Protein AF-0000000067439889 (afdb_homodimer)

InterPro domains:
  IPR006091 Acyl-CoA dehydrogenase/oxidase, middle domain [PF02770] (173-290)
  IPR009100 Acyl-CoA dehydrogenase/oxidase, N-terminal and middle domain superfamily [SSF56645] (88-305)
  IPR012258 Acyl-CoA oxidase [PTHR10909] (56-332)
  IPR036250 Acyl-CoA dehydrogenase-like, C-terminal [SSF47203] (427-525)
  IPR036250 Acyl-CoA dehydrogenase-like, C-terminal [SSF47203] (608-685)
  IPR036250 Acyl-CoA dehydrogenase-like, C-terminal [SSF47203] (894-993)
  IPR046373 Acyl-CoA oxidase/dehydrogenase, middle domain superfamily [G3DSA:2.40.110.10] (172-312)
  IPR055060 Acyl-CoA oxidase, C-alpha1 domain [PF22924] (435-533)
  IPR055060 Acyl-CoA oxidase, C-alpha1 domain [PF22924] (616-680)

pLDDT: mean 71.29, std 28.52, range [13.85, 98.81]

Nearest PDB structures (foldseek):
  5ys9-assembly1_A  TM=8.017E-01  e=6.129E-25  Yarrowia lipolytica CLIB122
  5y9d-assembly1_B  TM=8.291E-01  e=2.433E-23  Yarrowia lipolytica CLIB122
  1is2-assembly1_A  TM=8.284E-01  e=4.353E-21  Rattus norvegicus
  2ddh-assembly1_A  TM=8.090E-01  e=1.349E-21  Rattus norvegicus
  1w07-assembly1_B  TM=7.420E-01  e=1.192E-22  Arabidopsis thaliana

Structure (mmCIF, N/CA/C/O backbone):
data_AF-0000000067439889-model_v1
#
loop_
_entity.id
_entity.type
_entity.pdbx_description
1 polymer 'Acyl-CoA dehydrogenase, middle domain-containing protein'
#
loop_
_atom_site.group_PDB
_atom_site.id
_atom_site.type_symbol
_atom_site.label_atom_id
_atom_site.label_alt_id
_atom_site.label_comp_id
_atom_site.label_asym_id
_atom_site.label_entity_id
_atom_site.label_seq_id
_atom_site.pdbx_PDB_ins_code
_atom_site.Cartn_x
_atom_site.Cartn_y
_atom_site.Cartn_z
_atom_site.occupancy
_atom_site.B_iso_or_equiv
_atom_site.auth_seq_id
_atom_site.auth_comp_id
_atom_site.auth_asym_id
_atom_site.auth_atom_id
_atom_site.pdbx_PDB_model_num
ATOM 1 N N . MET A 1 1 ? 26.469 35.188 0.69 1 20.28 1 MET A N 1
ATOM 2 C CA . MET A 1 1 ? 25.656 34 0.944 1 20.28 1 MET A CA 1
ATOM 3 C C . MET A 1 1 ? 25.609 33.094 -0.277 1 20.28 1 MET A C 1
ATOM 5 O O . MET A 1 1 ? 25.094 33.469 -1.325 1 20.28 1 MET A O 1
ATOM 9 N N . ASP A 1 2 ? 26.609 32.281 -0.479 1 20.97 2 ASP A N 1
ATOM 10 C CA . ASP A 1 2 ? 26.984 31.562 -1.695 1 20.97 2 ASP A CA 1
ATOM 11 C C . ASP A 1 2 ? 25.938 30.516 -2.053 1 20.97 2 ASP A C 1
ATOM 13 O O . ASP A 1 2 ? 25.594 29.672 -1.221 1 20.97 2 ASP A O 1
ATOM 17 N N . ILE A 1 3 ? 25 30.938 -2.855 1 23.72 3 ILE A N 1
ATOM 18 C CA . ILE A 1 3 ? 23.953 30.125 -3.457 1 23.72 3 ILE A CA 1
ATOM 19 C C . ILE A 1 3 ? 24.547 28.859 -4.051 1 23.72 3 ILE A C 1
ATOM 21 O O . ILE A 1 3 ? 25.391 28.906 -4.938 1 23.72 3 ILE A O 1
ATOM 25 N N . ILE A 1 4 ? 24.594 27.844 -3.236 1 28.67 4 ILE A N 1
ATOM 26 C CA . ILE A 1 4 ? 25.078 26.578 -3.771 1 28.67 4 ILE A CA 1
ATOM 27 C C . ILE A 1 4 ? 24.281 26.203 -5.023 1 28.67 4 ILE A C 1
ATOM 29 O O . ILE A 1 4 ? 23.047 26.094 -4.973 1 28.67 4 ILE A O 1
ATOM 33 N N . PRO A 1 5 ? 24.781 26.281 -6.133 1 27.89 5 PRO A N 1
ATOM 34 C CA . PRO A 1 5 ? 24.094 26.031 -7.398 1 27.89 5 PRO A CA 1
ATOM 35 C C . PRO A 1 5 ? 23.5 24.625 -7.461 1 27.89 5 PRO A C 1
ATOM 37 O O . PRO A 1 5 ? 24.016 23.688 -6.84 1 27.89 5 PRO A O 1
ATOM 40 N N . ARG A 1 6 ? 22.266 24.562 -7.625 1 32.34 6 ARG A N 1
ATOM 41 C CA . ARG A 1 6 ? 21.562 23.281 -7.797 1 32.34 6 ARG A CA 1
ATOM 42 C C . ARG A 1 6 ? 22.25 22.422 -8.836 1 32.34 6 ARG A C 1
ATOM 44 O O . ARG A 1 6 ? 22.672 22.906 -9.891 1 32.34 6 ARG A O 1
ATOM 51 N N . PRO A 1 7 ? 22.609 21.312 -8.523 1 28.73 7 PRO A N 1
ATOM 52 C CA . PRO A 1 7 ? 23.266 20.484 -9.539 1 28.73 7 PRO A CA 1
ATOM 53 C C . PRO A 1 7 ? 22.422 20.328 -10.805 1 28.73 7 PRO A C 1
ATOM 55 O O . PRO A 1 7 ? 21.203 20.172 -10.727 1 28.73 7 PRO A O 1
ATOM 58 N N . THR A 1 8 ? 22.672 21.047 -11.844 1 27.02 8 THR A N 1
ATOM 59 C CA . THR A 1 8 ? 22.016 20.906 -13.133 1 27.02 8 THR A CA 1
ATOM 60 C C . THR A 1 8 ? 22.422 19.594 -13.805 1 27.02 8 THR A C 1
ATOM 62 O O . THR A 1 8 ? 23.594 19.234 -13.812 1 27.02 8 THR A O 1
ATOM 65 N N . PHE A 1 9 ? 21.516 18.688 -13.812 1 26.86 9 PHE A N 1
ATOM 66 C CA . PHE A 1 9 ? 21.781 17.516 -14.625 1 26.86 9 PHE A CA 1
ATOM 67 C C . PHE A 1 9 ? 21.922 17.875 -16.094 1 26.86 9 PHE A C 1
ATOM 69 O O . PHE A 1 9 ? 21 18.438 -16.688 1 26.86 9 PHE A O 1
ATOM 76 N N . SER A 1 10 ? 23.047 18.438 -16.547 1 25.06 10 SER A N 1
ATOM 77 C CA . SER A 1 10 ? 23.25 18.734 -17.953 1 25.06 10 SER A CA 1
ATOM 78 C C . SER A 1 10 ? 23.031 17.484 -18.812 1 25.06 10 SER A C 1
ATOM 80 O O . SER A 1 10 ? 23.547 16.406 -18.484 1 25.06 10 SER A O 1
ATOM 82 N N . PRO A 1 11 ? 22.156 17.672 -19.734 1 25.23 11 PRO A N 1
ATOM 83 C CA . PRO A 1 11 ? 22 16.594 -20.719 1 25.23 11 PRO A CA 1
ATOM 84 C C . PRO A 1 11 ? 23.297 16.25 -21.438 1 25.23 11 PRO A C 1
ATOM 86 O O . PRO A 1 11 ? 24.062 17.156 -21.812 1 25.23 11 PRO A O 1
ATOM 89 N N . GLN A 1 12 ? 23.922 15.195 -21.203 1 25.05 12 GLN A N 1
ATOM 90 C CA . GLN A 1 12 ? 25.109 14.82 -21.969 1 25.05 12 GLN A CA 1
ATOM 91 C C . GLN A 1 12 ? 24.844 14.906 -23.469 1 25.05 12 GLN A C 1
ATOM 93 O O . GLN A 1 12 ? 23.719 14.664 -23.922 1 25.05 12 GLN A O 1
ATOM 98 N N . SER A 1 13 ? 25.656 15.648 -24.266 1 24.3 13 SER A N 1
ATOM 99 C CA . SER A 1 13 ? 25.719 15.836 -25.703 1 24.3 13 SER A CA 1
ATOM 100 C C . SER A 1 13 ? 25.484 14.523 -26.438 1 24.3 13 SER A C 1
ATOM 102 O O . SER A 1 13 ? 25.766 13.445 -25.906 1 24.3 13 SER A O 1
ATOM 104 N N . GLU A 1 14 ? 24.922 14.539 -27.688 1 25.38 14 GLU A N 1
ATOM 105 C CA . GLU A 1 14 ? 24.422 13.648 -28.734 1 25.38 14 GLU A CA 1
ATOM 106 C C . GLU A 1 14 ? 25.484 12.648 -29.172 1 25.38 14 GLU A C 1
ATOM 108 O O . GLU A 1 14 ? 25.281 11.891 -30.125 1 25.38 14 GLU A O 1
ATOM 113 N N . GLY A 1 15 ? 26.844 12.992 -29.047 1 24.33 15 GLY A N 1
ATOM 114 C CA . GLY A 1 15 ? 27.641 12.234 -29.984 1 24.33 15 GLY A CA 1
ATOM 115 C C . GLY A 1 15 ? 27.391 10.734 -29.906 1 24.33 15 GLY A C 1
ATOM 116 O O . GLY A 1 15 ? 26.547 10.281 -29.141 1 24.33 15 GLY A O 1
ATOM 117 N N . ASN A 1 16 ? 28.547 9.914 -30.297 1 24.44 16 ASN A N 1
ATOM 118 C CA . ASN A 1 16 ? 28.625 8.516 -30.703 1 24.44 16 ASN A CA 1
ATOM 119 C C . ASN A 1 16 ? 28.016 7.586 -29.672 1 24.44 16 ASN A C 1
ATOM 121 O O . ASN A 1 16 ? 28.281 7.723 -28.469 1 24.44 16 ASN A O 1
ATOM 125 N N . GLU A 1 17 ? 26.891 6.934 -29.969 1 27.16 17 GLU A N 1
ATOM 126 C CA . GLU A 1 17 ? 26.016 5.855 -29.516 1 27.16 17 GLU A CA 1
ATOM 127 C C . GLU A 1 17 ? 26.812 4.734 -28.859 1 27.16 17 GLU A C 1
ATOM 129 O O . GLU A 1 17 ? 26.531 3.555 -29.062 1 27.16 17 GLU A O 1
ATOM 134 N N . GLU A 1 18 ? 28.188 4.988 -28.672 1 24.38 18 GLU A N 1
ATOM 135 C CA . GLU A 1 18 ? 28.828 3.781 -28.156 1 24.38 18 GLU A CA 1
ATOM 136 C C . GLU A 1 18 ? 28.016 3.133 -27.062 1 24.38 18 GLU A C 1
ATOM 138 O O . GLU A 1 18 ? 27.188 3.795 -26.406 1 24.38 18 GLU A O 1
ATOM 143 N N . MET A 1 19 ? 28.375 1.801 -26.859 1 24.59 19 MET A N 1
ATOM 144 C CA . MET A 1 19 ? 27.875 0.663 -26.094 1 24.59 19 MET A CA 1
ATOM 145 C C . MET A 1 19 ? 27.453 1.095 -24.688 1 24.59 19 MET A C 1
ATOM 147 O O . MET A 1 19 ? 27.891 2.131 -24.188 1 24.59 19 MET A O 1
ATOM 151 N N . LEU A 1 20 ? 26.531 0.323 -24.188 1 28.53 20 LEU A N 1
ATOM 152 C CA . LEU A 1 20 ? 26.062 0.118 -22.812 1 28.53 20 LEU A CA 1
ATOM 153 C C . LEU A 1 20 ? 27.188 0.334 -21.812 1 28.53 20 LEU A C 1
ATOM 155 O O . LEU A 1 20 ? 27.891 -0.61 -21.453 1 28.53 20 LEU A O 1
ATOM 159 N N . GLY A 1 21 ? 28.109 1.396 -22.062 1 28.14 21 GLY A N 1
ATOM 160 C CA . GLY A 1 21 ? 29.203 1.613 -21.125 1 28.14 21 GLY A CA 1
ATOM 161 C C . GLY A 1 21 ? 28.719 1.947 -19.719 1 28.14 21 GLY A C 1
ATOM 162 O O . GLY A 1 21 ? 27.547 2.221 -19.516 1 28.14 21 GLY A O 1
ATOM 163 N N . PRO A 1 22 ? 29.719 1.711 -18.75 1 28.25 22 PRO A N 1
ATOM 164 C CA . PRO A 1 22 ? 29.438 1.991 -17.344 1 28.25 22 PRO A CA 1
ATOM 165 C C . PRO A 1 22 ? 28.859 3.387 -17.125 1 28.25 22 PRO A C 1
ATOM 167 O O . PRO A 1 22 ? 29.094 4.293 -17.922 1 28.25 22 PRO A O 1
ATOM 170 N N . PRO A 1 23 ? 27.797 3.49 -16.469 1 29.36 23 PRO A N 1
ATOM 171 C CA . PRO A 1 23 ? 27.297 4.824 -16.141 1 29.36 23 PRO A CA 1
ATOM 172 C C . PRO A 1 23 ? 28.406 5.801 -15.75 1 29.36 23 PRO A C 1
ATOM 174 O O . PRO A 1 23 ? 29.453 5.383 -15.25 1 29.36 23 PRO A O 1
ATOM 177 N N . ALA A 1 24 ? 28.656 6.914 -16.531 1 28.77 24 ALA A N 1
ATOM 178 C CA . ALA A 1 24 ? 29.547 7.973 -16.078 1 28.77 24 ALA A CA 1
ATOM 179 C C . ALA A 1 24 ? 29.406 8.234 -14.586 1 28.77 24 ALA A C 1
ATOM 181 O O . ALA A 1 24 ? 28.312 8.102 -14.031 1 28.77 24 ALA A O 1
ATOM 182 N N . ALA A 1 25 ? 30.578 8.164 -13.766 1 26.95 25 ALA A N 1
ATOM 183 C CA . ALA A 1 25 ? 30.625 8.5 -12.344 1 26.95 25 ALA A CA 1
ATOM 184 C C . ALA A 1 25 ? 29.797 9.758 -12.055 1 26.95 25 ALA A C 1
ATOM 186 O O . ALA A 1 25 ? 30.047 10.812 -12.641 1 26.95 25 ALA A O 1
ATOM 187 N N . SER A 1 26 ? 28.594 9.594 -11.82 1 29.06 26 SER A N 1
ATOM 188 C CA . SER A 1 26 ? 27.859 10.781 -11.414 1 29.06 26 SER A CA 1
ATOM 189 C C . SER A 1 26 ? 28.641 11.602 -10.391 1 29.06 26 SER A C 1
ATOM 191 O O . SER A 1 26 ? 29.406 11.055 -9.602 1 29.06 26 SER A O 1
ATOM 193 N N . ALA A 1 27 ? 28.844 12.883 -10.648 1 27.39 27 ALA A N 1
ATOM 194 C CA . ALA A 1 27 ? 29.453 13.852 -9.742 1 27.39 27 ALA A CA 1
ATOM 195 C C . ALA A 1 27 ? 28.969 13.648 -8.312 1 27.39 27 ALA A C 1
ATOM 197 O O . ALA A 1 27 ? 27.812 13.273 -8.078 1 27.39 27 ALA A O 1
ATOM 198 N N . PRO A 1 28 ? 29.938 13.492 -7.367 1 28.47 28 PRO A N 1
ATOM 199 C CA . PRO A 1 28 ? 29.562 13.367 -5.953 1 28.47 28 PRO A CA 1
ATOM 200 C C . PRO A 1 28 ? 28.531 14.406 -5.527 1 28.47 28 PRO A C 1
ATOM 202 O O . PRO A 1 28 ? 28.469 15.5 -6.086 1 28.47 28 PRO A O 1
ATOM 205 N N . LEU A 1 29 ? 27.469 13.938 -5.066 1 27.17 29 LEU A N 1
ATOM 206 C CA . LEU A 1 29 ? 26.562 14.906 -4.461 1 27.17 29 LEU A CA 1
ATOM 207 C C . LEU A 1 29 ? 27.328 15.898 -3.592 1 27.17 29 LEU A C 1
ATOM 209 O O . LEU A 1 29 ? 28.328 15.539 -2.959 1 27.17 29 LEU A O 1
ATOM 213 N N . PRO A 1 30 ? 27.281 17.188 -3.773 1 26.2 30 PRO A N 1
ATOM 214 C CA . PRO A 1 30 ? 28.125 18.188 -3.09 1 26.2 30 PRO A CA 1
ATOM 215 C C . PRO A 1 30 ? 28.25 17.922 -1.591 1 26.2 30 PRO A C 1
ATOM 217 O O . PRO A 1 30 ? 29.078 18.531 -0.917 1 26.2 30 PRO A O 1
ATOM 220 N N . GLY A 1 31 ? 27.109 17.766 -0.914 1 25.89 31 GLY A N 1
ATOM 221 C CA . GLY A 1 31 ? 27.156 18.172 0.479 1 25.89 31 GLY A CA 1
ATOM 222 C C . GLY A 1 31 ? 28.188 17.422 1.289 1 25.89 31 GLY A C 1
ATOM 223 O O . GLY A 1 31 ? 29.109 18.031 1.842 1 25.89 31 GLY A O 1
ATOM 224 N N . GLU A 1 32 ? 27.719 16.375 2.133 1 26.17 32 GLU A N 1
ATOM 225 C CA . GLU A 1 32 ? 28.312 16.062 3.426 1 26.17 32 GLU A CA 1
ATOM 226 C C . GLU A 1 32 ? 29.656 15.359 3.254 1 26.17 32 GLU A C 1
ATOM 228 O O . GLU A 1 32 ? 29.875 14.656 2.268 1 26.17 32 GLU A O 1
ATOM 233 N N . GLY A 1 33 ? 30.656 15.867 3.998 1 27.02 33 GLY A N 1
ATOM 234 C CA . GLY A 1 33 ? 31.781 15.305 4.727 1 27.02 33 GLY A CA 1
ATOM 235 C C . GLY A 1 33 ? 31.5 13.938 5.32 1 27.02 33 GLY A C 1
ATOM 236 O O . GLY A 1 33 ? 31.891 13.648 6.453 1 27.02 33 GLY A O 1
ATOM 237 N N . THR A 1 34 ? 30.344 13.375 5.035 1 27.59 34 THR A N 1
ATOM 238 C CA . THR A 1 34 ? 30.078 12.125 5.734 1 27.59 34 THR A CA 1
ATOM 239 C C . THR A 1 34 ? 31.234 11.148 5.562 1 27.59 34 THR A C 1
ATOM 241 O O . THR A 1 34 ? 31.906 11.148 4.527 1 27.59 34 THR A O 1
ATOM 244 N N . HIS A 1 35 ? 31.766 10.742 6.703 1 27.17 35 HIS A N 1
ATOM 245 C CA . HIS A 1 35 ? 32.781 9.727 6.977 1 27.17 35 HIS A CA 1
ATOM 246 C C . HIS A 1 35 ? 32.531 8.469 6.152 1 27.17 35 HIS A C 1
ATOM 248 O O . HIS A 1 35 ? 33.031 7.387 6.504 1 27.17 35 HIS A O 1
ATOM 254 N N . LEU A 1 36 ? 31.531 8.469 5.41 1 30.11 36 LEU A N 1
ATOM 255 C CA . LEU A 1 36 ? 31.531 7.227 4.645 1 30.11 36 LEU A CA 1
ATOM 256 C C . LEU A 1 36 ? 32.938 6.93 4.094 1 30.11 36 LEU A C 1
ATOM 258 O O . LEU A 1 36 ? 33.656 7.852 3.727 1 30.11 36 LEU A O 1
ATOM 262 N N . HIS A 1 37 ? 33.469 5.848 4.457 1 31.59 37 HIS A N 1
ATOM 263 C CA . HIS A 1 37 ? 34.719 5.496 3.783 1 31.59 37 HIS A CA 1
ATOM 264 C C . HIS A 1 37 ? 34.688 5.914 2.318 1 31.59 37 HIS A C 1
ATOM 266 O O . HIS A 1 37 ? 34.031 5.277 1.501 1 31.59 37 HIS A O 1
ATOM 272 N N . GLN A 1 38 ? 34.344 7.043 1.857 1 36.47 38 GLN A N 1
ATOM 273 C CA . GLN A 1 38 ? 34.531 7.746 0.594 1 36.47 38 GLN A CA 1
ATOM 274 C C . GLN A 1 38 ? 35.438 6.961 -0.333 1 36.47 38 GLN A C 1
ATOM 276 O O . GLN A 1 38 ? 35.469 7.188 -1.545 1 36.47 38 GLN A O 1
ATOM 281 N N . SER A 1 39 ? 36.281 6.262 0.312 1 37.28 39 SER A N 1
ATOM 282 C CA . SER A 1 39 ? 37.344 5.531 -0.363 1 37.28 39 SER A CA 1
ATOM 283 C C . SER A 1 39 ? 36.812 4.383 -1.198 1 37.28 39 SER A C 1
ATOM 285 O O . SER A 1 39 ? 37.406 3.98 -2.189 1 37.28 39 SER A O 1
ATOM 287 N N . LEU A 1 40 ? 35.719 3.762 -0.623 1 44.5 40 LEU A N 1
ATOM 288 C CA . LEU A 1 40 ? 35.406 2.564 -1.39 1 44.5 40 LEU A CA 1
ATOM 289 C C . LEU A 1 40 ? 34.688 2.926 -2.691 1 44.5 40 LEU A C 1
ATOM 291 O O . LEU A 1 40 ? 34.969 2.328 -3.734 1 44.5 40 LEU A O 1
ATOM 295 N N . ALA A 1 41 ? 33.656 3.896 -2.65 1 50.88 41 ALA A N 1
ATOM 296 C CA . ALA A 1 41 ? 32.969 4.18 -3.914 1 50.88 41 ALA A CA 1
ATOM 297 C C . ALA A 1 41 ? 33.906 4.879 -4.895 1 50.88 41 ALA A C 1
ATOM 299 O O . ALA A 1 41 ? 33.906 4.566 -6.086 1 50.88 41 ALA A O 1
ATOM 300 N N . ALA A 1 42 ? 34.594 5.883 -4.285 1 52.91 42 ALA A N 1
ATOM 301 C CA . ALA A 1 42 ? 35.469 6.684 -5.156 1 52.91 42 ALA A CA 1
ATOM 302 C C . ALA A 1 42 ? 36.625 5.844 -5.715 1 52.91 42 ALA A C 1
ATOM 304 O O . ALA A 1 42 ? 37.125 6.137 -6.789 1 52.91 42 ALA A O 1
ATOM 305 N N . GLY A 1 43 ? 36.688 4.746 -5.117 1 66.31 43 GLY A N 1
ATOM 306 C CA . GLY A 1 43 ? 37.844 3.971 -5.543 1 66.31 43 GLY A CA 1
ATOM 307 C C . GLY A 1 43 ? 37.469 2.793 -6.426 1 66.31 43 GLY A C 1
ATOM 308 O O . GLY A 1 43 ? 38.344 2.148 -7.008 1 66.31 43 GLY A O 1
ATOM 309 N N . VAL A 1 44 ? 36.125 2.666 -6.637 1 82.31 44 VAL A N 1
ATOM 310 C CA . VAL A 1 44 ? 35.719 1.523 -7.453 1 82.31 44 VAL A CA 1
ATOM 311 C C . VAL A 1 44 ? 35.812 1.894 -8.938 1 82.31 44 VAL A C 1
ATOM 313 O O . VAL A 1 44 ? 35.219 2.887 -9.359 1 82.31 44 VAL A O 1
ATOM 316 N N . PRO A 1 45 ? 36.5 1.219 -9.656 1 84.19 45 PRO A N 1
ATOM 317 C CA . PRO A 1 45 ? 36.625 1.513 -11.086 1 84.19 45 PRO A CA 1
ATOM 318 C C . PRO A 1 45 ? 35.312 1.412 -11.828 1 84.19 45 PRO A C 1
ATOM 320 O O . PRO A 1 45 ? 34.469 0.57 -11.5 1 84.19 45 PRO A O 1
ATOM 323 N N . VAL A 1 46 ? 35.219 2.115 -12.812 1 87.06 46 VAL A N 1
ATOM 324 C CA . VAL A 1 46 ? 34.031 2.135 -13.648 1 87.06 46 VAL A CA 1
ATOM 325 C C . VAL A 1 46 ? 33.812 0.758 -14.281 1 87.06 46 VAL A C 1
ATOM 327 O O . VAL A 1 46 ? 32.688 0.312 -14.445 1 87.06 46 VAL A O 1
ATOM 330 N N . SER A 1 47 ? 34.844 0.086 -14.648 1 86.81 47 SER A N 1
ATOM 331 C CA . SER A 1 47 ? 34.781 -1.238 -15.25 1 86.81 47 SER A CA 1
ATOM 332 C C . SER A 1 47 ? 34.094 -2.24 -14.32 1 86.81 47 SER A C 1
ATOM 334 O O . SER A 1 47 ? 33.406 -3.154 -14.766 1 86.81 47 SER A O 1
ATOM 336 N N . SER A 1 48 ? 34.312 -2.074 -13.055 1 88 48 SER A N 1
ATOM 337 C CA . SER A 1 48 ? 33.688 -2.967 -12.078 1 88 48 SER A CA 1
ATOM 338 C C . SER A 1 48 ? 32.188 -2.725 -11.969 1 88 48 SER A C 1
ATOM 340 O O . SER A 1 48 ? 31.422 -3.668 -11.82 1 88 48 SER A O 1
ATOM 342 N N . TRP A 1 49 ? 31.797 -1.445 -12.062 1 90.62 49 TRP A N 1
ATOM 343 C CA . TRP A 1 49 ? 30.375 -1.122 -12.07 1 90.62 49 TRP A CA 1
ATOM 344 C C . TRP A 1 49 ? 29.703 -1.664 -13.328 1 90.62 49 TRP A C 1
ATOM 346 O O . TRP A 1 49 ? 28.562 -2.137 -13.273 1 90.62 49 TRP A O 1
ATOM 356 N N . ASN A 1 50 ? 30.406 -1.643 -14.43 1 88.81 50 ASN A N 1
ATOM 357 C CA . ASN A 1 50 ? 29.891 -2.199 -15.68 1 88.81 50 ASN A CA 1
ATOM 358 C C . ASN A 1 50 ? 29.703 -3.711 -15.586 1 88.81 50 ASN A C 1
ATOM 360 O O . ASN A 1 50 ? 28.734 -4.258 -16.109 1 88.81 50 ASN A O 1
ATOM 364 N N . PHE A 1 51 ? 30.703 -4.312 -14.969 1 89.12 51 PHE A N 1
ATOM 365 C CA . PHE A 1 51 ? 30.594 -5.754 -14.766 1 89.12 51 PHE A CA 1
ATOM 366 C C . PHE A 1 51 ? 29.391 -6.094 -13.891 1 89.12 51 PHE A C 1
ATOM 368 O O . PHE A 1 51 ? 28.656 -7.039 -14.18 1 89.12 51 PHE A O 1
ATOM 375 N N . PHE A 1 52 ? 29.172 -5.328 -12.789 1 92.25 52 PHE A N 1
ATOM 376 C CA . PHE A 1 52 ? 28.016 -5.527 -11.922 1 92.25 52 PHE A CA 1
ATOM 377 C C . PHE A 1 52 ? 26.719 -5.332 -12.695 1 92.25 52 PHE A C 1
ATOM 379 O O . PHE A 1 52 ? 25.766 -6.082 -12.508 1 92.25 52 PHE A O 1
ATOM 386 N N . HIS A 1 53 ? 26.672 -4.332 -13.594 1 92.56 53 HIS A N 1
ATOM 387 C CA . HIS A 1 53 ? 25.531 -4.07 -14.445 1 92.56 53 HIS A CA 1
ATOM 388 C C . HIS A 1 53 ? 25.156 -5.305 -15.266 1 92.56 53 HIS A C 1
ATOM 390 O O . HIS A 1 53 ? 23.984 -5.684 -15.328 1 92.56 53 HIS A O 1
ATOM 396 N N . LEU A 1 54 ? 26.078 -5.926 -15.836 1 89.38 54 LEU A N 1
ATOM 397 C CA . LEU A 1 54 ? 25.844 -7.109 -16.656 1 89.38 54 LEU A CA 1
ATOM 398 C C . LEU A 1 54 ? 25.375 -8.281 -15.805 1 89.38 54 LEU A C 1
ATOM 400 O O . LEU A 1 54 ? 24.453 -9.008 -16.188 1 89.38 54 LEU A O 1
ATOM 404 N N . LEU A 1 55 ? 25.984 -8.383 -14.633 1 87.62 55 LEU A N 1
ATOM 405 C CA . LEU A 1 55 ? 25.656 -9.508 -13.766 1 87.62 55 LEU A CA 1
ATOM 406 C C . LEU A 1 55 ? 24.234 -9.375 -13.227 1 87.62 55 LEU A C 1
ATOM 408 O O . LEU A 1 55 ? 23.5 -10.359 -13.172 1 87.62 55 LEU A O 1
ATOM 412 N N . ILE A 1 56 ? 23.906 -8.164 -12.836 1 93 56 ILE A N 1
ATOM 413 C CA . ILE A 1 56 ? 22.609 -7.98 -12.203 1 93 56 ILE A CA 1
ATOM 414 C C . ILE A 1 56 ? 21.5 -8.039 -13.258 1 93 56 ILE A C 1
ATOM 416 O O . ILE A 1 56 ? 20.375 -8.438 -12.961 1 93 56 ILE A O 1
ATOM 420 N N . ALA A 1 57 ? 21.828 -7.699 -14.492 1 91.5 57 ALA A N 1
ATOM 421 C CA . ALA A 1 57 ? 20.891 -7.895 -15.594 1 91.5 57 ALA A CA 1
ATOM 422 C C . ALA A 1 57 ? 20.672 -9.383 -15.875 1 91.5 57 ALA A C 1
ATOM 424 O O . ALA A 1 57 ? 19.578 -9.789 -16.281 1 91.5 57 ALA A O 1
ATOM 425 N N . GLY A 1 58 ? 21.719 -10.156 -15.742 1 88.31 58 GLY A N 1
ATOM 426 C CA . GLY A 1 58 ? 21.625 -11.609 -15.695 1 88.31 58 GLY A CA 1
ATOM 427 C C . GLY A 1 58 ? 21.875 -12.266 -17.031 1 88.31 58 GLY A C 1
ATOM 428 O O . GLY A 1 58 ? 22.719 -13.172 -17.125 1 88.31 58 GLY A O 1
ATOM 429 N N . ASP A 1 59 ? 21.094 -11.859 -18.156 1 87 59 ASP A N 1
ATOM 430 C CA . ASP A 1 59 ? 21.172 -12.594 -19.422 1 87 59 ASP A CA 1
ATOM 431 C C . ASP A 1 59 ? 20.562 -11.789 -20.562 1 87 59 ASP A C 1
ATOM 433 O O . ASP A 1 59 ? 20.141 -10.648 -20.359 1 87 59 ASP A O 1
ATOM 437 N N . SER A 1 60 ? 20.703 -12.336 -21.797 1 89.44 60 SER A N 1
ATOM 438 C CA . SER A 1 60 ? 20.047 -11.836 -22.984 1 89.44 60 SER A CA 1
ATOM 439 C C . SER A 1 60 ? 20.344 -10.359 -23.219 1 89.44 60 SER A C 1
ATOM 441 O O . SER A 1 60 ? 19.438 -9.555 -23.438 1 89.44 60 SER A O 1
ATOM 443 N N . HIS A 1 61 ? 21.609 -9.961 -23.109 1 90.31 61 HIS A N 1
ATOM 444 C CA . HIS A 1 61 ? 22.016 -8.562 -23.156 1 90.31 61 HIS A CA 1
ATOM 445 C C . HIS A 1 61 ? 21.703 -7.949 -24.516 1 90.31 61 HIS A C 1
ATOM 447 O O . HIS A 1 61 ? 21.297 -6.789 -24.609 1 90.31 61 HIS A O 1
ATOM 453 N N . SER A 1 62 ? 21.875 -8.742 -25.562 1 86.88 62 SER A N 1
ATOM 454 C CA . SER A 1 62 ? 21.594 -8.242 -26.906 1 86.88 62 SER A CA 1
ATOM 455 C C . SER A 1 62 ? 20.094 -7.957 -27.078 1 86.88 62 SER A C 1
ATOM 457 O O . SER A 1 62 ? 19.719 -6.945 -27.672 1 86.88 62 SER A O 1
ATOM 459 N N . THR A 1 63 ? 19.281 -8.852 -26.562 1 90.44 63 THR A N 1
ATOM 460 C CA . THR A 1 63 ? 17.828 -8.664 -26.625 1 90.44 63 THR A CA 1
ATOM 461 C C . THR A 1 63 ? 17.406 -7.422 -25.844 1 90.44 63 THR A C 1
ATOM 463 O O . THR A 1 63 ? 16.578 -6.648 -26.297 1 90.44 63 THR A O 1
ATOM 466 N N . ARG A 1 64 ? 17.984 -7.219 -24.672 1 94.25 64 ARG A N 1
ATOM 467 C CA . ARG A 1 64 ? 17.703 -6.047 -23.844 1 94.25 64 ARG A CA 1
ATOM 468 C C . ARG A 1 64 ? 18.016 -4.758 -24.594 1 94.25 64 ARG A C 1
ATOM 470 O O . ARG A 1 64 ? 17.219 -3.818 -24.578 1 94.25 64 ARG A O 1
ATOM 477 N N . ARG A 1 65 ? 19.109 -4.719 -25.266 1 93.25 65 ARG A N 1
ATOM 478 C CA . ARG A 1 65 ? 19.516 -3.541 -26.016 1 93.25 65 ARG A CA 1
ATOM 479 C C . ARG A 1 65 ? 18.578 -3.287 -27.203 1 93.25 65 ARG A C 1
ATOM 481 O O . ARG A 1 65 ? 18.281 -2.137 -27.516 1 93.25 65 ARG A O 1
ATOM 488 N N . SER A 1 66 ? 18.234 -4.344 -27.812 1 94.88 66 SER A N 1
ATOM 489 C CA . SER A 1 66 ? 17.344 -4.219 -28.969 1 94.88 66 SER A CA 1
ATOM 490 C C . SER A 1 66 ? 15.992 -3.645 -28.562 1 94.88 66 SER A C 1
ATOM 492 O O . SER A 1 66 ? 15.438 -2.789 -29.25 1 94.88 66 SER A O 1
ATOM 494 N N . VAL A 1 67 ? 15.43 -4.098 -27.453 1 97.25 67 VAL A N 1
ATOM 495 C CA . VAL A 1 67 ? 14.141 -3.598 -26.969 1 97.25 67 VAL A CA 1
ATOM 496 C C . VAL A 1 67 ? 14.25 -2.107 -26.641 1 97.25 67 VAL A C 1
ATOM 498 O O . VAL A 1 67 ? 13.352 -1.329 -26.969 1 97.25 67 VAL A O 1
ATOM 501 N N . GLN A 1 68 ? 15.344 -1.688 -26 1 96.19 68 GLN A N 1
ATOM 502 C CA . GLN A 1 68 ? 15.562 -0.281 -25.672 1 96.19 68 GLN A CA 1
ATOM 503 C C . GLN A 1 68 ? 15.656 0.565 -26.938 1 96.19 68 GLN A C 1
ATOM 505 O O . GLN A 1 68 ? 15.109 1.664 -27 1 96.19 68 GLN A O 1
ATOM 510 N N . THR A 1 69 ? 16.328 0.022 -27.922 1 96.75 69 THR A N 1
ATOM 511 C CA . THR A 1 69 ? 16.484 0.726 -29.188 1 96.75 69 THR A CA 1
ATOM 512 C C . THR A 1 69 ? 15.125 0.913 -29.859 1 96.75 69 THR A C 1
ATOM 514 O O . THR A 1 69 ? 14.812 2.002 -30.344 1 96.75 69 THR A O 1
ATOM 517 N N . ILE A 1 70 ? 14.352 -0.099 -29.859 1 97.56 70 ILE A N 1
ATOM 518 C CA . ILE A 1 70 ? 13.023 -0.04 -30.469 1 97.56 70 ILE A CA 1
ATOM 519 C C . ILE A 1 70 ? 12.164 0.986 -29.75 1 97.56 70 ILE A C 1
ATOM 521 O O . ILE A 1 70 ? 11.445 1.764 -30.375 1 97.56 70 ILE A O 1
ATOM 525 N N . ALA A 1 71 ? 12.219 0.984 -28.406 1 97.44 71 ALA A N 1
ATOM 526 C CA . ALA A 1 71 ? 11.438 1.937 -27.625 1 97.44 71 ALA A CA 1
ATOM 527 C C . ALA A 1 71 ? 11.867 3.371 -27.906 1 97.44 71 ALA A C 1
ATOM 529 O O . ALA A 1 71 ? 11.031 4.27 -28.016 1 97.44 71 ALA A O 1
ATOM 530 N N . LEU A 1 72 ? 13.172 3.596 -28.062 1 96.06 72 LEU A N 1
ATOM 531 C CA . LEU A 1 72 ? 13.719 4.926 -28.328 1 96.06 72 LEU A CA 1
ATOM 532 C C . LEU A 1 72 ? 13.328 5.398 -29.719 1 96.06 72 LEU A C 1
ATOM 534 O O . LEU A 1 72 ? 13.023 6.578 -29.906 1 96.06 72 LEU A O 1
ATOM 538 N N . GLU A 1 73 ? 13.297 4.48 -30.672 1 96.44 73 GLU A N 1
ATOM 539 C CA . GLU A 1 73 ? 12.93 4.812 -32.062 1 96.44 73 GLU A CA 1
ATOM 540 C C . GLU A 1 73 ? 11.43 5.074 -32.188 1 96.44 73 GLU A C 1
ATOM 542 O O . GLU A 1 73 ? 10.984 5.723 -33.125 1 96.44 73 GLU A O 1
ATOM 547 N N . ASN A 1 74 ? 10.656 4.523 -31.266 1 96.62 74 ASN A N 1
ATOM 548 C CA . ASN A 1 74 ? 9.211 4.715 -31.219 1 96.62 74 ASN A CA 1
ATOM 549 C C . ASN A 1 74 ? 8.773 5.406 -29.938 1 96.62 74 ASN A C 1
ATOM 551 O O . ASN A 1 74 ? 7.781 5.008 -29.312 1 96.62 74 ASN A O 1
ATOM 555 N N . LEU A 1 75 ? 9.406 6.371 -29.5 1 95 75 LEU A N 1
ATOM 556 C CA . LEU A 1 75 ? 9.266 6.977 -28.188 1 95 75 LEU A CA 1
ATOM 557 C C . LEU A 1 75 ? 7.824 7.434 -27.953 1 95 75 LEU A C 1
ATOM 559 O O . LEU A 1 75 ? 7.281 7.254 -26.859 1 95 75 LEU A O 1
ATOM 563 N N . GLU A 1 76 ? 7.141 8.055 -28.922 1 94.5 76 GLU A N 1
ATOM 564 C CA . GLU A 1 76 ? 5.785 8.578 -28.781 1 94.5 76 GLU A CA 1
ATOM 565 C C . GLU A 1 76 ? 4.805 7.473 -28.391 1 94.5 76 GLU A C 1
ATOM 567 O O . GLU A 1 76 ? 3.832 7.719 -27.672 1 94.5 76 GLU A O 1
ATOM 572 N N . LEU A 1 77 ? 5.07 6.328 -28.891 1 96.69 77 LEU A N 1
ATOM 573 C CA . LEU A 1 77 ? 4.207 5.184 -28.625 1 96.69 77 LEU A CA 1
ATOM 574 C C . LEU A 1 77 ? 4.305 4.766 -27.156 1 96.69 77 LEU A C 1
ATOM 576 O O . LEU A 1 77 ? 3.324 4.301 -26.578 1 96.69 77 LEU A O 1
ATOM 580 N N . PHE A 1 78 ? 5.445 4.988 -26.562 1 96.88 78 PHE A N 1
ATOM 581 C CA . PHE A 1 78 ? 5.699 4.418 -25.25 1 96.88 78 PHE A CA 1
ATOM 582 C C . PHE A 1 78 ? 5.523 5.473 -24.156 1 96.88 78 PHE A C 1
ATOM 584 O O . PHE A 1 78 ? 5.488 5.145 -22.969 1 96.88 78 PHE A O 1
ATOM 591 N N . ILE A 1 79 ? 5.328 6.746 -24.5 1 95.88 79 ILE A N 1
ATOM 592 C CA . ILE A 1 79 ? 5.066 7.789 -23.516 1 95.88 79 ILE A CA 1
ATOM 593 C C . ILE A 1 79 ? 3.719 7.535 -22.844 1 95.88 79 ILE A C 1
ATOM 595 O O . ILE A 1 79 ? 2.697 7.387 -23.516 1 95.88 79 ILE A O 1
ATOM 599 N N . PRO A 1 80 ? 3.703 7.48 -21.516 1 95.19 80 PRO A N 1
ATOM 600 C CA . PRO A 1 80 ? 2.434 7.273 -20.812 1 95.19 80 PRO A CA 1
ATOM 601 C C . PRO A 1 80 ? 1.433 8.398 -21.047 1 95.19 80 PRO A C 1
ATOM 603 O O . PRO A 1 80 ? 1.82 9.57 -21.125 1 95.19 80 PRO A O 1
ATOM 606 N N . ARG A 1 81 ? 0.191 8.055 -21.172 1 93.88 81 ARG A N 1
ATOM 607 C CA . ARG A 1 81 ? -0.895 9 -21.375 1 93.88 81 ARG A CA 1
ATOM 608 C C . ARG A 1 81 ? -1.955 8.867 -20.297 1 93.88 81 ARG A C 1
ATOM 610 O O . ARG A 1 81 ? -2.275 7.754 -19.859 1 93.88 81 ARG A O 1
ATOM 617 N N . PHE A 1 82 ? -2.377 10.031 -19.906 1 92.75 82 PHE A N 1
ATOM 618 C CA . PHE A 1 82 ? -3.395 10.062 -18.859 1 92.75 82 PHE A CA 1
ATOM 619 C C . PHE A 1 82 ? -4.625 10.828 -19.312 1 92.75 82 PHE A C 1
ATOM 621 O O . PHE A 1 82 ? -4.609 11.461 -20.375 1 92.75 82 PHE A O 1
ATOM 628 N N . ASP A 1 83 ? -5.699 10.742 -18.656 1 92.5 83 ASP A N 1
ATOM 629 C CA . ASP A 1 83 ? -6.961 11.383 -19 1 92.5 83 ASP A CA 1
ATOM 630 C C . ASP A 1 83 ? -7.383 11.016 -20.422 1 92.5 83 ASP A C 1
ATOM 632 O O . ASP A 1 83 ? -7.652 11.898 -21.25 1 92.5 83 ASP A O 1
ATOM 636 N N . VAL A 1 84 ? -7.219 9.812 -20.828 1 94.69 84 VAL A N 1
ATOM 637 C CA . VAL A 1 84 ? -7.668 9.258 -22.094 1 94.69 84 VAL A CA 1
ATOM 638 C C . VAL A 1 84 ? -8.688 8.148 -21.844 1 94.69 84 VAL A C 1
ATOM 640 O O . VAL A 1 84 ? -8.703 7.547 -20.766 1 94.69 84 VAL A O 1
ATOM 643 N N . PRO A 1 85 ? -9.5 7.918 -22.781 1 94.88 85 PRO A N 1
ATOM 644 C CA . PRO A 1 85 ? -10.484 6.852 -22.609 1 94.88 85 PRO A CA 1
ATOM 645 C C . PRO A 1 85 ? -9.844 5.469 -22.5 1 94.88 85 PRO A C 1
ATOM 647 O O . PRO A 1 85 ? -8.734 5.254 -22.984 1 94.88 85 PRO A O 1
ATOM 650 N N . LEU A 1 86 ? -10.555 4.582 -21.906 1 94.81 86 LEU A N 1
ATOM 651 C CA . LEU A 1 86 ? -10.133 3.193 -21.766 1 94.81 86 LEU A CA 1
ATOM 652 C C . LEU A 1 86 ? -9.789 2.59 -23.125 1 94.81 86 LEU A C 1
ATOM 654 O O . LEU A 1 86 ? -8.82 1.832 -23.25 1 94.81 86 LEU A O 1
ATOM 658 N N . SER A 1 87 ? -10.531 2.9 -24.156 1 95.44 87 SER A N 1
ATOM 659 C CA . SER A 1 87 ? -10.312 2.381 -25.5 1 95.44 87 SER A CA 1
ATOM 660 C C . SER A 1 87 ? -8.945 2.785 -26.047 1 95.44 87 SER A C 1
ATOM 662 O O . SER A 1 87 ? -8.266 1.985 -26.688 1 95.44 87 SER A O 1
ATOM 664 N N . THR A 1 88 ? -8.523 4 -25.688 1 96.5 88 THR A N 1
ATOM 665 C CA . THR A 1 88 ? -7.215 4.48 -26.141 1 96.5 88 THR A CA 1
ATOM 666 C C . THR A 1 88 ? -6.098 3.711 -25.438 1 96.5 88 THR A C 1
ATOM 668 O O . THR A 1 88 ? -5.098 3.357 -26.062 1 96.5 88 THR A O 1
ATOM 671 N N . GLN A 1 89 ? -6.27 3.455 -24.203 1 96.19 89 GLN A N 1
ATOM 672 C CA . GLN A 1 89 ? -5.266 2.701 -23.453 1 96.19 89 GLN A CA 1
ATOM 673 C C . GLN A 1 89 ? -5.121 1.285 -24 1 96.19 89 GLN A C 1
ATOM 675 O O . GLN A 1 89 ? -4.008 0.767 -24.109 1 96.19 89 GLN A O 1
ATOM 680 N N . ARG A 1 90 ? -6.215 0.641 -24.359 1 97.06 90 ARG A N 1
ATOM 681 C CA . ARG A 1 90 ? -6.207 -0.709 -24.922 1 97.06 90 ARG A CA 1
ATOM 682 C C . ARG A 1 90 ? -5.492 -0.742 -26.266 1 97.06 90 ARG A C 1
ATOM 684 O O . ARG A 1 90 ? -4.719 -1.66 -26.547 1 97.06 90 ARG A O 1
ATOM 691 N N . GLU A 1 91 ? -5.773 0.245 -27.031 1 96.81 91 GLU A N 1
ATOM 692 C CA . GLU A 1 91 ? -5.152 0.343 -28.344 1 96.81 91 GLU A CA 1
ATOM 693 C C . GLU A 1 91 ? -3.643 0.54 -28.234 1 96.81 91 GLU A C 1
ATOM 695 O O . GLU A 1 91 ? -2.873 -0.042 -29 1 96.81 91 GLU A O 1
ATOM 700 N N . LEU A 1 92 ? -3.25 1.401 -27.328 1 97.12 92 LEU A N 1
ATOM 701 C CA . LEU A 1 92 ? -1.832 1.675 -27.125 1 97.12 92 LEU A CA 1
ATOM 702 C C . LEU A 1 92 ? -1.089 0.412 -26.703 1 97.12 92 LEU A C 1
ATOM 704 O O . LEU A 1 92 ? 0.005 0.134 -27.203 1 97.12 92 LEU A O 1
ATOM 708 N N . ALA A 1 93 ? -1.646 -0.315 -25.781 1 97.94 93 ALA A N 1
ATOM 709 C CA . ALA A 1 93 ? -1.002 -1.531 -25.281 1 97.94 93 ALA A CA 1
ATOM 710 C C . ALA A 1 93 ? -0.82 -2.545 -26.406 1 97.94 93 ALA A C 1
ATOM 712 O O . ALA A 1 93 ? 0.227 -3.189 -26.516 1 97.94 93 ALA A O 1
ATOM 713 N N . LEU A 1 94 ? -1.81 -2.717 -27.266 1 97.75 94 LEU A N 1
ATOM 714 C CA . LEU A 1 94 ? -1.72 -3.645 -28.391 1 97.75 94 LEU A CA 1
ATOM 715 C C . LEU A 1 94 ? -0.681 -3.174 -29.391 1 97.75 94 LEU A C 1
ATOM 717 O O . LEU A 1 94 ? 0.091 -3.98 -29.922 1 97.75 94 LEU A O 1
ATOM 721 N N . ARG A 1 95 ? -0.682 -1.875 -29.672 1 98.06 95 ARG A N 1
ATOM 722 C CA . ARG A 1 95 ? 0.278 -1.328 -30.625 1 98.06 95 ARG A CA 1
ATOM 723 C C . ARG A 1 95 ? 1.709 -1.522 -30.141 1 98.06 95 ARG A C 1
ATOM 725 O O . ARG A 1 95 ? 2.607 -1.814 -30.938 1 98.06 95 ARG A O 1
ATOM 732 N N . ARG A 1 96 ? 1.93 -1.314 -28.875 1 98.31 96 ARG A N 1
ATOM 733 C CA . ARG A 1 96 ? 3.244 -1.552 -28.281 1 98.31 96 ARG A CA 1
ATOM 734 C C . ARG A 1 96 ? 3.664 -3.008 -28.453 1 98.31 96 ARG A C 1
ATOM 736 O O . ARG A 1 96 ? 4.801 -3.291 -28.828 1 98.31 96 ARG A O 1
ATOM 743 N N . LEU A 1 97 ? 2.758 -3.945 -28.156 1 98.31 97 LEU A N 1
ATOM 744 C CA . LEU A 1 97 ? 3.037 -5.367 -28.312 1 98.31 97 LEU A CA 1
ATOM 745 C C . LEU A 1 97 ? 3.348 -5.715 -29.766 1 98.31 97 LEU A C 1
ATOM 747 O O . LEU A 1 97 ? 4.297 -6.449 -30.047 1 98.31 97 LEU A O 1
ATOM 751 N N . ARG A 1 98 ? 2.574 -5.18 -30.703 1 97.94 98 ARG A N 1
ATOM 752 C CA . ARG A 1 98 ? 2.777 -5.422 -32.125 1 97.94 98 ARG A CA 1
ATOM 753 C C . ARG A 1 98 ? 4.148 -4.93 -32.594 1 97.94 98 ARG A C 1
ATOM 755 O O . ARG A 1 98 ? 4.824 -5.594 -33.375 1 97.94 98 ARG A O 1
ATOM 762 N N . THR A 1 99 ? 4.508 -3.771 -32.094 1 98.06 99 THR A N 1
ATOM 763 C CA . THR A 1 99 ? 5.789 -3.18 -32.438 1 98.06 99 THR A CA 1
ATOM 764 C C . THR A 1 99 ? 6.941 -4.086 -32 1 98.06 99 THR A C 1
ATOM 766 O O . THR A 1 99 ? 7.891 -4.293 -32.75 1 98.06 99 THR A O 1
ATOM 769 N N . LEU A 1 100 ? 6.867 -4.66 -30.859 1 97.62 100 LEU A N 1
ATOM 770 C CA . LEU A 1 100 ? 7.914 -5.559 -30.375 1 97.62 100 LEU A CA 1
ATOM 771 C C . LEU A 1 100 ? 7.891 -6.879 -31.141 1 97.62 100 LEU A C 1
ATOM 773 O O . LEU A 1 100 ? 8.945 -7.434 -31.453 1 97.62 100 LEU A O 1
ATOM 777 N N . CYS A 1 101 ? 6.699 -7.406 -31.438 1 97.38 101 CYS A N 1
ATOM 778 C CA . CYS A 1 101 ? 6.574 -8.656 -32.188 1 97.38 101 CYS A CA 1
ATOM 779 C C . CYS A 1 101 ? 7.164 -8.531 -33.594 1 97.38 101 CYS A C 1
ATOM 781 O O . CYS A 1 101 ? 7.801 -9.461 -34.094 1 97.38 101 CYS A O 1
ATOM 783 N N . GLN A 1 102 ? 7.008 -7.434 -34.188 1 95.88 102 GLN A N 1
ATOM 784 C CA . GLN A 1 102 ? 7.484 -7.191 -35.531 1 95.88 102 GLN A CA 1
ATOM 785 C C . GLN A 1 102 ? 9.008 -7.184 -35.594 1 95.88 102 GLN A C 1
ATOM 787 O O . GLN A 1 102 ? 9.602 -7.449 -36.656 1 95.88 102 GLN A O 1
ATOM 792 N N . ALA A 1 103 ? 9.609 -6.949 -34.438 1 94.56 103 ALA A N 1
ATOM 793 C CA . ALA A 1 103 ? 11.07 -6.871 -34.406 1 94.56 103 ALA A CA 1
ATOM 794 C C . ALA A 1 103 ? 11.695 -8.258 -34.469 1 94.56 103 ALA A C 1
ATOM 796 O O . ALA A 1 103 ? 12.891 -8.391 -34.75 1 94.56 103 ALA A O 1
ATOM 797 N N . GLY A 1 104 ? 10.969 -9.375 -34.156 1 92.94 104 GLY A N 1
ATOM 798 C CA . GLY A 1 104 ? 11.445 -10.742 -34.312 1 92.94 104 GLY A CA 1
ATOM 799 C C . GLY A 1 104 ? 12.508 -11.125 -33.312 1 92.94 104 GLY A C 1
ATOM 800 O O . GLY A 1 104 ? 13.414 -11.906 -33.625 1 92.94 104 GLY A O 1
ATOM 801 N N . LEU A 1 105 ? 12.438 -10.602 -32.125 1 93.38 105 LEU A N 1
ATOM 802 C CA . LEU A 1 105 ? 13.477 -10.805 -31.125 1 93.38 105 LEU A CA 1
ATOM 803 C C . LEU A 1 105 ? 13.234 -12.094 -30.344 1 93.38 105 LEU A C 1
ATOM 805 O O . LEU A 1 105 ? 14.133 -12.586 -29.656 1 93.38 105 LEU A O 1
ATOM 809 N N . PHE A 1 106 ? 12.055 -12.609 -30.406 1 94.5 106 PHE A N 1
ATOM 810 C CA . PHE A 1 106 ? 11.617 -13.742 -29.594 1 94.5 106 PHE A CA 1
ATOM 811 C C . PHE A 1 106 ? 10.609 -14.602 -30.344 1 94.5 106 PHE A C 1
ATOM 813 O O . PHE A 1 106 ? 10.133 -14.203 -31.422 1 94.5 106 PHE A O 1
ATOM 820 N N . SER A 1 107 ? 10.391 -15.758 -29.75 1 95.19 107 SER A N 1
ATOM 821 C CA . SER A 1 107 ? 9.406 -16.688 -30.281 1 95.19 107 SER A CA 1
ATOM 822 C C . SER A 1 107 ? 8.734 -17.484 -29.172 1 95.19 107 SER A C 1
ATOM 824 O O . SER A 1 107 ? 9.344 -17.75 -28.141 1 95.19 107 SER A O 1
ATOM 826 N N . VAL A 1 108 ? 7.477 -17.859 -29.422 1 94.69 108 VAL A N 1
ATOM 827 C CA . VAL A 1 108 ? 6.77 -18.719 -28.469 1 94.69 108 VAL A CA 1
ATOM 828 C C . VAL A 1 108 ? 7.547 -20.016 -28.25 1 94.69 108 VAL A C 1
ATOM 830 O O . VAL A 1 108 ? 7.531 -20.578 -27.172 1 94.69 108 VAL A O 1
ATOM 833 N N . PHE A 1 109 ? 8.375 -20.453 -29.156 1 91.75 109 PHE A N 1
ATOM 834 C CA . PHE A 1 109 ? 9.148 -21.688 -29.109 1 91.75 109 PHE A CA 1
ATOM 835 C C . PHE A 1 109 ? 10.344 -21.531 -28.172 1 91.75 109 PHE A C 1
ATOM 837 O O . PHE A 1 109 ? 10.969 -22.531 -27.797 1 91.75 109 PHE A O 1
ATOM 844 N N . ASP A 1 110 ? 10.578 -20.266 -27.781 1 90 110 ASP A N 1
ATOM 845 C CA . ASP A 1 110 ? 11.703 -20.016 -26.891 1 90 110 ASP A CA 1
ATOM 846 C C . ASP A 1 110 ? 11.43 -20.594 -25.5 1 90 110 ASP A C 1
ATOM 848 O O . ASP A 1 110 ? 12.352 -20.797 -24.703 1 90 110 ASP A O 1
ATOM 852 N N . PHE A 1 111 ? 10.234 -20.906 -25.172 1 86.88 111 PHE A N 1
ATOM 853 C CA . PHE A 1 111 ? 9.977 -21.578 -23.906 1 86.88 111 PHE A CA 1
ATOM 854 C C . PHE A 1 111 ? 10.68 -22.938 -23.859 1 86.88 111 PHE A C 1
ATOM 856 O O . PHE A 1 111 ? 11.039 -23.422 -22.781 1 86.88 111 PHE A O 1
ATOM 863 N N . ASP A 1 112 ? 10.922 -23.531 -25.031 1 82.94 112 ASP A N 1
ATOM 864 C CA . ASP A 1 112 ? 11.656 -24.781 -25.125 1 82.94 112 ASP A CA 1
ATOM 865 C C . ASP A 1 112 ? 13.125 -24.531 -25.469 1 82.94 112 ASP A C 1
ATOM 867 O O . ASP A 1 112 ? 14.008 -25.203 -24.938 1 82.94 112 ASP A O 1
ATOM 871 N N . ARG A 1 113 ? 13.344 -23.562 -26.328 1 84.88 113 ARG A N 1
ATOM 872 C CA . ARG A 1 113 ? 14.672 -23.391 -26.906 1 84.88 113 ARG A CA 1
ATOM 873 C C . ARG A 1 113 ? 15.516 -22.438 -26.062 1 84.88 113 ARG A C 1
ATOM 875 O O . ARG A 1 113 ? 16.719 -22.656 -25.875 1 84.88 113 ARG A O 1
ATOM 882 N N . ALA A 1 114 ? 14.906 -21.344 -25.656 1 88.44 114 ALA A N 1
ATOM 883 C CA . ALA A 1 114 ? 15.625 -20.297 -24.938 1 88.44 114 ALA A CA 1
ATOM 884 C C . ALA A 1 114 ? 14.711 -19.578 -23.953 1 88.44 114 ALA A C 1
ATOM 886 O O . ALA A 1 114 ? 14.469 -18.375 -24.078 1 88.44 114 ALA A O 1
ATOM 887 N N . PRO A 1 115 ? 14.273 -20.234 -22.891 1 89.75 115 PRO A N 1
ATOM 888 C CA . PRO A 1 115 ? 13.281 -19.656 -22 1 89.75 115 PRO A CA 1
ATOM 889 C C . PRO A 1 115 ? 13.766 -18.375 -21.328 1 89.75 115 PRO A C 1
ATOM 891 O O . PRO A 1 115 ? 12.969 -17.484 -21.047 1 89.75 115 PRO A O 1
ATOM 894 N N . ARG A 1 116 ? 15.07 -18.188 -21.062 1 90.81 116 ARG A N 1
ATOM 895 C CA . ARG A 1 116 ? 15.594 -16.984 -20.406 1 90.81 116 ARG A CA 1
ATOM 896 C C . ARG A 1 116 ? 15.344 -15.75 -21.281 1 90.81 116 ARG A C 1
ATOM 898 O O . ARG A 1 116 ? 15.133 -14.656 -20.75 1 90.81 116 ARG A O 1
ATOM 905 N N . ARG A 1 117 ? 15.398 -15.938 -22.609 1 91.81 117 ARG A N 1
ATOM 906 C CA . ARG A 1 117 ? 15.133 -14.828 -23.516 1 91.81 117 ARG A CA 1
ATOM 907 C C . ARG A 1 117 ? 13.703 -14.32 -23.344 1 91.81 117 ARG A C 1
ATOM 909 O O . ARG A 1 117 ? 13.477 -13.109 -23.281 1 91.81 117 ARG A O 1
ATOM 916 N N . LEU A 1 118 ? 12.773 -15.266 -23.281 1 94.19 118 LEU A N 1
ATOM 917 C CA . LEU A 1 118 ? 11.375 -14.883 -23.109 1 94.19 118 LEU A CA 1
ATOM 918 C C . LEU A 1 118 ? 11.148 -14.242 -21.75 1 94.19 118 LEU A C 1
ATOM 920 O O . LEU A 1 118 ? 10.359 -13.305 -21.609 1 94.19 118 LEU A O 1
ATOM 924 N N . LEU A 1 119 ? 11.797 -14.781 -20.75 1 95.62 119 LEU A N 1
ATOM 925 C CA . LEU A 1 119 ? 11.672 -14.227 -19.406 1 95.62 119 LEU A CA 1
ATOM 926 C C . LEU A 1 119 ? 12.273 -12.82 -19.328 1 95.62 119 LEU A C 1
ATOM 928 O O . LEU A 1 119 ? 11.727 -11.945 -18.656 1 95.62 119 LEU A O 1
ATOM 932 N N . THR A 1 120 ? 13.367 -12.57 -20.047 1 95.25 120 THR A N 1
ATOM 933 C CA . THR A 1 120 ? 13.969 -11.242 -20.156 1 95.25 120 THR A CA 1
ATOM 934 C C . THR A 1 120 ? 13.023 -10.273 -20.844 1 95.25 120 THR A C 1
ATOM 936 O O . THR A 1 120 ? 12.938 -9.102 -20.453 1 95.25 120 THR A O 1
ATOM 939 N N . MET A 1 121 ? 12.352 -10.758 -21.844 1 96.94 121 MET A N 1
ATOM 940 C CA . MET A 1 121 ? 11.375 -9.922 -22.531 1 96.94 121 MET A CA 1
ATOM 941 C C . MET A 1 121 ? 10.297 -9.438 -21.562 1 96.94 121 MET A C 1
ATOM 943 O O . MET A 1 121 ? 9.852 -8.297 -21.656 1 96.94 121 MET A O 1
ATOM 947 N N . HIS A 1 122 ? 9.883 -10.289 -20.688 1 98.06 122 HIS A N 1
ATOM 948 C CA . HIS A 1 122 ? 8.898 -9.883 -19.688 1 98.06 122 HIS A CA 1
ATOM 949 C C . HIS A 1 122 ? 9.438 -8.75 -18.828 1 98.06 122 HIS A C 1
ATOM 951 O O . HIS A 1 122 ? 8.711 -7.805 -18.516 1 98.06 122 HIS A O 1
ATOM 957 N N . GLU A 1 123 ? 10.664 -8.789 -18.375 1 97.94 123 GLU A N 1
ATOM 958 C CA . GLU A 1 123 ? 11.297 -7.734 -17.594 1 97.94 123 GLU A CA 1
ATOM 959 C C . GLU A 1 123 ? 11.344 -6.422 -18.375 1 97.94 123 GLU A C 1
ATOM 961 O O . GLU A 1 123 ? 11.016 -5.363 -17.844 1 97.94 123 GLU A O 1
ATOM 966 N N . CYS A 1 124 ? 11.734 -6.527 -19.656 1 97.81 124 CYS A N 1
ATOM 967 C CA . CYS A 1 124 ? 11.852 -5.348 -20.516 1 97.81 124 CYS A CA 1
ATOM 968 C C . CYS A 1 124 ? 10.484 -4.703 -20.734 1 97.81 124 CYS A C 1
ATOM 970 O O . CYS A 1 124 ? 10.352 -3.48 -20.656 1 97.81 124 CYS A O 1
ATOM 972 N N . CYS A 1 125 ? 9.484 -5.527 -21 1 98.19 125 CYS A N 1
ATOM 973 C CA . CYS A 1 125 ? 8.133 -5.012 -21.188 1 98.19 125 CYS A CA 1
ATOM 974 C C . CYS A 1 125 ? 7.637 -4.336 -19.906 1 98.19 125 CYS A C 1
ATOM 976 O O . CYS A 1 125 ? 6.988 -3.287 -19.969 1 98.19 125 CYS A O 1
ATOM 978 N N . GLY A 1 126 ? 7.973 -4.973 -18.734 1 97.69 126 GLY A N 1
ATOM 979 C CA . GLY A 1 126 ? 7.555 -4.41 -17.469 1 97.69 126 GLY A CA 1
ATOM 980 C C . GLY A 1 126 ? 8.164 -3.051 -17.188 1 97.69 126 GLY A C 1
ATOM 981 O O . GLY A 1 126 ? 7.562 -2.225 -16.5 1 97.69 126 GLY A O 1
ATOM 982 N N . MET A 1 127 ? 9.328 -2.775 -17.703 1 96.88 127 MET A N 1
ATOM 983 C CA . MET A 1 127 ? 10 -1.488 -17.547 1 96.88 127 MET A CA 1
ATOM 984 C C . MET A 1 127 ? 9.297 -0.41 -18.375 1 96.88 127 MET A C 1
ATOM 986 O O . MET A 1 127 ? 9.297 0.762 -17.984 1 96.88 127 MET A O 1
ATOM 990 N N . LEU A 1 128 ? 8.672 -0.829 -19.469 1 97.56 128 LEU A N 1
ATOM 991 C CA . LEU A 1 128 ? 8.078 0.117 -20.406 1 97.56 128 LEU A CA 1
ATOM 992 C C . LEU A 1 128 ? 6.625 0.403 -20.047 1 97.56 128 LEU A C 1
ATOM 994 O O . LEU A 1 128 ? 6.219 1.563 -19.969 1 97.56 128 LEU A O 1
ATOM 998 N N . ASP A 1 129 ? 5.875 -0.699 -19.859 1 97.62 129 ASP A N 1
ATOM 999 C CA . ASP A 1 129 ? 4.453 -0.565 -19.562 1 97.62 129 ASP A CA 1
ATOM 1000 C C . ASP A 1 129 ? 3.877 -1.87 -19.016 1 97.62 129 ASP A C 1
ATOM 1002 O O . ASP A 1 129 ? 4.086 -2.938 -19.609 1 97.62 129 ASP A O 1
ATOM 1006 N N . ALA A 1 130 ? 3.148 -1.755 -17.984 1 97.69 130 ALA A N 1
ATOM 1007 C CA . ALA A 1 130 ? 2.639 -2.947 -17.312 1 97.69 130 ALA A CA 1
ATOM 1008 C C . ALA A 1 130 ? 1.569 -3.637 -18.156 1 97.69 130 ALA A C 1
ATOM 1010 O O . ALA A 1 130 ? 1.457 -4.863 -18.141 1 97.69 130 ALA A O 1
ATOM 1011 N N . SER A 1 131 ? 0.699 -2.898 -18.844 1 98.25 131 SER A N 1
ATOM 1012 C CA . SER A 1 131 ? -0.322 -3.498 -19.703 1 98.25 131 SER A CA 1
ATOM 1013 C C . SER A 1 131 ? 0.307 -4.266 -20.859 1 98.25 131 SER A C 1
ATOM 1015 O O . SER A 1 131 ? -0.129 -5.371 -21.188 1 98.25 131 SER A O 1
ATOM 1017 N N . LEU A 1 132 ? 1.315 -3.617 -21.453 1 98.44 132 LEU A N 1
ATOM 1018 C CA . LEU A 1 132 ? 2.086 -4.305 -22.484 1 98.44 132 LEU A CA 1
ATOM 1019 C C . LEU A 1 132 ? 2.645 -5.621 -21.969 1 98.44 132 LEU A C 1
ATOM 1021 O O . LEU A 1 132 ? 2.504 -6.66 -22.609 1 98.44 132 LEU A O 1
ATOM 1025 N N . ALA A 1 133 ? 3.26 -5.562 -20.812 1 98.44 133 ALA A N 1
ATOM 1026 C CA . ALA A 1 133 ? 3.881 -6.746 -20.219 1 98.44 133 ALA A CA 1
ATOM 1027 C C . ALA A 1 133 ? 2.844 -7.836 -19.953 1 98.44 133 ALA A C 1
ATOM 1029 O O . ALA A 1 133 ? 3.111 -9.023 -20.172 1 98.44 133 ALA A O 1
ATOM 1030 N N . THR A 1 134 ? 1.69 -7.457 -19.453 1 98.19 134 THR A N 1
ATOM 1031 C CA . THR A 1 134 ? 0.629 -8.414 -19.156 1 98.19 134 THR A CA 1
ATOM 1032 C C . THR A 1 134 ? 0.111 -9.07 -20.438 1 98.19 134 THR A C 1
ATOM 1034 O O . THR A 1 134 ? -0.074 -10.281 -20.484 1 98.19 134 THR A O 1
ATOM 1037 N N . LYS A 1 135 ? -0.132 -8.266 -21.453 1 98.31 135 LYS A N 1
ATOM 1038 C CA . LYS A 1 135 ? -0.577 -8.82 -22.734 1 98.31 135 LYS A CA 1
ATOM 1039 C C . LYS A 1 135 ? 0.476 -9.758 -23.328 1 98.31 135 LYS A C 1
ATOM 1041 O O . LYS A 1 135 ? 0.14 -10.773 -23.922 1 98.31 135 LYS A O 1
ATOM 1046 N N . PHE A 1 136 ? 1.751 -9.367 -23.172 1 98.25 136 PHE A N 1
ATOM 1047 C CA . PHE A 1 136 ? 2.848 -10.227 -23.609 1 98.25 136 PHE A CA 1
ATOM 1048 C C . PHE A 1 136 ? 2.814 -11.555 -22.875 1 98.25 136 PHE A C 1
ATOM 1050 O O . PHE A 1 136 ? 2.965 -12.617 -23.484 1 98.25 136 PHE A O 1
ATOM 1057 N N . THR A 1 137 ? 2.584 -11.523 -21.578 1 97.31 137 THR A N 1
ATOM 1058 C CA . THR A 1 137 ? 2.559 -12.719 -20.75 1 97.31 137 THR A CA 1
ATOM 1059 C C . THR A 1 137 ? 1.426 -13.648 -21.156 1 97.31 137 THR A C 1
ATOM 1061 O O . THR A 1 137 ? 1.62 -14.867 -21.266 1 97.31 137 THR A O 1
ATOM 1064 N N . VAL A 1 138 ? 0.298 -13.086 -21.406 1 97.44 138 VAL A N 1
ATOM 1065 C CA . VAL A 1 138 ? -0.85 -13.93 -21.734 1 97.44 138 VAL A CA 1
ATOM 1066 C C . VAL A 1 138 ? -0.698 -14.492 -23.141 1 97.44 138 VAL A C 1
ATOM 1068 O O . VAL A 1 138 ? -0.931 -15.68 -23.375 1 97.44 138 VAL A O 1
ATOM 1071 N N . GLN A 1 139 ? -0.257 -13.727 -24.094 1 98 139 GLN A N 1
ATOM 1072 C CA . GLN A 1 139 ? -0.099 -14.164 -25.484 1 98 139 GLN A CA 1
ATOM 1073 C C . GLN A 1 139 ? 0.95 -15.266 -25.594 1 98 139 GLN A C 1
ATOM 1075 O O . GLN A 1 139 ? 0.703 -16.297 -26.219 1 98 139 GLN A O 1
ATOM 1080 N N . PHE A 1 140 ? 2.025 -15.094 -24.953 1 97.12 140 PHE A N 1
ATOM 1081 C CA . PHE A 1 140 ? 3.154 -15.984 -25.219 1 97.12 140 PHE A CA 1
ATOM 1082 C C . PHE A 1 140 ? 3.236 -17.078 -24.172 1 97.12 140 PHE A C 1
ATOM 1084 O O . PHE A 1 140 ? 3.58 -18.219 -24.5 1 97.12 140 PHE A O 1
ATOM 1091 N N . ASN A 1 141 ? 2.945 -16.766 -22.938 1 96.12 141 ASN A N 1
ATOM 1092 C CA . ASN A 1 141 ? 3.064 -17.781 -21.906 1 96.12 141 ASN A CA 1
ATOM 1093 C C . ASN A 1 141 ? 1.754 -18.547 -21.703 1 96.12 141 ASN A C 1
ATOM 1095 O O . ASN A 1 141 ? 1.694 -19.75 -21.922 1 96.12 141 ASN A O 1
ATOM 1099 N N . LEU A 1 142 ? 0.722 -17.844 -21.375 1 95.88 142 LEU A N 1
ATOM 1100 C CA . LEU A 1 142 ? -0.497 -18.547 -20.984 1 95.88 142 LEU A CA 1
ATOM 1101 C C . LEU A 1 142 ? -1.188 -19.156 -22.188 1 95.88 142 LEU A C 1
ATOM 1103 O O . LEU A 1 142 ? -1.684 -20.297 -22.109 1 95.88 142 LEU A O 1
ATOM 1107 N N . PHE A 1 143 ? -1.259 -18.422 -23.328 1 96.75 143 PHE A N 1
ATOM 1108 C CA . PHE A 1 143 ? -1.878 -19 -24.516 1 96.75 143 PHE A CA 1
ATOM 1109 C C . PHE A 1 143 ? -0.879 -19.844 -25.281 1 96.75 143 PHE A C 1
ATOM 1111 O O . PHE A 1 143 ? -1.011 -21.062 -25.344 1 96.75 143 PHE A O 1
ATOM 1118 N N . GLY A 1 144 ? 0.186 -19.234 -25.781 1 95.56 144 GLY A N 1
ATOM 1119 C CA . GLY A 1 144 ? 1.169 -19.922 -26.609 1 95.56 144 GLY A CA 1
ATOM 1120 C C . GLY A 1 144 ? 1.91 -21.016 -25.859 1 95.56 144 GLY A C 1
ATOM 1121 O O . GLY A 1 144 ? 2.078 -22.109 -26.375 1 95.56 144 GLY A O 1
ATOM 1122 N N . GLY A 1 145 ? 2.391 -20.703 -24.641 1 93.31 145 GLY A N 1
ATOM 1123 C CA . GLY A 1 145 ? 3.109 -21.688 -23.844 1 93.31 145 GLY A CA 1
ATOM 1124 C C . GLY A 1 145 ? 2.271 -22.906 -23.5 1 93.31 145 GLY A C 1
ATOM 1125 O O . GLY A 1 145 ? 2.775 -24.031 -23.5 1 93.31 145 GLY A O 1
ATOM 1126 N N . THR A 1 146 ? 1.009 -22.719 -23.203 1 93.69 146 THR A N 1
ATOM 1127 C CA . THR A 1 146 ? 0.119 -23.828 -22.906 1 93.69 146 THR A CA 1
ATOM 1128 C C . THR A 1 146 ? -0.123 -24.688 -24.141 1 93.69 146 THR A C 1
ATOM 1130 O O . THR A 1 146 ? -0.118 -25.922 -24.062 1 93.69 146 THR A O 1
ATOM 1133 N N . LEU A 1 147 ? -0.343 -23.984 -25.25 1 93.44 147 LEU A N 1
ATOM 1134 C CA . LEU A 1 147 ? -0.528 -24.719 -26.5 1 93.44 147 LEU A CA 1
ATOM 1135 C C . LEU A 1 147 ? 0.713 -25.531 -26.844 1 93.44 147 LEU A C 1
ATOM 1137 O O . LEU A 1 147 ? 0.604 -26.672 -27.281 1 93.44 147 LEU A O 1
ATOM 1141 N N . LEU A 1 148 ? 1.825 -24.953 -26.625 1 90.38 148 LEU A N 1
ATOM 1142 C CA . LEU A 1 148 ? 3.098 -25.609 -26.906 1 90.38 148 LEU A CA 1
ATOM 1143 C C . LEU A 1 148 ? 3.277 -26.844 -26.016 1 90.38 148 LEU A C 1
ATOM 1145 O O . LEU A 1 148 ? 3.764 -27.875 -26.469 1 90.38 148 LEU A O 1
ATOM 1149 N N . ARG A 1 149 ? 2.844 -26.797 -24.781 1 87.38 149 ARG A N 1
ATOM 1150 C CA . ARG A 1 149 ? 3.117 -27.828 -23.781 1 87.38 149 ARG A CA 1
ATOM 1151 C C . ARG A 1 149 ? 2.049 -28.906 -23.812 1 87.38 149 ARG A C 1
ATOM 1153 O O . ARG A 1 149 ? 2.342 -30.078 -23.562 1 87.38 149 ARG A O 1
ATOM 1160 N N . LEU A 1 150 ? 0.844 -28.516 -23.969 1 89.69 150 LEU A N 1
ATOM 1161 C CA . LEU A 1 150 ? -0.251 -29.469 -23.812 1 89.69 150 LEU A CA 1
ATOM 1162 C C . LEU A 1 150 ? -0.732 -29.969 -25.172 1 89.69 150 LEU A C 1
ATOM 1164 O O . LEU A 1 150 ? -1.452 -30.969 -25.266 1 89.69 150 LEU A O 1
ATOM 1168 N N . GLY A 1 151 ? -0.326 -29.281 -26.203 1 87.75 151 GLY A N 1
ATOM 1169 C CA . GLY A 1 151 ? -0.707 -29.734 -27.531 1 87.75 151 GLY A CA 1
ATOM 1170 C C . GLY A 1 151 ? 0.142 -30.875 -28.031 1 87.75 151 GLY A C 1
ATOM 1171 O O . GLY A 1 151 ? 1.201 -31.172 -27.469 1 87.75 151 GLY A O 1
ATOM 1172 N N . SER A 1 152 ? -0.407 -31.547 -29.016 1 82.88 152 SER A N 1
ATOM 1173 C CA . SER A 1 152 ? 0.352 -32.625 -29.656 1 82.88 152 SER A CA 1
ATOM 1174 C C . SER A 1 152 ? 0.972 -32.156 -30.969 1 82.88 152 SER A C 1
ATOM 1176 O O . SER A 1 152 ? 0.367 -31.391 -31.703 1 82.88 152 SER A O 1
ATOM 1178 N N . LYS A 1 153 ? 2.137 -32.688 -31.203 1 78.38 153 LYS A N 1
ATOM 1179 C CA . LYS A 1 153 ? 2.869 -32.281 -32.406 1 78.38 153 LYS A CA 1
ATOM 1180 C C . LYS A 1 153 ? 2.166 -32.781 -33.656 1 78.38 153 LYS A C 1
ATOM 1182 O O . LYS A 1 153 ? 2.34 -32.219 -34.75 1 78.38 153 LYS A O 1
ATOM 1187 N N . GLU A 1 154 ? 1.364 -33.719 -33.438 1 79.5 154 GLU A N 1
ATOM 1188 C CA . GLU A 1 154 ? 0.712 -34.344 -34.594 1 79.5 154 GLU A CA 1
ATOM 1189 C C . GLU A 1 154 ? -0.578 -33.594 -34.938 1 79.5 154 GLU A C 1
ATOM 1191 O O . GLU A 1 154 ? -1.104 -33.781 -36.062 1 79.5 154 GLU A O 1
ATOM 1196 N N . ASN A 1 155 ? -1.011 -32.812 -34.031 1 86.19 155 ASN A N 1
ATOM 1197 C CA . ASN A 1 155 ? -2.25 -32.094 -34.281 1 86.19 155 ASN A CA 1
ATOM 1198 C C . ASN A 1 155 ? -2.014 -30.844 -35.156 1 86.19 155 ASN A C 1
ATOM 1200 O O . ASN A 1 155 ? -1.468 -29.844 -34.688 1 86.19 155 ASN A O 1
ATOM 1204 N N . HIS A 1 156 ? -2.539 -30.766 -36.312 1 83.12 156 HIS A N 1
ATOM 1205 C CA . HIS A 1 156 ? -2.256 -29.75 -37.312 1 83.12 156 HIS A CA 1
ATOM 1206 C C . HIS A 1 156 ? -2.857 -28.406 -36.938 1 83.12 156 HIS A C 1
ATOM 1208 O O . HIS A 1 156 ? -2.252 -27.359 -37.156 1 83.12 156 HIS A O 1
ATOM 1214 N N . VAL A 1 157 ? -4.008 -28.328 -36.406 1 86.31 157 VAL A N 1
ATOM 1215 C CA . VAL A 1 157 ? -4.66 -27.078 -36.031 1 86.31 157 VAL A CA 1
ATOM 1216 C C . VAL A 1 157 ? -3.861 -26.406 -34.938 1 86.31 157 VAL A C 1
ATOM 1218 O O . VAL A 1 157 ? -3.619 -25.188 -34.969 1 86.31 157 VAL A O 1
ATOM 1221 N N . GLN A 1 158 ? -3.475 -27.172 -34.031 1 88.06 158 GLN A N 1
ATOM 1222 C CA . GLN A 1 158 ? -2.697 -26.641 -32.906 1 88.06 158 GLN A CA 1
ATOM 1223 C C . GLN A 1 158 ? -1.353 -26.094 -33.375 1 88.06 158 GLN A C 1
ATOM 1225 O O . GLN A 1 158 ? -0.921 -25.031 -32.938 1 88.06 158 GLN A O 1
ATOM 1230 N N . ARG A 1 159 ? -0.77 -26.734 -34.281 1 89.5 159 ARG A N 1
ATOM 1231 C CA . ARG A 1 159 ? 0.517 -26.312 -34.844 1 89.5 159 ARG A CA 1
ATOM 1232 C C . ARG A 1 159 ? 0.368 -25.047 -35.656 1 89.5 159 ARG A C 1
ATOM 1234 O O . ARG A 1 159 ? 1.241 -24.172 -35.656 1 89.5 159 ARG A O 1
ATOM 1241 N N . GLU A 1 160 ? -0.672 -25.031 -36.406 1 91.88 160 GLU A N 1
ATOM 1242 C CA . GLU A 1 160 ? -0.915 -23.844 -37.219 1 91.88 160 GLU A CA 1
ATOM 1243 C C . GLU A 1 160 ? -1.076 -22.594 -36.344 1 91.88 160 GLU A C 1
ATOM 1245 O O . GLU A 1 160 ? -0.518 -21.547 -36.656 1 91.88 160 GLU A O 1
ATOM 1250 N N . ILE A 1 161 ? -1.837 -22.688 -35.344 1 93.56 161 ILE A N 1
ATOM 1251 C CA . ILE A 1 161 ? -2.064 -21.562 -34.438 1 93.56 161 ILE A CA 1
ATOM 1252 C C . ILE A 1 161 ? -0.753 -21.156 -33.781 1 93.56 161 ILE A C 1
ATOM 1254 O O . ILE A 1 161 ? -0.459 -19.969 -33.625 1 93.56 161 ILE A O 1
ATOM 1258 N N . LEU A 1 162 ? 0 -22.156 -33.344 1 93.38 162 LEU A N 1
ATOM 1259 C CA . LEU A 1 162 ? 1.28 -21.906 -32.688 1 93.38 162 LEU A CA 1
ATOM 1260 C C . LEU A 1 162 ? 2.189 -21.062 -33.562 1 93.38 162 LEU A C 1
ATOM 1262 O O . LEU A 1 162 ? 2.879 -20.172 -33.094 1 93.38 162 LEU A O 1
ATOM 1266 N N . ASN A 1 163 ? 2.191 -21.312 -34.875 1 93 163 ASN A N 1
ATOM 1267 C CA . ASN A 1 163 ? 3.053 -20.609 -35.812 1 93 163 ASN A CA 1
ATOM 1268 C C . ASN A 1 163 ? 2.594 -19.172 -36.062 1 93 163 ASN A C 1
ATOM 1270 O O . ASN A 1 163 ? 3.344 -18.359 -36.594 1 93 163 ASN A O 1
ATOM 1274 N N . LYS A 1 164 ? 1.411 -18.859 -35.625 1 95.94 164 LYS A N 1
ATOM 1275 C CA . LYS A 1 164 ? 0.832 -17.531 -35.875 1 95.94 164 LYS A CA 1
ATOM 1276 C C . LYS A 1 164 ? 0.861 -16.672 -34.625 1 95.94 164 LYS A C 1
ATOM 1278 O O . LYS A 1 164 ? 0.426 -15.523 -34.625 1 95.94 164 LYS A O 1
ATOM 1283 N N . ILE A 1 165 ? 1.36 -17.203 -33.5 1 96.75 165 ILE A N 1
ATOM 1284 C CA . ILE A 1 165 ? 1.353 -16.516 -32.219 1 96.75 165 ILE A CA 1
ATOM 1285 C C . ILE A 1 165 ? 2.355 -15.367 -32.219 1 96.75 165 ILE A C 1
ATOM 1287 O O . ILE A 1 165 ? 2.049 -14.258 -31.781 1 96.75 165 ILE A O 1
ATOM 1291 N N . ASP A 1 166 ? 3.58 -15.531 -32.812 1 96.75 166 ASP A N 1
ATOM 1292 C CA . ASP A 1 166 ? 4.668 -14.555 -32.781 1 96.75 166 ASP A CA 1
ATOM 1293 C C . ASP A 1 166 ? 4.281 -13.281 -33.531 1 96.75 166 ASP A C 1
ATOM 1295 O O . ASP A 1 166 ? 4.664 -12.18 -33.125 1 96.75 166 ASP A O 1
ATOM 1299 N N . THR A 1 167 ? 3.479 -13.43 -34.625 1 95.44 167 THR A N 1
ATOM 1300 C CA . THR A 1 167 ? 3.127 -12.312 -35.5 1 95.44 167 THR A CA 1
ATOM 1301 C C . THR A 1 167 ? 1.828 -11.656 -35.031 1 95.44 167 THR A C 1
ATOM 1303 O O . THR A 1 167 ? 1.431 -10.617 -35.562 1 95.44 167 THR A O 1
ATOM 1306 N N . LEU A 1 168 ? 1.124 -12.227 -34.094 1 96.06 168 LEU A N 1
ATOM 1307 C CA . LEU A 1 168 ? -0.162 -11.781 -33.562 1 96.06 168 LEU A CA 1
ATOM 1308 C C . LEU A 1 168 ? -1.261 -11.938 -34.594 1 96.06 168 LEU A C 1
ATOM 1310 O O . LEU A 1 168 ? -2.311 -11.297 -34.5 1 96.06 168 LEU A O 1
ATOM 1314 N N . GLU A 1 169 ? -0.938 -12.719 -35.625 1 93.81 169 GLU A N 1
ATOM 1315 C CA . GLU A 1 169 ? -2.043 -13.086 -36.5 1 93.81 169 GLU A CA 1
ATOM 1316 C C . GLU A 1 169 ? -3.16 -13.781 -35.75 1 93.81 169 GLU A C 1
ATOM 1318 O O . GLU A 1 169 ? -4.34 -13.617 -36.062 1 93.81 169 GLU A O 1
ATOM 1323 N N . GLU A 1 170 ? -2.742 -14.578 -34.781 1 94.75 170 GLU A N 1
ATOM 1324 C CA . GLU A 1 170 ? -3.676 -15.141 -33.812 1 94.75 170 GLU A CA 1
ATOM 1325 C C . GLU A 1 170 ? -3.344 -14.688 -32.406 1 94.75 170 GLU A C 1
ATOM 1327 O O . GLU A 1 170 ? -2.258 -14.977 -31.875 1 94.75 170 GLU A O 1
ATOM 1332 N N . ILE A 1 171 ? -4.266 -13.984 -31.906 1 97.12 171 ILE A N 1
ATOM 1333 C CA . ILE A 1 171 ? -4.18 -13.594 -30.516 1 97.12 171 ILE A CA 1
ATOM 1334 C C . ILE A 1 171 ? -5.059 -14.508 -29.656 1 97.12 171 ILE A C 1
ATOM 1336 O O . ILE A 1 171 ? -6.188 -14.828 -30.047 1 97.12 171 ILE A O 1
ATOM 1340 N N . GLY A 1 172 ? -4.496 -14.969 -28.609 1 98 172 GLY A N 1
ATOM 1341 C CA . GLY A 1 172 ? -5.254 -15.891 -27.766 1 98 172 GLY A CA 1
ATOM 1342 C C . GLY A 1 172 ? -5.367 -15.43 -26.328 1 98 172 GLY A C 1
ATOM 1343 O O . GLY A 1 172 ? -4.789 -14.406 -25.953 1 98 172 GLY A O 1
ATOM 1344 N N . CYS A 1 173 ? -6.207 -16.094 -25.594 1 97.94 173 CYS A N 1
ATOM 1345 C CA . CYS A 1 173 ? -6.379 -15.875 -24.156 1 97.94 173 CYS A CA 1
ATOM 1346 C C . CYS A 1 173 ? -6.512 -17.188 -23.406 1 97.94 173 CYS A C 1
ATOM 1348 O O . CYS A 1 173 ? -6.543 -18.266 -24.031 1 97.94 173 CYS A O 1
ATOM 1350 N N . PHE A 1 174 ? -6.371 -17.156 -22.141 1 97.12 174 PHE A N 1
ATOM 1351 C CA . PHE A 1 174 ? -6.359 -18.281 -21.219 1 97.12 174 PHE A CA 1
ATOM 1352 C C . PHE A 1 174 ? -7.566 -18.234 -20.297 1 97.12 174 PHE A C 1
ATOM 1354 O O . PHE A 1 174 ? -7.621 -17.406 -19.375 1 97.12 174 PHE A O 1
ATOM 1361 N N . ALA A 1 175 ? -8.539 -19.141 -20.484 1 98.06 175 ALA A N 1
ATOM 1362 C CA . ALA A 1 175 ? -9.812 -19.078 -19.766 1 98.06 175 ALA A CA 1
ATOM 1363 C C . ALA A 1 175 ? -9.922 -20.219 -18.75 1 98.06 175 ALA A C 1
ATOM 1365 O O . ALA A 1 175 ? -10.594 -21.219 -19.016 1 98.06 175 ALA A O 1
ATOM 1366 N N . LEU A 1 176 ? -9.336 -20.031 -17.625 1 96.25 176 LEU A N 1
ATOM 1367 C CA . LEU A 1 176 ? -9.383 -21 -16.531 1 96.25 176 LEU A CA 1
ATOM 1368 C C . LEU A 1 176 ? -10.297 -20.531 -15.414 1 96.25 176 LEU A C 1
ATOM 1370 O O . LEU A 1 176 ? -11.289 -21.188 -15.094 1 96.25 176 LEU A O 1
ATOM 1374 N N . THR A 1 177 ? -10.047 -19.359 -14.922 1 96.19 177 THR A N 1
ATOM 1375 C CA . THR A 1 177 ? -10.719 -18.812 -13.75 1 96.19 177 THR A CA 1
ATOM 1376 C C . THR A 1 177 ? -12.195 -18.547 -14.047 1 96.19 177 THR A C 1
ATOM 1378 O O . THR A 1 177 ? -12.531 -18.078 -15.125 1 96.19 177 THR A O 1
ATOM 1381 N N . GLU A 1 178 ? -13.039 -18.922 -13.18 1 97.44 178 GLU A N 1
ATOM 1382 C CA . GLU A 1 178 ? -14.461 -18.594 -13.234 1 97.44 178 GLU A CA 1
ATOM 1383 C C . GLU A 1 178 ? -14.844 -17.625 -12.109 1 97.44 178 GLU A C 1
ATOM 1385 O O . GLU A 1 178 ? -14.086 -17.469 -11.141 1 97.44 178 GLU A O 1
ATOM 1390 N N . LEU A 1 179 ? -15.961 -16.969 -12.234 1 96.5 179 LEU A N 1
ATOM 1391 C CA . LEU A 1 179 ? -16.438 -16.031 -11.211 1 96.5 179 LEU A CA 1
ATOM 1392 C C . LEU A 1 179 ? -16.5 -16.719 -9.844 1 96.5 179 LEU A C 1
ATOM 1394 O O . LEU A 1 179 ? -16.078 -16.141 -8.844 1 96.5 179 LEU A O 1
ATOM 1398 N N . GLY A 1 180 ? -16.938 -17.922 -9.852 1 94.94 180 GLY A N 1
ATOM 1399 C CA . GLY A 1 180 ? -17.125 -18.641 -8.594 1 94.94 180 GLY A CA 1
ATOM 1400 C C . GLY A 1 180 ? -15.914 -19.469 -8.203 1 94.94 180 GLY A C 1
ATOM 1401 O O . GLY A 1 180 ? -15.789 -19.906 -7.055 1 94.94 180 GLY A O 1
ATOM 1402 N N . TYR A 1 181 ? -14.977 -19.719 -9.141 1 94.19 181 TYR A N 1
ATOM 1403 C CA . TYR A 1 181 ? -13.922 -20.703 -8.906 1 94.19 181 TYR A CA 1
ATOM 1404 C C . TYR A 1 181 ? -12.578 -20.188 -9.391 1 94.19 181 TYR A C 1
ATOM 1406 O O . TYR A 1 181 ? -12.25 -20.297 -10.578 1 94.19 181 TYR A O 1
ATOM 1414 N N . GLY A 1 182 ? -11.812 -19.609 -8.539 1 87.94 182 GLY A N 1
ATOM 1415 C CA . GLY A 1 182 ? -10.438 -19.203 -8.797 1 87.94 182 GLY A CA 1
ATOM 1416 C C . GLY A 1 182 ? -9.422 -20.016 -8.016 1 87.94 182 GLY A C 1
ATOM 1417 O O . GLY A 1 182 ? -8.594 -20.719 -8.594 1 87.94 182 GLY A O 1
ATOM 1418 N N . ASN A 1 183 ? -9.594 -20.094 -6.762 1 82.31 183 ASN A N 1
ATOM 1419 C CA . ASN A 1 183 ? -8.68 -20.797 -5.875 1 82.31 183 ASN A CA 1
ATOM 1420 C C . ASN A 1 183 ? -8.984 -22.297 -5.84 1 82.31 183 ASN A C 1
ATOM 1422 O O . ASN A 1 183 ? -8.148 -23.094 -5.402 1 82.31 183 ASN A O 1
ATOM 1426 N N . ASN A 1 184 ? -10.094 -22.672 -6.258 1 88.12 184 ASN A N 1
ATOM 1427 C CA . ASN A 1 184 ? -10.516 -24.062 -6.352 1 88.12 184 ASN A CA 1
ATOM 1428 C C . ASN A 1 184 ? -10.953 -24.438 -7.766 1 88.12 184 ASN A C 1
ATOM 1430 O O . ASN A 1 184 ? -12.094 -24.859 -7.98 1 88.12 184 ASN A O 1
ATOM 1434 N N . ALA A 1 185 ? -10.016 -24.375 -8.609 1 88.81 185 ALA A N 1
ATOM 1435 C CA . ALA A 1 185 ? -10.297 -24.531 -10.031 1 88.81 185 ALA A CA 1
ATOM 1436 C C . ALA A 1 185 ? -10.727 -25.953 -10.359 1 88.81 185 ALA A C 1
ATOM 1438 O O . ALA A 1 185 ? -11.359 -26.188 -11.391 1 88.81 185 ALA A O 1
ATOM 1439 N N . VAL A 1 186 ? -10.43 -26.875 -9.461 1 88.62 186 VAL A N 1
ATOM 1440 C CA . VAL A 1 186 ? -10.828 -28.266 -9.719 1 88.62 186 VAL A CA 1
ATOM 1441 C C . VAL A 1 186 ? -12.352 -28.375 -9.703 1 88.62 186 VAL A C 1
ATOM 1443 O O . VAL A 1 186 ? -12.914 -29.281 -10.32 1 88.62 186 VAL A O 1
ATOM 1446 N N . CYS A 1 187 ? -13 -27.359 -9.078 1 91.5 187 CYS A N 1
ATOM 1447 C CA . CYS A 1 187 ? -14.445 -27.406 -8.922 1 91.5 187 CYS A CA 1
ATOM 1448 C C . CYS A 1 187 ? -15.125 -26.516 -9.969 1 91.5 187 CYS A C 1
ATOM 1450 O O . CYS A 1 187 ? -16.328 -26.297 -9.898 1 91.5 187 CYS A O 1
ATOM 1452 N N . LEU A 1 188 ? -14.383 -26.078 -10.984 1 95.94 188 LEU A N 1
ATOM 1453 C CA . LEU A 1 188 ? -15.008 -25.219 -11.992 1 95.94 188 LEU A CA 1
ATOM 1454 C C . LEU A 1 188 ? -16.203 -25.906 -12.625 1 95.94 188 LEU A C 1
ATOM 1456 O O . LEU A 1 188 ? -16.297 -27.141 -12.602 1 95.94 188 LEU A O 1
ATOM 1460 N N . GLU A 1 189 ? -17.125 -25.109 -13.258 1 97.12 189 GLU A N 1
ATOM 1461 C CA . GLU A 1 189 ? -18.422 -25.672 -13.633 1 97.12 189 GLU A CA 1
ATOM 1462 C C . GLU A 1 189 ? -18.562 -25.75 -15.148 1 97.12 189 GLU A C 1
ATOM 1464 O O . GLU A 1 189 ? -19.438 -26.469 -15.656 1 97.12 189 GLU A O 1
ATOM 1469 N N . THR A 1 190 ? -17.75 -25.031 -15.898 1 98.38 190 THR A N 1
ATOM 1470 C CA . THR A 1 190 ? -17.812 -25.172 -17.359 1 98.38 190 THR A CA 1
ATOM 1471 C C . THR A 1 190 ? -17.625 -26.625 -17.75 1 98.38 190 THR A C 1
ATOM 1473 O O . THR A 1 190 ? -16.766 -27.328 -17.203 1 98.38 190 THR A O 1
ATOM 1476 N N . THR A 1 191 ? -18.453 -27.094 -18.781 1 98.31 191 THR A N 1
ATOM 1477 C CA . THR A 1 191 ? -18.375 -28.5 -19.188 1 98.31 191 THR A CA 1
ATOM 1478 C C . THR A 1 191 ? -17.984 -28.609 -20.672 1 98.31 191 THR A C 1
ATOM 1480 O O . THR A 1 191 ? -18.234 -27.688 -21.453 1 98.31 191 THR A O 1
ATOM 1483 N N . ALA A 1 192 ? -17.266 -29.625 -20.969 1 98.62 192 ALA A N 1
ATOM 1484 C CA . ALA A 1 192 ? -17.062 -30.125 -22.328 1 98.62 192 ALA A CA 1
ATOM 1485 C C . ALA A 1 192 ? -17.594 -31.547 -22.484 1 98.62 192 ALA A C 1
ATOM 1487 O O . ALA A 1 192 ? -16.906 -32.5 -22.125 1 98.62 192 ALA A O 1
ATOM 1488 N N . THR A 1 193 ? -18.734 -31.641 -23.016 1 98.25 193 THR A N 1
ATOM 1489 C CA . THR A 1 193 ? -19.391 -32.938 -23.141 1 98.25 193 THR A CA 1
ATOM 1490 C C . THR A 1 193 ? -19.125 -33.531 -24.531 1 98.25 193 THR A C 1
ATOM 1492 O O . THR A 1 193 ? -19.422 -32.938 -25.547 1 98.25 193 THR A O 1
ATOM 1495 N N . TYR A 1 194 ? -18.562 -34.781 -24.547 1 98.06 194 TYR A N 1
ATOM 1496 C CA . TYR A 1 194 ? -18.219 -35.438 -25.797 1 98.06 194 TYR A CA 1
ATOM 1497 C C . TYR A 1 194 ? -19.453 -36.125 -26.406 1 98.06 194 TYR A C 1
ATOM 1499 O O . TYR A 1 194 ? -20.188 -36.812 -25.719 1 98.06 194 TYR A O 1
ATOM 1507 N N . GLU A 1 195 ? -19.656 -35.844 -27.672 1 96.69 195 GLU A N 1
ATOM 1508 C CA . GLU A 1 195 ? -20.688 -36.531 -28.469 1 96.69 195 GLU A CA 1
ATOM 1509 C C . GLU A 1 195 ? -20.062 -37.375 -29.562 1 96.69 195 GLU A C 1
ATOM 1511 O O . GLU A 1 195 ? -19.812 -36.906 -30.672 1 96.69 195 GLU A O 1
ATOM 1516 N N . PRO A 1 196 ? -19.953 -38.688 -29.312 1 94.19 196 PRO A N 1
ATOM 1517 C CA . PRO A 1 196 ? -19.266 -39.594 -30.25 1 94.19 196 PRO A CA 1
ATOM 1518 C C . PRO A 1 196 ? -19.891 -39.594 -31.641 1 94.19 196 PRO A C 1
ATOM 1520 O O . PRO A 1 196 ? -19.188 -39.688 -32.656 1 94.19 196 PRO A O 1
ATOM 1523 N N . ALA A 1 197 ? -21.203 -39.406 -31.719 1 94.88 197 ALA A N 1
ATOM 1524 C CA . ALA A 1 197 ? -21.906 -39.469 -33 1 94.88 197 ALA A CA 1
ATOM 1525 C C . ALA A 1 197 ? -21.438 -38.344 -33.938 1 94.88 197 ALA A C 1
ATOM 1527 O O . ALA A 1 197 ? -21.406 -38.531 -35.156 1 94.88 197 ALA A O 1
ATOM 1528 N N . ARG A 1 198 ? -20.953 -37.281 -33.375 1 95.81 198 ARG A N 1
ATOM 1529 C CA . ARG A 1 198 ? -20.547 -36.125 -34.188 1 95.81 198 ARG A CA 1
ATOM 1530 C C . ARG A 1 198 ? -19.031 -35.906 -34.094 1 95.81 198 ARG A C 1
ATOM 1532 O O . ARG A 1 198 ? -18.484 -35.062 -34.781 1 95.81 198 ARG A O 1
ATOM 1539 N N . ASP A 1 199 ? -18.328 -36.656 -33.344 1 97 199 ASP A N 1
ATOM 1540 C CA . ASP A 1 199 ? -16.906 -36.5 -33.094 1 97 199 ASP A CA 1
ATOM 1541 C C . ASP A 1 199 ? -16.578 -35.062 -32.625 1 97 199 ASP A C 1
ATOM 1543 O O . ASP A 1 199 ? -15.648 -34.438 -33.156 1 97 199 ASP A O 1
ATOM 1547 N N . GLU A 1 200 ? -17.516 -34.562 -31.703 1 97.94 200 GLU A N 1
ATOM 1548 C CA . GLU A 1 200 ? -17.359 -33.188 -31.234 1 97.94 200 GLU A CA 1
ATOM 1549 C C . GLU A 1 200 ? -17.547 -33.094 -29.719 1 97.94 200 GLU A C 1
ATOM 1551 O O . GLU A 1 200 ? -18.172 -34 -29.109 1 97.94 200 GLU A O 1
ATOM 1556 N N . PHE A 1 201 ? -16.938 -32.094 -29.109 1 98.25 201 PHE A N 1
ATOM 1557 C CA . PHE A 1 201 ? -17.25 -31.672 -27.75 1 98.25 201 PHE A CA 1
ATOM 1558 C C . PHE A 1 201 ? -18.219 -30.484 -27.75 1 98.25 201 PHE A C 1
ATOM 1560 O O . PHE A 1 201 ? -18.141 -29.625 -28.625 1 98.25 201 PHE A O 1
ATOM 1567 N N . VAL A 1 202 ? -19.094 -30.453 -26.797 1 98.62 202 VAL A N 1
ATOM 1568 C CA . VAL A 1 202 ? -19.984 -29.328 -26.594 1 98.62 202 VAL A CA 1
ATOM 1569 C C . VAL A 1 202 ? -19.609 -28.594 -25.297 1 98.62 202 VAL A C 1
ATOM 1571 O O . VAL A 1 202 ? -19.688 -29.156 -24.203 1 98.62 202 VAL A O 1
ATOM 1574 N N . ILE A 1 203 ? -19.156 -27.312 -25.406 1 98.75 203 ILE A N 1
ATOM 1575 C CA . ILE A 1 203 ? -18.719 -26.5 -24.281 1 98.75 203 ILE A CA 1
ATOM 1576 C C . ILE A 1 203 ? -19.891 -25.656 -23.766 1 98.75 203 ILE A C 1
ATOM 1578 O O . ILE A 1 203 ? -20.547 -24.969 -24.547 1 98.75 203 ILE A O 1
ATOM 1582 N N . SER A 1 204 ? -20.172 -25.672 -22.406 1 98.5 204 SER A N 1
ATOM 1583 C CA . SER A 1 204 ? -21.281 -24.922 -21.812 1 98.5 204 SER A CA 1
ATOM 1584 C C . SER A 1 204 ? -20.906 -24.359 -20.453 1 98.5 204 SER A C 1
ATOM 1586 O O . SER A 1 204 ? -20.203 -25.016 -19.672 1 98.5 204 SER A O 1
ATOM 1588 N N . SER A 1 205 ? -21.328 -23.156 -20.203 1 97.81 205 SER A N 1
ATOM 1589 C CA . SER A 1 205 ? -21.297 -22.531 -18.891 1 97.81 205 SER A CA 1
ATOM 1590 C C . SER A 1 205 ? -22.672 -22.562 -18.234 1 97.81 205 SER A C 1
ATOM 1592 O O . SER A 1 205 ? -23.516 -21.703 -18.484 1 97.81 205 SER A O 1
ATOM 1594 N N . PRO A 1 206 ? -22.891 -23.422 -17.281 1 95.81 206 PRO A N 1
ATOM 1595 C CA . PRO A 1 206 ? -24.266 -23.719 -16.844 1 95.81 206 PRO A CA 1
ATOM 1596 C C . PRO A 1 206 ? -24.828 -22.672 -15.891 1 95.81 206 PRO A C 1
ATOM 1598 O O . PRO A 1 206 ? -26.047 -22.531 -15.773 1 95.81 206 PRO A O 1
ATOM 1601 N N . THR A 1 207 ? -23.984 -21.938 -15.164 1 95.19 207 THR A N 1
ATOM 1602 C CA . THR A 1 207 ? -24.453 -20.969 -14.18 1 95.19 207 THR A CA 1
ATOM 1603 C C . THR A 1 207 ? -23.734 -19.641 -14.336 1 95.19 207 THR A C 1
ATOM 1605 O O . THR A 1 207 ? -22.75 -19.531 -15.062 1 95.19 207 THR A O 1
ATOM 1608 N N . THR A 1 208 ? -24.188 -18.562 -13.625 1 94.81 208 THR A N 1
ATOM 1609 C CA . THR A 1 208 ? -23.5 -17.281 -13.586 1 94.81 208 THR A CA 1
ATOM 1610 C C . THR A 1 208 ? -22.094 -17.438 -13 1 94.81 208 THR A C 1
ATOM 1612 O O . THR A 1 208 ? -21.156 -16.75 -13.43 1 94.81 208 THR A O 1
ATOM 1615 N N . LEU A 1 209 ? -21.984 -18.344 -12.117 1 96.06 209 LEU A N 1
ATOM 1616 C CA . LEU A 1 209 ? -20.719 -18.547 -11.422 1 96.06 209 LEU A CA 1
ATOM 1617 C C . LEU A 1 209 ? -19.703 -19.234 -12.336 1 96.06 209 LEU A C 1
ATOM 1619 O O . LEU A 1 209 ? -18.5 -19.188 -12.086 1 96.06 209 LEU A O 1
ATOM 1623 N N . SER A 1 210 ? -20.219 -19.859 -13.438 1 97.31 210 SER A N 1
ATOM 1624 C CA . SER A 1 210 ? -19.344 -20.625 -14.312 1 97.31 210 SER A CA 1
ATOM 1625 C C . SER A 1 210 ? -18.781 -19.766 -15.438 1 97.31 210 SER A C 1
ATOM 1627 O O . SER A 1 210 ? -17.984 -20.234 -16.25 1 97.31 210 SER A O 1
ATOM 1629 N N . GLN A 1 211 ? -19.203 -18.5 -15.477 1 97.38 211 GLN A N 1
ATOM 1630 C CA . GLN A 1 211 ? -18.625 -17.656 -16.516 1 97.38 211 GLN A CA 1
ATOM 1631 C C . GLN A 1 211 ? -17.125 -17.5 -16.312 1 97.38 211 GLN A C 1
ATOM 1633 O O . GLN A 1 211 ? -16.656 -17.328 -15.18 1 97.38 211 GLN A O 1
ATOM 1638 N N . LYS A 1 212 ? -16.359 -17.688 -17.406 1 98.12 212 LYS A N 1
ATOM 1639 C CA . LYS A 1 212 ? -14.93 -17.406 -17.328 1 98.12 212 LYS A CA 1
ATOM 1640 C C . LYS A 1 212 ? -14.68 -15.93 -17 1 98.12 212 LYS A C 1
ATOM 1642 O O . LYS A 1 212 ? -15.352 -15.047 -17.531 1 98.12 212 LYS A O 1
ATOM 1647 N N . TYR A 1 213 ? -13.734 -15.68 -16.094 1 97.25 213 TYR A N 1
ATOM 1648 C CA . TYR A 1 213 ? -13.586 -14.375 -15.461 1 97.25 213 TYR A CA 1
ATOM 1649 C C . TYR A 1 213 ? -12.125 -13.953 -15.398 1 97.25 213 TYR A C 1
ATOM 1651 O O . TYR A 1 213 ? -11.25 -14.773 -15.094 1 97.25 213 TYR A O 1
ATOM 1659 N N . TRP A 1 214 ? -11.82 -12.648 -15.727 1 97.25 214 TRP A N 1
ATOM 1660 C CA . TRP A 1 214 ? -10.484 -12.07 -15.758 1 97.25 214 TRP A CA 1
ATOM 1661 C C . TRP A 1 214 ? -9.68 -12.602 -16.938 1 97.25 214 TRP A C 1
ATOM 1663 O O . TRP A 1 214 ? -8.5 -12.93 -16.797 1 97.25 214 TRP A O 1
ATOM 1673 N N . ILE A 1 215 ? -10.344 -12.742 -18.031 1 98.19 215 ILE A N 1
ATOM 1674 C CA . ILE A 1 215 ? -9.688 -13.336 -19.188 1 98.19 215 ILE A CA 1
ATOM 1675 C C . ILE A 1 215 ? -9 -12.242 -20.016 1 98.19 215 ILE A C 1
ATOM 1677 O O . ILE A 1 215 ? -9.641 -11.578 -20.828 1 98.19 215 ILE A O 1
ATOM 1681 N N . THR A 1 216 ? -7.727 -12.141 -19.844 1 97.19 216 THR A N 1
ATOM 1682 C CA . THR A 1 216 ? -6.922 -11.141 -20.531 1 97.19 216 THR A CA 1
ATOM 1683 C C . THR A 1 216 ? -6.961 -11.367 -22.047 1 97.19 216 THR A C 1
ATOM 1685 O O . THR A 1 216 ? -6.922 -12.516 -22.516 1 97.19 216 THR A O 1
ATOM 1688 N N . ASN A 1 217 ? -7.027 -10.32 -22.844 1 97.38 217 ASN A N 1
ATOM 1689 C CA . ASN A 1 217 ? -7.121 -10.281 -24.297 1 97.38 217 ASN A CA 1
ATOM 1690 C C . ASN A 1 217 ? -8.516 -10.68 -24.781 1 97.38 217 ASN A C 1
ATOM 1692 O O . ASN A 1 217 ? -8.836 -10.516 -25.953 1 97.38 217 ASN A O 1
ATOM 1696 N N . GLY A 1 218 ? -9.367 -11.109 -23.922 1 97.62 218 GLY A N 1
ATOM 1697 C CA . GLY A 1 218 ? -10.625 -11.727 -24.312 1 97.62 218 GLY A CA 1
ATOM 1698 C C . GLY A 1 218 ? -11.688 -10.719 -24.703 1 97.62 218 GLY A C 1
ATOM 1699 O O . GLY A 1 218 ? -12.57 -11.031 -25.516 1 97.62 218 GLY A O 1
ATOM 1700 N N . ALA A 1 219 ? -11.625 -9.531 -24.203 1 96.62 219 ALA A N 1
ATOM 1701 C CA . ALA A 1 219 ? -12.719 -8.578 -24.391 1 96.62 219 ALA A CA 1
ATOM 1702 C C . ALA A 1 219 ? -12.703 -8.023 -25.812 1 96.62 219 ALA A C 1
ATOM 1704 O O . ALA A 1 219 ? -13.766 -7.789 -26.406 1 96.62 219 ALA A O 1
ATOM 1705 N N . LEU A 1 220 ? -11.492 -7.863 -26.375 1 94.44 220 LEU A N 1
ATOM 1706 C CA . LEU A 1 220 ? -11.445 -7.141 -27.641 1 94.44 220 LEU A CA 1
ATOM 1707 C C . LEU A 1 220 ? -10.633 -7.91 -28.672 1 94.44 220 LEU A C 1
ATOM 1709 O O . LEU A 1 220 ? -10.953 -7.898 -29.859 1 94.44 220 LEU A O 1
ATOM 1713 N N . HIS A 1 221 ? -9.586 -8.625 -28.234 1 93.5 221 HIS A N 1
ATOM 1714 C CA . HIS A 1 221 ? -8.531 -8.867 -29.203 1 93.5 221 HIS A CA 1
ATOM 1715 C C . HIS A 1 221 ? -8.375 -10.352 -29.5 1 93.5 221 HIS A C 1
ATOM 1717 O O . HIS A 1 221 ? -7.953 -10.734 -30.594 1 93.5 221 HIS A O 1
ATOM 1723 N N . ALA A 1 222 ? -8.688 -11.227 -28.594 1 97.31 222 ALA A N 1
ATOM 1724 C CA . ALA A 1 222 ? -8.398 -12.648 -28.75 1 97.31 222 ALA A CA 1
ATOM 1725 C C . ALA A 1 222 ? -9.383 -13.312 -29.719 1 97.31 222 ALA A C 1
ATOM 1727 O O . ALA A 1 222 ? -10.578 -13.008 -29.688 1 97.31 222 ALA A O 1
ATOM 1728 N N . SER A 1 223 ? -8.844 -14.195 -30.594 1 96.44 223 SER A N 1
ATOM 1729 C CA . SER A 1 223 ? -9.664 -15.016 -31.469 1 96.44 223 SER A CA 1
ATOM 1730 C C . SER A 1 223 ? -9.867 -16.422 -30.891 1 96.44 223 SER A C 1
ATOM 1732 O O . SER A 1 223 ? -10.844 -17.094 -31.219 1 96.44 223 SER A O 1
ATOM 1734 N N . TRP A 1 224 ? -8.914 -16.828 -30.125 1 97.31 224 TRP A N 1
ATOM 1735 C CA . TRP A 1 224 ? -8.93 -18.172 -29.562 1 97.31 224 TRP A CA 1
ATOM 1736 C C . TRP A 1 224 ? -8.805 -18.109 -28.047 1 97.31 224 TRP A C 1
ATOM 1738 O O . TRP A 1 224 ? -8.156 -17.219 -27.5 1 97.31 224 TRP A O 1
ATOM 1748 N N . ALA A 1 225 ? -9.414 -19.047 -27.422 1 98.38 225 ALA A N 1
ATOM 1749 C CA . ALA A 1 225 ? -9.266 -19.234 -25.984 1 98.38 225 ALA A CA 1
ATOM 1750 C C . ALA A 1 225 ? -8.898 -20.672 -25.641 1 98.38 225 ALA A C 1
ATOM 1752 O O . ALA A 1 225 ? -9.414 -21.609 -26.25 1 98.38 225 ALA A O 1
ATOM 1753 N N . ILE A 1 226 ? -7.941 -20.844 -24.828 1 97.69 226 ILE A N 1
ATOM 1754 C CA . ILE A 1 226 ? -7.797 -22.141 -24.156 1 97.69 226 ILE A CA 1
ATOM 1755 C C . ILE A 1 226 ? -8.766 -22.203 -22.969 1 97.69 226 ILE A C 1
ATOM 1757 O O . ILE A 1 226 ? -8.555 -21.547 -21.953 1 97.69 226 ILE A O 1
ATOM 1761 N N . VAL A 1 227 ? -9.742 -23.031 -23.109 1 98.44 227 VAL A N 1
ATOM 1762 C CA . VAL A 1 227 ? -10.82 -23.094 -22.125 1 98.44 227 VAL A CA 1
ATOM 1763 C C . VAL A 1 227 ? -10.648 -24.344 -21.266 1 98.44 227 VAL A C 1
ATOM 1765 O O . VAL A 1 227 ? -10.562 -25.469 -21.781 1 98.44 227 VAL A O 1
ATOM 1768 N N . PHE A 1 228 ? -10.57 -24.172 -19.984 1 97.31 228 PHE A N 1
ATOM 1769 C CA . PHE A 1 228 ? -10.578 -25.297 -19.047 1 97.31 228 PHE A CA 1
ATOM 1770 C C . PHE A 1 228 ? -12 -25.672 -18.656 1 97.31 228 PHE A C 1
ATOM 1772 O O . PHE A 1 228 ? -12.797 -24.797 -18.297 1 97.31 228 PHE A O 1
ATOM 1779 N N . ALA A 1 229 ? -12.312 -26.938 -18.781 1 98 229 ALA A N 1
ATOM 1780 C CA . ALA A 1 229 ? -13.672 -27.422 -18.531 1 98 229 ALA A CA 1
ATOM 1781 C C . ALA A 1 229 ? -13.656 -28.828 -17.969 1 98 229 ALA A C 1
ATOM 1783 O O . ALA A 1 229 ? -12.688 -29.578 -18.156 1 98 229 ALA A O 1
ATOM 1784 N N . GLN A 1 230 ? -14.758 -29.156 -17.281 1 96.81 230 GLN A N 1
ATOM 1785 C CA . GLN A 1 230 ? -15 -30.547 -16.906 1 96.81 230 GLN A CA 1
ATOM 1786 C C . GLN A 1 230 ? -15.281 -31.391 -18.141 1 96.81 230 GLN A C 1
ATOM 1788 O O . GLN A 1 230 ? -16.297 -31.219 -18.812 1 96.81 230 GLN A O 1
ATOM 1793 N N . MET A 1 231 ? -14.367 -32.375 -18.406 1 96.88 231 MET A N 1
ATOM 1794 C CA . MET A 1 231 ? -14.586 -33.25 -19.562 1 96.88 231 MET A CA 1
ATOM 1795 C C . MET A 1 231 ? -15.586 -34.344 -19.219 1 96.88 231 MET A C 1
ATOM 1797 O O . MET A 1 231 ? -15.32 -35.188 -18.375 1 96.88 231 MET A O 1
ATOM 1801 N N . ILE A 1 232 ? -16.719 -34.344 -19.891 1 96.94 232 ILE A N 1
ATOM 1802 C CA . ILE A 1 232 ? -17.781 -35.312 -19.625 1 96.94 232 ILE A CA 1
ATOM 1803 C C . ILE A 1 232 ? -17.812 -36.344 -20.75 1 96.94 232 ILE A C 1
ATOM 1805 O O . ILE A 1 232 ? -18.047 -35.969 -21.922 1 96.94 232 ILE A O 1
ATOM 1809 N N . ILE A 1 233 ? -17.531 -37.531 -20.422 1 95.06 233 ILE A N 1
ATOM 1810 C CA . ILE A 1 233 ? -17.594 -38.656 -21.359 1 95.06 233 ILE A CA 1
ATOM 1811 C C . ILE A 1 233 ? -18.672 -39.656 -20.906 1 95.06 233 ILE A C 1
ATOM 1813 O O . ILE A 1 233 ? -18.594 -40.188 -19.797 1 95.06 233 ILE A O 1
ATOM 1817 N N . ARG A 1 234 ? -19.656 -39.906 -21.672 1 92.19 234 ARG A N 1
ATOM 1818 C CA . ARG A 1 234 ? -20.75 -40.844 -21.375 1 92.19 234 ARG A CA 1
ATOM 1819 C C . ARG A 1 234 ? -21.359 -40.531 -20 1 92.19 234 ARG A C 1
ATOM 1821 O O . ARG A 1 234 ? -21.516 -41.438 -19.188 1 92.19 234 ARG A O 1
ATOM 1828 N N . GLY A 1 235 ? -21.422 -39.25 -19.688 1 90.56 235 GLY A N 1
ATOM 1829 C CA . GLY A 1 235 ? -22.125 -38.781 -18.5 1 90.56 235 GLY A CA 1
ATOM 1830 C C . GLY A 1 235 ? -21.234 -38.688 -17.281 1 90.56 235 GLY A C 1
ATOM 1831 O O . GLY A 1 235 ? -21.641 -38.188 -16.234 1 90.56 235 GLY A O 1
ATOM 1832 N N . ALA A 1 236 ? -19.984 -39.125 -17.422 1 91.62 236 ALA A N 1
ATOM 1833 C CA . ALA A 1 236 ? -19.062 -39.062 -16.281 1 91.62 236 ALA A CA 1
ATOM 1834 C C . ALA A 1 236 ? -17.953 -38.062 -16.5 1 91.62 236 ALA A C 1
ATOM 1836 O O . ALA A 1 236 ? -17.391 -37.969 -17.594 1 91.62 236 ALA A O 1
ATOM 1837 N N . SER A 1 237 ? -17.75 -37.281 -15.445 1 93.31 237 SER A N 1
ATOM 1838 C CA . SER A 1 237 ? -16.656 -36.312 -15.531 1 93.31 237 SER A CA 1
ATOM 1839 C C . SER A 1 237 ? -15.305 -37.031 -15.438 1 93.31 237 SER A C 1
ATOM 1841 O O . SER A 1 237 ? -15.094 -37.875 -14.57 1 93.31 237 SER A O 1
ATOM 1843 N N . GLN A 1 238 ? -14.422 -36.719 -16.312 1 91.88 238 GLN A N 1
ATOM 1844 C CA . GLN A 1 238 ? -13.055 -37.25 -16.312 1 91.88 238 GLN A CA 1
ATOM 1845 C C . GLN A 1 238 ? -12.078 -36.25 -15.727 1 91.88 238 GLN A C 1
ATOM 1847 O O . GLN A 1 238 ? -10.859 -36.406 -15.867 1 91.88 238 GLN A O 1
ATOM 1852 N N . GLY A 1 239 ? -12.625 -35.188 -15.047 1 92.5 239 GLY A N 1
ATOM 1853 C CA . GLY A 1 239 ? -11.805 -34.125 -14.5 1 92.5 239 GLY A CA 1
ATOM 1854 C C . GLY A 1 239 ? -11.641 -32.938 -15.438 1 92.5 239 GLY A C 1
ATOM 1855 O O . GLY A 1 239 ? -12.203 -32.938 -16.531 1 92.5 239 GLY A O 1
ATOM 1856 N N . VAL A 1 240 ? -10.898 -31.938 -15.039 1 94.94 240 VAL A N 1
ATOM 1857 C CA . VAL A 1 240 ? -10.719 -30.688 -15.781 1 94.94 240 VAL A CA 1
ATOM 1858 C C . VAL A 1 240 ? -9.656 -30.891 -16.859 1 94.94 240 VAL A C 1
ATOM 1860 O O . VAL A 1 240 ? -8.578 -31.422 -16.594 1 94.94 240 VAL A O 1
ATOM 1863 N N . HIS A 1 241 ? -9.93 -30.516 -18.062 1 95.25 241 HIS A N 1
ATOM 1864 C CA . HIS A 1 241 ? -9.008 -30.562 -19.203 1 95.25 241 HIS A CA 1
ATOM 1865 C C . HIS A 1 241 ? -9.055 -29.25 -19.984 1 95.25 241 HIS A C 1
ATOM 1867 O O . HIS A 1 241 ? -9.969 -28.453 -19.812 1 95.25 241 HIS A O 1
ATOM 1873 N N . ALA A 1 242 ? -8.055 -29.078 -20.859 1 96.56 242 ALA A N 1
ATOM 1874 C CA . ALA A 1 242 ? -7.934 -27.844 -21.641 1 96.56 242 ALA A CA 1
ATOM 1875 C C . ALA A 1 242 ? -8.391 -28.078 -23.078 1 96.56 242 ALA A C 1
ATOM 1877 O O . ALA A 1 242 ? -8.062 -29.109 -23.688 1 96.56 242 ALA A O 1
ATOM 1878 N N . PHE A 1 243 ? -9.172 -27.141 -23.625 1 97.62 243 PHE A N 1
ATOM 1879 C CA . PHE A 1 243 ? -9.711 -27.219 -24.984 1 97.62 243 PHE A CA 1
ATOM 1880 C C . PHE A 1 243 ? -9.414 -25.922 -25.75 1 97.62 243 PHE A C 1
ATOM 1882 O O . PHE A 1 243 ? -9.484 -24.828 -25.188 1 97.62 243 PHE A O 1
ATOM 1889 N N . LEU A 1 244 ? -8.992 -26.031 -26.969 1 97.38 244 LEU A N 1
ATOM 1890 C CA . LEU A 1 244 ? -8.859 -24.891 -27.859 1 97.38 244 LEU A CA 1
ATOM 1891 C C . LEU A 1 244 ? -10.203 -24.516 -28.453 1 97.38 244 LEU A C 1
ATOM 1893 O O . LEU A 1 244 ? -10.812 -25.312 -29.172 1 97.38 244 LEU A O 1
ATOM 1897 N N . VAL A 1 245 ? -10.711 -23.281 -28.156 1 98.12 245 VAL A N 1
ATOM 1898 C CA . VAL A 1 245 ? -12.031 -22.859 -28.594 1 98.12 245 VAL A CA 1
ATOM 1899 C C . VAL A 1 245 ? -11.922 -21.531 -29.344 1 98.12 245 VAL A C 1
ATOM 1901 O O . VAL A 1 245 ? -11.352 -20.562 -28.812 1 98.12 245 VAL A O 1
ATOM 1904 N N . ARG A 1 246 ? -12.398 -21.453 -30.531 1 97.12 246 ARG A N 1
ATOM 1905 C CA . ARG A 1 246 ? -12.453 -20.188 -31.234 1 97.12 246 ARG A CA 1
ATOM 1906 C C . ARG A 1 246 ? -13.578 -19.312 -30.688 1 97.12 246 ARG A C 1
ATOM 1908 O O . ARG A 1 246 ? -14.734 -19.734 -30.625 1 97.12 246 ARG A O 1
ATOM 1915 N N . ILE A 1 247 ? -13.258 -18.062 -30.312 1 97.88 247 ILE A N 1
ATOM 1916 C CA . ILE A 1 247 ? -14.281 -17.234 -29.688 1 97.88 247 ILE A CA 1
ATOM 1917 C C . ILE A 1 247 ? -14.641 -16.062 -30.609 1 97.88 247 ILE A C 1
ATOM 1919 O O . ILE A 1 247 ? -15.656 -15.391 -30.406 1 97.88 247 ILE A O 1
ATOM 1923 N N . ARG A 1 248 ? -13.789 -15.781 -31.578 1 96.62 248 ARG A N 1
ATOM 1924 C CA . ARG A 1 248 ? -14.094 -14.82 -32.656 1 96.62 248 ARG A CA 1
ATOM 1925 C C . ARG A 1 248 ? -13.672 -15.359 -34 1 96.62 248 ARG A C 1
ATOM 1927 O O . ARG A 1 248 ? -12.742 -16.156 -34.094 1 96.62 248 ARG A O 1
ATOM 1934 N N . GLN A 1 249 ? -14.383 -14.914 -35.031 1 92.25 249 GLN A N 1
ATOM 1935 C CA . GLN A 1 249 ? -14.078 -15.297 -36.406 1 92.25 249 GLN A CA 1
ATOM 1936 C C . GLN A 1 249 ? -14.258 -14.117 -37.344 1 92.25 249 GLN A C 1
ATOM 1938 O O . GLN A 1 249 ? -14.938 -13.141 -37 1 92.25 249 GLN A O 1
ATOM 1943 N N . PRO A 1 250 ? -13.438 -14.148 -38.438 1 87.06 250 PRO A N 1
ATOM 1944 C CA . PRO A 1 250 ? -13.602 -13.055 -39.406 1 87.06 250 PRO A CA 1
ATOM 1945 C C . PRO A 1 250 ? -15.039 -12.938 -39.906 1 87.06 250 PRO A C 1
ATOM 1947 O O . PRO A 1 250 ? -15.711 -13.945 -40.125 1 87.06 250 PRO A O 1
ATOM 1950 N N . SER A 1 251 ? -15.492 -11.672 -39.938 1 75.69 251 SER A N 1
ATOM 1951 C CA . SER A 1 251 ? -16.844 -11.406 -40.375 1 75.69 251 SER A CA 1
ATOM 1952 C C . SER A 1 251 ? -16.984 -11.672 -41.875 1 75.69 251 SER A C 1
ATOM 1954 O O . SER A 1 251 ? -16.109 -11.297 -42.656 1 75.69 251 SER A O 1
ATOM 1956 N N . SER A 1 252 ? -17.312 -12.781 -42.469 1 59.34 252 SER A N 1
ATOM 1957 C CA . SER A 1 252 ? -17.484 -13.031 -43.906 1 59.34 252 SER A CA 1
ATOM 1958 C C . SER A 1 252 ? -18.156 -11.859 -44.594 1 59.34 252 SER A C 1
ATOM 1960 O O . SER A 1 252 ? -17.906 -11.586 -45.781 1 59.34 252 SER A O 1
ATOM 1962 N N . ASN A 1 253 ? -19.312 -11.359 -44.031 1 46.22 253 ASN A N 1
ATOM 1963 C CA . ASN A 1 253 ? -20.141 -10.445 -44.781 1 46.22 253 ASN A CA 1
ATOM 1964 C C . ASN A 1 253 ? -19.453 -9.109 -45.031 1 46.22 253 ASN A C 1
ATOM 1966 O O . ASN A 1 253 ? -19.953 -8.258 -45.75 1 46.22 253 ASN A O 1
ATOM 1970 N N . LEU A 1 254 ? -18.906 -8.57 -44 1 41.72 254 LEU A N 1
ATOM 1971 C CA . LEU A 1 254 ? -18.641 -7.152 -44.188 1 41.72 254 LEU A CA 1
ATOM 1972 C C . LEU A 1 254 ? -17.328 -6.934 -44.938 1 41.72 254 LEU A C 1
ATOM 1974 O O . LEU A 1 254 ? -16.812 -5.816 -44.969 1 41.72 254 LEU A O 1
ATOM 1978 N N . GLY A 1 255 ? -16.984 -7.75 -45.844 1 38.38 255 GLY A N 1
ATOM 1979 C CA . GLY A 1 255 ? -15.906 -7.52 -46.812 1 38.38 255 GLY A CA 1
ATOM 1980 C C . GLY A 1 255 ? -14.562 -7.297 -46.125 1 38.38 255 GLY A C 1
ATOM 1981 O O . GLY A 1 255 ? -13.539 -7.18 -46.812 1 38.38 255 GLY A O 1
ATOM 1982 N N . SER A 1 256 ? -14.57 -6.418 -45.062 1 40.47 256 SER A N 1
ATOM 1983 C CA . SER A 1 256 ? -13.234 -6.098 -44.562 1 40.47 256 SER A CA 1
ATOM 1984 C C . SER A 1 256 ? -12.719 -7.18 -43.625 1 40.47 256 SER A C 1
ATOM 1986 O O . SER A 1 256 ? -13.414 -7.562 -42.688 1 40.47 256 SER A O 1
ATOM 1988 N N . SER A 1 257 ? -11.797 -8.078 -44 1 47.69 257 SER A N 1
ATOM 1989 C CA . SER A 1 257 ? -11.07 -9.188 -43.406 1 47.69 257 SER A CA 1
ATOM 1990 C C . SER A 1 257 ? -10.586 -8.844 -42 1 47.69 257 SER A C 1
ATOM 1992 O O . SER A 1 257 ? -10.117 -9.719 -41.281 1 47.69 257 SER A O 1
ATOM 1994 N N . SER A 1 258 ? -10.648 -7.605 -41.531 1 58.59 258 SER A N 1
ATOM 1995 C CA . SER A 1 258 ? -9.914 -7.191 -40.344 1 58.59 258 SER A CA 1
ATOM 1996 C C . SER A 1 258 ? -10.836 -7.109 -39.125 1 58.59 258 SER A C 1
ATOM 1998 O O . SER A 1 258 ? -10.367 -7.074 -38 1 58.59 258 SER A O 1
ATOM 2000 N N . GLU A 1 259 ? -12.094 -7.301 -39.344 1 73.94 259 GLU A N 1
ATOM 2001 C CA . GLU A 1 259 ? -12.992 -7.16 -38.188 1 73.94 259 GLU A CA 1
ATOM 2002 C C . GLU A 1 259 ? -13.438 -8.523 -37.688 1 73.94 259 GLU A C 1
ATOM 2004 O O . GLU A 1 259 ? -13.836 -9.391 -38.438 1 73.94 259 GLU A O 1
ATOM 2009 N N . LEU A 1 260 ? -13.266 -8.812 -36.469 1 86.62 260 LEU A N 1
ATOM 2010 C CA . LEU A 1 260 ? -13.625 -10.07 -35.844 1 86.62 260 LEU A CA 1
ATOM 2011 C C . LEU A 1 260 ? -15 -9.977 -35.188 1 86.62 260 LEU A C 1
ATOM 2013 O O . LEU A 1 260 ? -15.359 -8.93 -34.625 1 86.62 260 LEU A O 1
ATOM 2017 N N . ARG A 1 261 ? -15.781 -10.977 -35.438 1 92.81 261 ARG A N 1
ATOM 2018 C CA . ARG A 1 261 ? -17.062 -11.094 -34.781 1 92.81 261 ARG A CA 1
ATOM 2019 C C . ARG A 1 261 ? -17.062 -12.25 -33.781 1 92.81 261 ARG A C 1
ATOM 2021 O O . ARG A 1 261 ? -16.438 -13.289 -34.031 1 92.81 261 ARG A O 1
ATOM 2028 N N . VAL A 1 262 ? -17.781 -12.156 -32.688 1 96.06 262 VAL A N 1
ATOM 2029 C CA . VAL A 1 262 ? -17.875 -13.195 -31.672 1 96.06 262 VAL A CA 1
ATOM 2030 C C . VAL A 1 262 ? -18.578 -14.422 -32.25 1 96.06 262 VAL A C 1
ATOM 2032 O O . VAL A 1 262 ? -19.562 -14.297 -33 1 96.06 262 VAL A O 1
ATOM 2035 N N . CYS A 1 263 ? -18.047 -15.578 -32 1 96.56 263 CYS A N 1
ATOM 2036 C CA . CYS A 1 263 ? -18.609 -16.828 -32.531 1 96.56 263 CYS A CA 1
ATOM 2037 C C . CYS A 1 263 ? -19.969 -17.109 -31.906 1 96.56 263 CYS A C 1
ATOM 2039 O O . CYS A 1 263 ? -20.25 -16.688 -30.781 1 96.56 263 CYS A O 1
ATOM 2041 N N . PRO A 1 264 ? -20.875 -17.828 -32.656 1 95.62 264 PRO A N 1
ATOM 2042 C CA . PRO A 1 264 ? -22.172 -18.188 -32.094 1 95.62 264 PRO A CA 1
ATOM 2043 C C . PRO A 1 264 ? -22.047 -19.016 -30.812 1 95.62 264 PRO A C 1
ATOM 2045 O O . PRO A 1 264 ? -21.188 -19.891 -30.719 1 95.62 264 PRO A O 1
ATOM 2048 N N . GLY A 1 265 ? -22.891 -18.641 -29.875 1 97.19 265 GLY A N 1
ATOM 2049 C CA . GLY A 1 265 ? -22.906 -19.359 -28.609 1 97.19 265 GLY A CA 1
ATOM 2050 C C . GLY A 1 265 ? -21.922 -18.797 -27.594 1 97.19 265 GLY A C 1
ATOM 2051 O O . GLY A 1 265 ? -21.953 -19.172 -26.422 1 97.19 265 GLY A O 1
ATOM 2052 N N . VAL A 1 266 ? -21.047 -17.969 -28.094 1 97.75 266 VAL A N 1
ATOM 2053 C CA . VAL A 1 266 ? -20.094 -17.328 -27.188 1 97.75 266 VAL A CA 1
ATOM 2054 C C . VAL A 1 266 ? -20.578 -15.938 -26.828 1 97.75 266 VAL A C 1
ATOM 2056 O O . VAL A 1 266 ? -21.031 -15.18 -27.688 1 97.75 266 VAL A O 1
ATOM 2059 N N . THR A 1 267 ? -20.641 -15.609 -25.531 1 96.75 267 THR A N 1
ATOM 2060 C CA . THR A 1 267 ? -20.906 -14.258 -25.047 1 96.75 267 THR A CA 1
ATOM 2061 C C . THR A 1 267 ? -19.688 -13.664 -24.359 1 96.75 267 THR A C 1
ATOM 2063 O O . THR A 1 267 ? -19.094 -14.289 -23.484 1 96.75 267 THR A O 1
ATOM 2066 N N . ILE A 1 268 ? -19.297 -12.492 -24.812 1 96.94 268 ILE A N 1
ATOM 2067 C CA . ILE A 1 268 ? -18.125 -11.812 -24.266 1 96.94 268 ILE A CA 1
ATOM 2068 C C . ILE A 1 268 ? -18.531 -10.445 -23.719 1 96.94 268 ILE A C 1
ATOM 2070 O O . ILE A 1 268 ? -19.219 -9.672 -24.391 1 96.94 268 ILE A O 1
ATOM 2074 N N . GLU A 1 269 ? -18.172 -10.156 -22.484 1 96.31 269 GLU A N 1
ATOM 2075 C CA . GLU A 1 269 ? -18.344 -8.844 -21.891 1 96.31 269 GLU A CA 1
ATOM 2076 C C . GLU A 1 269 ? -17.016 -8.273 -21.406 1 96.31 269 GLU A C 1
ATOM 2078 O O . GLU A 1 269 ? -16.203 -8.984 -20.812 1 96.31 269 GLU A O 1
ATOM 2083 N N . ASP A 1 270 ? -16.797 -6.988 -21.719 1 95.5 270 ASP A N 1
ATOM 2084 C CA . ASP A 1 270 ? -15.641 -6.281 -21.172 1 95.5 270 ASP A CA 1
ATOM 2085 C C . ASP A 1 270 ? -15.828 -5.977 -19.688 1 95.5 270 ASP A C 1
ATOM 2087 O O . ASP A 1 270 ? -16.859 -5.449 -19.281 1 95.5 270 ASP A O 1
ATOM 2091 N N . MET A 1 271 ? -14.836 -6.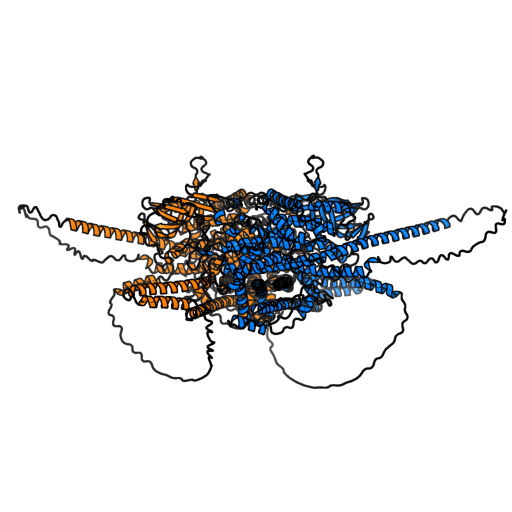262 -18.859 1 95.75 271 MET A N 1
ATOM 2092 C CA . MET A 1 271 ? -14.961 -6.098 -17.422 1 95.75 271 MET A CA 1
ATOM 2093 C C . MET A 1 271 ? -14.812 -4.633 -17.016 1 95.75 271 MET A C 1
ATOM 2095 O O . MET A 1 271 ? -15.109 -4.262 -15.883 1 95.75 271 MET A O 1
ATOM 2099 N N . GLY A 1 272 ? -14.32 -3.82 -17.953 1 94.81 272 GLY A N 1
ATOM 2100 C CA . GLY A 1 272 ? -14.281 -2.385 -17.734 1 94.81 272 GLY A CA 1
ATOM 2101 C C . GLY A 1 272 ? -13.023 -1.926 -17 1 94.81 272 GLY A C 1
ATOM 2102 O O . GLY A 1 272 ? -11.953 -2.5 -17.203 1 94.81 272 GLY A O 1
ATOM 2103 N N . HIS A 1 273 ? -13.148 -0.828 -16.219 1 95.94 273 HIS A N 1
ATOM 2104 C CA . HIS A 1 273 ? -12.031 -0.115 -15.609 1 95.94 273 HIS A CA 1
ATOM 2105 C C . HIS A 1 273 ? -11.523 -0.847 -14.375 1 95.94 273 HIS A C 1
ATOM 2107 O O . HIS A 1 273 ? -12.32 -1.367 -13.586 1 95.94 273 HIS A O 1
ATOM 2113 N N . ARG A 1 274 ? -10.234 -0.887 -14.172 1 96.38 274 ARG A N 1
ATOM 2114 C CA . ARG A 1 274 ? -9.57 -1.495 -13.023 1 96.38 274 ARG A CA 1
ATOM 2115 C C . ARG A 1 274 ? -8.672 -0.489 -12.312 1 96.38 274 ARG A C 1
ATOM 2117 O O . ARG A 1 274 ? -8.555 0.661 -12.742 1 96.38 274 ARG A O 1
ATOM 2124 N N . ILE A 1 275 ? -7.996 -0.914 -11.195 1 95.06 275 ILE A N 1
ATOM 2125 C CA . ILE A 1 275 ? -7.129 -0.066 -10.391 1 95.06 275 ILE A CA 1
ATOM 2126 C C . ILE A 1 275 ? -5.887 0.312 -11.195 1 95.06 275 ILE A C 1
ATOM 2128 O O . ILE A 1 275 ? -5.297 1.375 -10.977 1 95.06 275 ILE A O 1
ATOM 2132 N N . GLY A 1 276 ? -5.539 -0.518 -12.125 1 94.19 276 GLY A N 1
ATOM 2133 C CA . GLY A 1 276 ? -4.379 -0.342 -12.984 1 94.19 276 GLY A CA 1
ATOM 2134 C C . GLY A 1 276 ? -4.344 -1.317 -14.148 1 94.19 276 GLY A C 1
ATOM 2135 O O . GLY A 1 276 ? -5.234 -2.16 -14.281 1 94.19 276 GLY A O 1
ATOM 2136 N N . CYS A 1 277 ? -3.365 -1.135 -15.039 1 96.69 277 CYS A N 1
ATOM 2137 C CA . CYS A 1 277 ? -3.191 -1.986 -16.219 1 96.69 277 CYS A CA 1
ATOM 2138 C C . CYS A 1 277 ? -4.418 -1.927 -17.109 1 96.69 277 CYS A C 1
ATOM 2140 O O . CYS A 1 277 ? -4.875 -2.957 -17.609 1 96.69 277 CYS A O 1
ATOM 2142 N N . ASN A 1 278 ? -4.93 -0.788 -17.297 1 96.75 278 ASN A N 1
ATOM 2143 C CA . ASN A 1 278 ? -6.191 -0.634 -18 1 96.75 278 ASN A CA 1
ATOM 2144 C C . ASN A 1 278 ? -6.012 -0.809 -19.516 1 96.75 278 ASN A C 1
ATOM 2146 O O . ASN A 1 278 ? -6.992 -0.921 -20.25 1 96.75 278 ASN A O 1
ATOM 2150 N N . GLY A 1 279 ? -4.758 -0.9 -19.969 1 97.75 279 GLY A N 1
ATOM 2151 C CA . GLY A 1 279 ? -4.531 -1.281 -21.359 1 97.75 279 GLY A CA 1
ATOM 2152 C C . GLY A 1 279 ? -4.891 -2.727 -21.641 1 97.75 279 GLY A C 1
ATOM 2153 O O . GLY A 1 279 ? -5.047 -3.115 -22.797 1 97.75 279 GLY A O 1
ATOM 2154 N N . VAL A 1 280 ? -5.008 -3.523 -20.641 1 97.81 280 VAL A N 1
ATOM 2155 C CA . VAL A 1 280 ? -5.383 -4.93 -20.766 1 97.81 280 VAL A CA 1
ATOM 2156 C C . VAL A 1 280 ? -6.898 -5.047 -20.906 1 97.81 280 VAL A C 1
ATOM 2158 O O . VAL A 1 280 ? -7.652 -4.426 -20.156 1 97.81 280 VAL A O 1
ATOM 2161 N N . ASP A 1 281 ? -7.375 -5.758 -21.875 1 97 281 ASP A N 1
ATOM 2162 C CA . ASP A 1 281 ? -8.805 -5.988 -22.062 1 97 281 ASP A CA 1
ATOM 2163 C C . ASP A 1 281 ? -9.242 -7.305 -21.422 1 97 281 ASP A C 1
ATOM 2165 O O . ASP A 1 281 ? -9.305 -8.336 -22.094 1 97 281 ASP A O 1
ATOM 2169 N N . ASN A 1 282 ? -9.641 -7.285 -20.156 1 97.44 282 ASN A N 1
ATOM 2170 C CA . ASN A 1 282 ? -10.156 -8.453 -19.453 1 97.44 282 ASN A CA 1
ATOM 2171 C C . ASN A 1 282 ? -11.625 -8.703 -19.781 1 97.44 282 ASN A C 1
ATOM 2173 O O . ASN A 1 282 ? -12.414 -7.762 -19.875 1 97.44 282 ASN A O 1
ATOM 2177 N N . ALA A 1 283 ? -11.969 -9.977 -19.906 1 97.56 283 ALA A N 1
ATOM 2178 C CA . ALA A 1 283 ? -13.32 -10.328 -20.328 1 97.56 283 ALA A CA 1
ATOM 2179 C C . ALA A 1 283 ? -13.977 -11.266 -19.312 1 97.56 283 ALA A C 1
ATOM 2181 O O . ALA A 1 283 ? -13.289 -11.953 -18.547 1 97.56 283 ALA A O 1
ATOM 2182 N N . LYS A 1 284 ? -15.258 -11.211 -19.344 1 97.5 284 LYS A N 1
ATOM 2183 C CA . LYS A 1 284 ? -16.125 -12.32 -18.953 1 97.5 284 LYS A CA 1
ATOM 2184 C C . LYS A 1 284 ? -16.609 -13.094 -20.172 1 97.5 284 LYS A C 1
ATOM 2186 O O . LYS A 1 284 ? -17.078 -12.5 -21.156 1 97.5 284 LYS A O 1
ATOM 2191 N N . ILE A 1 285 ? -16.438 -14.383 -20.141 1 98.19 285 ILE A N 1
ATOM 2192 C CA . ILE A 1 285 ? -16.844 -15.18 -21.297 1 98.19 285 ILE A CA 1
ATOM 2193 C C . ILE A 1 285 ? -17.781 -16.297 -20.844 1 98.19 285 ILE A C 1
ATOM 2195 O O . ILE A 1 285 ? -17.469 -17.016 -19.875 1 98.19 285 ILE A O 1
ATOM 2199 N N . THR A 1 286 ? -18.891 -16.422 -21.469 1 97.75 286 THR A N 1
ATOM 2200 C CA . THR A 1 286 ? -19.828 -17.516 -21.234 1 97.75 286 THR A CA 1
ATOM 2201 C C . THR A 1 286 ? -20.062 -18.312 -22.516 1 97.75 286 THR A C 1
ATOM 2203 O O . THR A 1 286 ? -20.094 -17.734 -23.609 1 97.75 286 THR A O 1
ATOM 2206 N N . PHE A 1 287 ? -20.219 -19.594 -22.359 1 98.38 287 PHE A N 1
ATOM 2207 C CA . PHE A 1 287 ? -20.453 -20.5 -23.469 1 98.38 287 PHE A CA 1
ATOM 2208 C C . PHE A 1 287 ? -21.828 -21.141 -23.375 1 98.38 287 PHE A C 1
ATOM 2210 O O . PHE A 1 287 ? -22.203 -21.641 -22.312 1 98.38 287 PHE A O 1
ATOM 2217 N N . HIS A 1 288 ? -22.5 -21.094 -24.469 1 97.81 288 HIS A N 1
ATOM 2218 C CA . HIS A 1 288 ? -23.797 -21.75 -24.578 1 97.81 288 HIS A CA 1
ATOM 2219 C C . HIS A 1 288 ? -23.797 -22.797 -25.703 1 97.81 288 HIS A C 1
ATOM 2221 O O . HIS A 1 288 ? -24.172 -22.484 -26.828 1 97.81 288 HIS A O 1
ATOM 2227 N N . ASN A 1 289 ? -23.484 -23.984 -25.438 1 97.88 289 ASN A N 1
ATOM 2228 C CA . ASN A 1 289 ? -23.484 -25.141 -26.328 1 97.88 289 ASN A CA 1
ATOM 2229 C C . ASN A 1 289 ? -22.594 -24.891 -27.547 1 97.88 289 ASN A C 1
ATOM 2231 O O . ASN A 1 289 ? -23.031 -25.047 -28.688 1 97.88 289 ASN A O 1
ATOM 2235 N N . VAL A 1 290 ? -21.422 -24.5 -27.328 1 98.44 290 VAL A N 1
ATOM 2236 C CA . VAL A 1 290 ? -20.453 -24.266 -28.391 1 98.44 290 VAL A CA 1
ATOM 2237 C C . VAL A 1 290 ? -19.828 -25.594 -28.812 1 98.44 290 VAL A C 1
ATOM 2239 O O . VAL A 1 290 ? -19.281 -26.328 -27.984 1 98.44 290 VAL A O 1
ATOM 2242 N N . ARG A 1 291 ? -19.906 -25.891 -30.109 1 97.81 291 ARG A N 1
ATOM 2243 C CA . ARG A 1 291 ? -19.422 -27.172 -30.625 1 97.81 291 ARG A CA 1
ATOM 2244 C C . ARG A 1 291 ? -18.016 -27.031 -31.203 1 97.81 291 ARG A C 1
ATOM 2246 O O . ARG A 1 291 ? -17.734 -26.078 -31.938 1 97.81 291 ARG A O 1
ATOM 2253 N N . ILE A 1 292 ? -17.125 -27.891 -30.797 1 97.56 292 ILE A N 1
ATOM 2254 C CA . ILE A 1 292 ? -15.766 -27.922 -31.312 1 97.56 292 ILE A CA 1
ATOM 2255 C C . ILE A 1 292 ? -15.383 -29.344 -31.688 1 97.56 292 ILE A C 1
ATOM 2257 O O . ILE A 1 292 ? -15.883 -30.312 -31.094 1 97.56 292 ILE A O 1
ATOM 2261 N N . PRO A 1 293 ? -14.492 -29.5 -32.625 1 96.44 293 PRO A N 1
ATOM 2262 C CA . PRO A 1 293 ? -14.039 -30.844 -32.969 1 96.44 293 PRO A CA 1
ATOM 2263 C C . PRO A 1 293 ? -13.297 -31.531 -31.828 1 96.44 293 PRO A C 1
ATOM 2265 O O . PRO A 1 293 ? -12.703 -30.859 -30.984 1 96.44 293 PRO A O 1
ATOM 2268 N N . ARG A 1 294 ? -13.234 -32.875 -31.812 1 95.56 294 ARG A N 1
ATOM 2269 C CA . ARG A 1 294 ? -12.508 -33.656 -30.828 1 95.56 294 ARG A CA 1
ATOM 2270 C C . ARG A 1 294 ? -11.031 -33.281 -30.812 1 95.56 294 ARG A C 1
ATOM 2272 O O . ARG A 1 294 ? -10.398 -33.281 -29.75 1 95.56 294 ARG A O 1
ATOM 2279 N N . SER A 1 295 ? -10.477 -32.844 -31.969 1 93.06 295 SER A N 1
ATOM 2280 C CA . SER A 1 295 ? -9.062 -32.531 -32.125 1 93.06 295 SER A CA 1
ATOM 2281 C C . SER A 1 295 ? -8.688 -31.25 -31.391 1 93.06 295 SER A C 1
ATOM 2283 O O . SER A 1 295 ? -7.5 -30.922 -31.25 1 93.06 295 SER A O 1
ATOM 2285 N N . HIS A 1 296 ? -9.695 -30.578 -30.844 1 96.25 296 HIS A N 1
ATOM 2286 C CA . HIS A 1 296 ? -9.422 -29.328 -30.125 1 96.25 296 HIS A CA 1
ATOM 2287 C C . HIS A 1 296 ? -9.109 -29.594 -28.656 1 96.25 296 HIS A C 1
ATOM 2289 O O . HIS A 1 296 ? -8.719 -28.672 -27.938 1 96.25 296 HIS A O 1
ATOM 2295 N N . LEU A 1 297 ? -9.258 -30.828 -28.234 1 96.25 297 LEU A N 1
ATOM 2296 C CA . LEU A 1 297 ? -8.711 -31.219 -26.938 1 96.25 297 LEU A CA 1
ATOM 2297 C C . LEU A 1 297 ? -7.188 -31.141 -26.953 1 96.25 297 LEU A C 1
ATOM 2299 O O . LEU A 1 297 ? -6.543 -31.656 -27.859 1 96.25 297 LEU A O 1
ATOM 2303 N N . LEU A 1 298 ? -6.625 -30.391 -26.062 1 94.75 298 LEU A N 1
ATOM 2304 C CA . LEU A 1 298 ? -5.172 -30.438 -25.922 1 94.75 298 LEU A CA 1
ATOM 2305 C C . LEU A 1 298 ? -4.738 -31.766 -25.312 1 94.75 298 LEU A C 1
ATOM 2307 O O . LEU A 1 298 ? -4.715 -31.922 -24.078 1 94.75 298 LEU A O 1
ATOM 2311 N N . ASP A 1 299 ? -4.328 -32.688 -26.109 1 91.06 299 ASP A N 1
ATOM 2312 C CA . ASP A 1 299 ? -4.301 -34.125 -25.766 1 91.06 299 ASP A CA 1
ATOM 2313 C C . ASP A 1 299 ? -2.889 -34.562 -25.391 1 91.06 299 ASP A C 1
ATOM 2315 O O . ASP A 1 299 ? -2.545 -35.75 -25.547 1 91.06 299 ASP A O 1
ATOM 2319 N N . GLY A 1 300 ? -2.088 -33.688 -24.969 1 84.25 300 GLY A N 1
ATOM 2320 C CA . GLY A 1 300 ? -0.747 -34.062 -24.562 1 84.25 300 GLY A CA 1
ATOM 2321 C C . GLY A 1 300 ? -0.73 -35 -23.359 1 84.25 300 GLY A C 1
ATOM 2322 O O . GLY A 1 300 ? 0.192 -35.781 -23.188 1 84.25 300 GLY A O 1
ATOM 2323 N N . ILE A 1 301 ? -1.787 -34.875 -22.5 1 84.94 301 ILE A N 1
ATOM 2324 C CA . ILE A 1 301 ? -1.832 -35.656 -21.266 1 84.94 301 ILE A CA 1
ATOM 2325 C C . ILE A 1 301 ? -2.924 -36.719 -21.359 1 84.94 301 ILE A C 1
ATOM 2327 O O . ILE A 1 301 ? -2.766 -37.812 -20.844 1 84.94 301 ILE A O 1
ATOM 2331 N N . THR A 1 302 ? -3.986 -36.375 -21.922 1 89.88 302 THR A N 1
ATOM 2332 C CA . THR A 1 302 ? -5.148 -37.25 -22.078 1 89.88 302 THR A CA 1
ATOM 2333 C C . THR A 1 302 ? -5.656 -37.25 -23.516 1 89.88 302 THR A C 1
ATOM 2335 O O . THR A 1 302 ? -5.77 -36.188 -24.125 1 89.88 302 THR A O 1
ATOM 2338 N N . LYS A 1 303 ? -5.902 -38.406 -23.984 1 90.75 303 LYS A N 1
ATOM 2339 C CA . LYS A 1 303 ? -6.461 -38.562 -25.328 1 90.75 303 LYS A CA 1
ATOM 2340 C C . LYS A 1 303 ? -7.832 -39.219 -25.281 1 90.75 303 LYS A C 1
ATOM 2342 O O . LYS A 1 303 ? -8.07 -40.125 -24.469 1 90.75 303 LYS A O 1
ATOM 2347 N N . VAL A 1 304 ? -8.695 -38.719 -26.141 1 93.38 304 VAL A N 1
ATOM 2348 C CA . VAL A 1 304 ? -10.016 -39.312 -26.297 1 93.38 304 VAL A CA 1
ATOM 2349 C C . VAL A 1 304 ? -10.172 -39.875 -27.719 1 93.38 304 VAL A C 1
ATOM 2351 O O . VAL A 1 304 ? -9.945 -39.156 -28.703 1 93.38 304 VAL A O 1
ATOM 2354 N N . GLU A 1 305 ? -10.492 -41.125 -27.75 1 91.5 305 GLU A N 1
ATOM 2355 C CA . GLU A 1 305 ? -10.703 -41.75 -29.047 1 91.5 305 GLU A CA 1
ATOM 2356 C C . GLU A 1 305 ? -12.102 -41.438 -29.578 1 91.5 305 GLU A C 1
ATOM 2358 O O . GLU A 1 305 ? -12.977 -41 -28.844 1 91.5 305 GLU A O 1
ATOM 2363 N N . ALA A 1 306 ? -12.289 -41.719 -30.859 1 92.69 306 ALA A N 1
ATOM 2364 C CA . ALA A 1 306 ? -13.539 -41.406 -31.531 1 92.69 306 ALA A CA 1
ATOM 2365 C C . ALA A 1 306 ? -14.727 -42.094 -30.859 1 92.69 306 ALA A C 1
ATOM 2367 O O . ALA A 1 306 ? -15.828 -41.562 -30.828 1 92.69 306 ALA A O 1
ATOM 2368 N N . ASP A 1 307 ? -14.469 -43.312 -30.281 1 89.94 307 ASP A N 1
ATOM 2369 C CA . ASP A 1 307 ? -15.555 -44.062 -29.656 1 89.94 307 ASP A CA 1
ATOM 2370 C C . ASP A 1 307 ? -15.758 -43.625 -28.203 1 89.94 307 ASP A C 1
ATOM 2372 O O . ASP A 1 307 ? -16.594 -44.188 -27.5 1 89.94 307 ASP A O 1
ATOM 2376 N N . GLY A 1 308 ? -14.953 -42.594 -27.734 1 91.25 308 GLY A N 1
ATOM 2377 C CA . GLY A 1 308 ? -15.148 -42.062 -26.406 1 91.25 308 GLY A CA 1
ATOM 2378 C C . GLY A 1 308 ? -14.219 -42.656 -25.375 1 91.25 308 GLY A C 1
ATOM 2379 O O . GLY A 1 308 ? -14.203 -42.219 -24.219 1 91.25 308 GLY A O 1
ATOM 2380 N N . ARG A 1 309 ? -13.445 -43.688 -25.719 1 89.88 309 ARG A N 1
ATOM 2381 C CA . ARG A 1 309 ? -12.484 -44.25 -24.781 1 89.88 309 ARG A CA 1
ATOM 2382 C C . ARG A 1 309 ? -11.43 -43.219 -24.391 1 89.88 309 ARG A C 1
ATOM 2384 O O . ARG A 1 309 ? -10.938 -42.469 -25.25 1 89.88 309 ARG A O 1
ATOM 2391 N N . VAL A 1 310 ? -11.086 -43.125 -23.094 1 91.31 310 VAL A N 1
ATOM 2392 C CA . VAL A 1 310 ? -10.148 -42.156 -22.578 1 91.31 310 VAL A CA 1
ATOM 2393 C C . VAL A 1 310 ? -8.844 -42.844 -22.188 1 91.31 310 VAL A C 1
ATOM 2395 O O . VAL A 1 310 ? -8.844 -43.875 -21.516 1 91.31 310 VAL A O 1
ATOM 2398 N N . PHE A 1 311 ? -7.719 -42.375 -22.703 1 88.44 311 PHE A N 1
ATOM 2399 C CA . PHE A 1 311 ? -6.371 -42.781 -22.344 1 88.44 311 PHE A CA 1
ATOM 2400 C C . PHE A 1 311 ? -5.59 -41.656 -21.719 1 88.44 311 PHE A C 1
ATOM 2402 O O . PHE A 1 311 ? -5.578 -40.531 -22.25 1 88.44 311 PHE A O 1
ATOM 2409 N N . SER A 1 312 ? -5.086 -41.812 -20.578 1 88.25 312 SER A N 1
ATOM 2410 C CA . SER A 1 312 ? -4.34 -40.781 -19.891 1 88.25 312 SER A CA 1
ATOM 2411 C C . SER A 1 312 ? -3.021 -41.312 -19.344 1 88.25 312 SER A C 1
ATOM 2413 O O . SER A 1 312 ? -2.904 -42.5 -19.031 1 88.25 312 SER A O 1
ATOM 2415 N N . ILE A 1 313 ? -2.066 -40.469 -19.281 1 80.62 313 ILE A N 1
ATOM 2416 C CA . ILE A 1 313 ? -0.791 -40.844 -18.672 1 80.62 313 ILE A CA 1
ATOM 2417 C C . ILE A 1 313 ? -0.964 -41 -17.172 1 80.62 313 ILE A C 1
ATOM 2419 O O . ILE A 1 313 ? -0.141 -41.625 -16.5 1 80.62 313 ILE A O 1
ATOM 2423 N N . VAL A 1 314 ? -1.98 -40.281 -16.594 1 77 314 VAL A N 1
ATOM 2424 C CA . VAL A 1 314 ? -2.293 -40.375 -15.172 1 77 314 VAL A CA 1
ATOM 2425 C C . VAL A 1 314 ? -3.451 -41.344 -14.953 1 77 314 VAL A C 1
ATOM 2427 O O . VAL A 1 314 ? -4.613 -41 -15.164 1 77 314 VAL A O 1
ATOM 2430 N N . ASP A 1 315 ? -3.336 -42.594 -14.812 1 61.47 315 ASP A N 1
ATOM 2431 C CA . ASP A 1 315 ? -4.418 -43.562 -14.727 1 61.47 315 ASP A CA 1
ATOM 2432 C C . ASP A 1 315 ? -4.465 -44.219 -13.352 1 61.47 315 ASP A C 1
ATOM 2434 O O . ASP A 1 315 ? -5.246 -45.156 -13.125 1 61.47 315 ASP A O 1
ATOM 2438 N N . GLY A 1 316 ? -3.639 -43.812 -12.414 1 49.03 316 GLY A N 1
ATOM 2439 C CA . GLY A 1 316 ? -3.682 -44.375 -11.078 1 49.03 316 GLY A CA 1
ATOM 2440 C C . GLY A 1 316 ? -3.367 -43.344 -9.992 1 49.03 316 GLY A C 1
ATOM 2441 O O . GLY A 1 316 ? -2.848 -42.25 -10.289 1 49.03 316 GLY A O 1
ATOM 2442 N N . PRO A 1 317 ? -4.074 -43.562 -8.758 1 38.75 317 PRO A N 1
ATOM 2443 C CA . PRO A 1 317 ? -3.896 -42.594 -7.68 1 38.75 317 PRO A CA 1
ATOM 2444 C C . PRO A 1 317 ? -2.443 -42.156 -7.523 1 38.75 317 PRO A C 1
ATOM 2446 O O . PRO A 1 317 ? -2.182 -41 -7.125 1 38.75 317 PRO A O 1
ATOM 2449 N N . ASP A 1 318 ? -1.557 -43.094 -7.555 1 36.28 318 ASP A N 1
ATOM 2450 C CA . ASP A 1 318 ? -0.156 -42.844 -7.23 1 36.28 318 ASP A CA 1
ATOM 2451 C C . ASP A 1 318 ? 0.592 -42.281 -8.438 1 36.28 318 ASP A C 1
ATOM 2453 O O . ASP A 1 318 ? 1.825 -42.25 -8.461 1 36.28 318 ASP A O 1
ATOM 2457 N N . SER A 1 319 ? -0.038 -41.969 -9.398 1 38.12 319 SER A N 1
ATOM 2458 C CA . SER A 1 319 ? 0.607 -41.656 -10.664 1 38.12 319 SER A CA 1
ATOM 2459 C C . SER A 1 319 ? 1.422 -40.375 -10.57 1 38.12 319 SER A C 1
ATOM 2461 O O . SER A 1 319 ? 2.248 -40.094 -11.438 1 38.12 319 SER A O 1
ATOM 2463 N N . LEU A 1 320 ? 0.906 -39.438 -9.945 1 39.09 320 LEU A N 1
ATOM 2464 C CA . LEU A 1 320 ? 1.757 -38.25 -9.867 1 39.09 320 LEU A CA 1
ATOM 2465 C C . LEU A 1 320 ? 2.908 -38.469 -8.891 1 39.09 320 LEU A C 1
ATOM 2467 O O . LEU A 1 320 ? 3.76 -37.594 -8.727 1 39.09 320 LEU A O 1
ATOM 2471 N N . SER A 1 321 ? 2.635 -39.25 -7.707 1 32.94 321 SER A N 1
ATOM 2472 C CA . SER A 1 321 ? 3.76 -39.562 -6.824 1 32.94 321 SER A CA 1
ATOM 2473 C C . SER A 1 321 ? 4.871 -40.281 -7.566 1 32.94 321 SER A C 1
ATOM 2475 O O . SER A 1 321 ? 4.598 -41.156 -8.391 1 32.94 321 SER A O 1
ATOM 2477 N N . VAL A 1 322 ? 5.844 -39.812 -7.699 1 32.56 322 VAL A N 1
ATOM 2478 C CA . VAL A 1 322 ? 7.094 -40.438 -8.133 1 32.56 322 VAL A CA 1
ATOM 2479 C C . VAL A 1 322 ? 7.191 -41.844 -7.598 1 32.56 322 VAL A C 1
ATOM 2481 O O . VAL A 1 322 ? 8.227 -42.5 -7.738 1 32.56 322 VAL A O 1
ATOM 2484 N N . ASP A 1 323 ? 6.336 -42.219 -6.66 1 30.08 323 ASP A N 1
ATOM 2485 C CA . ASP A 1 323 ? 6.684 -43.562 -6.23 1 30.08 323 ASP A CA 1
ATOM 2486 C C . ASP A 1 323 ? 6.316 -44.594 -7.305 1 30.08 323 ASP A C 1
ATOM 2488 O O . ASP A 1 323 ? 5.18 -45.062 -7.352 1 30.08 323 ASP A O 1
ATOM 2492 N N . LEU A 1 324 ? 6.688 -44.469 -8.461 1 32.91 324 LEU A N 1
ATOM 2493 C CA . LEU A 1 324 ? 6.922 -45.531 -9.445 1 32.91 324 LEU A CA 1
ATOM 2494 C C . LEU A 1 324 ? 7.219 -46.875 -8.766 1 32.91 324 LEU A C 1
ATOM 2496 O O . LEU A 1 324 ? 6.988 -47.938 -9.352 1 32.91 324 LEU A O 1
ATOM 2500 N N . GLU A 1 325 ? 7.605 -46.781 -7.539 1 33.25 325 GLU A N 1
ATOM 2501 C CA . GLU A 1 325 ? 7.926 -47.969 -6.762 1 33.25 325 GLU A CA 1
ATOM 2502 C C . GLU A 1 325 ? 6.68 -48.812 -6.508 1 33.25 325 GLU A C 1
ATOM 2504 O O . GLU A 1 325 ? 6.715 -50.062 -6.641 1 33.25 325 GLU A O 1
ATOM 2509 N N . THR A 1 326 ? 5.645 -48.125 -6.203 1 36.28 326 THR A N 1
ATOM 2510 C CA . THR A 1 326 ? 4.492 -49 -5.922 1 36.28 326 THR A CA 1
ATOM 2511 C C . THR A 1 326 ? 3.955 -49.625 -7.211 1 36.28 326 THR A C 1
ATOM 2513 O O . THR A 1 326 ? 3.566 -50.781 -7.23 1 36.28 326 THR A O 1
ATOM 2516 N N . LEU A 1 327 ? 4.039 -48.875 -8.312 1 36.09 327 LEU A N 1
ATOM 2517 C CA . LEU A 1 327 ? 3.68 -49.5 -9.578 1 36.09 327 LEU A CA 1
ATOM 2518 C C . LEU A 1 327 ? 4.68 -50.594 -9.953 1 36.09 327 LEU A C 1
ATOM 2520 O O . LEU A 1 327 ? 4.289 -51.656 -10.414 1 36.09 327 LEU A O 1
ATOM 2524 N N . LEU A 1 328 ? 5.953 -50.344 -9.617 1 36.78 328 LEU A N 1
ATOM 2525 C CA . LEU A 1 328 ? 7.02 -51.312 -9.852 1 36.78 328 LEU A CA 1
ATOM 2526 C C . LEU A 1 328 ? 6.961 -52.438 -8.828 1 36.78 328 LEU A C 1
ATOM 2528 O O . LEU A 1 328 ? 7.191 -53.594 -9.172 1 36.78 328 LEU A O 1
ATOM 2532 N N . LYS A 1 329 ? 6.566 -52.125 -7.598 1 38.12 329 LYS A N 1
ATOM 2533 C CA . LYS A 1 329 ? 6.441 -53.156 -6.594 1 38.12 329 LYS A CA 1
ATOM 2534 C C . LYS A 1 329 ? 5.25 -54.062 -6.887 1 38.12 329 LYS A C 1
ATOM 2536 O O . LYS A 1 329 ? 5.332 -55.281 -6.707 1 38.12 329 LYS A O 1
ATOM 2541 N N . LYS A 1 330 ? 4.152 -53.5 -7.363 1 38.38 330 LYS A N 1
ATOM 2542 C CA . LYS A 1 330 ? 3.037 -54.375 -7.684 1 38.38 330 LYS A CA 1
ATOM 2543 C C . LYS A 1 330 ? 3.361 -55.25 -8.891 1 38.38 330 LYS A C 1
ATOM 2545 O O . LYS A 1 330 ? 2.932 -56.406 -8.953 1 38.38 330 LYS A O 1
ATOM 2550 N N . ARG A 1 331 ? 4.164 -54.812 -9.773 1 34.88 331 ARG A N 1
ATOM 2551 C CA . ARG A 1 331 ? 4.578 -55.656 -10.898 1 34.88 331 ARG A CA 1
ATOM 2552 C C . ARG A 1 331 ? 5.613 -56.688 -10.461 1 34.88 331 ARG A C 1
ATOM 2554 O O . ARG A 1 331 ? 5.637 -57.812 -10.969 1 34.88 331 ARG A O 1
ATOM 2561 N N . GLU A 1 332 ? 6.535 -56.25 -9.586 1 36.09 332 GLU A N 1
ATOM 2562 C CA . GLU A 1 332 ? 7.457 -57.25 -9.062 1 36.09 332 GLU A CA 1
ATOM 2563 C C . GLU A 1 332 ? 6.719 -58.344 -8.266 1 36.09 332 GLU A C 1
ATOM 2565 O O . GLU A 1 332 ? 7.074 -59.5 -8.328 1 36.09 332 GLU A O 1
ATOM 2570 N N . GLU A 1 333 ? 5.684 -57.875 -7.551 1 38.5 333 GLU A N 1
ATOM 2571 C CA . GLU A 1 333 ? 4.977 -58.906 -6.809 1 38.5 333 GLU A CA 1
ATOM 2572 C C . GLU A 1 333 ? 4.211 -59.844 -7.75 1 38.5 333 GLU A C 1
ATOM 2574 O O . GLU A 1 333 ? 4.109 -61.031 -7.5 1 38.5 333 GLU A O 1
ATOM 2579 N N . LYS A 1 334 ? 3.695 -59.25 -8.898 1 36.41 334 LYS A N 1
ATOM 2580 C CA . LYS A 1 334 ? 2.977 -60.188 -9.758 1 36.41 334 LYS A CA 1
ATOM 2581 C C . LYS A 1 334 ? 3.945 -61.125 -10.508 1 36.41 334 LYS A C 1
ATOM 2583 O O . LYS A 1 334 ? 3.594 -62.25 -10.859 1 36.41 334 LYS A O 1
ATOM 2588 N N . THR A 1 335 ? 5.152 -60.531 -10.875 1 33.16 335 THR A N 1
ATOM 2589 C CA . THR A 1 335 ? 6.074 -61.406 -11.57 1 33.16 335 THR A CA 1
ATOM 2590 C C . THR A 1 335 ? 6.723 -62.406 -10.602 1 33.16 335 THR A C 1
ATOM 2592 O O . THR A 1 335 ? 7.18 -63.469 -11 1 33.16 335 THR A O 1
ATOM 2595 N N . SER A 1 336 ? 6.883 -61.812 -9.328 1 31.77 336 SER A N 1
ATOM 2596 C CA . SER A 1 336 ? 7.555 -62.75 -8.43 1 31.77 336 SER A CA 1
ATOM 2597 C C . SER A 1 336 ? 6.645 -63.906 -8.055 1 31.77 336 SER A C 1
ATOM 2599 O O . SER A 1 336 ? 7.062 -64.812 -7.34 1 31.77 336 SER A O 1
ATOM 2601 N N . ASP A 1 337 ? 5.316 -63.75 -8.336 1 31.36 337 ASP A N 1
ATOM 2602 C CA . ASP A 1 337 ? 4.609 -64.938 -7.867 1 31.36 337 ASP A CA 1
ATOM 2603 C C . ASP A 1 337 ? 5.016 -66.188 -8.664 1 31.36 337 ASP A C 1
ATOM 2605 O O . ASP A 1 337 ? 4.539 -67.25 -8.391 1 31.36 337 ASP A O 1
ATOM 2609 N N . ARG A 1 338 ? 5.387 -65.875 -9.984 1 29.09 338 ARG A N 1
ATOM 2610 C CA . ARG A 1 338 ? 5.461 -67.188 -10.68 1 29.09 338 ARG A CA 1
ATOM 2611 C C . ARG A 1 338 ? 6.664 -68 -10.203 1 29.09 338 ARG A C 1
ATOM 2613 O O . ARG A 1 338 ? 6.781 -69.188 -10.508 1 29.09 338 ARG A O 1
ATOM 2620 N N . SER A 1 339 ? 7.883 -67.312 -9.953 1 26.02 339 SER A N 1
ATOM 2621 C CA . SER A 1 339 ? 8.984 -68.25 -9.836 1 26.02 339 SER A CA 1
ATOM 2622 C C . SER A 1 339 ? 8.992 -68.938 -8.461 1 26.02 339 SER A C 1
ATOM 2624 O O . SER A 1 339 ? 9.055 -68.25 -7.434 1 26.02 339 SER A O 1
ATOM 2626 N N . GLY A 1 340 ? 8.289 -70 -8.266 1 24.47 340 GLY A N 1
ATOM 2627 C CA . GLY A 1 340 ? 8.25 -71 -7.211 1 24.47 340 GLY A CA 1
ATOM 2628 C C . GLY A 1 340 ? 9.625 -71.438 -6.699 1 24.47 340 GLY A C 1
ATOM 2629 O O . GLY A 1 340 ? 9.781 -72.438 -6.059 1 24.47 340 GLY A O 1
ATOM 2630 N N . ASN A 1 341 ? 10.703 -70.625 -6.961 1 21.84 341 ASN A N 1
ATOM 2631 C CA . ASN A 1 341 ? 11.867 -71.375 -6.555 1 21.84 341 ASN A CA 1
ATOM 2632 C C . ASN A 1 341 ? 11.789 -71.812 -5.078 1 21.84 341 ASN A C 1
ATOM 2634 O O . ASN A 1 341 ? 11.273 -71 -4.258 1 21.84 341 ASN A O 1
ATOM 2638 N N . GLY A 1 342 ? 11.906 -73.062 -4.641 1 21.78 342 GLY A N 1
ATOM 2639 C CA . GLY A 1 342 ? 12.008 -73.938 -3.482 1 21.78 342 GLY A CA 1
ATOM 2640 C C . GLY A 1 342 ? 13.086 -73.5 -2.502 1 21.78 342 GLY A C 1
ATOM 2641 O O . GLY A 1 342 ? 13.453 -74.25 -1.601 1 21.78 342 GLY A O 1
ATOM 2642 N N . GLY A 1 343 ? 13.82 -72.375 -2.678 1 20.64 343 GLY A N 1
ATOM 2643 C CA . GLY A 1 343 ? 15.039 -72.5 -1.896 1 20.64 343 GLY A CA 1
ATOM 2644 C C . GLY A 1 343 ? 14.789 -72.688 -0.408 1 20.64 343 GLY A C 1
ATOM 2645 O O . GLY A 1 343 ? 13.758 -72.188 0.095 1 20.64 343 GLY A O 1
ATOM 2646 N N . GLY A 1 344 ? 15.469 -73.688 0.289 1 18.92 344 GLY A N 1
ATOM 2647 C CA . GLY A 1 344 ? 15.633 -74.188 1.636 1 18.92 344 GLY A CA 1
ATOM 2648 C C . GLY A 1 344 ? 15.914 -73.125 2.662 1 18.92 344 GLY A C 1
ATOM 2649 O O . GLY A 1 344 ? 16.312 -72 2.307 1 18.92 344 GLY A O 1
ATOM 2650 N N . LYS A 1 345 ? 15.477 -73.25 3.996 1 18.86 345 LYS A N 1
ATOM 2651 C CA . LYS A 1 345 ? 15.25 -72.625 5.301 1 18.86 345 LYS A CA 1
ATOM 2652 C C . LYS A 1 345 ? 16.562 -72.125 5.914 1 18.86 345 LYS A C 1
ATOM 2654 O O . LYS A 1 345 ? 16.562 -71.5 6.941 1 18.86 345 LYS A O 1
ATOM 2659 N N . SER A 1 346 ? 17.781 -72 5.438 1 17.61 346 SER A N 1
ATOM 2660 C CA . SER A 1 346 ? 18.797 -72.25 6.453 1 17.61 346 SER A CA 1
ATOM 2661 C C . SER A 1 346 ? 18.719 -71.25 7.59 1 17.61 346 SER A C 1
ATOM 2663 O O . SER A 1 346 ? 18.578 -70.062 7.344 1 17.61 346 SER A O 1
ATOM 2665 N N . ALA A 1 347 ? 18.344 -71.75 8.945 1 18.19 347 ALA A N 1
ATOM 2666 C CA . ALA A 1 347 ? 18.188 -71.375 10.352 1 18.19 347 ALA A CA 1
ATOM 2667 C C . ALA A 1 347 ? 19.453 -70.688 10.891 1 18.19 347 ALA A C 1
ATOM 2669 O O . ALA A 1 347 ? 19.516 -70.375 12.07 1 18.19 347 ALA A O 1
ATOM 2670 N N . VAL A 1 348 ? 20.266 -70 10.266 1 16.48 348 VAL A N 1
ATOM 2671 C CA . VAL A 1 348 ? 21.531 -69.938 10.992 1 16.48 348 VAL A CA 1
ATOM 2672 C C . VAL A 1 348 ? 21.344 -69.125 12.281 1 16.48 348 VAL A C 1
ATOM 2674 O O . VAL A 1 348 ? 20.797 -68.062 12.266 1 16.48 348 VAL A O 1
ATOM 2677 N N . SER A 1 349 ? 21.578 -69.812 13.531 1 16.77 349 SER A N 1
ATOM 2678 C CA . SER A 1 349 ? 21.594 -69.75 14.992 1 16.77 349 SER A CA 1
ATOM 2679 C C . SER A 1 349 ? 22.625 -68.75 15.477 1 16.77 349 SER A C 1
ATOM 2681 O O . SER A 1 349 ? 22.781 -68.5 16.688 1 16.77 349 SER A O 1
ATOM 2683 N N . ASN A 1 350 ? 23.125 -67.75 14.828 1 16.39 350 ASN A N 1
ATOM 2684 C CA . ASN A 1 350 ? 24.406 -67.5 15.492 1 16.39 350 ASN A CA 1
ATOM 2685 C C . ASN A 1 350 ? 24.188 -67 16.906 1 16.39 350 ASN A C 1
ATOM 2687 O O . ASN A 1 350 ? 23.219 -66.25 17.172 1 16.39 350 ASN A O 1
ATOM 2691 N N . VAL A 1 351 ? 25.141 -67.312 17.906 1 15.17 351 VAL A N 1
ATOM 2692 C CA . VAL A 1 351 ? 25.453 -67.5 19.328 1 15.17 351 VAL A CA 1
ATOM 2693 C C . VAL A 1 351 ? 25.578 -66.125 20 1 15.17 351 VAL A C 1
ATOM 2695 O O . VAL A 1 351 ? 25.078 -65.938 21.109 1 15.17 351 VAL A O 1
ATOM 2698 N N . ALA A 1 352 ? 26.219 -65.062 19.594 1 16.22 352 ALA A N 1
ATOM 2699 C CA . ALA A 1 352 ? 27.297 -64.75 20.531 1 16.22 352 ALA A CA 1
ATOM 2700 C C . ALA A 1 352 ? 26.734 -64.25 21.844 1 16.22 352 ALA A C 1
ATOM 2702 O O . ALA A 1 352 ? 25.625 -63.688 21.891 1 16.22 352 ALA A O 1
ATOM 2703 N N . GLU A 1 353 ? 27.703 -63.781 22.797 1 15.12 353 GLU A N 1
ATOM 2704 C CA . GLU A 1 353 ? 28.141 -63.844 24.188 1 15.12 353 GLU A CA 1
ATOM 2705 C C . GLU A 1 353 ? 27.453 -62.75 25.016 1 15.12 353 GLU A C 1
ATOM 2707 O O . GLU A 1 353 ? 26.906 -61.812 24.469 1 15.12 353 GLU A O 1
ATOM 2712 N N . GLU A 1 354 ? 28.172 -62.281 26.125 1 14.33 354 GLU A N 1
ATOM 2713 C CA . GLU A 1 354 ? 28.141 -62.312 27.578 1 14.33 354 GLU A CA 1
ATOM 2714 C C . GLU A 1 354 ? 27.656 -61 28.156 1 14.33 354 GLU A C 1
ATOM 2716 O O . GLU A 1 354 ? 26.766 -60.969 29.016 1 14.33 354 GLU A O 1
ATOM 2721 N N . LYS A 1 355 ? 28.672 -60 28.484 1 15.22 355 LYS A N 1
ATOM 2722 C CA . LYS A 1 355 ? 28.984 -59.719 29.891 1 15.22 355 LYS A CA 1
ATOM 2723 C C . LYS A 1 355 ? 27.938 -58.812 30.516 1 15.22 355 LYS A C 1
ATOM 2725 O O . LYS A 1 355 ? 27.172 -58.125 29.812 1 15.22 355 LYS A O 1
ATOM 2730 N N . GLY A 1 356 ? 28.359 -57.844 31.641 1 14.59 356 GLY A N 1
ATOM 2731 C CA . GLY A 1 356 ? 28.25 -57.75 33.094 1 14.59 356 GLY A CA 1
ATOM 2732 C C . GLY A 1 356 ? 27.375 -56.594 33.531 1 14.59 356 GLY A C 1
ATOM 2733 O O . GLY A 1 356 ? 26.469 -56.781 34.344 1 14.59 356 GLY A O 1
ATOM 2734 N N . VAL A 1 357 ? 27.828 -55.25 33.5 1 15.23 357 VAL A N 1
ATOM 2735 C CA . VAL A 1 357 ? 28.141 -54.562 34.75 1 15.23 357 VAL A CA 1
ATOM 2736 C C . VAL A 1 357 ? 26.891 -53.938 35.344 1 15.23 357 VAL A C 1
ATOM 2738 O O . VAL A 1 357 ? 25.922 -53.656 34.594 1 15.23 357 VAL A O 1
ATOM 2741 N N . ASN A 1 358 ? 26.969 -53.25 36.688 1 14.62 358 ASN A N 1
ATOM 2742 C CA . ASN A 1 358 ? 26.5 -53.219 38.062 1 14.62 358 ASN A CA 1
ATOM 2743 C C . ASN A 1 358 ? 25.516 -52.062 38.281 1 14.62 358 ASN A C 1
ATOM 2745 O O . ASN A 1 358 ? 24.422 -52.281 38.812 1 14.62 358 ASN A O 1
ATOM 2749 N N . SER A 1 359 ? 25.969 -50.75 38.594 1 14.72 359 SER A N 1
ATOM 2750 C CA . SER A 1 359 ? 25.922 -50.188 39.938 1 14.72 359 SER A CA 1
ATOM 2751 C C . SER A 1 359 ? 24.578 -49.531 40.188 1 14.72 359 SER A C 1
ATOM 2753 O O . SER A 1 359 ? 23.828 -49.219 39.281 1 14.72 359 SER A O 1
ATOM 2755 N N . GLN A 1 360 ? 24.453 -48.594 41.375 1 14.31 360 GLN A N 1
ATOM 2756 C CA . GLN A 1 360 ? 23.797 -48.438 42.656 1 14.31 360 GLN A CA 1
ATOM 2757 C C . GLN A 1 360 ? 22.641 -47.438 42.594 1 14.31 360 GLN A C 1
ATOM 2759 O O . GLN A 1 360 ? 21.516 -47.75 43 1 14.31 360 GLN A O 1
ATOM 2764 N N . ARG A 1 361 ? 22.828 -46.062 42.969 1 14.48 361 ARG A N 1
ATOM 2765 C CA . ARG A 1 361 ? 22.453 -45.5 44.25 1 14.48 361 ARG A CA 1
ATOM 2766 C C . ARG A 1 361 ? 20.984 -45.094 44.281 1 14.48 361 ARG A C 1
ATOM 2768 O O . ARG A 1 361 ? 20.391 -44.844 43.219 1 14.48 361 ARG A O 1
ATOM 2775 N N . PRO A 1 362 ? 20.531 -44.094 45.344 1 14.54 362 PRO A N 1
ATOM 2776 C CA . PRO A 1 362 ? 19.594 -44.094 46.469 1 14.54 362 PRO A CA 1
ATOM 2777 C C . PRO A 1 362 ? 18.312 -43.312 46.188 1 14.54 362 PRO A C 1
ATOM 2779 O O . PRO A 1 362 ? 17.219 -43.844 46.344 1 14.54 362 PRO A O 1
ATOM 2782 N N . SER A 1 363 ? 18.25 -41.875 46.5 1 14.17 363 SER A N 1
ATOM 2783 C CA . SER A 1 363 ? 17.656 -41.344 47.719 1 14.17 363 SER A CA 1
ATOM 2784 C C . SER A 1 363 ? 16.203 -40.938 47.5 1 14.17 363 SER A C 1
ATOM 2786 O O . SER A 1 363 ? 15.742 -40.844 46.344 1 14.17 363 SER A O 1
ATOM 2788 N N . GLN A 1 364 ? 15.625 -39.688 48.188 1 13.85 364 GLN A N 1
ATOM 2789 C CA . GLN A 1 364 ? 14.773 -39.406 49.344 1 13.85 364 GLN A CA 1
ATOM 2790 C C . GLN A 1 364 ? 13.406 -38.875 48.906 1 13.85 364 GLN A C 1
ATOM 2792 O O . GLN A 1 364 ? 13.195 -38.625 47.719 1 13.85 364 GLN A O 1
ATOM 2797 N N . LYS A 1 365 ? 12.922 -37.531 49.594 1 14.52 365 LYS A N 1
ATOM 2798 C CA . LYS A 1 365 ? 11.945 -37.25 50.656 1 14.52 365 LYS A CA 1
ATOM 2799 C C . LYS A 1 365 ? 10.594 -36.875 50.031 1 14.52 365 LYS A C 1
ATOM 2801 O O . LYS A 1 365 ? 10.469 -36.75 48.812 1 14.52 365 LYS A O 1
ATOM 2806 N N . ARG A 1 366 ? 10.07 -35.5 50.281 1 14.01 366 ARG A N 1
ATOM 2807 C CA . ARG A 1 366 ? 9.086 -35.062 51.25 1 14.01 366 ARG A CA 1
ATOM 2808 C C . ARG A 1 366 ? 7.719 -34.844 50.625 1 14.01 366 ARG A C 1
ATOM 2810 O O . ARG A 1 366 ? 7.613 -34.719 49.406 1 14.01 366 ARG A O 1
ATOM 2817 N N . ARG A 1 367 ? 6.613 -34.062 51.438 1 14.18 367 ARG A N 1
ATOM 2818 C CA . ARG A 1 367 ? 5.324 -34.156 52.125 1 14.18 367 ARG A CA 1
ATOM 2819 C C . ARG A 1 367 ? 4.258 -33.375 51.375 1 14.18 367 ARG A C 1
ATOM 2821 O O . ARG A 1 367 ? 3.15 -33.844 51.156 1 14.18 367 ARG A O 1
ATOM 2828 N N . THR A 1 368 ? 4.281 -31.938 51.281 1 14.05 368 THR A N 1
ATOM 2829 C CA . THR A 1 368 ? 3.373 -31.172 52.156 1 14.05 368 THR A CA 1
ATOM 2830 C C . THR A 1 368 ? 1.963 -31.172 51.562 1 14.05 368 THR A C 1
ATOM 2832 O O . THR A 1 368 ? 1.773 -31.453 50.375 1 14.05 368 THR A O 1
ATOM 2835 N N . THR A 1 369 ? 0.973 -30.109 52.031 1 14.04 369 THR A N 1
ATOM 2836 C CA . THR A 1 369 ? -0.225 -29.906 52.844 1 14.04 369 THR A CA 1
ATOM 2837 C C . THR A 1 369 ? -1.441 -29.672 51.969 1 14.04 369 THR A C 1
ATOM 2839 O O . THR A 1 369 ? -1.301 -29.422 50.75 1 14.04 369 THR A O 1
ATOM 2842 N N . LEU A 1 370 ? -2.395 -28.516 52.344 1 14.08 370 LEU A N 1
ATOM 2843 C CA . LEU A 1 370 ? -3.674 -28.469 53.062 1 14.08 370 LEU A CA 1
ATOM 2844 C C . LEU A 1 370 ? -4.816 -28.188 52.062 1 14.08 370 LEU A C 1
ATOM 2846 O O . LEU A 1 370 ? -5.812 -28.922 52.062 1 14.08 370 LEU A O 1
ATOM 2850 N N . ALA A 1 371 ? -5.406 -26.766 51.844 1 14.14 371 ALA A N 1
ATOM 2851 C CA . ALA A 1 371 ? -6.598 -26.219 52.469 1 14.14 371 ALA A CA 1
ATOM 2852 C C . ALA A 1 371 ? -7.82 -26.359 51.562 1 14.14 371 ALA A C 1
ATOM 2854 O O . ALA A 1 371 ? -7.691 -26.406 50.344 1 14.14 371 ALA A O 1
ATOM 2855 N N . ASN A 1 372 ? -9.336 -26.25 52.125 1 14.31 372 ASN A N 1
ATOM 2856 C CA . ASN A 1 372 ? -10.711 -26.719 52.25 1 14.31 372 ASN A CA 1
ATOM 2857 C C . ASN A 1 372 ? -11.664 -25.938 51.375 1 14.31 372 ASN A C 1
ATOM 2859 O O . ASN A 1 372 ? -12.523 -26.516 50.719 1 14.31 372 ASN A O 1
ATOM 2863 N N . SER A 1 373 ? -12 -24.484 51.438 1 14.01 373 SER A N 1
ATOM 2864 C CA . SER A 1 373 ? -13.227 -24 52.062 1 14.01 373 SER A CA 1
ATOM 2865 C C . SER A 1 373 ? -14.406 -24.109 51.094 1 14.01 373 SER A C 1
ATOM 2867 O O . SER A 1 373 ? -14.219 -24.297 49.875 1 14.01 373 SER A O 1
ATOM 2869 N N . ALA A 1 374 ? -15.586 -22.953 51.188 1 14.12 374 ALA A N 1
ATOM 2870 C CA . ALA A 1 374 ? -16.953 -22.812 51.656 1 14.12 374 ALA A CA 1
ATOM 2871 C C . ALA A 1 374 ? -17.953 -22.891 50.5 1 14.12 374 ALA A C 1
ATOM 2873 O O . ALA A 1 374 ? -17.562 -22.75 49.344 1 14.12 374 ALA A O 1
ATOM 2874 N N . GLN A 1 375 ? -19.344 -22.047 50.562 1 14.39 375 GLN A N 1
ATOM 2875 C CA . GLN A 1 375 ? -20.734 -22.297 50.875 1 14.39 375 GLN A CA 1
ATOM 2876 C C . GLN A 1 375 ? -21.625 -22.156 49.656 1 14.39 375 GLN A C 1
ATOM 2878 O O . GLN A 1 375 ? -22.375 -23.062 49.312 1 14.39 375 GLN A O 1
ATOM 2883 N N . TRP A 1 376 ? -22.672 -20.969 49.531 1 14.17 376 TRP A N 1
ATOM 2884 C CA . TRP A 1 376 ? -24.094 -20.922 49.812 1 14.17 376 TRP A CA 1
ATOM 2885 C C . TRP A 1 376 ? -24.922 -21.031 48.531 1 14.17 376 TRP A C 1
ATOM 2887 O O . TRP A 1 376 ? -24.391 -20.812 47.438 1 14.17 376 TRP A O 1
ATOM 2897 N N . THR A 1 377 ? -26.516 -20.672 48.5 1 14.81 377 THR A N 1
ATOM 2898 C CA . THR A 1 377 ? -27.859 -21.25 48.406 1 14.81 377 THR A CA 1
ATOM 2899 C C . THR A 1 377 ? -28.609 -20.656 47.219 1 14.81 377 THR A C 1
ATOM 2901 O O . THR A 1 377 ? -29.312 -21.375 46.5 1 14.81 377 THR A O 1
ATOM 2904 N N . ARG A 1 378 ? -28.891 -19.312 46.781 1 13.91 378 ARG A N 1
ATOM 2905 C CA . ARG A 1 378 ? -30.234 -18.766 46.906 1 13.91 378 ARG A CA 1
ATOM 2906 C C . ARG A 1 378 ? -31.125 -19.234 45.75 1 13.91 378 ARG A C 1
ATOM 2908 O O . ARG A 1 378 ? -30.609 -19.672 44.719 1 13.91 378 ARG A O 1
ATOM 2915 N N . ALA A 1 379 ? -32.312 -18.172 45.188 1 14.72 379 ALA A N 1
ATOM 2916 C CA . ALA A 1 379 ? -33.781 -18.047 45.281 1 14.72 379 ALA A CA 1
ATOM 2917 C C . ALA A 1 379 ? -34.438 -18.453 43.969 1 14.72 379 ALA A C 1
ATOM 2919 O O . ALA A 1 379 ? -33.812 -18.438 42.906 1 14.72 379 ALA A O 1
ATOM 2920 N N . GLU A 1 380 ? -36.031 -18.5 43.844 1 15.05 380 GLU A N 1
ATOM 2921 C CA . GLU A 1 380 ? -37.25 -19.219 43.438 1 15.05 380 GLU A CA 1
ATOM 2922 C C . GLU A 1 380 ? -37.875 -18.562 42.219 1 15.05 380 GLU A C 1
ATOM 2924 O O . GLU A 1 380 ? -38.594 -19.234 41.469 1 15.05 380 GLU A O 1
ATOM 2929 N N . VAL A 1 381 ? -37.688 -17.406 41.625 1 14.66 381 VAL A N 1
ATOM 2930 C CA . VAL A 1 381 ? -38.906 -16.656 41.406 1 14.66 381 VAL A CA 1
ATOM 2931 C C . VAL A 1 381 ? -39.781 -17.375 40.375 1 14.66 381 VAL A C 1
ATOM 2933 O O . VAL A 1 381 ? -39.25 -18.156 39.562 1 14.66 381 VAL A O 1
ATOM 2936 N N . ASN A 1 382 ? -41.125 -16.672 39.938 1 14.92 382 ASN A N 1
ATOM 2937 C CA . ASN A 1 382 ? -42.562 -16.766 39.844 1 14.92 382 ASN A CA 1
ATOM 2938 C C . ASN A 1 382 ? -43 -17.078 38.406 1 14.92 382 ASN A C 1
ATOM 2940 O O . ASN A 1 382 ? -42.312 -16.766 37.469 1 14.92 382 ASN A O 1
ATOM 2944 N N . ARG A 1 383 ? -44.406 -17.531 38.125 1 14.85 383 ARG A N 1
ATOM 2945 C CA . ARG A 1 383 ? -45.281 -18.484 37.438 1 14.85 383 ARG A CA 1
ATOM 2946 C C . ARG A 1 383 ? -45.938 -17.844 36.219 1 14.85 383 ARG A C 1
ATOM 2948 O O . ARG A 1 383 ? -46.156 -18.516 35.188 1 14.85 383 ARG A O 1
ATOM 2955 N N . GLY A 1 384 ? -46.375 -16.547 36.031 1 14.57 384 GLY A N 1
ATOM 2956 C CA . GLY A 1 384 ? -47.781 -16.406 35.75 1 14.57 384 GLY A CA 1
ATOM 2957 C C . GLY A 1 384 ? -48.156 -16.781 34.312 1 14.57 384 GLY A C 1
ATOM 2958 O O . GLY A 1 384 ? -47.281 -16.844 33.469 1 14.57 384 GLY A O 1
ATOM 2959 N N . GLY A 1 385 ? -49.594 -16.906 33.844 1 15.16 385 GLY A N 1
ATOM 2960 C CA . GLY A 1 385 ? -50.625 -17.719 33.219 1 15.16 385 GLY A CA 1
ATOM 2961 C C . GLY A 1 385 ? -51 -17.266 31.812 1 15.16 385 GLY A C 1
ATOM 2962 O O . GLY A 1 385 ? -51.031 -18.078 30.891 1 15.16 385 GLY A O 1
ATOM 2963 N N . GLN A 1 386 ? -51.562 -16.016 31.391 1 14.94 386 GLN A N 1
ATOM 2964 C CA . GLN A 1 386 ? -52.906 -15.961 30.891 1 14.94 386 GLN A CA 1
ATOM 2965 C C . GLN A 1 386 ? -52.969 -16.188 29.375 1 14.94 386 GLN A C 1
ATOM 2967 O O . GLN A 1 386 ? -51.969 -16 28.688 1 14.94 386 GLN A O 1
ATOM 2972 N N . SER A 1 387 ? -54.344 -16.109 28.594 1 15.3 387 SER A N 1
ATOM 2973 C CA . SER A 1 387 ? -55.344 -16.844 27.812 1 15.3 387 SER A CA 1
ATOM 2974 C C . SER A 1 387 ? -55.469 -16.297 26.406 1 15.3 387 SER A C 1
ATOM 2976 O O . SER A 1 387 ? -55.688 -17.047 25.453 1 15.3 387 SER A O 1
ATOM 2978 N N . TRP A 1 388 ? -55.219 -15.047 25.906 1 15.06 388 TRP A N 1
ATOM 2979 C CA . TRP A 1 388 ? -56.344 -14.5 25.172 1 15.06 388 TRP A CA 1
ATOM 2980 C C . TRP A 1 388 ? -56.406 -15.07 23.75 1 15.06 388 TRP A C 1
ATOM 2982 O O . TRP A 1 388 ? -55.375 -15.453 23.203 1 15.06 388 TRP A O 1
ATOM 2992 N N . THR A 1 389 ? -57.625 -15.016 22.906 1 15.45 389 THR A N 1
ATOM 2993 C CA . THR A 1 389 ? -58.656 -15.695 22.094 1 15.45 389 THR A CA 1
ATOM 2994 C C . THR A 1 389 ? -58.5 -15.336 20.625 1 15.45 389 THR A C 1
ATOM 2996 O O . THR A 1 389 ? -58.719 -16.172 19.75 1 15.45 389 THR A O 1
ATOM 2999 N N . GLY A 1 390 ? -58.25 -14.141 20.109 1 15.02 390 GLY A N 1
ATOM 3000 C CA . GLY A 1 390 ? -59.25 -13.688 19.156 1 15.02 390 GLY A CA 1
ATOM 3001 C C . GLY A 1 390 ? -59.156 -14.383 17.812 1 15.02 390 GLY A C 1
ATOM 3002 O O . GLY A 1 390 ? -58.188 -15.086 17.547 1 15.02 390 GLY A O 1
ATOM 3003 N N . ASP A 1 391 ? -59.594 -13.664 16.672 1 16.05 391 ASP A N 1
ATOM 3004 C CA . ASP A 1 391 ? -60.625 -13.781 15.664 1 16.05 391 ASP A CA 1
ATOM 3005 C C . ASP A 1 391 ? -60.062 -14.328 14.352 1 16.05 391 ASP A C 1
ATOM 3007 O O . ASP A 1 391 ? -58.875 -14.227 14.102 1 16.05 391 ASP A O 1
ATOM 3011 N N . ALA A 1 392 ? -61.031 -14.711 13.305 1 15.97 392 ALA A N 1
ATOM 3012 C CA . ALA A 1 392 ? -61.406 -15.742 12.344 1 15.97 392 ALA A CA 1
ATOM 3013 C C . ALA A 1 392 ? -60.906 -15.406 10.945 1 15.97 392 ALA A C 1
ATOM 3015 O O . ALA A 1 392 ? -60.938 -16.25 10.047 1 15.97 392 ALA A O 1
ATOM 3016 N N . LEU A 1 393 ? -60.406 -14.211 10.555 1 16.45 393 LEU A N 1
ATOM 3017 C CA . LEU A 1 393 ? -61 -13.875 9.258 1 16.45 393 LEU A CA 1
ATOM 3018 C C . LEU A 1 393 ? -60.531 -14.836 8.18 1 16.45 393 LEU A C 1
ATOM 3020 O O . LEU A 1 393 ? -59.438 -15.422 8.297 1 16.45 393 LEU A O 1
ATOM 3024 N N . SER A 1 394 ? -61.188 -14.953 7.004 1 15.39 394 SER A N 1
ATOM 3025 C CA . SER A 1 394 ? -61.781 -15.867 6.035 1 15.39 394 SER A CA 1
ATOM 3026 C C . SER A 1 394 ? -60.812 -16.188 4.902 1 15.39 394 SER A C 1
ATOM 3028 O O . SER A 1 394 ? -60.656 -17.344 4.523 1 15.39 394 SER A O 1
ATOM 3030 N N . SER A 1 395 ? -60.375 -15.172 4.109 1 17.09 395 SER A N 1
ATOM 3031 C CA . SER A 1 395 ? -60.781 -15.305 2.713 1 17.09 395 SER A CA 1
ATOM 3032 C C . SER A 1 395 ? -59.938 -16.375 1.999 1 17.09 395 SER A C 1
ATOM 3034 O O . SER A 1 395 ? -58.875 -16.75 2.477 1 17.09 395 SER A O 1
ATOM 3036 N N . SER A 1 396 ? -60.094 -16.406 0.594 1 17.45 396 SER A N 1
ATOM 3037 C CA . SER A 1 396 ? -60.312 -17.391 -0.464 1 17.45 396 SER A CA 1
ATOM 3038 C C . SER A 1 396 ? -59 -17.938 -1 1 17.45 396 SER A C 1
ATOM 3040 O O . SER A 1 396 ? -58.031 -17.188 -1.17 1 17.45 396 SER A O 1
ATOM 3042 N N . GLN A 1 397 ? -58.812 -19.203 -1.043 1 16.36 397 GLN A N 1
ATOM 3043 C CA . GLN A 1 397 ? -57.812 -20.25 -1.06 1 16.36 397 GLN A CA 1
ATOM 3044 C C . GLN A 1 397 ? -57.25 -20.484 -2.471 1 16.36 397 GLN A C 1
ATOM 3046 O O . GLN A 1 397 ? -56.438 -21.375 -2.695 1 16.36 397 GLN A O 1
ATOM 3051 N N . ASN A 1 398 ? -57.625 -19.547 -3.443 1 18.17 398 ASN A N 1
ATOM 3052 C CA . ASN A 1 398 ? -57.656 -20.391 -4.625 1 18.17 398 ASN A CA 1
ATOM 3053 C C . ASN A 1 398 ? -56.25 -20.984 -4.906 1 18.17 398 ASN A C 1
ATOM 3055 O O . ASN A 1 398 ? -55.25 -20.297 -4.766 1 18.17 398 ASN A O 1
ATOM 3059 N N . GLU A 1 399 ? -56.156 -22.312 -5.078 1 17.3 399 GLU A N 1
ATOM 3060 C CA . GLU A 1 399 ? -55.219 -23.438 -5 1 17.3 399 GLU A CA 1
ATOM 3061 C C . GLU A 1 399 ? -54.344 -23.516 -6.242 1 17.3 399 GLU A C 1
ATOM 3063 O O . GLU A 1 399 ? -53.469 -24.391 -6.344 1 17.3 399 GLU A O 1
ATOM 3068 N N . GLY A 1 400 ? -54.438 -22.547 -7.223 1 19.22 400 GLY A N 1
ATOM 3069 C CA . GLY A 1 400 ? -54.094 -23.266 -8.445 1 19.22 400 GLY A CA 1
ATOM 3070 C C . GLY A 1 400 ? -52.719 -23.875 -8.422 1 19.22 400 GLY A C 1
ATOM 3071 O O . GLY A 1 400 ? -51.781 -23.328 -7.789 1 19.22 400 GLY A O 1
ATOM 3072 N N . GLN A 1 401 ? -52.594 -25.172 -8.539 1 18.2 401 GLN A N 1
ATOM 3073 C CA . GLN A 1 401 ? -51.562 -26.188 -8.391 1 18.2 401 GLN A CA 1
ATOM 3074 C C . GLN A 1 401 ? -50.406 -25.953 -9.352 1 18.2 401 GLN A C 1
ATOM 3076 O O . GLN A 1 401 ? -50.625 -25.938 -10.57 1 18.2 401 GLN A O 1
ATOM 3081 N N . PRO A 1 402 ? -49.594 -24.953 -9.086 1 19.73 402 PRO A N 1
ATOM 3082 C CA . PRO A 1 402 ? -48.625 -24.75 -10.148 1 19.73 402 PRO A CA 1
ATOM 3083 C C . PRO A 1 402 ? -47.969 -26.047 -10.602 1 19.73 402 PRO A C 1
ATOM 3085 O O . PRO A 1 402 ? -47.75 -26.969 -9.789 1 19.73 402 PRO A O 1
ATOM 3088 N N . ASN A 1 403 ? -48.188 -26.516 -11.836 1 20.09 403 ASN A N 1
ATOM 3089 C CA . ASN A 1 403 ? -47.719 -27.734 -12.5 1 20.09 403 ASN A CA 1
ATOM 3090 C C . ASN A 1 403 ? -46.219 -27.969 -12.266 1 20.09 403 ASN A C 1
ATOM 3092 O O . ASN A 1 403 ? -45.438 -27.016 -12.305 1 20.09 403 ASN A O 1
ATOM 3096 N N . ALA A 1 404 ? -45.844 -29.047 -11.602 1 21.34 404 ALA A N 1
ATOM 3097 C CA . ALA A 1 404 ? -44.625 -29.703 -11.188 1 21.34 404 ALA A CA 1
ATOM 3098 C C . ALA A 1 404 ? -43.656 -29.875 -12.367 1 21.34 404 ALA A C 1
ATOM 3100 O O . ALA A 1 404 ? -44 -30.531 -13.359 1 21.34 404 ALA A O 1
ATOM 3101 N N . VAL A 1 405 ? -43.031 -28.844 -12.734 1 21.75 405 VAL A N 1
ATOM 3102 C CA . VAL A 1 405 ? -42.062 -29 -13.805 1 21.75 405 VAL A CA 1
ATOM 3103 C C . VAL A 1 405 ? -41.281 -30.312 -13.617 1 21.75 405 VAL A C 1
ATOM 3105 O O . VAL A 1 405 ? -40.781 -30.578 -12.523 1 21.75 405 VAL A O 1
ATOM 3108 N N . GLN A 1 406 ? -41.656 -31.328 -14.305 1 20.5 406 GLN A N 1
ATOM 3109 C CA . GLN A 1 406 ? -41.125 -32.688 -14.359 1 20.5 406 GLN A CA 1
ATOM 3110 C C . GLN A 1 406 ? -39.594 -32.688 -14.289 1 20.5 406 GLN A C 1
ATOM 3112 O O . GLN A 1 406 ? -38.938 -32 -15.094 1 20.5 406 GLN A O 1
ATOM 3117 N N . VAL A 1 407 ? -39.062 -32.906 -13.141 1 23.38 407 VAL A N 1
ATOM 3118 C CA . VAL A 1 407 ? -37.688 -33.219 -12.797 1 23.38 407 VAL A CA 1
ATOM 3119 C C . VAL A 1 407 ? -37.125 -34.219 -13.773 1 23.38 407 VAL A C 1
ATOM 3121 O O . VAL A 1 407 ? -37.719 -35.312 -13.969 1 23.38 407 VAL A O 1
ATOM 3124 N N . VAL A 1 408 ? -36.469 -33.781 -14.828 1 24.72 408 VAL A N 1
ATOM 3125 C CA . VAL A 1 408 ? -35.906 -34.656 -15.859 1 24.72 408 VAL A CA 1
ATOM 3126 C C . VAL A 1 408 ? -35.344 -35.906 -15.219 1 24.72 408 VAL A C 1
ATOM 3128 O O . VAL A 1 408 ? -34.969 -35.906 -14.039 1 24.72 408 VAL A O 1
ATOM 3131 N N . SER A 1 409 ? -35.625 -37.062 -15.758 1 25 409 SER A N 1
ATOM 3132 C CA . SER A 1 409 ? -35.344 -38.438 -15.383 1 25 409 SER A CA 1
ATOM 3133 C C . SER A 1 409 ? -33.906 -38.562 -14.836 1 25 409 SER A C 1
ATOM 3135 O O . SER A 1 409 ? -33.062 -37.75 -15.156 1 25 409 SER A O 1
ATOM 3137 N N . PRO A 1 410 ? -33.781 -39.344 -13.773 1 27.84 410 PRO A N 1
ATOM 3138 C CA . PRO A 1 410 ? -32.469 -39.688 -13.148 1 27.84 410 PRO A CA 1
ATOM 3139 C C . PRO A 1 410 ? -31.375 -39.906 -14.18 1 27.84 410 PRO A C 1
ATOM 3141 O O . PRO A 1 410 ? -31.609 -40.531 -15.219 1 27.84 410 PRO A O 1
ATOM 3144 N N . VAL A 1 411 ? -30.516 -38.969 -14.367 1 30.73 411 VAL A N 1
ATOM 3145 C CA . VAL A 1 411 ? -29.344 -39.156 -15.227 1 30.73 411 VAL A CA 1
ATOM 3146 C C . VAL A 1 411 ? -28.891 -40.625 -15.164 1 30.73 411 VAL A C 1
ATOM 3148 O O . VAL A 1 411 ? -28.75 -41.188 -14.086 1 30.73 411 VAL A O 1
ATOM 3151 N N . GLU A 1 412 ? -29.234 -41.375 -16.172 1 32.22 412 GLU A N 1
ATOM 3152 C CA . GLU A 1 412 ? -28.781 -42.75 -16.344 1 32.22 412 GLU A CA 1
ATOM 3153 C C . GLU A 1 412 ? -27.375 -42.938 -15.797 1 32.22 412 GLU A C 1
ATOM 3155 O O . GLU A 1 412 ? -26.562 -42 -15.773 1 32.22 412 GLU A O 1
ATOM 3160 N N . LYS A 1 413 ? -27.031 -43.969 -15.031 1 40.28 413 LYS A N 1
ATOM 3161 C CA . LYS A 1 413 ? -25.766 -44.406 -14.477 1 40.28 413 LYS A CA 1
ATOM 3162 C C . LYS A 1 413 ? -24.625 -44.188 -15.477 1 40.28 413 LYS A C 1
ATOM 3164 O O . LYS A 1 413 ? -24.703 -44.656 -16.625 1 40.28 413 LYS A O 1
ATOM 3169 N N . PRO A 1 414 ? -23.797 -43.188 -15.258 1 43.44 414 PRO A N 1
ATOM 3170 C CA . PRO A 1 414 ? -22.734 -43.031 -16.25 1 43.44 414 PRO A CA 1
ATOM 3171 C C . PRO A 1 414 ? -22.125 -44.375 -16.688 1 43.44 414 PRO A C 1
ATOM 3173 O O . PRO A 1 414 ? -22 -45.281 -15.867 1 43.44 414 PRO A O 1
ATOM 3176 N N . GLU A 1 415 ? -22.312 -44.719 -17.922 1 49.41 415 GLU A N 1
ATOM 3177 C CA . GLU A 1 415 ? -21.734 -45.938 -18.453 1 49.41 415 GLU A CA 1
ATOM 3178 C C . GLU A 1 415 ? -20.234 -46 -18.203 1 49.41 415 GLU A C 1
ATOM 3180 O O . GLU A 1 415 ? -19.641 -47.062 -18.141 1 49.41 415 GLU A O 1
ATOM 3185 N N . ALA A 1 416 ? -19.578 -44.75 -18.062 1 54.22 416 ALA A N 1
ATOM 3186 C CA . ALA A 1 416 ? -18.141 -44.75 -17.797 1 54.22 416 ALA A CA 1
ATOM 3187 C C . ALA A 1 416 ? -17.859 -44.406 -16.344 1 54.22 416 ALA A C 1
ATOM 3189 O O . ALA A 1 416 ? -18.609 -43.656 -15.695 1 54.22 416 ALA A O 1
ATOM 3190 N N . GLU A 1 417 ? -16.969 -45.031 -15.688 1 64.5 417 GLU A N 1
ATOM 3191 C CA . GLU A 1 417 ? -16.578 -44.844 -14.289 1 64.5 417 GLU A CA 1
ATOM 3192 C C . GLU A 1 417 ? -15.742 -43.562 -14.133 1 64.5 417 GLU A C 1
ATOM 3194 O O . GLU A 1 417 ? -14.766 -43.375 -14.852 1 64.5 417 GLU A O 1
ATOM 3199 N N . PRO A 1 418 ? -16.266 -42.531 -13.406 1 74.56 418 PRO A N 1
ATOM 3200 C CA . PRO A 1 418 ? -15.422 -41.375 -13.109 1 74.56 418 PRO A CA 1
ATOM 3201 C C . PRO A 1 418 ? -14.133 -41.75 -12.383 1 74.56 418 PRO A C 1
ATOM 3203 O O . PRO A 1 418 ? -14.109 -42.719 -11.625 1 74.56 418 PRO A O 1
ATOM 3206 N N . PRO A 1 419 ? -13.102 -41.031 -12.773 1 73.5 419 PRO A N 1
ATOM 3207 C CA . PRO A 1 419 ? -11.875 -41.281 -12.008 1 73.5 419 PRO A CA 1
ATOM 3208 C C . PRO A 1 419 ? -12 -40.875 -10.539 1 73.5 419 PRO A C 1
ATOM 3210 O O . PRO A 1 419 ? -12.953 -40.156 -10.172 1 73.5 419 PRO A O 1
ATOM 3213 N N . SER A 1 420 ? -11.109 -41.438 -9.797 1 73.88 420 SER A N 1
ATOM 3214 C CA . SER A 1 420 ? -11.047 -41 -8.406 1 73.88 420 SER A CA 1
ATOM 3215 C C . SER A 1 420 ? -10.688 -39.531 -8.297 1 73.88 420 SER A C 1
ATOM 3217 O O . SER A 1 420 ? -10.141 -38.938 -9.234 1 73.88 420 SER A O 1
ATOM 3219 N N . ALA A 1 421 ? -10.984 -38.938 -7.211 1 76.69 421 ALA A N 1
ATOM 3220 C CA . ALA A 1 421 ? -10.695 -37.531 -6.953 1 76.69 421 ALA A CA 1
ATOM 3221 C C . ALA A 1 421 ? -9.195 -37.25 -7.055 1 76.69 421 ALA A C 1
ATOM 3223 O O . ALA A 1 421 ? -8.789 -36.188 -7.52 1 76.69 421 ALA A O 1
ATOM 3224 N N . SER A 1 422 ? -8.453 -38.156 -6.629 1 76.5 422 SER A N 1
ATOM 3225 C CA . SER A 1 422 ? -7.004 -38 -6.664 1 76.5 422 SER A CA 1
ATOM 3226 C C . SER A 1 422 ? -6.48 -38 -8.094 1 76.5 422 SER A C 1
ATOM 3228 O O . SER A 1 422 ? -5.582 -37.219 -8.43 1 76.5 422 SER A O 1
ATOM 3230 N N . ILE A 1 423 ? -7.02 -38.844 -8.914 1 79.62 423 ILE A N 1
ATOM 3231 C CA . ILE A 1 423 ? -6.617 -38.906 -10.32 1 79.62 423 ILE A CA 1
ATOM 3232 C C . ILE A 1 423 ? -7.027 -37.625 -11.039 1 79.62 423 ILE A C 1
ATOM 3234 O O . ILE A 1 423 ? -6.238 -37.062 -11.789 1 79.62 423 ILE A O 1
ATOM 3238 N N . ALA A 1 424 ? -8.227 -37.25 -10.75 1 81.81 424 ALA A N 1
ATOM 3239 C CA . ALA A 1 424 ? -8.727 -36.031 -11.367 1 81.81 424 ALA A CA 1
ATOM 3240 C C . ALA A 1 424 ? -7.863 -34.812 -10.984 1 81.81 424 ALA A C 1
ATOM 3242 O O . ALA A 1 424 ? -7.551 -33.969 -11.828 1 81.81 424 ALA A O 1
ATOM 3243 N N . ARG A 1 425 ? -7.504 -34.781 -9.789 1 82.19 425 ARG A N 1
ATOM 3244 C CA . ARG A 1 425 ? -6.668 -33.688 -9.289 1 82.19 425 ARG A CA 1
ATOM 3245 C C . ARG A 1 425 ? -5.285 -33.719 -9.93 1 82.19 425 ARG A C 1
ATOM 3247 O O . ARG A 1 425 ? -4.746 -32.688 -10.32 1 82.19 425 ARG A O 1
ATOM 3254 N N . ASN A 1 426 ? -4.719 -34.906 -10.016 1 79.94 426 ASN A N 1
ATOM 3255 C CA . ASN A 1 426 ? -3.389 -35.031 -10.602 1 79.94 426 ASN A CA 1
ATOM 3256 C C . ASN A 1 426 ? -3.383 -34.656 -12.078 1 79.94 426 ASN A C 1
ATOM 3258 O O . ASN A 1 426 ? -2.416 -34.094 -12.57 1 79.94 426 ASN A O 1
ATOM 3262 N N . ARG A 1 427 ? -4.414 -35.094 -12.766 1 82.38 427 ARG A N 1
ATOM 3263 C CA . ARG A 1 427 ? -4.547 -34.688 -14.164 1 82.38 427 ARG A CA 1
ATOM 3264 C C . ARG A 1 427 ? -4.57 -33.156 -14.297 1 82.38 427 ARG A C 1
ATOM 3266 O O . ARG A 1 427 ? -3.9 -32.594 -15.164 1 82.38 427 ARG A O 1
ATOM 3273 N N . PHE A 1 428 ? -5.27 -32.562 -13.406 1 85.75 428 PHE A N 1
ATOM 3274 C CA . PHE A 1 428 ? -5.387 -31.109 -13.422 1 85.75 428 PHE A CA 1
ATOM 3275 C C . PHE A 1 428 ? -4.039 -30.453 -13.148 1 85.75 428 PHE A C 1
ATOM 3277 O O . PHE A 1 428 ? -3.654 -29.5 -13.828 1 85.75 428 PHE A O 1
ATOM 3284 N N . LEU A 1 429 ? -3.354 -30.906 -12.148 1 78.69 429 LEU A N 1
ATOM 3285 C CA . LEU A 1 429 ? -2.08 -30.328 -11.75 1 78.69 429 LEU A CA 1
ATOM 3286 C C . LEU A 1 429 ? -1.063 -30.406 -12.883 1 78.69 429 LEU A C 1
ATOM 3288 O O . LEU A 1 429 ? -0.288 -29.469 -13.102 1 78.69 429 LEU A O 1
ATOM 3292 N N . LEU A 1 430 ? -1.074 -31.453 -13.578 1 79.12 430 LEU A N 1
ATOM 3293 C CA . LEU A 1 430 ? -0.141 -31.609 -14.688 1 79.12 430 LEU A CA 1
ATOM 3294 C C . LEU A 1 430 ? -0.465 -30.641 -15.812 1 79.12 430 LEU A C 1
ATOM 3296 O O . LEU A 1 430 ? 0.437 -30.172 -16.5 1 79.12 430 LEU A O 1
ATOM 3300 N N . GLN A 1 431 ? -1.675 -30.344 -15.961 1 80.56 431 GLN A N 1
ATOM 3301 C CA . GLN A 1 431 ? -2.102 -29.438 -17.016 1 80.56 431 GLN A CA 1
ATOM 3302 C C . GLN A 1 431 ? -1.76 -28 -16.672 1 80.56 431 GLN A C 1
ATOM 3304 O O . GLN A 1 431 ? -1.627 -27.156 -17.562 1 80.56 431 GLN A O 1
ATOM 3309 N N . THR A 1 432 ? -1.587 -27.766 -15.375 1 77.88 432 THR A N 1
ATOM 3310 C CA . THR A 1 432 ? -1.398 -26.391 -14.961 1 77.88 432 THR A CA 1
ATOM 3311 C C . THR A 1 432 ? 0.065 -26.109 -14.625 1 77.88 432 THR A C 1
ATOM 3313 O O . THR A 1 432 ? 0.385 -25.109 -13.984 1 77.88 432 THR A O 1
ATOM 3316 N N . GLU A 1 433 ? 0.886 -27 -14.992 1 76.06 433 GLU A N 1
ATOM 3317 C CA . GLU A 1 433 ? 2.312 -26.828 -14.734 1 76.06 433 GLU A CA 1
ATOM 3318 C C . GLU A 1 433 ? 2.844 -25.562 -15.383 1 76.06 433 GLU A C 1
ATOM 3320 O O . GLU A 1 433 ? 3.795 -24.953 -14.883 1 76.06 433 GLU A O 1
ATOM 3325 N N . GLN A 1 434 ? 2.188 -25.203 -16.5 1 73.12 434 GLN A N 1
ATOM 3326 C CA . GLN A 1 434 ? 2.564 -23.969 -17.188 1 73.12 434 GLN A CA 1
ATOM 3327 C C . GLN A 1 434 ? 2.404 -22.766 -16.266 1 73.12 434 GLN A C 1
ATOM 3329 O O . GLN A 1 434 ? 3.02 -21.719 -16.484 1 73.12 434 GLN A O 1
ATOM 3334 N N . LEU A 1 435 ? 1.66 -22.875 -15.281 1 77.81 435 LEU A N 1
ATOM 3335 C CA . LEU A 1 435 ? 1.436 -21.766 -14.359 1 77.81 435 LEU A CA 1
ATOM 3336 C C . LEU A 1 435 ? 2.703 -21.453 -13.578 1 77.81 435 LEU A C 1
ATOM 3338 O O . LEU A 1 435 ? 2.852 -20.344 -13.055 1 77.81 435 LEU A O 1
ATOM 3342 N N . LEU A 1 436 ? 3.65 -22.312 -13.484 1 86.81 436 LEU A N 1
ATOM 3343 C CA . LEU A 1 436 ? 4.918 -22.016 -12.836 1 86.81 436 LEU A CA 1
ATOM 3344 C C . LEU A 1 436 ? 5.699 -20.969 -13.625 1 86.81 436 LEU A C 1
ATOM 3346 O O . LEU A 1 436 ? 6.238 -20.016 -13.039 1 86.81 436 LEU A O 1
ATOM 3350 N N . SER A 1 437 ? 5.723 -21.203 -14.953 1 92 437 SER A N 1
ATOM 3351 C CA . SER A 1 437 ? 6.371 -20.188 -15.781 1 92 437 SER A CA 1
ATOM 3352 C C . SER A 1 437 ? 5.645 -18.844 -15.688 1 92 437 SER A C 1
ATOM 3354 O O . SER A 1 437 ? 6.273 -17.797 -15.734 1 92 437 SER A O 1
ATOM 3356 N N . GLY A 1 438 ? 4.332 -18.953 -15.602 1 95.38 438 GLY A N 1
ATOM 3357 C CA . GLY A 1 438 ? 3.562 -17.719 -15.438 1 95.38 438 GLY A CA 1
ATOM 3358 C C . GLY A 1 438 ? 3.967 -16.922 -14.219 1 95.38 438 GLY A C 1
ATOM 3359 O O . GLY A 1 438 ? 4.055 -15.695 -14.281 1 95.38 438 GLY A O 1
ATOM 3360 N N . ARG A 1 439 ? 4.199 -17.578 -13.148 1 96.94 439 ARG A N 1
ATOM 3361 C CA . ARG A 1 439 ? 4.629 -16.938 -11.914 1 96.94 439 ARG A CA 1
ATOM 3362 C C . ARG A 1 439 ? 6.004 -16.281 -12.086 1 96.94 439 ARG A C 1
ATOM 3364 O O . ARG A 1 439 ? 6.234 -15.18 -11.602 1 96.94 439 ARG A O 1
ATOM 3371 N N . LEU A 1 440 ? 6.883 -16.969 -12.742 1 97.06 440 LEU A N 1
ATOM 3372 C CA . LEU A 1 440 ? 8.211 -16.422 -13.016 1 97.06 440 LEU A CA 1
ATOM 3373 C C . LEU A 1 440 ? 8.125 -15.219 -13.953 1 97.06 440 LEU A C 1
ATOM 3375 O O . LEU A 1 440 ? 8.859 -14.242 -13.781 1 97.06 440 LEU A O 1
ATOM 3379 N N . CYS A 1 441 ? 7.23 -15.273 -14.961 1 97.81 441 CYS A N 1
ATOM 3380 C CA . CYS A 1 441 ? 7.004 -14.156 -15.875 1 97.81 441 CYS A CA 1
ATOM 3381 C C . CYS A 1 441 ? 6.566 -12.914 -15.109 1 97.81 441 CYS A C 1
ATOM 3383 O O . CYS A 1 441 ? 7.07 -11.812 -15.352 1 97.81 441 CYS A O 1
ATOM 3385 N N . ILE A 1 442 ? 5.672 -13.078 -14.188 1 98.12 442 ILE A N 1
ATOM 3386 C CA . ILE A 1 442 ? 5.16 -11.969 -13.398 1 98.12 442 ILE A CA 1
ATOM 3387 C C . ILE A 1 442 ? 6.281 -11.375 -12.547 1 98.12 442 ILE A C 1
ATOM 3389 O O . ILE A 1 442 ? 6.414 -10.148 -12.453 1 98.12 442 ILE A O 1
ATOM 3393 N N . ALA A 1 443 ? 7.082 -12.234 -11.938 1 98.5 443 ALA A N 1
ATOM 3394 C CA . ALA A 1 443 ? 8.219 -11.75 -11.164 1 98.5 443 ALA A CA 1
ATOM 3395 C C . ALA A 1 443 ? 9.156 -10.914 -12.031 1 98.5 443 ALA A C 1
ATOM 3397 O O . ALA A 1 443 ? 9.602 -9.844 -11.617 1 98.5 443 ALA A O 1
ATOM 3398 N N . CYS A 1 444 ? 9.414 -11.367 -13.219 1 98.31 444 CYS A N 1
ATOM 3399 C CA . CYS A 1 444 ? 10.32 -10.672 -14.125 1 98.31 444 CYS A CA 1
ATOM 3400 C C . CYS A 1 444 ? 9.758 -9.32 -14.531 1 98.31 444 CYS A C 1
ATOM 3402 O O . CYS A 1 444 ? 10.477 -8.312 -14.516 1 98.31 444 CYS A O 1
ATOM 3404 N N . MET A 1 445 ? 8.516 -9.32 -14.93 1 98.19 445 MET A N 1
ATOM 3405 C CA . MET A 1 445 ? 7.941 -8.047 -15.344 1 98.19 445 MET A CA 1
ATOM 3406 C C . MET A 1 445 ? 7.957 -7.043 -14.195 1 98.19 445 MET A C 1
ATOM 3408 O O . MET A 1 445 ? 8.211 -5.855 -14.406 1 98.19 445 MET A O 1
ATOM 3412 N N . MET A 1 446 ? 7.719 -7.512 -12.969 1 98.5 446 MET A N 1
ATOM 3413 C CA . MET A 1 446 ? 7.707 -6.625 -11.805 1 98.5 446 MET A CA 1
ATOM 3414 C C . MET A 1 446 ? 9.109 -6.117 -11.492 1 98.5 446 MET A C 1
ATOM 3416 O O . MET A 1 446 ? 9.273 -4.992 -11.023 1 98.5 446 MET A O 1
ATOM 3420 N N . ILE A 1 447 ? 10.148 -6.938 -11.742 1 98.56 447 ILE A N 1
ATOM 3421 C CA . ILE A 1 447 ? 11.523 -6.484 -11.594 1 98.56 447 ILE A CA 1
ATOM 3422 C C . ILE A 1 447 ? 11.766 -5.273 -12.492 1 98.56 447 ILE A C 1
ATOM 3424 O O . ILE A 1 447 ? 12.438 -4.32 -12.086 1 98.56 447 ILE A O 1
ATOM 3428 N N . GLY A 1 448 ? 11.242 -5.324 -13.711 1 98.31 448 GLY A N 1
ATOM 3429 C CA . GLY A 1 448 ? 11.336 -4.168 -14.594 1 98.31 448 GLY A CA 1
ATOM 3430 C C . GLY A 1 448 ? 10.742 -2.91 -13.992 1 98.31 448 GLY A C 1
ATOM 3431 O O . GLY A 1 448 ? 11.367 -1.848 -14.016 1 98.31 448 GLY A O 1
ATOM 3432 N N . GLY A 1 449 ? 9.523 -3.062 -13.438 1 98.25 449 GLY A N 1
ATOM 3433 C CA . GLY A 1 449 ? 8.875 -1.94 -12.773 1 98.25 449 GLY A CA 1
ATOM 3434 C C . GLY A 1 449 ? 9.648 -1.432 -11.57 1 98.25 449 GLY A C 1
ATOM 3435 O O . GLY A 1 449 ? 9.734 -0.222 -11.352 1 98.25 449 GLY A O 1
ATOM 3436 N N . ILE A 1 450 ? 10.211 -2.318 -10.781 1 98.69 450 ILE A N 1
ATOM 3437 C CA . ILE A 1 450 ? 10.984 -1.998 -9.586 1 98.69 450 ILE A CA 1
ATOM 3438 C C . ILE A 1 450 ? 12.156 -1.088 -9.953 1 98.69 450 ILE A C 1
ATOM 3440 O O . ILE A 1 450 ? 12.43 -0.106 -9.258 1 98.69 450 ILE A O 1
ATOM 3444 N N . LYS A 1 451 ? 12.805 -1.378 -11.031 1 98.56 451 LYS A N 1
ATOM 3445 C CA . LYS A 1 451 ? 13.953 -0.587 -11.469 1 98.56 451 LYS A CA 1
ATOM 3446 C C . LYS A 1 451 ? 13.539 0.848 -11.781 1 98.56 451 LYS A C 1
ATOM 3448 O O . LYS A 1 451 ? 14.242 1.794 -11.422 1 98.56 451 LYS A O 1
ATOM 3453 N N . VAL A 1 452 ? 12.43 1.033 -12.398 1 98.56 452 VAL A N 1
ATOM 3454 C CA . VAL A 1 452 ? 11.953 2.359 -12.773 1 98.56 452 VAL A CA 1
ATOM 3455 C C . VAL A 1 452 ? 11.57 3.145 -11.523 1 98.56 452 VAL A C 1
ATOM 3457 O O . VAL A 1 452 ? 11.93 4.312 -11.383 1 98.56 452 VAL A O 1
ATOM 3460 N N . VAL A 1 453 ? 10.836 2.521 -10.609 1 98.69 453 VAL A N 1
ATOM 3461 C CA . VAL A 1 453 ? 10.359 3.182 -9.398 1 98.69 453 VAL A CA 1
ATOM 3462 C C . VAL A 1 453 ? 11.555 3.627 -8.555 1 98.69 453 VAL A C 1
ATOM 3464 O O . VAL A 1 453 ? 11.547 4.715 -7.977 1 98.69 453 VAL A O 1
ATOM 3467 N N . LEU A 1 454 ? 12.562 2.771 -8.469 1 98.81 454 LEU A N 1
ATOM 3468 C CA . LEU A 1 454 ? 13.758 3.117 -7.715 1 98.81 454 LEU A CA 1
ATOM 3469 C C . LEU A 1 454 ? 14.461 4.324 -8.336 1 98.81 454 LEU A C 1
ATOM 3471 O O . LEU A 1 454 ? 14.914 5.219 -7.617 1 98.81 454 LEU A O 1
ATOM 3475 N N . ASN A 1 455 ? 14.523 4.371 -9.648 1 98.5 455 ASN A N 1
ATOM 3476 C CA . ASN A 1 455 ? 15.117 5.523 -10.312 1 98.5 455 ASN A CA 1
ATOM 3477 C C . ASN A 1 455 ? 14.32 6.797 -10.047 1 98.5 455 ASN A C 1
ATOM 3479 O O . ASN A 1 455 ? 14.891 7.832 -9.695 1 98.5 455 ASN A O 1
ATOM 3483 N N . ASN A 1 456 ? 13 6.734 -10.195 1 98.5 456 ASN A N 1
ATOM 3484 C CA . ASN A 1 456 ? 12.156 7.895 -9.945 1 98.5 456 ASN A CA 1
ATOM 3485 C C . ASN A 1 456 ? 12.352 8.438 -8.531 1 98.5 456 ASN A C 1
ATOM 3487 O O . ASN A 1 456 ? 12.516 9.641 -8.344 1 98.5 456 ASN A O 1
ATOM 3491 N N . THR A 1 457 ? 12.406 7.559 -7.582 1 98.75 457 THR A N 1
ATOM 3492 C CA . THR A 1 457 ? 12.43 7.934 -6.172 1 98.75 457 THR A CA 1
ATOM 3493 C C . THR A 1 457 ? 13.789 8.5 -5.781 1 98.75 457 THR A C 1
ATOM 3495 O O . THR A 1 457 ? 13.867 9.555 -5.148 1 98.75 457 THR A O 1
ATOM 3498 N N . LEU A 1 458 ? 14.844 7.809 -6.152 1 98.56 458 LEU A N 1
ATOM 3499 C CA . LEU A 1 458 ? 16.172 8.188 -5.676 1 98.56 458 LEU A CA 1
ATOM 3500 C C . LEU A 1 458 ? 16.688 9.406 -6.43 1 98.56 458 LEU A C 1
ATOM 3502 O O . LEU A 1 458 ? 17.375 10.25 -5.848 1 98.56 458 LEU A O 1
ATOM 3506 N N . ARG A 1 459 ? 16.391 9.516 -7.719 1 97.69 459 ARG A N 1
ATOM 3507 C CA . ARG A 1 459 ? 16.812 10.703 -8.453 1 97.69 459 ARG A CA 1
ATOM 3508 C C . ARG A 1 459 ? 16.094 11.945 -7.93 1 97.69 459 ARG A C 1
ATOM 3510 O O . ARG A 1 459 ? 16.719 13 -7.766 1 97.69 459 ARG A O 1
ATOM 3517 N N . TYR A 1 460 ? 14.82 11.852 -7.637 1 97.88 460 TYR A N 1
ATOM 3518 C CA . TYR A 1 460 ? 14.109 12.977 -7.027 1 97.88 460 TYR A CA 1
ATOM 3519 C C . TYR A 1 460 ? 14.703 13.312 -5.664 1 97.88 460 TYR A C 1
ATOM 3521 O O . TYR A 1 460 ? 14.938 14.484 -5.355 1 97.88 460 TYR A O 1
ATOM 3529 N N . SER A 1 461 ? 14.945 12.289 -4.852 1 97.38 461 SER A N 1
ATOM 3530 C CA . SER A 1 461 ? 15.477 12.492 -3.506 1 97.38 461 SER A CA 1
ATOM 3531 C C . SER A 1 461 ? 16.844 13.172 -3.551 1 97.38 461 SER A C 1
ATOM 3533 O O . SER A 1 461 ? 17.219 13.883 -2.615 1 97.38 461 SER A O 1
ATOM 3535 N N . SER A 1 462 ? 17.562 12.977 -4.629 1 96.69 462 SER A N 1
ATOM 3536 C CA . SER A 1 462 ? 18.906 13.531 -4.746 1 96.69 462 SER A CA 1
ATOM 3537 C C . SER A 1 462 ? 18.859 14.969 -5.242 1 96.69 462 SER A C 1
ATOM 3539 O O . SER A 1 462 ? 19.844 15.703 -5.121 1 96.69 462 SER A O 1
ATOM 3541 N N . THR A 1 463 ? 17.719 15.406 -5.738 1 95.5 463 THR A N 1
ATOM 3542 C CA . THR A 1 463 ? 17.703 16.719 -6.371 1 95.5 463 THR A CA 1
ATOM 3543 C C . THR A 1 463 ? 16.75 17.656 -5.625 1 95.5 463 THR A C 1
ATOM 3545 O O . THR A 1 463 ? 16.906 18.875 -5.684 1 95.5 463 THR A O 1
ATOM 3548 N N . ARG A 1 464 ? 15.789 17.156 -4.957 1 96 464 ARG A N 1
ATOM 3549 C CA . ARG A 1 464 ? 14.844 17.984 -4.203 1 96 464 ARG A CA 1
ATOM 3550 C C . ARG A 1 464 ? 15.492 18.531 -2.934 1 96 464 ARG A C 1
ATOM 3552 O O . ARG A 1 464 ? 15.867 17.766 -2.043 1 96 464 ARG A O 1
ATOM 3559 N N . LEU A 1 465 ? 15.594 19.844 -2.865 1 94.56 465 LEU A N 1
ATOM 3560 C CA . LEU A 1 465 ? 16.234 20.484 -1.726 1 94.56 465 LEU A CA 1
ATOM 3561 C C . LEU A 1 465 ? 15.219 20.844 -0.654 1 94.56 465 LEU A C 1
ATOM 3563 O O . LEU A 1 465 ? 14.086 21.219 -0.971 1 94.56 465 LEU A O 1
ATOM 3567 N N . SER A 1 466 ? 15.562 20.656 0.553 1 93.19 466 SER A N 1
ATOM 3568 C CA . SER A 1 466 ? 14.758 21.031 1.715 1 93.19 466 SER A CA 1
ATOM 3569 C C . SER A 1 466 ? 15.641 21.531 2.857 1 93.19 466 SER A C 1
ATOM 3571 O O . SER A 1 466 ? 16.828 21.797 2.66 1 93.19 466 SER A O 1
ATOM 3573 N N . THR A 1 467 ? 15.125 21.641 4.027 1 90.19 467 THR A N 1
ATOM 3574 C CA . THR A 1 467 ? 15.742 22.359 5.133 1 90.19 467 THR A CA 1
ATOM 3575 C C . THR A 1 467 ? 17.078 21.734 5.508 1 90.19 467 THR A C 1
ATOM 3577 O O . THR A 1 467 ? 17.141 20.562 5.883 1 90.19 467 THR A O 1
ATOM 3580 N N . GLY A 1 468 ? 18.109 22.531 5.41 1 88.56 468 GLY A N 1
ATOM 3581 C CA . GLY A 1 468 ? 19.438 22.141 5.859 1 88.56 468 GLY A CA 1
ATOM 3582 C C . GLY A 1 468 ? 19.828 22.734 7.199 1 88.56 468 GLY A C 1
ATOM 3583 O O . GLY A 1 468 ? 19 23.375 7.855 1 88.56 468 GLY A O 1
ATOM 3584 N N . PRO A 1 469 ? 21.031 22.547 7.633 1 85.56 469 PRO A N 1
ATOM 3585 C CA . PRO A 1 469 ? 21.484 23.078 8.922 1 85.56 469 PRO A CA 1
ATOM 3586 C C . PRO A 1 469 ? 21.406 24.594 8.992 1 85.56 469 PRO A C 1
ATOM 3588 O O . PRO A 1 469 ? 21.281 25.156 10.078 1 85.56 469 PRO A O 1
ATOM 3591 N N . SER A 1 470 ? 21.438 25.234 7.887 1 83.06 470 SER A N 1
ATOM 3592 C CA . SER A 1 470 ? 21.344 26.703 7.828 1 83.06 470 SER A CA 1
ATOM 3593 C C . SER A 1 470 ? 19.906 27.172 8.008 1 83.06 470 SER A C 1
ATOM 3595 O O . SER A 1 470 ? 19.672 28.359 8.25 1 83.06 470 SER A O 1
ATOM 3597 N N . GLY A 1 471 ? 19.031 26.25 7.895 1 84.25 471 GLY A N 1
ATOM 3598 C CA . GLY A 1 471 ? 17.625 26.609 7.906 1 84.25 471 GLY A CA 1
ATOM 3599 C C . GLY A 1 471 ? 17.062 26.906 6.523 1 84.25 471 GLY A C 1
ATOM 3600 O O . GLY A 1 471 ? 15.852 26.969 6.336 1 84.25 471 GLY A O 1
ATOM 3601 N N . LEU A 1 472 ? 17.953 27.016 5.555 1 88.62 472 LEU A N 1
ATOM 3602 C CA . LEU A 1 472 ? 17.547 27.234 4.176 1 88.62 472 LEU A CA 1
ATOM 3603 C C . LEU A 1 472 ? 17.281 25.922 3.457 1 88.62 472 LEU A C 1
ATOM 3605 O O . LEU A 1 472 ? 17.625 24.859 3.973 1 88.62 472 LEU A O 1
ATOM 3609 N N . SER A 1 473 ? 16.672 26 2.326 1 91.88 473 SER A N 1
ATOM 3610 C CA . SER A 1 473 ? 16.422 24.812 1.517 1 91.88 473 SER A CA 1
ATOM 3611 C C . SER A 1 473 ? 17.609 24.5 0.62 1 91.88 473 SER A C 1
ATOM 3613 O O . SER A 1 473 ? 17.531 24.641 -0.602 1 91.88 473 SER A O 1
ATOM 3615 N N . ASP A 1 474 ? 18.641 24 1.205 1 90.88 474 ASP A N 1
ATOM 3616 C CA . ASP A 1 474 ? 19.891 23.828 0.457 1 90.88 474 ASP A CA 1
ATOM 3617 C C . ASP A 1 474 ? 20.422 22.391 0.591 1 90.88 474 ASP A C 1
ATOM 3619 O O . ASP A 1 474 ? 21.562 22.125 0.255 1 90.88 474 ASP A O 1
ATOM 3623 N N . THR A 1 475 ? 19.562 21.547 1.129 1 93.31 475 THR A N 1
ATOM 3624 C CA . THR A 1 475 ? 19.984 20.172 1.364 1 93.31 475 THR A CA 1
ATOM 3625 C C . THR A 1 475 ? 19.078 19.188 0.642 1 93.31 475 THR A C 1
ATOM 3627 O O . THR A 1 475 ? 17.859 19.219 0.815 1 93.31 475 THR A O 1
ATOM 3630 N N . PRO A 1 476 ? 19.656 18.25 -0.174 1 95.12 476 PRO A N 1
ATOM 3631 C CA . PRO A 1 476 ? 18.812 17.234 -0.809 1 95.12 476 PRO A CA 1
ATOM 3632 C C . PRO A 1 476 ? 18.125 16.328 0.204 1 95.12 476 PRO A C 1
ATOM 3634 O O . PRO A 1 476 ? 18.719 15.945 1.212 1 95.12 476 PRO A O 1
ATOM 3637 N N . ILE A 1 477 ? 16.922 15.953 -0.084 1 95.12 477 ILE A N 1
ATOM 3638 C CA . ILE A 1 477 ? 16.156 15.195 0.897 1 95.12 477 ILE A CA 1
ATOM 3639 C C . ILE A 1 477 ? 16.719 13.781 1.027 1 95.12 477 ILE A C 1
ATOM 3641 O O . ILE A 1 477 ? 16.438 13.078 1.996 1 95.12 477 ILE A O 1
ATOM 3645 N N . LEU A 1 478 ? 17.531 13.289 0.103 1 95.69 478 LEU A N 1
ATOM 3646 C CA . LEU A 1 478 ? 18.203 11.992 0.218 1 95.69 478 LEU A CA 1
ATOM 3647 C C . LEU A 1 478 ? 19.125 11.961 1.434 1 95.69 478 LEU A C 1
ATOM 3649 O O . LEU A 1 478 ? 19.453 10.891 1.942 1 95.69 478 LEU A O 1
ATOM 3653 N N . SER A 1 479 ? 19.516 13.148 1.924 1 92.88 479 SER A N 1
ATOM 3654 C CA . SER A 1 479 ? 20.422 13.234 3.059 1 92.88 479 SER A CA 1
ATOM 3655 C C . SER A 1 479 ? 19.688 12.992 4.375 1 92.88 479 SER A C 1
ATOM 3657 O O . SER A 1 479 ? 20.328 12.773 5.41 1 92.88 479 SER A O 1
ATOM 3659 N N . PHE A 1 480 ? 18.422 13.039 4.34 1 92.88 480 PHE A N 1
ATOM 3660 C CA . PHE A 1 480 ? 17.641 12.891 5.562 1 92.88 480 PHE A CA 1
ATOM 3661 C C . PHE A 1 480 ? 17.594 11.43 5.996 1 92.88 480 PHE A C 1
ATOM 3663 O O . PHE A 1 480 ? 17.5 10.523 5.16 1 92.88 480 PHE A O 1
ATOM 3670 N N . ALA A 1 481 ? 17.672 11.242 7.301 1 91.94 481 ALA A N 1
ATOM 3671 C CA . ALA A 1 481 ? 17.625 9.891 7.859 1 91.94 481 ALA A CA 1
ATOM 3672 C C . ALA A 1 481 ? 16.312 9.195 7.5 1 91.94 481 ALA A C 1
ATOM 3674 O O . ALA A 1 481 ? 16.297 7.98 7.27 1 91.94 481 ALA A O 1
ATOM 3675 N N . VAL A 1 482 ? 15.281 9.914 7.457 1 91.31 482 VAL A N 1
ATOM 3676 C CA . VAL A 1 482 ? 13.984 9.328 7.164 1 91.31 482 VAL A CA 1
ATOM 3677 C C . VAL A 1 482 ? 13.984 8.727 5.758 1 91.31 482 VAL A C 1
ATOM 3679 O O . VAL A 1 482 ? 13.398 7.668 5.527 1 91.31 482 VAL A O 1
ATOM 3682 N N . GLN A 1 483 ? 14.562 9.43 4.746 1 94.19 483 GLN A N 1
ATOM 3683 C CA . GLN A 1 483 ? 14.695 8.914 3.385 1 94.19 483 GLN A CA 1
ATOM 3684 C C . GLN A 1 483 ? 15.555 7.656 3.352 1 94.19 483 GLN A C 1
ATOM 3686 O O . GLN A 1 483 ? 15.164 6.648 2.756 1 94.19 483 GLN A O 1
ATOM 3691 N N . LYS A 1 484 ? 16.641 7.734 4.027 1 94.69 484 LYS A N 1
ATOM 3692 C CA . LYS A 1 484 ? 17.594 6.629 3.986 1 94.69 484 LYS A CA 1
ATOM 3693 C C . LYS A 1 484 ? 17.016 5.387 4.664 1 94.69 484 LYS A C 1
ATOM 3695 O O . LYS A 1 484 ? 17.109 4.281 4.125 1 94.69 484 LYS A O 1
ATOM 3700 N N . GLN A 1 485 ? 16.453 5.57 5.797 1 92.81 485 GLN A N 1
ATOM 3701 C CA . GLN A 1 485 ? 15.945 4.445 6.574 1 92.81 485 GLN A CA 1
ATOM 3702 C C . GLN A 1 485 ? 14.82 3.725 5.836 1 92.81 485 GLN A C 1
ATOM 3704 O O . GLN A 1 485 ? 14.617 2.521 6.023 1 92.81 485 GLN A O 1
ATOM 3709 N N . THR A 1 486 ? 14.156 4.426 5.012 1 94.25 486 THR A N 1
ATOM 3710 C CA . THR A 1 486 ? 13.047 3.822 4.285 1 94.25 486 THR A CA 1
ATOM 3711 C C . THR A 1 486 ? 13.523 3.23 2.963 1 94.25 486 THR A C 1
ATOM 3713 O O . THR A 1 486 ? 13.18 2.098 2.621 1 94.25 486 THR A O 1
ATOM 3716 N N . LEU A 1 487 ? 14.344 3.902 2.213 1 97.19 487 LEU A N 1
ATOM 3717 C CA . LEU A 1 487 ? 14.617 3.574 0.818 1 97.19 487 LEU A CA 1
ATOM 3718 C C . LEU A 1 487 ? 15.773 2.586 0.711 1 97.19 487 LEU A C 1
ATOM 3720 O O . LEU A 1 487 ? 15.797 1.749 -0.195 1 97.19 487 LEU A O 1
ATOM 3724 N N . MET A 1 488 ? 16.734 2.645 1.621 1 97.94 488 MET A N 1
ATOM 3725 C CA . MET A 1 488 ? 17.938 1.838 1.448 1 97.94 488 MET A CA 1
ATOM 3726 C C . MET A 1 488 ? 17.641 0.362 1.695 1 97.94 488 MET A C 1
ATOM 3728 O O . MET A 1 488 ? 18.109 -0.502 0.958 1 97.94 488 MET A O 1
ATOM 3732 N N . PRO A 1 489 ? 16.906 0.034 2.736 1 97.31 489 PRO A N 1
ATOM 3733 C CA . PRO A 1 489 ? 16.547 -1.38 2.865 1 97.31 489 PRO A CA 1
ATOM 3734 C C . PRO A 1 489 ? 15.766 -1.901 1.664 1 97.31 489 PRO A C 1
ATOM 3736 O O . PRO A 1 489 ? 15.945 -3.051 1.255 1 97.31 489 PRO A O 1
ATOM 3739 N N . LEU A 1 490 ? 14.898 -1.097 1.086 1 98.25 490 LEU A N 1
ATOM 3740 C CA . LEU A 1 490 ? 14.117 -1.505 -0.077 1 98.25 490 LEU A CA 1
ATOM 3741 C C . LEU A 1 490 ? 15.008 -1.663 -1.303 1 98.25 490 LEU A C 1
ATOM 3743 O O . LEU A 1 490 ? 14.812 -2.578 -2.105 1 98.25 490 LEU A O 1
ATOM 3747 N N . LEU A 1 491 ? 15.945 -0.735 -1.439 1 98.69 491 LEU A N 1
ATOM 3748 C CA . LEU A 1 491 ? 16.922 -0.86 -2.52 1 98.69 491 LEU A CA 1
ATOM 3749 C C . LEU A 1 491 ? 17.734 -2.145 -2.377 1 98.69 491 LEU A C 1
ATOM 3751 O O . LEU A 1 491 ? 17.938 -2.867 -3.355 1 98.69 491 LEU A O 1
ATOM 3755 N N . ALA A 1 492 ? 18.172 -2.41 -1.162 1 98.75 492 ALA A N 1
ATOM 3756 C CA . ALA A 1 492 ? 18.906 -3.639 -0.897 1 98.75 492 ALA A CA 1
ATOM 3757 C C . ALA A 1 492 ? 18.078 -4.871 -1.247 1 98.75 492 ALA A C 1
ATOM 3759 O O . ALA A 1 492 ? 18.578 -5.789 -1.906 1 98.75 492 ALA A O 1
ATOM 3760 N N . GLN A 1 493 ? 16.875 -4.879 -0.824 1 98.69 493 GLN A N 1
ATOM 3761 C CA . GLN A 1 493 ? 15.984 -6 -1.116 1 98.69 493 GLN A CA 1
ATOM 3762 C C . GLN A 1 493 ? 15.797 -6.176 -2.619 1 98.69 493 GLN A C 1
ATOM 3764 O O . GLN A 1 493 ? 15.789 -7.301 -3.123 1 98.69 493 GLN A O 1
ATOM 3769 N N . ALA A 1 494 ? 15.609 -5.102 -3.338 1 98.75 494 ALA A N 1
ATOM 3770 C CA . ALA A 1 494 ? 15.43 -5.164 -4.785 1 98.75 494 ALA A CA 1
ATOM 3771 C C . ALA A 1 494 ? 16.625 -5.82 -5.465 1 98.75 494 ALA A C 1
ATOM 3773 O O . ALA A 1 494 ? 16.469 -6.656 -6.355 1 98.75 494 ALA A O 1
ATOM 3774 N N . LEU A 1 495 ? 17.812 -5.453 -5.02 1 98.56 495 LEU A N 1
ATOM 3775 C CA . LEU A 1 495 ? 19.031 -6.023 -5.594 1 98.56 495 LEU A CA 1
ATOM 3776 C C . LEU A 1 495 ? 19.109 -7.52 -5.328 1 98.56 495 LEU A C 1
ATOM 3778 O O . LEU A 1 495 ? 19.453 -8.297 -6.219 1 98.56 495 LEU A O 1
ATOM 3782 N N . ILE A 1 496 ? 18.797 -7.91 -4.145 1 98.25 496 ILE A N 1
ATOM 3783 C CA . ILE A 1 496 ? 18.812 -9.312 -3.758 1 98.25 496 ILE A CA 1
ATOM 3784 C C . ILE A 1 496 ? 17.797 -10.094 -4.605 1 98.25 496 ILE A C 1
ATOM 3786 O O . ILE A 1 496 ? 18.094 -11.188 -5.082 1 98.25 496 ILE A O 1
ATOM 3790 N N . LEU A 1 497 ? 16.672 -9.539 -4.82 1 98.5 497 LEU A N 1
ATOM 3791 C CA . LEU A 1 497 ? 15.625 -10.211 -5.586 1 98.5 497 LEU A CA 1
ATOM 3792 C C . LEU A 1 497 ? 16 -10.297 -7.062 1 98.5 497 LEU A C 1
ATOM 3794 O O . LEU A 1 497 ? 15.648 -11.273 -7.734 1 98.5 497 LEU A O 1
ATOM 3798 N N . MET A 1 498 ? 16.719 -9.297 -7.562 1 97.69 498 MET A N 1
ATOM 3799 C CA . MET A 1 498 ? 17.203 -9.367 -8.938 1 97.69 498 MET A CA 1
ATOM 3800 C C . MET A 1 498 ? 18.156 -10.539 -9.117 1 97.69 498 MET A C 1
ATOM 3802 O O . MET A 1 498 ? 18.062 -11.281 -10.094 1 97.69 498 MET A O 1
ATOM 3806 N N . ALA A 1 499 ? 19.031 -10.711 -8.156 1 95.19 499 ALA A N 1
ATOM 3807 C CA . ALA A 1 499 ? 19.969 -11.828 -8.203 1 95.19 499 ALA A CA 1
ATOM 3808 C C . ALA A 1 499 ? 19.234 -13.164 -8.133 1 95.19 499 ALA A C 1
ATOM 3810 O O . ALA A 1 499 ? 19.531 -14.086 -8.891 1 95.19 499 ALA A O 1
ATOM 3811 N N . TRP A 1 500 ? 18.312 -13.266 -7.215 1 95.44 500 TRP A N 1
ATOM 3812 C CA . TRP A 1 500 ? 17.547 -14.508 -7.055 1 95.44 500 TRP A CA 1
ATOM 3813 C C . TRP A 1 500 ? 16.719 -14.797 -8.289 1 95.44 500 TRP A C 1
ATOM 3815 O O . TRP A 1 500 ? 16.609 -15.953 -8.719 1 95.44 500 TRP A O 1
ATOM 3825 N N . THR A 1 501 ? 16.078 -13.789 -8.891 1 96.56 501 THR A N 1
ATOM 3826 C CA . THR A 1 501 ? 15.297 -13.969 -10.109 1 96.56 501 THR A CA 1
ATOM 3827 C C . THR A 1 501 ? 16.156 -14.547 -11.227 1 96.56 501 THR A C 1
ATOM 3829 O O . THR A 1 501 ? 15.719 -15.438 -11.953 1 96.56 501 THR A O 1
ATOM 3832 N N . ASN A 1 502 ? 17.359 -14.016 -11.352 1 93.5 502 ASN A N 1
ATOM 3833 C CA . ASN A 1 502 ? 18.266 -14.523 -12.375 1 93.5 502 ASN A CA 1
ATOM 3834 C C . ASN A 1 502 ? 18.609 -15.984 -12.133 1 93.5 502 ASN A C 1
ATOM 3836 O O . ASN A 1 502 ? 18.734 -16.766 -13.078 1 93.5 502 ASN A O 1
ATOM 3840 N N . GLU A 1 503 ? 18.734 -16.344 -10.93 1 89.88 503 GLU A N 1
ATOM 3841 C CA . GLU A 1 503 ? 19.016 -17.734 -10.602 1 89.88 503 GLU A CA 1
ATOM 3842 C C . GLU A 1 503 ? 17.812 -18.625 -10.906 1 89.88 503 GLU A C 1
ATOM 3844 O O . GLU A 1 503 ? 17.969 -19.766 -11.367 1 89.88 503 GLU A O 1
ATOM 3849 N N . VAL A 1 504 ? 16.672 -18.188 -10.578 1 92.69 504 VAL A N 1
ATOM 3850 C CA . VAL A 1 504 ? 15.469 -18.969 -10.812 1 92.69 504 VAL A CA 1
ATOM 3851 C C . VAL A 1 504 ? 15.219 -19.109 -12.312 1 92.69 504 VAL A C 1
ATOM 3853 O O . VAL A 1 504 ? 14.742 -20.156 -12.781 1 92.69 504 VAL A O 1
ATOM 3856 N N . LYS A 1 505 ? 15.57 -18.078 -13.094 1 91.94 505 LYS A N 1
ATOM 3857 C CA . LYS A 1 505 ? 15.5 -18.188 -14.547 1 91.94 505 LYS A CA 1
ATOM 3858 C C . LYS A 1 505 ? 16.391 -19.312 -15.062 1 91.94 505 LYS A C 1
ATOM 3860 O O . LYS A 1 505 ? 15.984 -20.094 -15.922 1 91.94 505 LYS A O 1
ATOM 3865 N N . ALA A 1 506 ? 17.562 -19.359 -14.516 1 87.25 506 ALA A N 1
ATOM 3866 C CA . ALA A 1 506 ? 18.5 -20.406 -14.906 1 87.25 506 ALA A CA 1
ATOM 3867 C C . ALA A 1 506 ? 17.984 -21.781 -14.5 1 87.25 506 ALA A C 1
ATOM 3869 O O . ALA A 1 506 ? 18.125 -22.75 -15.25 1 87.25 506 ALA A O 1
ATOM 3870 N N . LEU A 1 507 ? 17.438 -21.859 -13.328 1 85.31 507 LEU A N 1
ATOM 3871 C CA . LEU A 1 507 ? 16.844 -23.109 -12.852 1 85.31 507 LEU A CA 1
ATOM 3872 C C . LEU A 1 507 ? 15.688 -23.547 -13.75 1 85.31 507 LEU A C 1
ATOM 3874 O O . LEU A 1 507 ? 15.57 -24.719 -14.086 1 85.31 507 LEU A O 1
ATOM 3878 N N . TYR A 1 508 ? 14.898 -22.656 -14.102 1 89.44 508 TYR A N 1
ATOM 3879 C CA . TYR A 1 508 ? 13.75 -22.953 -14.945 1 89.44 508 TYR A CA 1
ATOM 3880 C C . TYR A 1 508 ? 14.195 -23.422 -16.328 1 89.44 508 TYR A C 1
ATOM 3882 O O . TYR A 1 508 ? 13.57 -24.312 -16.922 1 89.44 508 TYR A O 1
ATOM 3890 N N . GLU A 1 509 ? 15.211 -22.766 -16.875 1 87.06 509 GLU A N 1
ATOM 3891 C CA . GLU A 1 509 ? 15.742 -23.203 -18.156 1 87.06 509 GLU A CA 1
ATOM 3892 C C . GLU A 1 509 ? 16.188 -24.672 -18.094 1 87.06 509 GLU A C 1
ATOM 3894 O O . GLU A 1 509 ? 15.938 -25.438 -19.016 1 87.06 509 GLU A O 1
ATOM 3899 N N . ARG A 1 510 ? 16.75 -25.047 -17.062 1 80.75 510 ARG A N 1
ATOM 3900 C CA . ARG A 1 510 ? 17.172 -26.438 -16.891 1 80.75 510 ARG A CA 1
ATOM 3901 C C . ARG A 1 510 ? 15.969 -27.359 -16.766 1 80.75 510 ARG A C 1
ATOM 3903 O O . ARG A 1 510 ? 15.977 -28.469 -17.312 1 80.75 510 ARG A O 1
ATOM 3910 N N . PHE A 1 511 ? 15.102 -27 -16.031 1 83.94 511 PHE A N 1
ATOM 3911 C CA . PHE A 1 511 ? 13.875 -27.766 -15.852 1 83.94 511 PHE A CA 1
ATOM 3912 C C . PHE A 1 511 ? 13.172 -27.984 -17.188 1 83.94 511 PHE A C 1
ATOM 3914 O O . PHE A 1 511 ? 12.633 -29.062 -17.438 1 83.94 511 PHE A O 1
ATOM 3921 N N . THR A 1 512 ? 13.18 -26.969 -18.094 1 83.94 512 THR A N 1
ATOM 3922 C CA . THR A 1 512 ? 12.477 -27.062 -19.359 1 83.94 512 THR A CA 1
ATOM 3923 C C . THR A 1 512 ? 13.094 -28.141 -20.25 1 83.94 512 THR A C 1
ATOM 3925 O O . THR A 1 512 ? 12.391 -28.781 -21.031 1 83.94 512 THR A O 1
ATOM 3928 N N . ARG A 1 513 ? 14.273 -28.391 -20.094 1 78.75 513 ARG A N 1
ATOM 3929 C CA . ARG A 1 513 ? 14.93 -29.438 -20.875 1 78.75 513 ARG A CA 1
ATOM 3930 C C . ARG A 1 513 ? 14.445 -30.812 -20.438 1 78.75 513 ARG A C 1
ATOM 3932 O O . ARG A 1 513 ? 14.242 -31.703 -21.281 1 78.75 513 ARG A O 1
ATOM 3939 N N . VAL A 1 514 ? 14.273 -30.938 -19.172 1 76.88 514 VAL A N 1
ATOM 3940 C CA . VAL A 1 514 ? 13.742 -32.188 -18.641 1 76.88 514 VAL A CA 1
ATOM 3941 C C . VAL A 1 514 ? 12.273 -32.312 -19.031 1 76.88 514 VAL A C 1
ATOM 3943 O O . VAL A 1 514 ? 11.82 -33.406 -19.391 1 76.88 514 VAL A O 1
ATOM 3946 N N . LEU A 1 515 ? 11.641 -31.281 -19 1 81.44 515 LEU A N 1
ATOM 3947 C CA . LEU A 1 515 ? 10.211 -31.266 -19.281 1 81.44 515 LEU A CA 1
ATOM 3948 C C . LEU A 1 515 ? 9.938 -31.656 -20.734 1 81.44 515 LEU A C 1
ATOM 3950 O O . LEU A 1 515 ? 8.992 -32.406 -21.016 1 81.44 515 LEU A O 1
ATOM 3954 N N . SER A 1 516 ? 10.734 -31.141 -21.656 1 76.69 516 SER A N 1
ATOM 3955 C CA . SER A 1 516 ? 10.555 -31.453 -23.078 1 76.69 516 SER A CA 1
ATOM 3956 C C . SER A 1 516 ? 10.789 -32.938 -23.359 1 76.69 516 SER A C 1
ATOM 3958 O O . SER A 1 516 ? 10.055 -33.531 -24.141 1 76.69 516 SER A O 1
ATOM 3960 N N . ARG A 1 517 ? 11.719 -33.5 -22.703 1 76.62 517 ARG A N 1
ATOM 3961 C CA . ARG A 1 517 ? 12 -34.938 -22.891 1 76.62 517 ARG A CA 1
ATOM 3962 C C . ARG A 1 517 ? 10.891 -35.781 -22.281 1 76.62 517 ARG A C 1
ATOM 3964 O O . ARG A 1 517 ? 10.484 -36.781 -22.875 1 76.62 517 ARG A O 1
ATOM 3971 N N . THR A 1 518 ? 10.516 -35.344 -21.172 1 77.69 518 THR A N 1
ATOM 3972 C CA . THR A 1 518 ? 9.445 -36.062 -20.5 1 77.69 518 THR A CA 1
ATOM 3973 C C . THR A 1 518 ? 8.156 -36 -21.312 1 77.69 518 THR A C 1
ATOM 3975 O O . THR A 1 518 ? 7.43 -37 -21.406 1 77.69 518 THR A O 1
ATOM 3978 N N . ALA A 1 519 ? 7.855 -34.875 -21.875 1 77.12 519 ALA A N 1
ATOM 3979 C CA . ALA A 1 519 ? 6.66 -34.719 -22.688 1 77.12 519 ALA A CA 1
ATOM 3980 C C . ALA A 1 519 ? 6.688 -35.656 -23.891 1 77.12 519 ALA A C 1
ATOM 3982 O O . ALA A 1 519 ? 5.664 -36.219 -24.25 1 77.12 519 ALA A O 1
ATOM 3983 N N . SER A 1 520 ? 7.805 -35.812 -24.484 1 75.81 520 SER A N 1
ATOM 3984 C CA . SER A 1 520 ? 7.957 -36.719 -25.641 1 75.81 520 SER A CA 1
ATOM 3985 C C . SER A 1 520 ? 7.742 -38.156 -25.25 1 75.81 520 SER A C 1
ATOM 3987 O O . SER A 1 520 ? 7.113 -38.938 -25.984 1 75.81 520 SER A O 1
ATOM 3989 N N . VAL A 1 521 ? 8.258 -38.469 -24.109 1 75.62 521 VAL A N 1
ATOM 3990 C CA . VAL A 1 521 ? 8.133 -39.844 -23.625 1 75.62 521 VAL A CA 1
ATOM 3991 C C . VAL A 1 521 ? 6.676 -40.125 -23.266 1 75.62 521 VAL A C 1
ATOM 3993 O O . VAL A 1 521 ? 6.164 -41.219 -23.531 1 75.62 521 VAL A O 1
ATOM 3996 N N . ARG A 1 522 ? 6.066 -39.219 -22.703 1 76.19 522 ARG A N 1
ATOM 3997 C CA . ARG A 1 522 ? 4.664 -39.375 -22.312 1 76.19 522 ARG A CA 1
ATOM 3998 C C . ARG A 1 522 ? 3.783 -39.562 -23.547 1 76.19 522 ARG A C 1
ATOM 4000 O O . ARG A 1 522 ? 2.877 -40.406 -23.531 1 76.19 522 ARG A O 1
ATOM 4007 N N . GLN A 1 523 ? 4.031 -38.875 -24.594 1 79.56 523 GLN A N 1
ATOM 4008 C CA . GLN A 1 523 ? 3.254 -39 -25.828 1 79.56 523 GLN A CA 1
ATOM 4009 C C . GLN A 1 523 ? 3.477 -40.375 -26.469 1 79.56 523 GLN A C 1
ATOM 4011 O O . GLN A 1 523 ? 2.539 -40.969 -27 1 79.56 523 GLN A O 1
ATOM 4016 N N . ALA A 1 524 ? 4.66 -40.75 -26.406 1 78.12 524 ALA A N 1
ATOM 4017 C CA . ALA A 1 524 ? 4.973 -42.094 -26.953 1 78.12 524 ALA A CA 1
ATOM 4018 C C . ALA A 1 524 ? 4.262 -43.188 -26.156 1 78.12 524 ALA A C 1
ATOM 4020 O O . ALA A 1 524 ? 3.768 -44.156 -26.75 1 78.12 524 ALA A O 1
ATOM 4021 N N . PHE A 1 525 ? 4.277 -42.906 -24.969 1 77 525 PHE A N 1
ATOM 4022 C CA . PHE A 1 525 ? 3.6 -43.875 -24.094 1 77 525 PHE A CA 1
ATOM 4023 C C . PHE A 1 525 ? 2.113 -43.938 -24.422 1 77 525 PHE A C 1
ATOM 4025 O O . PHE A 1 525 ? 1.549 -45.031 -24.516 1 77 525 PHE A O 1
ATOM 4032 N N . LEU A 1 526 ? 1.468 -42.906 -24.594 1 81.56 526 LEU A N 1
ATOM 4033 C CA . LEU A 1 526 ? 0.043 -42.844 -24.906 1 81.56 526 LEU A CA 1
ATOM 4034 C C . LEU A 1 526 ? -0.245 -43.531 -26.25 1 81.56 526 LEU A C 1
ATOM 4036 O O . LEU A 1 526 ? -1.23 -44.25 -26.375 1 81.56 526 LEU A O 1
ATOM 4040 N N . ARG A 1 527 ? 0.59 -43.375 -27.156 1 82.5 527 ARG A N 1
ATOM 4041 C CA . ARG A 1 527 ? 0.414 -44 -28.469 1 82.5 527 ARG A CA 1
ATOM 4042 C C . ARG A 1 527 ? 0.519 -45.531 -28.375 1 82.5 527 ARG A C 1
ATOM 4044 O O . ARG A 1 527 ? -0.262 -46.25 -29 1 82.5 527 ARG A O 1
ATOM 4051 N N . GLU A 1 528 ? 1.416 -45.844 -27.625 1 80.19 528 GLU A N 1
ATOM 4052 C CA . GLU A 1 528 ? 1.611 -47.281 -27.438 1 80.19 528 GLU A CA 1
ATOM 4053 C C . GLU A 1 528 ? 0.419 -47.906 -26.734 1 80.19 528 GLU A C 1
ATOM 4055 O O . GLU A 1 528 ? -0.017 -49 -27.094 1 80.19 528 GLU A O 1
ATOM 4060 N N . ARG A 1 529 ? 0.015 -47.219 -25.781 1 79.81 529 ARG A N 1
ATOM 4061 C CA . ARG A 1 529 ? -1.127 -47.719 -25.016 1 79.81 529 ARG A CA 1
ATOM 4062 C C . ARG A 1 529 ? -2.367 -47.812 -25.906 1 79.81 529 ARG A C 1
ATOM 4064 O O . ARG A 1 529 ? -3.133 -48.781 -25.797 1 79.81 529 ARG A O 1
ATOM 4071 N N . ILE A 1 530 ? -2.619 -46.938 -26.672 1 83.94 530 ILE A N 1
ATOM 4072 C CA . ILE A 1 530 ? -3.768 -46.938 -27.562 1 83.94 530 ILE A CA 1
ATOM 4073 C C . ILE A 1 530 ? -3.645 -48.062 -28.594 1 83.94 530 ILE A C 1
ATOM 4075 O O . ILE A 1 530 ? -4.613 -48.75 -28.859 1 83.94 530 ILE A O 1
ATOM 4079 N N . ALA A 1 531 ? -2.467 -48.219 -29.078 1 81.69 531 ALA A N 1
ATOM 4080 C CA . ALA A 1 531 ? -2.219 -49.25 -30.062 1 81.69 531 ALA A CA 1
ATOM 4081 C C . ALA A 1 531 ? -2.436 -50.656 -29.469 1 81.69 531 ALA A C 1
ATOM 4083 O O . ALA A 1 531 ? -2.996 -51.531 -30.109 1 81.69 531 ALA A O 1
ATOM 4084 N N . LEU A 1 532 ? -1.982 -50.75 -28.312 1 78.31 532 LEU A N 1
ATOM 4085 C CA . LEU A 1 532 ? -2.131 -52.031 -27.625 1 78.31 532 LEU A CA 1
ATOM 4086 C C . LEU A 1 532 ? -3.602 -52.344 -27.359 1 78.31 532 LEU A C 1
ATOM 4088 O O . LEU A 1 532 ? -4.039 -53.469 -27.547 1 78.31 532 LEU A O 1
ATOM 4092 N N . CYS A 1 533 ? -4.266 -51.344 -26.922 1 78.19 533 CYS A N 1
ATOM 4093 C CA . CYS A 1 533 ? -5.688 -51.531 -26.656 1 78.19 533 CYS A CA 1
ATOM 4094 C C . CYS A 1 533 ? -6.441 -51.875 -27.938 1 78.19 533 CYS A C 1
ATOM 4096 O O . CYS A 1 533 ? -7.344 -52.688 -27.938 1 78.19 533 CYS A O 1
ATOM 4098 N N . ALA A 1 534 ? -6.07 -51.25 -28.953 1 79.62 534 ALA A N 1
ATOM 4099 C CA . ALA A 1 534 ? -6.688 -51.5 -30.25 1 79.62 534 ALA A CA 1
ATOM 4100 C C . ALA A 1 534 ? -6.398 -52.938 -30.719 1 79.62 534 ALA A C 1
ATOM 4102 O O . ALA A 1 534 ? -7.27 -53.594 -31.281 1 79.62 534 ALA A O 1
ATOM 4103 N N . ALA A 1 535 ? -5.262 -53.438 -30.453 1 74.19 535 ALA A N 1
ATOM 4104 C CA . ALA A 1 535 ? -4.855 -54.781 -30.859 1 74.19 535 ALA A CA 1
ATOM 4105 C C . ALA A 1 535 ? -5.621 -55.844 -30.062 1 74.19 535 ALA A C 1
ATOM 4107 O O . ALA A 1 535 ? -6.047 -56.844 -30.625 1 74.19 535 ALA A O 1
ATOM 4108 N N . VAL A 1 536 ? -5.707 -55.531 -28.891 1 73.38 536 VAL A N 1
ATOM 4109 C CA . VAL A 1 536 ? -6.414 -56.469 -28.031 1 73.38 536 VAL A CA 1
ATOM 4110 C C . VAL A 1 536 ? -7.883 -56.531 -28.438 1 73.38 536 VAL A C 1
ATOM 4112 O O . VAL A 1 536 ? -8.461 -57.625 -28.484 1 73.38 536 VAL A O 1
ATOM 4115 N N . ARG A 1 537 ? -8.438 -55.5 -28.781 1 74.75 537 ARG A N 1
ATOM 4116 C CA . ARG A 1 537 ? -9.836 -55.469 -29.203 1 74.75 537 ARG A CA 1
ATOM 4117 C C . ARG A 1 537 ? -10.023 -56.219 -30.516 1 74.75 537 ARG A C 1
ATOM 4119 O O . ARG A 1 537 ? -11.008 -56.938 -30.688 1 74.75 537 ARG A O 1
ATOM 4126 N N . LYS A 1 538 ? -9.102 -56.062 -31.359 1 72.25 538 LYS A N 1
ATOM 4127 C CA . LYS A 1 538 ? -9.148 -56.75 -32.656 1 72.25 538 LYS A CA 1
ATOM 4128 C C . LYS A 1 538 ? -9.047 -58.281 -32.438 1 72.25 538 LYS A C 1
ATOM 4130 O O . LYS A 1 538 ? -9.742 -59.031 -33.125 1 72.25 538 LYS A O 1
ATOM 4135 N N . GLN A 1 539 ? -8.211 -58.656 -31.547 1 69.75 539 GLN A N 1
ATOM 4136 C CA . GLN A 1 539 ? -8.047 -60.062 -31.234 1 69.75 539 GLN A CA 1
ATOM 4137 C C . GLN A 1 539 ? -9.32 -60.656 -30.641 1 69.75 539 GLN A C 1
ATOM 4139 O O . GLN A 1 539 ? -9.734 -61.75 -31.016 1 69.75 539 GLN A O 1
ATOM 4144 N N . ARG A 1 540 ? -9.859 -59.844 -29.844 1 70.69 540 ARG A N 1
ATOM 4145 C CA . ARG A 1 540 ? -11.094 -60.312 -29.219 1 70.69 540 ARG A CA 1
ATOM 4146 C C . ARG A 1 540 ? -12.219 -60.438 -30.25 1 70.69 540 ARG A C 1
ATOM 4148 O O . ARG A 1 540 ? -13.055 -61.344 -30.172 1 70.69 540 ARG A O 1
ATOM 4155 N N . GLN A 1 541 ? -12.164 -59.594 -31.141 1 71.5 541 GLN A N 1
ATOM 4156 C CA . GLN A 1 541 ? -13.156 -59.625 -32.219 1 71.5 541 GLN A CA 1
ATOM 4157 C C . GLN A 1 541 ? -12.953 -60.844 -33.094 1 71.5 541 GLN A C 1
ATOM 4159 O O . GLN A 1 541 ? -13.922 -61.469 -33.531 1 71.5 541 GLN A O 1
ATOM 4164 N N . PHE A 1 542 ? -11.773 -61.219 -33.281 1 69.94 542 PHE A N 1
ATOM 4165 C CA . PHE A 1 542 ? -11.445 -62.375 -34.094 1 69.94 542 PHE A CA 1
ATOM 4166 C C . PHE A 1 542 ? -11.836 -63.656 -33.375 1 69.94 542 PHE A C 1
ATOM 4168 O O . PHE A 1 542 ? -12.398 -64.562 -34 1 69.94 542 PHE A O 1
ATOM 4175 N N . GLU A 1 543 ? -11.523 -63.656 -32.125 1 69.44 543 GLU A N 1
ATOM 4176 C CA . GLU A 1 543 ? -11.867 -64.812 -31.344 1 69.44 543 GLU A CA 1
ATOM 4177 C C . GLU A 1 543 ? -13.375 -65 -31.25 1 69.44 543 GLU A C 1
ATOM 4179 O O . GLU A 1 543 ? -13.867 -66.125 -31.328 1 69.44 543 GLU A O 1
ATOM 4184 N N . ASN A 1 544 ? -13.992 -63.906 -31.156 1 68.94 544 ASN A N 1
ATOM 4185 C CA . ASN A 1 544 ? -15.453 -63.969 -31.094 1 68.94 544 ASN A CA 1
ATOM 4186 C C . ASN A 1 544 ? -16.062 -64.375 -32.438 1 68.94 544 ASN A C 1
ATOM 4188 O O . ASN A 1 544 ? -17.047 -65.062 -32.5 1 68.94 544 ASN A O 1
ATOM 4192 N N . ALA A 1 545 ? -15.461 -63.969 -33.438 1 69.94 545 ALA A N 1
ATOM 4193 C CA . ALA A 1 545 ? -15.898 -64.312 -34.781 1 69.94 545 ALA A CA 1
ATOM 4194 C C . ALA A 1 545 ? -15.664 -65.812 -35.062 1 69.94 545 ALA A C 1
ATOM 4196 O O . ALA A 1 545 ? -16.516 -66.5 -35.656 1 69.94 545 ALA A O 1
ATOM 4197 N N . GLU A 1 546 ? -14.602 -66.375 -34.625 1 63.28 546 GLU A N 1
ATOM 4198 C CA . GLU A 1 546 ? -14.289 -67.812 -34.75 1 63.28 546 GLU A CA 1
ATOM 4199 C C . GLU A 1 546 ? -15.242 -68.688 -33.938 1 63.28 546 GLU A C 1
ATOM 4201 O O . GLU A 1 546 ? -15.695 -69.688 -34.406 1 63.28 546 GLU A O 1
ATOM 4206 N N . LYS A 1 547 ? -15.617 -68.125 -32.844 1 67.44 547 LYS A N 1
ATOM 4207 C CA . LYS A 1 547 ? -16.562 -68.875 -32 1 67.44 547 LYS A CA 1
ATOM 4208 C C . LYS A 1 547 ? -17.953 -68.875 -32.625 1 67.44 547 LYS A C 1
ATOM 4210 O O . LYS A 1 547 ? -18.672 -69.875 -32.531 1 67.44 547 LYS A O 1
ATOM 4215 N N . SER A 1 548 ? -18.188 -67.75 -33.188 1 65 548 SER A N 1
ATOM 4216 C CA . SER A 1 548 ? -19.5 -67.688 -33.812 1 65 548 SER A CA 1
ATOM 4217 C C . SER A 1 548 ? -19.562 -68.562 -35.062 1 65 548 SER A C 1
ATOM 4219 O O . SER A 1 548 ? -20.609 -69.188 -35.344 1 65 548 SER A O 1
ATOM 4221 N N . THR A 1 549 ? -18.562 -68.812 -35.844 1 59.88 549 THR A N 1
ATOM 4222 C CA . THR A 1 549 ? -18.516 -69.688 -37 1 59.88 549 THR A CA 1
ATOM 4223 C C . THR A 1 549 ? -18.516 -71.125 -36.562 1 59.88 549 THR A C 1
ATOM 4225 O O . THR A 1 549 ? -19.125 -72 -37.219 1 59.88 549 THR A O 1
ATOM 4228 N N . ALA A 1 550 ? -17.969 -71.375 -35.469 1 58.16 550 ALA A N 1
ATOM 4229 C CA . ALA A 1 550 ? -17.953 -72.75 -34.969 1 58.16 550 ALA A CA 1
ATOM 4230 C C . ALA A 1 550 ? -19.328 -73.188 -34.469 1 58.16 550 ALA A C 1
ATOM 4232 O O . ALA A 1 550 ? -19.75 -74.312 -34.656 1 58.16 550 ALA A O 1
ATOM 4233 N N . ASN A 1 551 ? -20.078 -72.25 -34.031 1 55.25 551 ASN A N 1
ATOM 4234 C CA . ASN A 1 551 ? -21.422 -72.562 -33.531 1 55.25 551 ASN A CA 1
ATOM 4235 C C . ASN A 1 551 ? -22.422 -72.688 -34.688 1 55.25 551 ASN A C 1
ATOM 4237 O O . ASN A 1 551 ? -23.453 -73.375 -34.531 1 55.25 551 ASN A O 1
ATOM 4241 N N . ARG A 1 552 ? -22.297 -72.25 -35.844 1 51.97 552 ARG A N 1
ATOM 4242 C CA . ARG A 1 552 ? -23.203 -72.438 -36.969 1 51.97 552 ARG A CA 1
ATOM 4243 C C . ARG A 1 552 ? -22.984 -73.812 -37.625 1 51.97 552 ARG A C 1
ATOM 4245 O O . ARG A 1 552 ? -23.922 -74.375 -38.188 1 51.97 552 ARG A O 1
ATOM 4252 N N . GLY A 1 553 ? -21.875 -74.438 -37.562 1 44.41 553 GLY A N 1
ATOM 4253 C CA . GLY A 1 553 ? -21.625 -75.75 -38.156 1 44.41 553 GLY A CA 1
ATOM 4254 C C . GLY A 1 553 ? -22.328 -76.875 -37.438 1 44.41 553 GLY A C 1
ATOM 4255 O O . GLY A 1 553 ? -22.516 -77.938 -37.969 1 44.41 553 GLY A O 1
ATOM 4256 N N . GLU A 1 554 ? -22.688 -76.688 -36.156 1 43.84 554 GLU A N 1
ATOM 4257 C CA . GLU A 1 554 ? -23.266 -77.812 -35.438 1 43.84 554 GLU A CA 1
ATOM 4258 C C . GLU A 1 554 ? -24.75 -78 -35.781 1 43.84 554 GLU A C 1
ATOM 4260 O O . GLU A 1 554 ? -25.344 -79 -35.531 1 43.84 554 GLU A O 1
ATOM 4265 N N . ARG A 1 555 ? -25.562 -77 -36.219 1 41.47 555 ARG A N 1
ATOM 4266 C CA . ARG A 1 555 ? -27 -77.25 -36.344 1 41.47 555 ARG A CA 1
ATOM 4267 C C . ARG A 1 555 ? -27.297 -77.938 -37.656 1 41.47 555 ARG A C 1
ATOM 4269 O O . ARG A 1 555 ? -28.406 -78.438 -37.844 1 41.47 555 ARG A O 1
ATOM 4276 N N . SER A 1 556 ? -26.516 -77.875 -38.812 1 35.06 556 SER A N 1
ATOM 4277 C CA . SER A 1 556 ? -27.047 -78.375 -40.062 1 35.06 556 SER A CA 1
ATOM 4278 C C . SER A 1 556 ? -26.953 -79.875 -40.156 1 35.06 556 SER A C 1
ATOM 4280 O O . SER A 1 556 ? -27.25 -80.438 -41.219 1 35.06 556 SER A O 1
ATOM 4282 N N . ARG A 1 557 ? -26.328 -80.625 -39.281 1 32.28 557 ARG A N 1
ATOM 4283 C CA . ARG A 1 557 ? -26.094 -82.062 -39.594 1 32.28 557 ARG A CA 1
ATOM 4284 C C . ARG A 1 557 ? -27.391 -82.875 -39.469 1 32.28 557 ARG A C 1
ATOM 4286 O O . ARG A 1 557 ? -27.359 -84.062 -39.594 1 32.28 557 ARG A O 1
ATOM 4293 N N . GLU A 1 558 ? -28.484 -82.25 -39 1 30.44 558 GLU A N 1
ATOM 4294 C CA . GLU A 1 558 ? -29.438 -83.375 -38.719 1 30.44 558 GLU A CA 1
ATOM 4295 C C . GLU A 1 558 ? -29.984 -83.938 -40 1 30.44 558 GLU A C 1
ATOM 4297 O O . GLU A 1 558 ? -30.406 -85.125 -40.031 1 30.44 558 GLU A O 1
ATOM 4302 N N . GLU A 1 559 ? -30.438 -83.188 -40.969 1 27.98 559 GLU A N 1
ATOM 4303 C CA . GLU A 1 559 ? -31.562 -83.812 -41.656 1 27.98 559 GLU A CA 1
ATOM 4304 C C . GLU A 1 559 ? -31.078 -84.875 -42.625 1 27.98 559 GLU A C 1
ATOM 4306 O O . GLU A 1 559 ? -31.703 -85.938 -42.75 1 27.98 559 GLU A O 1
ATOM 4311 N N . THR A 1 560 ? -30.375 -84.562 -43.812 1 25.81 560 THR A N 1
ATOM 4312 C CA . THR A 1 560 ? -30.688 -85.25 -45.094 1 25.81 560 THR A CA 1
ATOM 4313 C C . THR A 1 560 ? -29.875 -86.5 -45.281 1 25.81 560 THR A C 1
ATOM 4315 O O . THR A 1 560 ? -28.688 -86.438 -45.625 1 25.81 560 THR A O 1
ATOM 4318 N N . THR A 1 561 ? -29.766 -87.562 -44.469 1 25.91 561 THR A N 1
ATOM 4319 C CA . THR A 1 561 ? -28.797 -88.625 -44.719 1 25.91 561 THR A CA 1
ATOM 4320 C C . THR A 1 561 ? -29.219 -89.5 -45.906 1 25.91 561 THR A C 1
ATOM 4322 O O . THR A 1 561 ? -30.094 -90.312 -45.781 1 25.91 561 THR A O 1
ATOM 4325 N N . SER A 1 562 ? -29.531 -88.875 -47.125 1 22.95 562 SER A N 1
ATOM 4326 C CA . SER A 1 562 ? -29.922 -89.75 -48.219 1 22.95 562 SER A CA 1
ATOM 4327 C C . SER A 1 562 ? -28.812 -90.75 -48.562 1 22.95 562 SER A C 1
ATOM 4329 O O . SER A 1 562 ? -27.625 -90.438 -48.312 1 22.95 562 SER A O 1
ATOM 4331 N N . PRO A 1 563 ? -29.016 -92 -49.25 1 24.39 563 PRO A N 1
ATOM 4332 C CA . PRO A 1 563 ? -28.391 -93.312 -49.438 1 24.39 563 PRO A CA 1
ATOM 4333 C C . PRO A 1 563 ? -27.25 -93.312 -50.438 1 24.39 563 PRO A C 1
ATOM 4335 O O . PRO A 1 563 ? -26.672 -94.375 -50.75 1 24.39 563 PRO A O 1
ATOM 4338 N N . LEU A 1 564 ? -26.797 -92.188 -50.969 1 20.39 564 LEU A N 1
ATOM 4339 C CA . LEU A 1 564 ? -26.266 -92.312 -52.312 1 20.39 564 LEU A CA 1
ATOM 4340 C C . LEU A 1 564 ? -25.109 -93.312 -52.344 1 20.39 564 LEU A C 1
ATOM 4342 O O . LEU A 1 564 ? -24.438 -93.562 -51.344 1 20.39 564 LEU A O 1
ATOM 4346 N N . THR A 1 565 ? -24.797 -93.938 -53.562 1 20.89 565 THR A N 1
ATOM 4347 C CA . THR A 1 565 ? -24.297 -95.125 -54.219 1 20.89 565 THR A CA 1
ATOM 4348 C C . THR A 1 565 ? -22.781 -95.25 -54.031 1 20.89 565 THR A C 1
ATOM 4350 O O . THR A 1 565 ? -22.109 -94.25 -53.688 1 20.89 565 THR A O 1
ATOM 4353 N N . GLU A 1 566 ? -22.016 -96.312 -54.562 1 20.66 566 GLU A N 1
ATOM 4354 C CA . GLU A 1 566 ? -20.984 -97.312 -54.406 1 20.66 566 GLU A CA 1
ATOM 4355 C C . GLU A 1 566 ? -19.594 -96.75 -54.719 1 20.66 566 GLU A C 1
ATOM 4357 O O . GLU A 1 566 ? -18.625 -97 -54 1 20.66 566 GLU A O 1
ATOM 4362 N N . GLU A 1 567 ? -19.344 -96.312 -56 1 19.72 567 GLU A N 1
ATOM 4363 C CA . GLU A 1 567 ? -18.328 -96.938 -56.844 1 19.72 567 GLU A CA 1
ATOM 4364 C C . GLU A 1 567 ? -16.922 -96.562 -56.375 1 19.72 567 GLU A C 1
ATOM 4366 O O . GLU A 1 567 ? -16.078 -97.438 -56.156 1 19.72 567 GLU A O 1
ATOM 4371 N N . ALA A 1 568 ? -16.141 -95.812 -57.344 1 22.2 568 ALA A N 1
ATOM 4372 C CA . ALA A 1 568 ? -14.852 -96.062 -57.969 1 22.2 568 ALA A CA 1
ATOM 4373 C C . ALA A 1 568 ? -13.711 -95.562 -57.094 1 22.2 568 ALA A C 1
ATOM 4375 O O . ALA A 1 568 ? -13.562 -94.375 -56.906 1 22.2 568 ALA A O 1
ATOM 4376 N N . ARG A 1 569 ? -13.133 -96.25 -56.094 1 21.38 569 ARG A N 1
ATOM 4377 C CA . ARG A 1 569 ? -12.219 -96.062 -55 1 21.38 569 ARG A CA 1
ATOM 4378 C C . ARG A 1 569 ? -10.781 -95.938 -55.469 1 21.38 569 ARG A C 1
ATOM 4380 O O . ARG A 1 569 ? -9.836 -96.188 -54.719 1 21.38 569 ARG A O 1
ATOM 4387 N N . GLY A 1 570 ? -10.562 -95.625 -56.781 1 19.47 570 GLY A N 1
ATOM 4388 C CA . GLY A 1 570 ? -9.234 -96 -57.281 1 19.47 570 GLY A CA 1
ATOM 4389 C C . GLY A 1 570 ? -8.117 -95.438 -56.438 1 19.47 570 GLY A C 1
ATOM 4390 O O . GLY A 1 570 ? -8.359 -94.562 -55.562 1 19.47 570 GLY A O 1
ATOM 4391 N N . GLY A 1 571 ? -6.785 -95.375 -56.875 1 19.75 571 GLY A N 1
ATOM 4392 C CA . GLY A 1 571 ? -5.434 -95.75 -56.5 1 19.75 571 GLY A CA 1
ATOM 4393 C C . GLY A 1 571 ? -4.719 -94.625 -55.719 1 19.75 571 GLY A C 1
ATOM 4394 O O . GLY A 1 571 ? -3.682 -94.875 -55.094 1 19.75 571 GLY A O 1
ATOM 4395 N N . LYS A 1 572 ? -5.098 -93.375 -55.938 1 21.73 572 LYS A N 1
ATOM 4396 C CA . LYS A 1 572 ? -3.91 -92.562 -56 1 21.73 572 LYS A CA 1
ATOM 4397 C C . LYS A 1 572 ? -3.215 -92.5 -54.656 1 21.73 572 LYS A C 1
ATOM 4399 O O . LYS A 1 572 ? -3.867 -92.25 -53.625 1 21.73 572 LYS A O 1
ATOM 4404 N N . ASP A 1 573 ? -2.088 -93.062 -54.406 1 20.56 573 ASP A N 1
ATOM 4405 C CA . ASP A 1 573 ? -1.03 -93.375 -53.469 1 20.56 573 ASP A CA 1
ATOM 4406 C C . ASP A 1 573 ? -0.567 -92.188 -52.656 1 20.56 573 ASP A C 1
ATOM 4408 O O . ASP A 1 573 ? 0.332 -92.312 -51.844 1 20.56 573 ASP A O 1
ATOM 4412 N N . GLY A 1 574 ? -1.071 -91 -52.969 1 19.88 574 GLY A N 1
ATOM 4413 C CA . GLY A 1 574 ? -0.078 -90 -52.625 1 19.88 574 GLY A CA 1
ATOM 4414 C C . GLY A 1 574 ? 0.231 -89.938 -51.156 1 19.88 574 GLY A C 1
ATOM 4415 O O . GLY A 1 574 ? -0.572 -90.375 -50.312 1 19.88 574 GLY A O 1
ATOM 4416 N N . ASN A 1 575 ? 1.458 -89.812 -50.719 1 20.81 575 ASN A N 1
ATOM 4417 C CA . ASN A 1 575 ? 2.273 -89.938 -49.531 1 20.81 575 ASN A CA 1
ATOM 4418 C C . ASN A 1 575 ? 1.764 -89 -48.406 1 20.81 575 ASN A C 1
ATOM 4420 O O . ASN A 1 575 ? 1.539 -87.812 -48.656 1 20.81 575 ASN A O 1
ATOM 4424 N N . PRO A 1 576 ? 1.081 -89.5 -47.312 1 20.08 576 PRO A N 1
ATOM 4425 C CA . PRO A 1 576 ? 0.413 -88.75 -46.219 1 20.08 576 PRO A CA 1
ATOM 4426 C C . PRO A 1 576 ? 1.387 -87.938 -45.344 1 20.08 576 PRO A C 1
ATOM 4428 O O . PRO A 1 576 ? 2.193 -88.562 -44.625 1 20.08 576 PRO A O 1
ATOM 4431 N N . THR A 1 577 ? 2.355 -87.188 -45.844 1 20.69 577 THR A N 1
ATOM 4432 C CA . THR A 1 577 ? 3.262 -86.625 -44.844 1 20.69 577 THR A CA 1
ATOM 4433 C C . THR A 1 577 ? 2.479 -86 -43.719 1 20.69 577 THR A C 1
ATOM 4435 O O . THR A 1 577 ? 1.573 -85.188 -43.938 1 20.69 577 THR A O 1
ATOM 4438 N N . LEU A 1 578 ? 2.402 -86.625 -42.5 1 18.31 578 LEU A N 1
ATOM 4439 C CA . LEU A 1 578 ? 1.743 -86.562 -41.219 1 18.31 578 LEU A CA 1
ATOM 4440 C C . LEU A 1 578 ? 2.113 -85.25 -40.5 1 18.31 578 LEU A C 1
ATOM 4442 O O . LEU A 1 578 ? 3.219 -85.188 -39.969 1 18.31 578 LEU A O 1
ATOM 4446 N N . PHE A 1 579 ? 2.223 -84 -41.094 1 19.22 579 PHE A N 1
ATOM 4447 C CA . PHE A 1 579 ? 2.6 -82.938 -40.219 1 19.22 579 PHE A CA 1
ATOM 4448 C C . PHE A 1 579 ? 1.612 -82.75 -39.062 1 19.22 579 PHE A C 1
ATOM 4450 O O . PHE A 1 579 ? 0.425 -82.5 -39.281 1 19.22 579 PHE A O 1
ATOM 4457 N N . ASN A 1 580 ? 1.662 -83.5 -38 1 20.19 580 ASN A N 1
ATOM 4458 C CA . ASN A 1 580 ? 0.924 -83.438 -36.75 1 20.19 580 ASN A CA 1
ATOM 4459 C C . ASN A 1 580 ? 1.034 -82.062 -36.125 1 20.19 580 ASN A C 1
ATOM 4461 O O . ASN A 1 580 ? 2.098 -81.688 -35.625 1 20.19 580 ASN A O 1
ATOM 4465 N N . VAL A 1 581 ? 0.499 -81 -36.75 1 20.16 581 VAL A N 1
ATOM 4466 C CA . VAL A 1 581 ? 0.436 -79.688 -36.125 1 20.16 581 VAL A CA 1
ATOM 4467 C C . VAL A 1 581 ? -0.292 -79.812 -34.781 1 20.16 581 VAL A C 1
ATOM 4469 O O . VAL A 1 581 ? -1.486 -80.062 -34.75 1 20.16 581 VAL A O 1
ATOM 4472 N N . HIS A 1 582 ? 0.327 -80.25 -33.719 1 21.86 582 HIS A N 1
ATOM 4473 C CA . HIS A 1 582 ? -0.13 -80.125 -32.344 1 21.86 582 HIS A CA 1
ATOM 4474 C C . HIS A 1 582 ? -0.563 -78.75 -32.031 1 21.86 582 HIS A C 1
ATOM 4476 O O . HIS A 1 582 ? 0.24 -77.812 -32.125 1 21.86 582 HIS A O 1
ATOM 4482 N N . THR A 1 583 ? -1.791 -78.375 -32.312 1 24.41 583 THR A N 1
ATOM 4483 C CA . THR A 1 583 ? -2.518 -77.125 -31.891 1 24.41 583 THR A CA 1
ATOM 4484 C C . THR A 1 583 ? -2.473 -77 -30.375 1 24.41 583 THR A C 1
ATOM 4486 O O . THR A 1 583 ? -3.213 -77.625 -29.656 1 24.41 583 THR A O 1
ATOM 4489 N N . GLN A 1 584 ? -1.368 -77.062 -29.672 1 24 584 GLN A N 1
ATOM 4490 C CA . GLN A 1 584 ? -1.395 -76.562 -28.281 1 24 584 GLN A CA 1
ATOM 4491 C C . GLN A 1 584 ? -2.064 -75.188 -28.172 1 24 584 GLN A C 1
ATOM 4493 O O . GLN A 1 584 ? -1.581 -74.25 -28.75 1 24 584 GLN A O 1
ATOM 4498 N N . ARG A 1 585 ? -3.4 -75.125 -27.969 1 27.72 585 ARG A N 1
ATOM 4499 C CA . ARG A 1 585 ? -4.227 -74.062 -27.516 1 27.72 585 ARG A CA 1
ATOM 4500 C C . ARG A 1 585 ? -3.602 -73.375 -26.297 1 27.72 585 ARG A C 1
ATOM 4502 O O . ARG A 1 585 ? -3.736 -73.812 -25.172 1 27.72 585 ARG A O 1
ATOM 4509 N N . ASN A 1 586 ? -2.342 -73.062 -26.312 1 26.33 586 ASN A N 1
ATOM 4510 C CA . ASN A 1 586 ? -1.859 -72.125 -25.297 1 26.33 586 ASN A CA 1
ATOM 4511 C C . ASN A 1 586 ? -2.799 -70.938 -25.141 1 26.33 586 ASN A C 1
ATOM 4513 O O . ASN A 1 586 ? -2.854 -70.062 -26 1 26.33 586 ASN A O 1
ATOM 4517 N N . LYS A 1 587 ? -3.936 -71.188 -24.5 1 31.5 587 LYS A N 1
ATOM 4518 C CA . LYS A 1 587 ? -4.793 -70.125 -23.922 1 31.5 587 LYS A CA 1
ATOM 4519 C C . LYS A 1 587 ? -3.988 -69.125 -23.062 1 31.5 587 LYS A C 1
ATOM 4521 O O . LYS A 1 587 ? -4.027 -69.25 -21.844 1 31.5 587 LYS A O 1
ATOM 4526 N N . LYS A 1 588 ? -2.812 -69 -23.375 1 29.77 588 LYS A N 1
ATOM 4527 C CA . LYS A 1 588 ? -2.273 -67.875 -22.672 1 29.77 588 LYS A CA 1
ATOM 4528 C C . LYS A 1 588 ? -3.139 -66.625 -22.922 1 29.77 588 LYS A C 1
ATOM 4530 O O . LYS A 1 588 ? -3.275 -66.188 -24.047 1 29.77 588 LYS A O 1
ATOM 4535 N N . THR A 1 589 ? -4.121 -66.438 -22.125 1 29.22 589 THR A N 1
ATOM 4536 C CA . THR A 1 589 ? -4.727 -65.125 -21.953 1 29.22 589 THR A CA 1
ATOM 4537 C C . THR A 1 589 ? -3.672 -64 -22.031 1 29.22 589 THR A C 1
ATOM 4539 O O . THR A 1 589 ? -2.691 -64 -21.297 1 29.22 589 THR A O 1
ATOM 4542 N N . GLY A 1 590 ? -3.365 -63.594 -23.219 1 28.86 590 GLY A N 1
ATOM 4543 C CA . GLY A 1 590 ? -2.484 -62.469 -23.5 1 28.86 590 GLY A CA 1
ATOM 4544 C C . GLY A 1 590 ? -2.635 -61.312 -22.5 1 28.86 590 GLY A C 1
ATOM 4545 O O . GLY A 1 590 ? -3.547 -60.5 -22.625 1 28.86 590 GLY A O 1
ATOM 4546 N N . LYS A 1 591 ? -2.297 -61.594 -21.266 1 31.81 591 LYS A N 1
ATOM 4547 C CA . LYS A 1 591 ? -2.127 -60.438 -20.391 1 31.81 591 LYS A CA 1
ATOM 4548 C C . LYS A 1 591 ? -1.422 -59.281 -21.109 1 31.81 591 LYS A C 1
ATOM 4550 O O . LYS A 1 591 ? -0.403 -59.5 -21.781 1 31.81 591 LYS A O 1
ATOM 4555 N N . LEU A 1 592 ? -2.107 -58.312 -21.562 1 33.16 592 LEU A N 1
ATOM 4556 C CA . LEU A 1 592 ? -1.564 -57.031 -22.016 1 33.16 592 LEU A CA 1
ATOM 4557 C C . LEU A 1 592 ? -0.259 -56.719 -21.297 1 33.16 592 LEU A C 1
ATOM 4559 O O . LEU A 1 592 ? -0.246 -56.531 -20.078 1 33.16 592 LEU A O 1
ATOM 4563 N N . GLU A 1 593 ? 0.907 -57.281 -21.75 1 33.62 593 GLU A N 1
ATOM 4564 C CA . GLU A 1 593 ? 2.178 -56.75 -21.25 1 33.62 593 GLU A CA 1
ATOM 4565 C C . GLU A 1 593 ? 2.143 -55.25 -21.109 1 33.62 593 GLU A C 1
ATOM 4567 O O . GLU A 1 593 ? 1.6 -54.531 -21.969 1 33.62 593 GLU A O 1
ATOM 4572 N N . ASP A 1 594 ? 2.266 -54.656 -19.938 1 40.03 594 ASP A N 1
ATOM 4573 C CA . ASP A 1 594 ? 2.436 -53.25 -19.656 1 40.03 594 ASP A CA 1
ATOM 4574 C C . ASP A 1 594 ? 3.303 -52.562 -20.719 1 40.03 594 ASP A C 1
ATOM 4576 O O . ASP A 1 594 ? 4.219 -53.188 -21.266 1 40.03 594 ASP A O 1
ATOM 4580 N N . PRO A 1 595 ? 2.873 -51.562 -21.391 1 43.25 595 PRO A N 1
ATOM 4581 C CA . PRO A 1 595 ? 3.746 -50.875 -22.344 1 43.25 595 PRO A CA 1
ATOM 4582 C C . PRO A 1 595 ? 5.203 -50.844 -21.891 1 43.25 595 PRO A C 1
ATOM 4584 O O . PRO A 1 595 ? 5.477 -50.562 -20.719 1 43.25 595 PRO A O 1
ATOM 4587 N N . VAL A 1 596 ? 6.156 -51.531 -22.578 1 44.19 596 VAL A N 1
ATOM 4588 C CA . VAL A 1 596 ? 7.598 -51.75 -22.438 1 44.19 596 VAL A CA 1
ATOM 4589 C C . VAL A 1 596 ? 8.273 -50.438 -22.078 1 44.19 596 VAL A C 1
ATOM 4591 O O . VAL A 1 596 ? 9.242 -50.406 -21.312 1 44.19 596 VAL A O 1
ATOM 4594 N N . LEU A 1 597 ? 7.766 -49.344 -22.578 1 45.12 597 LEU A N 1
ATOM 4595 C CA . LEU A 1 597 ? 8.523 -48.094 -22.453 1 45.12 597 LEU A CA 1
ATOM 4596 C C . LEU A 1 597 ? 8.57 -47.656 -21 1 45.12 597 LEU A C 1
ATOM 4598 O O . LEU A 1 597 ? 9.625 -47.25 -20.484 1 45.12 597 LEU A O 1
ATOM 4602 N N . ILE A 1 598 ? 7.449 -47.656 -20.344 1 49.97 598 ILE A N 1
ATOM 4603 C CA . ILE A 1 598 ? 7.469 -47 -19.047 1 49.97 598 ILE A CA 1
ATOM 4604 C C . ILE A 1 598 ? 8.305 -47.812 -18.062 1 49.97 598 ILE A C 1
ATOM 4606 O O . ILE A 1 598 ? 8.961 -47.25 -17.188 1 49.97 598 ILE A O 1
ATOM 4610 N N . GLY A 1 599 ? 8.375 -49.094 -18.375 1 47.34 599 GLY A N 1
ATOM 4611 C CA . GLY A 1 599 ? 9.086 -49.938 -17.438 1 47.34 599 GLY A CA 1
ATOM 4612 C C . GLY A 1 599 ? 10.586 -49.938 -17.641 1 47.34 599 GLY A C 1
ATOM 4613 O O . GLY A 1 599 ? 11.336 -50.5 -16.828 1 47.34 599 GLY A O 1
ATOM 4614 N N . SER A 1 600 ? 10.906 -49.156 -18.734 1 57.22 600 SER A N 1
ATOM 4615 C CA . SER A 1 600 ? 12.352 -49.188 -18.953 1 57.22 600 SER A CA 1
ATOM 4616 C C . SER A 1 600 ? 13.086 -48.25 -18.016 1 57.22 600 SER A C 1
ATOM 4618 O O . SER A 1 600 ? 12.523 -47.25 -17.562 1 57.22 600 SER A O 1
ATOM 4620 N N . LEU A 1 601 ? 14.195 -48.656 -17.625 1 53.78 601 LEU A N 1
ATOM 4621 C CA . LEU A 1 601 ? 15.039 -47.938 -16.672 1 53.78 601 LEU A CA 1
ATOM 4622 C C . LEU A 1 601 ? 15.281 -46.5 -17.141 1 53.78 601 LEU A C 1
ATOM 4624 O O . LEU A 1 601 ? 15.188 -45.562 -16.344 1 53.78 601 LEU A O 1
ATOM 4628 N N . PRO A 1 602 ? 15.453 -46.281 -18.359 1 60.31 602 PRO A N 1
ATOM 4629 C CA . PRO A 1 602 ? 15.703 -44.906 -18.766 1 60.31 602 PRO A CA 1
ATOM 4630 C C . PRO A 1 602 ? 14.484 -44 -18.594 1 60.31 602 PRO A C 1
ATOM 4632 O O . PRO A 1 602 ? 14.625 -42.812 -18.234 1 60.31 602 PRO A O 1
ATOM 4635 N N . VAL A 1 603 ? 13.398 -44.531 -18.75 1 68.69 603 VAL A N 1
ATOM 4636 C CA . VAL A 1 603 ? 12.172 -43.75 -18.609 1 68.69 603 VAL A CA 1
ATOM 4637 C C . VAL A 1 603 ? 11.891 -43.469 -17.141 1 68.69 603 VAL A C 1
ATOM 4639 O O . VAL A 1 603 ? 11.5 -42.344 -16.766 1 68.69 603 VAL A O 1
ATOM 4642 N N . ARG A 1 604 ? 12.227 -44.375 -16.422 1 68 604 ARG A N 1
ATOM 4643 C CA . ARG A 1 604 ? 12.047 -44.188 -14.984 1 68 604 ARG A CA 1
ATOM 4644 C C . ARG A 1 604 ? 12.984 -43.125 -14.445 1 68 604 ARG A C 1
ATOM 4646 O O . ARG A 1 604 ? 12.578 -42.281 -13.625 1 68 604 ARG A O 1
ATOM 4653 N N . SER A 1 605 ? 14.117 -43.188 -14.891 1 69.19 605 SER A N 1
ATOM 4654 C CA . SER A 1 605 ? 15.102 -42.188 -14.461 1 69.19 605 SER A CA 1
ATOM 4655 C C . SER A 1 605 ? 14.703 -40.781 -14.906 1 69.19 605 SER A C 1
ATOM 4657 O O . SER A 1 605 ? 14.961 -39.812 -14.203 1 69.19 605 SER A O 1
ATOM 4659 N N . LEU A 1 606 ? 14.148 -40.719 -16 1 74 606 LEU A N 1
ATOM 4660 C CA . LEU A 1 606 ? 13.703 -39.438 -16.531 1 74 606 LEU A CA 1
ATOM 4661 C C . LEU A 1 606 ? 12.531 -38.906 -15.727 1 74 606 LEU A C 1
ATOM 4663 O O . LEU A 1 606 ? 12.469 -37.719 -15.438 1 74 606 LEU A O 1
ATOM 4667 N N . LEU A 1 607 ? 11.766 -39.719 -15.359 1 73.12 607 LEU A N 1
ATOM 4668 C CA . LEU A 1 607 ? 10.586 -39.312 -14.594 1 73.12 607 LEU A CA 1
ATOM 4669 C C . LEU A 1 607 ? 10.977 -38.875 -13.188 1 73.12 607 LEU A C 1
ATOM 4671 O O . LEU A 1 607 ? 10.406 -37.938 -12.641 1 73.12 607 LEU A O 1
ATOM 4675 N N . GLU A 1 608 ? 11.898 -39.594 -12.656 1 72.19 608 GLU A N 1
ATOM 4676 C CA . GLU A 1 608 ? 12.406 -39.219 -11.336 1 72.19 608 GLU A CA 1
ATOM 4677 C C . GLU A 1 608 ? 13.117 -37.844 -11.391 1 72.19 608 GLU A C 1
ATOM 4679 O O . GLU A 1 608 ? 12.961 -37.031 -10.484 1 72.19 608 GLU A O 1
ATOM 4684 N N . ALA A 1 609 ? 13.805 -37.719 -12.414 1 71.88 609 ALA A N 1
ATOM 4685 C CA . ALA A 1 609 ? 14.484 -36.438 -12.609 1 71.88 609 ALA A CA 1
ATOM 4686 C C . ALA A 1 609 ? 13.484 -35.312 -12.789 1 71.88 609 ALA A C 1
ATOM 4688 O O . ALA A 1 609 ? 13.695 -34.188 -12.297 1 71.88 609 ALA A O 1
ATOM 4689 N N . HIS A 1 610 ? 12.492 -35.625 -13.469 1 78.25 610 HIS A N 1
ATOM 4690 C CA . HIS A 1 610 ? 11.445 -34.625 -13.688 1 78.25 610 HIS A CA 1
ATOM 4691 C C . HIS A 1 610 ? 10.766 -34.25 -12.383 1 78.25 610 HIS A C 1
ATOM 4693 O O . HIS A 1 610 ? 10.539 -33.062 -12.117 1 78.25 610 HIS A O 1
ATOM 4699 N N . ALA A 1 611 ? 10.523 -35.188 -11.586 1 76.38 611 ALA A N 1
ATOM 4700 C CA . ALA A 1 611 ? 9.852 -34.938 -10.32 1 76.38 611 ALA A CA 1
ATOM 4701 C C . ALA A 1 611 ? 10.719 -34.094 -9.391 1 76.38 611 ALA A C 1
ATOM 4703 O O . ALA A 1 611 ? 10.227 -33.188 -8.719 1 76.38 611 ALA A O 1
ATOM 4704 N N . ALA A 1 612 ? 11.93 -34.438 -9.32 1 74.12 612 ALA A N 1
ATOM 4705 C CA . ALA A 1 612 ? 12.859 -33.719 -8.461 1 74.12 612 ALA A CA 1
ATOM 4706 C C . ALA A 1 612 ? 13.023 -32.281 -8.93 1 74.12 612 ALA A C 1
ATOM 4708 O O . ALA A 1 612 ? 13.031 -31.344 -8.117 1 74.12 612 ALA A O 1
ATOM 4709 N N . ALA A 1 613 ? 13.164 -32.094 -10.211 1 78.31 613 ALA A N 1
ATOM 4710 C CA . ALA A 1 613 ? 13.328 -30.766 -10.789 1 78.31 613 ALA A CA 1
ATOM 4711 C C . ALA A 1 613 ? 12.055 -29.938 -10.609 1 78.31 613 ALA A C 1
ATOM 4713 O O . ALA A 1 613 ? 12.133 -28.734 -10.359 1 78.31 613 ALA A O 1
ATOM 4714 N N . HIS A 1 614 ? 11 -30.594 -10.773 1 83.69 614 HIS A N 1
ATOM 4715 C CA . HIS A 1 614 ? 9.719 -29.922 -10.617 1 83.69 614 HIS A CA 1
ATOM 4716 C C . HIS A 1 614 ? 9.547 -29.391 -9.195 1 83.69 614 HIS A C 1
ATOM 4718 O O . HIS A 1 614 ? 9.078 -28.266 -9 1 83.69 614 HIS A O 1
ATOM 4724 N N . CYS A 1 615 ? 9.859 -30.188 -8.266 1 82.25 615 CYS A N 1
ATOM 4725 C CA . CYS A 1 615 ? 9.719 -29.781 -6.871 1 82.25 615 CYS A CA 1
ATOM 4726 C C . CYS A 1 615 ? 10.562 -28.547 -6.574 1 82.25 615 CYS A C 1
ATOM 4728 O O . CYS A 1 615 ? 10.094 -27.609 -5.914 1 82.25 615 CYS A O 1
ATOM 4730 N N . GLU A 1 616 ? 11.688 -28.531 -7.043 1 83.69 616 GLU A N 1
ATOM 4731 C CA . GLU A 1 616 ? 12.586 -27.406 -6.801 1 83.69 616 GLU A CA 1
ATOM 4732 C C . GLU A 1 616 ? 12.086 -26.141 -7.48 1 83.69 616 GLU A C 1
ATOM 4734 O O . GLU A 1 616 ? 12.07 -25.062 -6.871 1 83.69 616 GLU A O 1
ATOM 4739 N N . VAL A 1 617 ? 11.758 -26.281 -8.75 1 88.12 617 VAL A N 1
ATOM 4740 C CA . VAL A 1 617 ? 11.289 -25.125 -9.516 1 88.12 617 VAL A CA 1
ATOM 4741 C C . VAL A 1 617 ? 9.992 -24.594 -8.906 1 88.12 617 VAL A C 1
ATOM 4743 O O . VAL A 1 617 ? 9.781 -23.375 -8.852 1 88.12 617 VAL A O 1
ATOM 4746 N N . LEU A 1 618 ? 9.211 -25.531 -8.461 1 90.56 618 LEU A N 1
ATOM 4747 C CA . LEU A 1 618 ? 7.953 -25.141 -7.832 1 90.56 618 LEU A CA 1
ATOM 4748 C C . LEU A 1 618 ? 8.195 -24.297 -6.59 1 90.56 618 LEU A C 1
ATOM 4750 O O . LEU A 1 618 ? 7.578 -23.25 -6.422 1 90.56 618 LEU A O 1
ATOM 4754 N N . LEU A 1 619 ? 9.125 -24.688 -5.727 1 91.06 619 LEU A N 1
ATOM 4755 C CA . LEU A 1 619 ? 9.422 -23.953 -4.496 1 91.06 619 LEU A CA 1
ATOM 4756 C C . LEU A 1 619 ? 9.93 -22.562 -4.797 1 91.06 619 LEU A C 1
ATOM 4758 O O . LEU A 1 619 ? 9.461 -21.578 -4.211 1 91.06 619 LEU A O 1
ATOM 4762 N N . HIS A 1 620 ? 10.789 -22.469 -5.734 1 92.94 620 HIS A N 1
ATOM 4763 C CA . HIS A 1 620 ? 11.398 -21.172 -6.027 1 92.94 620 HIS A CA 1
ATOM 4764 C C . HIS A 1 620 ? 10.422 -20.25 -6.73 1 92.94 620 HIS A C 1
ATOM 4766 O O . HIS A 1 620 ? 10.336 -19.062 -6.402 1 92.94 620 HIS A O 1
ATOM 4772 N N . CYS A 1 621 ? 9.656 -20.75 -7.703 1 95.44 621 CYS A N 1
ATOM 4773 C CA . CYS A 1 621 ? 8.719 -19.906 -8.438 1 95.44 621 CYS A CA 1
ATOM 4774 C C . CYS A 1 621 ? 7.602 -19.406 -7.531 1 95.44 621 CYS A C 1
ATOM 4776 O O . CYS A 1 621 ? 7.23 -18.234 -7.582 1 95.44 621 CYS A O 1
ATOM 4778 N N . CYS A 1 622 ? 7.121 -20.312 -6.641 1 96.19 622 CYS A N 1
ATOM 4779 C CA . CYS A 1 622 ? 6.008 -19.969 -5.762 1 96.19 622 CYS A CA 1
ATOM 4780 C C . CYS A 1 622 ? 6.465 -19.047 -4.641 1 96.19 622 CYS A C 1
ATOM 4782 O O . CYS A 1 622 ? 5.656 -18.312 -4.07 1 96.19 622 CYS A O 1
ATOM 4784 N N . ALA A 1 623 ? 7.73 -19.031 -4.34 1 96.75 623 ALA A N 1
ATOM 4785 C CA . ALA A 1 623 ? 8.25 -18.125 -3.324 1 96.75 623 ALA A CA 1
ATOM 4786 C C . ALA A 1 623 ? 8.656 -16.781 -3.945 1 96.75 623 ALA A C 1
ATOM 4788 O O . ALA A 1 623 ? 8.469 -15.727 -3.336 1 96.75 623 ALA A O 1
ATOM 4789 N N . LEU A 1 624 ? 9.188 -16.828 -5.109 1 97.69 624 LEU A N 1
ATOM 4790 C CA . LEU A 1 624 ? 9.758 -15.641 -5.75 1 97.69 624 LEU A CA 1
ATOM 4791 C C . LEU A 1 624 ? 8.664 -14.664 -6.148 1 97.69 624 LEU A C 1
ATOM 4793 O O . LEU A 1 624 ? 8.766 -13.461 -5.887 1 97.69 624 LEU A O 1
ATOM 4797 N N . LYS A 1 625 ? 7.625 -15.164 -6.773 1 97.81 625 LYS A N 1
ATOM 4798 C CA . LYS A 1 625 ? 6.578 -14.289 -7.289 1 97.81 625 LYS A CA 1
ATOM 4799 C C . LYS A 1 625 ? 5.969 -13.445 -6.172 1 97.81 625 LYS A C 1
ATOM 4801 O O . LYS A 1 625 ? 5.926 -12.219 -6.273 1 97.81 625 LYS A O 1
ATOM 4806 N N . PRO A 1 626 ? 5.555 -14.062 -5.043 1 97.69 626 PRO A N 1
ATOM 4807 C CA . PRO A 1 626 ? 4.992 -13.242 -3.969 1 97.69 626 PRO A CA 1
ATOM 4808 C C . PRO A 1 626 ? 6 -12.242 -3.406 1 97.69 626 PRO A C 1
ATOM 4810 O O . PRO A 1 626 ? 5.648 -11.086 -3.131 1 97.69 626 PRO A O 1
ATOM 4813 N N . THR A 1 627 ? 7.242 -12.641 -3.268 1 98.06 627 THR A N 1
ATOM 4814 C CA . THR A 1 627 ? 8.258 -11.789 -2.658 1 98.06 627 THR A CA 1
ATOM 4815 C C . THR A 1 627 ? 8.547 -10.57 -3.535 1 98.06 627 THR A C 1
ATOM 4817 O O . THR A 1 627 ? 8.656 -9.453 -3.033 1 98.06 627 THR A O 1
ATOM 4820 N N . VAL A 1 628 ? 8.633 -10.828 -4.809 1 98.62 628 VAL A N 1
ATOM 4821 C CA . VAL A 1 628 ? 8.898 -9.742 -5.746 1 98.62 628 VAL A CA 1
ATOM 4822 C C . VAL A 1 628 ? 7.684 -8.82 -5.836 1 98.62 628 VAL A C 1
ATOM 4824 O O . VAL A 1 628 ? 7.82 -7.598 -5.879 1 98.62 628 VAL A O 1
ATOM 4827 N N . ALA A 1 629 ? 6.508 -9.43 -5.895 1 98.31 629 ALA A N 1
ATOM 4828 C CA . ALA A 1 629 ? 5.289 -8.633 -6.016 1 98.31 629 ALA A CA 1
ATOM 4829 C C . ALA A 1 629 ? 5.094 -7.742 -4.789 1 98.31 629 ALA A C 1
ATOM 4831 O O . ALA A 1 629 ? 4.73 -6.57 -4.918 1 98.31 629 ALA A O 1
ATOM 4832 N N . TRP A 1 630 ? 5.316 -8.266 -3.605 1 97.94 630 TRP A N 1
ATOM 4833 C CA . TRP A 1 630 ? 5.207 -7.453 -2.396 1 97.94 630 TRP A CA 1
ATOM 4834 C C . TRP A 1 630 ? 6.281 -6.371 -2.367 1 97.94 630 TRP A C 1
ATOM 4836 O O . TRP A 1 630 ? 6.035 -5.258 -1.893 1 97.94 630 TRP A O 1
ATOM 4846 N N . CYS A 1 631 ? 7.441 -6.699 -2.799 1 98.25 631 CYS A N 1
ATOM 4847 C CA . CYS A 1 631 ? 8.5 -5.695 -2.871 1 98.25 631 CYS A CA 1
ATOM 4848 C C . CYS A 1 631 ? 8.109 -4.562 -3.814 1 98.25 631 CYS A C 1
ATOM 4850 O O . CYS A 1 631 ? 8.312 -3.387 -3.496 1 98.25 631 CYS A O 1
ATOM 4852 N N . ALA A 1 632 ? 7.566 -4.945 -4.98 1 98.69 632 ALA A N 1
ATOM 4853 C CA . ALA A 1 632 ? 7.129 -3.945 -5.949 1 98.69 632 ALA A CA 1
ATOM 4854 C C . ALA A 1 632 ? 6.07 -3.023 -5.348 1 98.69 632 ALA A C 1
ATOM 4856 O O . ALA A 1 632 ? 6.133 -1.803 -5.523 1 98.69 632 ALA A O 1
ATOM 4857 N N . GLU A 1 633 ? 5.125 -3.625 -4.695 1 98.38 633 GLU A N 1
ATOM 4858 C CA . GLU A 1 633 ? 4.062 -2.848 -4.066 1 98.38 633 GLU A CA 1
ATOM 4859 C C . GLU A 1 633 ? 4.621 -1.904 -3.004 1 98.38 633 GLU A C 1
ATOM 4861 O O . GLU A 1 633 ? 4.277 -0.721 -2.975 1 98.38 633 GLU A O 1
ATOM 4866 N N . ARG A 1 634 ? 5.488 -2.361 -2.178 1 97.62 634 ARG A N 1
ATOM 4867 C CA . ARG A 1 634 ? 6.051 -1.559 -1.097 1 97.62 634 ARG A CA 1
ATOM 4868 C C . ARG A 1 634 ? 6.922 -0.434 -1.646 1 97.62 634 ARG A C 1
ATOM 4870 O O . ARG A 1 634 ? 6.887 0.69 -1.141 1 97.62 634 ARG A O 1
ATOM 4877 N N . LEU A 1 635 ? 7.691 -0.755 -2.605 1 98.19 635 LEU A N 1
ATOM 4878 C CA . LEU A 1 635 ? 8.562 0.243 -3.217 1 98.19 635 LEU A CA 1
ATOM 4879 C C . LEU A 1 635 ? 7.742 1.361 -3.854 1 98.19 635 LEU A C 1
ATOM 4881 O O . LEU A 1 635 ? 8.086 2.539 -3.729 1 98.19 635 LEU A O 1
ATOM 4885 N N . ALA A 1 636 ? 6.715 0.977 -4.551 1 98.38 636 ALA A N 1
ATOM 4886 C CA . ALA A 1 636 ? 5.879 1.988 -5.188 1 98.38 636 ALA A CA 1
ATOM 4887 C C . ALA A 1 636 ? 5.164 2.844 -4.145 1 98.38 636 ALA A C 1
ATOM 4889 O O . ALA A 1 636 ? 5.105 4.07 -4.27 1 98.38 636 ALA A O 1
ATOM 4890 N N . THR A 1 637 ? 4.66 2.209 -3.107 1 98.06 637 THR A N 1
ATOM 4891 C CA . THR A 1 637 ? 3.91 2.895 -2.059 1 98.06 637 THR A CA 1
ATOM 4892 C C . THR A 1 637 ? 4.828 3.801 -1.243 1 98.06 637 THR A C 1
ATOM 4894 O O . THR A 1 637 ? 4.516 4.973 -1.027 1 98.06 637 THR A O 1
ATOM 4897 N N . GLU A 1 638 ? 5.969 3.275 -0.794 1 97.19 638 GLU A N 1
ATOM 4898 C CA . GLU A 1 638 ? 6.918 4.059 -0.007 1 97.19 638 GLU A CA 1
ATOM 4899 C C . GLU A 1 638 ? 7.594 5.125 -0.861 1 97.19 638 GLU A C 1
ATOM 4901 O O . GLU A 1 638 ? 7.875 6.227 -0.381 1 97.19 638 GLU A O 1
ATOM 4906 N N . GLY A 1 639 ? 7.906 4.703 -2.125 1 98.12 639 GLY A N 1
ATOM 4907 C CA . GLY A 1 639 ? 8.453 5.707 -3.023 1 98.12 639 GLY A CA 1
ATOM 4908 C C . GLY A 1 639 ? 7.527 6.891 -3.23 1 98.12 639 GLY A C 1
ATOM 4909 O O . GLY A 1 639 ? 7.965 8.039 -3.195 1 98.12 639 GLY A O 1
ATOM 4910 N N . ARG A 1 640 ? 6.273 6.594 -3.41 1 98.12 640 ARG A N 1
ATOM 4911 C CA . ARG A 1 640 ? 5.27 7.641 -3.557 1 98.12 640 ARG A CA 1
ATOM 4912 C C . ARG A 1 640 ? 5.238 8.547 -2.33 1 98.12 640 ARG A C 1
ATOM 4914 O O . ARG A 1 640 ? 5.23 9.773 -2.459 1 98.12 640 ARG A O 1
ATOM 4921 N N . GLU A 1 641 ? 5.223 7.996 -1.169 1 97.12 641 GLU A N 1
ATOM 4922 C CA . GLU A 1 641 ? 5.168 8.766 0.07 1 97.12 641 GLU A CA 1
ATOM 4923 C C . GLU A 1 641 ? 6.426 9.609 0.256 1 97.12 641 GLU A C 1
ATOM 4925 O O . GLU A 1 641 ? 6.352 10.766 0.661 1 97.12 641 GLU A O 1
ATOM 4930 N N . ARG A 1 642 ? 7.574 9.055 -0.086 1 97 642 ARG A N 1
ATOM 4931 C CA . ARG A 1 642 ? 8.859 9.711 0.132 1 97 642 ARG A CA 1
ATOM 4932 C C . ARG A 1 642 ? 9.094 10.82 -0.888 1 97 642 ARG A C 1
ATOM 4934 O O . ARG A 1 642 ? 9.969 11.672 -0.706 1 97 642 ARG A O 1
ATOM 4941 N N . CYS A 1 643 ? 8.289 10.812 -1.925 1 97.5 643 CYS A N 1
ATOM 4942 C CA . CYS A 1 643 ? 8.414 11.867 -2.922 1 97.5 643 CYS A CA 1
ATOM 4943 C C . CYS A 1 643 ? 7.363 12.953 -2.701 1 97.5 643 CYS A C 1
ATOM 4945 O O . CYS A 1 643 ? 7.238 13.875 -3.51 1 97.5 643 CYS A O 1
ATOM 4947 N N . GLY A 1 644 ? 6.617 12.867 -1.607 1 95.88 644 GLY A N 1
ATOM 4948 C CA . GLY A 1 644 ? 5.652 13.891 -1.242 1 95.88 644 GLY A CA 1
ATOM 4949 C C . GLY A 1 644 ? 4.609 14.141 -2.316 1 95.88 644 GLY A C 1
ATOM 4950 O O . GLY A 1 644 ? 4.066 13.195 -2.891 1 95.88 644 GLY A O 1
ATOM 4951 N N . GLY A 1 645 ? 4.305 15.383 -2.582 1 95.5 645 GLY A N 1
ATOM 4952 C CA . GLY A 1 645 ? 3.344 15.758 -3.607 1 95.5 645 GLY A CA 1
ATOM 4953 C C . GLY A 1 645 ? 3.777 15.359 -5.004 1 95.5 645 GLY A C 1
ATOM 4954 O O . GLY A 1 645 ? 2.941 15.055 -5.859 1 95.5 645 GLY A O 1
ATOM 4955 N N . GLY A 1 646 ? 5.094 15.383 -5.203 1 94.88 646 GLY A N 1
ATOM 4956 C CA . GLY A 1 646 ? 5.594 14.961 -6.5 1 94.88 646 GLY A CA 1
ATOM 4957 C C . GLY A 1 646 ? 5.207 13.531 -6.852 1 94.88 646 GLY A C 1
ATOM 4958 O O . GLY A 1 646 ? 4.883 13.242 -8 1 94.88 646 GLY A O 1
ATOM 4959 N N . GLY A 1 647 ? 5.203 12.688 -5.855 1 96.69 647 GLY A N 1
ATOM 4960 C CA . GLY A 1 647 ? 4.852 11.289 -6.078 1 96.69 647 GLY A CA 1
ATOM 4961 C C . GLY A 1 647 ? 3.377 11.086 -6.355 1 96.69 647 GLY A C 1
ATOM 4962 O O . GLY A 1 647 ? 2.979 10.039 -6.875 1 96.69 647 GLY A O 1
ATOM 4963 N N . PHE A 1 648 ? 2.498 12.078 -6.07 1 96.94 648 PHE A N 1
ATOM 4964 C CA . PHE A 1 648 ? 1.054 11.922 -6.184 1 96.94 648 PHE A CA 1
ATOM 4965 C C . PHE A 1 648 ? 0.577 12.281 -7.586 1 96.94 648 PHE A C 1
ATOM 4967 O O . PHE A 1 648 ? -0.541 11.93 -7.973 1 96.94 648 PHE A O 1
ATOM 4974 N N . LEU A 1 649 ? 1.396 12.961 -8.344 1 96.81 649 LEU A N 1
ATOM 4975 C CA . LEU A 1 649 ? 1.083 13.273 -9.734 1 96.81 649 LEU A CA 1
ATOM 4976 C C . LEU A 1 649 ? 1.238 12.047 -10.617 1 96.81 649 LEU A C 1
ATOM 4978 O O . LEU A 1 649 ? 2.275 11.383 -10.594 1 96.81 649 LEU A O 1
ATOM 4982 N N . SER A 1 650 ? 0.223 11.742 -11.453 1 96.69 650 SER A N 1
ATOM 4983 C CA . SER A 1 650 ? 0.268 10.539 -12.281 1 96.69 650 SER A CA 1
ATOM 4984 C C . SER A 1 650 ? 1.46 10.57 -13.234 1 96.69 650 SER A C 1
ATOM 4986 O O . SER A 1 650 ? 2.027 9.531 -13.562 1 96.69 650 SER A O 1
ATOM 4988 N N . ALA A 1 651 ? 1.846 11.734 -13.633 1 96.5 651 ALA A N 1
ATOM 4989 C CA . ALA A 1 651 ? 2.963 11.891 -14.555 1 96.5 651 ALA A CA 1
ATOM 4990 C C . ALA A 1 651 ? 4.234 11.266 -13.992 1 96.5 651 ALA A C 1
ATOM 4992 O O . ALA A 1 651 ? 5.148 10.914 -14.742 1 96.5 651 ALA A O 1
ATOM 4993 N N . ASN A 1 652 ? 4.258 11.109 -12.672 1 97.81 652 ASN A N 1
ATOM 4994 C CA . ASN A 1 652 ? 5.465 10.562 -12.055 1 97.81 652 ASN A CA 1
ATOM 4995 C C . ASN A 1 652 ? 5.352 9.062 -11.836 1 97.81 652 ASN A C 1
ATOM 4997 O O . ASN A 1 652 ? 6.25 8.445 -11.258 1 97.81 652 ASN A O 1
ATOM 5001 N N . LEU A 1 653 ? 4.27 8.43 -12.164 1 97.62 653 LEU A N 1
ATOM 5002 C CA . LEU A 1 653 ? 4.051 7.039 -12.547 1 97.62 653 LEU A CA 1
ATOM 5003 C C . LEU A 1 653 ? 3.959 6.145 -11.312 1 97.62 653 LEU A C 1
ATOM 5005 O O . LEU A 1 653 ? 3.814 4.926 -11.438 1 97.62 653 LEU A O 1
ATOM 5009 N N . PHE A 1 654 ? 4.035 6.648 -10.07 1 98.12 654 PHE A N 1
ATOM 5010 C CA . PHE A 1 654 ? 3.926 5.793 -8.891 1 98.12 654 PHE A CA 1
ATOM 5011 C C . PHE A 1 654 ? 2.568 5.102 -8.852 1 98.12 654 PHE A C 1
ATOM 5013 O O . PHE A 1 654 ? 2.475 3.93 -8.477 1 98.12 654 PHE A O 1
ATOM 5020 N N . GLY A 1 655 ? 1.489 5.84 -9.211 1 97.25 655 GLY A N 1
ATOM 5021 C CA . GLY A 1 655 ? 0.163 5.242 -9.242 1 97.25 655 GLY A CA 1
ATOM 5022 C C . GLY A 1 655 ? 0.061 4.062 -10.188 1 97.25 655 GLY A C 1
ATOM 5023 O O . GLY A 1 655 ? -0.584 3.061 -9.867 1 97.25 655 GLY A O 1
ATOM 5024 N N . GLU A 1 656 ? 0.686 4.164 -11.336 1 96.44 656 GLU A N 1
ATOM 5025 C CA . GLU A 1 656 ? 0.708 3.076 -12.312 1 96.44 656 GLU A CA 1
ATOM 5026 C C . GLU A 1 656 ? 1.393 1.837 -11.742 1 96.44 656 GLU A C 1
ATOM 5028 O O . GLU A 1 656 ? 0.92 0.715 -11.938 1 96.44 656 GLU A O 1
ATOM 5033 N N . PHE A 1 657 ? 2.441 2.082 -11.086 1 97.88 657 PHE A N 1
ATOM 5034 C CA . PHE A 1 657 ? 3.207 0.958 -10.555 1 97.88 657 PHE A CA 1
ATOM 5035 C C . PHE A 1 657 ? 2.512 0.349 -9.344 1 97.88 657 PHE A C 1
ATOM 5037 O O . PHE A 1 657 ? 2.584 -0.862 -9.125 1 97.88 657 PHE A O 1
ATOM 5044 N N . ILE A 1 658 ? 1.813 1.143 -8.492 1 98.06 658 ILE A N 1
ATOM 5045 C CA . ILE A 1 658 ? 0.994 0.584 -7.426 1 98.06 658 ILE A CA 1
ATOM 5046 C C . ILE A 1 658 ? -0.078 -0.327 -8.016 1 98.06 658 ILE A C 1
ATOM 5048 O O . ILE A 1 658 ? -0.262 -1.458 -7.562 1 98.06 658 ILE A O 1
ATOM 5052 N N . GLY A 1 659 ? -0.718 0.163 -9.055 1 97.38 659 GLY A N 1
ATOM 5053 C CA . GLY A 1 659 ? -1.737 -0.64 -9.711 1 97.38 659 GLY A CA 1
ATOM 5054 C C . GLY A 1 659 ? -1.198 -1.936 -10.289 1 97.38 659 GLY A C 1
ATOM 5055 O O . GLY A 1 659 ? -1.8 -2.998 -10.109 1 97.38 659 GLY A O 1
ATOM 5056 N N . SER A 1 660 ? -0.079 -1.837 -10.969 1 97.12 660 SER A N 1
ATOM 5057 C CA . SER A 1 660 ? 0.507 -3.031 -11.562 1 97.12 660 SER A CA 1
ATOM 5058 C C . SER A 1 660 ? 0.975 -4.016 -10.5 1 97.12 660 SER A C 1
ATOM 5060 O O . SER A 1 660 ? 0.876 -5.23 -10.68 1 97.12 660 SER A O 1
ATOM 5062 N N . ALA A 1 661 ? 1.528 -3.488 -9.438 1 97.94 661 ALA A N 1
ATOM 5063 C CA . ALA A 1 661 ? 1.945 -4.363 -8.344 1 97.94 661 ALA A CA 1
ATOM 5064 C C . ALA A 1 661 ? 0.755 -5.121 -7.762 1 97.94 661 ALA A C 1
ATOM 5066 O O . ALA A 1 661 ? 0.852 -6.316 -7.469 1 97.94 661 ALA A O 1
ATOM 5067 N N . HIS A 1 662 ? -0.348 -4.48 -7.59 1 97.94 662 HIS A N 1
ATOM 5068 C CA . HIS A 1 662 ? -1.536 -5.129 -7.047 1 97.94 662 HIS A CA 1
ATOM 5069 C C . HIS A 1 662 ? -2.051 -6.215 -7.984 1 97.94 662 HIS A C 1
ATOM 5071 O O . HIS A 1 662 ? -2.582 -7.23 -7.535 1 97.94 662 HIS A O 1
ATOM 5077 N N . ALA A 1 663 ? -1.914 -5.98 -9.266 1 97.56 663 ALA A N 1
ATOM 5078 C CA . ALA A 1 663 ? -2.236 -7.051 -10.203 1 97.56 663 ALA A CA 1
ATOM 5079 C C . ALA A 1 663 ? -1.353 -8.273 -9.969 1 97.56 663 ALA A C 1
ATOM 5081 O O . ALA A 1 663 ? -1.838 -9.406 -9.977 1 97.56 663 ALA A O 1
ATOM 5082 N N . GLY A 1 664 ? -0.062 -8.008 -9.758 1 97.31 664 GLY A N 1
ATOM 5083 C CA . GLY A 1 664 ? 0.889 -9.086 -9.539 1 97.31 664 GLY A CA 1
ATOM 5084 C C . GLY A 1 664 ? 0.657 -9.836 -8.242 1 97.31 664 GLY A C 1
ATOM 5085 O O . GLY A 1 664 ? 0.946 -11.031 -8.156 1 97.31 664 GLY A O 1
ATOM 5086 N N . LEU A 1 665 ? 0.073 -9.203 -7.234 1 97.12 665 LEU A N 1
ATOM 5087 C CA . LEU A 1 665 ? -0.19 -9.82 -5.941 1 97.12 665 LEU A CA 1
ATOM 5088 C C . LEU A 1 665 ? -1.224 -10.938 -6.074 1 97.12 665 LEU A C 1
ATOM 5090 O O . LEU A 1 665 ? -1.229 -11.883 -5.281 1 97.12 665 LEU A O 1
ATOM 5094 N N . THR A 1 666 ? -2.059 -10.82 -7.07 1 95.81 666 THR A N 1
ATOM 5095 C CA . THR A 1 666 ? -3.203 -11.719 -7.172 1 95.81 666 THR A CA 1
ATOM 5096 C C . THR A 1 666 ? -3.045 -12.664 -8.359 1 95.81 666 THR A C 1
ATOM 5098 O O . THR A 1 666 ? -3.445 -13.828 -8.289 1 95.81 666 THR A O 1
ATOM 5101 N N . ALA A 1 667 ? -2.451 -12.203 -9.383 1 94.69 667 ALA A N 1
ATOM 5102 C CA . ALA A 1 667 ? -2.387 -12.977 -10.625 1 94.69 667 ALA A CA 1
ATOM 5103 C C . ALA A 1 667 ? -1.556 -14.242 -10.438 1 94.69 667 ALA A C 1
ATOM 5105 O O . ALA A 1 667 ? -0.555 -14.234 -9.719 1 94.69 667 ALA A O 1
ATOM 5106 N N . GLU A 1 668 ? -2.064 -15.305 -11.062 1 90.62 668 GLU A N 1
ATOM 5107 C CA . GLU A 1 668 ? -1.402 -16.609 -11.094 1 90.62 668 GLU A CA 1
ATOM 5108 C C . GLU A 1 668 ? -1.185 -17.141 -9.688 1 90.62 668 GLU A C 1
ATOM 5110 O O . GLU A 1 668 ? -0.177 -17.812 -9.422 1 90.62 668 GLU A O 1
ATOM 5115 N N . GLY A 1 669 ? -2.039 -16.797 -8.805 1 90.94 669 GLY A N 1
ATOM 5116 C CA . GLY A 1 669 ? -1.988 -17.234 -7.422 1 90.94 669 GLY A CA 1
ATOM 5117 C C . GLY A 1 669 ? -1.778 -16.109 -6.438 1 90.94 669 GLY A C 1
ATOM 5118 O O . GLY A 1 669 ? -0.759 -15.414 -6.484 1 90.94 669 GLY A O 1
ATOM 5119 N N . ASP A 1 670 ? -2.713 -15.984 -5.555 1 93 670 ASP A N 1
ATOM 5120 C CA . ASP A 1 670 ? -2.574 -15 -4.484 1 93 670 ASP A CA 1
ATOM 5121 C C . ASP A 1 670 ? -1.283 -15.227 -3.699 1 93 670 ASP A C 1
ATOM 5123 O O . ASP A 1 670 ? -0.912 -16.359 -3.414 1 93 670 ASP A O 1
ATOM 5127 N N . ASN A 1 671 ? -0.612 -14.125 -3.354 1 95.38 671 ASN A N 1
ATOM 5128 C CA . ASN A 1 671 ? 0.696 -14.195 -2.713 1 95.38 671 ASN A CA 1
ATOM 5129 C C . ASN A 1 671 ? 0.647 -15.016 -1.427 1 95.38 671 ASN A C 1
ATOM 5131 O O . ASN A 1 671 ? 1.559 -15.789 -1.146 1 95.38 671 ASN A O 1
ATOM 5135 N N . ARG A 1 672 ? -0.342 -14.898 -0.637 1 93.06 672 ARG A N 1
ATOM 5136 C CA . ARG A 1 672 ? -0.425 -15.602 0.638 1 93.06 672 ARG A CA 1
ATOM 5137 C C . ARG A 1 672 ? -0.681 -17.094 0.424 1 93.06 672 ARG A C 1
ATOM 5139 O O . ARG A 1 672 ? -0.209 -17.922 1.2 1 93.06 672 ARG A O 1
ATOM 5146 N N . VAL A 1 673 ? -1.443 -17.375 -0.564 1 91.75 673 VAL A N 1
ATOM 5147 C CA . VAL A 1 673 ? -1.72 -18.766 -0.885 1 91.75 673 VAL A CA 1
ATOM 5148 C C . VAL A 1 673 ? -0.448 -19.438 -1.393 1 91.75 673 VAL A C 1
ATOM 5150 O O . VAL A 1 673 ? -0.161 -20.594 -1.035 1 91.75 673 VAL A O 1
ATOM 5153 N N . LEU A 1 674 ? 0.302 -18.734 -2.182 1 94.5 674 LEU A N 1
ATOM 5154 C CA . LEU A 1 674 ? 1.557 -19.281 -2.678 1 94.5 674 LEU A CA 1
ATOM 5155 C C . LEU A 1 674 ? 2.555 -19.484 -1.541 1 94.5 674 LEU A C 1
ATOM 5157 O O . LEU A 1 674 ? 3.271 -20.484 -1.501 1 94.5 674 LEU A O 1
ATOM 5161 N N . TYR A 1 675 ? 2.629 -18.531 -0.66 1 94.25 675 TYR A N 1
ATOM 5162 C CA . TYR A 1 675 ? 3.48 -18.688 0.513 1 94.25 675 TYR A CA 1
ATOM 5163 C C . TYR A 1 675 ? 3.059 -19.906 1.334 1 94.25 675 TYR A C 1
ATOM 5165 O O . TYR A 1 675 ? 3.904 -20.656 1.823 1 94.25 675 TYR A O 1
ATOM 5173 N N . ALA A 1 676 ? 1.75 -20.078 1.479 1 92 676 ALA A N 1
ATOM 5174 C CA . ALA A 1 676 ? 1.257 -21.25 2.207 1 92 676 ALA A CA 1
ATOM 5175 C C . ALA A 1 676 ? 1.675 -22.547 1.517 1 92 676 ALA A C 1
ATOM 5177 O O . ALA A 1 676 ? 2.033 -23.531 2.18 1 92 676 ALA A O 1
ATOM 5178 N N . LYS A 1 677 ? 1.586 -22.516 0.212 1 91.62 677 LYS A N 1
ATOM 5179 C CA . LYS A 1 677 ? 2.014 -23.688 -0.557 1 91.62 677 LYS A CA 1
ATOM 5180 C C . LYS A 1 677 ? 3.486 -24 -0.31 1 91.62 677 LYS A C 1
ATOM 5182 O O . LYS A 1 677 ? 3.852 -25.156 -0.08 1 91.62 677 LYS A O 1
ATOM 5187 N N . VAL A 1 678 ? 4.309 -23 -0.339 1 94.81 678 VAL A N 1
ATOM 5188 C CA . VAL A 1 678 ? 5.742 -23.172 -0.117 1 94.81 678 VAL A CA 1
ATOM 5189 C C . VAL A 1 678 ? 5.984 -23.688 1.302 1 94.81 678 VAL A C 1
ATOM 5191 O O . VAL A 1 678 ? 6.766 -24.609 1.507 1 94.81 678 VAL A O 1
ATOM 5194 N N . SER A 1 679 ? 5.309 -23.094 2.283 1 93.94 679 SER A N 1
ATOM 5195 C CA . SER A 1 679 ? 5.473 -23.516 3.67 1 93.94 679 SER A CA 1
ATOM 5196 C C . SER A 1 679 ? 5.078 -24.969 3.854 1 93.94 679 SER A C 1
ATOM 5198 O O . SER A 1 679 ? 5.777 -25.734 4.531 1 93.94 679 SER A O 1
ATOM 5200 N N . LYS A 1 680 ? 4.012 -25.359 3.24 1 90.25 680 LYS A N 1
ATOM 5201 C CA . LYS A 1 680 ? 3.535 -26.734 3.338 1 90.25 680 LYS A CA 1
ATOM 5202 C C . LYS A 1 680 ? 4.512 -27.703 2.676 1 90.25 680 LYS A C 1
ATOM 5204 O O . LYS A 1 680 ? 4.812 -28.766 3.229 1 90.25 680 LYS A O 1
ATOM 5209 N N . GLU A 1 681 ? 4.977 -27.328 1.53 1 90.25 681 GLU A N 1
ATOM 5210 C CA . GLU A 1 681 ? 5.906 -28.172 0.8 1 90.25 681 GLU A CA 1
ATOM 5211 C C . GLU A 1 681 ? 7.223 -28.344 1.556 1 90.25 681 GLU A C 1
ATOM 5213 O O . GLU A 1 681 ? 7.762 -29.438 1.647 1 90.25 681 GLU A O 1
ATOM 5218 N N . VAL A 1 682 ? 7.723 -27.219 2.025 1 91 682 VAL A N 1
ATOM 5219 C CA . VAL A 1 682 ? 8.977 -27.266 2.77 1 91 682 VAL A CA 1
ATOM 5220 C C . VAL A 1 682 ? 8.812 -28.125 4.02 1 91 682 VAL A C 1
ATOM 5222 O O . VAL A 1 682 ? 9.688 -28.938 4.352 1 91 682 VAL A O 1
ATOM 5225 N N . PHE A 1 683 ? 7.723 -27.938 4.734 1 90.31 683 PHE A N 1
ATOM 5226 C CA . PHE A 1 683 ? 7.453 -28.719 5.938 1 90.31 683 PHE A CA 1
ATOM 5227 C C . PHE A 1 683 ? 7.324 -30.203 5.605 1 90.31 683 PHE A C 1
ATOM 5229 O O . PHE A 1 683 ? 7.902 -31.047 6.289 1 90.31 683 PHE A O 1
ATOM 5236 N N . ALA A 1 684 ? 6.57 -30.562 4.535 1 87.06 684 ALA A N 1
ATOM 5237 C CA . ALA A 1 684 ? 6.387 -31.953 4.121 1 87.06 684 ALA A CA 1
ATOM 5238 C C . ALA A 1 684 ? 7.723 -32.594 3.762 1 87.06 684 ALA A C 1
ATOM 5240 O O . ALA A 1 684 ? 7.977 -33.75 4.121 1 87.06 684 ALA A O 1
ATOM 5241 N N . LEU A 1 685 ? 8.539 -31.875 3.092 1 86 685 LEU A N 1
ATOM 5242 C CA . LEU A 1 685 ? 9.859 -32.375 2.715 1 86 685 LEU A CA 1
ATOM 5243 C C . LEU A 1 685 ? 10.719 -32.625 3.949 1 86 685 LEU A C 1
ATOM 5245 O O . LEU A 1 685 ? 11.508 -33.594 3.979 1 86 685 LEU A O 1
ATOM 5249 N N . SER A 1 686 ? 10.539 -31.812 4.887 1 86.81 686 SER A N 1
ATOM 5250 C CA . SER A 1 686 ? 11.344 -31.938 6.098 1 86.81 686 SER A CA 1
ATOM 5251 C C . SER A 1 686 ? 10.953 -33.156 6.902 1 86.81 686 SER A C 1
ATOM 5253 O O . SER A 1 686 ? 11.734 -33.656 7.719 1 86.81 686 SER A O 1
ATOM 5255 N N . CYS A 1 687 ? 9.781 -33.625 6.68 1 83.75 687 CYS A N 1
ATOM 5256 C CA . CYS A 1 687 ? 9.281 -34.781 7.414 1 83.75 687 CYS A CA 1
ATOM 5257 C C . CYS A 1 687 ? 9.633 -36.094 6.688 1 83.75 687 CYS A C 1
ATOM 5259 O O . CYS A 1 687 ? 9.5 -37.188 7.25 1 83.75 687 CYS A O 1
ATOM 5261 N N . GLN A 1 688 ? 10.156 -36 5.551 1 79.75 688 GLN A N 1
ATOM 5262 C CA . GLN A 1 688 ? 10.445 -37.188 4.75 1 79.75 688 GLN A CA 1
ATOM 5263 C C . GLN A 1 688 ? 11.844 -37.719 5.051 1 79.75 688 GLN A C 1
ATOM 5265 O O . GLN A 1 688 ? 12.742 -36.969 5.406 1 79.75 688 GLN A O 1
ATOM 5270 N N . HIS A 1 689 ? 11.953 -39.031 4.828 1 72.19 689 HIS A N 1
ATOM 5271 C CA . HIS A 1 689 ? 13.25 -39.656 5.016 1 72.19 689 HIS A CA 1
ATOM 5272 C C . HIS A 1 689 ? 14.25 -39.219 3.959 1 72.19 689 HIS A C 1
ATOM 5274 O O . HIS A 1 689 ? 15.438 -39.062 4.25 1 72.19 689 HIS A O 1
ATOM 5280 N N . ASN A 1 690 ? 13.742 -39.062 2.773 1 71.19 690 ASN A N 1
ATOM 5281 C CA . ASN A 1 690 ? 14.594 -38.594 1.677 1 71.19 690 ASN A CA 1
ATOM 5282 C C . ASN A 1 690 ? 14.516 -37.094 1.487 1 71.19 690 ASN A C 1
ATOM 5284 O O . ASN A 1 690 ? 14.414 -36.625 0.358 1 71.19 690 ASN A O 1
ATOM 5288 N N . SER A 1 691 ? 14.609 -36.438 2.58 1 77.12 691 SER A N 1
ATOM 5289 C CA . SER A 1 691 ? 14.57 -34.969 2.525 1 77.12 691 SER A CA 1
ATOM 5290 C C . SER A 1 691 ? 15.742 -34.438 1.723 1 77.12 691 SER A C 1
ATOM 5292 O O . SER A 1 691 ? 16.844 -35 1.752 1 77.12 691 SER A O 1
ATOM 5294 N N . PRO A 1 692 ? 15.453 -33.375 0.963 1 74.12 692 PRO A N 1
ATOM 5295 C CA . PRO A 1 692 ? 16.547 -32.781 0.195 1 74.12 692 PRO A CA 1
ATOM 5296 C C . PRO A 1 692 ? 17.75 -32.438 1.062 1 74.12 692 PRO A C 1
ATOM 5298 O O . PRO A 1 692 ? 17.594 -32.094 2.24 1 74.12 692 PRO A O 1
ATOM 5301 N N . VAL A 1 693 ? 18.859 -32.406 0.436 1 69 693 VAL A N 1
ATOM 5302 C CA . VAL A 1 693 ? 20.141 -32.219 1.116 1 69 693 VAL A CA 1
ATOM 5303 C C . VAL A 1 693 ? 20.156 -30.891 1.846 1 69 693 VAL A C 1
ATOM 5305 O O . VAL A 1 693 ? 20.688 -30.781 2.957 1 69 693 VAL A O 1
ATOM 5308 N N . TRP A 1 694 ? 19.625 -29.922 1.234 1 74.44 694 TRP A N 1
ATOM 5309 C CA . TRP A 1 694 ? 19.688 -28.578 1.83 1 74.44 694 TRP A CA 1
ATOM 5310 C C . TRP A 1 694 ? 18.859 -28.516 3.107 1 74.44 694 TRP A C 1
ATOM 5312 O O . TRP A 1 694 ? 19.219 -27.812 4.051 1 74.44 694 TRP A O 1
ATOM 5322 N N . LEU A 1 695 ? 17.812 -29.172 3.143 1 79.38 695 LEU A N 1
ATOM 5323 C CA . LEU A 1 695 ? 16.969 -29.203 4.332 1 79.38 695 LEU A CA 1
ATOM 5324 C C . LEU A 1 695 ? 17.641 -30 5.453 1 79.38 695 LEU A C 1
ATOM 5326 O O . LEU A 1 695 ? 17.516 -29.641 6.629 1 79.38 695 LEU A O 1
ATOM 5330 N N . LYS A 1 696 ? 18.328 -31.062 5.047 1 73.94 696 LYS A N 1
ATOM 5331 C CA . LYS A 1 696 ? 19.062 -31.844 6.027 1 73.94 696 LYS A CA 1
ATOM 5332 C C . LYS A 1 696 ? 20.188 -31.016 6.66 1 73.94 696 LYS A C 1
ATOM 5334 O O . LYS A 1 696 ? 20.438 -31.109 7.863 1 73.94 696 LYS A O 1
ATOM 5339 N N . ALA A 1 697 ? 20.719 -30.234 5.777 1 73 697 ALA A N 1
ATOM 5340 C CA . ALA A 1 697 ? 21.812 -29.391 6.246 1 73 697 ALA A CA 1
ATOM 5341 C C . ALA A 1 697 ? 21.312 -28.359 7.254 1 73 697 ALA A C 1
ATOM 5343 O O . ALA A 1 697 ? 22.031 -27.984 8.18 1 73 697 ALA A O 1
ATOM 5344 N N . LEU A 1 698 ? 20.141 -27.922 7.137 1 76.94 698 LEU A N 1
ATOM 5345 C CA . LEU A 1 698 ? 19.547 -26.953 8.055 1 76.94 698 LEU A CA 1
ATOM 5346 C C . LEU A 1 698 ? 19.297 -27.594 9.422 1 76.94 698 LEU A C 1
ATOM 5348 O O . LEU A 1 698 ? 19.422 -26.922 10.445 1 76.94 698 LEU A O 1
ATOM 5352 N N . ALA A 1 699 ? 18.984 -28.797 9.414 1 67.06 699 ALA A N 1
ATOM 5353 C CA . ALA A 1 699 ? 18.625 -29.5 10.641 1 67.06 699 ALA A CA 1
ATOM 5354 C C . ALA A 1 699 ? 19.859 -29.797 11.484 1 67.06 699 ALA A C 1
ATOM 5356 O O . ALA A 1 699 ? 19.766 -29.953 12.703 1 67.06 699 ALA A O 1
ATOM 5357 N N . GLU A 1 700 ? 21.047 -29.906 10.844 1 61.88 700 GLU A N 1
ATOM 5358 C CA . GLU A 1 700 ? 22.281 -30.328 11.5 1 61.88 700 GLU A CA 1
ATOM 5359 C C . GLU A 1 700 ? 23.031 -29.125 12.078 1 61.88 700 GLU A C 1
ATOM 5361 O O . GLU A 1 700 ? 24.078 -29.297 12.711 1 61.88 700 GLU A O 1
ATOM 5366 N N . PHE A 1 701 ? 22.516 -28.062 11.805 1 57.88 701 PHE A N 1
ATOM 5367 C CA . PHE A 1 701 ? 23.281 -26.906 12.242 1 57.88 701 PHE A CA 1
ATOM 5368 C C . PHE A 1 701 ? 23.344 -26.828 13.758 1 57.88 701 PHE A C 1
ATOM 5370 O O . PHE A 1 701 ? 22.312 -26.906 14.43 1 57.88 701 PHE A O 1
ATOM 5377 N N . PRO A 1 702 ? 24.719 -27.203 14.305 1 50.5 702 PRO A N 1
ATOM 5378 C CA . PRO A 1 702 ? 24.859 -27.188 15.758 1 50.5 702 PRO A CA 1
ATOM 5379 C C . PRO A 1 702 ? 24.5 -25.828 16.375 1 50.5 702 PRO A C 1
ATOM 5381 O O . PRO A 1 702 ? 24.688 -24.797 15.734 1 50.5 702 PRO A O 1
ATOM 5384 N N . GLU A 1 703 ? 23.672 -25.781 17.375 1 48.22 703 GLU A N 1
ATOM 5385 C CA . GLU A 1 703 ? 23.344 -24.625 18.188 1 48.22 703 GLU A CA 1
ATOM 5386 C C . GLU A 1 703 ? 24.594 -23.922 18.688 1 48.22 703 GLU A C 1
ATOM 5388 O O . GLU A 1 703 ? 24.516 -22.984 19.5 1 48.22 703 GLU A O 1
ATOM 5393 N N . THR A 1 704 ? 25.844 -24.109 18.328 1 42.66 704 THR A N 1
ATOM 5394 C CA . THR A 1 704 ? 26.984 -23.516 19.031 1 42.66 704 THR A CA 1
ATOM 5395 C C . THR A 1 704 ? 26.906 -22 19 1 42.66 704 THR A C 1
ATOM 5397 O O . THR A 1 704 ? 26.203 -21.422 18.172 1 42.66 704 THR A O 1
ATOM 5400 N N . SER A 1 705 ? 27.719 -21.141 19.969 1 42.47 705 SER A N 1
ATOM 5401 C CA . SER A 1 705 ? 27.641 -19.828 20.609 1 42.47 705 SER A CA 1
ATOM 5402 C C . SER A 1 705 ? 27.734 -18.703 19.578 1 42.47 705 SER A C 1
ATOM 5404 O O . SER A 1 705 ? 28.828 -18.438 19.047 1 42.47 705 SER A O 1
ATOM 5406 N N . ILE A 1 706 ? 26.938 -18.438 18.75 1 47.53 706 ILE A N 1
ATOM 5407 C CA . ILE A 1 706 ? 26.688 -17.203 18.016 1 47.53 706 ILE A CA 1
ATOM 5408 C C . ILE A 1 706 ? 27.078 -16 18.875 1 47.53 706 ILE A C 1
ATOM 5410 O O . ILE A 1 706 ? 27.312 -14.906 18.359 1 47.53 706 ILE A O 1
ATOM 5414 N N . ARG A 1 707 ? 27.109 -16.188 20.188 1 45.47 707 ARG A N 1
ATOM 5415 C CA . ARG A 1 707 ? 27.484 -15.211 21.203 1 45.47 707 ARG A CA 1
ATOM 5416 C C . ARG A 1 707 ? 28.891 -14.672 20.969 1 45.47 707 ARG A C 1
ATOM 5418 O O . ARG A 1 707 ? 29.125 -13.469 21.078 1 45.47 707 ARG A O 1
ATOM 5425 N N . ASP A 1 708 ? 29.766 -15.594 20.641 1 46.78 708 ASP A N 1
ATOM 5426 C CA . ASP A 1 708 ? 31.156 -15.172 20.547 1 46.78 708 ASP A CA 1
ATOM 5427 C C . ASP A 1 708 ? 31.406 -14.359 19.281 1 46.78 708 ASP A C 1
ATOM 5429 O O . ASP A 1 708 ? 32.156 -13.391 19.297 1 46.78 708 ASP A O 1
ATOM 5433 N N . GLU A 1 709 ? 30.562 -14.625 18.25 1 48.59 709 GLU A N 1
ATOM 5434 C CA . GLU A 1 709 ? 30.766 -13.906 17 1 48.59 709 GLU A CA 1
ATOM 5435 C C . GLU A 1 709 ? 30.125 -12.523 17.047 1 48.59 709 GLU A C 1
ATOM 5437 O O . GLU A 1 709 ? 30.719 -11.547 16.578 1 48.59 709 GLU A O 1
ATOM 5442 N N . PHE A 1 710 ? 29.016 -12.422 17.672 1 47.75 710 PHE A N 1
ATOM 5443 C CA . PHE A 1 710 ? 28.422 -11.102 17.828 1 47.75 710 PHE A CA 1
ATOM 5444 C C . PHE A 1 710 ? 29.234 -10.25 18.797 1 47.75 710 PHE A C 1
ATOM 5446 O O . PHE A 1 710 ? 29.406 -9.047 18.578 1 47.75 710 PHE A O 1
ATOM 5453 N N . ALA A 1 711 ? 29.75 -10.953 19.859 1 47.44 711 ALA A N 1
ATOM 5454 C CA . ALA A 1 711 ? 30.625 -10.258 20.812 1 47.44 711 ALA A CA 1
ATOM 5455 C C . ALA A 1 711 ? 31.875 -9.742 20.125 1 47.44 711 ALA A C 1
ATOM 5457 O O . ALA A 1 711 ? 32.344 -8.633 20.406 1 47.44 711 ALA A O 1
ATOM 5458 N N . ALA A 1 712 ? 32.375 -10.539 19.234 1 46.88 712 ALA A N 1
ATOM 5459 C CA . ALA A 1 712 ? 33.562 -10.109 18.5 1 46.88 712 ALA A CA 1
ATOM 5460 C C . ALA A 1 712 ? 33.25 -8.945 17.578 1 46.88 712 ALA A C 1
ATOM 5462 O O . ALA A 1 712 ? 34 -7.98 17.484 1 46.88 712 ALA A O 1
ATOM 5463 N N . PHE A 1 713 ? 32.125 -9.086 16.953 1 43.72 713 PHE A N 1
ATOM 5464 C CA . PHE A 1 713 ? 31.688 -7.996 16.062 1 43.72 713 PHE A CA 1
ATOM 5465 C C . PHE A 1 713 ? 31.375 -6.742 16.875 1 43.72 713 PHE A C 1
ATOM 5467 O O . PHE A 1 713 ? 31.797 -5.641 16.5 1 43.72 713 PHE A O 1
ATOM 5474 N N . SER A 1 714 ? 30.562 -6.98 17.953 1 45.47 714 SER A N 1
ATOM 5475 C CA . SER A 1 714 ? 30.266 -5.852 18.828 1 45.47 714 SER A CA 1
ATOM 5476 C C . SER A 1 714 ? 31.547 -5.215 19.359 1 45.47 714 SER A C 1
ATOM 5478 O O . SER A 1 714 ? 31.625 -3.992 19.516 1 45.47 714 SER A O 1
ATOM 5480 N N . ARG A 1 715 ? 32.562 -6.012 19.641 1 46.97 715 ARG A N 1
ATOM 5481 C CA . ARG A 1 715 ? 33.844 -5.527 20.078 1 46.97 715 ARG A CA 1
ATOM 5482 C C . ARG A 1 715 ? 34.562 -4.793 18.953 1 46.97 715 ARG A C 1
ATOM 5484 O O . ARG A 1 715 ? 35.25 -3.789 19.188 1 46.97 715 ARG A O 1
ATOM 5491 N N . THR A 1 716 ? 34.375 -5.328 17.766 1 44.09 716 THR A N 1
ATOM 5492 C CA . THR A 1 716 ? 35.031 -4.688 16.641 1 44.09 716 THR A CA 1
ATOM 5493 C C . THR A 1 716 ? 34.406 -3.346 16.328 1 44.09 716 THR A C 1
ATOM 5495 O O . THR A 1 716 ? 35.062 -2.426 15.844 1 44.09 716 THR A O 1
ATOM 5498 N N . LEU A 1 717 ? 33.031 -3.375 16.375 1 40.97 717 LEU A N 1
ATOM 5499 C CA . LEU A 1 717 ? 32.406 -2.064 16.203 1 40.97 717 LEU A CA 1
ATOM 5500 C C . LEU A 1 717 ? 32.938 -1.073 17.234 1 40.97 717 LEU A C 1
ATOM 5502 O O . LEU A 1 717 ? 33 0.127 16.969 1 40.97 717 LEU A O 1
ATOM 5506 N N . SER A 1 718 ? 33.156 -1.537 18.438 1 37.56 718 SER A N 1
ATOM 5507 C CA . SER A 1 718 ? 33.719 -0.661 19.469 1 37.56 718 SER A CA 1
ATOM 5508 C C . SER A 1 718 ? 35.219 -0.464 19.25 1 37.56 718 SER A C 1
ATOM 5510 O O . SER A 1 718 ? 35.812 0.501 19.75 1 37.56 718 SER A O 1
ATOM 5512 N N . THR A 1 719 ? 36 -1.528 18.906 1 37.03 719 THR A N 1
ATOM 5513 C CA . THR A 1 719 ? 37.469 -1.369 18.828 1 37.03 719 THR A CA 1
ATOM 5514 C C . THR A 1 719 ? 37.875 -0.795 17.484 1 37.03 719 THR A C 1
ATOM 5516 O O . THR A 1 719 ? 37.594 -1.401 16.438 1 37.03 719 THR A O 1
ATOM 5519 N N . SER A 1 720 ? 37.969 0.467 17.297 1 35.78 720 SER A N 1
ATOM 5520 C CA . SER A 1 720 ? 38.5 1.215 16.156 1 35.78 720 SER A CA 1
ATOM 5521 C C . SER A 1 720 ? 39.781 0.592 15.648 1 35.78 720 SER A C 1
ATOM 5523 O O . SER A 1 720 ? 40.469 1.168 14.789 1 35.78 720 SER A O 1
ATOM 5525 N N . GLY A 1 721 ? 40.562 -0.362 16.453 1 31.78 721 GLY A N 1
ATOM 5526 C CA . GLY A 1 721 ? 41.969 -0.448 16.109 1 31.78 721 GLY A CA 1
ATOM 5527 C C . GLY A 1 721 ? 42.219 -1.119 14.773 1 31.78 721 GLY A C 1
ATOM 5528 O O . GLY A 1 721 ? 41.344 -1.782 14.227 1 31.78 721 GLY A O 1
ATOM 5529 N N . ASN A 1 722 ? 43.562 -0.867 14.156 1 32.19 722 ASN A N 1
ATOM 5530 C CA . ASN A 1 722 ? 44.375 -1.068 12.961 1 32.19 722 ASN A CA 1
ATOM 5531 C C . ASN A 1 722 ? 44.531 -2.551 12.641 1 32.19 722 ASN A C 1
ATOM 5533 O O . ASN A 1 722 ? 45.469 -2.941 11.953 1 32.19 722 ASN A O 1
ATOM 5537 N N . ASP A 1 723 ? 44.156 -3.484 13.547 1 32.59 723 ASP A N 1
ATOM 5538 C CA . ASP A 1 723 ? 44.75 -4.758 13.164 1 32.59 723 ASP A CA 1
ATOM 5539 C C . ASP A 1 723 ? 44.156 -5.258 11.836 1 32.59 723 ASP A C 1
ATOM 5541 O O . ASP A 1 723 ? 43 -5.023 11.539 1 32.59 723 ASP A O 1
ATOM 5545 N N . ALA A 1 724 ? 45.125 -5.707 10.945 1 32.78 724 ALA A N 1
ATOM 5546 C CA . ALA A 1 724 ? 44.906 -6.324 9.648 1 32.78 724 ALA A CA 1
ATOM 5547 C C . ALA A 1 724 ? 43.781 -7.379 9.734 1 32.78 724 ALA A C 1
ATOM 5549 O O . ALA A 1 724 ? 43.812 -8.219 10.641 1 32.78 724 ALA A O 1
ATOM 5550 N N . PRO A 1 725 ? 42.688 -7.109 9.156 1 34.69 725 PRO A N 1
ATOM 5551 C CA . PRO A 1 725 ? 41.594 -8.062 9.258 1 34.69 725 PRO A CA 1
ATOM 5552 C C . PRO A 1 725 ? 42 -9.492 8.922 1 34.69 725 PRO A C 1
ATOM 5554 O O . PRO A 1 725 ? 42.656 -9.727 7.918 1 34.69 725 PRO A O 1
ATOM 5557 N N . SER A 1 726 ? 42.406 -10.266 9.969 1 33.53 726 SER A N 1
ATOM 5558 C CA . SER A 1 726 ? 42.719 -11.672 9.734 1 33.53 726 SER A CA 1
ATOM 5559 C C . SER A 1 726 ? 41.656 -12.328 8.836 1 33.53 726 SER A C 1
ATOM 5561 O O . SER A 1 726 ? 40.469 -12.109 9.008 1 33.53 726 SER A O 1
ATOM 5563 N N . ARG A 1 727 ? 42.188 -12.836 7.719 1 33.84 727 ARG A N 1
ATOM 5564 C CA . ARG A 1 727 ? 41.406 -13.633 6.766 1 33.84 727 ARG A CA 1
ATOM 5565 C C . ARG A 1 727 ? 40.781 -14.836 7.445 1 33.84 727 ARG A C 1
ATOM 5567 O O . ARG A 1 727 ? 41.438 -15.82 7.746 1 33.84 727 ARG A O 1
ATOM 5574 N N . SER A 1 728 ? 39.969 -14.672 8.422 1 34.88 728 SER A N 1
ATOM 5575 C CA . SER A 1 728 ? 39.312 -15.891 8.891 1 34.88 728 SER A CA 1
ATOM 5576 C C . SER A 1 728 ? 38.438 -16.5 7.789 1 34.88 728 SER A C 1
ATOM 5578 O O . SER A 1 728 ? 37.656 -15.805 7.145 1 34.88 728 SER A O 1
ATOM 5580 N N . GLN A 1 729 ? 38.875 -17.656 7.293 1 35.72 729 GLN A N 1
ATOM 5581 C CA . GLN A 1 729 ? 38.125 -18.438 6.312 1 35.72 729 GLN A CA 1
ATOM 5582 C C . GLN A 1 729 ? 36.75 -18.766 6.828 1 35.72 729 GLN A C 1
ATOM 5584 O O . GLN A 1 729 ? 36.594 -19.266 7.941 1 35.72 729 GLN A O 1
ATOM 5589 N N . SER A 1 730 ? 35.75 -18.109 6.473 1 38.75 730 SER A N 1
ATOM 5590 C CA . SER A 1 730 ? 34.344 -18.359 6.789 1 38.75 730 SER A CA 1
ATOM 5591 C C . SER A 1 730 ? 33.969 -19.812 6.52 1 38.75 730 SER A C 1
ATOM 5593 O O . SER A 1 730 ? 34.469 -20.422 5.578 1 38.75 730 SER A O 1
ATOM 5595 N N . PRO A 1 731 ? 33.5 -20.516 7.543 1 38.59 731 PRO A N 1
ATOM 5596 C CA . PRO A 1 731 ? 33.031 -21.875 7.242 1 38.59 731 PRO A CA 1
ATOM 5597 C C . PRO A 1 731 ? 32.219 -21.953 5.953 1 38.59 731 PRO A C 1
ATOM 5599 O O . PRO A 1 731 ? 31.469 -21.031 5.648 1 38.59 731 PRO A O 1
ATOM 5602 N N . SER A 1 732 ? 32.656 -22.734 5.008 1 43.78 732 SER A N 1
ATOM 5603 C CA . SER A 1 732 ? 31.953 -23 3.764 1 43.78 732 SER A CA 1
ATOM 5604 C C . SER A 1 732 ? 30.578 -23.609 4.031 1 43.78 732 SER A C 1
ATOM 5606 O O . SER A 1 732 ? 30.438 -24.531 4.832 1 43.78 732 SER A O 1
ATOM 5608 N N . PHE A 1 733 ? 29.516 -22.781 4.062 1 48.03 733 PHE A N 1
ATOM 5609 C CA . PHE A 1 733 ? 28.188 -23.375 4.113 1 48.03 733 PHE A CA 1
ATOM 5610 C C . PHE A 1 733 ? 27.781 -23.906 2.744 1 48.03 733 PHE A C 1
ATOM 5612 O O . PHE A 1 733 ? 28.016 -23.25 1.723 1 48.03 733 PHE A O 1
ATOM 5619 N N . PRO A 1 734 ? 27.453 -25.219 2.725 1 48.16 734 PRO A N 1
ATOM 5620 C CA . PRO A 1 734 ? 26.938 -25.703 1.44 1 48.16 734 PRO A CA 1
ATOM 5621 C C . PRO A 1 734 ? 25.75 -24.875 0.944 1 48.16 734 PRO A C 1
ATOM 5623 O O . PRO A 1 734 ? 24.953 -24.391 1.748 1 48.16 734 PRO A O 1
ATOM 5626 N N . PRO A 1 735 ? 25.812 -24.531 -0.261 1 52.12 735 PRO A N 1
ATOM 5627 C CA . PRO A 1 735 ? 24.656 -23.812 -0.79 1 52.12 735 PRO A CA 1
ATOM 5628 C C . PRO A 1 735 ? 23.344 -24.578 -0.603 1 52.12 735 PRO A C 1
ATOM 5630 O O . PRO A 1 735 ? 23.328 -25.812 -0.701 1 52.12 735 PRO A O 1
ATOM 5633 N N . LEU A 1 736 ? 22.578 -23.984 0.047 1 50.31 736 LEU A N 1
ATOM 5634 C CA . LEU A 1 736 ? 21.281 -24.625 0.274 1 50.31 736 LEU A CA 1
ATOM 5635 C C . LEU A 1 736 ? 20.641 -25.047 -1.045 1 50.31 736 LEU A C 1
ATOM 5637 O O . LEU A 1 736 ? 19.984 -26.078 -1.112 1 50.31 736 LEU A O 1
ATOM 5641 N N . PHE A 1 737 ? 20.719 -24.156 -2.021 1 50.06 737 PHE A N 1
ATOM 5642 C CA . PHE A 1 737 ? 19.906 -24.438 -3.201 1 50.06 737 PHE A CA 1
ATOM 5643 C C . PHE A 1 737 ? 20.781 -24.906 -4.359 1 50.06 737 PHE A C 1
ATOM 5645 O O . PHE A 1 737 ? 21.656 -24.156 -4.828 1 50.06 737 PHE A O 1
ATOM 5652 N N . SER A 1 738 ? 21.172 -26.281 -4.039 1 45.84 738 SER A N 1
ATOM 5653 C CA . SER A 1 738 ? 21.922 -26.906 -5.121 1 45.84 738 SER A CA 1
ATOM 5654 C C . SER A 1 738 ? 20.984 -27.469 -6.195 1 45.84 738 SER A C 1
ATOM 5656 O O . SER A 1 738 ? 20.016 -28.141 -5.879 1 45.84 738 SER A O 1
ATOM 5658 N N . VAL A 1 739 ? 20.984 -26.797 -7.242 1 41.78 739 VAL A N 1
ATOM 5659 C CA . VAL A 1 739 ? 20.203 -27.391 -8.328 1 41.78 739 VAL A CA 1
ATOM 5660 C C . VAL A 1 739 ? 20.797 -28.75 -8.695 1 41.78 739 VAL A C 1
ATOM 5662 O O . VAL A 1 739 ? 21.953 -28.844 -9.109 1 41.78 739 VAL A O 1
ATOM 5665 N N . ASN A 1 740 ? 20.516 -29.797 -7.914 1 37.41 740 ASN A N 1
ATOM 5666 C CA . ASN A 1 740 ? 20.969 -31.078 -8.438 1 37.41 740 ASN A CA 1
ATOM 5667 C C . ASN A 1 740 ? 20.562 -31.266 -9.898 1 37.41 740 ASN A C 1
ATOM 5669 O O . ASN A 1 740 ? 19.406 -31.547 -10.203 1 37.41 740 ASN A O 1
ATOM 5673 N N . LEU A 1 741 ? 21.266 -30.562 -10.711 1 37.25 741 LEU A N 1
ATOM 5674 C CA . LEU A 1 741 ? 20.984 -30.922 -12.102 1 37.25 741 LEU A CA 1
ATOM 5675 C C . LEU A 1 741 ? 21.406 -32.375 -12.367 1 37.25 741 LEU A C 1
ATOM 5677 O O . LEU A 1 741 ? 22.5 -32.781 -11.961 1 37.25 741 LEU A O 1
ATOM 5681 N N . ASP A 1 742 ? 20.5 -33.188 -12.453 1 37.06 742 ASP A N 1
ATOM 5682 C CA . ASP A 1 742 ? 20.828 -34.5 -12.992 1 37.06 742 ASP A CA 1
ATOM 5683 C C . ASP A 1 742 ? 22.016 -34.406 -13.945 1 37.06 742 ASP A C 1
ATOM 5685 O O . ASP A 1 742 ? 21.969 -33.688 -14.945 1 37.06 742 ASP A O 1
ATOM 5689 N N . PRO A 1 743 ? 23.141 -34.875 -13.453 1 37.81 743 PRO A N 1
ATOM 5690 C CA . PRO A 1 743 ? 24.344 -34.844 -14.266 1 37.81 743 PRO A CA 1
ATOM 5691 C C . PRO A 1 743 ? 24.094 -35.219 -15.719 1 37.81 743 PRO A C 1
ATOM 5693 O O . PRO A 1 743 ? 24.953 -35 -16.578 1 37.81 743 PRO A O 1
ATOM 5696 N N . HIS A 1 744 ? 23.031 -35.875 -15.945 1 37.75 744 HIS A N 1
ATOM 5697 C CA . HIS A 1 744 ? 22.812 -36.312 -17.312 1 37.75 744 HIS A CA 1
ATOM 5698 C C . HIS A 1 744 ? 22.141 -35.25 -18.156 1 37.75 744 HIS A C 1
ATOM 5700 O O . HIS A 1 744 ? 21.859 -35.438 -19.328 1 37.75 744 HIS A O 1
ATOM 5706 N N . LEU A 1 745 ? 21.766 -34.25 -17.391 1 41.62 745 LEU A N 1
ATOM 5707 C CA . LEU A 1 745 ? 21.156 -33.188 -18.203 1 41.62 745 LEU A CA 1
ATOM 5708 C C . LEU A 1 745 ? 22.234 -32.344 -18.859 1 41.62 745 LEU A C 1
ATOM 5710 O O . LEU A 1 745 ? 23.219 -31.953 -18.219 1 41.62 745 LEU A O 1
ATOM 5714 N N . PRO A 1 746 ? 22.234 -32.344 -20.125 1 41.38 746 PRO A N 1
ATOM 5715 C CA . PRO A 1 746 ? 23.234 -31.484 -20.797 1 41.38 746 PRO A CA 1
ATOM 5716 C C . PRO A 1 746 ? 23.312 -30.078 -20.203 1 41.38 746 PRO A C 1
ATOM 5718 O O . PRO A 1 746 ? 22.266 -29.469 -19.953 1 41.38 746 PRO A O 1
ATOM 5721 N N . VAL A 1 747 ? 24.406 -29.844 -19.609 1 43.69 747 VAL A N 1
ATOM 5722 C CA . VAL A 1 747 ? 24.719 -28.484 -19.172 1 43.69 747 VAL A CA 1
ATOM 5723 C C . VAL A 1 747 ? 24.672 -27.547 -20.359 1 43.69 747 VAL A C 1
ATOM 5725 O O . VAL A 1 747 ? 25.328 -27.781 -21.375 1 43.69 747 VAL A O 1
ATOM 5728 N N . PRO A 1 748 ? 23.703 -26.594 -20.359 1 44.97 748 PRO A N 1
ATOM 5729 C CA . PRO A 1 748 ? 23.719 -25.641 -21.469 1 44.97 748 PRO A CA 1
ATOM 5730 C C . PRO A 1 748 ? 25.094 -25.016 -21.688 1 44.97 748 PRO A C 1
ATOM 5732 O O . PRO A 1 748 ? 25.875 -24.891 -20.75 1 44.97 748 PRO A O 1
ATOM 5735 N N . PRO A 1 749 ? 25.422 -24.938 -22.953 1 44.59 749 PRO A N 1
ATOM 5736 C CA . PRO A 1 749 ? 26.656 -24.188 -23.172 1 44.59 749 PRO A CA 1
ATOM 5737 C C . PRO A 1 749 ? 26.656 -22.828 -22.469 1 44.59 749 PRO A C 1
ATOM 5739 O O . PRO A 1 749 ? 25.609 -22.219 -22.328 1 44.59 749 PRO A O 1
ATOM 5742 N N . PRO A 1 750 ? 27.703 -22.578 -21.734 1 44 750 PRO A N 1
ATOM 5743 C CA . PRO A 1 750 ? 27.781 -21.266 -21.078 1 44 750 PRO A CA 1
ATOM 5744 C C . PRO A 1 750 ? 27.359 -20.125 -22 1 44 750 PRO A C 1
ATOM 5746 O O . PRO A 1 750 ? 27.609 -20.156 -23.203 1 44 750 PRO A O 1
ATOM 5749 N N . PRO A 1 751 ? 26.516 -19.281 -21.391 1 46.28 751 PRO A N 1
ATOM 5750 C CA . PRO A 1 751 ? 26.141 -18.156 -22.234 1 46.28 751 PRO A CA 1
ATOM 5751 C C . PRO A 1 751 ? 27.344 -17.391 -22.797 1 46.28 751 PRO A C 1
ATOM 5753 O O . PRO A 1 751 ? 28.391 -17.328 -22.141 1 46.28 751 PRO A O 1
ATOM 5756 N N . GLN A 1 752 ? 27.375 -17.156 -24.172 1 46.97 752 GLN A N 1
ATOM 5757 C CA . GLN A 1 752 ? 28.422 -16.375 -24.797 1 46.97 752 GLN A CA 1
ATOM 5758 C C . GLN A 1 752 ? 28.547 -15 -24.141 1 46.97 752 GLN A C 1
ATOM 5760 O O . GLN A 1 752 ? 29.625 -14.398 -24.141 1 46.97 752 GLN A O 1
ATOM 5765 N N . GLU A 1 753 ? 27.422 -14.555 -23.688 1 49.59 753 GLU A N 1
ATOM 5766 C CA . GLU A 1 753 ? 27.438 -13.266 -23 1 49.59 753 GLU A CA 1
ATOM 5767 C C . GLU A 1 753 ? 27.531 -13.445 -21.484 1 49.59 753 GLU A C 1
ATOM 5769 O O . GLU A 1 753 ? 27.141 -14.484 -20.953 1 49.59 753 GLU A O 1
ATOM 5774 N N . PRO A 1 754 ? 28.422 -12.5 -20.844 1 45.12 754 PRO A N 1
ATOM 5775 C CA . PRO A 1 754 ? 28.422 -12.594 -19.375 1 45.12 754 PRO A CA 1
ATOM 5776 C C . PRO A 1 754 ? 27.016 -12.766 -18.797 1 45.12 754 PRO A C 1
ATOM 5778 O O . PRO A 1 754 ? 26.078 -12.102 -19.234 1 45.12 754 PRO A O 1
ATOM 5781 N N . SER A 1 755 ? 26.828 -13.852 -18.234 1 56.28 755 SER A N 1
ATOM 5782 C CA . SER A 1 755 ? 25.516 -14.172 -17.672 1 56.28 755 SER A CA 1
ATOM 5783 C C . SER A 1 755 ? 25.594 -14.359 -16.172 1 56.28 755 SER A C 1
ATOM 5785 O O . SER A 1 755 ? 26.688 -14.516 -15.609 1 56.28 755 SER A O 1
ATOM 5787 N N . PHE A 1 756 ? 24.578 -14.078 -15.547 1 60.59 756 PHE A N 1
ATOM 5788 C CA . PHE A 1 756 ? 24.469 -14.367 -14.125 1 60.59 756 PHE A CA 1
ATOM 5789 C C . PHE A 1 756 ? 25.078 -15.734 -13.805 1 60.59 756 PHE A C 1
ATOM 5791 O O . PHE A 1 756 ? 24.953 -16.672 -14.586 1 60.59 756 PHE A O 1
ATOM 5798 N N . PRO A 1 757 ? 25.922 -15.68 -12.648 1 55.25 757 PRO A N 1
ATOM 5799 C CA . PRO A 1 757 ? 26.547 -16.953 -12.312 1 55.25 757 PRO A CA 1
ATOM 5800 C C . PRO A 1 757 ? 25.562 -18.109 -12.266 1 55.25 757 PRO A C 1
ATOM 5802 O O . PRO A 1 757 ? 24.422 -17.938 -11.836 1 55.25 757 PRO A O 1
ATOM 5805 N N . PRO A 1 758 ? 25.922 -19.062 -12.984 1 52.25 758 PRO A N 1
ATOM 5806 C CA . PRO A 1 758 ? 25.031 -20.234 -12.891 1 52.25 758 PRO A CA 1
ATOM 5807 C C . PRO A 1 758 ? 24.797 -20.672 -11.453 1 52.25 758 PRO A C 1
ATOM 5809 O O . PRO A 1 758 ? 25.672 -20.516 -10.602 1 52.25 758 PRO A O 1
ATOM 5812 N N . PRO A 1 759 ? 23.562 -21.016 -11.156 1 50.78 759 PRO A N 1
ATOM 5813 C CA . PRO A 1 759 ? 23.375 -21.578 -9.812 1 50.78 759 PRO A CA 1
ATOM 5814 C C . PRO A 1 759 ? 24.359 -22.703 -9.492 1 50.78 759 PRO A C 1
ATOM 5816 O O . PRO A 1 759 ? 24.781 -23.422 -10.391 1 50.78 759 PRO A O 1
ATOM 5819 N N . LEU A 1 760 ? 25 -22.766 -8.266 1 47.12 760 LEU A N 1
ATOM 5820 C CA . LEU A 1 760 ? 25.953 -23.781 -7.855 1 47.12 760 LEU A CA 1
ATOM 5821 C C . LEU A 1 760 ? 25.391 -25.188 -8.078 1 47.12 760 LEU A C 1
ATOM 5823 O O . LEU A 1 760 ? 24.25 -25.453 -7.711 1 47.12 760 LEU A O 1
ATOM 5827 N N . GLU A 1 761 ? 25.938 -26 -9.016 1 43.38 761 GLU A N 1
ATOM 5828 C CA . GLU A 1 761 ? 25.578 -27.391 -9.281 1 43.38 761 GLU A CA 1
ATOM 5829 C C . GLU A 1 761 ? 25.984 -28.297 -8.125 1 43.38 761 GLU A C 1
ATOM 5831 O O . GLU A 1 761 ? 27.141 -28.25 -7.664 1 43.38 761 GLU A O 1
ATOM 5836 N N . CYS A 1 762 ? 25.266 -28.625 -7.125 1 38.16 762 CYS A N 1
ATOM 5837 C CA . CYS A 1 762 ? 25.766 -29.531 -6.102 1 38.16 762 CYS A CA 1
ATOM 5838 C C . CYS A 1 762 ? 25.578 -30.984 -6.523 1 38.16 762 CYS A C 1
ATOM 5840 O O . CYS A 1 762 ? 25.625 -31.891 -5.688 1 38.16 762 CYS A O 1
ATOM 5842 N N . GLY A 1 763 ? 25.266 -31.594 -7.707 1 35.16 763 GLY A N 1
ATOM 5843 C CA . GLY A 1 763 ? 24.938 -33 -7.859 1 35.16 763 GLY A CA 1
ATOM 5844 C C . GLY A 1 763 ? 26.109 -33.906 -7.555 1 35.16 763 GLY A C 1
ATOM 5845 O O . GLY A 1 763 ? 27.25 -33.469 -7.457 1 35.16 763 GLY A O 1
ATOM 5846 N N . PRO A 1 764 ? 25.797 -35.406 -7.367 1 29.91 764 PRO A N 1
ATOM 5847 C CA . PRO A 1 764 ? 26.781 -36.469 -7.375 1 29.91 764 PRO A CA 1
ATOM 5848 C C . PRO A 1 764 ? 27.531 -36.594 -8.695 1 29.91 764 PRO A C 1
ATOM 5850 O O . PRO A 1 764 ? 26.922 -36.562 -9.766 1 29.91 764 PRO A O 1
ATOM 5853 N N . GLY A 1 765 ? 28.906 -36.406 -8.82 1 31.44 765 GLY A N 1
ATOM 5854 C CA . GLY A 1 765 ? 29.922 -36.406 -9.859 1 31.44 765 GLY A CA 1
ATOM 5855 C C . GLY A 1 765 ? 30.422 -35 -10.195 1 31.44 765 GLY A C 1
ATOM 5856 O O . GLY A 1 765 ? 31.031 -34.812 -11.25 1 31.44 765 GLY A O 1
ATOM 5857 N N . ALA A 1 766 ? 29.844 -34.062 -9.797 1 34.03 766 ALA A N 1
ATOM 5858 C CA . ALA A 1 766 ? 30.641 -32.844 -9.883 1 34.03 766 ALA A CA 1
ATOM 5859 C C . ALA A 1 766 ? 32.094 -33.094 -9.477 1 34.03 766 ALA A C 1
ATOM 5861 O O . ALA A 1 766 ? 32.344 -33.406 -8.312 1 34.03 766 ALA A O 1
ATOM 5862 N N . THR A 1 767 ? 32.875 -33.875 -10.383 1 30.56 767 THR A N 1
ATOM 5863 C CA . THR A 1 767 ? 34.344 -33.812 -10.203 1 30.56 767 THR A CA 1
ATOM 5864 C C . THR A 1 767 ? 34.719 -32.406 -9.719 1 30.56 767 THR A C 1
ATOM 5866 O O . THR A 1 767 ? 34.125 -31.406 -10.109 1 30.56 767 THR A O 1
ATOM 5869 N N . SER A 1 768 ? 35.438 -32.406 -8.57 1 31.86 768 SER A N 1
ATOM 5870 C CA . SER A 1 768 ? 36.25 -31.422 -7.832 1 31.86 768 SER A CA 1
ATOM 5871 C C . SER A 1 768 ? 36.969 -30.484 -8.781 1 31.86 768 SER A C 1
ATOM 5873 O O . SER A 1 768 ? 37.781 -29.656 -8.344 1 31.86 768 SER A O 1
ATOM 5875 N N . SER A 1 769 ? 37.344 -30.984 -9.961 1 30.5 769 SER A N 1
ATOM 5876 C CA . SER A 1 769 ? 38.562 -30.297 -10.383 1 30.5 769 SER A CA 1
ATOM 5877 C C . SER A 1 769 ? 38.375 -28.797 -10.383 1 30.5 769 SER A C 1
ATOM 5879 O O . SER A 1 769 ? 39.344 -28.031 -10.297 1 30.5 769 SER A O 1
ATOM 5881 N N . SER A 1 770 ? 37.562 -28.344 -11.422 1 32.31 770 SER A N 1
ATOM 5882 C CA . SER A 1 770 ? 37.812 -26.906 -11.445 1 32.31 770 SER A CA 1
ATOM 5883 C C . SER A 1 770 ? 37.438 -26.266 -10.109 1 32.31 770 SER A C 1
ATOM 5885 O O . SER A 1 770 ? 36.656 -26.828 -9.336 1 32.31 770 SER A O 1
ATOM 5887 N N . GLU A 1 771 ? 38.375 -25.281 -9.617 1 32.88 771 GLU A N 1
ATOM 5888 C CA . GLU A 1 771 ? 38.344 -24.297 -8.539 1 32.88 771 GLU A CA 1
ATOM 5889 C C . GLU A 1 771 ? 36.906 -23.844 -8.258 1 32.88 771 GLU A C 1
ATOM 5891 O O . GLU A 1 771 ? 36.438 -22.875 -8.836 1 32.88 771 GLU A O 1
ATOM 5896 N N . ILE A 1 772 ? 36.094 -24.578 -8.477 1 36.16 772 ILE A N 1
ATOM 5897 C CA . ILE A 1 772 ? 34.781 -24.188 -8.016 1 36.16 772 ILE A CA 1
ATOM 5898 C C . ILE A 1 772 ? 34.906 -23.391 -6.727 1 36.16 772 ILE A C 1
ATOM 5900 O O . ILE A 1 772 ? 35.406 -23.891 -5.723 1 36.16 772 ILE A O 1
ATOM 5904 N N . SER A 1 773 ? 34.844 -22.172 -6.805 1 36.47 773 SER A N 1
ATOM 5905 C CA . SER A 1 773 ? 34.938 -21 -5.922 1 36.47 773 SER A CA 1
ATOM 5906 C C . SER A 1 773 ? 34.281 -21.297 -4.57 1 36.47 773 SER A C 1
ATOM 5908 O O . SER A 1 773 ? 33.25 -21.969 -4.504 1 36.47 773 SER A O 1
ATOM 5910 N N . SER A 1 774 ? 35.031 -21.516 -3.502 1 40.66 774 SER A N 1
ATOM 5911 C CA . SER A 1 774 ? 34.781 -21.375 -2.072 1 40.66 774 SER A CA 1
ATOM 5912 C C . SER A 1 774 ? 33.5 -20.547 -1.817 1 40.66 774 SER A C 1
ATOM 5914 O O . SER A 1 774 ? 33.531 -19.328 -1.963 1 40.66 774 SER A O 1
ATOM 5916 N N . TYR A 1 775 ? 32.438 -21.062 -2.305 1 43.44 775 TYR A N 1
ATOM 5917 C CA . TYR A 1 775 ? 31.281 -20.438 -1.652 1 43.44 775 TYR A CA 1
ATOM 5918 C C . TYR A 1 775 ? 31.312 -20.703 -0.151 1 43.44 775 TYR A C 1
ATOM 5920 O O . TYR A 1 775 ? 31.469 -21.844 0.286 1 43.44 775 TYR A O 1
ATOM 5928 N N . PRO A 1 776 ? 31.016 -19.562 0.694 1 50.84 776 PRO A N 1
ATOM 5929 C CA . PRO A 1 776 ? 30.828 -18.188 0.251 1 50.84 776 PRO A CA 1
ATOM 5930 C C . PRO A 1 776 ? 32.156 -17.516 -0.147 1 50.84 776 PRO A C 1
ATOM 5932 O O . PRO A 1 776 ? 33.219 -17.969 0.265 1 50.84 776 PRO A O 1
ATOM 5935 N N . PRO A 1 777 ? 32.094 -16.578 -1.114 1 53.53 777 PRO A N 1
ATOM 5936 C CA . PRO A 1 777 ? 33.312 -15.805 -1.373 1 53.53 777 PRO A CA 1
ATOM 5937 C C . PRO A 1 777 ? 34.031 -15.375 -0.092 1 53.53 777 PRO A C 1
ATOM 5939 O O . PRO A 1 777 ? 33.406 -15.234 0.955 1 53.53 777 PRO A O 1
ATOM 5942 N N . PRO A 1 778 ? 35.312 -15.414 -0.111 1 48.03 778 PRO A N 1
ATOM 5943 C CA . PRO A 1 778 ? 36.031 -14.945 1.068 1 48.03 778 PRO A CA 1
ATOM 5944 C C . PRO A 1 778 ? 35.562 -13.578 1.556 1 48.03 778 PRO A C 1
ATOM 5946 O O . PRO A 1 778 ? 35.406 -12.648 0.755 1 48.03 778 PRO A O 1
ATOM 5949 N N . MET A 1 779 ? 34.781 -13.617 2.539 1 57.69 779 MET A N 1
ATOM 5950 C CA . MET A 1 779 ? 34.375 -12.352 3.143 1 57.69 779 MET A CA 1
ATOM 5951 C C . MET A 1 779 ? 35.438 -11.844 4.113 1 57.69 779 MET A C 1
ATOM 5953 O O . MET A 1 779 ? 35.969 -12.617 4.91 1 57.69 779 MET A O 1
ATOM 5957 N N . TYR A 1 780 ? 36.031 -10.719 3.754 1 54.06 780 TYR A N 1
ATOM 5958 C CA . TYR A 1 780 ? 37.188 -10.227 4.48 1 54.06 780 TYR A CA 1
ATOM 5959 C C . TYR A 1 780 ? 36.781 -9.188 5.52 1 54.06 780 TYR A C 1
ATOM 5961 O O . TYR A 1 780 ? 35.875 -8.383 5.281 1 54.06 780 TYR A O 1
ATOM 5969 N N . GLY A 1 781 ? 37.344 -9.344 6.68 1 57.25 781 GLY A N 1
ATOM 5970 C CA . GLY A 1 781 ? 37.25 -8.32 7.711 1 57.25 781 GLY A CA 1
ATOM 5971 C C . GLY A 1 781 ? 36 -8.445 8.578 1 57.25 781 GLY A C 1
ATOM 5972 O O . GLY A 1 781 ? 35.312 -9.477 8.555 1 57.25 781 GLY A O 1
ATOM 5973 N N . PRO A 1 782 ? 35.844 -7.551 9.414 1 63.62 782 PRO A N 1
ATOM 5974 C CA . PRO A 1 782 ? 34.688 -7.555 10.328 1 63.62 782 PRO A CA 1
ATOM 5975 C C . PRO A 1 782 ? 33.344 -7.605 9.594 1 63.62 782 PRO A C 1
ATOM 5977 O O . PRO A 1 782 ? 32.406 -8.219 10.078 1 63.62 782 PRO A O 1
ATOM 5980 N N . GLU A 1 783 ? 33.406 -7.113 8.492 1 72.5 783 GLU A N 1
ATOM 5981 C CA . GLU A 1 783 ? 32.188 -7.121 7.703 1 72.5 783 GLU A CA 1
ATOM 5982 C C . GLU A 1 783 ? 31.875 -8.523 7.18 1 72.5 783 GLU A C 1
ATOM 5984 O O . GLU A 1 783 ? 30.719 -8.93 7.125 1 72.5 783 GLU A O 1
ATOM 5989 N N . GLY A 1 784 ? 32.875 -9.164 6.867 1 72.5 784 GLY A N 1
ATOM 5990 C CA . GLY A 1 784 ? 32.719 -10.539 6.434 1 72.5 784 GLY A CA 1
ATOM 5991 C C . GLY A 1 784 ? 32.25 -11.469 7.539 1 72.5 784 GLY A C 1
ATOM 5992 O O . GLY A 1 784 ? 31.438 -12.367 7.305 1 72.5 784 GLY A O 1
ATOM 5993 N N . GLU A 1 785 ? 32.719 -11.211 8.727 1 73.69 785 GLU A N 1
ATOM 5994 C CA . GLU A 1 785 ? 32.281 -12 9.875 1 73.69 785 GLU A CA 1
ATOM 5995 C C . GLU A 1 785 ? 30.812 -11.75 10.203 1 73.69 785 GLU A C 1
ATOM 5997 O O . GLU A 1 785 ? 30.094 -12.68 10.555 1 73.69 785 GLU A O 1
ATOM 6002 N N . LEU A 1 786 ? 30.5 -10.547 10.117 1 82.44 786 LEU A N 1
ATOM 6003 C CA . LEU A 1 786 ? 29.109 -10.211 10.352 1 82.44 786 LEU A CA 1
ATOM 6004 C C . LEU A 1 786 ? 28.203 -10.883 9.328 1 82.44 786 LEU A C 1
ATOM 6006 O O . LEU A 1 786 ? 27.125 -11.383 9.672 1 82.44 786 LEU A O 1
ATOM 6010 N N . LEU A 1 787 ? 28.625 -10.867 8.148 1 85.38 787 LEU A N 1
ATOM 6011 C CA . LEU A 1 787 ? 27.844 -11.492 7.086 1 85.38 787 LEU A CA 1
ATOM 6012 C C . LEU A 1 787 ? 27.688 -12.992 7.328 1 85.38 787 LEU A C 1
ATOM 6014 O O . LEU A 1 787 ? 26.641 -13.562 7.055 1 85.38 787 LEU A O 1
ATOM 6018 N N . LYS A 1 788 ? 28.703 -13.602 7.75 1 81.88 788 LYS A N 1
ATOM 6019 C CA . LYS A 1 788 ? 28.672 -15.016 8.102 1 81.88 788 LYS A CA 1
ATOM 6020 C C . LYS A 1 788 ? 27.656 -15.281 9.219 1 81.88 788 LYS A C 1
ATOM 6022 O O . LYS A 1 788 ? 26.891 -16.234 9.148 1 81.88 788 LYS A O 1
ATOM 6027 N N . LEU A 1 789 ? 27.75 -14.469 10.219 1 83.56 789 LEU A N 1
ATOM 6028 C CA . LEU A 1 789 ? 26.812 -14.602 11.336 1 83.56 789 LEU A CA 1
ATOM 6029 C C . LEU A 1 789 ? 25.375 -14.445 10.867 1 83.56 789 LEU A C 1
ATOM 6031 O O . LEU A 1 789 ? 24.5 -15.203 11.281 1 83.56 789 LEU A O 1
ATOM 6035 N N . ILE A 1 790 ? 25.172 -13.469 10.031 1 90.25 790 ILE A N 1
ATOM 6036 C CA . ILE A 1 790 ? 23.844 -13.227 9.484 1 90.25 790 ILE A CA 1
ATOM 6037 C C . ILE A 1 790 ? 23.359 -14.469 8.742 1 90.25 790 ILE A C 1
ATOM 6039 O O . ILE A 1 790 ? 22.219 -14.898 8.914 1 90.25 790 ILE A O 1
ATOM 6043 N N . HIS A 1 791 ? 24.219 -15.023 7.945 1 87.69 791 HIS A N 1
ATOM 6044 C CA . HIS A 1 791 ? 23.891 -16.219 7.168 1 87.69 791 HIS A CA 1
ATOM 6045 C C . HIS A 1 791 ? 23.484 -17.375 8.07 1 87.69 791 HIS A C 1
ATOM 6047 O O . HIS A 1 791 ? 22.469 -18.031 7.824 1 87.69 791 HIS A O 1
ATOM 6053 N N . ILE A 1 792 ? 24.188 -17.562 9.117 1 84.81 792 ILE A N 1
ATOM 6054 C CA . ILE A 1 792 ? 23.938 -18.625 10.078 1 84.81 792 ILE A CA 1
ATOM 6055 C C . ILE A 1 792 ? 22.578 -18.406 10.75 1 84.81 792 ILE A C 1
ATOM 6057 O O . ILE A 1 792 ? 21.781 -19.328 10.883 1 84.81 792 ILE A O 1
ATOM 6061 N N . LEU A 1 793 ? 22.359 -17.172 11.164 1 89.31 793 LEU A N 1
ATOM 6062 C CA . LEU A 1 793 ? 21.125 -16.859 11.883 1 89.31 793 LEU A CA 1
ATOM 6063 C C . LEU A 1 793 ? 19.906 -17.016 10.977 1 89.31 793 LEU A C 1
ATOM 6065 O O . LEU A 1 793 ? 18.844 -17.453 11.438 1 89.31 793 LEU A O 1
ATOM 6069 N N . LEU A 1 794 ? 20.047 -16.719 9.688 1 92.06 794 LEU A N 1
ATOM 6070 C CA . LEU A 1 794 ? 18.953 -16.891 8.758 1 92.06 794 LEU A CA 1
ATOM 6071 C C . LEU A 1 794 ? 18.625 -18.375 8.57 1 92.06 794 LEU A C 1
ATOM 6073 O O . LEU A 1 794 ? 17.469 -18.75 8.445 1 92.06 794 LEU A O 1
ATOM 6077 N N . ARG A 1 795 ? 19.625 -19.203 8.562 1 88.31 795 ARG A N 1
ATOM 6078 C CA . ARG A 1 795 ? 19.438 -20.641 8.438 1 88.31 795 ARG A CA 1
ATOM 6079 C C . ARG A 1 795 ? 18.797 -21.234 9.695 1 88.31 795 ARG A C 1
ATOM 6081 O O . ARG A 1 795 ? 17.875 -22.047 9.602 1 88.31 795 ARG A O 1
ATOM 6088 N N . LEU A 1 796 ? 19.25 -20.781 10.836 1 88.69 796 LEU A N 1
ATOM 6089 C CA . LEU A 1 796 ? 18.703 -21.266 12.109 1 88.69 796 LEU A CA 1
ATOM 6090 C C . LEU A 1 796 ? 17.25 -20.828 12.266 1 88.69 796 LEU A C 1
ATOM 6092 O O . LEU A 1 796 ? 16.422 -21.578 12.805 1 88.69 796 LEU A O 1
ATOM 6096 N N . ARG A 1 797 ? 17 -19.609 11.852 1 91.81 797 ARG A N 1
ATOM 6097 C CA . ARG A 1 797 ? 15.641 -19.078 11.891 1 91.81 797 ARG A CA 1
ATOM 6098 C C . ARG A 1 797 ? 14.672 -20.016 11.164 1 91.81 797 ARG A C 1
ATOM 6100 O O . ARG A 1 797 ? 13.609 -20.344 11.695 1 91.81 797 ARG A O 1
ATOM 6107 N N . MET A 1 798 ? 15.047 -20.438 9.992 1 91.31 798 MET A N 1
ATOM 6108 C CA . MET A 1 798 ? 14.195 -21.297 9.188 1 91.31 798 MET A CA 1
ATOM 6109 C C . MET A 1 798 ? 14.047 -22.672 9.844 1 91.31 798 MET A C 1
ATOM 6111 O O . MET A 1 798 ? 12.938 -23.203 9.938 1 91.31 798 MET A O 1
ATOM 6115 N N . SER A 1 799 ? 15.148 -23.203 10.312 1 88.88 799 SER A N 1
ATOM 6116 C CA . SER A 1 799 ? 15.148 -24.516 10.945 1 88.88 799 SER A CA 1
ATOM 6117 C C . SER A 1 799 ? 14.25 -24.531 12.18 1 88.88 799 SER A C 1
ATOM 6119 O O . SER A 1 799 ? 13.461 -25.453 12.375 1 88.88 799 SER A O 1
ATOM 6121 N N . ARG A 1 800 ? 14.375 -23.5 12.969 1 89.69 800 ARG A N 1
ATOM 6122 C CA . ARG A 1 800 ? 13.602 -23.422 14.203 1 89.69 800 ARG A CA 1
ATOM 6123 C C . ARG A 1 800 ? 12.117 -23.281 13.914 1 89.69 800 ARG A C 1
ATOM 6125 O O . ARG A 1 800 ? 11.273 -23.797 14.656 1 89.69 800 ARG A O 1
ATOM 6132 N N . LYS A 1 801 ? 11.781 -22.594 12.898 1 92.06 801 LYS A N 1
ATOM 6133 C CA . LYS A 1 801 ? 10.375 -22.422 12.539 1 92.06 801 LYS A CA 1
ATOM 6134 C C . LYS A 1 801 ? 9.758 -23.734 12.086 1 92.06 801 LYS A C 1
ATOM 6136 O O . LYS A 1 801 ? 8.609 -24.031 12.406 1 92.06 801 LYS A O 1
ATOM 6141 N N . ILE A 1 802 ? 10.5 -24.484 11.328 1 91.19 802 ILE A N 1
ATOM 6142 C CA . ILE A 1 802 ? 10.039 -25.797 10.891 1 91.19 802 ILE A CA 1
ATOM 6143 C C . ILE A 1 802 ? 9.82 -26.688 12.109 1 91.19 802 ILE A C 1
ATOM 6145 O O . ILE A 1 802 ? 8.805 -27.391 12.203 1 91.19 802 ILE A O 1
ATOM 6149 N N . GLN A 1 803 ? 10.742 -26.625 13.031 1 88.88 803 GLN A N 1
ATOM 6150 C CA . GLN A 1 803 ? 10.648 -27.438 14.242 1 88.88 803 GLN A CA 1
ATOM 6151 C C . GLN A 1 803 ? 9.445 -27.031 15.078 1 88.88 803 GLN A C 1
ATOM 6153 O O . GLN A 1 803 ? 8.734 -27.891 15.609 1 88.88 803 GLN A O 1
ATOM 6158 N N . ARG A 1 804 ? 9.266 -25.734 15.203 1 88.75 804 ARG A N 1
ATOM 6159 C CA . ARG A 1 804 ? 8.156 -25.234 16.016 1 88.75 804 ARG A CA 1
ATOM 6160 C C . ARG A 1 804 ? 6.816 -25.625 15.406 1 88.75 804 ARG A C 1
ATOM 6162 O O . ARG A 1 804 ? 5.852 -25.875 16.125 1 88.75 804 ARG A O 1
ATOM 6169 N N . LEU A 1 805 ? 6.707 -25.531 14.086 1 89.62 805 LEU A N 1
ATOM 6170 C CA . LEU A 1 805 ? 5.473 -25.953 13.445 1 89.62 805 LEU A CA 1
ATOM 6171 C C . LEU A 1 805 ? 5.219 -27.438 13.688 1 89.62 805 LEU A C 1
ATOM 6173 O O . LEU A 1 805 ? 4.082 -27.844 13.938 1 89.62 805 LEU A O 1
ATOM 6177 N N . ARG A 1 806 ? 6.277 -28.25 13.609 1 87.31 806 ARG A N 1
ATOM 6178 C CA . ARG A 1 806 ? 6.16 -29.688 13.875 1 87.31 806 ARG A CA 1
ATOM 6179 C C . ARG A 1 806 ? 5.641 -29.938 15.289 1 87.31 806 ARG A C 1
ATOM 6181 O O . ARG A 1 806 ? 4.734 -30.75 15.484 1 87.31 806 ARG A O 1
ATOM 6188 N N . GLN A 1 807 ? 6.195 -29.234 16.219 1 87 807 GLN A N 1
ATOM 6189 C CA . GLN A 1 807 ? 5.789 -29.375 17.625 1 87 807 GLN A CA 1
ATOM 6190 C C . GLN A 1 807 ? 4.336 -28.953 17.812 1 87 807 GLN A C 1
ATOM 6192 O O . GLN A 1 807 ? 3.586 -29.594 18.547 1 87 807 GLN A O 1
ATOM 6197 N N . LEU A 1 808 ? 4.039 -27.875 17.203 1 86.06 808 LEU A N 1
ATOM 6198 C CA . LEU A 1 808 ? 2.678 -27.359 17.328 1 86.06 808 LEU A CA 1
ATOM 6199 C C . LEU A 1 808 ? 1.674 -28.344 16.734 1 86.06 808 LEU A C 1
ATOM 6201 O O . LEU A 1 808 ? 0.616 -28.578 17.312 1 86.06 808 LEU A O 1
ATOM 6205 N N . LEU A 1 809 ? 1.989 -28.875 15.594 1 84.81 809 LEU A N 1
ATOM 6206 C CA . LEU A 1 809 ? 1.094 -29.828 14.945 1 84.81 809 LEU A CA 1
ATOM 6207 C C . LEU A 1 809 ? 0.962 -31.109 15.766 1 84.81 809 LEU A C 1
ATOM 6209 O O . LEU A 1 809 ? -0.129 -31.672 15.867 1 84.81 809 LEU A O 1
ATOM 6213 N N . GLN A 1 810 ? 2.02 -31.547 16.375 1 82.56 810 GLN A N 1
ATOM 6214 C CA . GLN A 1 810 ? 1.99 -32.719 17.234 1 82.56 810 GLN A CA 1
ATOM 6215 C C . GLN A 1 810 ? 1.129 -32.469 18.469 1 82.56 810 GLN A C 1
ATOM 6217 O O . GLN A 1 810 ? 0.344 -33.344 18.875 1 82.56 810 GLN A O 1
ATOM 6222 N N . LYS A 1 811 ? 1.299 -31.375 19.016 1 82 811 LYS A N 1
ATOM 6223 C CA . LYS A 1 811 ? 0.512 -31.016 20.203 1 82 811 LYS A CA 1
ATOM 6224 C C . LYS A 1 811 ? -0.979 -30.984 19.875 1 82 811 LYS A C 1
ATOM 6226 O O . LYS A 1 811 ? -1.794 -31.516 20.625 1 82 811 LYS A O 1
ATOM 6231 N N . LYS A 1 812 ? -1.3 -30.406 18.781 1 80.94 812 LYS A N 1
ATOM 6232 C CA . LYS A 1 812 ? -2.703 -30.266 18.406 1 80.94 812 LYS A CA 1
ATOM 6233 C C . LYS A 1 812 ? -3.305 -31.625 18.031 1 80.94 812 LYS A C 1
ATOM 6235 O O . LYS A 1 812 ? -4.477 -31.875 18.312 1 80.94 812 LYS A O 1
ATOM 6240 N N . GLN A 1 813 ? -2.482 -32.438 17.484 1 76.62 813 GLN A N 1
ATOM 6241 C CA . GLN A 1 813 ? -2.934 -33.812 17.188 1 76.62 813 GLN A CA 1
ATOM 6242 C C . GLN A 1 813 ? -3.178 -34.594 18.453 1 76.62 813 GLN A C 1
ATOM 6244 O O . GLN A 1 813 ? -4.141 -35.375 18.531 1 76.62 813 GLN A O 1
ATOM 6249 N N . THR A 1 814 ? -2.363 -34.406 19.422 1 75.56 814 THR A N 1
ATOM 6250 C CA . THR A 1 814 ? -2.518 -35.094 20.688 1 75.56 814 THR A CA 1
ATOM 6251 C C . THR A 1 814 ? -3.75 -34.594 21.438 1 75.56 814 THR A C 1
ATOM 6253 O O . THR A 1 814 ? -4.496 -35.375 22.016 1 75.56 814 THR A O 1
ATOM 6256 N N . GLU A 1 815 ? -3.93 -33.312 21.438 1 74.69 815 GLU A N 1
ATOM 6257 C CA . GLU A 1 815 ? -5.094 -32.719 22.078 1 74.69 815 GLU A CA 1
ATOM 6258 C C . GLU A 1 815 ? -6.391 -33.219 21.453 1 74.69 815 GLU A C 1
ATOM 6260 O O . GLU A 1 815 ? -7.375 -33.469 22.156 1 74.69 815 GLU A O 1
ATOM 6265 N N . GLN A 1 816 ? -6.355 -33.344 20.219 1 69.38 816 GLN A N 1
ATOM 6266 C CA . GLN A 1 816 ? -7.539 -33.844 19.516 1 69.38 816 GLN A CA 1
ATOM 6267 C C . GLN A 1 816 ? -7.789 -35.312 19.812 1 69.38 816 GLN A C 1
ATOM 6269 O O . GLN A 1 816 ? -8.938 -35.75 19.922 1 69.38 816 GLN A O 1
ATOM 6274 N N . ARG A 1 817 ? -6.762 -36.094 19.953 1 63.62 817 ARG A N 1
ATOM 6275 C CA . ARG A 1 817 ? -6.879 -37.5 20.297 1 63.62 817 ARG A CA 1
ATOM 6276 C C . ARG A 1 817 ? -7.438 -37.656 21.703 1 63.62 817 ARG A C 1
ATOM 6278 O O . ARG A 1 817 ? -8.258 -38.562 21.953 1 63.62 817 ARG A O 1
ATOM 6285 N N . VAL A 1 818 ? -6.98 -36.812 22.547 1 62.53 818 VAL A N 1
ATOM 6286 C CA . VAL A 1 818 ? -7.445 -36.875 23.922 1 62.53 818 VAL A CA 1
ATOM 6287 C C . VAL A 1 818 ? -8.914 -36.438 24 1 62.53 818 VAL A C 1
ATOM 6289 O O . VAL A 1 818 ? -9.703 -37.062 24.719 1 62.53 818 VAL A O 1
ATOM 6292 N N . SER A 1 819 ? -9.203 -35.375 23.266 1 58.75 819 SER A N 1
ATOM 6293 C CA . SER A 1 819 ? -10.594 -34.906 23.219 1 58.75 819 SER A CA 1
ATOM 6294 C C . SER A 1 819 ? -11.516 -35.969 22.641 1 58.75 819 SER A C 1
ATOM 6296 O O . SER A 1 819 ? -12.656 -36.125 23.078 1 58.75 819 SER A O 1
ATOM 6298 N N . ASN A 1 820 ? -10.938 -36.75 21.703 1 56.19 820 ASN A N 1
ATOM 6299 C CA . ASN A 1 820 ? -11.719 -37.812 21.062 1 56.19 820 ASN A CA 1
ATOM 6300 C C . ASN A 1 820 ? -11.836 -39.031 21.984 1 56.19 820 ASN A C 1
ATOM 6302 O O . ASN A 1 820 ? -12.789 -39.812 21.859 1 56.19 820 ASN A O 1
ATOM 6306 N N . ARG A 1 821 ? -10.867 -39.219 22.969 1 49.41 821 ARG A N 1
ATOM 6307 C CA . ARG A 1 821 ? -10.883 -40.375 23.891 1 49.41 821 ARG A CA 1
ATOM 6308 C C . ARG A 1 821 ? -11.688 -40.062 25.141 1 49.41 821 ARG A C 1
ATOM 6310 O O . ARG A 1 821 ? -12.016 -40.938 25.922 1 49.41 821 ARG A O 1
ATOM 6317 N N . ASP A 1 822 ? -11.75 -38.781 25.531 1 44.16 822 ASP A N 1
ATOM 6318 C CA . ASP A 1 822 ? -12.562 -38.469 26.703 1 44.16 822 ASP A CA 1
ATOM 6319 C C . ASP A 1 822 ? -14 -38.938 26.516 1 44.16 822 ASP A C 1
ATOM 6321 O O . ASP A 1 822 ? -14.711 -38.438 25.641 1 44.16 822 ASP A O 1
ATOM 6325 N N . PRO A 1 823 ? -14.422 -40.062 27.094 1 48.19 823 PRO A N 1
ATOM 6326 C CA . PRO A 1 823 ? -15.766 -40.625 26.984 1 48.19 823 PRO A CA 1
ATOM 6327 C C . PRO A 1 823 ? -16.859 -39.594 27.234 1 48.19 823 PRO A C 1
ATOM 6329 O O . PRO A 1 823 ? -18.031 -39.844 26.938 1 48.19 823 PRO A O 1
ATOM 6332 N N . ARG A 1 824 ? -16.625 -38.688 28.062 1 46.62 824 ARG A N 1
ATOM 6333 C CA . ARG A 1 824 ? -17.594 -37.656 28.453 1 46.62 824 ARG A CA 1
ATOM 6334 C C . ARG A 1 824 ? -17.625 -36.531 27.453 1 46.62 824 ARG A C 1
ATOM 6336 O O . ARG A 1 824 ? -18.328 -35.531 27.656 1 46.62 824 ARG A O 1
ATOM 6343 N N . GLY A 1 825 ? -16.766 -36.406 26.5 1 39.12 825 GLY A N 1
ATOM 6344 C CA . GLY A 1 825 ? -16.703 -35.344 25.516 1 39.12 825 GLY A CA 1
ATOM 6345 C C . GLY A 1 825 ? -17.859 -35.344 24.547 1 39.12 825 GLY A C 1
ATOM 6346 O O . GLY A 1 825 ? -18.531 -36.375 24.406 1 39.12 825 GLY A O 1
ATOM 6347 N N . PRO A 1 826 ? -18.266 -34.25 23.938 1 37.53 826 PRO A N 1
ATOM 6348 C CA . PRO A 1 826 ? -19.531 -34.219 23.219 1 37.53 826 PRO A CA 1
ATOM 6349 C C . PRO A 1 826 ? -19.656 -35.312 22.172 1 37.53 826 PRO A C 1
ATOM 6351 O O . PRO A 1 826 ? -20.75 -35.719 21.828 1 37.53 826 PRO A O 1
ATOM 6354 N N . LEU A 1 827 ? -18.484 -35.688 21.641 1 38.66 827 LEU A N 1
ATOM 6355 C CA . LEU A 1 827 ? -18.672 -36.688 20.594 1 38.66 827 LEU A CA 1
ATOM 6356 C C . LEU A 1 827 ? -19 -38.062 21.188 1 38.66 827 LEU A C 1
ATOM 6358 O O . LEU A 1 827 ? -19.672 -38.875 20.547 1 38.66 827 LEU A O 1
ATOM 6362 N N . HIS A 1 828 ? -18.484 -38.375 22.344 1 38.91 828 HIS A N 1
ATOM 6363 C CA . HIS A 1 828 ? -18.812 -39.656 22.938 1 38.91 828 HIS A CA 1
ATOM 6364 C C . HIS A 1 828 ? -20.219 -39.656 23.516 1 38.91 828 HIS A C 1
ATOM 6366 O O . HIS A 1 828 ? -20.812 -40.719 23.719 1 38.91 828 HIS A O 1
ATOM 6372 N N . SER A 1 829 ? -20.719 -38.5 23.938 1 39.5 829 SER A N 1
ATOM 6373 C CA . SER A 1 829 ? -22.109 -38.531 24.375 1 39.5 829 SER A CA 1
ATOM 6374 C C . SER A 1 829 ? -23.047 -38.844 23.219 1 39.5 829 SER A C 1
ATOM 6376 O O . SER A 1 829 ? -24.062 -39.531 23.406 1 39.5 829 SER A O 1
ATOM 6378 N N . GLN A 1 830 ? -22.641 -38.438 22.016 1 35.91 830 GLN A N 1
ATOM 6379 C CA . GLN A 1 830 ? -23.484 -38.781 20.891 1 35.91 830 GLN A CA 1
ATOM 6380 C C . GLN A 1 830 ? -23.328 -40.25 20.516 1 35.91 830 GLN A C 1
ATOM 6382 O O . GLN A 1 830 ? -24.25 -40.875 20 1 35.91 830 GLN A O 1
ATOM 6387 N N . LYS A 1 831 ? -22.125 -40.875 20.812 1 40.09 831 LYS A N 1
ATOM 6388 C CA . LYS A 1 831 ? -21.938 -42.312 20.625 1 40.09 831 LYS A CA 1
ATOM 6389 C C . LYS A 1 831 ? -22.781 -43.094 21.609 1 40.09 831 LYS A C 1
ATOM 6391 O O . LYS A 1 831 ? -23.359 -44.125 21.25 1 40.09 831 LYS A O 1
ATOM 6396 N N . ARG A 1 832 ? -22.859 -42.594 22.812 1 40.22 832 ARG A N 1
ATOM 6397 C CA . ARG A 1 832 ? -23.656 -43.344 23.781 1 40.22 832 ARG A CA 1
ATOM 6398 C C . ARG A 1 832 ? -25.141 -43.312 23.406 1 40.22 832 ARG A C 1
ATOM 6400 O O . ARG A 1 832 ? -25.844 -44.312 23.531 1 40.22 832 ARG A O 1
ATOM 6407 N N . GLU A 1 833 ? -25.5 -42.062 22.969 1 41.53 833 GLU A N 1
ATOM 6408 C CA . GLU A 1 833 ? -26.922 -42.031 22.609 1 41.53 833 GLU A CA 1
ATOM 6409 C C . GLU A 1 833 ? -27.188 -42.844 21.359 1 41.53 833 GLU A C 1
ATOM 6411 O O . GLU A 1 833 ? -28.203 -43.531 21.25 1 41.53 833 GLU A O 1
ATOM 6416 N N . SER A 1 834 ? -26.141 -42.844 20.438 1 36.75 834 SER A N 1
ATOM 6417 C CA . SER A 1 834 ? -26.328 -43.656 19.25 1 36.75 834 SER A CA 1
ATOM 6418 C C . SER A 1 834 ? -26.125 -45.125 19.547 1 36.75 834 SER A C 1
ATOM 6420 O O . SER A 1 834 ? -26.828 -45.969 19 1 36.75 834 SER A O 1
ATOM 6422 N N . GLU A 1 835 ? -25.125 -45.375 20.422 1 40.03 835 GLU A N 1
ATOM 6423 C CA . GLU A 1 835 ? -24.969 -46.781 20.797 1 40.03 835 GLU A CA 1
ATOM 6424 C C . GLU A 1 835 ? -26.172 -47.281 21.594 1 40.03 835 GLU A C 1
ATOM 6426 O O . GLU A 1 835 ? -26.547 -48.438 21.484 1 40.03 835 GLU A O 1
ATOM 6431 N N . LYS A 1 836 ? -26.719 -46.375 22.484 1 42.16 836 LYS A N 1
ATOM 6432 C CA . LYS A 1 836 ? -27.938 -46.781 23.188 1 42.16 836 LYS A CA 1
ATOM 6433 C C . LYS A 1 836 ? -29.062 -47.094 22.203 1 42.16 836 LYS A C 1
ATOM 6435 O O . LYS A 1 836 ? -29.797 -48.062 22.375 1 42.16 836 LYS A O 1
ATOM 6440 N N . SER A 1 837 ? -29.062 -46.188 21.141 1 37.94 837 SER A N 1
ATOM 6441 C CA . SER A 1 837 ? -30.109 -46.469 20.172 1 37.94 837 SER A CA 1
ATOM 6442 C C . SER A 1 837 ? -29.828 -47.75 19.375 1 37.94 837 SER A C 1
ATOM 6444 O O . SER A 1 837 ? -30.734 -48.469 19.031 1 37.94 837 SER A O 1
ATOM 6446 N N . LEU A 1 838 ? -28.531 -47.938 19.188 1 35.75 838 LEU A N 1
ATOM 6447 C CA . LEU A 1 838 ? -28.141 -49.156 18.5 1 35.75 838 LEU A CA 1
ATOM 6448 C C . LEU A 1 838 ? -28.406 -50.375 19.375 1 35.75 838 LEU A C 1
ATOM 6450 O O . LEU A 1 838 ? -28.812 -51.438 18.875 1 35.75 838 LEU A O 1
ATOM 6454 N N . HIS A 1 839 ? -28.125 -50.188 20.672 1 35.16 839 HIS A N 1
ATOM 6455 C CA . HIS A 1 839 ? -28.406 -51.344 21.531 1 35.16 839 HIS A CA 1
ATOM 6456 C C . HIS A 1 839 ? -29.875 -51.719 21.453 1 35.16 839 HIS A C 1
ATOM 6458 O O . HIS A 1 839 ? -30.219 -52.906 21.531 1 35.16 839 HIS A O 1
ATOM 6464 N N . ASP A 1 840 ? -30.719 -50.656 21.484 1 37.69 840 ASP A N 1
ATOM 6465 C CA . ASP A 1 840 ? -32.125 -51.094 21.438 1 37.69 840 ASP A CA 1
ATOM 6466 C C . ASP A 1 840 ? -32.438 -51.812 20.141 1 37.69 840 ASP A C 1
ATOM 6468 O O . ASP A 1 840 ? -33.281 -52.688 20.094 1 37.69 840 ASP A O 1
ATOM 6472 N N . HIS A 1 841 ? -31.734 -51.312 19.031 1 33.41 841 HIS A N 1
ATOM 6473 C CA . HIS A 1 841 ? -32.094 -51.969 17.766 1 33.41 841 HIS A CA 1
ATOM 6474 C C . HIS A 1 841 ? -31.375 -53.312 17.641 1 33.41 841 HIS A C 1
ATOM 6476 O O . HIS A 1 841 ? -31.641 -54.062 16.703 1 33.41 841 HIS A O 1
ATOM 6482 N N . HIS A 1 842 ? -30.375 -53.531 18.438 1 31.92 842 HIS A N 1
ATOM 6483 C CA . HIS A 1 842 ? -29.703 -54.812 18.328 1 31.92 842 HIS A CA 1
ATOM 6484 C C . HIS A 1 842 ? -30.672 -55.969 18.609 1 31.92 842 HIS A C 1
ATOM 6486 O O . HIS A 1 842 ? -30.328 -57.125 18.422 1 31.92 842 HIS A O 1
ATOM 6492 N N . GLN A 1 843 ? -31.75 -55.75 19.297 1 33.28 843 GLN A N 1
ATOM 6493 C CA . GLN A 1 843 ? -32.531 -56.969 19.5 1 33.28 843 GLN A CA 1
ATOM 6494 C C . GLN A 1 843 ? -32.938 -57.594 18.172 1 33.28 843 GLN A C 1
ATOM 6496 O O . GLN A 1 843 ? -33.281 -58.781 18.125 1 33.28 843 GLN A O 1
ATOM 6501 N N . ARG A 1 844 ? -33.375 -56.844 17.188 1 32.25 844 ARG A N 1
ATOM 650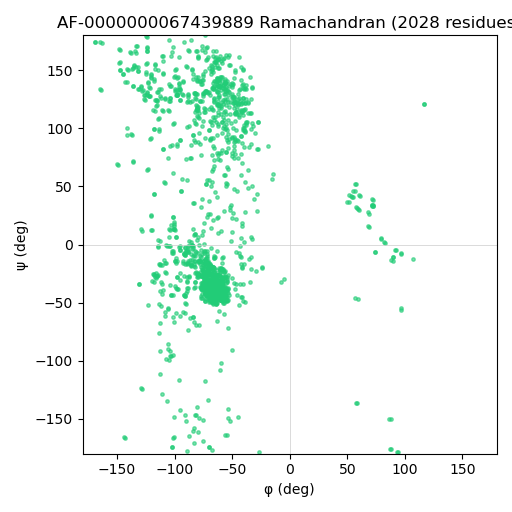2 C CA . ARG A 1 844 ? -33.844 -57.594 16.016 1 32.25 844 ARG A CA 1
ATOM 6503 C C . ARG A 1 844 ? -32.688 -58.125 15.211 1 32.25 844 ARG A C 1
ATOM 6505 O O . ARG A 1 844 ? -31.812 -57.375 14.789 1 32.25 844 ARG A O 1
ATOM 6512 N N . LEU A 1 845 ? -32.25 -59.5 15.273 1 29.67 845 LEU A N 1
ATOM 6513 C CA . LEU A 1 845 ? -31.125 -60.438 15.172 1 29.67 845 LEU A CA 1
ATOM 6514 C C . LEU A 1 845 ? -30.531 -60.406 13.766 1 29.67 845 LEU A C 1
ATOM 6516 O O . LEU A 1 845 ? -29.328 -60.594 13.594 1 29.67 845 LEU A O 1
ATOM 6520 N N . GLY A 1 846 ? -31.312 -60.844 12.75 1 31.86 846 GLY A N 1
ATOM 6521 C CA . GLY A 1 846 ? -30.719 -61.531 11.609 1 31.86 846 GLY A CA 1
ATOM 6522 C C . GLY A 1 846 ? -29.734 -60.688 10.836 1 31.86 846 GLY A C 1
ATOM 6523 O O . GLY A 1 846 ? -28.781 -61.219 10.258 1 31.86 846 GLY A O 1
ATOM 6524 N N . GLY A 1 847 ? -30.156 -59.531 10.344 1 33.16 847 GLY A N 1
ATOM 6525 C CA . GLY A 1 847 ? -29.516 -58.688 9.344 1 33.16 847 GLY A CA 1
ATOM 6526 C C . GLY A 1 847 ? -28.266 -58 9.852 1 33.16 847 GLY A C 1
ATOM 6527 O O . GLY A 1 847 ? -27.828 -57 9.273 1 33.16 847 GLY A O 1
ATOM 6528 N N . MET A 1 848 ? -27.578 -58.469 10.781 1 34.5 848 MET A N 1
ATOM 6529 C CA . MET A 1 848 ? -26.516 -57.875 11.594 1 34.5 848 MET A CA 1
ATOM 6530 C C . MET A 1 848 ? -25.234 -57.719 10.789 1 34.5 848 MET A C 1
ATOM 6532 O O . MET A 1 848 ? -24.453 -56.781 11.047 1 34.5 848 MET A O 1
ATOM 6536 N N . THR A 1 849 ? -25.016 -58.594 9.883 1 41.38 849 THR A N 1
ATOM 6537 C CA . THR A 1 849 ? -23.719 -58.531 9.227 1 41.38 849 THR A CA 1
ATOM 6538 C C . THR A 1 849 ? -23.594 -57.281 8.359 1 41.38 849 THR A C 1
ATOM 6540 O O . THR A 1 849 ? -22.547 -56.625 8.328 1 41.38 849 THR A O 1
ATOM 6543 N N . GLN A 1 850 ? -24.641 -57.031 7.613 1 39.59 850 GLN A N 1
ATOM 6544 C CA . GLN A 1 850 ? -24.594 -55.875 6.719 1 39.59 850 GLN A CA 1
ATOM 6545 C C . GLN A 1 850 ? -24.516 -54.562 7.508 1 39.59 850 GLN A C 1
ATOM 6547 O O . GLN A 1 850 ? -23.828 -53.625 7.105 1 39.59 850 GLN A O 1
ATOM 6552 N N . VAL A 1 851 ? -25.125 -54.594 8.664 1 44.38 851 VAL A N 1
ATOM 6553 C CA . VAL A 1 851 ? -25.156 -53.375 9.492 1 44.38 851 VAL A CA 1
ATOM 6554 C C . VAL A 1 851 ? -23.781 -53.125 10.102 1 44.38 851 VAL A C 1
ATOM 6556 O O . VAL A 1 851 ? -23.312 -52 10.156 1 44.38 851 VAL A O 1
ATOM 6559 N N . VAL A 1 852 ? -23.156 -54.25 10.438 1 45.38 852 VAL A N 1
ATOM 6560 C CA . VAL A 1 852 ? -21.812 -54.094 10.992 1 45.38 852 VAL A CA 1
ATOM 6561 C C . VAL A 1 852 ? -20.859 -53.594 9.914 1 45.38 852 VAL A C 1
ATOM 6563 O O . VAL A 1 852 ? -20.016 -52.75 10.172 1 45.38 852 VAL A O 1
ATOM 6566 N N . HIS A 1 853 ? -21 -54.125 8.719 1 48.41 853 HIS A N 1
ATOM 6567 C CA . HIS A 1 853 ? -20.156 -53.688 7.613 1 48.41 853 HIS A CA 1
ATOM 6568 C C . HIS A 1 853 ? -20.453 -52.25 7.246 1 48.41 853 HIS A C 1
ATOM 6570 O O . HIS A 1 853 ? -19.531 -51.469 7.012 1 48.41 853 HIS A O 1
ATOM 6576 N N . GLU A 1 854 ? -21.672 -51.906 7.215 1 50.53 854 GLU A N 1
ATOM 6577 C CA . GLU A 1 854 ? -22.062 -50.531 6.938 1 50.53 854 GLU A CA 1
ATOM 6578 C C . GLU A 1 854 ? -21.656 -49.594 8.078 1 50.53 854 GLU A C 1
ATOM 6580 O O . GLU A 1 854 ? -21.234 -48.469 7.848 1 50.53 854 GLU A O 1
ATOM 6585 N N . GLN A 1 855 ? -21.766 -50.156 9.266 1 50.19 855 GLN A N 1
ATOM 6586 C CA . GLN A 1 855 ? -21.328 -49.375 10.422 1 50.19 855 GLN A CA 1
ATOM 6587 C C . GLN A 1 855 ? -19.812 -49.219 10.43 1 50.19 855 GLN A C 1
ATOM 6589 O O . GLN A 1 855 ? -19.297 -48.156 10.789 1 50.19 855 GLN A O 1
ATOM 6594 N N . GLY A 1 856 ? -19.141 -50.25 10.039 1 47.12 856 GLY A N 1
ATOM 6595 C CA . GLY A 1 856 ? -17.688 -50.156 9.891 1 47.12 856 GLY A CA 1
ATOM 6596 C C . GLY A 1 856 ? -17.266 -49.156 8.82 1 47.12 856 GLY A C 1
ATOM 6597 O O . GLY A 1 856 ? -16.344 -48.375 9.039 1 47.12 856 GLY A O 1
ATOM 6598 N N . LYS A 1 857 ? -17.859 -49.312 7.695 1 58.44 857 LYS A N 1
ATOM 6599 C CA . LYS A 1 857 ? -17.578 -48.375 6.609 1 58.44 857 LYS A CA 1
ATOM 6600 C C . LYS A 1 857 ? -17.938 -46.938 7.008 1 58.44 857 LYS A C 1
ATOM 6602 O O . LYS A 1 857 ? -17.203 -46 6.695 1 58.44 857 LYS A O 1
ATOM 6607 N N . ASN A 1 858 ? -18.984 -46.812 7.703 1 55.72 858 ASN A N 1
ATOM 6608 C CA . ASN A 1 858 ? -19.406 -45.5 8.188 1 55.72 858 ASN A CA 1
ATOM 6609 C C . ASN A 1 858 ? -18.422 -44.938 9.227 1 55.72 858 ASN A C 1
ATOM 6611 O O . ASN A 1 858 ? -18.125 -43.75 9.242 1 55.72 858 ASN A O 1
ATOM 6615 N N . MET A 1 859 ? -17.969 -45.844 10.094 1 55.78 859 MET A N 1
ATOM 6616 C CA . MET A 1 859 ? -16.969 -45.438 11.086 1 55.78 859 MET A CA 1
ATOM 6617 C C . MET A 1 859 ? -15.648 -45.062 10.414 1 55.78 859 MET A C 1
ATOM 6619 O O . MET A 1 859 ? -15.008 -44.094 10.797 1 55.78 859 MET A O 1
ATOM 6623 N N . GLU A 1 860 ? -15.234 -45.875 9.461 1 57.62 860 GLU A N 1
ATOM 6624 C CA . GLU A 1 860 ? -14.023 -45.562 8.711 1 57.62 860 GLU A CA 1
ATOM 6625 C C . GLU A 1 860 ? -14.156 -44.219 7.977 1 57.62 860 GLU A C 1
ATOM 6627 O O . GLU A 1 860 ? -13.219 -43.438 7.945 1 57.62 860 GLU A O 1
ATOM 6632 N N . ASN A 1 861 ? -15.289 -44.062 7.398 1 62.38 861 ASN A N 1
ATOM 6633 C CA . ASN A 1 861 ? -15.57 -42.812 6.719 1 62.38 861 ASN A CA 1
ATOM 6634 C C . ASN A 1 861 ? -15.578 -41.625 7.691 1 62.38 861 ASN A C 1
ATOM 6636 O O . ASN A 1 861 ? -15.078 -40.531 7.375 1 62.38 861 ASN A O 1
ATOM 6640 N N . THR A 1 862 ? -16.094 -41.844 8.805 1 57.91 862 THR A N 1
ATOM 6641 C CA . THR A 1 862 ? -16.125 -40.812 9.828 1 57.91 862 THR A CA 1
ATOM 6642 C C . THR A 1 862 ? -14.719 -40.469 10.297 1 57.91 862 THR A C 1
ATOM 6644 O O . THR A 1 862 ? -14.383 -39.281 10.453 1 57.91 862 THR A O 1
ATOM 6647 N N . ILE A 1 863 ? -13.945 -41.5 10.492 1 59.09 863 ILE A N 1
ATOM 6648 C CA . ILE A 1 863 ? -12.57 -41.281 10.914 1 59.09 863 ILE A CA 1
ATOM 6649 C C . ILE A 1 863 ? -11.805 -40.562 9.812 1 59.09 863 ILE A C 1
ATOM 6651 O O . ILE A 1 863 ? -11.023 -39.625 10.102 1 59.09 863 ILE A O 1
ATOM 6655 N N . ARG A 1 864 ? -12.062 -41 8.664 1 62.03 864 ARG A N 1
ATOM 6656 C CA . ARG A 1 864 ? -11.414 -40.344 7.527 1 62.03 864 ARG A CA 1
ATOM 6657 C C . ARG A 1 864 ? -11.828 -38.906 7.414 1 62.03 864 ARG A C 1
ATOM 6659 O O . ARG A 1 864 ? -10.992 -38.031 7.156 1 62.03 864 ARG A O 1
ATOM 6666 N N . MET A 1 865 ? -13.039 -38.719 7.641 1 66.19 865 MET A N 1
ATOM 6667 C CA . MET A 1 865 ? -13.555 -37.344 7.566 1 66.19 865 MET A CA 1
ATOM 6668 C C . MET A 1 865 ? -12.992 -36.5 8.695 1 66.19 865 MET A C 1
ATOM 6670 O O . MET A 1 865 ? -12.695 -35.312 8.5 1 66.19 865 MET A O 1
ATOM 6674 N N . GLN A 1 866 ? -12.898 -37.094 9.773 1 67.12 866 GLN A N 1
ATOM 6675 C CA . GLN A 1 866 ? -12.344 -36.375 10.914 1 67.12 866 GLN A CA 1
ATOM 6676 C C . GLN A 1 866 ? -10.867 -36.062 10.688 1 67.12 866 GLN A C 1
ATOM 6678 O O . GLN A 1 866 ? -10.406 -34.969 11.055 1 67.12 866 GLN A O 1
ATOM 6683 N N . LYS A 1 867 ? -10.211 -37 10.117 1 68 867 LYS A N 1
ATOM 6684 C CA . LYS A 1 867 ? -8.805 -36.75 9.797 1 68 867 LYS A CA 1
ATOM 6685 C C . LYS A 1 867 ? -8.664 -35.625 8.758 1 68 867 LYS A C 1
ATOM 6687 O O . LYS A 1 867 ? -7.793 -34.781 8.875 1 68 867 LYS A O 1
ATOM 6692 N N . LYS A 1 868 ? -9.562 -35.688 7.824 1 73.56 868 LYS A N 1
ATOM 6693 C CA . LYS A 1 868 ? -9.555 -34.656 6.789 1 73.56 868 LYS A CA 1
ATOM 6694 C C . LYS A 1 868 ? -9.867 -33.281 7.375 1 73.56 868 LYS A C 1
ATOM 6696 O O . LYS A 1 868 ? -9.258 -32.281 6.992 1 73.56 868 LYS A O 1
ATOM 6701 N N . GLN A 1 869 ? -10.734 -33.312 8.219 1 77.25 869 GLN A N 1
ATOM 6702 C CA . GLN A 1 869 ? -11.109 -32.094 8.875 1 77.25 869 GLN A CA 1
ATOM 6703 C C . GLN A 1 869 ? -9.953 -31.531 9.711 1 77.25 869 GLN A C 1
ATOM 6705 O O . GLN A 1 869 ? -9.711 -30.328 9.727 1 77.25 869 GLN A O 1
ATOM 6710 N N . MET A 1 870 ? -9.336 -32.406 10.32 1 75.31 870 MET A N 1
ATOM 6711 C CA . MET A 1 870 ? -8.219 -32 11.164 1 75.31 870 MET A CA 1
ATOM 6712 C C . MET A 1 870 ? -7.105 -31.375 10.32 1 75.31 870 MET A C 1
ATOM 6714 O O . MET A 1 870 ? -6.559 -30.328 10.68 1 75.31 870 MET A O 1
ATOM 6718 N N . VAL A 1 871 ? -6.852 -31.953 9.266 1 77.44 871 VAL A N 1
ATOM 6719 C CA . VAL A 1 871 ? -5.805 -31.469 8.375 1 77.44 871 VAL A CA 1
ATOM 6720 C C . VAL A 1 871 ? -6.215 -30.109 7.789 1 77.44 871 VAL A C 1
ATOM 6722 O O . VAL A 1 871 ? -5.402 -29.188 7.719 1 77.44 871 VAL A O 1
ATOM 6725 N N . TYR A 1 872 ? -7.426 -30.078 7.473 1 83 872 TYR A N 1
ATOM 6726 C CA . TYR A 1 872 ? -7.965 -28.828 6.941 1 83 872 TYR A CA 1
ATOM 6727 C C . TYR A 1 872 ? -7.848 -27.703 7.969 1 83 872 TYR A C 1
ATOM 6729 O O . TYR A 1 872 ? -7.41 -26.594 7.641 1 83 872 TYR A O 1
ATOM 6737 N N . ASP A 1 873 ? -8.195 -28.016 9.125 1 81.31 873 ASP A N 1
ATOM 6738 C CA . ASP A 1 873 ? -8.188 -27 10.164 1 81.31 873 ASP A CA 1
ATOM 6739 C C . ASP A 1 873 ? -6.762 -26.516 10.445 1 81.31 873 ASP A C 1
ATOM 6741 O O . ASP A 1 873 ? -6.527 -25.312 10.602 1 81.31 873 ASP A O 1
ATOM 6745 N N . LEU A 1 874 ? -5.898 -27.359 10.422 1 78.5 874 LEU A N 1
ATOM 6746 C CA . LEU A 1 874 ? -4.516 -27.031 10.75 1 78.5 874 LEU A CA 1
ATOM 6747 C C . LEU A 1 874 ? -3.891 -26.172 9.656 1 78.5 874 LEU A C 1
ATOM 6749 O O . LEU A 1 874 ? -3.059 -25.312 9.945 1 78.5 874 LEU A O 1
ATOM 6753 N N . TRP A 1 875 ? -4.422 -26.25 8.492 1 81.31 875 TRP A N 1
ATOM 6754 C CA . TRP A 1 875 ? -3.764 -25.578 7.379 1 81.31 875 TRP A CA 1
ATOM 6755 C C . TRP A 1 875 ? -4.551 -24.359 6.934 1 81.31 875 TRP A C 1
ATOM 6757 O O . TRP A 1 875 ? -3.988 -23.422 6.359 1 81.31 875 TRP A O 1
ATOM 6767 N N . MET A 1 876 ? -5.887 -24.344 7.234 1 84.56 876 MET A N 1
ATOM 6768 C CA . MET A 1 876 ? -6.73 -23.312 6.629 1 84.56 876 MET A CA 1
ATOM 6769 C C . MET A 1 876 ? -7.375 -22.453 7.703 1 84.56 876 MET A C 1
ATOM 6771 O O . MET A 1 876 ? -7.609 -21.25 7.48 1 84.56 876 MET A O 1
ATOM 6775 N N . ALA A 1 877 ? -7.645 -23.078 8.859 1 83.5 877 ALA A N 1
ATOM 6776 C CA . ALA A 1 877 ? -8.555 -22.391 9.773 1 83.5 877 ALA A CA 1
ATOM 6777 C C . ALA A 1 877 ? -7.84 -22 11.062 1 83.5 877 ALA A C 1
ATOM 6779 O O . ALA A 1 877 ? -8.211 -21.016 11.711 1 83.5 877 ALA A O 1
ATOM 6780 N N . ASP A 1 878 ? -6.82 -22.766 11.383 1 80.62 878 ASP A N 1
ATOM 6781 C CA . ASP A 1 878 ? -6.164 -22.547 12.672 1 80.62 878 ASP A CA 1
ATOM 6782 C C . ASP A 1 878 ? -5.234 -21.328 12.617 1 80.62 878 ASP A C 1
ATOM 6784 O O . ASP A 1 878 ? -4.223 -21.344 11.914 1 80.62 878 ASP A O 1
ATOM 6788 N N . VAL A 1 879 ? -5.461 -20.406 13.469 1 80.88 879 VAL A N 1
ATOM 6789 C CA . VAL A 1 879 ? -4.734 -19.141 13.438 1 80.88 879 VAL A CA 1
ATOM 6790 C C . VAL A 1 879 ? -3.33 -19.328 14.008 1 80.88 879 VAL A C 1
ATOM 6792 O O . VAL A 1 879 ? -2.387 -18.656 13.594 1 80.88 879 VAL A O 1
ATOM 6795 N N . ASP A 1 880 ? -3.127 -20.25 14.867 1 78.94 880 ASP A N 1
ATOM 6796 C CA . ASP A 1 880 ? -1.821 -20.469 15.484 1 78.94 880 ASP A CA 1
ATOM 6797 C C . ASP A 1 880 ? -0.821 -21.016 14.461 1 78.94 880 ASP A C 1
ATOM 6799 O O . ASP A 1 880 ? 0.325 -20.562 14.414 1 78.94 880 ASP A O 1
ATOM 6803 N N . THR A 1 881 ? -1.297 -21.906 13.711 1 83.62 881 THR A N 1
ATOM 6804 C CA . THR A 1 881 ? -0.414 -22.5 12.719 1 83.62 881 THR A CA 1
ATOM 6805 C C . THR A 1 881 ? -0.146 -21.516 11.578 1 83.62 881 THR A C 1
ATOM 6807 O O . THR A 1 881 ? 0.915 -21.562 10.953 1 83.62 881 THR A O 1
ATOM 6810 N N . HIS A 1 882 ? -1.039 -20.672 11.422 1 83.69 882 HIS A N 1
ATOM 6811 C CA . HIS A 1 882 ? -0.976 -19.75 10.289 1 83.69 882 HIS A CA 1
ATOM 6812 C C . HIS A 1 882 ? 0.151 -18.75 10.469 1 83.69 882 HIS A C 1
ATOM 6814 O O . HIS A 1 882 ? 0.646 -18.188 9.492 1 83.69 882 HIS A O 1
ATOM 6820 N N . ASP A 1 883 ? 0.566 -18.469 11.656 1 82.06 883 ASP A N 1
ATOM 6821 C CA . ASP A 1 883 ? 1.716 -17.609 11.906 1 82.06 883 ASP A CA 1
ATOM 6822 C C . ASP A 1 883 ? 2.967 -18.141 11.219 1 82.06 883 ASP A C 1
ATOM 6824 O O . ASP A 1 883 ? 3.799 -17.359 10.742 1 82.06 883 ASP A O 1
ATOM 6828 N N . PHE A 1 884 ? 2.977 -19.469 11.07 1 84.88 884 PHE A N 1
ATOM 6829 C CA . PHE A 1 884 ? 4.16 -20.094 10.492 1 84.88 884 PHE A CA 1
ATOM 6830 C C . PHE A 1 884 ? 3.955 -20.375 9.008 1 84.88 884 PHE A C 1
ATOM 6832 O O . PHE A 1 884 ? 4.918 -20.609 8.273 1 84.88 884 PHE A O 1
ATOM 6839 N N . ILE A 1 885 ? 2.699 -20.328 8.633 1 82.69 885 ILE A N 1
ATOM 6840 C CA . ILE A 1 885 ? 2.393 -20.781 7.281 1 82.69 885 ILE A CA 1
ATOM 6841 C C . ILE A 1 885 ? 2.207 -19.578 6.363 1 82.69 885 ILE A C 1
ATOM 6843 O O . ILE A 1 885 ? 2.746 -19.547 5.254 1 82.69 885 ILE A O 1
ATOM 6847 N N . TYR A 1 886 ? 1.442 -18.516 6.879 1 77.69 886 TYR A N 1
ATOM 6848 C CA . TYR A 1 886 ? 0.979 -17.469 5.988 1 77.69 886 TYR A CA 1
ATOM 6849 C C . TYR A 1 886 ? 1.622 -16.125 6.348 1 77.69 886 TYR A C 1
ATOM 6851 O O . TYR A 1 886 ? 1.718 -15.234 5.504 1 77.69 886 TYR A O 1
ATOM 6859 N N . SER A 1 887 ? 1.961 -15.977 7.539 1 76.25 887 SER A N 1
ATOM 6860 C CA . SER A 1 887 ? 2.256 -14.648 8.055 1 76.25 887 SER A CA 1
ATOM 6861 C C . SER A 1 887 ? 3.621 -14.156 7.582 1 76.25 887 SER A C 1
ATOM 6863 O O . SER A 1 887 ? 4.566 -14.945 7.477 1 76.25 887 SER A O 1
ATOM 6865 N N . SER A 1 888 ? 3.643 -12.836 7.352 1 67.69 888 SER A N 1
ATOM 6866 C CA . SER A 1 888 ? 4.922 -12.203 7.047 1 67.69 888 SER A CA 1
ATOM 6867 C C . SER A 1 888 ? 5.559 -11.609 8.297 1 67.69 888 SER A C 1
ATOM 6869 O O . SER A 1 888 ? 6.766 -11.359 8.328 1 67.69 888 SER A O 1
ATOM 6871 N N . ALA A 1 889 ? 4.852 -11.273 9.297 1 64.75 889 ALA A N 1
ATOM 6872 C CA . ALA A 1 889 ? 5.328 -10.789 10.594 1 64.75 889 ALA A CA 1
ATOM 6873 C C . ALA A 1 889 ? 4.477 -11.352 11.727 1 64.75 889 ALA A C 1
ATOM 6875 O O . ALA A 1 889 ? 3.381 -10.852 11.992 1 64.75 889 ALA A O 1
ATOM 6876 N N . PRO A 1 890 ? 4.988 -12.555 12.336 1 75.19 890 PRO A N 1
ATOM 6877 C CA . PRO A 1 890 ? 6.34 -13.086 12.141 1 75.19 890 PRO A CA 1
ATOM 6878 C C . PRO A 1 890 ? 6.52 -13.766 10.789 1 75.19 890 PRO A C 1
ATOM 6880 O O . PRO A 1 890 ? 5.535 -14.062 10.102 1 75.19 890 PRO A O 1
ATOM 6883 N N . ALA A 1 891 ? 7.691 -14.039 10.406 1 85.31 891 ALA A N 1
ATOM 6884 C CA . ALA A 1 891 ? 7.988 -14.617 9.102 1 85.31 891 ALA A CA 1
ATOM 6885 C C . ALA A 1 891 ? 7.512 -16.062 9.023 1 85.31 891 ALA A C 1
ATOM 6887 O O . ALA A 1 891 ? 7.797 -16.859 9.914 1 85.31 891 ALA A O 1
ATOM 6888 N N . SER A 1 892 ? 6.812 -16.375 7.98 1 91.62 892 SER A N 1
ATOM 6889 C CA . SER A 1 892 ? 6.438 -17.75 7.688 1 91.62 892 SER A CA 1
ATOM 6890 C C . SER A 1 892 ? 7.637 -18.562 7.207 1 91.62 892 SER A C 1
ATOM 6892 O O . SER A 1 892 ? 8.695 -18 6.918 1 91.62 892 SER A O 1
ATOM 6894 N N . ILE A 1 893 ? 7.438 -19.828 7.141 1 94.75 893 ILE A N 1
ATOM 6895 C CA . ILE A 1 893 ? 8.469 -20.719 6.605 1 94.75 893 ILE A CA 1
ATOM 6896 C C . ILE A 1 893 ? 8.781 -20.328 5.16 1 94.75 893 ILE A C 1
ATOM 6898 O O . ILE A 1 893 ? 9.945 -20.312 4.754 1 94.75 893 ILE A O 1
ATOM 6902 N N . ALA A 1 894 ? 7.754 -20.016 4.438 1 96 894 ALA A N 1
ATOM 6903 C CA . ALA A 1 894 ? 7.938 -19.578 3.057 1 96 894 ALA A CA 1
ATOM 6904 C C . ALA A 1 894 ? 8.789 -18.312 2.992 1 96 894 ALA A C 1
ATOM 6906 O O . ALA A 1 894 ? 9.68 -18.203 2.141 1 96 894 ALA A O 1
ATOM 6907 N N . LYS A 1 895 ? 8.516 -17.359 3.865 1 96.81 895 LYS A N 1
ATOM 6908 C CA . LYS A 1 895 ? 9.289 -16.125 3.914 1 96.81 895 LYS A CA 1
ATOM 6909 C C . LYS A 1 895 ? 10.742 -16.391 4.293 1 96.81 895 LYS A C 1
ATOM 6911 O O . LYS A 1 895 ? 11.656 -15.789 3.738 1 96.81 895 LYS A O 1
ATOM 6916 N N . CYS A 1 896 ? 10.945 -17.281 5.25 1 95.81 896 CYS A N 1
ATOM 6917 C CA . CYS A 1 896 ? 12.305 -17.656 5.629 1 95.81 896 CYS A CA 1
ATOM 6918 C C . CYS A 1 896 ? 13.039 -18.281 4.457 1 95.81 896 CYS A C 1
ATOM 6920 O O . CYS A 1 896 ? 14.219 -18 4.23 1 95.81 896 CYS A O 1
ATOM 6922 N N . PHE A 1 897 ? 12.328 -19.188 3.756 1 94.94 897 PHE A N 1
ATOM 6923 C CA . PHE A 1 897 ? 12.898 -19.812 2.566 1 94.94 897 PHE A CA 1
ATOM 6924 C C . PHE A 1 897 ? 13.289 -18.75 1.536 1 94.94 897 PHE A C 1
ATOM 6926 O O . PHE A 1 897 ? 14.391 -18.781 0.999 1 94.94 897 PHE A O 1
ATOM 6933 N N . ALA A 1 898 ? 12.414 -17.828 1.245 1 96.19 898 ALA A N 1
ATOM 6934 C CA . ALA A 1 898 ? 12.648 -16.781 0.259 1 96.19 898 ALA A CA 1
ATOM 6935 C C . ALA A 1 898 ? 13.828 -15.898 0.667 1 96.19 898 ALA A C 1
ATOM 6937 O O . ALA A 1 898 ? 14.672 -15.555 -0.165 1 96.19 898 ALA A O 1
ATOM 6938 N N . ASP A 1 899 ? 13.883 -15.477 1.956 1 96.38 899 ASP A N 1
ATOM 6939 C CA . ASP A 1 899 ? 14.969 -14.641 2.459 1 96.38 899 ASP A CA 1
ATOM 6940 C C . ASP A 1 899 ? 16.312 -15.328 2.277 1 96.38 899 ASP A C 1
ATOM 6942 O O . ASP A 1 899 ? 17.281 -14.695 1.854 1 96.38 899 ASP A O 1
ATOM 6946 N N . LEU A 1 900 ? 16.297 -16.531 2.607 1 93 900 LEU A N 1
ATOM 6947 C CA . LEU A 1 900 ? 17.547 -17.281 2.533 1 93 900 LEU A CA 1
ATOM 6948 C C . LEU A 1 900 ? 17.953 -17.5 1.083 1 93 900 LEU A C 1
ATOM 6950 O O . LEU A 1 900 ? 19.141 -17.359 0.742 1 93 900 LEU A O 1
ATOM 6954 N N . ALA A 1 901 ? 17 -17.922 0.241 1 92.19 901 ALA A N 1
ATOM 6955 C CA . ALA A 1 901 ? 17.281 -18.125 -1.174 1 92.19 901 ALA A CA 1
ATOM 6956 C C . ALA A 1 901 ? 17.828 -16.859 -1.821 1 92.19 901 ALA A C 1
ATOM 6958 O O . ALA A 1 901 ? 18.812 -16.906 -2.574 1 92.19 901 ALA A O 1
ATOM 6959 N N . GLY A 1 902 ? 17.188 -15.719 -1.526 1 94.69 902 GLY A N 1
ATOM 6960 C CA . GLY A 1 902 ? 17.672 -14.453 -2.055 1 94.69 902 GLY A CA 1
ATOM 6961 C C . GLY A 1 902 ? 19.031 -14.07 -1.528 1 94.69 902 GLY A C 1
ATOM 6962 O O . GLY A 1 902 ? 19.906 -13.625 -2.291 1 94.69 902 GLY A O 1
ATOM 6963 N N . PHE A 1 903 ? 19.234 -14.211 -0.238 1 94 903 PHE A N 1
ATOM 6964 C CA . PHE A 1 903 ? 20.5 -13.898 0.4 1 94 903 PHE A CA 1
ATOM 6965 C C . PHE A 1 903 ? 21.641 -14.688 -0.242 1 94 903 PHE A C 1
ATOM 6967 O O . PHE A 1 903 ? 22.672 -14.117 -0.594 1 94 903 PHE A O 1
ATOM 6974 N N . GLU A 1 904 ? 21.438 -15.914 -0.49 1 88.94 904 GLU A N 1
ATOM 6975 C CA . GLU A 1 904 ? 22.469 -16.781 -1.017 1 88.94 904 GLU A CA 1
ATOM 6976 C C . GLU A 1 904 ? 22.719 -16.516 -2.5 1 88.94 904 GLU A C 1
ATOM 6978 O O . GLU A 1 904 ? 23.844 -16.625 -2.979 1 88.94 904 GLU A O 1
ATOM 6983 N N . ALA A 1 905 ? 21.672 -16.219 -3.215 1 90.38 905 ALA A N 1
ATOM 6984 C CA . ALA A 1 905 ? 21.844 -15.883 -4.621 1 90.38 905 ALA A CA 1
ATOM 6985 C C . ALA A 1 905 ? 22.766 -14.664 -4.781 1 90.38 905 ALA A C 1
ATOM 6987 O O . ALA A 1 905 ? 23.641 -14.656 -5.645 1 90.38 905 ALA A O 1
ATOM 6988 N N . TYR A 1 906 ? 22.547 -13.625 -3.994 1 92.69 906 TYR A N 1
ATOM 6989 C CA . TYR A 1 906 ? 23.359 -12.422 -4.059 1 92.69 906 TYR A CA 1
ATOM 6990 C C . TYR A 1 906 ? 24.781 -12.695 -3.559 1 92.69 906 TYR A C 1
ATOM 6992 O O . TYR A 1 906 ? 25.75 -12.133 -4.074 1 92.69 906 TYR A O 1
ATOM 7000 N N . LEU A 1 907 ? 24.844 -13.516 -2.541 1 88.44 907 LEU A N 1
ATOM 7001 C CA . LEU A 1 907 ? 26.156 -13.914 -2.041 1 88.44 907 LEU A CA 1
ATOM 7002 C C . LEU A 1 907 ? 26.984 -14.586 -3.139 1 88.44 907 LEU A C 1
ATOM 7004 O O . LEU A 1 907 ? 28.188 -14.344 -3.256 1 88.44 907 LEU A O 1
ATOM 7008 N N . ARG A 1 908 ? 26.375 -15.406 -3.93 1 84.69 908 ARG A N 1
ATOM 7009 C CA . ARG A 1 908 ? 27.047 -16.062 -5.047 1 84.69 908 ARG A CA 1
ATOM 7010 C C . ARG A 1 908 ? 27.453 -15.039 -6.109 1 84.69 908 ARG A C 1
ATOM 7012 O O . ARG A 1 908 ? 28.516 -15.172 -6.734 1 84.69 908 ARG A O 1
ATOM 7019 N N . LEU A 1 909 ? 26.578 -14.102 -6.312 1 87.62 909 LEU A N 1
ATOM 7020 C CA . LEU A 1 909 ? 26.922 -13.023 -7.234 1 87.62 909 LEU A CA 1
ATOM 7021 C C . LEU A 1 909 ? 28.188 -12.305 -6.789 1 87.62 909 LEU A C 1
ATOM 7023 O O . LEU A 1 909 ? 29.062 -12.023 -7.609 1 87.62 909 LEU A O 1
ATOM 7027 N N . LEU A 1 910 ? 28.312 -12.008 -5.488 1 86.88 910 LEU A N 1
ATOM 7028 C CA . LEU A 1 910 ? 29.5 -11.352 -4.953 1 86.88 910 LEU A CA 1
ATOM 7029 C C . LEU A 1 910 ? 30.734 -12.234 -5.137 1 86.88 910 LEU A C 1
ATOM 7031 O O . LEU A 1 910 ? 31.812 -11.734 -5.496 1 86.88 910 LEU A O 1
ATOM 7035 N N . GLY A 1 911 ? 30.484 -13.523 -4.852 1 80.12 911 GLY A N 1
ATOM 7036 C CA . GLY A 1 911 ? 31.594 -14.453 -5.078 1 80.12 911 GLY A CA 1
ATOM 7037 C C . GLY A 1 911 ? 32.062 -14.469 -6.516 1 80.12 911 GLY A C 1
ATOM 7038 O O . GLY A 1 911 ? 33.281 -14.562 -6.77 1 80.12 911 GLY A O 1
ATOM 7039 N N . TYR A 1 912 ? 31.188 -14.375 -7.438 1 82.38 912 TYR A N 1
ATOM 7040 C CA . TYR A 1 912 ? 31.516 -14.352 -8.859 1 82.38 912 TYR A CA 1
ATOM 7041 C C . TYR A 1 912 ? 32.281 -13.086 -9.219 1 82.38 912 TYR A C 1
ATOM 7043 O O . TYR A 1 912 ? 33.219 -13.133 -10.016 1 82.38 912 TYR A O 1
ATOM 7051 N N . MET A 1 913 ? 31.969 -12.008 -8.68 1 84.12 913 MET A N 1
ATOM 7052 C CA . MET A 1 913 ? 32.688 -10.758 -8.906 1 84.12 913 MET A CA 1
ATOM 7053 C C . MET A 1 913 ? 34.094 -10.836 -8.391 1 84.12 913 MET A C 1
ATOM 7055 O O . MET A 1 913 ? 35.031 -10.359 -9.047 1 84.12 913 MET A O 1
ATOM 7059 N N . MET A 1 914 ? 34.25 -11.43 -7.27 1 77.19 914 MET A N 1
ATOM 7060 C CA . MET A 1 914 ? 35.562 -11.594 -6.691 1 77.19 914 MET A CA 1
ATOM 7061 C C . MET A 1 914 ? 36.438 -12.484 -7.566 1 77.19 914 MET A C 1
ATOM 7063 O O . MET A 1 914 ? 37.625 -12.219 -7.742 1 77.19 914 MET A O 1
ATOM 7067 N N . GLN A 1 915 ? 35.875 -13.445 -8.07 1 74 915 GLN A N 1
ATOM 7068 C CA . GLN A 1 915 ? 36.594 -14.375 -8.938 1 74 915 GLN A CA 1
ATOM 7069 C C . GLN A 1 915 ? 37.062 -13.688 -10.211 1 74 915 GLN A C 1
ATOM 7071 O O . GLN A 1 915 ? 38.094 -14.055 -10.773 1 74 915 GLN A O 1
ATOM 7076 N N . HIS A 1 916 ? 36.406 -12.742 -10.609 1 78.81 916 HIS A N 1
ATOM 7077 C CA . HIS A 1 916 ? 36.75 -12.047 -11.836 1 78.81 916 HIS A CA 1
ATOM 7078 C C . HIS A 1 916 ? 37.5 -10.75 -11.547 1 78.81 916 HIS A C 1
ATOM 7080 O O . HIS A 1 916 ? 37.5 -9.82 -12.352 1 78.81 916 HIS A O 1
ATOM 7086 N N . LYS A 1 917 ? 38.031 -10.609 -10.391 1 80.62 917 LYS A N 1
ATOM 7087 C CA . LYS A 1 917 ? 39 -9.594 -9.977 1 80.62 917 LYS A CA 1
ATOM 7088 C C . LYS A 1 917 ? 38.344 -8.227 -9.859 1 80.62 917 LYS A C 1
ATOM 7090 O O . LYS A 1 917 ? 38.875 -7.215 -10.289 1 80.62 917 LYS A O 1
ATOM 7095 N N . HIS A 1 918 ? 37.125 -8.203 -9.453 1 84.38 918 HIS A N 1
ATOM 7096 C CA . HIS A 1 918 ? 36.438 -6.98 -9.102 1 84.38 918 HIS A CA 1
ATOM 7097 C C . HIS A 1 918 ? 36.219 -6.875 -7.598 1 84.38 918 HIS A C 1
ATOM 7099 O O . HIS A 1 918 ? 35.094 -6.598 -7.141 1 84.38 918 HIS A O 1
ATOM 7105 N N . GLU A 1 919 ? 37.219 -7.008 -6.852 1 79 919 GLU A N 1
ATOM 7106 C CA . GLU A 1 919 ? 37.188 -7.195 -5.406 1 79 919 GLU A CA 1
ATOM 7107 C C . GLU A 1 919 ? 36.656 -5.938 -4.703 1 79 919 GLU A C 1
ATOM 7109 O O . GLU A 1 919 ? 35.875 -6.02 -3.768 1 79 919 GLU A O 1
ATOM 7114 N N . LEU A 1 920 ? 37.125 -4.777 -5.109 1 82.62 920 LEU A N 1
ATOM 7115 C CA . LEU A 1 920 ? 36.75 -3.533 -4.453 1 82.62 920 LEU A CA 1
ATOM 7116 C C . LEU A 1 920 ? 35.25 -3.279 -4.617 1 82.62 920 LEU A C 1
ATOM 7118 O O . LEU A 1 920 ? 34.562 -2.84 -3.68 1 82.62 920 LEU A O 1
ATOM 7122 N N . CYS A 1 921 ? 34.812 -3.545 -5.812 1 88.12 921 CYS A N 1
ATOM 7123 C CA . CYS A 1 921 ? 33.375 -3.375 -6.066 1 88.12 921 CYS A CA 1
ATOM 7124 C C . CYS A 1 921 ? 32.562 -4.391 -5.281 1 88.12 921 CYS A C 1
ATOM 7126 O O . CYS A 1 921 ? 31.5 -4.059 -4.734 1 88.12 921 CYS A O 1
ATOM 7128 N N . ALA A 1 922 ? 33.031 -5.594 -5.199 1 87 922 ALA A N 1
ATOM 7129 C CA . ALA A 1 922 ? 32.344 -6.645 -4.445 1 87 922 ALA A CA 1
ATOM 7130 C C . ALA A 1 922 ? 32.25 -6.27 -2.969 1 87 922 ALA A C 1
ATOM 7132 O O . ALA A 1 922 ? 31.219 -6.539 -2.332 1 87 922 ALA A O 1
ATOM 7133 N N . GLN A 1 923 ? 33.219 -5.688 -2.465 1 83.56 923 GLN A N 1
ATOM 7134 C CA . GLN A 1 923 ? 33.219 -5.258 -1.07 1 83.56 923 GLN A CA 1
ATOM 7135 C C . GLN A 1 923 ? 32.188 -4.172 -0.827 1 83.56 923 GLN A C 1
ATOM 7137 O O . GLN A 1 923 ? 31.484 -4.188 0.187 1 83.56 923 GLN A O 1
ATOM 7142 N N . ALA A 1 924 ? 32.156 -3.254 -1.781 1 88.06 924 ALA A N 1
ATOM 7143 C CA . ALA A 1 924 ? 31.156 -2.205 -1.672 1 88.06 924 ALA A CA 1
ATOM 7144 C C . ALA A 1 924 ? 29.75 -2.793 -1.736 1 88.06 924 ALA A C 1
ATOM 7146 O O . ALA A 1 924 ? 28.844 -2.314 -1.058 1 88.06 924 ALA A O 1
ATOM 7147 N N . LEU A 1 925 ? 29.625 -3.873 -2.484 1 92.69 925 LEU A N 1
ATOM 7148 C CA . LEU A 1 925 ? 28.328 -4.477 -2.748 1 92.69 925 LEU A CA 1
ATOM 7149 C C . LEU A 1 925 ? 27.938 -5.43 -1.627 1 92.69 925 LEU A C 1
ATOM 7151 O O . LEU A 1 925 ? 26.812 -5.949 -1.614 1 92.69 925 LEU A O 1
ATOM 7155 N N . GLU A 1 926 ? 28.75 -5.609 -0.613 1 90.69 926 GLU A N 1
ATOM 7156 C CA . GLU A 1 926 ? 28.391 -6.398 0.564 1 90.69 926 GLU A CA 1
ATOM 7157 C C . GLU A 1 926 ? 27.391 -5.652 1.441 1 90.69 926 GLU A C 1
ATOM 7159 O O . GLU A 1 926 ? 26.609 -6.273 2.172 1 90.69 926 GLU A O 1
ATOM 7164 N N . ALA A 1 927 ? 27.422 -4.332 1.364 1 92.44 927 ALA A N 1
ATOM 7165 C CA . ALA A 1 927 ? 26.578 -3.508 2.227 1 92.44 927 ALA A CA 1
ATOM 7166 C C . ALA A 1 927 ? 25.094 -3.799 1.991 1 92.44 927 ALA A C 1
ATOM 7168 O O . ALA A 1 927 ? 24.328 -3.979 2.943 1 92.44 927 ALA A O 1
ATOM 7169 N N . PRO A 1 928 ? 24.672 -3.895 0.712 1 97 928 PRO A N 1
ATOM 7170 C CA . PRO A 1 928 ? 23.266 -4.238 0.498 1 97 928 PRO A CA 1
ATOM 7171 C C . PRO A 1 928 ? 22.891 -5.613 1.057 1 97 928 PRO A C 1
ATOM 7173 O O . PRO A 1 928 ? 21.797 -5.801 1.573 1 97 928 PRO A O 1
ATOM 7176 N N . LEU A 1 929 ? 23.75 -6.543 0.945 1 95.88 929 LEU A N 1
ATOM 7177 C CA . LEU A 1 929 ? 23.484 -7.883 1.457 1 95.88 929 LEU A CA 1
ATOM 7178 C C . LEU A 1 929 ? 23.375 -7.871 2.979 1 95.88 929 LEU A C 1
ATOM 7180 O O . LEU A 1 929 ? 22.469 -8.5 3.541 1 95.88 929 LEU A O 1
ATOM 7184 N N . ARG A 1 930 ? 24.328 -7.188 3.635 1 93.81 930 ARG A N 1
ATOM 7185 C CA . ARG A 1 930 ? 24.297 -7.051 5.09 1 93.81 930 ARG A CA 1
ATOM 7186 C C . ARG A 1 930 ? 23 -6.375 5.539 1 93.81 930 ARG A C 1
ATOM 7188 O O . ARG A 1 930 ? 22.359 -6.828 6.488 1 93.81 930 ARG A O 1
ATOM 7195 N N . LEU A 1 931 ? 22.672 -5.273 4.809 1 96.94 931 LEU A N 1
ATOM 7196 C CA . LEU A 1 931 ? 21.453 -4.535 5.16 1 96.94 931 LEU A CA 1
ATOM 7197 C C . LEU A 1 931 ? 20.219 -5.418 5.023 1 96.94 931 LEU A C 1
ATOM 7199 O O . LEU A 1 931 ? 19.344 -5.395 5.883 1 96.94 931 LEU A O 1
ATOM 7203 N N . PHE A 1 932 ? 20.219 -6.219 3.941 1 98 932 PHE A N 1
ATOM 7204 C CA . PHE A 1 932 ? 19.094 -7.113 3.721 1 98 932 PHE A CA 1
ATOM 7205 C C . PHE A 1 932 ? 19 -8.148 4.832 1 98 932 PHE A C 1
ATOM 7207 O O . PHE A 1 932 ? 17.922 -8.344 5.422 1 98 932 PHE A O 1
ATOM 7214 N N . GLY A 1 933 ? 20.031 -8.812 5.125 1 96.5 933 GLY A N 1
ATOM 7215 C CA . GLY A 1 933 ? 20.047 -9.836 6.16 1 96.5 933 GLY A CA 1
ATOM 7216 C C . GLY A 1 933 ? 19.656 -9.297 7.527 1 96.5 933 GLY A C 1
ATOM 7217 O O . GLY A 1 933 ? 18.859 -9.906 8.234 1 96.5 933 GLY A O 1
ATOM 7218 N N . LEU A 1 934 ? 20.25 -8.148 7.895 1 94.31 934 LEU A N 1
ATOM 7219 C CA . LEU A 1 934 ? 19.969 -7.531 9.188 1 94.31 934 LEU A CA 1
ATOM 7220 C C . LEU A 1 934 ? 18.516 -7.098 9.266 1 94.31 934 LEU A C 1
ATOM 7222 O O . LEU A 1 934 ? 17.891 -7.164 10.336 1 94.31 934 LEU A O 1
ATOM 7226 N N . SER A 1 935 ? 17.984 -6.633 8.125 1 95.75 935 SER A N 1
ATOM 7227 C CA . SER A 1 935 ? 16.578 -6.262 8.086 1 95.75 935 SER A CA 1
ATOM 7228 C C . SER A 1 935 ? 15.68 -7.473 8.328 1 95.75 935 SER A C 1
ATOM 7230 O O . SER A 1 935 ? 14.648 -7.367 9 1 95.75 935 SER A O 1
ATOM 7232 N N . CYS A 1 936 ? 16.016 -8.586 7.727 1 95.75 936 CYS A N 1
ATOM 7233 C CA . CYS A 1 936 ? 15.258 -9.812 7.938 1 95.75 936 CYS A CA 1
ATOM 7234 C C . CYS A 1 936 ? 15.281 -10.219 9.406 1 95.75 936 CYS A C 1
ATOM 7236 O O . CYS A 1 936 ? 14.25 -10.602 9.961 1 95.75 936 CYS A O 1
ATOM 7238 N N . LEU A 1 937 ? 16.438 -10.133 10.023 1 93.12 937 LEU A N 1
ATOM 7239 C CA . LEU A 1 937 ? 16.594 -10.516 11.43 1 93.12 937 LEU A CA 1
ATOM 7240 C C . LEU A 1 937 ? 15.812 -9.562 12.328 1 93.12 937 LEU A C 1
ATOM 7242 O O . LEU A 1 937 ? 15.156 -10 13.273 1 93.12 937 LEU A O 1
ATOM 7246 N N . GLU A 1 938 ? 15.906 -8.297 12.008 1 91.88 938 GLU A N 1
ATOM 7247 C CA . GLU A 1 938 ? 15.188 -7.301 12.797 1 91.88 938 GLU A CA 1
ATOM 7248 C C . GLU A 1 938 ? 13.68 -7.543 12.742 1 91.88 938 GLU A C 1
ATOM 7250 O O . GLU A 1 938 ? 12.992 -7.414 13.758 1 91.88 938 GLU A O 1
ATOM 7255 N N . ALA A 1 939 ? 13.219 -7.895 11.641 1 91.38 939 ALA A N 1
ATOM 7256 C CA . ALA A 1 939 ? 11.781 -8.102 11.453 1 91.38 939 ALA A CA 1
ATOM 7257 C C . ALA A 1 939 ? 11.289 -9.281 12.281 1 91.38 939 ALA A C 1
ATOM 7259 O O . ALA A 1 939 ? 10.102 -9.367 12.609 1 91.38 939 ALA A O 1
ATOM 7260 N N . ASP A 1 940 ? 12.164 -10.156 12.68 1 91.56 940 ASP A N 1
ATOM 7261 C CA . ASP A 1 940 ? 11.781 -11.359 13.422 1 91.56 940 ASP A CA 1
ATOM 7262 C C . ASP A 1 940 ? 12.461 -11.406 14.781 1 91.56 940 ASP A C 1
ATOM 7264 O O . ASP A 1 940 ? 12.711 -12.484 15.32 1 91.56 940 ASP A O 1
ATOM 7268 N N . LEU A 1 941 ? 12.828 -10.312 15.289 1 90.12 941 LEU A N 1
ATOM 7269 C CA . LEU A 1 941 ? 13.609 -10.25 16.516 1 90.12 941 LEU A CA 1
ATOM 7270 C C . LEU A 1 941 ? 12.867 -10.93 17.672 1 90.12 941 LEU A C 1
ATOM 7272 O O . LEU A 1 941 ? 13.484 -11.578 18.516 1 90.12 941 LEU A O 1
ATOM 7276 N N . GLY A 1 942 ? 11.508 -10.688 17.734 1 88.81 942 GLY A N 1
ATOM 7277 C CA . GLY A 1 942 ? 10.742 -11.336 18.781 1 88.81 942 GLY A CA 1
ATOM 7278 C C . GLY A 1 942 ? 10.906 -12.844 18.797 1 88.81 942 GLY A C 1
ATOM 7279 O O . GLY A 1 942 ? 11.148 -13.43 19.844 1 88.81 942 GLY A O 1
ATOM 7280 N N . PHE A 1 943 ? 10.844 -13.469 17.656 1 90.62 943 PHE A N 1
ATOM 7281 C CA . PHE A 1 943 ? 11 -14.914 17.531 1 90.62 943 PHE A CA 1
ATOM 7282 C C . PHE A 1 943 ? 12.43 -15.344 17.828 1 90.62 943 PHE A C 1
ATOM 7284 O O . PHE A 1 943 ? 12.664 -16.328 18.531 1 90.62 943 PHE A O 1
ATOM 7291 N N . MET A 1 944 ? 13.375 -14.586 17.297 1 90.38 944 MET A N 1
ATOM 7292 C CA . MET A 1 944 ? 14.789 -14.922 17.453 1 90.38 944 MET A CA 1
ATOM 7293 C C . MET A 1 944 ? 15.188 -14.906 18.922 1 90.38 944 MET A C 1
ATOM 7295 O O . MET A 1 944 ? 15.969 -15.758 19.359 1 90.38 944 MET A O 1
ATOM 7299 N N . MET A 1 945 ? 14.664 -13.984 19.609 1 89.88 945 MET A N 1
ATOM 7300 C CA . MET A 1 945 ? 14.992 -13.883 21.031 1 89.88 945 MET A CA 1
ATOM 7301 C C . MET A 1 945 ? 14.234 -14.93 21.844 1 89.88 945 MET A C 1
ATOM 7303 O O . MET A 1 945 ? 14.766 -15.484 22.797 1 89.88 945 MET A O 1
ATOM 7307 N N . ALA A 1 946 ? 13.016 -15.18 21.453 1 89.62 946 ALA A N 1
ATOM 7308 C CA . ALA A 1 946 ? 12.242 -16.219 22.125 1 89.62 946 ALA A CA 1
ATOM 7309 C C . ALA A 1 946 ? 12.93 -17.578 22 1 89.62 946 ALA A C 1
ATOM 7311 O O . ALA A 1 946 ? 12.859 -18.406 22.906 1 89.62 946 ALA A O 1
ATOM 7312 N N . GLU A 1 947 ? 13.539 -17.797 20.891 1 88.19 947 GLU A N 1
ATOM 7313 C CA . GLU A 1 947 ? 14.25 -19.047 20.625 1 88.19 947 GLU A CA 1
ATOM 7314 C C . GLU A 1 947 ? 15.688 -18.984 21.109 1 88.19 947 GLU A C 1
ATOM 7316 O O . GLU A 1 947 ? 16.469 -19.906 20.875 1 88.19 947 GLU A O 1
ATOM 7321 N N . LYS A 1 948 ? 16.094 -17.844 21.656 1 86.38 948 LYS A N 1
ATOM 7322 C CA . LYS A 1 948 ? 17.406 -17.625 22.266 1 86.38 948 LYS A CA 1
ATOM 7323 C C . LYS A 1 948 ? 18.5 -17.656 21.203 1 86.38 948 LYS A C 1
ATOM 7325 O O . LYS A 1 948 ? 19.625 -18.094 21.484 1 86.38 948 LYS A O 1
ATOM 7330 N N . LEU A 1 949 ? 18.109 -17.297 20.047 1 87.62 949 LEU A N 1
ATOM 7331 C CA . LEU A 1 949 ? 19.109 -17.188 18.984 1 87.62 949 LEU A CA 1
ATOM 7332 C C . LEU A 1 949 ? 19.828 -15.852 19.047 1 87.62 949 LEU A C 1
ATOM 7334 O O . LEU A 1 949 ? 20.969 -15.734 18.562 1 87.62 949 LEU A O 1
ATOM 7338 N N . ILE A 1 950 ? 19.141 -14.812 19.484 1 88.38 950 ILE A N 1
ATOM 7339 C CA . ILE A 1 950 ? 19.688 -13.484 19.734 1 88.38 950 ILE A CA 1
ATOM 7340 C C . ILE A 1 950 ? 19.406 -13.07 21.172 1 88.38 950 ILE A C 1
ATOM 7342 O O . ILE A 1 950 ? 18.281 -13.203 21.656 1 88.38 950 ILE A O 1
ATOM 7346 N N . LYS A 1 951 ? 20.391 -12.633 21.859 1 85.06 951 LYS A N 1
ATOM 7347 C CA . LYS A 1 951 ? 20.234 -12.195 23.234 1 85.06 951 LYS A CA 1
ATOM 7348 C C . LYS A 1 951 ? 19.781 -10.734 23.312 1 85.06 951 LYS A C 1
ATOM 7350 O O . LYS A 1 951 ? 20.094 -9.938 22.422 1 85.06 951 LYS A O 1
ATOM 7355 N N . PRO A 1 952 ? 19.062 -10.383 24.328 1 83.5 952 PRO A N 1
ATOM 7356 C CA . PRO A 1 952 ? 18.578 -9.008 24.469 1 83.5 952 PRO A CA 1
ATOM 7357 C C . PRO A 1 952 ? 19.688 -7.973 24.406 1 83.5 952 PRO A C 1
ATOM 7359 O O . PRO A 1 952 ? 19.5 -6.887 23.859 1 83.5 952 PRO A O 1
ATOM 7362 N N . GLU A 1 953 ? 20.844 -8.266 24.859 1 78.88 953 GLU A N 1
ATOM 7363 C CA . GLU A 1 953 ? 21.953 -7.324 24.938 1 78.88 953 GLU A CA 1
ATOM 7364 C C . GLU A 1 953 ? 22.547 -7.055 23.562 1 78.88 953 GLU A C 1
ATOM 7366 O O . GLU A 1 953 ? 23.234 -6.055 23.359 1 78.88 953 GLU A O 1
ATOM 7371 N N . GLU A 1 954 ? 22.172 -7.957 22.688 1 84.25 954 GLU A N 1
ATOM 7372 C CA . GLU A 1 954 ? 22.75 -7.859 21.344 1 84.25 954 GLU A CA 1
ATOM 7373 C C . GLU A 1 954 ? 21.875 -7.02 20.422 1 84.25 954 GLU A C 1
ATOM 7375 O O . GLU A 1 954 ? 22.297 -6.652 19.328 1 84.25 954 GLU A O 1
ATOM 7380 N N . VAL A 1 955 ? 20.734 -6.668 20.875 1 85.75 955 VAL A N 1
ATOM 7381 C CA . VAL A 1 955 ? 19.734 -6.008 20.047 1 85.75 955 VAL A CA 1
ATOM 7382 C C . VAL A 1 955 ? 20.25 -4.633 19.609 1 85.75 955 VAL A C 1
ATOM 7384 O O . VAL A 1 955 ? 20.094 -4.234 18.453 1 85.75 955 VAL A O 1
ATOM 7387 N N . HIS A 1 956 ? 20.891 -3.939 20.484 1 80.94 956 HIS A N 1
ATOM 7388 C CA . HIS A 1 956 ? 21.406 -2.615 20.172 1 80.94 956 HIS A CA 1
ATOM 7389 C C . HIS A 1 956 ? 22.484 -2.691 19.094 1 80.94 956 HIS A C 1
ATOM 7391 O O . HIS A 1 956 ? 22.516 -1.86 18.188 1 80.94 956 HIS A O 1
ATOM 7397 N N . ALA A 1 957 ? 23.281 -3.693 19.266 1 82.94 957 ALA A N 1
ATOM 7398 C CA . ALA A 1 957 ? 24.359 -3.879 18.281 1 82.94 957 ALA A CA 1
ATOM 7399 C C . ALA A 1 957 ? 23.781 -4.199 16.906 1 82.94 957 ALA A C 1
ATOM 7401 O O . ALA A 1 957 ? 24.328 -3.781 15.883 1 82.94 957 ALA A O 1
ATOM 7402 N N . LEU A 1 958 ? 22.766 -4.973 16.875 1 87.94 958 LEU A N 1
ATOM 7403 C CA . LEU A 1 958 ? 22.109 -5.305 15.609 1 87.94 958 LEU A CA 1
ATOM 7404 C C . LEU A 1 958 ? 21.562 -4.051 14.938 1 87.94 958 LEU A C 1
ATOM 7406 O O . LEU A 1 958 ? 21.734 -3.863 13.734 1 87.94 958 LEU A O 1
ATOM 7410 N N . HIS A 1 959 ? 20.953 -3.18 15.695 1 87.31 959 HIS A N 1
ATOM 7411 C CA . HIS A 1 959 ? 20.406 -1.943 15.148 1 87.31 959 HIS A CA 1
ATOM 7412 C C . HIS A 1 959 ? 21.5 -1.035 14.625 1 87.31 959 HIS A C 1
ATOM 7414 O O . HIS A 1 959 ? 21.359 -0.416 13.57 1 87.31 959 HIS A O 1
ATOM 7420 N N . GLN A 1 960 ? 22.578 -0.974 15.352 1 83.81 960 GLN A N 1
ATOM 7421 C CA . GLN A 1 960 ? 23.688 -0.137 14.938 1 83.81 960 GLN A CA 1
ATOM 7422 C C . GLN A 1 960 ? 24.312 -0.645 13.633 1 83.81 960 GLN A C 1
ATOM 7424 O O . GLN A 1 960 ? 24.641 0.146 12.75 1 83.81 960 GLN A O 1
ATOM 7429 N N . ALA A 1 961 ? 24.438 -1.974 13.594 1 88.06 961 ALA A N 1
ATOM 7430 C CA . ALA A 1 961 ? 24.984 -2.568 12.383 1 88.06 961 ALA A CA 1
ATOM 7431 C C . ALA A 1 961 ? 24.078 -2.301 11.18 1 88.06 961 ALA A C 1
ATOM 7433 O O . ALA A 1 961 ? 24.562 -2.047 10.078 1 88.06 961 ALA A O 1
ATOM 7434 N N . LYS A 1 962 ? 22.812 -2.436 11.383 1 92.94 962 LYS A N 1
ATOM 7435 C CA . LYS A 1 962 ? 21.859 -2.158 10.312 1 92.94 962 LYS A CA 1
ATOM 7436 C C . LYS A 1 962 ? 21.953 -0.703 9.859 1 92.94 962 LYS A C 1
ATOM 7438 O O . LYS A 1 962 ? 21.984 -0.421 8.656 1 92.94 962 LYS A O 1
ATOM 7443 N N . ASN A 1 963 ? 22.016 0.214 10.836 1 90.56 963 ASN A N 1
ATOM 7444 C CA . ASN A 1 963 ? 22.062 1.637 10.516 1 90.56 963 ASN A CA 1
ATOM 7445 C C . ASN A 1 963 ? 23.359 1.998 9.789 1 90.56 963 ASN A C 1
ATOM 7447 O O . ASN A 1 963 ? 23.344 2.85 8.898 1 90.56 963 ASN A O 1
ATOM 7451 N N . ASP A 1 964 ? 24.375 1.324 10.195 1 88.56 964 ASP A N 1
ATOM 7452 C CA . ASP A 1 964 ? 25.641 1.505 9.477 1 88.56 964 ASP A CA 1
ATOM 7453 C C . ASP A 1 964 ? 25.516 1.057 8.023 1 88.56 964 ASP A C 1
ATOM 7455 O O . ASP A 1 964 ? 26.031 1.714 7.117 1 88.56 964 ASP A O 1
ATOM 7459 N N . SER A 1 965 ? 24.875 -0.052 7.852 1 92.88 965 SER A N 1
ATOM 7460 C CA . SER A 1 965 ? 24.656 -0.561 6.5 1 92.88 965 SER A CA 1
ATOM 7461 C C . SER A 1 965 ? 23.766 0.368 5.691 1 92.88 965 SER A C 1
ATOM 7463 O O . SER A 1 965 ? 23.938 0.504 4.48 1 92.88 965 SER A O 1
ATOM 7465 N N . VAL A 1 966 ? 22.828 1.012 6.348 1 95.31 966 VAL A N 1
ATOM 7466 C CA . VAL A 1 966 ? 21.953 1.98 5.688 1 95.31 966 VAL A CA 1
ATOM 7467 C C . VAL A 1 966 ? 22.797 3.119 5.113 1 95.31 966 VAL A C 1
ATOM 7469 O O . VAL A 1 966 ? 22.625 3.5 3.953 1 95.31 966 VAL A O 1
ATOM 7472 N N . ASP A 1 967 ? 23.688 3.613 5.902 1 92.44 967 ASP A N 1
ATOM 7473 C CA . ASP A 1 967 ? 24.531 4.73 5.473 1 92.44 967 ASP A CA 1
ATOM 7474 C C . ASP A 1 967 ? 25.453 4.32 4.328 1 92.44 967 ASP A C 1
ATOM 7476 O O . ASP A 1 967 ? 25.688 5.094 3.4 1 92.44 967 ASP A O 1
ATOM 7480 N N . ARG A 1 968 ? 25.922 3.102 4.406 1 91.25 968 ARG A N 1
ATOM 7481 C CA . ARG A 1 968 ? 26.828 2.619 3.375 1 91.25 968 ARG A CA 1
ATOM 7482 C C . ARG A 1 968 ? 26.109 2.42 2.049 1 91.25 968 ARG A C 1
ATOM 7484 O O . ARG A 1 968 ? 26.641 2.73 0.987 1 91.25 968 ARG A O 1
ATOM 7491 N N . VAL A 1 969 ? 24.922 1.884 2.107 1 96.69 969 VAL A N 1
ATOM 7492 C CA . VAL A 1 969 ? 24.141 1.704 0.887 1 96.69 969 VAL A CA 1
ATOM 7493 C C . VAL A 1 969 ? 23.75 3.066 0.316 1 96.69 969 VAL A C 1
ATOM 7495 O O . VAL A 1 969 ? 23.766 3.262 -0.901 1 96.69 969 VAL A O 1
ATOM 7498 N N . ALA A 1 970 ? 23.406 4.004 1.187 1 95.81 970 ALA A N 1
ATOM 7499 C CA . ALA A 1 970 ? 23.031 5.34 0.739 1 95.81 970 ALA A CA 1
ATOM 7500 C C . ALA A 1 970 ? 24.188 6.004 -0.025 1 95.81 970 ALA A C 1
ATOM 7502 O O . ALA A 1 970 ? 23.953 6.695 -1.019 1 95.81 970 ALA A O 1
ATOM 7503 N N . ALA A 1 971 ? 25.375 5.742 0.396 1 92.19 971 ALA A N 1
ATOM 7504 C CA . ALA A 1 971 ? 26.547 6.375 -0.173 1 92.19 971 ALA A CA 1
ATOM 7505 C C . ALA A 1 971 ? 26.781 5.93 -1.616 1 92.19 971 ALA A C 1
ATOM 7507 O O . ALA A 1 971 ? 27.375 6.652 -2.41 1 92.19 971 ALA A O 1
ATOM 7508 N N . ILE A 1 972 ? 26.25 4.797 -1.967 1 94.06 972 ILE A N 1
ATOM 7509 C CA . ILE A 1 972 ? 26.484 4.309 -3.32 1 94.06 972 ILE A CA 1
ATOM 7510 C C . ILE A 1 972 ? 25.156 4.129 -4.047 1 94.06 972 ILE A C 1
ATOM 7512 O O . ILE A 1 972 ? 25.094 3.434 -5.062 1 94.06 972 ILE A O 1
ATOM 7516 N N . SER A 1 973 ? 24.094 4.633 -3.527 1 96.75 973 SER A N 1
ATOM 7517 C CA . SER A 1 973 ? 22.734 4.387 -4.039 1 96.75 973 SER A CA 1
ATOM 7518 C C . SER A 1 973 ? 22.594 4.875 -5.477 1 96.75 973 SER A C 1
ATOM 7520 O O . SER A 1 973 ? 22 4.199 -6.309 1 96.75 973 SER A O 1
ATOM 7522 N N . MET A 1 974 ? 23.203 6.027 -5.809 1 94.62 974 MET A N 1
ATOM 7523 C CA . MET A 1 974 ? 23.078 6.582 -7.152 1 94.62 974 MET A CA 1
ATOM 7524 C C . MET A 1 974 ? 23.828 5.727 -8.164 1 94.62 974 MET A C 1
ATOM 7526 O O . MET A 1 974 ? 23.391 5.562 -9.305 1 94.62 974 MET A O 1
ATOM 7530 N N . GLN A 1 975 ? 24.984 5.109 -7.746 1 93.75 975 GLN A N 1
ATOM 7531 C CA . GLN A 1 975 ? 25.719 4.188 -8.609 1 93.75 975 GLN A CA 1
ATOM 7532 C C . GLN A 1 975 ? 24.922 2.91 -8.852 1 93.75 975 GLN A C 1
ATOM 7534 O O . GLN A 1 975 ? 24.891 2.393 -9.969 1 93.75 975 GLN A O 1
ATOM 7539 N N . LEU A 1 976 ? 24.281 2.473 -7.789 1 97.12 976 LEU A N 1
ATOM 7540 C CA . LEU A 1 976 ? 23.516 1.232 -7.883 1 97.12 976 LEU A CA 1
ATOM 7541 C C . LEU A 1 976 ? 22.375 1.372 -8.883 1 97.12 976 LEU A C 1
ATOM 7543 O O . LEU A 1 976 ? 22.172 0.498 -9.734 1 97.12 976 LEU A O 1
ATOM 7547 N N . ILE A 1 977 ? 21.594 2.461 -8.867 1 97.19 977 ILE A N 1
ATOM 7548 C CA . ILE A 1 977 ? 20.453 2.572 -9.758 1 97.19 977 ILE A CA 1
ATOM 7549 C C . ILE A 1 977 ? 20.938 2.846 -11.18 1 97.19 977 ILE A C 1
ATOM 7551 O O . ILE A 1 977 ? 20.266 2.475 -12.148 1 97.19 977 ILE A O 1
ATOM 7555 N N . SER A 1 978 ? 22.109 3.447 -11.32 1 94.94 978 SER A N 1
ATOM 7556 C CA . SER A 1 978 ? 22.688 3.623 -12.648 1 94.94 978 SER A CA 1
ATOM 7557 C C . SER A 1 978 ? 22.984 2.279 -13.305 1 94.94 978 SER A C 1
ATOM 7559 O O . SER A 1 978 ? 22.922 2.15 -14.531 1 94.94 978 SER A O 1
ATOM 7561 N N . CYS A 1 979 ? 23.281 1.308 -12.492 1 95.69 979 CYS A N 1
ATOM 7562 C CA . CYS A 1 979 ? 23.625 -0.02 -12.984 1 95.69 979 CYS A CA 1
ATOM 7563 C C . CYS A 1 979 ? 22.406 -0.735 -13.539 1 95.69 979 CYS A C 1
ATOM 7565 O O . CYS A 1 979 ? 22.531 -1.767 -14.203 1 95.69 979 CYS A O 1
ATOM 7567 N N . PHE A 1 980 ? 21.188 -0.181 -13.367 1 96.69 980 PHE A N 1
ATOM 7568 C CA . PHE A 1 980 ? 20 -0.792 -13.945 1 96.69 980 PHE A CA 1
ATOM 7569 C C . PHE A 1 980 ? 19.953 -0.576 -15.453 1 96.69 980 PHE A C 1
ATOM 7571 O O . PHE A 1 980 ? 19.219 -1.255 -16.172 1 96.69 980 PHE A O 1
ATOM 7578 N N . GLY A 1 981 ? 20.703 0.39 -15.938 1 92.88 981 GLY A N 1
ATOM 7579 C CA . GLY A 1 981 ? 20.938 0.556 -17.359 1 92.88 981 GLY A CA 1
ATOM 7580 C C . GLY A 1 981 ? 19.734 1.067 -18.125 1 92.88 981 GLY A C 1
ATOM 7581 O O . GLY A 1 981 ? 19.531 0.705 -19.281 1 92.88 981 GLY A O 1
ATOM 7582 N N . ILE A 1 982 ? 18.891 1.896 -17.547 1 96 982 ILE A N 1
ATOM 7583 C CA . ILE A 1 982 ? 17.734 2.463 -18.219 1 96 982 ILE A CA 1
ATOM 7584 C C . ILE A 1 982 ? 18.125 3.758 -18.922 1 96 982 ILE A C 1
ATOM 7586 O O . ILE A 1 982 ? 18.594 4.703 -18.281 1 96 982 ILE A O 1
ATOM 7590 N N . PRO A 1 983 ? 17.906 3.85 -20.203 1 94.62 983 PRO A N 1
ATOM 7591 C CA . PRO A 1 983 ? 18.203 5.113 -20.891 1 94.62 983 PRO A CA 1
ATOM 7592 C C . PRO A 1 983 ? 17.391 6.281 -20.328 1 94.62 983 PRO A C 1
ATOM 7594 O O . PRO A 1 983 ? 16.219 6.117 -20 1 94.62 983 PRO A O 1
ATOM 7597 N N . GLU A 1 984 ? 17.969 7.391 -20.281 1 92.75 984 GLU A N 1
ATOM 7598 C CA . GLU A 1 984 ? 17.375 8.57 -19.688 1 92.75 984 GLU A CA 1
ATOM 7599 C C . GLU A 1 984 ? 16.031 8.898 -20.328 1 92.75 984 GLU A C 1
ATOM 7601 O O . GLU A 1 984 ? 15.086 9.305 -19.656 1 92.75 984 GLU A O 1
ATOM 7606 N N . LYS A 1 985 ? 15.953 8.719 -21.641 1 93.31 985 LYS A N 1
ATOM 7607 C CA . LYS A 1 985 ? 14.75 9.094 -22.375 1 93.31 985 LYS A CA 1
ATOM 7608 C C . LYS A 1 985 ? 13.602 8.133 -22.078 1 93.31 985 LYS A C 1
ATOM 7610 O O . LYS A 1 985 ? 12.438 8.438 -22.359 1 93.31 985 LYS A O 1
ATOM 7615 N N . LEU A 1 986 ? 13.938 6.996 -21.5 1 95.88 986 LEU A N 1
ATOM 7616 C CA . LEU A 1 986 ? 12.898 6.027 -21.172 1 95.88 986 LEU A CA 1
ATOM 7617 C C . LEU A 1 986 ? 12.453 6.18 -19.734 1 95.88 986 LEU A C 1
ATOM 7619 O O . LEU A 1 986 ? 11.547 5.477 -19.281 1 95.88 986 LEU A O 1
ATOM 7623 N N . LEU A 1 987 ? 13.109 7.07 -18.953 1 96.06 987 LEU A N 1
ATOM 7624 C CA . LEU A 1 987 ? 12.609 7.5 -17.656 1 96.06 987 LEU A CA 1
ATOM 7625 C C . LEU A 1 987 ? 11.609 8.641 -17.812 1 96.06 987 LEU A C 1
ATOM 7627 O O . LEU A 1 987 ? 11.984 9.812 -17.734 1 96.06 987 LEU A O 1
ATOM 7631 N N . PHE A 1 988 ? 10.406 8.336 -17.859 1 95.94 988 PHE A N 1
ATOM 7632 C CA . PHE A 1 988 ? 9.383 9.273 -18.297 1 95.94 988 PHE A CA 1
ATOM 7633 C C . PHE A 1 988 ? 9 10.219 -17.172 1 95.94 988 PHE A C 1
ATOM 7635 O O . PHE A 1 988 ? 8.531 11.336 -17.422 1 95.94 988 PHE A O 1
ATOM 7642 N N . ALA A 1 989 ? 9.109 9.836 -15.898 1 97.12 989 ALA A N 1
ATOM 7643 C CA . ALA A 1 989 ? 8.695 10.664 -14.773 1 97.12 989 ALA A CA 1
ATOM 7644 C C . ALA A 1 989 ? 9.484 11.961 -14.727 1 97.12 989 ALA A C 1
ATOM 7646 O O . ALA A 1 989 ? 10.719 11.945 -14.625 1 97.12 989 ALA A O 1
ATOM 7647 N N . PRO A 1 990 ? 8.859 13.125 -14.68 1 95.94 990 PRO A N 1
ATOM 7648 C CA . PRO A 1 990 ? 9.586 14.391 -14.602 1 95.94 990 PRO A CA 1
ATOM 7649 C C . PRO A 1 990 ? 10.508 14.484 -13.391 1 95.94 990 PRO A C 1
ATOM 7651 O O . PRO A 1 990 ? 11.594 15.055 -13.477 1 95.94 990 PRO A O 1
ATOM 7654 N N . ILE A 1 991 ? 10.102 13.898 -12.328 1 96.62 991 ILE A N 1
ATOM 7655 C CA . ILE A 1 991 ? 10.867 14.039 -11.102 1 96.62 991 ILE A CA 1
ATOM 7656 C C . ILE A 1 991 ? 12.172 13.242 -11.211 1 96.62 991 ILE A C 1
ATOM 7658 O O . ILE A 1 991 ? 13.102 13.453 -10.438 1 96.62 991 ILE A O 1
ATOM 7662 N N . ALA A 1 992 ? 12.25 12.273 -12.102 1 96.5 992 ALA A N 1
ATOM 7663 C CA . ALA A 1 992 ? 13.477 11.516 -12.344 1 96.5 992 ALA A CA 1
ATOM 7664 C C . ALA A 1 992 ? 14.414 12.281 -13.273 1 96.5 992 ALA A C 1
ATOM 7666 O O . ALA A 1 992 ? 15.555 11.867 -13.484 1 96.5 992 ALA A O 1
ATOM 7667 N N . ARG A 1 993 ? 13.93 13.383 -13.781 1 93.75 993 ARG A N 1
ATOM 7668 C CA . ARG A 1 993 ? 14.688 14.234 -14.695 1 93.75 993 ARG A CA 1
ATOM 7669 C C . ARG A 1 993 ? 14.688 15.68 -14.219 1 93.75 993 ARG A C 1
ATOM 7671 O O . ARG A 1 993 ? 15.039 15.961 -13.078 1 93.75 993 ARG A O 1
ATOM 7678 N N . ASP A 1 994 ? 14.234 16.609 -15.109 1 92.5 994 ASP A N 1
ATOM 7679 C CA . ASP A 1 994 ? 14.195 18.031 -14.75 1 92.5 994 ASP A CA 1
ATOM 7680 C C . ASP A 1 994 ? 12.781 18.469 -14.406 1 92.5 994 ASP A C 1
ATOM 7682 O O . ASP A 1 994 ? 12.109 19.109 -15.234 1 92.5 994 ASP A O 1
ATOM 7686 N N . TRP A 1 995 ? 12.469 18.234 -13.117 1 94.25 995 TRP A N 1
ATOM 7687 C CA . TRP A 1 995 ? 11.102 18.5 -12.695 1 94.25 995 TRP A CA 1
ATOM 7688 C C . TRP A 1 995 ? 10.836 20 -12.641 1 94.25 995 TRP A C 1
ATOM 7690 O O . TRP A 1 995 ? 9.688 20.453 -12.734 1 94.25 995 TRP A O 1
ATOM 7700 N N . GLU A 1 996 ? 11.859 20.875 -12.453 1 93.81 996 GLU A N 1
ATOM 7701 C CA . GLU A 1 996 ? 11.672 22.328 -12.5 1 93.81 996 GLU A CA 1
ATOM 7702 C C . GLU A 1 996 ? 11.297 22.781 -13.906 1 93.81 996 GLU A C 1
ATOM 7704 O O . GLU A 1 996 ? 10.383 23.594 -14.078 1 93.81 996 GLU A O 1
ATOM 7709 N N . ALA A 1 997 ? 11.977 22.219 -14.93 1 92.44 997 ALA A N 1
ATOM 7710 C CA . ALA A 1 997 ? 11.672 22.547 -16.312 1 92.44 997 ALA A CA 1
ATOM 7711 C C . ALA A 1 997 ? 10.273 22.078 -16.703 1 92.44 997 ALA A C 1
ATOM 7713 O O . ALA A 1 997 ? 9.578 22.766 -17.469 1 92.44 997 ALA A O 1
ATOM 7714 N N . PHE A 1 998 ? 9.898 20.969 -16.234 1 94.06 998 PHE A N 1
ATOM 7715 C CA . PHE A 1 998 ? 8.57 20.406 -16.5 1 94.06 998 PHE A CA 1
ATOM 7716 C C . PHE A 1 998 ? 7.484 21.359 -16 1 94.06 998 PHE A C 1
ATOM 7718 O O . PHE A 1 998 ? 6.398 21.406 -16.578 1 94.06 998 PHE A O 1
ATOM 7725 N N . ASN A 1 999 ? 7.781 22.141 -14.977 1 94.38 999 ASN A N 1
ATOM 7726 C CA . ASN A 1 999 ? 6.785 23 -14.352 1 94.38 999 ASN A CA 1
ATOM 7727 C C . ASN A 1 999 ? 6.965 24.453 -14.773 1 94.38 999 ASN A C 1
ATOM 7729 O O . ASN A 1 999 ? 6.418 25.359 -14.141 1 94.38 999 ASN A O 1
ATOM 7733 N N . ASP A 1 1000 ? 7.711 24.688 -15.836 1 91.56 1000 ASP A N 1
ATOM 7734 C CA . ASP A 1 1000 ? 7.891 26.047 -16.344 1 91.56 1000 ASP A CA 1
ATOM 7735 C C . ASP A 1 1000 ? 6.566 26.641 -16.812 1 91.56 1000 ASP A C 1
ATOM 7737 O O . ASP A 1 1000 ? 5.941 26.125 -17.75 1 91.56 1000 ASP A O 1
ATOM 7741 N N . PRO A 1 1001 ? 6.156 27.719 -16.266 1 88 1001 PRO A N 1
ATOM 7742 C CA . PRO A 1 1001 ? 4.852 28.297 -16.594 1 88 1001 PRO A CA 1
ATOM 7743 C C . PRO A 1 1001 ? 4.777 28.781 -18.031 1 88 1001 PRO A C 1
ATOM 7745 O O . PRO A 1 1001 ? 3.682 28.938 -18.594 1 88 1001 PRO A O 1
ATOM 7748 N N . SER A 1 1002 ? 5.906 29.078 -18.609 1 86 1002 SER A N 1
ATOM 7749 C CA . SER A 1 1002 ? 5.941 29.547 -20 1 86 1002 SER A CA 1
ATOM 7750 C C . SER A 1 1002 ? 5.633 28.422 -20.969 1 86 1002 SER A C 1
ATOM 7752 O O . SER A 1 1002 ? 5.305 28.672 -22.141 1 86 1002 SER A O 1
ATOM 7754 N N . ARG A 1 1003 ? 5.633 27.219 -20.453 1 86 1003 ARG A N 1
ATOM 7755 C CA . ARG A 1 1003 ? 5.324 26.047 -21.25 1 86 1003 ARG A CA 1
ATOM 7756 C C . ARG A 1 1003 ? 4.387 25.094 -20.516 1 86 1003 ARG A C 1
ATOM 7758 O O . ARG A 1 1003 ? 4.77 23.984 -20.141 1 86 1003 ARG A O 1
ATOM 7765 N N . PRO A 1 1004 ? 3.178 25.531 -20.391 1 84.12 1004 PRO A N 1
ATOM 7766 C CA . PRO A 1 1004 ? 2.254 24.703 -19.594 1 84.12 1004 PRO A CA 1
ATOM 7767 C C . PRO A 1 1004 ? 2.049 23.312 -20.188 1 84.12 1004 PRO A C 1
ATOM 7769 O O . PRO A 1 1004 ? 1.954 23.156 -21.406 1 84.12 1004 PRO A O 1
ATOM 7772 N N . THR A 1 1005 ? 2.059 22.266 -19.328 1 87.38 1005 THR A N 1
ATOM 7773 C CA . THR A 1 1005 ? 1.886 20.891 -19.75 1 87.38 1005 THR A CA 1
ATOM 7774 C C . THR A 1 1005 ? 0.514 20.359 -19.344 1 87.38 1005 THR A C 1
ATOM 7776 O O . THR A 1 1005 ? 0.07 19.312 -19.828 1 87.38 1005 THR A O 1
ATOM 7779 N N . ASN A 1 1006 ? -0.153 21.062 -18.422 1 85.19 1006 ASN A N 1
ATOM 7780 C CA . ASN A 1 1006 ? -1.425 20.641 -17.828 1 85.19 1006 ASN A CA 1
ATOM 7781 C C . ASN A 1 1006 ? -1.312 19.281 -17.156 1 85.19 1006 ASN A C 1
ATOM 7783 O O . ASN A 1 1006 ? -2.227 18.469 -17.25 1 85.19 1006 ASN A O 1
ATOM 7787 N N . GLY A 1 1007 ? -0.084 19.047 -16.625 1 86 1007 GLY A N 1
ATOM 7788 C CA . GLY A 1 1007 ? 0.154 17.812 -15.914 1 86 1007 GLY A CA 1
ATOM 7789 C C . GLY A 1 1007 ? 0.401 16.625 -16.828 1 86 1007 GLY A C 1
ATOM 7790 O O . GLY A 1 1007 ? 0.585 15.5 -16.359 1 86 1007 GLY A O 1
ATOM 7791 N N . GLU A 1 1008 ? 0.474 16.812 -18.094 1 88.94 1008 GLU A N 1
ATOM 7792 C CA . GLU A 1 1008 ? 0.652 15.727 -19.062 1 88.94 1008 GLU A CA 1
ATOM 7793 C C . GLU A 1 1008 ? 2.111 15.602 -19.484 1 88.94 1008 GLU A C 1
ATOM 7795 O O . GLU A 1 1008 ? 2.875 16.562 -19.391 1 88.94 1008 GLU A O 1
ATOM 7800 N N . LEU A 1 1009 ? 2.439 14.352 -19.828 1 88.31 1009 LEU A N 1
ATOM 7801 C CA . LEU A 1 1009 ? 3.77 14.094 -20.375 1 88.31 1009 LEU A CA 1
ATOM 7802 C C . LEU A 1 1009 ? 3.848 14.492 -21.844 1 88.31 1009 LEU A C 1
ATOM 7804 O O . LEU A 1 1009 ? 3.1 13.961 -22.672 1 88.31 1009 LEU A O 1
ATOM 7808 N N . THR A 1 1010 ? 4.387 15.82 -22.094 1 74.88 1010 THR A N 1
ATOM 7809 C CA . THR A 1 1010 ? 4.496 16.312 -23.469 1 74.88 1010 THR A CA 1
ATOM 7810 C C . THR A 1 1010 ? 5.938 16.234 -23.953 1 74.88 1010 THR A C 1
ATOM 7812 O O . THR A 1 1010 ? 6.855 15.992 -23.172 1 74.88 1010 THR A O 1
ATOM 7815 N N . ARG A 1 1011 ? 6.195 16.297 -25.25 1 59.06 1011 ARG A N 1
ATOM 7816 C CA . ARG A 1 1011 ? 7.469 16.188 -25.953 1 59.06 1011 ARG A CA 1
ATOM 7817 C C . ARG A 1 1011 ? 8.5 17.141 -25.359 1 59.06 1011 ARG A C 1
ATOM 7819 O O . ARG A 1 1011 ? 8.844 18.156 -25.969 1 59.06 1011 ARG A O 1
ATOM 7826 N N . TYR A 1 1012 ? 8.5 17.422 -24.172 1 49.16 1012 TYR A N 1
ATOM 7827 C CA . TYR A 1 1012 ? 9.5 18.344 -23.656 1 49.16 1012 TYR A CA 1
ATOM 7828 C C . TYR A 1 1012 ? 10.914 17.828 -23.922 1 49.16 1012 TYR A C 1
ATOM 7830 O O . TYR A 1 1012 ? 11.898 18.516 -23.625 1 49.16 1012 TYR A O 1
ATOM 7838 N N . HIS A 1 1013 ? 11.172 16.609 -24.25 1 44.59 1013 HIS A N 1
ATOM 7839 C CA . HIS A 1 1013 ? 12.562 16.188 -24.281 1 44.59 1013 HIS A CA 1
ATOM 7840 C C . HIS A 1 1013 ? 13.344 16.906 -25.375 1 44.59 1013 HIS A C 1
ATOM 7842 O O . HIS A 1 1013 ? 14.555 16.734 -25.5 1 44.59 1013 HIS A O 1
ATOM 7848 N N . ASP A 1 1014 ? 12.781 17.578 -26.203 1 36.31 1014 ASP A N 1
ATOM 7849 C CA . ASP A 1 1014 ? 13.648 17.984 -27.312 1 36.31 1014 ASP A CA 1
ATOM 7850 C C . ASP A 1 1014 ? 14.406 19.266 -26.969 1 36.31 1014 ASP A C 1
ATOM 7852 O O . ASP A 1 1014 ? 15.133 19.797 -27.812 1 36.31 1014 ASP A O 1
ATOM 7856 N N . SER A 1 1015 ? 14.055 20.078 -26.016 1 31.02 1015 SER A N 1
ATOM 7857 C CA . SER A 1 1015 ? 14.945 21.234 -26.094 1 31.02 1015 SER A CA 1
ATOM 7858 C C . SER A 1 1015 ? 16.328 20.906 -25.547 1 31.02 1015 SER A C 1
ATOM 7860 O O . SER A 1 1015 ? 17.156 21.797 -25.375 1 31.02 1015 SER A O 1
ATOM 7862 N N . GLY A 1 1016 ? 16.797 19.781 -25.266 1 26.08 1016 GLY A N 1
ATOM 7863 C CA . GLY A 1 1016 ? 18.25 19.812 -25.312 1 26.08 1016 GLY A CA 1
ATOM 7864 C C . GLY A 1 1016 ? 18.797 19.953 -26.719 1 26.08 1016 GLY A C 1
ATOM 7865 O O . GLY A 1 1016 ? 18.188 19.469 -27.688 1 26.08 1016 GLY A O 1
ATOM 7866 N N . MET B 1 1 ? -27.281 -34.688 -1.813 1 19.89 1 MET B N 1
ATOM 7867 C CA . MET B 1 1 ? -26.141 -33.781 -1.598 1 19.89 1 MET B CA 1
ATOM 7868 C C . MET B 1 1 ? -26.609 -32.375 -1.354 1 19.89 1 MET B C 1
ATOM 7870 O O . MET B 1 1 ? -27.234 -31.75 -2.223 1 19.89 1 MET B O 1
ATOM 7874 N N . ASP B 1 2 ? -27 -32.031 -0.13 1 20.89 2 ASP B N 1
ATOM 7875 C CA . ASP B 1 2 ? -27.812 -30.938 0.359 1 20.89 2 ASP B CA 1
ATOM 7876 C C . ASP B 1 2 ? -27.094 -29.594 0.137 1 20.89 2 ASP B C 1
ATOM 7878 O O . ASP B 1 2 ? -25.953 -29.422 0.576 1 20.89 2 ASP B O 1
ATOM 7882 N N . ILE B 1 3 ? -27.297 -29.109 -1.049 1 22.69 3 ILE B N 1
ATOM 7883 C CA . ILE B 1 3 ? -26.828 -27.812 -1.529 1 22.69 3 ILE B CA 1
ATOM 7884 C C . ILE B 1 3 ? -27.109 -26.75 -0.484 1 22.69 3 ILE B C 1
ATOM 7886 O O . ILE B 1 3 ? -28.266 -26.531 -0.094 1 22.69 3 ILE B O 1
ATOM 7890 N N . ILE B 1 4 ? -26.156 -26.578 0.384 1 28.02 4 ILE B N 1
ATOM 7891 C CA . ILE B 1 4 ? -26.359 -25.516 1.374 1 28.02 4 ILE B CA 1
ATOM 7892 C C . ILE B 1 4 ? -26.75 -24.219 0.673 1 28.02 4 ILE B C 1
ATOM 7894 O O . ILE B 1 4 ? -26.016 -23.734 -0.189 1 28.02 4 ILE B O 1
ATOM 7898 N N . PRO B 1 5 ? -27.922 -23.844 0.702 1 28.95 5 PRO B N 1
ATOM 7899 C CA . PRO B 1 5 ? -28.438 -22.672 -0.007 1 28.95 5 PRO B CA 1
ATOM 7900 C C . PRO B 1 5 ? -27.641 -21.391 0.281 1 28.95 5 PRO B C 1
ATOM 7902 O O . PRO B 1 5 ? -27.062 -21.25 1.365 1 28.95 5 PRO B O 1
ATOM 7905 N N . ARG B 1 6 ? -27.094 -20.891 -0.719 1 28.28 6 ARG B N 1
ATOM 7906 C CA . ARG B 1 6 ? -26.344 -19.641 -0.63 1 28.28 6 ARG B CA 1
ATOM 7907 C C . ARG B 1 6 ? -27.141 -18.578 0.117 1 28.28 6 ARG B C 1
ATOM 7909 O O . ARG B 1 6 ? -28.344 -18.438 -0.091 1 28.28 6 ARG B O 1
ATOM 7916 N N . PRO B 1 7 ? -26.672 -18.062 1.144 1 27.84 7 PRO B N 1
ATOM 7917 C CA . PRO B 1 7 ? -27.453 -17.062 1.873 1 27.84 7 PRO B CA 1
ATOM 7918 C C . PRO B 1 7 ? -27.891 -15.898 0.987 1 27.84 7 PRO B C 1
ATOM 7920 O O . PRO B 1 7 ? -27.125 -15.43 0.152 1 27.84 7 PRO B O 1
ATOM 7923 N N . THR B 1 8 ? -29.094 -15.867 0.479 1 26.47 8 THR B N 1
ATOM 7924 C CA . THR B 1 8 ? -29.656 -14.773 -0.29 1 26.47 8 THR B CA 1
ATOM 7925 C C . THR B 1 8 ? -29.859 -13.539 0.59 1 26.47 8 THR B C 1
ATOM 7927 O O . THR B 1 8 ? -30.375 -13.641 1.704 1 26.47 8 THR B O 1
ATOM 7930 N N . PHE B 1 9 ? -28.984 -12.609 0.45 1 25.28 9 PHE B N 1
ATOM 7931 C CA . PHE B 1 9 ? -29.234 -11.352 1.133 1 25.28 9 PHE B CA 1
ATOM 7932 C C . PHE B 1 9 ? -30.5 -10.688 0.586 1 25.28 9 PHE B C 1
ATOM 7934 O O . PHE B 1 9 ? -30.594 -10.406 -0.611 1 25.28 9 PHE B O 1
ATOM 7941 N N . SER B 1 10 ? -31.703 -11.102 0.978 1 24.69 10 SER B N 1
ATOM 7942 C CA . SER B 1 10 ? -32.938 -10.461 0.544 1 24.69 10 SER B CA 1
ATOM 7943 C C . SER B 1 10 ? -32.938 -8.977 0.869 1 24.69 10 SER B C 1
ATOM 7945 O O . SER B 1 10 ? -32.562 -8.578 1.971 1 24.69 10 SER B O 1
ATOM 7947 N N . PRO B 1 11 ? -33.125 -8.242 -0.156 1 24.64 11 PRO B N 1
ATOM 7948 C CA . PRO B 1 11 ? -33.312 -6.805 0.057 1 24.64 11 PRO B CA 1
ATOM 7949 C C . PRO B 1 11 ? -34.469 -6.504 1.029 1 24.64 11 PRO B C 1
ATOM 7951 O O . PRO B 1 11 ? -35.5 -7.137 0.963 1 24.64 11 PRO B O 1
ATOM 7954 N N . GLN B 1 12 ? -34.219 -6.16 2.203 1 25.11 12 GLN B N 1
ATOM 7955 C CA . GLN B 1 12 ? -35.281 -5.781 3.094 1 25.11 12 GLN B CA 1
ATOM 7956 C C . GLN B 1 12 ? -36.25 -4.789 2.418 1 25.11 12 GLN B C 1
ATOM 7958 O O . GLN B 1 12 ? -35.812 -3.957 1.619 1 25.11 12 GLN B O 1
ATOM 7963 N N . SER B 1 13 ? -37.562 -5.082 2.328 1 24.33 13 SER B N 1
ATOM 7964 C CA . SER B 1 13 ? -38.688 -4.293 1.848 1 24.33 13 SER B CA 1
ATOM 7965 C C . SER B 1 13 ? -38.594 -2.844 2.309 1 24.33 13 SER B C 1
ATOM 7967 O O . SER B 1 13 ? -37.969 -2.555 3.336 1 24.33 13 SER B O 1
ATOM 7969 N N . GLU B 1 14 ? -39.125 -1.862 1.54 1 25.02 14 GLU B N 1
ATOM 7970 C CA . GLU B 1 14 ? -39.25 -0.411 1.448 1 25.02 14 GLU B CA 1
ATOM 7971 C C . GLU B 1 14 ? -39.875 0.169 2.723 1 25.02 14 GLU B C 1
ATOM 7973 O O . GLU B 1 14 ? -40.188 1.359 2.781 1 25.02 14 GLU B O 1
ATOM 7978 N N . GLY B 1 15 ? -40.656 -0.658 3.533 1 24.52 15 GLY B N 1
ATOM 7979 C CA . GLY B 1 15 ? -41.594 0.168 4.273 1 24.52 15 GLY B CA 1
ATOM 7980 C C . GLY B 1 15 ? -40.938 1.288 5.047 1 24.52 15 GLY B C 1
ATOM 7981 O O . GLY B 1 15 ? -39.719 1.501 4.918 1 24.52 15 GLY B O 1
ATOM 7982 N N . ASN B 1 16 ? -41.625 1.667 6.277 1 24.16 16 ASN B N 1
ATOM 7983 C CA . ASN B 1 16 ? -41.625 2.881 7.086 1 24.16 16 ASN B CA 1
ATOM 7984 C C . ASN B 1 16 ? -40.25 3.262 7.547 1 24.16 16 ASN B C 1
ATOM 7986 O O . ASN B 1 16 ? -39.406 2.391 7.766 1 24.16 16 ASN B O 1
ATOM 7990 N N . GLU B 1 17 ? -39.875 4.559 7.422 1 25.97 17 GLU B N 1
ATOM 7991 C CA . GLU B 1 17 ? -38.812 5.523 7.727 1 25.97 17 GLU B CA 1
ATOM 7992 C C . GLU B 1 17 ? -38.25 5.273 9.109 1 25.97 17 GLU B C 1
ATOM 7994 O O . GLU B 1 17 ? -37.719 6.195 9.742 1 25.97 17 GLU B O 1
ATOM 7999 N N . GLU B 1 18 ? -38.781 4.168 9.812 1 25.06 18 GLU B N 1
ATOM 8000 C CA . GLU B 1 18 ? -38.281 4.262 11.195 1 25.06 18 GLU B CA 1
ATOM 8001 C C . GLU B 1 18 ? -36.781 4.508 11.25 1 25.06 18 GLU B C 1
ATOM 8003 O O . GLU B 1 18 ? -36.062 4.109 10.344 1 25.06 18 GLU B O 1
ATOM 8008 N N . MET B 1 19 ? -36.438 5.344 12.266 1 25.11 19 MET B N 1
ATOM 8009 C CA . MET B 1 19 ? -35.156 5.887 12.766 1 25.11 19 MET B CA 1
ATOM 8010 C C . MET B 1 19 ? -34.031 4.875 12.617 1 25.11 19 MET B C 1
ATOM 8012 O O . MET B 1 19 ? -34.281 3.668 12.555 1 25.11 19 MET B O 1
ATOM 8016 N N . LEU B 1 20 ? -32.938 5.383 12.336 1 29 20 LEU B N 1
ATOM 8017 C CA . LEU B 1 20 ? -31.609 4.781 12.43 1 29 20 LEU B CA 1
ATOM 8018 C C . LEU B 1 20 ? -31.562 3.732 13.531 1 29 20 LEU B C 1
ATOM 8020 O O . LEU B 1 20 ? -31.328 4.059 14.695 1 29 20 LEU B O 1
ATOM 8024 N N . GLY B 1 21 ? -32.688 2.82 13.602 1 28.34 21 GLY B N 1
ATOM 8025 C CA . GLY B 1 21 ? -32.719 1.748 14.586 1 28.34 21 GLY B CA 1
ATOM 8026 C C . GLY B 1 21 ? -31.5 0.837 14.508 1 28.34 21 GLY B C 1
ATOM 8027 O O . GLY B 1 21 ? -30.703 0.925 13.562 1 28.34 21 GLY B O 1
ATOM 8028 N N . PRO B 1 22 ? -31.344 0.049 15.688 1 28.33 22 PRO B N 1
ATOM 8029 C CA . PRO B 1 22 ? -30.234 -0.914 15.789 1 28.33 22 PRO B CA 1
ATOM 8030 C C . PRO B 1 22 ? -30.125 -1.806 14.555 1 28.33 22 PRO B C 1
ATOM 8032 O O . PRO B 1 22 ? -31.125 -2.027 13.852 1 28.33 22 PRO B O 1
ATOM 8035 N N . PRO B 1 23 ? -29.016 -1.87 13.969 1 29.28 23 PRO B N 1
ATOM 8036 C CA . PRO B 1 23 ? -28.859 -2.824 12.875 1 29.28 23 PRO B CA 1
ATOM 8037 C C . PRO B 1 23 ? -29.609 -4.133 13.109 1 29.28 23 PRO B C 1
ATOM 8039 O O . PRO B 1 23 ? -29.797 -4.543 14.258 1 29.28 23 PRO B O 1
ATOM 8042 N N . ALA B 1 24 ? -30.672 -4.465 12.32 1 29.92 24 ALA B N 1
ATOM 8043 C CA . ALA B 1 24 ? -31.297 -5.781 12.383 1 29.92 24 ALA B CA 1
ATOM 8044 C C . ALA B 1 24 ? -30.25 -6.879 12.555 1 29.92 24 ALA B C 1
ATOM 8046 O O . ALA B 1 24 ? -29.141 -6.766 12.039 1 29.92 24 ALA B O 1
ATOM 8047 N N . ALA B 1 25 ? -30.359 -7.723 13.695 1 27.48 25 ALA B N 1
ATOM 8048 C CA . ALA B 1 25 ? -29.5 -8.883 13.922 1 27.48 25 ALA B CA 1
ATOM 8049 C C . ALA B 1 25 ? -29.234 -9.641 12.625 1 27.48 25 ALA B C 1
ATOM 8051 O O . ALA B 1 25 ? -30.172 -10.07 11.953 1 27.48 25 ALA B O 1
ATOM 8052 N N . SER B 1 26 ? -28.328 -9.227 11.922 1 29.78 26 SER B N 1
ATOM 8053 C CA . SER B 1 26 ? -28 -10.055 10.766 1 29.78 26 SER B CA 1
ATOM 8054 C C . SER B 1 26 ? -28.047 -11.539 11.117 1 29.78 26 SER B C 1
ATOM 8056 O O . SER B 1 26 ? -27.719 -11.922 12.242 1 29.78 26 SER B O 1
ATOM 8058 N N . ALA B 1 27 ? -28.844 -12.32 10.43 1 27.56 27 ALA B N 1
ATOM 8059 C CA . ALA B 1 27 ? -28.906 -13.773 10.547 1 27.56 27 ALA B CA 1
ATOM 8060 C C . ALA B 1 27 ? -27.516 -14.375 10.68 1 27.56 27 ALA B C 1
ATOM 8062 O O . ALA B 1 27 ? -26.562 -13.867 10.086 1 27.56 27 ALA B O 1
ATOM 8063 N N . PRO B 1 28 ? -27.281 -15.203 11.742 1 27.89 28 PRO B N 1
ATOM 8064 C CA . PRO B 1 28 ? -25.984 -15.891 11.875 1 27.89 28 PRO B CA 1
ATOM 8065 C C . PRO B 1 28 ? -25.516 -16.516 10.562 1 27.89 28 PRO B C 1
ATOM 8067 O O . PRO B 1 28 ? -26.344 -16.891 9.719 1 27.89 28 PRO B O 1
ATOM 8070 N N . LEU B 1 29 ? -24.422 -16.109 10.148 1 26.77 29 LEU B N 1
ATOM 8071 C CA . LEU B 1 29 ? -23.891 -16.828 9.008 1 26.77 29 LEU B CA 1
ATOM 8072 C C . LEU B 1 29 ? -24.109 -18.328 9.172 1 26.77 29 LEU B C 1
ATOM 8074 O O . LEU B 1 29 ? -24.031 -18.859 10.281 1 26.77 29 LEU B O 1
ATOM 8078 N N . PRO B 1 30 ? -24.766 -19.031 8.328 1 26.08 30 PRO B N 1
ATOM 8079 C CA . PRO B 1 30 ? -25.156 -20.438 8.5 1 26.08 30 PRO B CA 1
ATOM 8080 C C . PRO B 1 30 ? -24.016 -21.312 9.008 1 26.08 30 PRO B C 1
ATOM 8082 O O . PRO B 1 30 ? -24.172 -22.531 9.156 1 26.08 30 PRO B O 1
ATOM 8085 N N . GLY B 1 31 ? -22.797 -21.156 8.477 1 26.34 31 GLY B N 1
ATOM 8086 C CA . GLY B 1 31 ? -22 -22.359 8.602 1 26.34 31 GLY B CA 1
ATOM 8087 C C . GLY B 1 31 ? -21.859 -22.844 10.039 1 26.34 31 GLY B C 1
ATOM 8088 O O . GLY B 1 31 ? -22.375 -22.203 10.961 1 26.34 31 GLY B O 1
ATOM 8089 N N . GLU B 1 32 ? -20.75 -23.828 10.195 1 26.05 32 GLU B N 1
ATOM 8090 C CA . GLU B 1 32 ? -20.484 -24.781 11.266 1 26.05 32 GLU B CA 1
ATOM 8091 C C . GLU B 1 32 ? -20.453 -24.078 12.625 1 26.05 32 GLU B C 1
ATOM 8093 O O . GLU B 1 32 ? -20.281 -22.859 12.703 1 26.05 32 GLU B O 1
ATOM 8098 N N . GLY B 1 33 ? -20.609 -24.953 13.68 1 26.94 33 GLY B N 1
ATOM 8099 C CA . GLY B 1 33 ? -20.422 -24.984 15.125 1 26.94 33 GLY B CA 1
ATOM 8100 C C . GLY B 1 33 ? -19.188 -24.25 15.586 1 26.94 33 GLY B C 1
ATOM 8101 O O . GLY B 1 33 ? -18.141 -24.875 15.836 1 26.94 33 GLY B O 1
ATOM 8102 N N . THR B 1 34 ? -18.781 -23.312 14.906 1 27.22 34 THR B N 1
ATOM 8103 C CA . THR B 1 34 ? -17.578 -22.688 15.414 1 27.22 34 THR B CA 1
ATOM 8104 C C . THR B 1 34 ? -17.688 -22.422 16.906 1 27.22 34 THR B C 1
ATOM 8106 O O . THR B 1 34 ? -18.766 -22.109 17.406 1 27.22 34 THR B O 1
ATOM 8109 N N . HIS B 1 35 ? -16.844 -23.125 17.641 1 26.88 35 HIS B N 1
ATOM 8110 C CA . HIS B 1 35 ? -16.625 -23 19.078 1 26.88 35 HIS B CA 1
ATOM 8111 C C . HIS B 1 35 ? -16.578 -21.531 19.484 1 26.88 35 HIS B C 1
ATOM 8113 O O . HIS B 1 35 ? -15.953 -21.188 20.5 1 26.88 35 HIS B O 1
ATOM 8119 N N . LEU B 1 36 ? -16.828 -20.703 18.594 1 29.78 36 LEU B N 1
ATOM 8120 C CA . LEU B 1 36 ? -16.844 -19.344 19.125 1 29.78 36 LEU B CA 1
ATOM 8121 C C . LEU B 1 36 ? -17.672 -19.266 20.391 1 29.78 36 LEU B C 1
ATOM 8123 O O . LEU B 1 36 ? -18.703 -19.938 20.516 1 29.78 36 LEU B O 1
ATOM 8127 N N . HIS B 1 37 ? -17.109 -18.891 21.453 1 31.61 37 HIS B N 1
ATOM 8128 C CA . HIS B 1 37 ? -17.984 -18.672 22.609 1 31.61 37 HIS B CA 1
ATOM 8129 C C . HIS B 1 37 ? -19.297 -18.016 22.188 1 31.61 37 HIS B C 1
ATOM 8131 O O . HIS B 1 37 ? -19.328 -16.828 21.859 1 31.61 37 HIS B O 1
ATOM 8137 N N . GLN B 1 38 ? -20.094 -18.438 21.281 1 36.38 38 GLN B N 1
ATOM 8138 C CA . GLN B 1 38 ? -21.484 -18.219 20.875 1 36.38 38 GLN B CA 1
ATOM 8139 C C . GLN B 1 38 ? -22.219 -17.359 21.891 1 36.38 38 GLN B C 1
ATOM 8141 O O . GLN B 1 38 ? -23.234 -16.734 21.578 1 36.38 38 GLN B O 1
ATOM 8146 N N . SER B 1 39 ? -21.828 -17.516 23.094 1 37.38 39 SER B N 1
ATOM 8147 C CA . SER B 1 39 ? -22.578 -16.953 24.203 1 37.38 39 SER B CA 1
ATOM 8148 C C . SER B 1 39 ? -22.5 -15.438 24.219 1 37.38 39 SER B C 1
ATOM 8150 O O . SER B 1 39 ? -23.422 -14.758 24.672 1 37.38 39 SER B O 1
ATOM 8152 N N . LEU B 1 40 ? -21.312 -14.938 23.875 1 44.5 40 LEU B N 1
ATOM 8153 C CA . LEU B 1 40 ? -21.266 -13.508 24.125 1 44.5 40 LEU B CA 1
ATOM 8154 C C . LEU B 1 40 ? -22.031 -12.742 23.047 1 44.5 40 LEU B C 1
ATOM 8156 O O . LEU B 1 40 ? -22.766 -11.789 23.359 1 44.5 40 LEU B O 1
ATOM 8160 N N . ALA B 1 41 ? -21.828 -13.062 21.672 1 50.22 41 ALA B N 1
ATOM 8161 C CA . ALA B 1 41 ? -22.531 -12.266 20.672 1 50.22 41 ALA B CA 1
ATOM 8162 C C . ALA B 1 41 ? -24.031 -12.523 20.719 1 50.22 41 ALA B C 1
ATOM 8164 O O . ALA B 1 41 ? -24.828 -11.594 20.594 1 50.22 41 ALA B O 1
ATOM 8165 N N . ALA B 1 42 ? -24.344 -13.836 20.812 1 52.31 42 ALA B N 1
ATOM 8166 C CA . ALA B 1 42 ? -25.75 -14.195 20.766 1 52.31 42 ALA B CA 1
ATOM 8167 C C . ALA B 1 42 ? -26.5 -13.656 21.984 1 52.31 42 ALA B C 1
ATOM 8169 O O . ALA B 1 42 ? -27.703 -13.406 21.922 1 52.31 42 ALA B O 1
ATOM 8170 N N . GLY B 1 43 ? -25.703 -13.242 22.844 1 66.19 43 GLY B N 1
ATOM 8171 C CA . GLY B 1 43 ? -26.391 -12.828 24.062 1 66.19 43 GLY B CA 1
ATOM 8172 C C . GLY B 1 43 ? -26.422 -11.32 24.25 1 66.19 43 GLY B C 1
ATOM 8173 O O . GLY B 1 43 ? -27.125 -10.82 25.125 1 66.19 43 GLY B O 1
ATOM 8174 N N . VAL B 1 44 ? -25.797 -10.617 23.266 1 81.88 44 VAL B N 1
ATOM 8175 C CA . VAL B 1 44 ? -25.781 -9.164 23.422 1 81.88 44 VAL B CA 1
ATOM 8176 C C . VAL B 1 44 ? -27.062 -8.57 22.828 1 81.88 44 VAL B C 1
ATOM 8178 O O . VAL B 1 44 ? -27.406 -8.82 21.672 1 81.88 44 VAL B O 1
ATOM 8181 N N . PRO B 1 45 ? -27.766 -7.898 23.547 1 83.88 45 PRO B N 1
ATOM 8182 C CA . PRO B 1 45 ? -29.016 -7.301 23.078 1 83.88 45 PRO B CA 1
ATOM 8183 C C . PRO B 1 45 ? -28.797 -6.312 21.922 1 83.88 45 PRO B C 1
ATOM 8185 O O . PRO B 1 45 ? -27.781 -5.617 21.891 1 83.88 45 PRO B O 1
ATOM 8188 N N . VAL B 1 46 ? -29.719 -6.203 21.172 1 87 46 VAL B N 1
ATOM 8189 C CA . VAL B 1 46 ? -29.688 -5.293 20.031 1 87 46 VAL B CA 1
ATOM 8190 C C . VAL B 1 46 ? -29.547 -3.852 20.516 1 87 46 VAL B C 1
ATOM 8192 O O . VAL B 1 46 ? -28.891 -3.029 19.891 1 87 46 VAL B O 1
ATOM 8195 N N . SER B 1 47 ? -30.172 -3.51 21.594 1 87.31 47 SER B N 1
ATOM 8196 C CA . SER B 1 47 ? -30.125 -2.166 22.156 1 87.31 47 SER B CA 1
ATOM 8197 C C . SER B 1 47 ? -28.703 -1.771 22.531 1 87.31 47 SER B C 1
ATOM 8199 O O . SER B 1 47 ? -28.328 -0.601 22.422 1 87.31 47 SER B O 1
ATOM 8201 N N . SER B 1 48 ? -27.938 -2.707 22.953 1 88.19 48 SER B N 1
ATOM 8202 C CA . SER B 1 48 ? -26.547 -2.436 23.297 1 88.19 48 SER B CA 1
ATOM 8203 C C . SER B 1 48 ? -25.703 -2.146 22.062 1 88.19 48 SER B C 1
ATOM 8205 O O . SER B 1 48 ? -24.828 -1.28 22.094 1 88.19 48 SER B O 1
ATOM 8207 N N . TRP B 1 49 ? -25.984 -2.861 20.969 1 90.75 49 TRP B N 1
ATOM 8208 C CA . TRP B 1 49 ? -25.312 -2.592 19.703 1 90.75 49 TRP B CA 1
ATOM 8209 C C . TRP B 1 49 ? -25.688 -1.213 19.172 1 90.75 49 TRP B C 1
ATOM 8211 O O . TRP B 1 49 ? -24.844 -0.506 18.609 1 90.75 49 TRP B O 1
ATOM 8221 N N . ASN B 1 50 ? -26.922 -0.824 19.375 1 89.44 50 ASN B N 1
ATOM 8222 C CA . ASN B 1 50 ? -27.375 0.504 18.969 1 89.44 50 ASN B CA 1
ATOM 8223 C C . ASN B 1 50 ? -26.672 1.6 19.766 1 89.44 50 ASN B C 1
ATOM 8225 O O . ASN B 1 50 ? -26.328 2.648 19.219 1 89.44 50 ASN B O 1
ATOM 8229 N N . PHE B 1 51 ? -26.547 1.311 21.047 1 89.88 51 PHE B N 1
ATOM 8230 C CA . PHE B 1 51 ? -25.844 2.264 21.891 1 89.88 51 PHE B CA 1
ATOM 8231 C C . PHE B 1 51 ? -24.391 2.406 21.438 1 89.88 51 PHE B C 1
ATOM 8233 O O . PHE B 1 51 ? -23.859 3.518 21.375 1 89.88 51 PHE B O 1
ATOM 8240 N N . PHE B 1 52 ? -23.719 1.276 21.109 1 92.5 52 PHE B N 1
ATOM 8241 C CA . PHE B 1 52 ? -22.344 1.309 20.625 1 92.5 52 PHE B CA 1
ATOM 8242 C C . PHE B 1 52 ? -22.266 2.086 19.312 1 92.5 52 PHE B C 1
ATOM 8244 O O . PHE B 1 52 ? -21.312 2.85 19.094 1 92.5 52 PHE B O 1
ATOM 8251 N N . HIS B 1 53 ? -23.25 1.914 18.438 1 93 53 HIS B N 1
ATOM 8252 C CA . HIS B 1 53 ? -23.328 2.641 17.172 1 93 53 HIS B CA 1
ATOM 8253 C C . HIS B 1 53 ? -23.312 4.148 17.406 1 93 53 HIS B C 1
ATOM 8255 O O . HIS B 1 53 ? -22.547 4.867 16.734 1 93 53 HIS B O 1
ATOM 8261 N N . LEU B 1 54 ? -24.047 4.617 18.312 1 90.25 54 LEU B N 1
ATOM 8262 C CA . LEU B 1 54 ? -24.109 6.043 18.609 1 90.25 54 LEU B CA 1
ATOM 8263 C C . LEU B 1 54 ? -22.797 6.539 19.203 1 90.25 54 LEU B C 1
ATOM 8265 O O . LEU B 1 54 ? -22.328 7.621 18.859 1 90.25 54 LEU B O 1
ATOM 8269 N N . LEU B 1 55 ? -22.25 5.699 20.062 1 88.5 55 LEU B N 1
ATOM 8270 C CA . LEU B 1 55 ? -21.031 6.102 20.734 1 88.5 55 LEU B CA 1
ATOM 8271 C C . LEU B 1 55 ? -19.859 6.184 19.75 1 88.5 55 LEU B C 1
ATOM 8273 O O . LEU B 1 55 ? -19.062 7.125 19.812 1 88.5 55 LEU B O 1
ATOM 8277 N N . ILE B 1 56 ? -19.781 5.195 18.906 1 93.44 56 ILE B N 1
ATOM 8278 C CA . ILE B 1 56 ? -18.641 5.133 18 1 93.44 56 ILE B CA 1
ATOM 8279 C C . ILE B 1 56 ? -18.781 6.191 16.906 1 93.44 56 ILE B C 1
ATOM 8281 O O . ILE B 1 56 ? -17.781 6.699 16.391 1 93.44 56 ILE B O 1
ATOM 8285 N N . ALA B 1 57 ? -20 6.586 16.594 1 91.94 57 ALA B N 1
ATOM 8286 C CA . ALA B 1 57 ? -20.219 7.715 15.688 1 91.94 57 ALA B CA 1
ATOM 8287 C C . ALA B 1 57 ? -19.797 9.023 16.344 1 91.94 57 ALA B C 1
ATOM 8289 O O . ALA B 1 57 ? -19.328 9.945 15.664 1 91.94 57 ALA B O 1
ATOM 8290 N N . GLY B 1 58 ? -20 9.141 17.625 1 89 58 GLY B N 1
ATOM 8291 C CA . GLY B 1 58 ? -19.406 10.188 18.438 1 89 58 GLY B CA 1
ATOM 8292 C C . GLY B 1 58 ? -20.328 11.375 18.656 1 89 58 GLY B C 1
ATOM 8293 O O . GLY B 1 58 ? -20.547 11.797 19.781 1 89 58 GLY B O 1
ATOM 8294 N N . ASP B 1 59 ? -20.844 12.047 17.5 1 87.38 59 ASP B N 1
ATOM 8295 C CA . ASP B 1 59 ? -21.578 13.305 17.641 1 87.38 59 ASP B CA 1
ATOM 8296 C C . ASP B 1 59 ? -22.375 13.625 16.391 1 87.38 59 ASP B C 1
ATOM 8298 O O . ASP B 1 59 ? -22.391 12.836 15.438 1 87.38 59 ASP B O 1
ATOM 8302 N N . SER B 1 60 ? -23.203 14.703 16.469 1 89.62 60 SER B N 1
ATOM 8303 C CA . SER B 1 60 ? -23.891 15.297 15.336 1 89.62 60 SER B CA 1
ATOM 8304 C C . SER B 1 60 ? -24.75 14.258 14.617 1 89.62 60 SER B C 1
ATOM 8306 O O . SER B 1 60 ? -24.688 14.133 13.398 1 89.62 60 SER B O 1
ATOM 8308 N N . HIS B 1 61 ? -25.516 13.469 15.352 1 90.38 61 HIS B N 1
ATOM 8309 C CA . HIS B 1 61 ? -26.281 12.352 14.805 1 90.38 61 HIS B CA 1
ATOM 8310 C C . HIS B 1 61 ? -27.344 12.836 13.828 1 90.38 61 HIS B C 1
ATOM 8312 O O . HIS B 1 61 ? -27.594 12.195 12.797 1 90.38 61 HIS B O 1
ATOM 8318 N N . SER B 1 62 ? -27.953 13.969 14.141 1 87.06 62 SER B N 1
ATOM 8319 C CA . SER B 1 62 ? -28.953 14.516 13.242 1 87.06 62 SER B CA 1
ATOM 8320 C C . SER B 1 62 ? -28.344 14.938 11.906 1 87.06 62 SER B C 1
ATOM 8322 O O . SER B 1 62 ? -28.938 14.703 10.852 1 87.06 62 SER B O 1
ATOM 8324 N N . THR B 1 63 ? -27.188 15.562 11.977 1 90.38 63 THR B N 1
ATOM 8325 C CA . THR B 1 63 ? -26.484 15.977 10.773 1 90.38 63 THR B CA 1
ATOM 8326 C C . THR B 1 63 ? -26.094 14.758 9.938 1 90.38 63 THR B C 1
ATOM 8328 O O . THR B 1 63 ? -26.234 14.773 8.711 1 90.38 63 THR B O 1
ATOM 8331 N N . ARG B 1 64 ? -25.609 13.703 10.562 1 94.31 64 ARG B N 1
ATOM 8332 C CA . ARG B 1 64 ? -25.25 12.469 9.883 1 94.31 64 ARG B CA 1
ATOM 8333 C C . ARG B 1 64 ? -26.438 11.883 9.125 1 94.31 64 ARG B C 1
ATOM 8335 O O . ARG B 1 64 ? -26.312 11.484 7.965 1 94.31 64 ARG B O 1
ATOM 8342 N N . ARG B 1 65 ? -27.562 11.875 9.727 1 93.38 65 ARG B N 1
ATOM 8343 C CA . ARG B 1 65 ? -28.781 11.336 9.117 1 93.38 65 ARG B CA 1
ATOM 8344 C C . ARG B 1 65 ? -29.219 12.188 7.938 1 93.38 65 ARG B C 1
ATOM 8346 O O . ARG B 1 65 ? -29.688 11.664 6.922 1 93.38 65 ARG B O 1
ATOM 8353 N N . SER B 1 66 ? -29.109 13.438 8.133 1 94.94 66 SER B N 1
ATOM 8354 C CA . SER B 1 66 ? -29.516 14.352 7.066 1 94.94 66 SER B CA 1
ATOM 8355 C C . SER B 1 66 ? -28.641 14.164 5.824 1 94.94 66 SER B C 1
ATOM 8357 O O . SER B 1 66 ? -29.156 14.156 4.703 1 94.94 66 SER B O 1
ATOM 8359 N N . VAL B 1 67 ? -27.344 14.023 5.996 1 97.25 67 VAL B N 1
ATOM 8360 C CA . VAL B 1 67 ? -26.438 13.828 4.871 1 97.25 67 VAL B CA 1
ATOM 8361 C C . VAL B 1 67 ? -26.781 12.523 4.148 1 97.25 67 VAL B C 1
ATOM 8363 O O . VAL B 1 67 ? -26.781 12.477 2.916 1 97.25 67 VAL B O 1
ATOM 8366 N N . GLN B 1 68 ? -27.047 11.453 4.891 1 96.25 68 GLN B N 1
ATOM 8367 C CA . GLN B 1 68 ? -27.422 10.172 4.301 1 96.25 68 GLN B CA 1
ATOM 8368 C C . GLN B 1 68 ? -28.734 10.289 3.51 1 96.25 68 GLN B C 1
ATOM 8370 O O . GLN B 1 68 ? -28.844 9.734 2.416 1 96.25 68 GLN B O 1
ATOM 8375 N N . THR B 1 69 ? -29.641 11.023 4.066 1 96.75 69 THR B N 1
ATOM 8376 C CA . THR B 1 69 ? -30.922 11.234 3.398 1 96.75 69 THR B CA 1
ATOM 8377 C C . THR B 1 69 ? -30.734 11.977 2.082 1 96.75 69 THR B C 1
ATOM 8379 O O . THR B 1 69 ? -31.297 11.594 1.057 1 96.75 69 THR B O 1
ATOM 8382 N N . ILE B 1 70 ? -29.938 12.977 2.104 1 97.5 70 ILE B N 1
ATOM 8383 C CA . ILE B 1 70 ? -29.672 13.766 0.907 1 97.5 70 ILE B CA 1
ATOM 8384 C C . ILE B 1 70 ? -29 12.891 -0.15 1 97.5 70 ILE B C 1
ATOM 8386 O O . ILE B 1 70 ? -29.344 12.969 -1.333 1 97.5 70 ILE B O 1
ATOM 8390 N N . ALA B 1 71 ? -28.047 12.07 0.264 1 97.44 71 ALA B N 1
ATOM 8391 C CA . ALA B 1 71 ? -27.344 11.18 -0.667 1 97.44 71 ALA B CA 1
ATOM 8392 C C . ALA B 1 71 ? -28.312 10.18 -1.289 1 97.44 71 ALA B C 1
ATOM 8394 O O . ALA B 1 71 ? -28.234 9.891 -2.486 1 97.44 71 ALA B O 1
ATOM 8395 N N . LEU B 1 72 ? -29.219 9.648 -0.48 1 96.06 72 LEU B N 1
ATOM 8396 C CA . LEU B 1 72 ? -30.188 8.664 -0.95 1 96.06 72 LEU B CA 1
ATOM 8397 C C . LEU B 1 72 ? -31.188 9.297 -1.921 1 96.06 72 LEU B C 1
ATOM 8399 O O . LEU B 1 72 ? -31.562 8.68 -2.916 1 96.06 72 LEU B O 1
ATOM 8403 N N . GLU B 1 73 ? -31.562 10.547 -1.656 1 96.38 73 GLU B N 1
ATOM 8404 C CA . GLU B 1 73 ? -32.5 11.258 -2.518 1 96.38 73 GLU B CA 1
ATOM 8405 C C . GLU B 1 73 ? -31.844 11.672 -3.83 1 96.38 73 GLU B C 1
ATOM 8407 O O . GLU B 1 73 ? -32.531 11.93 -4.82 1 96.38 73 GLU B O 1
ATOM 8412 N N . ASN B 1 74 ? -30.516 11.797 -3.826 1 96.62 74 ASN B N 1
ATOM 8413 C CA . ASN B 1 74 ? -29.75 12.141 -5.012 1 96.62 74 ASN B CA 1
ATOM 8414 C C . ASN B 1 74 ? -28.781 11.023 -5.391 1 96.62 74 ASN B C 1
ATOM 8416 O O . ASN B 1 74 ? -27.609 11.281 -5.711 1 96.62 74 ASN B O 1
ATOM 8420 N N . LEU B 1 75 ? -29.156 9.844 -5.371 1 95.06 75 LEU B N 1
ATOM 8421 C CA . LEU B 1 75 ? -28.312 8.664 -5.477 1 95.06 75 LEU B CA 1
ATOM 8422 C C . LEU B 1 75 ? -27.484 8.703 -6.762 1 95.06 75 LEU B C 1
ATOM 8424 O O . LEU B 1 75 ? -26.297 8.359 -6.758 1 95.06 75 LEU B O 1
ATOM 8428 N N . GLU B 1 76 ? -28.031 9.078 -7.922 1 94.56 76 GLU B N 1
ATOM 8429 C CA . GLU B 1 76 ? -27.344 9.102 -9.211 1 94.56 76 GLU B CA 1
ATOM 8430 C C . GLU B 1 76 ? -26.125 10.008 -9.164 1 94.56 76 GLU B C 1
ATOM 8432 O O . GLU B 1 76 ? -25.125 9.742 -9.844 1 94.56 76 GLU B O 1
ATOM 8437 N N . LEU B 1 77 ? -26.25 11.039 -8.422 1 96.69 77 LEU B N 1
ATOM 8438 C CA . LEU B 1 77 ? -25.156 12 -8.305 1 96.69 77 LEU B CA 1
ATOM 8439 C C . LEU B 1 77 ? -23.969 11.391 -7.566 1 96.69 77 LEU B C 1
ATOM 8441 O O . LEU B 1 77 ? -22.812 11.711 -7.859 1 96.69 77 LEU B O 1
ATOM 8445 N N . PHE B 1 78 ? -24.25 10.461 -6.68 1 96.94 78 PHE B N 1
ATOM 8446 C CA . PHE B 1 78 ? -23.203 9.992 -5.777 1 96.94 78 PHE B CA 1
ATOM 8447 C C . PHE B 1 78 ? -22.656 8.641 -6.234 1 96.94 78 PHE B C 1
ATOM 8449 O O . PHE B 1 78 ? -21.641 8.172 -5.723 1 96.94 78 PHE B O 1
ATOM 8456 N N . ILE B 1 79 ? -23.25 8.008 -7.242 1 96 79 ILE B N 1
ATOM 8457 C CA . ILE B 1 79 ? -22.734 6.762 -7.789 1 96 79 ILE B CA 1
ATOM 8458 C C . ILE B 1 79 ? -21.375 7.012 -8.453 1 96 79 ILE B C 1
ATOM 8460 O O . ILE B 1 79 ? -21.25 7.883 -9.32 1 96 79 ILE B O 1
ATOM 8464 N N . PRO B 1 80 ? -20.344 6.262 -8.055 1 95.25 80 PRO B N 1
ATOM 8465 C CA . PRO B 1 80 ? -19.031 6.441 -8.68 1 95.25 80 PRO B CA 1
ATOM 8466 C C . PRO B 1 80 ? -19.047 6.125 -10.172 1 95.25 80 PRO B C 1
ATOM 8468 O O . PRO B 1 80 ? -19.719 5.195 -10.602 1 95.25 80 PRO B O 1
ATOM 8471 N N . ARG B 1 81 ? -18.312 6.887 -10.922 1 94.19 81 ARG B N 1
ATOM 8472 C CA . ARG B 1 81 ? -18.188 6.707 -12.367 1 94.19 81 ARG B CA 1
ATOM 8473 C C . ARG B 1 81 ? -16.734 6.52 -12.766 1 94.19 81 ARG B C 1
ATOM 8475 O O . ARG B 1 81 ? -15.836 7.168 -12.211 1 94.19 81 ARG B O 1
ATOM 8482 N N . PHE B 1 82 ? -16.609 5.598 -13.688 1 93 82 PHE B N 1
ATOM 8483 C CA . PHE B 1 82 ? -15.266 5.301 -14.172 1 93 82 PHE B CA 1
ATOM 8484 C C . PHE B 1 82 ? -15.188 5.461 -15.68 1 93 82 PHE B C 1
ATOM 8486 O O . PHE B 1 82 ? -16.219 5.648 -16.344 1 93 82 PHE B O 1
ATOM 8493 N N . ASP B 1 83 ? -14.039 5.496 -16.234 1 92.69 83 ASP B N 1
ATOM 8494 C CA . ASP B 1 83 ? -13.812 5.691 -17.672 1 92.69 83 ASP B CA 1
ATOM 8495 C C . ASP B 1 83 ? -14.516 6.957 -18.172 1 92.69 83 ASP B C 1
ATOM 8497 O O . ASP B 1 83 ? -15.281 6.91 -19.125 1 92.69 83 ASP B O 1
ATOM 8501 N N . VAL B 1 84 ? -14.492 8.008 -17.438 1 94.88 84 VAL B N 1
ATOM 8502 C CA . VAL B 1 84 ? -14.992 9.328 -17.797 1 94.88 84 VAL B CA 1
ATOM 8503 C C . VAL B 1 84 ? -13.844 10.336 -17.812 1 94.88 84 VAL B C 1
ATOM 8505 O O . VAL B 1 84 ? -12.82 10.125 -17.156 1 94.88 84 VAL B O 1
ATOM 8508 N N . PRO B 1 85 ? -14.008 11.344 -18.547 1 94.88 85 PRO B N 1
ATOM 8509 C CA . PRO B 1 85 ? -12.953 12.359 -18.594 1 94.88 85 PRO B CA 1
ATOM 8510 C C . PRO B 1 85 ? -12.734 13.055 -17.25 1 94.88 85 PRO B C 1
ATOM 8512 O O . PRO B 1 85 ? -13.656 13.109 -16.438 1 94.88 85 PRO B O 1
ATOM 8515 N N . LEU B 1 86 ? -11.594 13.586 -17.094 1 94.81 86 LEU B N 1
ATOM 8516 C CA . LEU B 1 86 ? -11.242 14.352 -15.898 1 94.81 86 LEU B CA 1
ATOM 8517 C C . LEU B 1 86 ? -12.242 15.477 -15.664 1 94.81 86 LEU B C 1
ATOM 8519 O O . LEU B 1 86 ? -12.609 15.758 -14.516 1 94.81 86 LEU B O 1
ATOM 8523 N N . SER B 1 87 ? -12.703 16.141 -16.703 1 95.56 87 SER B N 1
ATOM 8524 C CA . SER B 1 87 ? -13.656 17.25 -16.609 1 95.56 87 SER B CA 1
ATOM 8525 C C . SER B 1 87 ? -14.969 16.797 -15.977 1 95.56 87 SER B C 1
ATOM 8527 O O . SER B 1 87 ? -15.555 17.516 -15.172 1 95.56 87 SER B O 1
ATOM 8529 N N . THR B 1 88 ? -15.367 15.555 -16.297 1 96.56 88 THR B N 1
ATOM 8530 C CA . THR B 1 88 ? -16.594 15.016 -15.727 1 96.56 88 THR B CA 1
ATOM 8531 C C . THR B 1 88 ? -16.438 14.758 -14.234 1 96.56 88 THR B C 1
ATOM 8533 O O . THR B 1 88 ? -17.359 15.039 -13.453 1 96.56 88 THR B O 1
ATOM 8536 N N . GLN B 1 89 ? -15.336 14.266 -13.852 1 96.25 89 GLN B N 1
ATOM 8537 C CA . GLN B 1 89 ? -15.078 14.008 -12.438 1 96.25 89 GLN B CA 1
ATOM 8538 C C . GLN B 1 89 ? -15.078 15.305 -11.633 1 96.25 89 GLN B C 1
ATOM 8540 O O . GLN B 1 89 ? -15.609 15.352 -10.523 1 96.25 89 GLN B O 1
ATOM 8545 N N . ARG B 1 90 ? -14.508 16.359 -12.172 1 97.12 90 ARG B N 1
ATOM 8546 C CA . ARG B 1 90 ? -14.453 17.672 -11.508 1 97.12 90 ARG B CA 1
ATOM 8547 C C . ARG B 1 90 ? -15.852 18.25 -11.336 1 97.12 90 ARG B C 1
ATOM 8549 O O . ARG B 1 90 ? -16.172 18.797 -10.289 1 97.12 90 ARG B O 1
ATOM 8556 N N . GLU B 1 91 ? -16.609 18.094 -12.359 1 96.88 91 GLU B N 1
ATOM 8557 C CA . GLU B 1 91 ? -17.984 18.594 -12.32 1 96.88 91 GLU B CA 1
ATOM 8558 C C . GLU B 1 91 ? -18.812 17.859 -11.281 1 96.88 91 GLU B C 1
ATOM 8560 O O . GLU B 1 91 ? -19.625 18.469 -10.57 1 96.88 91 GLU B O 1
ATOM 8565 N N . LEU B 1 92 ? -18.672 16.547 -11.242 1 97.19 92 LEU B N 1
ATOM 8566 C CA . LEU B 1 92 ? -19.406 15.742 -10.289 1 97.19 92 LEU B CA 1
ATOM 8567 C C . LEU B 1 92 ? -19.078 16.125 -8.859 1 97.19 92 LEU B C 1
ATOM 8569 O O . LEU B 1 92 ? -19.969 16.25 -8.016 1 97.19 92 LEU B O 1
ATOM 8573 N N . ALA B 1 93 ? -17.812 16.297 -8.578 1 98 93 ALA B N 1
ATOM 8574 C CA . ALA B 1 93 ? -17.391 16.656 -7.227 1 98 93 ALA B CA 1
ATOM 8575 C C . ALA B 1 93 ? -17.969 17.984 -6.797 1 98 93 ALA B C 1
ATOM 8577 O O . ALA B 1 93 ? -18.406 18.141 -5.656 1 98 93 ALA B O 1
ATOM 8578 N N . LEU B 1 94 ? -17.984 18.969 -7.68 1 97.81 94 LEU B N 1
ATOM 8579 C CA . LEU B 1 94 ? -18.547 20.281 -7.371 1 97.81 94 LEU B CA 1
ATOM 8580 C C . LEU B 1 94 ? -20.062 20.188 -7.164 1 97.81 94 LEU B C 1
ATOM 8582 O O . LEU B 1 94 ? -20.594 20.812 -6.25 1 97.81 94 LEU B O 1
ATOM 8586 N N . ARG B 1 95 ? -20.719 19.406 -8.016 1 98.12 95 ARG B N 1
ATOM 8587 C CA . ARG B 1 95 ? -22.172 19.25 -7.891 1 98.12 95 ARG B CA 1
ATOM 8588 C C . ARG B 1 95 ? -22.547 18.594 -6.566 1 98.12 95 ARG B C 1
ATOM 8590 O O . ARG B 1 95 ? -23.531 18.969 -5.941 1 98.12 95 ARG B O 1
ATOM 8597 N N . ARG B 1 96 ? -21.781 17.609 -6.168 1 98.31 96 ARG B N 1
ATOM 8598 C CA . ARG B 1 96 ? -22 16.969 -4.879 1 98.31 96 ARG B CA 1
ATOM 8599 C C . ARG B 1 96 ? -21.859 17.969 -3.736 1 98.31 96 ARG B C 1
ATOM 8601 O O . ARG B 1 96 ? -22.688 18 -2.822 1 98.31 96 ARG B O 1
ATOM 8608 N N . LEU B 1 97 ? -20.797 18.797 -3.771 1 98.31 97 LEU B N 1
ATOM 8609 C CA . LEU B 1 97 ? -20.578 19.812 -2.75 1 98.31 97 LEU B CA 1
ATOM 8610 C C . LEU B 1 97 ? -21.719 20.812 -2.723 1 98.31 97 LEU B C 1
ATOM 8612 O O . LEU B 1 97 ? -22.203 21.188 -1.649 1 98.31 97 LEU B O 1
ATOM 8616 N N . ARG B 1 98 ? -22.172 21.266 -3.887 1 98 98 ARG B N 1
ATOM 8617 C CA . ARG B 1 98 ? -23.266 22.219 -3.992 1 98 98 ARG B CA 1
ATOM 8618 C C . ARG B 1 98 ? -24.547 21.656 -3.389 1 98 98 ARG B C 1
ATOM 8620 O O . ARG B 1 98 ? -25.281 22.375 -2.705 1 98 98 ARG B O 1
ATOM 8627 N N . THR B 1 99 ? -24.766 20.391 -3.672 1 98.06 99 THR B N 1
ATOM 8628 C CA . THR B 1 99 ? -25.969 19.734 -3.166 1 98.06 99 THR B CA 1
ATOM 8629 C C . THR B 1 99 ? -25.969 19.719 -1.641 1 98.06 99 THR B C 1
ATOM 8631 O O . THR B 1 99 ? -27 19.984 -1.017 1 98.06 99 THR B O 1
ATOM 8634 N N . LEU B 1 100 ? -24.875 19.484 -1.022 1 97.62 100 LEU B N 1
ATOM 8635 C CA . LEU B 1 100 ? -24.781 19.469 0.434 1 97.62 100 LEU B CA 1
ATOM 8636 C C . LEU B 1 100 ? -24.891 20.891 0.992 1 97.62 100 LEU B C 1
ATOM 8638 O O . LEU B 1 100 ? -25.531 21.109 2.023 1 97.62 100 LEU B O 1
ATOM 8642 N N . CYS B 1 101 ? -24.266 21.875 0.324 1 97.38 101 CYS B N 1
ATOM 8643 C CA . CYS B 1 101 ? -24.312 23.25 0.769 1 97.38 101 CYS B CA 1
ATOM 8644 C C . CYS B 1 101 ? -25.734 23.797 0.738 1 97.38 101 CYS B C 1
ATOM 8646 O O . CYS B 1 101 ? -26.141 24.547 1.631 1 97.38 101 CYS B O 1
ATOM 8648 N N . GLN B 1 102 ? -26.484 23.406 -0.206 1 95.94 102 GLN B N 1
ATOM 8649 C CA . GLN B 1 102 ? -27.859 23.891 -0.379 1 95.94 102 GLN B CA 1
ATOM 8650 C C . GLN B 1 102 ? -28.75 23.375 0.741 1 95.94 102 GLN B C 1
ATOM 8652 O O . GLN B 1 102 ? -29.781 23.984 1.048 1 95.94 102 GLN B O 1
ATOM 8657 N N . ALA B 1 103 ? -28.312 22.312 1.385 1 94.56 103 ALA B N 1
ATOM 8658 C CA . ALA B 1 103 ? -29.125 21.719 2.441 1 94.56 103 ALA B CA 1
ATOM 8659 C C . ALA B 1 103 ? -29.047 22.547 3.723 1 94.56 103 ALA B C 1
ATOM 8661 O O . ALA B 1 103 ? -29.875 22.391 4.617 1 94.56 103 ALA B O 1
ATOM 8662 N N . GLY B 1 104 ? -28.016 23.406 3.938 1 93 104 GLY B N 1
ATOM 8663 C CA . GLY B 1 104 ? -27.922 24.312 5.066 1 93 104 GLY B CA 1
ATOM 8664 C C . GLY B 1 104 ? -27.641 23.609 6.379 1 93 104 GLY B C 1
ATOM 8665 O O . GLY B 1 104 ? -28.094 24.047 7.438 1 93 104 GLY B O 1
ATOM 8666 N N . LEU B 1 105 ? -26.891 22.547 6.348 1 93.5 105 LEU B N 1
ATOM 8667 C CA . LEU B 1 105 ? -26.656 21.734 7.535 1 93.5 105 LEU B CA 1
ATOM 8668 C C . LEU B 1 105 ? -25.484 22.281 8.352 1 93.5 105 LEU B C 1
ATOM 8670 O O . LEU B 1 105 ? -25.297 21.906 9.516 1 93.5 105 LEU B O 1
ATOM 8674 N N . PHE B 1 106 ? -24.688 23.109 7.762 1 94.62 106 PHE B N 1
ATOM 8675 C CA . PHE B 1 106 ? -23.438 23.594 8.352 1 94.62 106 PHE B CA 1
ATOM 8676 C C . PHE B 1 106 ? -23.141 25.016 7.895 1 94.62 106 PHE B C 1
ATOM 8678 O O . PHE B 1 106 ? -23.812 25.547 7.008 1 94.62 106 PHE B O 1
ATOM 8685 N N . SER B 1 107 ? -22.156 25.562 8.594 1 95.38 107 SER B N 1
ATOM 8686 C CA . SER B 1 107 ? -21.672 26.906 8.266 1 95.38 107 SER B CA 1
ATOM 8687 C C . SER B 1 107 ? -20.188 27.031 8.555 1 95.38 107 SER B C 1
ATOM 8689 O O . SER B 1 107 ? -19.656 26.391 9.461 1 95.38 107 SER B O 1
ATOM 8691 N N . VAL B 1 108 ? -19.531 27.891 7.773 1 94.81 108 VAL B N 1
ATOM 8692 C CA . VAL B 1 108 ? -18.125 28.188 8.023 1 94.81 108 VAL B CA 1
ATOM 8693 C C . VAL B 1 108 ? -17.953 28.719 9.445 1 94.81 108 VAL B C 1
ATOM 8695 O O . VAL B 1 108 ? -16.922 28.484 10.086 1 94.81 108 VAL B O 1
ATOM 8698 N N . PHE B 1 109 ? -18.953 29.281 10.07 1 91.94 109 PHE B N 1
ATOM 8699 C CA . PHE B 1 109 ? -18.906 29.875 11.406 1 91.94 109 PHE B CA 1
ATOM 8700 C C . PHE B 1 109 ? -18.938 28.781 12.469 1 91.94 109 PHE B C 1
ATOM 8702 O O . PHE B 1 109 ? -18.672 29.047 13.641 1 91.94 109 PHE B O 1
ATOM 8709 N N . ASP B 1 110 ? -19.203 27.547 11.992 1 90.31 110 ASP B N 1
ATOM 8710 C CA . ASP B 1 110 ? -19.25 26.438 12.945 1 90.31 110 ASP B CA 1
ATOM 8711 C C . ASP B 1 110 ? -17.859 26.109 13.477 1 90.31 110 ASP B C 1
ATOM 8713 O O . ASP B 1 110 ? -17.719 25.453 14.516 1 90.31 110 ASP B O 1
ATOM 8717 N N . PHE B 1 111 ? -16.844 26.562 12.859 1 87 111 PHE B N 1
ATOM 8718 C CA . PHE B 1 111 ? -15.516 26.375 13.43 1 87 111 PHE B CA 1
ATOM 8719 C C . PHE B 1 111 ? -15.406 27.078 14.781 1 87 111 PHE B C 1
ATOM 8721 O O . PHE B 1 111 ? -14.641 26.656 15.648 1 87 111 PHE B O 1
ATOM 8728 N N . ASP B 1 112 ? -16.219 28.141 14.984 1 83.12 112 ASP B N 1
ATOM 8729 C CA . ASP B 1 112 ? -16.266 28.844 16.266 1 83.12 112 ASP B CA 1
ATOM 8730 C C . ASP B 1 112 ? -17.422 28.344 17.109 1 83.12 112 ASP B C 1
ATOM 8732 O O . ASP B 1 112 ? -17.297 28.219 18.328 1 83.12 112 ASP B O 1
ATOM 8736 N N . ARG B 1 113 ? -18.531 28.078 16.453 1 85.25 113 ARG B N 1
ATOM 8737 C CA . ARG B 1 113 ? -19.766 27.828 17.188 1 85.25 113 ARG B CA 1
ATOM 8738 C C . ARG B 1 113 ? -19.953 26.344 17.484 1 85.25 113 ARG B C 1
ATOM 8740 O O . ARG B 1 113 ? -20.406 25.984 18.562 1 85.25 113 ARG B O 1
ATOM 8747 N N . ALA B 1 114 ? -19.672 25.531 16.484 1 88.62 114 ALA B N 1
ATOM 8748 C CA . ALA B 1 114 ? -19.906 24.094 16.594 1 88.62 114 ALA B CA 1
ATOM 8749 C C . ALA B 1 114 ? -18.906 23.312 15.75 1 88.62 114 ALA B C 1
ATOM 8751 O O . ALA B 1 114 ? -19.297 22.609 14.812 1 88.62 114 ALA B O 1
ATOM 8752 N N . PRO B 1 115 ? -17.641 23.297 16.125 1 89.94 115 PRO B N 1
ATOM 8753 C CA . PRO B 1 115 ? -16.609 22.688 15.281 1 89.94 115 PRO B CA 1
ATOM 8754 C C . PRO B 1 115 ? -16.844 21.203 15.055 1 89.94 115 PRO B C 1
ATOM 8756 O O . PRO B 1 115 ? -16.484 20.656 14 1 89.94 115 PRO B O 1
ATOM 8759 N N . ARG B 1 116 ? -17.438 20.438 15.992 1 90.94 116 ARG B N 1
ATOM 8760 C CA . ARG B 1 116 ? -17.672 19.016 15.844 1 90.94 116 ARG B CA 1
ATOM 8761 C C . ARG B 1 116 ? -18.609 18.734 14.672 1 90.94 116 ARG B C 1
ATOM 8763 O O . ARG B 1 116 ? -18.484 17.703 14.008 1 90.94 116 ARG B O 1
ATOM 8770 N N . ARG B 1 117 ? -19.562 19.641 14.453 1 92 117 ARG B N 1
ATOM 8771 C CA . ARG B 1 117 ? -20.469 19.484 13.328 1 92 117 ARG B CA 1
ATOM 8772 C C . ARG B 1 117 ? -19.719 19.516 12 1 92 117 ARG B C 1
ATOM 8774 O O . ARG B 1 117 ? -19.969 18.688 11.125 1 92 117 ARG B O 1
ATOM 8781 N N . LEU B 1 118 ? -18.828 20.484 11.883 1 94.31 118 LEU B N 1
ATOM 8782 C CA . LEU B 1 118 ? -18.047 20.594 10.656 1 94.31 118 LEU B CA 1
ATOM 8783 C C . LEU B 1 118 ? -17.109 19.391 10.492 1 94.31 118 LEU B C 1
ATOM 8785 O O . LEU B 1 118 ? -16.906 18.922 9.375 1 94.31 118 LEU B O 1
ATOM 8789 N N . LEU B 1 119 ? -16.547 18.953 11.578 1 95.69 119 LEU B N 1
ATOM 8790 C CA . LEU B 1 119 ? -15.664 17.781 11.531 1 95.69 119 LEU B CA 1
ATOM 8791 C C . LEU B 1 119 ? -16.438 16.531 11.164 1 95.69 119 LEU B C 1
ATOM 8793 O O . LEU B 1 119 ? -15.945 15.688 10.414 1 95.69 119 LEU B O 1
ATOM 8797 N N . THR B 1 120 ? -17.688 16.391 11.633 1 95.31 120 THR B N 1
ATOM 8798 C CA . THR B 1 120 ? -18.562 15.297 11.258 1 95.31 120 THR B CA 1
ATOM 8799 C C . THR B 1 120 ? -18.891 15.344 9.766 1 95.31 120 THR B C 1
ATOM 8801 O O . THR B 1 120 ? -18.953 14.305 9.109 1 95.31 120 THR B O 1
ATOM 8804 N N . MET B 1 121 ? -19.094 16.531 9.273 1 97 121 MET B N 1
ATOM 8805 C CA . MET B 1 121 ? -19.344 16.688 7.844 1 97 121 MET B CA 1
ATOM 8806 C C . MET B 1 121 ? -18.188 16.125 7.023 1 97 121 MET B C 1
ATOM 8808 O O . MET B 1 121 ? -18.391 15.523 5.973 1 97 121 MET B O 1
ATOM 8812 N N . HIS B 1 122 ? -17 16.359 7.469 1 98.06 122 HIS B N 1
ATOM 8813 C CA . HIS B 1 122 ? -15.844 15.82 6.777 1 98.06 122 HIS B CA 1
ATOM 8814 C C . HIS B 1 122 ? -15.898 14.297 6.738 1 98.06 122 HIS B C 1
ATOM 8816 O O . HIS B 1 122 ? -15.594 13.68 5.711 1 98.06 122 HIS B O 1
ATOM 8822 N N . GLU B 1 123 ? -16.234 13.625 7.809 1 98 123 GLU B N 1
ATOM 8823 C CA . GLU B 1 123 ? -16.375 12.172 7.867 1 98 123 GLU B CA 1
ATOM 8824 C C . GLU B 1 123 ? -17.453 11.688 6.898 1 98 123 GLU B C 1
ATOM 8826 O O . GLU B 1 123 ? -17.234 10.719 6.16 1 98 123 GLU B O 1
ATOM 8831 N N . CYS B 1 124 ? -18.594 12.398 6.895 1 97.88 124 CYS B N 1
ATOM 8832 C CA . CYS B 1 124 ? -19.703 12.016 6.031 1 97.88 124 CYS B CA 1
ATOM 8833 C C . CYS B 1 124 ? -19.328 12.164 4.562 1 97.88 124 CYS B C 1
ATOM 8835 O O . CYS B 1 124 ? -19.625 11.289 3.748 1 97.88 124 CYS B O 1
ATOM 8837 N N . CYS B 1 125 ? -18.672 13.273 4.227 1 98.25 125 CYS B N 1
ATOM 8838 C CA . CYS B 1 125 ? -18.234 13.484 2.855 1 98.25 125 CYS B CA 1
ATOM 8839 C C . CYS B 1 125 ? -17.234 12.406 2.434 1 98.25 125 CYS B C 1
ATOM 8841 O O . CYS B 1 125 ? -17.281 11.914 1.304 1 98.25 125 CYS B O 1
ATOM 8843 N N . GLY B 1 126 ? -16.328 12.039 3.395 1 97.69 126 GLY B N 1
ATOM 8844 C CA . GLY B 1 126 ? -15.328 11.016 3.107 1 97.69 126 GLY B CA 1
ATOM 8845 C C . GLY B 1 126 ? -15.945 9.656 2.826 1 97.69 126 GLY B C 1
ATOM 8846 O O . GLY B 1 126 ? -15.383 8.859 2.066 1 97.69 126 GLY B O 1
ATOM 8847 N N . MET B 1 127 ? -17.078 9.359 3.391 1 96.88 127 MET B N 1
ATOM 8848 C CA . MET B 1 127 ? -17.797 8.117 3.162 1 96.88 127 MET B CA 1
ATOM 8849 C C . MET B 1 127 ? -18.391 8.078 1.758 1 96.88 127 MET B C 1
ATOM 8851 O O . MET B 1 127 ? -18.516 7.008 1.161 1 96.88 127 MET B O 1
ATOM 8855 N N . LEU B 1 128 ? -18.719 9.258 1.231 1 97.56 128 LEU B N 1
ATOM 8856 C CA . LEU B 1 128 ? -19.422 9.344 -0.047 1 97.56 128 LEU B CA 1
ATOM 8857 C C . LEU B 1 128 ? -18.422 9.43 -1.202 1 97.56 128 LEU B C 1
ATOM 8859 O O . LEU B 1 128 ? -18.547 8.688 -2.182 1 97.56 128 LEU B O 1
ATOM 8863 N N . ASP B 1 129 ? -17.484 10.375 -1.054 1 97.62 129 ASP B N 1
ATOM 8864 C CA . ASP B 1 129 ? -16.5 10.602 -2.117 1 97.62 129 ASP B CA 1
ATOM 8865 C C . ASP B 1 129 ? -15.32 11.414 -1.61 1 97.62 129 ASP B C 1
ATOM 8867 O O . ASP B 1 129 ? -15.492 12.461 -0.976 1 97.62 129 ASP B O 1
ATOM 8871 N N . ALA B 1 130 ? -14.164 10.961 -1.926 1 97.75 130 ALA B N 1
ATOM 8872 C CA . ALA B 1 130 ? -12.961 11.594 -1.399 1 97.75 130 ALA B CA 1
ATOM 8873 C C . ALA B 1 130 ? -12.742 12.969 -2.021 1 97.75 130 ALA B C 1
ATOM 8875 O O . ALA B 1 130 ? -12.242 13.883 -1.362 1 97.75 130 ALA B O 1
ATOM 8876 N N . SER B 1 131 ? -13.039 13.164 -3.318 1 98.25 131 SER B N 1
ATOM 8877 C CA . SER B 1 131 ? -12.891 14.469 -3.963 1 98.25 131 SER B CA 1
ATOM 8878 C C . SER B 1 131 ? -13.844 15.492 -3.357 1 98.25 131 SER B C 1
ATOM 8880 O O . SER B 1 131 ? -13.453 16.641 -3.115 1 98.25 131 SER B O 1
ATOM 8882 N N . LEU B 1 132 ? -15.086 15.031 -3.148 1 98.5 132 LEU B N 1
ATOM 8883 C CA . LEU B 1 132 ? -16.047 15.867 -2.449 1 98.5 132 LEU B CA 1
ATOM 8884 C C . LEU B 1 132 ? -15.516 16.312 -1.092 1 98.5 132 LEU B C 1
ATOM 8886 O O . LEU B 1 132 ? -15.555 17.5 -0.754 1 98.5 132 LEU B O 1
ATOM 8890 N N . ALA B 1 133 ? -15.008 15.367 -0.352 1 98.44 133 ALA B N 1
ATOM 8891 C CA . ALA B 1 133 ? -14.508 15.648 0.99 1 98.44 133 ALA B CA 1
ATOM 8892 C C . ALA B 1 133 ? -13.344 16.625 0.944 1 98.44 133 ALA B C 1
ATOM 8894 O O . ALA B 1 133 ? -13.234 17.516 1.799 1 98.44 133 ALA B O 1
ATOM 8895 N N . THR B 1 134 ? -12.461 16.469 -0.001 1 98.19 134 THR B N 1
ATOM 8896 C CA . THR B 1 134 ? -11.305 17.344 -0.137 1 98.19 134 THR B CA 1
ATOM 8897 C C . THR B 1 134 ? -11.734 18.766 -0.495 1 98.19 134 THR B C 1
ATOM 8899 O O . THR B 1 134 ? -11.242 19.734 0.083 1 98.19 134 THR B O 1
ATOM 8902 N N . LYS B 1 135 ? -12.633 18.891 -1.447 1 98.31 135 LYS B N 1
ATOM 8903 C CA . LYS B 1 135 ? -13.148 20.203 -1.807 1 98.31 135 LYS B CA 1
ATOM 8904 C C . LYS B 1 135 ? -13.852 20.859 -0.625 1 98.31 135 LYS B C 1
ATOM 8906 O O . LYS B 1 135 ? -13.766 22.078 -0.436 1 98.31 135 LYS B O 1
ATOM 8911 N N . PHE B 1 136 ? -14.602 20.047 0.144 1 98.25 136 PHE B N 1
ATOM 8912 C CA . PHE B 1 136 ? -15.242 20.531 1.359 1 98.25 136 PHE B CA 1
ATOM 8913 C C . PHE B 1 136 ? -14.203 21.062 2.344 1 98.25 136 PHE B C 1
ATOM 8915 O O . PHE B 1 136 ? -14.383 22.125 2.924 1 98.25 136 PHE B O 1
ATOM 8922 N N . THR B 1 137 ? -13.125 20.344 2.508 1 97.38 137 THR B N 1
ATOM 8923 C CA . THR B 1 137 ? -12.062 20.703 3.443 1 97.38 137 THR B CA 1
ATOM 8924 C C . THR B 1 137 ? -11.414 22.031 3.041 1 97.38 137 THR B C 1
ATOM 8926 O O . THR B 1 137 ? -11.172 22.891 3.887 1 97.38 137 THR B O 1
ATOM 8929 N N . VAL B 1 138 ? -11.164 22.172 1.792 1 97.5 138 VAL B N 1
ATOM 8930 C CA . VAL B 1 138 ? -10.461 23.375 1.349 1 97.5 138 VAL B CA 1
ATOM 8931 C C . VAL B 1 138 ? -11.406 24.562 1.405 1 97.5 138 VAL B C 1
ATOM 8933 O O . VAL B 1 138 ? -11.031 25.641 1.883 1 97.5 138 VAL B O 1
ATOM 8936 N N . GLN B 1 139 ? -12.641 24.438 1.004 1 98 139 GLN B N 1
ATOM 8937 C CA . GLN B 1 139 ? -13.617 25.516 0.995 1 98 139 GLN B CA 1
ATOM 8938 C C . GLN B 1 139 ? -13.906 26.016 2.41 1 98 139 GLN B C 1
ATOM 8940 O O . GLN B 1 139 ? -13.875 27.219 2.676 1 98 139 GLN B O 1
ATOM 8945 N N . PHE B 1 140 ? -14.086 25.125 3.297 1 97.19 140 PHE B N 1
ATOM 8946 C CA . PHE B 1 140 ? -14.617 25.531 4.598 1 97.19 140 PHE B CA 1
ATOM 8947 C C . PHE B 1 140 ? -13.5 25.656 5.621 1 97.19 140 PHE B C 1
ATOM 8949 O O . PHE B 1 140 ? -13.539 26.547 6.48 1 97.19 140 PHE B O 1
ATOM 8956 N N . ASN B 1 141 ? -12.508 24.797 5.547 1 96.19 141 ASN B N 1
ATOM 8957 C CA . ASN B 1 141 ? -11.445 24.875 6.543 1 96.19 141 ASN B CA 1
ATOM 8958 C C . ASN B 1 141 ? -10.297 25.75 6.074 1 96.19 141 ASN B C 1
ATOM 8960 O O . ASN B 1 141 ? -9.992 26.766 6.703 1 96.19 141 ASN B O 1
ATOM 8964 N N . LEU B 1 142 ? -9.711 25.422 4.98 1 95.94 142 LEU B N 1
ATOM 8965 C CA . LEU B 1 142 ? -8.477 26.109 4.598 1 95.94 142 LEU B CA 1
ATOM 8966 C C . LEU B 1 142 ? -8.773 27.531 4.109 1 95.94 142 LEU B C 1
ATOM 8968 O O . LEU B 1 142 ? -8.047 28.469 4.426 1 95.94 142 LEU B O 1
ATOM 8972 N N . PHE B 1 143 ? -9.852 27.688 3.287 1 96.81 143 PHE B N 1
ATOM 8973 C CA . PHE B 1 143 ? -10.195 29.031 2.83 1 96.81 143 PHE B CA 1
ATOM 8974 C C . PHE B 1 143 ? -11.039 29.766 3.871 1 96.81 143 PHE B C 1
ATOM 8976 O O . PHE B 1 143 ? -10.586 30.719 4.492 1 96.81 143 PHE B O 1
ATOM 8983 N N . GLY B 1 144 ? -12.227 29.234 4.172 1 95.62 144 GLY B N 1
ATOM 8984 C CA . GLY B 1 144 ? -13.156 29.875 5.086 1 95.62 144 GLY B CA 1
ATOM 8985 C C . GLY B 1 144 ? -12.633 29.953 6.508 1 95.62 144 GLY B C 1
ATOM 8986 O O . GLY B 1 144 ? -12.734 31 7.152 1 95.62 144 GLY B O 1
ATOM 8987 N N . GLY B 1 145 ? -12.102 28.844 7.02 1 93.38 145 GLY B N 1
ATOM 8988 C CA . GLY B 1 145 ? -11.57 28.812 8.375 1 93.38 145 GLY B CA 1
ATOM 8989 C C . GLY B 1 145 ? -10.414 29.781 8.578 1 93.38 145 GLY B C 1
ATOM 8990 O O . GLY B 1 145 ? -10.305 30.406 9.633 1 93.38 145 GLY B O 1
ATOM 8991 N N . THR B 1 146 ? -9.539 29.906 7.609 1 93.75 146 THR B N 1
ATOM 8992 C CA . THR B 1 146 ? -8.422 30.844 7.703 1 93.75 146 THR B CA 1
ATOM 8993 C C . THR B 1 146 ? -8.914 32.281 7.684 1 93.75 146 THR B C 1
ATOM 8995 O O . THR B 1 146 ? -8.43 33.125 8.445 1 93.75 146 THR B O 1
ATOM 8998 N N . LEU B 1 147 ? -9.859 32.531 6.793 1 93.56 147 LEU B N 1
ATOM 8999 C CA . LEU B 1 147 ? -10.438 33.844 6.734 1 93.56 147 LEU B CA 1
ATOM 9000 C C . LEU B 1 147 ? -11.102 34.219 8.055 1 93.56 147 LEU B C 1
ATOM 9002 O O . LEU B 1 147 ? -10.984 35.344 8.531 1 93.56 147 LEU B O 1
ATOM 9006 N N . LEU B 1 148 ? -11.781 33.281 8.594 1 90.44 148 LEU B N 1
ATOM 9007 C CA . LEU B 1 148 ? -12.477 33.469 9.859 1 90.44 148 LEU B CA 1
ATOM 9008 C C . LEU B 1 148 ? -11.484 33.75 10.984 1 90.44 148 LEU B C 1
ATOM 9010 O O . LEU B 1 148 ? -11.734 34.625 11.844 1 90.44 148 LEU B O 1
ATOM 9014 N N . ARG B 1 149 ? -10.336 33.156 10.992 1 87.44 149 ARG B N 1
ATOM 9015 C CA . ARG B 1 149 ? -9.383 33.188 12.094 1 87.44 149 ARG B CA 1
ATOM 9016 C C . ARG B 1 149 ? -8.422 34.375 11.945 1 87.44 149 ARG B C 1
ATOM 9018 O O . ARG B 1 149 ? -7.996 34.969 12.938 1 87.44 149 ARG B O 1
ATOM 9025 N N . LEU B 1 150 ? -7.992 34.594 10.75 1 89.75 150 LEU B N 1
ATOM 9026 C CA . LEU B 1 150 ? -6.934 35.594 10.547 1 89.75 150 LEU B CA 1
ATOM 9027 C C . LEU B 1 150 ? -7.508 36.938 10.102 1 89.75 150 LEU B C 1
ATOM 9029 O O . LEU B 1 150 ? -6.816 37.938 10.141 1 89.75 150 LEU B O 1
ATOM 9033 N N . GLY B 1 151 ? -8.734 36.906 9.711 1 87.81 151 GLY B N 1
ATOM 9034 C CA . GLY B 1 151 ? -9.359 38.156 9.32 1 87.81 151 GLY B CA 1
ATOM 9035 C C . GLY B 1 151 ? -9.82 38.969 10.5 1 87.81 151 GLY B C 1
ATOM 9036 O O . GLY B 1 151 ? -9.883 38.5 11.625 1 87.81 151 GLY B O 1
ATOM 9037 N N . SER B 1 152 ? -10.008 40.25 10.219 1 82.81 152 SER B N 1
ATOM 9038 C CA . SER B 1 152 ? -10.539 41.125 11.25 1 82.81 152 SER B CA 1
ATOM 9039 C C . SER B 1 152 ? -12.031 41.375 11.062 1 82.81 152 SER B C 1
ATOM 9041 O O . SER B 1 152 ? -12.508 41.469 9.93 1 82.81 152 SER B O 1
ATOM 9043 N N . LYS B 1 153 ? -12.695 41.469 12.172 1 78.19 153 LYS B N 1
ATOM 9044 C CA . LYS B 1 153 ? -14.141 41.656 12.148 1 78.19 153 LYS B CA 1
ATOM 9045 C C . LYS B 1 153 ? -14.508 43.031 11.57 1 78.19 153 LYS B C 1
ATOM 9047 O O . LYS B 1 153 ? -15.609 43.219 11.062 1 78.19 153 LYS B O 1
ATOM 9052 N N . GLU B 1 154 ? -13.547 43.844 11.602 1 79.25 154 GLU B N 1
ATOM 9053 C CA . GLU B 1 154 ? -13.82 45.188 11.164 1 79.25 154 GLU B CA 1
ATOM 9054 C C . GLU B 1 154 ? -13.617 45.344 9.656 1 79.25 154 GLU B C 1
ATOM 9056 O O . GLU B 1 154 ? -14.086 46.312 9.055 1 79.25 154 GLU B O 1
ATOM 9061 N N . ASN B 1 155 ? -12.977 44.375 9.102 1 86 155 ASN B N 1
ATOM 9062 C CA . ASN B 1 155 ? -12.711 44.438 7.668 1 86 155 ASN B CA 1
ATOM 9063 C C . ASN B 1 155 ? -13.93 44 6.855 1 86 155 ASN B C 1
ATOM 9065 O O . ASN B 1 155 ? -14.234 42.781 6.805 1 86 155 ASN B O 1
ATOM 9069 N N . HIS B 1 156 ? -14.523 44.812 6.086 1 82.69 156 HIS B N 1
ATOM 9070 C CA . HIS B 1 156 ? -15.789 44.594 5.398 1 82.69 156 HIS B CA 1
ATOM 9071 C C . HIS B 1 156 ? -15.625 43.594 4.254 1 82.69 156 HIS B C 1
ATOM 9073 O O . HIS B 1 156 ? -16.516 42.781 4.008 1 82.69 156 HIS B O 1
ATOM 9079 N N . VAL B 1 157 ? -14.625 43.656 3.488 1 86.12 157 VAL B N 1
ATOM 9080 C CA . VAL B 1 157 ? -14.406 42.75 2.363 1 86.12 157 VAL B CA 1
ATOM 9081 C C . VAL B 1 157 ? -14.273 41.312 2.867 1 86.12 157 VAL B C 1
ATOM 9083 O O . VAL B 1 157 ? -14.867 40.375 2.309 1 86.12 157 VAL B O 1
ATOM 9086 N N . GLN B 1 158 ? -13.547 41.188 3.875 1 87.94 158 GLN B N 1
ATOM 9087 C CA . GLN B 1 158 ? -13.344 39.875 4.457 1 87.94 158 GLN B CA 1
ATOM 9088 C C . GLN B 1 158 ? -14.648 39.281 5 1 87.94 158 GLN B C 1
ATOM 9090 O O . GLN B 1 158 ? -14.945 38.125 4.801 1 87.94 158 GLN B O 1
ATOM 9095 N N . ARG B 1 159 ? -15.43 40.094 5.559 1 89.44 159 ARG B N 1
ATOM 9096 C CA . ARG B 1 159 ? -16.703 39.656 6.109 1 89.44 159 ARG B CA 1
ATOM 9097 C C . ARG B 1 159 ? -17.688 39.312 5 1 89.44 159 ARG B C 1
ATOM 9099 O O . ARG B 1 159 ? -18.469 38.344 5.133 1 89.44 159 ARG B O 1
ATOM 9106 N N . GLU B 1 160 ? -17.656 40.094 4.012 1 91.75 160 GLU B N 1
ATOM 9107 C CA . GLU B 1 160 ? -18.547 39.812 2.887 1 91.75 160 GLU B CA 1
ATOM 9108 C C . GLU B 1 160 ? -18.234 38.469 2.264 1 91.75 160 GLU B C 1
ATOM 9110 O O . GLU B 1 160 ? -19.156 37.688 1.96 1 91.75 160 GLU B O 1
ATOM 9115 N N . ILE B 1 161 ? -17.016 38.188 2.033 1 93.5 161 ILE B N 1
ATOM 9116 C CA . ILE B 1 161 ? -16.625 36.906 1.438 1 93.5 161 ILE B CA 1
ATOM 9117 C C . ILE B 1 161 ? -17 35.75 2.371 1 93.5 161 ILE B C 1
ATOM 9119 O O . ILE B 1 161 ? -17.469 34.719 1.92 1 93.5 161 ILE B O 1
ATOM 9123 N N . LEU B 1 162 ? -16.766 35.969 3.658 1 93.38 162 LEU B N 1
ATOM 9124 C CA . LEU B 1 162 ? -17.078 34.938 4.656 1 93.38 162 LEU B CA 1
ATOM 9125 C C . LEU B 1 162 ? -18.547 34.531 4.574 1 93.38 162 LEU B C 1
ATOM 9127 O O . LEU B 1 162 ? -18.875 33.375 4.695 1 93.38 162 LEU B O 1
ATOM 9131 N N . ASN B 1 163 ? -19.438 35.5 4.352 1 93.06 163 ASN B N 1
ATOM 9132 C CA . ASN B 1 163 ? -20.875 35.25 4.309 1 93.06 163 ASN B CA 1
ATOM 9133 C C . ASN B 1 163 ? -21.281 34.531 3.035 1 93.06 163 ASN B C 1
ATOM 9135 O O . ASN B 1 163 ? -22.391 34 2.949 1 93.06 163 ASN B O 1
ATOM 9139 N N . LYS B 1 164 ? -20.422 34.469 2.066 1 95.94 164 LYS B N 1
ATOM 9140 C CA . LYS B 1 164 ? -20.75 33.875 0.771 1 95.94 164 LYS B CA 1
ATOM 9141 C C . LYS B 1 164 ? -20.125 32.469 0.635 1 95.94 164 LYS B C 1
ATOM 9143 O O . LYS B 1 164 ? -20.297 31.812 -0.386 1 95.94 164 LYS B O 1
ATOM 9148 N N . ILE B 1 165 ? -19.375 32 1.641 1 96.75 165 ILE B N 1
ATOM 9149 C CA . ILE B 1 165 ? -18.656 30.75 1.592 1 96.75 165 ILE B CA 1
ATOM 9150 C C . ILE B 1 165 ? -19.625 29.578 1.646 1 96.75 165 ILE B C 1
ATOM 9152 O O . ILE B 1 165 ? -19.516 28.625 0.878 1 96.75 165 ILE B O 1
ATOM 9156 N N . ASP B 1 166 ? -20.688 29.609 2.502 1 96.81 166 ASP B N 1
ATOM 9157 C CA . ASP B 1 166 ? -21.609 28.516 2.736 1 96.81 166 ASP B CA 1
ATOM 9158 C C . ASP B 1 166 ? -22.406 28.188 1.473 1 96.81 166 ASP B C 1
ATOM 9160 O O . ASP B 1 166 ? -22.703 27.016 1.209 1 96.81 166 ASP B O 1
ATOM 9164 N N . THR B 1 167 ? -22.734 29.234 0.647 1 95.44 167 THR B N 1
ATOM 9165 C CA . THR B 1 167 ? -23.578 29.062 -0.533 1 95.44 167 THR B CA 1
ATOM 9166 C C . THR B 1 167 ? -22.734 28.781 -1.767 1 95.44 167 THR B C 1
ATOM 9168 O O . THR B 1 167 ? -23.266 28.484 -2.838 1 95.44 167 THR B O 1
ATOM 9171 N N . LEU B 1 168 ? -21.422 28.859 -1.694 1 96.06 168 LEU B N 1
ATOM 9172 C CA . LEU B 1 168 ? -20.453 28.672 -2.773 1 96.06 168 LEU B CA 1
ATOM 9173 C C . LEU B 1 168 ? -20.562 29.812 -3.797 1 96.06 168 LEU B C 1
ATOM 9175 O O . LEU B 1 168 ? -20.125 29.656 -4.941 1 96.06 168 LEU B O 1
ATOM 9179 N N . GLU B 1 169 ? -21.234 30.875 -3.361 1 93.88 169 GLU B N 1
ATOM 9180 C CA . GLU B 1 169 ? -21.141 32.062 -4.219 1 93.88 169 GLU B CA 1
ATOM 9181 C C . GLU B 1 169 ? -19.688 32.469 -4.418 1 93.88 169 GLU B C 1
ATOM 9183 O O . GLU B 1 169 ? -19.328 32.969 -5.492 1 93.88 169 GLU B O 1
ATOM 9188 N N . GLU B 1 170 ? -18.922 32.344 -3.361 1 94.81 170 GLU B N 1
ATOM 9189 C CA . GLU B 1 170 ? -17.484 32.5 -3.441 1 94.81 170 GLU B CA 1
ATOM 9190 C C . GLU B 1 170 ? -16.766 31.203 -3.062 1 94.81 170 GLU B C 1
ATOM 9192 O O . GLU B 1 170 ? -16.875 30.734 -1.933 1 94.81 170 GLU B O 1
ATOM 9197 N N . ILE B 1 171 ? -16.141 30.719 -4.051 1 97.12 171 ILE B N 1
ATOM 9198 C CA . ILE B 1 171 ? -15.273 29.562 -3.822 1 97.12 171 ILE B CA 1
ATOM 9199 C C . ILE B 1 171 ? -13.828 30.031 -3.689 1 97.12 171 ILE B C 1
ATOM 9201 O O . ILE B 1 171 ? -13.367 30.891 -4.449 1 97.12 171 ILE B O 1
ATOM 9205 N N . GLY B 1 172 ? -13.188 29.531 -2.686 1 98 172 GLY B N 1
ATOM 9206 C CA . GLY B 1 172 ? -11.812 29.953 -2.463 1 98 172 GLY B CA 1
ATOM 9207 C C . GLY B 1 172 ? -10.836 28.797 -2.424 1 98 172 GLY B C 1
ATOM 9208 O O . GLY B 1 172 ? -11.234 27.641 -2.514 1 98 172 GLY B O 1
ATOM 9209 N N . CYS B 1 173 ? -9.578 29.125 -2.438 1 97.94 173 CYS B N 1
ATOM 9210 C CA . CYS B 1 173 ? -8.492 28.172 -2.303 1 97.94 173 CYS B CA 1
ATOM 9211 C C . CYS B 1 173 ? -7.391 28.703 -1.4 1 97.94 173 CYS B C 1
ATOM 9213 O O . CYS B 1 173 ? -7.461 29.859 -0.951 1 97.94 173 CYS B O 1
ATOM 9215 N N . PHE B 1 174 ? -6.527 27.891 -0.965 1 97.25 174 PHE B N 1
ATOM 9216 C CA . PHE B 1 174 ? -5.445 28.125 -0.019 1 97.25 174 PHE B CA 1
ATOM 9217 C C . PHE B 1 174 ? -4.09 27.953 -0.69 1 97.25 174 PHE B C 1
ATOM 9219 O O . PHE B 1 174 ? -3.674 26.828 -0.978 1 97.25 174 PHE B O 1
ATOM 9226 N N . ALA B 1 175 ? -3.365 29.062 -0.921 1 98.12 175 ALA B N 1
ATOM 9227 C CA . ALA B 1 175 ? -2.131 29.031 -1.702 1 98.12 175 ALA B CA 1
ATOM 9228 C C . ALA B 1 175 ? -0.916 29.281 -0.814 1 98.12 175 ALA B C 1
ATOM 9230 O O . ALA B 1 175 ? -0.381 30.391 -0.78 1 98.12 175 ALA B O 1
ATOM 9231 N N . LEU B 1 176 ? -0.466 28.266 -0.166 1 96.31 176 LEU B N 1
ATOM 9232 C CA . LEU B 1 176 ? 0.713 28.312 0.692 1 96.31 176 LEU B CA 1
ATOM 9233 C C . LEU B 1 176 ? 1.898 27.625 0.034 1 96.31 176 LEU B C 1
ATOM 9235 O O . LEU B 1 176 ? 2.928 28.25 -0.225 1 96.31 176 LEU B O 1
ATOM 9239 N N . THR B 1 177 ? 1.72 26.391 -0.338 1 96.19 177 THR B N 1
ATOM 9240 C CA . THR B 1 177 ? 2.783 25.531 -0.84 1 96.19 177 THR B CA 1
ATOM 9241 C C . THR B 1 177 ? 3.299 26.031 -2.186 1 96.19 177 THR B C 1
ATOM 9243 O O . THR B 1 177 ? 2.514 26.469 -3.035 1 96.19 177 THR B O 1
ATOM 9246 N N . GLU B 1 178 ? 4.559 26.094 -2.354 1 97.5 178 GLU B N 1
ATOM 9247 C CA . GLU B 1 178 ? 5.203 26.375 -3.631 1 97.5 178 GLU B CA 1
ATOM 9248 C C . GLU B 1 178 ? 5.922 25.141 -4.172 1 97.5 178 GLU B C 1
ATOM 9250 O O . GLU B 1 178 ? 6.164 24.188 -3.436 1 97.5 178 GLU B O 1
ATOM 9255 N N . LEU B 1 179 ? 6.23 25.125 -5.445 1 96.56 179 LEU B N 1
ATOM 9256 C CA . LEU B 1 179 ? 6.938 24.016 -6.07 1 96.56 179 LEU B CA 1
ATOM 9257 C C . LEU B 1 179 ? 8.234 23.703 -5.32 1 96.56 179 LEU B C 1
ATOM 9259 O O . LEU B 1 179 ? 8.539 22.547 -5.059 1 96.56 179 LEU B O 1
ATOM 9263 N N . GLY B 1 180 ? 8.914 24.75 -4.934 1 95 180 GLY B N 1
ATOM 9264 C CA . GLY B 1 180 ? 10.203 24.562 -4.277 1 95 180 GLY B CA 1
ATOM 9265 C C . GLY B 1 180 ? 10.094 24.5 -2.766 1 95 180 GLY B C 1
ATOM 9266 O O . GLY B 1 180 ? 11.039 24.078 -2.09 1 95 180 GLY B O 1
ATOM 9267 N N . TYR B 1 181 ? 8.945 24.906 -2.188 1 94.25 181 TYR B N 1
ATOM 9268 C CA . TYR B 1 181 ? 8.867 25.109 -0.744 1 94.25 181 TYR B CA 1
ATOM 9269 C C . TYR B 1 181 ? 7.559 24.562 -0.188 1 94.25 181 TYR B C 1
ATOM 9271 O O . TYR B 1 181 ? 6.527 25.234 -0.232 1 94.25 181 TYR B O 1
ATOM 9279 N N . GLY B 1 182 ? 7.574 23.359 0.296 1 88.06 182 GLY B N 1
ATOM 9280 C CA . GLY B 1 182 ? 6.461 22.75 1 1 88.06 182 GLY B CA 1
ATOM 9281 C C . GLY B 1 182 ? 6.754 22.484 2.467 1 88.06 182 GLY B C 1
ATOM 9282 O O . GLY B 1 182 ? 6.074 23.031 3.344 1 88.06 182 GLY B O 1
ATOM 9283 N N . ASN B 1 183 ? 7.809 21.859 2.73 1 82.44 183 ASN B N 1
ATOM 9284 C CA . ASN B 1 183 ? 8.211 21.516 4.09 1 82.44 183 ASN B CA 1
ATOM 9285 C C . ASN B 1 183 ? 8.922 22.672 4.781 1 82.44 183 ASN B C 1
ATOM 9287 O O . ASN B 1 183 ? 9.055 22.688 6.008 1 82.44 183 ASN B O 1
ATOM 9291 N N . ASN B 1 184 ? 9.383 23.578 4.059 1 88.19 184 ASN B N 1
ATOM 9292 C CA . ASN B 1 184 ? 10.039 24.781 4.562 1 88.19 184 ASN B CA 1
ATOM 9293 C C . ASN B 1 184 ? 9.352 26.047 4.055 1 88.19 184 ASN B C 1
ATOM 9295 O O . ASN B 1 184 ? 9.977 26.875 3.393 1 88.19 184 ASN B O 1
ATOM 9299 N N . ALA B 1 185 ? 8.164 26.188 4.484 1 88.94 185 ALA B N 1
ATOM 9300 C CA . ALA B 1 185 ? 7.305 27.25 3.967 1 88.94 185 ALA B CA 1
ATOM 9301 C C . ALA B 1 185 ? 7.805 28.625 4.402 1 88.94 185 ALA B C 1
ATOM 9303 O O . ALA B 1 185 ? 7.473 29.641 3.783 1 88.94 185 ALA B O 1
ATOM 9304 N N . VAL B 1 186 ? 8.641 28.656 5.43 1 88.62 186 VAL B N 1
ATOM 9305 C CA . VAL B 1 186 ? 9.156 29.938 5.895 1 88.62 186 VAL B CA 1
ATOM 9306 C C . VAL B 1 186 ? 10.062 30.547 4.828 1 88.62 186 VAL B C 1
ATOM 9308 O O . VAL B 1 186 ? 10.242 31.766 4.773 1 88.62 186 VAL B O 1
ATOM 9311 N N . CYS B 1 187 ? 10.539 29.656 3.912 1 91.5 187 CYS B N 1
ATOM 9312 C CA . CYS B 1 187 ? 11.484 30.094 2.893 1 91.5 187 CYS B CA 1
ATOM 9313 C C . CYS B 1 187 ? 10.781 30.328 1.562 1 91.5 187 CYS B C 1
ATOM 9315 O O . CYS B 1 187 ? 11.438 30.547 0.538 1 91.5 187 CYS B O 1
ATOM 9317 N N . LEU B 1 188 ? 9.438 30.375 1.562 1 95.94 188 LEU B N 1
ATOM 9318 C CA . LEU B 1 188 ? 8.742 30.578 0.297 1 95.94 188 LEU B CA 1
ATOM 9319 C C . LEU B 1 188 ? 9.188 31.891 -0.361 1 95.94 188 LEU B C 1
ATOM 9321 O O . LEU B 1 188 ? 9.695 32.781 0.314 1 95.94 188 LEU B O 1
ATOM 9325 N N . GLU B 1 189 ? 8.961 32 -1.717 1 97.19 189 GLU B N 1
ATOM 9326 C CA . GLU B 1 189 ? 9.609 33.094 -2.455 1 97.19 189 GLU B CA 1
ATOM 9327 C C . GLU B 1 189 ? 8.586 34.125 -2.936 1 97.19 189 GLU B C 1
ATOM 9329 O O . GLU B 1 189 ? 8.945 35.219 -3.297 1 97.19 189 GLU B O 1
ATOM 9334 N N . THR B 1 190 ? 7.301 33.75 -2.957 1 98.38 190 THR B N 1
ATOM 9335 C CA . THR B 1 190 ? 6.309 34.75 -3.328 1 98.38 190 THR B CA 1
ATOM 9336 C C . THR B 1 190 ? 6.402 35.969 -2.418 1 98.38 190 THR B C 1
ATOM 9338 O O . THR B 1 190 ? 6.574 35.844 -1.205 1 98.38 190 THR B O 1
ATOM 9341 N N . THR B 1 191 ? 6.273 37.219 -3.055 1 98.31 191 THR B N 1
ATOM 9342 C CA . THR B 1 191 ? 6.414 38.438 -2.27 1 98.31 191 THR B CA 1
ATOM 9343 C C . THR B 1 191 ? 5.137 39.281 -2.334 1 98.31 191 THR B C 1
ATOM 9345 O O . THR B 1 191 ? 4.375 39.188 -3.297 1 98.31 191 THR B O 1
ATOM 9348 N N . ALA B 1 192 ? 4.859 39.938 -1.264 1 98.62 192 ALA B N 1
ATOM 9349 C CA . ALA B 1 192 ? 3.896 41.031 -1.193 1 98.62 192 ALA B CA 1
ATOM 9350 C C . ALA B 1 192 ? 4.574 42.344 -0.777 1 98.62 192 ALA B C 1
ATOM 9352 O O . ALA B 1 192 ? 4.797 42.594 0.411 1 98.62 192 ALA B O 1
ATOM 9353 N N . THR B 1 193 ? 4.859 43.156 -1.736 1 98.25 193 THR B N 1
ATOM 9354 C CA . THR B 1 193 ? 5.578 44.375 -1.482 1 98.25 193 THR B CA 1
ATOM 9355 C C . THR B 1 193 ? 4.605 45.531 -1.304 1 98.25 193 THR B C 1
ATOM 9357 O O . THR B 1 193 ? 3.793 45.812 -2.188 1 98.25 193 THR B O 1
ATOM 9360 N N . TYR B 1 194 ? 4.711 46.25 -0.139 1 98.06 194 TYR B N 1
ATOM 9361 C CA . TYR B 1 194 ? 3.812 47.375 0.154 1 98.06 194 TYR B CA 1
ATOM 9362 C C . TYR B 1 194 ? 4.289 48.656 -0.524 1 98.06 194 TYR B C 1
ATOM 9364 O O . TYR B 1 194 ? 5.473 49 -0.457 1 98.06 194 TYR B O 1
ATOM 9372 N N . GLU B 1 195 ? 3.359 49.281 -1.202 1 96.75 195 GLU B N 1
ATOM 9373 C CA . GLU B 1 195 ? 3.582 50.594 -1.798 1 96.75 195 GLU B CA 1
ATOM 9374 C C . GLU B 1 195 ? 2.721 51.656 -1.123 1 96.75 195 GLU B C 1
ATOM 9376 O O . GLU B 1 195 ? 1.586 51.906 -1.539 1 96.75 195 GLU B O 1
ATOM 9381 N N . PRO B 1 196 ? 3.283 52.406 -0.179 1 94.19 196 PRO B N 1
ATOM 9382 C CA . PRO B 1 196 ? 2.512 53.375 0.604 1 94.19 196 PRO B CA 1
ATOM 9383 C C . PRO B 1 196 ? 1.825 54.438 -0.266 1 94.19 196 PRO B C 1
ATOM 9385 O O . PRO B 1 196 ? 0.717 54.875 0.049 1 94.19 196 PRO B O 1
ATOM 9388 N N . ALA B 1 197 ? 2.449 54.812 -1.375 1 94.94 197 ALA B N 1
ATOM 9389 C CA . ALA B 1 197 ? 1.909 55.875 -2.236 1 94.94 197 ALA B CA 1
ATOM 9390 C C . ALA B 1 197 ? 0.551 55.469 -2.805 1 94.94 197 ALA B C 1
ATOM 9392 O O . ALA B 1 197 ? -0.308 56.312 -3.039 1 94.94 197 ALA B O 1
ATOM 9393 N N . ARG B 1 198 ? 0.314 54.188 -2.93 1 95.81 198 ARG B N 1
ATOM 9394 C CA . ARG B 1 198 ? -0.92 53.719 -3.541 1 95.81 198 ARG B CA 1
ATOM 9395 C C . ARG B 1 198 ? -1.776 52.969 -2.525 1 95.81 198 ARG B C 1
ATOM 9397 O O . ARG B 1 198 ? -2.906 52.562 -2.826 1 95.81 198 ARG B O 1
ATOM 9404 N N . ASP B 1 199 ? -1.352 52.812 -1.327 1 97 199 ASP B N 1
ATOM 9405 C CA . ASP B 1 199 ? -2.027 52.031 -0.282 1 97 199 ASP B CA 1
ATOM 9406 C C . ASP B 1 199 ? -2.367 50.625 -0.762 1 97 199 ASP B C 1
ATOM 9408 O O . ASP B 1 199 ? -3.496 50.156 -0.591 1 97 199 ASP B O 1
ATOM 9412 N N . GLU B 1 200 ? -1.311 50.031 -1.506 1 97.94 200 GLU B N 1
ATOM 9413 C CA . GLU B 1 200 ? -1.519 48.719 -2.092 1 97.94 200 GLU B CA 1
ATOM 9414 C C . GLU B 1 200 ? -0.314 47.812 -1.854 1 97.94 200 GLU B C 1
ATOM 9416 O O . GLU B 1 200 ? 0.794 48.281 -1.612 1 97.94 200 GLU B O 1
ATOM 9421 N N . PHE B 1 201 ? -0.568 46.5 -1.854 1 98.25 201 PHE B N 1
ATOM 9422 C CA . PHE B 1 201 ? 0.481 45.469 -1.952 1 98.25 201 PHE B CA 1
ATOM 9423 C C . PHE B 1 201 ? 0.61 44.969 -3.383 1 98.25 201 PHE B C 1
ATOM 9425 O O . PHE B 1 201 ? -0.386 44.844 -4.098 1 98.25 201 PHE B O 1
ATOM 9432 N N . VAL B 1 202 ? 1.812 44.688 -3.783 1 98.62 202 VAL B N 1
ATOM 9433 C CA . VAL B 1 202 ? 2.082 44.062 -5.074 1 98.62 202 VAL B CA 1
ATOM 9434 C C . VAL B 1 202 ? 2.564 42.625 -4.863 1 98.62 202 VAL B C 1
ATOM 9436 O O . VAL B 1 202 ? 3.627 42.406 -4.277 1 98.62 202 VAL B O 1
ATOM 9439 N N . ILE B 1 203 ? 1.779 41.594 -5.32 1 98.75 203 ILE B N 1
ATOM 9440 C CA . ILE B 1 203 ? 2.096 40.188 -5.168 1 98.75 203 ILE B CA 1
ATOM 9441 C C . ILE B 1 203 ? 2.848 39.688 -6.398 1 98.75 203 ILE B C 1
ATOM 9443 O O . ILE B 1 203 ? 2.396 39.906 -7.531 1 98.75 203 ILE B O 1
ATOM 9447 N N . SER B 1 204 ? 4.043 39 -6.219 1 98.5 204 SER B N 1
ATOM 9448 C CA . SER B 1 204 ? 4.844 38.5 -7.332 1 98.5 204 SER B CA 1
ATOM 9449 C C . SER B 1 204 ? 5.453 37.125 -7 1 98.5 204 SER B C 1
ATOM 9451 O O . SER B 1 204 ? 5.867 36.875 -5.863 1 98.5 204 SER B O 1
ATOM 9453 N N . SER B 1 205 ? 5.449 36.25 -7.984 1 97.81 205 SER B N 1
ATOM 9454 C CA . SER B 1 205 ? 6.203 35 -7.961 1 97.81 205 SER B CA 1
ATOM 9455 C C . SER B 1 205 ? 7.484 35.125 -8.781 1 97.81 205 SER B C 1
ATOM 9457 O O . SER B 1 205 ? 7.461 34.938 -10.008 1 97.81 205 SER B O 1
ATOM 9459 N N . PRO B 1 206 ? 8.625 35.25 -8.164 1 95.88 206 PRO B N 1
ATOM 9460 C CA . PRO B 1 206 ? 9.828 35.656 -8.883 1 95.88 206 PRO B CA 1
ATOM 9461 C C . PRO B 1 206 ? 10.484 34.531 -9.672 1 95.88 206 PRO B C 1
ATOM 9463 O O . PRO B 1 206 ? 11.219 34.812 -10.633 1 95.88 206 PRO B O 1
ATOM 9466 N N . THR B 1 207 ? 10.281 33.281 -9.281 1 95.38 207 THR B N 1
ATOM 9467 C CA . THR B 1 207 ? 10.953 32.156 -9.938 1 95.38 207 THR B CA 1
ATOM 9468 C C . THR B 1 207 ? 9.961 31.031 -10.242 1 95.38 207 THR B C 1
ATOM 9470 O O . THR B 1 207 ? 8.828 31.062 -9.766 1 95.38 207 THR B O 1
ATOM 9473 N N . THR B 1 208 ? 10.375 30 -11.023 1 94.94 208 THR B N 1
ATOM 9474 C CA . THR B 1 208 ? 9.578 28.812 -11.273 1 94.94 208 THR B CA 1
ATOM 9475 C C . THR B 1 208 ? 9.273 28.078 -9.969 1 94.94 208 THR B C 1
ATOM 9477 O O . THR B 1 208 ? 8.188 27.516 -9.805 1 94.94 208 THR B O 1
ATOM 9480 N N . LEU B 1 209 ? 10.188 28.172 -9.086 1 96.12 209 LEU B N 1
ATOM 9481 C CA . LEU B 1 209 ? 10.062 27.453 -7.82 1 96.12 209 LEU B CA 1
ATOM 9482 C C . LEU B 1 209 ? 9.055 28.141 -6.91 1 96.12 209 LEU B C 1
ATOM 9484 O O . LEU B 1 209 ? 8.539 27.531 -5.969 1 96.12 209 LEU B O 1
ATOM 9488 N N . SER B 1 210 ? 8.742 29.422 -7.227 1 97.44 210 SER B N 1
ATOM 9489 C CA . SER B 1 210 ? 7.859 30.203 -6.359 1 97.44 210 SER B CA 1
ATOM 9490 C C . SER B 1 210 ? 6.402 30.062 -6.777 1 97.44 210 SER B C 1
ATOM 9492 O O . SER B 1 210 ? 5.508 30.609 -6.137 1 97.44 210 SER B O 1
ATOM 9494 N N . GLN B 1 211 ? 6.164 29.328 -7.863 1 97.44 211 GLN B N 1
ATOM 9495 C CA . GLN B 1 211 ? 4.766 29.125 -8.234 1 97.44 211 GLN B CA 1
ATOM 9496 C C . GLN B 1 211 ? 4.012 28.375 -7.145 1 97.44 211 GLN B C 1
ATOM 9498 O O . GLN B 1 211 ? 4.531 27.422 -6.57 1 97.44 211 GLN B O 1
ATOM 9503 N N . LYS B 1 212 ? 2.832 28.906 -6.77 1 98.19 212 LYS B N 1
ATOM 9504 C CA . LYS B 1 212 ? 1.982 28.156 -5.848 1 98.19 212 LYS B CA 1
ATOM 9505 C C . LYS B 1 212 ? 1.571 26.812 -6.445 1 98.19 212 LYS B C 1
ATOM 9507 O O . LYS B 1 212 ? 1.234 26.734 -7.629 1 98.19 212 LYS B O 1
ATOM 9512 N N . TYR B 1 213 ? 1.635 25.766 -5.641 1 97.19 213 TYR B N 1
ATOM 9513 C CA . TYR B 1 213 ? 1.57 24.391 -6.137 1 97.19 213 TYR B CA 1
ATOM 9514 C C . TYR B 1 213 ? 0.647 23.547 -5.273 1 97.19 213 TYR B C 1
ATOM 9516 O O . TYR B 1 213 ? 0.662 23.656 -4.043 1 97.19 213 TYR B O 1
ATOM 9524 N N . TRP B 1 214 ? -0.231 22.688 -5.934 1 97.31 214 TRP B N 1
ATOM 9525 C CA . TRP B 1 214 ? -1.204 21.812 -5.285 1 97.31 214 TRP B CA 1
ATOM 9526 C C . TRP B 1 214 ? -2.357 22.625 -4.703 1 97.31 214 TRP B C 1
ATOM 9528 O O . TRP B 1 214 ? -2.811 22.359 -3.586 1 97.31 214 TRP B O 1
ATOM 9538 N N . ILE B 1 215 ? -2.748 23.625 -5.414 1 98.25 215 ILE B N 1
ATOM 9539 C CA . ILE B 1 215 ? -3.779 24.516 -4.891 1 98.25 215 ILE B CA 1
ATOM 9540 C C . ILE B 1 215 ? -5.16 23.969 -5.266 1 98.25 215 ILE B C 1
ATOM 9542 O O . ILE B 1 215 ? -5.641 24.203 -6.379 1 98.25 215 ILE B O 1
ATOM 9546 N N . THR B 1 216 ? -5.785 23.359 -4.32 1 97.19 216 THR B N 1
ATOM 9547 C CA . THR B 1 216 ? -7.109 22.781 -4.516 1 97.19 216 THR B CA 1
ATOM 9548 C C . THR B 1 216 ? -8.133 23.859 -4.84 1 97.19 216 THR B C 1
ATOM 9550 O O . THR B 1 216 ? -8.109 24.938 -4.254 1 97.19 216 THR B O 1
ATOM 9553 N N . ASN B 1 217 ? -9.07 23.609 -5.75 1 97.38 217 ASN B N 1
ATOM 9554 C CA . ASN B 1 217 ? -10.117 24.484 -6.258 1 97.38 217 ASN B CA 1
ATOM 9555 C C . ASN B 1 217 ? -9.555 25.547 -7.195 1 97.38 217 ASN B C 1
ATOM 9557 O O . ASN B 1 217 ? -10.312 26.25 -7.867 1 97.38 217 ASN B O 1
ATOM 9561 N N . GLY B 1 218 ? -8.281 25.641 -7.34 1 97.62 218 GLY B N 1
ATOM 9562 C CA . GLY B 1 218 ? -7.645 26.766 -8.016 1 97.62 218 GLY B CA 1
ATOM 9563 C C . GLY B 1 218 ? -7.699 26.656 -9.531 1 97.62 218 GLY B C 1
ATOM 9564 O O . GLY B 1 218 ? -7.699 27.672 -10.227 1 97.62 218 GLY B O 1
ATOM 9565 N N . ALA B 1 219 ? -7.773 25.453 -10.047 1 96.62 219 ALA B N 1
ATOM 9566 C CA . ALA B 1 219 ? -7.637 25.281 -11.492 1 96.62 219 ALA B CA 1
ATOM 9567 C C . ALA B 1 219 ? -8.898 25.734 -12.219 1 96.62 219 ALA B C 1
ATOM 9569 O O . ALA B 1 219 ? -8.828 26.281 -13.32 1 96.62 219 ALA B O 1
ATOM 9570 N N . LEU B 1 220 ? -10.055 25.531 -11.562 1 94.44 220 LEU B N 1
ATOM 9571 C CA . LEU B 1 220 ? -11.281 25.766 -12.32 1 94.44 220 LEU B CA 1
ATOM 9572 C C . LEU B 1 220 ? -12.242 26.656 -11.539 1 94.44 220 LEU B C 1
ATOM 9574 O O . LEU B 1 220 ? -12.953 27.469 -12.125 1 94.44 220 LEU B O 1
ATOM 9578 N N . HIS B 1 221 ? -12.266 26.531 -10.211 1 93.44 221 HIS B N 1
ATOM 9579 C CA . HIS B 1 221 ? -13.508 26.906 -9.547 1 93.44 221 HIS B CA 1
ATOM 9580 C C . HIS B 1 221 ? -13.289 28.109 -8.617 1 93.44 221 HIS B C 1
ATOM 9582 O O . HIS B 1 221 ? -14.211 28.891 -8.383 1 93.44 221 HIS B O 1
ATOM 9588 N N . ALA B 1 222 ? -12.141 28.312 -8.07 1 97.31 222 ALA B N 1
ATOM 9589 C CA . ALA B 1 222 ? -11.922 29.312 -7.043 1 97.31 222 ALA B CA 1
ATOM 9590 C C . ALA B 1 222 ? -11.852 30.719 -7.652 1 97.31 222 ALA B C 1
ATOM 9592 O O . ALA B 1 222 ? -11.266 30.906 -8.719 1 97.31 222 ALA B O 1
ATOM 9593 N N . SER B 1 223 ? -12.492 31.688 -6.969 1 96.44 223 SER B N 1
ATOM 9594 C CA . SER B 1 223 ? -12.398 33.094 -7.336 1 96.44 223 SER B CA 1
ATOM 9595 C C . SER B 1 223 ? -11.367 33.812 -6.484 1 96.44 223 SER B C 1
ATOM 9597 O O . SER B 1 223 ? -10.828 34.844 -6.895 1 96.44 223 SER B O 1
ATOM 9599 N N . TRP B 1 224 ? -11.188 33.312 -5.309 1 97.38 224 TRP B N 1
ATOM 9600 C CA . TRP B 1 224 ? -10.281 33.938 -4.348 1 97.38 224 TRP B CA 1
AT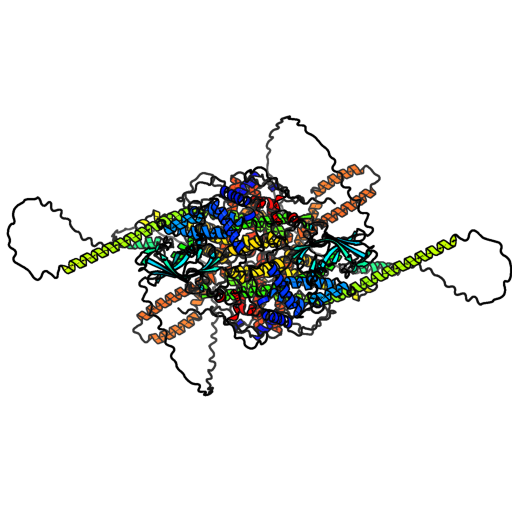OM 9601 C C . TRP B 1 224 ? -9.242 32.969 -3.854 1 97.38 224 TRP B C 1
ATOM 9603 O O . TRP B 1 224 ? -9.508 31.766 -3.746 1 97.38 224 TRP B O 1
ATOM 9613 N N . ALA B 1 225 ? -8.102 33.469 -3.588 1 98.44 225 ALA B N 1
ATOM 9614 C CA . ALA B 1 225 ? -7.047 32.688 -2.961 1 98.44 225 ALA B CA 1
ATOM 9615 C C . ALA B 1 225 ? -6.5 33.375 -1.723 1 98.44 225 ALA B C 1
ATOM 9617 O O . ALA B 1 225 ? -6.336 34.594 -1.717 1 98.44 225 ALA B O 1
ATOM 9618 N N . ILE B 1 226 ? -6.363 32.688 -0.665 1 97.75 226 ILE B N 1
ATOM 9619 C CA . ILE B 1 226 ? -5.488 33.156 0.405 1 97.75 226 ILE B CA 1
ATOM 9620 C C . ILE B 1 226 ? -4.035 32.844 0.059 1 97.75 226 ILE B C 1
ATOM 9622 O O . ILE B 1 226 ? -3.623 31.672 0.099 1 97.75 226 ILE B O 1
ATOM 9626 N N . VAL B 1 227 ? -3.295 33.844 -0.218 1 98.44 227 VAL B N 1
ATOM 9627 C CA . VAL B 1 227 ? -1.926 33.688 -0.7 1 98.44 227 VAL B CA 1
ATOM 9628 C C . VAL B 1 227 ? -0.942 34 0.422 1 98.44 227 VAL B C 1
ATOM 9630 O O . VAL B 1 227 ? -0.993 35.094 1.006 1 98.44 227 VAL B O 1
ATOM 9633 N N . PHE B 1 228 ? -0.091 33.094 0.744 1 97.38 228 PHE B N 1
ATOM 9634 C CA . PHE B 1 228 ? 1 33.344 1.679 1 97.38 228 PHE B CA 1
ATOM 9635 C C . PHE B 1 228 ? 2.229 33.875 0.948 1 97.38 228 PHE B C 1
ATOM 9637 O O . PHE B 1 228 ? 2.65 33.312 -0.062 1 97.38 228 PHE B O 1
ATOM 9644 N N . ALA B 1 229 ? 2.764 34.969 1.438 1 98 229 ALA B N 1
ATOM 9645 C CA . ALA B 1 229 ? 3.879 35.625 0.779 1 98 229 ALA B CA 1
ATOM 9646 C C . ALA B 1 229 ? 4.789 36.312 1.799 1 98 229 ALA B C 1
ATOM 9648 O O . ALA B 1 229 ? 4.363 36.625 2.916 1 98 229 ALA B O 1
ATOM 9649 N N . GLN B 1 230 ? 6.039 36.5 1.372 1 96.81 230 GLN B N 1
ATOM 9650 C CA . GLN B 1 230 ? 6.938 37.375 2.133 1 96.81 230 GLN B CA 1
ATOM 9651 C C . GLN B 1 230 ? 6.473 38.812 2.084 1 96.81 230 GLN B C 1
ATOM 9653 O O . GLN B 1 230 ? 6.48 39.438 1.021 1 96.81 230 GLN B O 1
ATOM 9658 N N . MET B 1 231 ? 6.094 39.344 3.275 1 96.88 231 MET B N 1
ATOM 9659 C CA . MET B 1 231 ? 5.664 40.75 3.303 1 96.88 231 MET B CA 1
ATOM 9660 C C . MET B 1 231 ? 6.863 41.688 3.312 1 96.88 231 MET B C 1
ATOM 9662 O O . MET B 1 231 ? 7.648 41.688 4.262 1 96.88 231 MET B O 1
ATOM 9666 N N . ILE B 1 232 ? 6.996 42.469 2.27 1 96.94 232 ILE B N 1
ATOM 9667 C CA . ILE B 1 232 ? 8.125 43.406 2.131 1 96.94 232 ILE B CA 1
ATOM 9668 C C . ILE B 1 232 ? 7.664 44.812 2.404 1 96.94 232 ILE B C 1
ATOM 9670 O O . ILE B 1 232 ? 6.805 45.344 1.696 1 96.94 232 ILE B O 1
ATOM 9674 N N . ILE B 1 233 ? 8.172 45.406 3.455 1 95.12 233 ILE B N 1
ATOM 9675 C CA . ILE B 1 233 ? 7.906 46.781 3.814 1 95.12 233 ILE B CA 1
ATOM 9676 C C . ILE B 1 233 ? 9.195 47.594 3.727 1 95.12 233 ILE B C 1
ATOM 9678 O O . ILE B 1 233 ? 10.172 47.281 4.414 1 95.12 233 ILE B O 1
ATOM 9682 N N . ARG B 1 234 ? 9.266 48.594 2.938 1 92.12 234 ARG B N 1
ATOM 9683 C CA . ARG B 1 234 ? 10.43 49.469 2.752 1 92.12 234 ARG B CA 1
ATOM 9684 C C . ARG B 1 234 ? 11.688 48.656 2.504 1 92.12 234 ARG B C 1
ATOM 9686 O O . ARG B 1 234 ? 12.719 48.844 3.15 1 92.12 234 ARG B O 1
ATOM 9693 N N . GLY B 1 235 ? 11.531 47.531 1.768 1 90.56 235 GLY B N 1
ATOM 9694 C CA . GLY B 1 235 ? 12.648 46.75 1.303 1 90.56 235 GLY B CA 1
ATOM 9695 C C . GLY B 1 235 ? 13.023 45.625 2.258 1 90.56 235 GLY B C 1
ATOM 9696 O O . GLY B 1 235 ? 13.867 44.781 1.94 1 90.56 235 GLY B O 1
ATOM 9697 N N . ALA B 1 236 ? 12.359 45.562 3.412 1 91.69 236 ALA B N 1
ATOM 9698 C CA . ALA B 1 236 ? 12.68 44.531 4.395 1 91.69 236 ALA B CA 1
ATOM 9699 C C . ALA B 1 236 ? 11.531 43.562 4.547 1 91.69 236 ALA B C 1
ATOM 9701 O O . ALA B 1 236 ? 10.359 43.938 4.594 1 91.69 236 ALA B O 1
ATOM 9702 N N . SER B 1 237 ? 11.945 42.281 4.531 1 93.31 237 SER B N 1
ATOM 9703 C CA . SER B 1 237 ? 10.93 41.25 4.75 1 93.31 237 SER B CA 1
ATOM 9704 C C . SER B 1 237 ? 10.477 41.25 6.207 1 93.31 237 SER B C 1
ATOM 9706 O O . SER B 1 237 ? 11.305 41.25 7.121 1 93.31 237 SER B O 1
ATOM 9708 N N . GLN B 1 238 ? 9.227 41.25 6.449 1 91.81 238 GLN B N 1
ATOM 9709 C CA . GLN B 1 238 ? 8.633 41.156 7.777 1 91.81 238 GLN B CA 1
ATOM 9710 C C . GLN B 1 238 ? 8.172 39.719 8.07 1 91.81 238 GLN B C 1
ATOM 9712 O O . GLN B 1 238 ? 7.43 39.5 9.031 1 91.81 238 GLN B O 1
ATOM 9717 N N . GLY B 1 239 ? 8.609 38.75 7.211 1 92.44 239 GLY B N 1
ATOM 9718 C CA . GLY B 1 239 ? 8.18 37.344 7.344 1 92.44 239 GLY B CA 1
ATOM 9719 C C . GLY B 1 239 ? 6.977 37 6.488 1 92.44 239 GLY B C 1
ATOM 9720 O O . GLY B 1 239 ? 6.469 37.875 5.758 1 92.44 239 GLY B O 1
ATOM 9721 N N . VAL B 1 240 ? 6.508 35.781 6.555 1 94.94 240 VAL B N 1
ATOM 9722 C CA . VAL B 1 240 ? 5.414 35.281 5.73 1 94.94 240 VAL B CA 1
ATOM 9723 C C . VAL B 1 240 ? 4.074 35.688 6.336 1 94.94 240 VAL B C 1
ATOM 9725 O O . VAL B 1 240 ? 3.855 35.531 7.539 1 94.94 240 VAL B O 1
ATOM 9728 N N . HIS B 1 241 ? 3.201 36.25 5.578 1 95.31 241 HIS B N 1
ATOM 9729 C CA . HIS B 1 241 ? 1.85 36.656 5.973 1 95.31 241 HIS B CA 1
ATOM 9730 C C . HIS B 1 241 ? 0.827 36.219 4.93 1 95.31 241 HIS B C 1
ATOM 9732 O O . HIS B 1 241 ? 1.193 35.844 3.812 1 95.31 241 HIS B O 1
ATOM 9738 N N . ALA B 1 242 ? -0.451 36.25 5.324 1 96.56 242 ALA B N 1
ATOM 9739 C CA . ALA B 1 242 ? -1.539 35.781 4.457 1 96.56 242 ALA B CA 1
ATOM 9740 C C . ALA B 1 242 ? -2.273 37 3.846 1 96.56 242 ALA B C 1
ATOM 9742 O O . ALA B 1 242 ? -2.557 37.969 4.535 1 96.56 242 ALA B O 1
ATOM 9743 N N . PHE B 1 243 ? -2.562 36.906 2.537 1 97.62 243 PHE B N 1
ATOM 9744 C CA . PHE B 1 243 ? -3.246 37.969 1.792 1 97.62 243 PHE B CA 1
ATOM 9745 C C . PHE B 1 243 ? -4.434 37.406 1.024 1 97.62 243 PHE B C 1
ATOM 9747 O O . PHE B 1 243 ? -4.355 36.312 0.469 1 97.62 243 PHE B O 1
ATOM 9754 N N . LEU B 1 244 ? -5.551 38.062 1.068 1 97.38 244 LEU B N 1
ATOM 9755 C CA . LEU B 1 244 ? -6.695 37.719 0.226 1 97.38 244 LEU B CA 1
ATOM 9756 C C . LEU B 1 244 ? -6.52 38.281 -1.18 1 97.38 244 LEU B C 1
ATOM 9758 O O . LEU B 1 244 ? -6.43 39.5 -1.358 1 97.38 244 LEU B O 1
ATOM 9762 N N . VAL B 1 245 ? -6.438 37.406 -2.213 1 98.12 245 VAL B N 1
ATOM 9763 C CA . VAL B 1 245 ? -6.176 37.812 -3.588 1 98.12 245 VAL B CA 1
ATOM 9764 C C . VAL B 1 245 ? -7.262 37.281 -4.508 1 98.12 245 VAL B C 1
ATOM 9766 O O . VAL B 1 245 ? -7.531 36.062 -4.516 1 98.12 245 VAL B O 1
ATOM 9769 N N . ARG B 1 246 ? -7.902 38.125 -5.246 1 97.12 246 ARG B N 1
ATOM 9770 C CA . ARG B 1 246 ? -8.844 37.625 -6.254 1 97.12 246 ARG B CA 1
ATOM 9771 C C . ARG B 1 246 ? -8.109 37.062 -7.465 1 97.12 246 ARG B C 1
ATOM 9773 O O . ARG B 1 246 ? -7.27 37.75 -8.055 1 97.12 246 ARG B O 1
ATOM 9780 N N . ILE B 1 247 ? -8.453 35.844 -7.875 1 97.88 247 ILE B N 1
ATOM 9781 C CA . ILE B 1 247 ? -7.695 35.219 -8.961 1 97.88 247 ILE B CA 1
ATOM 9782 C C . ILE B 1 247 ? -8.594 35.062 -10.188 1 97.88 247 ILE B C 1
ATOM 9784 O O . ILE B 1 247 ? -8.102 34.812 -11.289 1 97.88 247 ILE B O 1
ATOM 9788 N N . ARG B 1 248 ? -9.891 35.156 -9.992 1 96.62 248 ARG B N 1
ATOM 9789 C CA . ARG B 1 248 ? -10.844 35.188 -11.094 1 96.62 248 ARG B CA 1
ATOM 9790 C C . ARG B 1 248 ? -11.914 36.25 -10.844 1 96.62 248 ARG B C 1
ATOM 9792 O O . ARG B 1 248 ? -12.234 36.562 -9.688 1 96.62 248 ARG B O 1
ATOM 9799 N N . GLN B 1 249 ? -12.43 36.781 -11.93 1 92.38 249 GLN B N 1
ATOM 9800 C CA . GLN B 1 249 ? -13.5 37.781 -11.859 1 92.38 249 GLN B CA 1
ATOM 9801 C C . GLN B 1 249 ? -14.523 37.562 -12.969 1 92.38 249 GLN B C 1
ATOM 9803 O O . GLN B 1 249 ? -14.234 36.906 -13.969 1 92.38 249 GLN B O 1
ATOM 9808 N N . PRO B 1 250 ? -15.797 37.969 -12.648 1 87.06 250 PRO B N 1
ATOM 9809 C CA . PRO B 1 250 ? -16.812 37.812 -13.703 1 87.06 250 PRO B CA 1
ATOM 9810 C C . PRO B 1 250 ? -16.422 38.531 -15 1 87.06 250 PRO B C 1
ATOM 9812 O O . PRO B 1 250 ? -15.836 39.625 -14.953 1 87.06 250 PRO B O 1
ATOM 9815 N N . SER B 1 251 ? -16.625 37.781 -16.094 1 75.75 251 SER B N 1
ATOM 9816 C CA . SER B 1 251 ? -16.297 38.344 -17.406 1 75.75 251 SER B CA 1
ATOM 9817 C C . SER B 1 251 ? -17.25 39.469 -17.781 1 75.75 251 SER B C 1
ATOM 9819 O O . SER B 1 251 ? -18.453 39.344 -17.578 1 75.75 251 SER B O 1
ATOM 9821 N N . SER B 1 252 ? -17.125 40.719 -17.547 1 59.25 252 SER B N 1
ATOM 9822 C CA . SER B 1 252 ? -18.016 41.812 -17.938 1 59.25 252 SER B CA 1
ATOM 9823 C C . SER B 1 252 ? -18.531 41.594 -19.359 1 59.25 252 SER B C 1
ATOM 9825 O O . SER B 1 252 ? -19.656 42 -19.672 1 59.25 252 SER B O 1
ATOM 9827 N N . ASN B 1 253 ? -17.609 41.281 -20.328 1 46 253 ASN B N 1
ATOM 9828 C CA . ASN B 1 253 ? -18.016 41.375 -21.734 1 46 253 ASN B CA 1
ATOM 9829 C C . ASN B 1 253 ? -19.047 40.281 -22.078 1 46 253 ASN B C 1
ATOM 9831 O O . ASN B 1 253 ? -19.594 40.281 -23.188 1 46 253 ASN B O 1
ATOM 9835 N N . LEU B 1 254 ? -18.781 39.125 -21.641 1 41.62 254 LEU B N 1
ATOM 9836 C CA . LEU B 1 254 ? -19.562 38.094 -22.328 1 41.62 254 LEU B CA 1
ATOM 9837 C C . LEU B 1 254 ? -20.953 37.938 -21.703 1 41.62 254 LEU B C 1
ATOM 9839 O O . LEU B 1 254 ? -21.672 37 -22 1 41.62 254 LEU B O 1
ATOM 9843 N N . GLY B 1 255 ? -21.547 39 -21.25 1 38.06 255 GLY B N 1
ATOM 9844 C CA . GLY B 1 255 ? -22.953 39.031 -20.859 1 38.06 255 GLY B CA 1
ATOM 9845 C C . GLY B 1 255 ? -23.297 38 -19.797 1 38.06 255 GLY B C 1
ATOM 9846 O O . GLY B 1 255 ? -24.422 37.969 -19.281 1 38.06 255 GLY B O 1
ATOM 9847 N N . SER B 1 256 ? -22.812 36.719 -20 1 40.34 256 SER B N 1
ATOM 9848 C CA . SER B 1 256 ? -23.312 35.75 -19.047 1 40.34 256 SER B CA 1
ATOM 9849 C C . SER B 1 256 ? -22.516 35.781 -17.75 1 40.34 256 SER B C 1
ATOM 9851 O O . SER B 1 256 ? -21.281 35.75 -17.766 1 40.34 256 SER B O 1
ATOM 9853 N N . SER B 1 257 ? -23.016 36.344 -16.625 1 47.78 257 SER B N 1
ATOM 9854 C CA . SER B 1 257 ? -22.578 36.531 -15.242 1 47.78 257 SER B CA 1
ATOM 9855 C C . SER B 1 257 ? -21.922 35.25 -14.695 1 47.78 257 SER B C 1
ATOM 9857 O O . SER B 1 257 ? -21.328 35.281 -13.617 1 47.78 257 SER B O 1
ATOM 9859 N N . SER B 1 258 ? -21.984 34.125 -15.359 1 58.78 258 SER B N 1
ATOM 9860 C CA . SER B 1 258 ? -21.641 32.844 -14.727 1 58.78 258 SER B CA 1
ATOM 9861 C C . SER B 1 258 ? -20.234 32.375 -15.125 1 58.78 258 SER B C 1
ATOM 9863 O O . SER B 1 258 ? -19.656 31.516 -14.484 1 58.78 258 SER B O 1
ATOM 9865 N N . GLU B 1 259 ? -19.609 33.094 -16.016 1 74.12 259 GLU B N 1
ATOM 9866 C CA . GLU B 1 259 ? -18.297 32.625 -16.453 1 74.12 259 GLU B CA 1
ATOM 9867 C C . GLU B 1 259 ? -17.188 33.438 -15.82 1 74.12 259 GLU B C 1
ATOM 9869 O O . GLU B 1 259 ? -17.25 34.688 -15.82 1 74.12 259 GLU B O 1
ATOM 9874 N N . LEU B 1 260 ? -16.281 32.875 -15.195 1 86.62 260 LEU B N 1
ATOM 9875 C CA . LEU B 1 260 ? -15.156 33.531 -14.531 1 86.62 260 LEU B CA 1
ATOM 9876 C C . LEU B 1 260 ? -13.922 33.562 -15.43 1 86.62 260 LEU B C 1
ATOM 9878 O O . LEU B 1 260 ? -13.68 32.625 -16.172 1 86.62 260 LEU B O 1
ATOM 9882 N N . ARG B 1 261 ? -13.336 34.719 -15.484 1 92.81 261 ARG B N 1
ATOM 9883 C CA . ARG B 1 261 ? -12.055 34.844 -16.172 1 92.81 261 ARG B CA 1
ATOM 9884 C C . ARG B 1 261 ? -10.914 35.094 -15.188 1 92.81 261 ARG B C 1
ATOM 9886 O O . ARG B 1 261 ? -11.094 35.75 -14.172 1 92.81 261 ARG B O 1
ATOM 9893 N N . VAL B 1 262 ? -9.742 34.625 -15.477 1 96.12 262 VAL B N 1
ATOM 9894 C CA . VAL B 1 262 ? -8.562 34.781 -14.633 1 96.12 262 VAL B CA 1
ATOM 9895 C C . VAL B 1 262 ? -8.164 36.281 -14.578 1 96.12 262 VAL B C 1
ATOM 9897 O O . VAL B 1 262 ? -8.203 36.969 -15.594 1 96.12 262 VAL B O 1
ATOM 9900 N N . CYS B 1 263 ? -7.867 36.75 -13.422 1 96.62 263 CYS B N 1
ATOM 9901 C CA . CYS B 1 263 ? -7.508 38.156 -13.227 1 96.62 263 CYS B CA 1
ATOM 9902 C C . CYS B 1 263 ? -6.18 38.469 -13.898 1 96.62 263 CYS B C 1
ATOM 9904 O O . CYS B 1 263 ? -5.328 37.594 -14.055 1 96.62 263 CYS B O 1
ATOM 9906 N N . PRO B 1 264 ? -5.996 39.75 -14.352 1 95.69 264 PRO B N 1
ATOM 9907 C CA . PRO B 1 264 ? -4.711 40.125 -14.945 1 95.69 264 PRO B CA 1
ATOM 9908 C C . PRO B 1 264 ? -3.533 39.906 -14.008 1 95.69 264 PRO B C 1
ATOM 9910 O O . PRO B 1 264 ? -3.639 40.188 -12.805 1 95.69 264 PRO B O 1
ATOM 9913 N N . GLY B 1 265 ? -2.471 39.375 -14.578 1 97.25 265 GLY B N 1
ATOM 9914 C CA . GLY B 1 265 ? -1.263 39.156 -13.805 1 97.25 265 GLY B CA 1
ATOM 9915 C C . GLY B 1 265 ? -1.251 37.781 -13.133 1 97.25 265 GLY B C 1
ATOM 9916 O O . GLY B 1 265 ? -0.223 37.344 -12.602 1 97.25 265 GLY B O 1
ATOM 9917 N N . VAL B 1 266 ? -2.416 37.156 -13.109 1 97.81 266 VAL B N 1
ATOM 9918 C CA . VAL B 1 266 ? -2.506 35.844 -12.531 1 97.81 266 VAL B CA 1
ATOM 9919 C C . VAL B 1 266 ? -2.441 34.781 -13.633 1 97.81 266 VAL B C 1
ATOM 9921 O O . VAL B 1 266 ? -3.1 34.906 -14.672 1 97.81 266 VAL B O 1
ATOM 9924 N N . THR B 1 267 ? -1.558 33.781 -13.5 1 96.88 267 THR B N 1
ATOM 9925 C CA . THR B 1 267 ? -1.52 32.625 -14.383 1 96.88 267 THR B CA 1
ATOM 9926 C C . THR B 1 267 ? -1.907 31.359 -13.633 1 96.88 267 THR B C 1
ATOM 9928 O O . THR B 1 267 ? -1.37 31.078 -12.555 1 96.88 267 THR B O 1
ATOM 9931 N N . ILE B 1 268 ? -2.867 30.641 -14.188 1 97 268 ILE B N 1
ATOM 9932 C CA . ILE B 1 268 ? -3.35 29.422 -13.562 1 97 268 ILE B CA 1
ATOM 9933 C C . ILE B 1 268 ? -3.195 28.25 -14.531 1 97 268 ILE B C 1
ATOM 9935 O O . ILE B 1 268 ? -3.594 28.344 -15.695 1 97 268 ILE B O 1
ATOM 9939 N N . GLU B 1 269 ? -2.576 27.188 -14.102 1 96.38 269 GLU B N 1
ATOM 9940 C CA . GLU B 1 269 ? -2.482 25.938 -14.852 1 96.38 269 GLU B CA 1
ATOM 9941 C C . GLU B 1 269 ? -3.082 24.781 -14.062 1 96.38 269 GLU B C 1
ATOM 9943 O O . GLU B 1 269 ? -2.852 24.656 -12.859 1 96.38 269 GLU B O 1
ATOM 9948 N N . ASP B 1 270 ? -3.879 23.969 -14.758 1 95.62 270 ASP B N 1
ATOM 9949 C CA . ASP B 1 270 ? -4.375 22.734 -14.164 1 95.62 270 ASP B CA 1
ATOM 9950 C C . ASP B 1 270 ? -3.268 21.688 -14.07 1 95.62 270 ASP B C 1
ATOM 9952 O O . ASP B 1 270 ? -2.559 21.422 -15.047 1 95.62 270 ASP B O 1
ATOM 9956 N N . MET B 1 271 ? -3.109 21.047 -12.914 1 95.81 271 MET B N 1
ATOM 9957 C CA . MET B 1 271 ? -2.018 20.109 -12.695 1 95.81 271 MET B CA 1
ATOM 9958 C C . MET B 1 271 ? -2.318 18.766 -13.352 1 95.81 271 MET B C 1
ATOM 9960 O O . MET B 1 271 ? -1.428 17.922 -13.492 1 95.81 271 MET B O 1
ATOM 9964 N N . GLY B 1 272 ? -3.586 18.562 -13.727 1 94.88 272 GLY B N 1
ATOM 9965 C CA . GLY B 1 272 ? -3.939 17.391 -14.5 1 94.88 272 GLY B CA 1
ATOM 9966 C C . GLY B 1 272 ? -4.266 16.188 -13.641 1 94.88 272 GLY B C 1
ATOM 9967 O O . GLY B 1 272 ? -4.809 16.328 -12.539 1 94.88 272 GLY B O 1
ATOM 9968 N N . HIS B 1 273 ? -3.996 14.961 -14.172 1 95.94 273 HIS B N 1
ATOM 9969 C CA . HIS B 1 273 ? -4.414 13.688 -13.594 1 95.94 273 HIS B CA 1
ATOM 9970 C C . HIS B 1 273 ? -3.516 13.289 -12.43 1 95.94 273 HIS B C 1
ATOM 9972 O O . HIS B 1 273 ? -2.297 13.469 -12.492 1 95.94 273 HIS B O 1
ATOM 9978 N N . ARG B 1 274 ? -4.082 12.742 -11.383 1 96.38 274 ARG B N 1
ATOM 9979 C CA . ARG B 1 274 ? -3.379 12.258 -10.203 1 96.38 274 ARG B CA 1
ATOM 9980 C C . ARG B 1 274 ? -3.719 10.797 -9.93 1 96.38 274 ARG B C 1
ATOM 9982 O O . ARG B 1 274 ? -4.512 10.188 -10.656 1 96.38 274 ARG B O 1
ATOM 9989 N N . ILE B 1 275 ? -3.115 10.188 -8.852 1 95 275 ILE B N 1
ATOM 9990 C CA . ILE B 1 275 ? -3.305 8.789 -8.484 1 95 275 ILE B CA 1
ATOM 9991 C C . ILE B 1 275 ? -4.738 8.57 -8.008 1 95 275 ILE B C 1
ATOM 9993 O O . ILE B 1 275 ? -5.285 7.473 -8.141 1 95 275 ILE B O 1
ATOM 9997 N N . GLY B 1 276 ? -5.332 9.609 -7.508 1 94.19 276 GLY B N 1
ATOM 9998 C CA . GLY B 1 276 ? -6.691 9.594 -6.984 1 94.19 276 GLY B CA 1
ATOM 9999 C C . GLY B 1 276 ? -7.238 10.977 -6.707 1 94.19 276 GLY B C 1
ATOM 10000 O O . GLY B 1 276 ? -6.547 11.977 -6.91 1 94.19 276 GLY B O 1
ATOM 10001 N N . CYS B 1 277 ? -8.531 11.039 -6.34 1 96.69 277 CYS B N 1
ATOM 10002 C CA . CYS B 1 277 ? -9.203 12.289 -6.031 1 96.69 277 CYS B CA 1
ATOM 10003 C C . CYS B 1 277 ? -9.211 13.219 -7.238 1 96.69 277 CYS B C 1
ATOM 10005 O O . CYS B 1 277 ? -8.969 14.422 -7.105 1 96.69 277 CYS B O 1
ATOM 10007 N N . ASN B 1 278 ? -9.445 12.688 -8.359 1 96.75 278 ASN B N 1
ATOM 10008 C CA . ASN B 1 278 ? -9.32 13.445 -9.594 1 96.75 278 ASN B CA 1
ATOM 10009 C C . ASN B 1 278 ? -10.484 14.414 -9.781 1 96.75 278 ASN B C 1
ATOM 10011 O O . ASN B 1 278 ? -10.445 15.273 -10.656 1 96.75 278 ASN B O 1
ATOM 10015 N N . GLY B 1 279 ? -11.492 14.32 -8.906 1 97.81 279 GLY B N 1
ATOM 10016 C CA . GLY B 1 279 ? -12.523 15.352 -8.898 1 97.81 279 GLY B CA 1
ATOM 10017 C C . GLY B 1 279 ? -12.031 16.688 -8.383 1 97.81 279 GLY B C 1
ATOM 10018 O O . GLY B 1 279 ? -12.68 17.719 -8.594 1 97.81 279 GLY B O 1
ATOM 10019 N N . VAL B 1 280 ? -10.938 16.703 -7.707 1 97.81 280 VAL B N 1
ATOM 10020 C CA . VAL B 1 280 ? -10.336 17.906 -7.18 1 97.81 280 VAL B CA 1
ATOM 10021 C C . VAL B 1 280 ? -9.547 18.625 -8.281 1 97.81 280 VAL B C 1
ATOM 10023 O O . VAL B 1 280 ? -8.781 17.984 -9.008 1 97.81 280 VAL B O 1
ATOM 10026 N N . ASP B 1 281 ? -9.742 19.875 -8.484 1 97.06 281 ASP B N 1
ATOM 10027 C CA . ASP B 1 281 ? -9.008 20.656 -9.469 1 97.06 281 ASP B CA 1
ATOM 10028 C C . ASP B 1 281 ? -7.82 21.375 -8.82 1 97.06 281 ASP B C 1
ATOM 10030 O O . ASP B 1 281 ? -7.922 22.547 -8.453 1 97.06 281 ASP B O 1
ATOM 10034 N N . ASN B 1 282 ? -6.652 20.734 -8.773 1 97.44 282 ASN B N 1
ATOM 10035 C CA . ASN B 1 282 ? -5.43 21.328 -8.258 1 97.44 282 ASN B CA 1
ATOM 10036 C C . ASN B 1 282 ? -4.758 22.219 -9.297 1 97.44 282 ASN B C 1
ATOM 10038 O O . ASN B 1 282 ? -4.699 21.859 -10.477 1 97.44 282 ASN B O 1
ATOM 10042 N N . ALA B 1 283 ? -4.215 23.344 -8.828 1 97.62 283 ALA B N 1
ATOM 10043 C CA . ALA B 1 283 ? -3.635 24.312 -9.75 1 97.62 283 ALA B CA 1
ATOM 10044 C C . ALA B 1 283 ? -2.182 24.609 -9.391 1 97.62 283 ALA B C 1
ATOM 10046 O O . ALA B 1 283 ? -1.761 24.391 -8.25 1 97.62 283 ALA B O 1
ATOM 10047 N N . LYS B 1 284 ? -1.498 25.031 -10.391 1 97.56 284 LYS B N 1
ATOM 10048 C CA . LYS B 1 284 ? -0.331 25.906 -10.258 1 97.56 284 LYS B CA 1
ATOM 10049 C C . LYS B 1 284 ? -0.701 27.359 -10.492 1 97.56 284 LYS B C 1
ATOM 10051 O O . LYS B 1 284 ? -1.38 27.688 -11.477 1 97.56 284 LYS B O 1
ATOM 10056 N N . ILE B 1 285 ? -0.331 28.219 -9.57 1 98.25 285 ILE B N 1
ATOM 10057 C CA . ILE B 1 285 ? -0.681 29.625 -9.727 1 98.25 285 ILE B CA 1
ATOM 10058 C C . ILE B 1 285 ? 0.578 30.484 -9.625 1 98.25 285 ILE B C 1
ATOM 10060 O O . ILE B 1 285 ? 1.375 30.312 -8.695 1 98.25 285 ILE B O 1
ATOM 10064 N N . THR B 1 286 ? 0.776 31.328 -10.562 1 97.81 286 THR B N 1
ATOM 10065 C CA . THR B 1 286 ? 1.865 32.312 -10.547 1 97.81 286 THR B CA 1
ATOM 10066 C C . THR B 1 286 ? 1.321 33.719 -10.609 1 97.81 286 THR B C 1
ATOM 10068 O O . THR B 1 286 ? 0.322 33.969 -11.281 1 97.81 286 THR B O 1
ATOM 10071 N N . PHE B 1 287 ? 1.976 34.594 -9.891 1 98.38 287 PHE B N 1
ATOM 10072 C CA . PHE B 1 287 ? 1.584 36 -9.844 1 98.38 287 PHE B CA 1
ATOM 10073 C C . PHE B 1 287 ? 2.662 36.906 -10.461 1 98.38 287 PHE B C 1
ATOM 10075 O O . PHE B 1 287 ? 3.846 36.75 -10.156 1 98.38 287 PHE B O 1
ATOM 10082 N N . HIS B 1 288 ? 2.205 37.75 -11.305 1 97.81 288 HIS B N 1
ATOM 10083 C CA . HIS B 1 288 ? 3.086 38.75 -11.906 1 97.81 288 HIS B CA 1
ATOM 10084 C C . HIS B 1 288 ? 2.613 40.156 -11.602 1 97.81 288 HIS B C 1
ATOM 10086 O O . HIS B 1 288 ? 1.865 40.75 -12.383 1 97.81 288 HIS B O 1
ATOM 10092 N N . ASN B 1 289 ? 3.055 40.75 -10.578 1 97.94 289 ASN B N 1
ATOM 10093 C CA . ASN B 1 289 ? 2.777 42.125 -10.141 1 97.94 289 ASN B CA 1
ATOM 10094 C C . ASN B 1 289 ? 1.281 42.344 -9.961 1 97.94 289 ASN B C 1
ATOM 10096 O O . ASN B 1 289 ? 0.731 43.312 -10.516 1 97.94 289 ASN B O 1
ATOM 10100 N N . VAL B 1 290 ? 0.656 41.531 -9.25 1 98.44 290 VAL B N 1
ATOM 10101 C CA . VAL B 1 290 ? -0.768 41.688 -8.961 1 98.44 290 VAL B CA 1
ATOM 10102 C C . VAL B 1 290 ? -0.969 42.656 -7.816 1 98.44 290 VAL B C 1
ATOM 10104 O O . VAL B 1 290 ? -0.399 42.5 -6.734 1 98.44 290 VAL B O 1
ATOM 10107 N N . ARG B 1 291 ? -1.792 43.688 -8.062 1 97.81 291 ARG B N 1
ATOM 10108 C CA . ARG B 1 291 ? -2.012 44.75 -7.078 1 97.81 291 ARG B CA 1
ATOM 10109 C C . ARG B 1 291 ? -3.281 44.469 -6.273 1 97.81 291 ARG B C 1
ATOM 10111 O O . ARG B 1 291 ? -4.324 44.156 -6.84 1 97.81 291 ARG B O 1
ATOM 10118 N N . ILE B 1 292 ? -3.174 44.562 -4.984 1 97.56 292 ILE B N 1
ATOM 10119 C CA . ILE B 1 292 ? -4.316 44.406 -4.094 1 97.56 292 ILE B CA 1
ATOM 10120 C C . ILE B 1 292 ? -4.316 45.531 -3.055 1 97.56 292 ILE B C 1
ATOM 10122 O O . ILE B 1 292 ? -3.256 46.031 -2.684 1 97.56 292 ILE B O 1
ATOM 10126 N N . PRO B 1 293 ? -5.473 45.875 -2.557 1 96.44 293 PRO B N 1
ATOM 10127 C CA . PRO B 1 293 ? -5.52 46.906 -1.509 1 96.44 293 PRO B CA 1
ATOM 10128 C C . PRO B 1 293 ? -4.848 46.438 -0.215 1 96.44 293 PRO B C 1
ATOM 10130 O O . PRO B 1 293 ? -4.777 45.25 0.065 1 96.44 293 PRO B O 1
ATOM 10133 N N . ARG B 1 294 ? -4.398 47.375 0.635 1 95.56 294 ARG B N 1
ATOM 10134 C CA . ARG B 1 294 ? -3.791 47.094 1.933 1 95.56 294 ARG B CA 1
ATOM 10135 C C . ARG B 1 294 ? -4.742 46.312 2.82 1 95.56 294 ARG B C 1
ATOM 10137 O O . ARG B 1 294 ? -4.309 45.438 3.578 1 95.56 294 ARG B O 1
ATOM 10144 N N . SER B 1 295 ? -6.074 46.469 2.629 1 92.94 295 SER B N 1
ATOM 10145 C CA . SER B 1 295 ? -7.102 45.844 3.457 1 92.94 295 SER B CA 1
ATOM 10146 C C . SER B 1 295 ? -7.207 44.375 3.174 1 92.94 295 SER B C 1
ATOM 10148 O O . SER B 1 295 ? -7.871 43.625 3.912 1 92.94 295 SER B O 1
ATOM 10150 N N . HIS B 1 296 ? -6.465 43.906 2.174 1 96.25 296 HIS B N 1
ATOM 10151 C CA . HIS B 1 296 ? -6.523 42.5 1.826 1 96.25 296 HIS B CA 1
ATOM 10152 C C . HIS B 1 296 ? -5.508 41.688 2.631 1 96.25 296 HIS B C 1
ATOM 10154 O O . HIS B 1 296 ? -5.508 40.438 2.578 1 96.25 296 HIS B O 1
ATOM 10160 N N . LEU B 1 297 ? -4.672 42.344 3.385 1 96.19 297 LEU B N 1
ATOM 10161 C CA . LEU B 1 297 ? -3.883 41.656 4.398 1 96.19 297 LEU B CA 1
ATOM 10162 C C . LEU B 1 297 ? -4.777 41.094 5.488 1 96.19 297 LEU B C 1
ATOM 10164 O O . LEU B 1 297 ? -5.645 41.781 6.023 1 96.19 297 LEU B O 1
ATOM 10168 N N . LEU B 1 298 ? -4.691 39.812 5.699 1 94.69 298 LEU B N 1
ATOM 10169 C CA . LEU B 1 298 ? -5.391 39.25 6.855 1 94.69 298 LEU B CA 1
ATOM 10170 C C . LEU B 1 298 ? -4.715 39.688 8.156 1 94.69 298 LEU B C 1
ATOM 10172 O O . LEU B 1 298 ? -3.758 39.062 8.602 1 94.69 298 LEU B O 1
ATOM 10176 N N . ASP B 1 299 ? -5.23 40.688 8.797 1 91 299 ASP B N 1
ATOM 10177 C CA . ASP B 1 299 ? -4.5 41.5 9.773 1 91 299 ASP B CA 1
ATOM 10178 C C . ASP B 1 299 ? -4.863 41.094 11.203 1 91 299 ASP B C 1
ATOM 10180 O O . ASP B 1 299 ? -4.77 41.906 12.117 1 91 299 ASP B O 1
ATOM 10184 N N . GLY B 1 300 ? -5.297 39.938 11.391 1 84.12 300 GLY B N 1
ATOM 10185 C CA . GLY B 1 300 ? -5.613 39.469 12.734 1 84.12 300 GLY B CA 1
ATOM 10186 C C . GLY B 1 300 ? -4.398 39.406 13.648 1 84.12 300 GLY B C 1
ATOM 10187 O O . GLY B 1 300 ? -4.523 39.562 14.867 1 84.12 300 GLY B O 1
ATOM 10188 N N . ILE B 1 301 ? -3.205 39.219 13.031 1 84.5 301 ILE B N 1
ATOM 10189 C CA . ILE B 1 301 ? -1.985 39.031 13.812 1 84.5 301 ILE B CA 1
ATOM 10190 C C . ILE B 1 301 ? -1.066 40.25 13.609 1 84.5 301 ILE B C 1
ATOM 10192 O O . ILE B 1 301 ? -0.379 40.656 14.539 1 84.5 301 ILE B O 1
ATOM 10196 N N . THR B 1 302 ? -1.005 40.719 12.461 1 89.62 302 THR B N 1
ATOM 10197 C CA . THR B 1 302 ? -0.155 41.844 12.07 1 89.62 302 THR B CA 1
ATOM 10198 C C . THR B 1 302 ? -0.95 42.875 11.273 1 89.62 302 THR B C 1
ATOM 10200 O O . THR B 1 302 ? -1.721 42.5 10.383 1 89.62 302 THR B O 1
ATOM 10203 N N . LYS B 1 303 ? -0.752 44.094 11.664 1 90.69 303 LYS B N 1
ATOM 10204 C CA . LYS B 1 303 ? -1.389 45.188 10.945 1 90.69 303 LYS B CA 1
ATOM 10205 C C . LYS B 1 303 ? -0.347 46.125 10.336 1 90.69 303 LYS B C 1
ATOM 10207 O O . LYS B 1 303 ? 0.705 46.375 10.93 1 90.69 303 LYS B O 1
ATOM 10212 N N . VAL B 1 304 ? -0.671 46.594 9.148 1 93.38 304 VAL B N 1
ATOM 10213 C CA . VAL B 1 304 ? 0.161 47.594 8.469 1 93.38 304 VAL B CA 1
ATOM 10214 C C . VAL B 1 304 ? -0.621 48.875 8.281 1 93.38 304 VAL B C 1
ATOM 10216 O O . VAL B 1 304 ? -1.731 48.875 7.75 1 93.38 304 VAL B O 1
ATOM 10219 N N . GLU B 1 305 ? -0.025 49.906 8.789 1 91.5 305 GLU B N 1
ATOM 10220 C CA . GLU B 1 305 ? -0.659 51.219 8.648 1 91.5 305 GLU B CA 1
ATOM 10221 C C . GLU B 1 305 ? -0.375 51.812 7.27 1 91.5 305 GLU B C 1
ATOM 10223 O O . GLU B 1 305 ? 0.518 51.344 6.559 1 91.5 305 GLU B O 1
ATOM 10228 N N . ALA B 1 306 ? -1.119 52.844 6.93 1 92.75 306 ALA B N 1
ATOM 10229 C CA . ALA B 1 306 ? -1.031 53.469 5.609 1 92.75 306 ALA B CA 1
ATOM 10230 C C . ALA B 1 306 ? 0.38 53.969 5.336 1 92.75 306 ALA B C 1
ATOM 10232 O O . ALA B 1 306 ? 0.846 53.938 4.195 1 92.75 306 ALA B O 1
ATOM 10233 N N . ASP B 1 307 ? 1.086 54.375 6.41 1 90 307 ASP B N 1
ATOM 10234 C CA . ASP B 1 307 ? 2.426 54.938 6.23 1 90 307 ASP B CA 1
ATOM 10235 C C . ASP B 1 307 ? 3.479 53.844 6.234 1 90 307 ASP B C 1
ATOM 10237 O O . ASP B 1 307 ? 4.676 54.094 6.148 1 90 307 ASP B O 1
ATOM 10241 N N . GLY B 1 308 ? 3.023 52.531 6.344 1 91.31 308 GLY B N 1
ATOM 10242 C CA . GLY B 1 308 ? 3.943 51.406 6.25 1 91.31 308 GLY B CA 1
ATOM 10243 C C . GLY B 1 308 ? 4.398 50.875 7.602 1 91.31 308 GLY B C 1
ATOM 10244 O O . GLY B 1 308 ? 5.094 49.875 7.684 1 91.31 308 GLY B O 1
ATOM 10245 N N . ARG B 1 309 ? 4.051 51.562 8.711 1 89.94 309 ARG B N 1
ATOM 10246 C CA . ARG B 1 309 ? 4.41 51.062 10.031 1 89.94 309 ARG B CA 1
ATOM 10247 C C . ARG B 1 309 ? 3.734 49.719 10.297 1 89.94 309 ARG B C 1
ATOM 10249 O O . ARG B 1 309 ? 2.561 49.531 9.969 1 89.94 309 ARG B O 1
ATOM 10256 N N . VAL B 1 310 ? 4.496 48.781 10.875 1 91.25 310 VAL B N 1
ATOM 10257 C CA . VAL B 1 310 ? 4.016 47.406 11.125 1 91.25 310 VAL B CA 1
ATOM 10258 C C . VAL B 1 310 ? 3.801 47.219 12.625 1 91.25 310 VAL B C 1
ATOM 10260 O O . VAL B 1 310 ? 4.664 47.562 13.438 1 91.25 310 VAL B O 1
ATOM 10263 N N . PHE B 1 311 ? 2.615 46.812 13.031 1 88.25 311 PHE B N 1
ATOM 10264 C CA . PHE B 1 311 ? 2.277 46.406 14.391 1 88.25 311 PHE B CA 1
ATOM 10265 C C . PHE B 1 311 ? 1.903 44.938 14.469 1 88.25 311 PHE B C 1
ATOM 10267 O O . PHE B 1 311 ? 1.112 44.469 13.656 1 88.25 311 PHE B O 1
ATOM 10274 N N . SER B 1 312 ? 2.535 44.188 15.281 1 88.06 312 SER B N 1
ATOM 10275 C CA . SER B 1 312 ? 2.258 42.781 15.406 1 88.06 312 SER B CA 1
ATOM 10276 C C . SER B 1 312 ? 2.115 42.375 16.875 1 88.06 312 SER B C 1
ATOM 10278 O O . SER B 1 312 ? 2.697 43 17.75 1 88.06 312 SER B O 1
ATOM 10280 N N . ILE B 1 313 ? 1.327 41.406 17.094 1 80.06 313 ILE B N 1
ATOM 10281 C CA . ILE B 1 313 ? 1.187 40.875 18.453 1 80.06 313 ILE B CA 1
ATOM 10282 C C . ILE B 1 313 ? 2.461 40.125 18.844 1 80.06 313 ILE B C 1
ATOM 10284 O O . ILE B 1 313 ? 2.711 39.875 20.016 1 80.06 313 ILE B O 1
ATOM 10288 N N . VAL B 1 314 ? 3.201 39.625 17.812 1 76.5 314 VAL B N 1
ATOM 10289 C CA . VAL B 1 314 ? 4.465 38.906 18.031 1 76.5 314 VAL B CA 1
ATOM 10290 C C . VAL B 1 314 ? 5.629 39.875 17.812 1 76.5 314 VAL B C 1
ATOM 10292 O O . VAL B 1 314 ? 6.008 40.156 16.672 1 76.5 314 VAL B O 1
ATOM 10295 N N . ASP B 1 315 ? 6.098 40.656 18.688 1 60.94 315 ASP B N 1
ATOM 10296 C CA . ASP B 1 315 ? 7.109 41.688 18.5 1 60.94 315 ASP B CA 1
ATOM 10297 C C . ASP B 1 315 ? 8.398 41.344 19.234 1 60.94 315 ASP B C 1
ATOM 10299 O O . ASP B 1 315 ? 9.352 42.125 19.234 1 60.94 315 ASP B O 1
ATOM 10303 N N . GLY B 1 316 ? 8.477 40.188 19.875 1 48.41 316 GLY B N 1
ATOM 10304 C CA . GLY B 1 316 ? 9.703 39.812 20.547 1 48.41 316 GLY B CA 1
ATOM 10305 C C . GLY B 1 316 ? 9.977 38.312 20.484 1 48.41 316 GLY B C 1
ATOM 10306 O O . GLY B 1 316 ? 9.086 37.531 20.141 1 48.41 316 GLY B O 1
ATOM 10307 N N . PRO B 1 317 ? 11.398 37.969 20.422 1 38.53 317 PRO B N 1
ATOM 10308 C CA . PRO B 1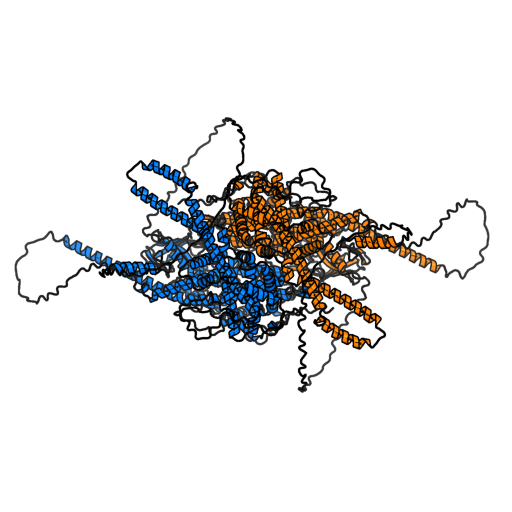 317 ? 11.766 36.562 20.266 1 38.53 317 PRO B CA 1
ATOM 10309 C C . PRO B 1 317 ? 10.906 35.625 21.125 1 38.53 317 PRO B C 1
ATOM 10311 O O . PRO B 1 317 ? 10.664 34.469 20.75 1 38.53 317 PRO B O 1
ATOM 10314 N N . ASP B 1 318 ? 10.711 36 22.344 1 36 318 ASP B N 1
ATOM 10315 C CA . ASP B 1 318 ? 10.07 35.125 23.328 1 36 318 ASP B CA 1
ATOM 10316 C C . ASP B 1 318 ? 8.555 35.188 23.219 1 36 318 ASP B C 1
ATOM 10318 O O . ASP B 1 318 ? 7.836 34.75 24.125 1 36 318 ASP B O 1
ATOM 10322 N N . SER B 1 319 ? 8.078 35.781 22.297 1 37.62 319 SER B N 1
ATOM 10323 C CA . SER B 1 319 ? 6.652 36.094 22.25 1 37.62 319 SER B CA 1
ATOM 10324 C C . SER B 1 319 ? 5.812 34.812 22.109 1 37.62 319 SER B C 1
ATOM 10326 O O . SER B 1 319 ? 4.598 34.844 22.328 1 37.62 319 SER B O 1
ATOM 10328 N N . LEU B 1 320 ? 6.23 33.969 21.328 1 38.72 320 LEU B N 1
ATOM 10329 C CA . LEU B 1 320 ? 5.398 32.781 21.266 1 38.72 320 LEU B CA 1
ATOM 10330 C C . LEU B 1 320 ? 5.582 31.906 22.516 1 38.72 320 LEU B C 1
ATOM 10332 O O . LEU B 1 320 ? 4.922 30.891 22.672 1 38.72 320 LEU B O 1
ATOM 10336 N N . SER B 1 321 ? 6.883 31.875 23.094 1 33.03 321 SER B N 1
ATOM 10337 C CA . SER B 1 321 ? 7.016 31.172 24.375 1 33.03 321 SER B CA 1
ATOM 10338 C C . SER B 1 321 ? 6.109 31.766 25.438 1 33.03 321 SER B C 1
ATOM 10340 O O . SER B 1 321 ? 6.02 33 25.562 1 33.03 321 SER B O 1
ATOM 10342 N N . VAL B 1 322 ? 5.254 31.234 25.797 1 32.31 322 VAL B N 1
ATOM 10343 C CA . VAL B 1 322 ? 4.445 31.516 26.984 1 32.31 322 VAL B CA 1
ATOM 10344 C C . VAL B 1 322 ? 5.332 32.094 28.094 1 32.31 322 VAL B C 1
ATOM 10346 O O . VAL B 1 322 ? 4.891 32.219 29.234 1 32.31 322 VAL B O 1
ATOM 10349 N N . ASP B 1 323 ? 6.637 32.062 27.938 1 30.19 323 ASP B N 1
ATOM 10350 C CA . ASP B 1 323 ? 7.234 32.594 29.156 1 30.19 323 ASP B CA 1
ATOM 10351 C C . ASP B 1 323 ? 7.004 34.125 29.234 1 30.19 323 ASP B C 1
ATOM 10353 O O . ASP B 1 323 ? 7.758 34.906 28.656 1 30.19 323 ASP B O 1
ATOM 10357 N N . LEU B 1 324 ? 5.879 34.594 29.172 1 32.31 324 LEU B N 1
ATOM 10358 C CA . LEU B 1 324 ? 5.391 35.844 29.719 1 32.31 324 LEU B CA 1
ATOM 10359 C C . LEU B 1 324 ? 6.25 36.312 30.906 1 32.31 324 LEU B C 1
ATOM 10361 O O . LEU B 1 324 ? 6.316 37.5 31.219 1 32.31 324 LEU B O 1
ATOM 10365 N N . GLU B 1 325 ? 6.961 35.375 31.469 1 33.06 325 GLU B N 1
ATOM 10366 C CA . GLU B 1 325 ? 7.812 35.656 32.625 1 33.06 325 GLU B CA 1
ATOM 10367 C C . GLU B 1 325 ? 8.984 36.562 32.219 1 33.06 325 GLU B C 1
ATOM 10369 O O . GLU B 1 325 ? 9.312 37.5 32.938 1 33.06 325 GLU B O 1
ATOM 10374 N N . THR B 1 326 ? 9.492 36.281 31.094 1 35.81 326 THR B N 1
ATOM 10375 C CA . THR B 1 326 ? 10.641 37.125 30.797 1 35.81 326 THR B CA 1
ATOM 10376 C C . THR B 1 326 ? 10.172 38.531 30.422 1 35.81 326 THR B C 1
ATOM 10378 O O . THR B 1 326 ? 10.797 39.531 30.812 1 35.81 326 THR B O 1
ATOM 10381 N N . LEU B 1 327 ? 9.039 38.625 29.75 1 35.5 327 LEU B N 1
ATOM 10382 C CA . LEU B 1 327 ? 8.5 39.969 29.516 1 35.5 327 LEU B CA 1
ATOM 10383 C C . LEU B 1 327 ? 8.062 40.594 30.828 1 35.5 327 LEU B C 1
ATOM 10385 O O . LEU B 1 327 ? 8.305 41.781 31.047 1 35.5 327 LEU B O 1
ATOM 10389 N N . LEU B 1 328 ? 7.523 39.781 31.734 1 36.31 328 LEU B N 1
ATOM 10390 C CA . LEU B 1 328 ? 7.117 40.219 33.062 1 36.31 328 LEU B CA 1
ATOM 10391 C C . LEU B 1 328 ? 8.336 40.469 33.938 1 36.31 328 LEU B C 1
ATOM 10393 O O . LEU B 1 328 ? 8.359 41.406 34.75 1 36.31 328 LEU B O 1
ATOM 10397 N N . LYS B 1 329 ? 9.383 39.688 33.75 1 37.78 329 LYS B N 1
ATOM 10398 C CA . LYS B 1 329 ? 10.594 39.875 34.531 1 37.78 329 LYS B CA 1
ATOM 10399 C C . LYS B 1 329 ? 11.336 41.125 34.062 1 37.78 329 LYS B C 1
ATOM 10401 O O . LYS B 1 329 ? 11.875 41.875 34.906 1 37.78 329 LYS B O 1
ATOM 10406 N N . LYS B 1 330 ? 11.344 41.375 32.781 1 38.12 330 LYS B N 1
ATOM 10407 C CA . LYS B 1 330 ? 12.023 42.594 32.375 1 38.12 330 LYS B CA 1
ATOM 10408 C C . LYS B 1 330 ? 11.258 43.844 32.844 1 38.12 330 LYS B C 1
ATOM 10410 O O . LYS B 1 330 ? 11.859 44.844 33.188 1 38.12 330 LYS B O 1
ATOM 10415 N N . ARG B 1 331 ? 10 43.781 32.938 1 34.22 331 ARG B N 1
ATOM 10416 C CA . ARG B 1 331 ? 9.234 44.938 33.438 1 34.22 331 ARG B CA 1
ATOM 10417 C C . ARG B 1 331 ? 9.391 45.031 34.969 1 34.22 331 ARG B C 1
ATOM 10419 O O . ARG B 1 331 ? 9.391 46.156 35.5 1 34.22 331 ARG B O 1
ATOM 10426 N N . GLU B 1 332 ? 9.414 43.875 35.625 1 36.06 332 GLU B N 1
ATOM 10427 C CA . GLU B 1 332 ? 9.695 43.938 37.062 1 36.06 332 GLU B CA 1
ATOM 10428 C C . GLU B 1 332 ? 11.086 44.5 37.312 1 36.06 332 GLU B C 1
ATOM 10430 O O . GLU B 1 332 ? 11.297 45.25 38.25 1 36.06 332 GLU B O 1
ATOM 10435 N N . GLU B 1 333 ? 12.016 44.125 36.406 1 38.28 333 GLU B N 1
ATOM 10436 C CA . GLU B 1 333 ? 13.336 44.688 36.656 1 38.28 333 GLU B CA 1
ATOM 10437 C C . GLU B 1 333 ? 13.375 46.156 36.344 1 38.28 333 GLU B C 1
ATOM 10439 O O . GLU B 1 333 ? 14.062 46.938 37.031 1 38.28 333 GLU B O 1
ATOM 10444 N N . LYS B 1 334 ? 12.609 46.625 35.281 1 36.97 334 LYS B N 1
ATOM 10445 C CA . LYS B 1 334 ? 12.688 48.062 35.062 1 36.97 334 LYS B CA 1
ATOM 10446 C C . LYS B 1 334 ? 11.914 48.844 36.094 1 36.97 334 LYS B C 1
ATOM 10448 O O . LYS B 1 334 ? 12.258 49.969 36.406 1 36.97 334 LYS B O 1
ATOM 10453 N N . THR B 1 335 ? 10.742 48.219 36.562 1 33.28 335 THR B N 1
ATOM 10454 C CA . THR B 1 335 ? 10.039 48.969 37.594 1 33.28 335 THR B CA 1
ATOM 10455 C C . THR B 1 335 ? 10.789 48.875 38.938 1 33.28 335 THR B C 1
ATOM 10457 O O . THR B 1 335 ? 10.625 49.719 39.812 1 33.28 335 THR B O 1
ATOM 10460 N N . SER B 1 336 ? 11.477 47.625 39.031 1 31.58 336 SER B N 1
ATOM 10461 C CA . SER B 1 336 ? 12.156 47.562 40.312 1 31.58 336 SER B CA 1
ATOM 10462 C C . SER B 1 336 ? 13.328 48.531 40.375 1 31.58 336 SER B C 1
ATOM 10464 O O . SER B 1 336 ? 13.922 48.719 41.438 1 31.58 336 SER B O 1
ATOM 10466 N N . ASP B 1 337 ? 13.812 48.969 39.188 1 31.2 337 ASP B N 1
ATOM 10467 C CA . ASP B 1 337 ? 14.961 49.812 39.438 1 31.2 337 ASP B CA 1
ATOM 10468 C C . ASP B 1 337 ? 14.531 51.125 40.156 1 31.2 337 ASP B C 1
ATOM 10470 O O . ASP B 1 337 ? 15.367 51.938 40.5 1 31.2 337 ASP B O 1
ATOM 10474 N N . ARG B 1 338 ? 13.289 51.594 39.812 1 29.3 338 ARG B N 1
ATOM 10475 C CA . ARG B 1 338 ? 13.148 52.938 40.375 1 29.3 338 ARG B CA 1
ATOM 10476 C C . ARG B 1 338 ? 13.039 52.875 41.906 1 29.3 338 ARG B C 1
ATOM 10478 O O . ARG B 1 338 ? 13.156 53.906 42.562 1 29.3 338 ARG B O 1
ATOM 10485 N N . SER B 1 339 ? 12.273 51.875 42.531 1 26.25 339 SER B N 1
ATOM 10486 C CA . SER B 1 339 ? 12.062 52.156 43.938 1 26.25 339 SER B CA 1
ATOM 10487 C C . SER B 1 339 ? 13.289 51.781 44.781 1 26.25 339 SER B C 1
ATOM 10489 O O . SER B 1 339 ? 13.75 50.625 44.719 1 26.25 339 SER B O 1
ATOM 10491 N N . GLY B 1 340 ? 14.297 52.688 44.969 1 24.94 340 GLY B N 1
ATOM 10492 C CA . GLY B 1 340 ? 15.406 52.688 45.906 1 24.94 340 GLY B CA 1
ATOM 10493 C C . GLY B 1 340 ? 15.031 52.219 47.312 1 24.94 340 GLY B C 1
ATOM 10494 O O . GLY B 1 340 ? 15.773 52.438 48.25 1 24.94 340 GLY B O 1
ATOM 10495 N N . ASN B 1 341 ? 13.906 51.562 47.531 1 21.89 341 ASN B N 1
ATOM 10496 C CA . ASN B 1 341 ? 13.664 51.531 48.969 1 21.89 341 ASN B CA 1
ATOM 10497 C C . ASN B 1 341 ? 14.82 50.875 49.719 1 21.89 341 ASN B C 1
ATOM 10499 O O . ASN B 1 341 ? 15.422 49.906 49.219 1 21.89 341 ASN B O 1
ATOM 10503 N N . GLY B 1 342 ? 15.492 51.531 50.75 1 22.83 342 GLY B N 1
ATOM 10504 C CA . GLY B 1 342 ? 16.406 51.344 51.875 1 22.83 342 GLY B CA 1
ATOM 10505 C C . GLY B 1 342 ? 16.062 50.156 52.719 1 22.83 342 GLY B C 1
ATOM 10506 O O . GLY B 1 342 ? 16.656 49.938 53.781 1 22.83 342 GLY B O 1
ATOM 10507 N N . GLY B 1 343 ? 14.977 49.438 52.562 1 19.45 343 GLY B N 1
ATOM 10508 C CA . GLY B 1 343 ? 14.695 48.719 53.812 1 19.45 343 GLY B CA 1
ATOM 10509 C C . GLY B 1 343 ? 15.797 47.75 54.188 1 19.45 343 GLY B C 1
ATOM 10510 O O . GLY B 1 343 ? 16.453 47.156 53.344 1 19.45 343 GLY B O 1
ATOM 10511 N N . GLY B 1 344 ? 16.422 47.844 55.406 1 19 344 GLY B N 1
ATOM 10512 C CA . GLY B 1 344 ? 17.328 47.188 56.375 1 19 344 GLY B CA 1
ATOM 10513 C C . GLY B 1 344 ? 16.922 45.781 56.688 1 19 344 GLY B C 1
ATOM 10514 O O . GLY B 1 344 ? 16.25 45.531 57.688 1 19 344 GLY B O 1
ATOM 10515 N N . LYS B 1 345 ? 16.375 44.906 55.906 1 18.44 345 LYS B N 1
ATOM 10516 C CA . LYS B 1 345 ? 16.109 43.656 56.625 1 18.44 345 LYS B CA 1
ATOM 10517 C C . LYS B 1 345 ? 17.344 43.219 57.406 1 18.44 345 LYS B C 1
ATOM 10519 O O . LYS B 1 345 ? 18.469 43.344 56.938 1 18.44 345 LYS B O 1
ATOM 10524 N N . SER B 1 346 ? 17.172 42.938 58.812 1 16.36 346 SER B N 1
ATOM 10525 C CA . SER B 1 346 ? 17.75 42.469 60.062 1 16.36 346 SER B CA 1
ATOM 10526 C C . SER B 1 346 ? 18.562 41.188 59.812 1 16.36 346 SER B C 1
ATOM 10528 O O . SER B 1 346 ? 18.469 40.562 58.75 1 16.36 346 SER B O 1
ATOM 10530 N N . ALA B 1 347 ? 18.547 40.25 61 1 16.22 347 ALA B N 1
ATOM 10531 C CA . ALA B 1 347 ? 19.344 39.625 62.031 1 16.22 347 ALA B CA 1
ATOM 10532 C C . ALA B 1 347 ? 19.734 38.219 61.656 1 16.22 347 ALA B C 1
ATOM 10534 O O . ALA B 1 347 ? 20.891 37.812 61.844 1 16.22 347 ALA B O 1
ATOM 10535 N N . VAL B 1 348 ? 18.734 37.219 61.375 1 16.59 348 VAL B N 1
ATOM 10536 C CA . VAL B 1 348 ? 18.719 36.062 62.281 1 16.59 348 VAL B CA 1
ATOM 10537 C C . VAL B 1 348 ? 19.812 35.094 61.844 1 16.59 348 VAL B C 1
ATOM 10539 O O . VAL B 1 348 ? 19.984 34.781 60.656 1 16.59 348 VAL B O 1
ATOM 10542 N N . SER B 1 349 ? 20.828 34.812 62.75 1 16.73 349 SER B N 1
ATOM 10543 C CA . SER B 1 349 ? 22.031 34 63 1 16.73 349 SER B CA 1
ATOM 10544 C C . SER B 1 349 ? 21.719 32.531 62.969 1 16.73 349 SER B C 1
ATOM 10546 O O . SER B 1 349 ? 22.625 31.688 63.094 1 16.73 349 SER B O 1
ATOM 10548 N N . ASN B 1 350 ? 20.578 31.984 62.531 1 16.56 350 ASN B N 1
ATOM 10549 C CA . ASN B 1 350 ? 20.453 30.703 63.25 1 16.56 350 ASN B CA 1
ATOM 10550 C C . ASN B 1 350 ? 21.672 29.812 62.969 1 16.56 350 ASN B C 1
ATOM 10552 O O . ASN B 1 350 ? 22.109 29.672 61.844 1 16.56 350 ASN B O 1
ATOM 10556 N N . VAL B 1 351 ? 22.359 29.422 64.125 1 15.83 351 VAL B N 1
ATOM 10557 C CA . VAL B 1 351 ? 23.547 28.656 64.5 1 15.83 351 VAL B CA 1
ATOM 10558 C C . VAL B 1 351 ? 23.375 27.188 64.062 1 15.83 351 VAL B C 1
ATOM 10560 O O . VAL B 1 351 ? 24.359 26.469 63.938 1 15.83 351 VAL B O 1
ATOM 10563 N N . ALA B 1 352 ? 22.188 26.641 63.844 1 16.81 352 ALA B N 1
ATOM 10564 C CA . ALA B 1 352 ? 22.266 25.359 64.5 1 16.81 352 ALA B CA 1
ATOM 10565 C C . ALA B 1 352 ? 23.484 24.562 64.062 1 16.81 352 ALA B C 1
ATOM 10567 O O . ALA B 1 352 ? 23.984 24.766 62.969 1 16.81 352 ALA B O 1
ATOM 10568 N N . GLU B 1 353 ? 23.812 23.484 64.938 1 15.47 353 GLU B N 1
ATOM 10569 C CA . GLU B 1 353 ? 24.828 22.594 65.5 1 15.47 353 GLU B CA 1
ATOM 10570 C C . GLU B 1 353 ? 25.312 21.594 64.438 1 15.47 353 GLU B C 1
ATOM 10572 O O . GLU B 1 353 ? 24.719 21.453 63.375 1 15.47 353 GLU B O 1
ATOM 10577 N N . GLU B 1 354 ? 25.391 20.297 64.875 1 14.38 354 GLU B N 1
ATOM 10578 C CA . GLU B 1 354 ? 26.531 19.453 65.25 1 14.38 354 GLU B CA 1
ATOM 10579 C C . GLU B 1 354 ? 26.844 18.484 64.062 1 14.38 354 GLU B C 1
ATOM 10581 O O . GLU B 1 354 ? 28 18.375 63.656 1 14.38 354 GLU B O 1
ATOM 10586 N N . LYS B 1 355 ? 26.203 17.141 64.188 1 15.65 355 LYS B N 1
ATOM 10587 C CA . LYS B 1 355 ? 27.016 15.969 64.562 1 15.65 355 LYS B CA 1
ATOM 10588 C C . LYS B 1 355 ? 27.75 15.438 63.312 1 15.65 355 LYS B C 1
ATOM 10590 O O . LYS B 1 355 ? 27.391 15.773 62.188 1 15.65 355 LYS B O 1
ATOM 10595 N N . GLY B 1 356 ? 27.859 13.969 63.094 1 14.88 356 GLY B N 1
ATOM 10596 C CA . GLY B 1 356 ? 28.891 12.953 63.312 1 14.88 356 GLY B CA 1
ATOM 10597 C C . GLY B 1 356 ? 29.438 12.375 62 1 14.88 356 GLY B C 1
ATOM 10598 O O . GLY B 1 356 ? 30.656 12.375 61.781 1 14.88 356 GLY B O 1
ATOM 10599 N N . VAL B 1 357 ? 28.844 11.203 61.438 1 15.95 357 VAL B N 1
ATOM 10600 C CA . VAL B 1 357 ? 29.531 9.914 61.469 1 15.95 357 VAL B CA 1
ATOM 10601 C C . VAL B 1 357 ? 30.344 9.75 60.188 1 15.95 357 VAL B C 1
ATOM 10603 O O . VAL B 1 357 ? 30.062 10.398 59.156 1 15.95 357 VAL B O 1
ATOM 10606 N N . ASN B 1 358 ? 31.25 8.547 60.031 1 15.05 358 ASN B N 1
ATOM 10607 C CA . ASN B 1 358 ? 32.562 7.984 59.781 1 15.05 358 ASN B CA 1
ATOM 10608 C C . ASN B 1 358 ? 32.719 7.488 58.344 1 15.05 358 ASN B C 1
ATOM 10610 O O . ASN B 1 358 ? 33.688 7.801 57.656 1 15.05 358 ASN B O 1
ATOM 10614 N N . SER B 1 359 ? 31.984 6.375 57.844 1 15.71 359 SER B N 1
ATOM 10615 C CA . SER B 1 359 ? 32.75 5.164 57.562 1 15.71 359 SER B CA 1
ATOM 10616 C C . SER B 1 359 ? 33.406 5.227 56.188 1 15.71 359 SER B C 1
ATOM 10618 O O . SER B 1 359 ? 33.031 6.027 55.344 1 15.71 359 SER B O 1
ATOM 10620 N N . GLN B 1 360 ? 34.062 4.023 55.594 1 14.91 360 GLN B N 1
ATOM 10621 C CA . GLN B 1 360 ? 35.344 3.48 55.125 1 14.91 360 GLN B CA 1
ATOM 10622 C C . GLN B 1 360 ? 35.406 3.5 53.594 1 14.91 360 GLN B C 1
ATOM 10624 O O . GLN B 1 360 ? 36.375 4.016 53.031 1 14.91 360 GLN B O 1
ATOM 10629 N N . ARG B 1 361 ? 35.062 2.346 52.812 1 15.28 361 ARG B N 1
ATOM 10630 C CA . ARG B 1 361 ? 36.125 1.514 52.25 1 15.28 361 ARG B CA 1
ATOM 10631 C C . ARG B 1 361 ? 36.5 1.993 50.844 1 15.28 361 ARG B C 1
ATOM 10633 O O . ARG B 1 361 ? 35.75 2.732 50.219 1 15.28 361 ARG B O 1
ATOM 10640 N N . PRO B 1 362 ? 36.938 0.974 49.781 1 15.35 362 PRO B N 1
ATOM 10641 C CA . PRO B 1 362 ? 38.219 0.728 49.156 1 15.35 362 PRO B CA 1
ATOM 10642 C C . PRO B 1 362 ? 38.281 1.268 47.719 1 15.35 362 PRO B C 1
ATOM 10644 O O . PRO B 1 362 ? 39.188 2.055 47.406 1 15.35 362 PRO B O 1
ATOM 10647 N N . SER B 1 363 ? 38.094 0.372 46.562 1 15.36 363 SER B N 1
ATOM 10648 C CA . SER B 1 363 ? 39.188 -0.208 45.781 1 15.36 363 SER B CA 1
ATOM 10649 C C . SER B 1 363 ? 39.281 0.429 44.406 1 15.36 363 SER B C 1
ATOM 10651 O O . SER B 1 363 ? 40.375 0.752 43.938 1 15.36 363 SER B O 1
ATOM 10653 N N . GLN B 1 364 ? 38.188 0.428 43.469 1 16.05 364 GLN B N 1
ATOM 10654 C CA . GLN B 1 364 ? 38.531 -0.246 42.219 1 16.05 364 GLN B CA 1
ATOM 10655 C C . GLN B 1 364 ? 39.25 0.69 41.281 1 16.05 364 GLN B C 1
ATOM 10657 O O . GLN B 1 364 ? 39.094 1.909 41.344 1 16.05 364 GLN B O 1
ATOM 10662 N N . LYS B 1 365 ? 40.281 0.093 40.406 1 15.62 365 LYS B N 1
ATOM 10663 C CA . LYS B 1 365 ? 41.469 0.317 39.562 1 15.62 365 LYS B CA 1
ATOM 10664 C C . LYS B 1 365 ? 41.062 0.907 38.219 1 15.62 365 LYS B C 1
ATOM 10666 O O . LYS B 1 365 ? 40.344 0.279 37.438 1 15.62 365 LYS B O 1
ATOM 10671 N N . ARG B 1 366 ? 40.75 2.07 38 1 15.6 366 ARG B N 1
ATOM 10672 C CA . ARG B 1 366 ? 40.438 2.6 36.656 1 15.6 366 ARG B CA 1
ATOM 10673 C C . ARG B 1 366 ? 41.688 2.598 35.781 1 15.6 366 ARG B C 1
ATOM 10675 O O . ARG B 1 366 ? 42.656 3.305 36.062 1 15.6 366 ARG B O 1
ATOM 10682 N N . ARG B 1 367 ? 42.156 1.439 35.219 1 15.43 367 ARG B N 1
ATOM 10683 C CA . ARG B 1 367 ? 43.344 1.445 34.375 1 15.43 367 ARG B CA 1
ATOM 10684 C C . ARG B 1 367 ? 43.094 2.312 33.125 1 15.43 367 ARG B C 1
ATOM 10686 O O . ARG B 1 367 ? 42.125 2.141 32.438 1 15.43 367 ARG B O 1
ATOM 10693 N N . THR B 1 368 ? 43.594 3.463 33.031 1 16.12 368 THR B N 1
ATOM 10694 C CA . THR B 1 368 ? 43.625 4.492 31.984 1 16.12 368 THR B CA 1
ATOM 10695 C C . THR B 1 368 ? 44.469 4.039 30.797 1 16.12 368 THR B C 1
ATOM 10697 O O . THR B 1 368 ? 44.969 4.867 30.031 1 16.12 368 THR B O 1
ATOM 10700 N N . THR B 1 369 ? 44.281 2.805 30.203 1 15.54 369 THR B N 1
ATOM 10701 C CA . THR B 1 369 ? 45.344 2.518 29.234 1 15.54 369 THR B CA 1
ATOM 10702 C C . THR B 1 369 ? 45.375 3.574 28.141 1 15.54 369 THR B C 1
ATOM 10704 O O . THR B 1 369 ? 44.344 3.957 27.609 1 15.54 369 THR B O 1
ATOM 10707 N N . LEU B 1 370 ? 46.469 4.348 28 1 16.25 370 LEU B N 1
ATOM 10708 C CA . LEU B 1 370 ? 46.969 5.449 27.188 1 16.25 370 LEU B CA 1
ATOM 10709 C C . LEU B 1 370 ? 47.25 5.004 25.766 1 16.25 370 LEU B C 1
ATOM 10711 O O . LEU B 1 370 ? 48.344 4.559 25.438 1 16.25 370 LEU B O 1
ATOM 10715 N N . ALA B 1 371 ? 46.438 4.086 25.109 1 15.88 371 ALA B N 1
ATOM 10716 C CA . ALA B 1 371 ? 47.156 3.637 23.906 1 15.88 371 ALA B CA 1
ATOM 10717 C C . ALA B 1 371 ? 47.531 4.82 23.016 1 15.88 371 ALA B C 1
ATOM 10719 O O . ALA B 1 371 ? 46.875 5.855 23.016 1 15.88 371 ALA B O 1
ATOM 10720 N N . ASN B 1 372 ? 48.812 4.785 22.375 1 15.53 372 ASN B N 1
ATOM 10721 C CA . ASN B 1 372 ? 49.844 5.492 21.641 1 15.53 372 ASN B CA 1
ATOM 10722 C C . ASN B 1 372 ? 49.375 5.961 20.266 1 15.53 372 ASN B C 1
ATOM 10724 O O . ASN B 1 372 ? 48.688 5.215 19.562 1 15.53 372 ASN B O 1
ATOM 10728 N N . SER B 1 373 ? 49.188 7.258 20.031 1 16.38 373 SER B N 1
ATOM 10729 C CA . SER B 1 373 ? 48.875 8.141 18.906 1 16.38 373 SER B CA 1
ATOM 10730 C C . SER B 1 373 ? 49.875 7.969 17.781 1 16.38 373 SER B C 1
ATOM 10732 O O . SER B 1 373 ? 51.062 8.328 17.922 1 16.38 373 SER B O 1
ATOM 10734 N N . ALA B 1 374 ? 50.062 6.727 17.141 1 15.66 374 ALA B N 1
ATOM 10735 C CA . ALA B 1 374 ? 51.062 6.613 16.109 1 15.66 374 ALA B CA 1
ATOM 10736 C C . ALA B 1 374 ? 50.938 7.75 15.094 1 15.66 374 ALA B C 1
ATOM 10738 O O . ALA B 1 374 ? 49.844 8.141 14.727 1 15.66 374 ALA B O 1
ATOM 10739 N N . GLN B 1 375 ? 52 8.492 14.852 1 15.76 375 GLN B N 1
ATOM 10740 C CA . GLN B 1 375 ? 52.531 9.68 14.188 1 15.76 375 GLN B CA 1
ATOM 10741 C C . GLN B 1 375 ? 52.5 9.516 12.672 1 15.76 375 GLN B C 1
ATOM 10743 O O . GLN B 1 375 ? 52.875 10.438 11.938 1 15.76 375 GLN B O 1
ATOM 10748 N N . TRP B 1 376 ? 51.812 8.578 12.031 1 16.05 376 TRP B N 1
ATOM 10749 C CA . TRP B 1 376 ? 52.469 8.359 10.742 1 16.05 376 TRP B CA 1
ATOM 10750 C C . TRP B 1 376 ? 52.406 9.625 9.883 1 16.05 376 TRP B C 1
ATOM 10752 O O . TRP B 1 376 ? 51.344 10.211 9.711 1 16.05 376 TRP B O 1
ATOM 10762 N N . THR B 1 377 ? 53.469 10.43 9.969 1 15.63 377 THR B N 1
ATOM 10763 C CA . THR B 1 377 ? 53.875 11.617 9.234 1 15.63 377 THR B CA 1
ATOM 10764 C C . THR B 1 377 ? 53.75 11.398 7.73 1 15.63 377 THR B C 1
ATOM 10766 O O . THR B 1 377 ? 53.781 10.258 7.262 1 15.63 377 THR B O 1
ATOM 10769 N N . ARG B 1 378 ? 53.469 12.547 7.023 1 16.05 378 ARG B N 1
ATOM 10770 C CA . ARG B 1 378 ? 53.062 13.195 5.773 1 16.05 378 ARG B CA 1
ATOM 10771 C C . ARG B 1 378 ? 54.156 13.016 4.707 1 16.05 378 ARG B C 1
ATOM 10773 O O . ARG B 1 378 ? 55.25 13.562 4.828 1 16.05 378 ARG B O 1
ATOM 10780 N N . ALA B 1 379 ? 54.438 11.727 4.309 1 15.48 379 ALA B N 1
ATOM 10781 C CA . ALA B 1 379 ? 55.5 11.734 3.316 1 15.48 379 ALA B CA 1
ATOM 10782 C C . ALA B 1 379 ? 55.219 12.75 2.209 1 15.48 379 ALA B C 1
ATOM 10784 O O . ALA B 1 379 ? 54.062 12.977 1.849 1 15.48 379 ALA B O 1
ATOM 10785 N N . GLU B 1 380 ? 56.25 13.508 1.768 1 15.84 380 GLU B N 1
ATOM 10786 C CA . GLU B 1 380 ? 56.688 14.648 0.974 1 15.84 380 GLU B CA 1
ATOM 10787 C C . GLU B 1 380 ? 56.562 14.367 -0.521 1 15.84 380 GLU B C 1
ATOM 10789 O O . GLU B 1 380 ? 56.875 15.227 -1.349 1 15.84 380 GLU B O 1
ATOM 10794 N N . VAL B 1 381 ? 55.656 13.422 -0.91 1 16.22 381 VAL B N 1
ATOM 10795 C CA . VAL B 1 381 ? 56.188 13.094 -2.236 1 16.22 381 VAL B CA 1
ATOM 10796 C C . VAL B 1 381 ? 56.219 14.344 -3.105 1 16.22 381 VAL B C 1
ATOM 10798 O O . VAL B 1 381 ? 55.344 15.227 -2.959 1 16.22 381 VAL B O 1
ATOM 10801 N N . ASN B 1 382 ? 57.281 14.453 -3.98 1 15.74 382 ASN B N 1
ATOM 10802 C CA . ASN B 1 382 ? 58.062 15.25 -4.91 1 15.74 382 ASN B CA 1
ATOM 10803 C C . ASN B 1 382 ? 57.25 15.695 -6.113 1 15.74 382 ASN B C 1
ATOM 10805 O O . ASN B 1 382 ? 56.5 14.898 -6.676 1 15.74 382 ASN B O 1
ATOM 10809 N N . ARG B 1 383 ? 57.156 17.062 -6.305 1 15.68 383 ARG B N 1
ATOM 10810 C CA . ARG B 1 383 ? 56.594 18.125 -7.105 1 15.68 383 ARG B CA 1
ATOM 10811 C C . ARG B 1 383 ? 57.062 18.062 -8.555 1 15.68 383 ARG B C 1
ATOM 10813 O O . ARG B 1 383 ? 56.781 18.953 -9.344 1 15.68 383 ARG B O 1
ATOM 10820 N N . GLY B 1 384 ? 57.5 16.859 -9.078 1 15.18 384 GLY B N 1
ATOM 10821 C CA . GLY B 1 384 ? 58.281 17.281 -10.234 1 15.18 384 GLY B CA 1
ATOM 10822 C C . GLY B 1 384 ? 57.469 18.109 -11.219 1 15.18 384 GLY B C 1
ATOM 10823 O O . GLY B 1 384 ? 56.25 18 -11.266 1 15.18 384 GLY B O 1
ATOM 10824 N N . GLY B 1 385 ? 58 19.297 -11.766 1 15.22 385 GLY B N 1
ATOM 10825 C CA . GLY B 1 385 ? 57.875 20.594 -12.414 1 15.22 385 GLY B CA 1
ATOM 10826 C C . GLY B 1 385 ? 57.5 20.484 -13.883 1 15.22 385 GLY B C 1
ATOM 10827 O O . GLY B 1 385 ? 56.969 21.438 -14.469 1 15.22 385 GLY B O 1
ATOM 10828 N N . GLN B 1 386 ? 57.812 19.375 -14.648 1 15.23 386 GLN B N 1
ATOM 10829 C CA . GLN B 1 386 ? 58.406 19.891 -15.875 1 15.23 386 GLN B CA 1
ATOM 10830 C C . GLN B 1 386 ? 57.375 20.578 -16.75 1 15.23 386 GLN B C 1
ATOM 10832 O O . GLN B 1 386 ? 56.156 20.375 -16.562 1 15.23 386 GLN B O 1
ATOM 10837 N N . SER B 1 387 ? 57.844 20.984 -18 1 15.41 387 SER B N 1
ATOM 10838 C CA . SER B 1 387 ? 58.062 22.109 -18.906 1 15.41 387 SER B CA 1
ATOM 10839 C C . SER B 1 387 ? 57.031 22.125 -20.031 1 15.41 387 SER B C 1
ATOM 10841 O O . SER B 1 387 ? 56.969 23.078 -20.797 1 15.41 387 SER B O 1
ATOM 10843 N N . TRP B 1 388 ? 55.969 21.234 -20.016 1 15.19 388 TRP B N 1
ATOM 10844 C CA . TRP B 1 388 ? 55.75 21.047 -21.453 1 15.19 388 TRP B CA 1
ATOM 10845 C C . TRP B 1 388 ? 55.281 22.344 -22.094 1 15.19 388 TRP B C 1
ATOM 10847 O O . TRP B 1 388 ? 54.5 23.109 -21.469 1 15.19 388 TRP B O 1
ATOM 10857 N N . THR B 1 389 ? 55.812 22.719 -23.266 1 15.27 389 THR B N 1
ATOM 10858 C CA . THR B 1 389 ? 56.094 23.812 -24.188 1 15.27 389 THR B CA 1
ATOM 10859 C C . THR B 1 389 ? 54.875 24.156 -25.031 1 15.27 389 THR B C 1
ATOM 10861 O O . THR B 1 389 ? 54.781 25.266 -25.562 1 15.27 389 THR B O 1
ATOM 10864 N N . GLY B 1 390 ? 53.938 23.25 -25.234 1 15.36 390 GLY B N 1
ATOM 10865 C CA . GLY B 1 390 ? 53.594 23.406 -26.641 1 15.36 390 GLY B CA 1
ATOM 10866 C C . GLY B 1 390 ? 53 24.75 -26.953 1 15.36 390 GLY B C 1
ATOM 10867 O O . GLY B 1 390 ? 52.5 25.453 -26.062 1 15.36 390 GLY B O 1
ATOM 10868 N N . ASP B 1 391 ? 52.906 25.078 -28.219 1 15.46 391 ASP B N 1
ATOM 10869 C CA . ASP B 1 391 ? 53.031 26.141 -29.219 1 15.46 391 ASP B CA 1
ATOM 10870 C C . ASP B 1 391 ? 51.75 26.984 -29.266 1 15.46 391 ASP B C 1
ATOM 10872 O O . ASP B 1 391 ? 50.688 26.578 -28.75 1 15.46 391 ASP B O 1
ATOM 10876 N N . ALA B 1 392 ? 51.531 27.719 -30.5 1 14.98 392 ALA B N 1
ATOM 10877 C CA . ALA B 1 392 ? 51.5 29.094 -30.984 1 14.98 392 ALA B CA 1
ATOM 10878 C C . ALA B 1 392 ? 50.062 29.562 -31.172 1 14.98 392 ALA B C 1
ATOM 10880 O O . ALA B 1 392 ? 49.719 30.734 -30.922 1 14.98 392 ALA B O 1
ATOM 10881 N N . LEU B 1 393 ? 49.094 28.734 -31.766 1 16.47 393 LEU B N 1
ATOM 10882 C CA . LEU B 1 393 ? 48.531 29.469 -32.906 1 16.47 393 LEU B CA 1
ATOM 10883 C C . LEU B 1 393 ? 47.625 30.609 -32.438 1 16.47 393 LEU B C 1
ATOM 10885 O O . LEU B 1 393 ? 47.094 30.547 -31.328 1 16.47 393 LEU B O 1
ATOM 10889 N N . SER B 1 394 ? 47.344 31.656 -33.25 1 15.42 394 SER B N 1
ATOM 10890 C CA . SER B 1 394 ? 47.188 33.094 -33.438 1 15.42 394 SER B CA 1
ATOM 10891 C C . SER B 1 394 ? 45.75 33.531 -33.188 1 15.42 394 SER B C 1
ATOM 10893 O O . SER B 1 394 ? 45.5 34.719 -33.031 1 15.42 394 SER B O 1
ATOM 10895 N N . SER B 1 395 ? 44.781 32.594 -33.188 1 17.5 395 SER B N 1
ATOM 10896 C CA . SER B 1 395 ? 43.688 33.25 -33.938 1 17.5 395 SER B CA 1
ATOM 10897 C C . SER B 1 395 ? 43.156 34.469 -33.188 1 17.5 395 SER B C 1
ATOM 10899 O O . SER B 1 395 ? 43.281 34.531 -31.969 1 17.5 395 SER B O 1
ATOM 10901 N N . SER B 1 396 ? 42.625 35.438 -33.875 1 16.78 396 SER B N 1
ATOM 10902 C CA . SER B 1 396 ? 42.344 36.844 -33.812 1 16.78 396 SER B CA 1
ATOM 10903 C C . SER B 1 396 ? 41.25 37.156 -32.75 1 16.78 396 SER B C 1
ATOM 10905 O O . SER B 1 396 ? 40.438 36.281 -32.469 1 16.78 396 SER B O 1
ATOM 10907 N N . GLN B 1 397 ? 41.312 38.344 -32.125 1 15.57 397 GLN B N 1
ATOM 10908 C CA . GLN B 1 397 ? 41.125 39.156 -30.906 1 15.57 397 GLN B CA 1
ATOM 10909 C C . GLN B 1 397 ? 39.688 39.656 -30.828 1 15.57 397 GLN B C 1
ATOM 10911 O O . GLN B 1 397 ? 39.281 40.219 -29.797 1 15.57 397 GLN B O 1
ATOM 10916 N N . ASN B 1 398 ? 38.781 39.625 -31.844 1 17.94 398 ASN B N 1
ATOM 10917 C CA . ASN B 1 398 ? 38.094 40.906 -31.766 1 17.94 398 ASN B CA 1
ATOM 10918 C C . ASN B 1 398 ? 37.219 41 -30.531 1 17.94 398 ASN B C 1
ATOM 10920 O O . ASN B 1 398 ? 36.562 40 -30.141 1 17.94 398 ASN B O 1
ATOM 10924 N N . GLU B 1 399 ? 37.312 42.094 -29.672 1 16.83 399 GLU B N 1
ATOM 10925 C CA . GLU B 1 399 ? 37.094 42.625 -28.328 1 16.83 399 GLU B CA 1
ATOM 10926 C C . GLU B 1 399 ? 35.625 42.938 -28.078 1 16.83 399 GLU B C 1
ATOM 10928 O O . GLU B 1 399 ? 35.219 43.312 -26.969 1 16.83 399 GLU B O 1
ATOM 10933 N N . GLY B 1 400 ? 34.656 42.844 -28.984 1 19.28 400 GLY B N 1
ATOM 10934 C CA . GLY B 1 400 ? 33.719 43.906 -28.703 1 19.28 400 GLY B CA 1
ATOM 10935 C C . GLY B 1 400 ? 33.062 43.75 -27.344 1 19.28 400 GLY B C 1
ATOM 10936 O O . GLY B 1 400 ? 32.812 42.656 -26.891 1 19.28 400 GLY B O 1
ATOM 10937 N N . GLN B 1 401 ? 33.219 44.719 -26.453 1 17.62 401 GLN B N 1
ATOM 10938 C CA . GLN B 1 401 ? 33 44.906 -25.016 1 17.62 401 GLN B CA 1
ATOM 10939 C C . GLN B 1 401 ? 31.5 44.844 -24.688 1 17.62 401 GLN B C 1
ATOM 10941 O O . GLN B 1 401 ? 30.703 45.625 -25.219 1 17.62 401 GLN B O 1
ATOM 10946 N N . PRO B 1 402 ? 30.938 43.688 -24.734 1 19.3 402 PRO B N 1
ATOM 10947 C CA . PRO B 1 402 ? 29.5 43.812 -24.516 1 19.3 402 PRO B CA 1
ATOM 10948 C C . PRO B 1 402 ? 29.156 44.688 -23.297 1 19.3 402 PRO B C 1
ATOM 10950 O O . PRO B 1 402 ? 29.922 44.688 -22.312 1 19.3 402 PRO B O 1
ATOM 10953 N N . ASN B 1 403 ? 28.484 45.812 -23.438 1 19.67 403 ASN B N 1
ATOM 10954 C CA . ASN B 1 403 ? 28.078 46.844 -22.469 1 19.67 403 ASN B CA 1
ATOM 10955 C C . ASN B 1 403 ? 27.453 46.219 -21.234 1 19.67 403 ASN B C 1
ATOM 10957 O O . ASN B 1 403 ? 26.641 45.281 -21.344 1 19.67 403 ASN B O 1
ATOM 10961 N N . ALA B 1 404 ? 28.078 46.312 -20.094 1 20.39 404 ALA B N 1
ATOM 10962 C CA . ALA B 1 404 ? 27.844 45.938 -18.688 1 20.39 404 ALA B CA 1
ATOM 10963 C C . ALA B 1 404 ? 26.484 46.406 -18.203 1 20.39 404 ALA B C 1
ATOM 10965 O O . ALA B 1 404 ? 26.188 47.594 -18.25 1 20.39 404 ALA B O 1
ATOM 10966 N N . VAL B 1 405 ? 25.531 45.688 -18.562 1 21.55 405 VAL B N 1
ATOM 10967 C CA . VAL B 1 405 ? 24.219 46.062 -18.047 1 21.55 405 VAL B CA 1
ATOM 10968 C C . VAL B 1 405 ? 24.344 46.5 -16.578 1 21.55 405 VAL B C 1
ATOM 10970 O O . VAL B 1 405 ? 24.938 45.781 -15.773 1 21.55 405 VAL B O 1
ATOM 10973 N N . GLN B 1 406 ? 24.406 47.75 -16.328 1 19.88 406 GLN B N 1
ATOM 10974 C CA . GLN B 1 406 ? 24.531 48.469 -15.055 1 19.88 406 GLN B CA 1
ATOM 10975 C C . GLN B 1 406 ? 23.688 47.781 -13.977 1 19.88 406 GLN B C 1
ATOM 10977 O O . GLN B 1 406 ? 22.484 47.594 -14.156 1 19.88 406 GLN B O 1
ATOM 10982 N N . VAL B 1 407 ? 24.281 46.969 -13.195 1 22.69 407 VAL B N 1
ATOM 10983 C CA . VAL B 1 407 ? 23.828 46.406 -11.93 1 22.69 407 VAL B CA 1
ATOM 10984 C C . VAL B 1 407 ? 23.141 47.5 -11.094 1 22.69 407 VAL B C 1
ATOM 10986 O O . VAL B 1 407 ? 23.734 48.531 -10.828 1 22.69 407 VAL B O 1
ATOM 10989 N N . VAL B 1 408 ? 21.844 47.625 -11.188 1 24.12 408 VAL B N 1
ATOM 10990 C CA . VAL B 1 408 ? 21.078 48.656 -10.477 1 24.12 408 VAL B CA 1
ATOM 10991 C C . VAL B 1 408 ? 21.641 48.844 -9.07 1 24.12 408 VAL B C 1
ATOM 10993 O O . VAL B 1 408 ? 22.281 47.938 -8.523 1 24.12 408 VAL B O 1
ATOM 10996 N N . SER B 1 409 ? 21.812 50.062 -8.656 1 24.05 409 SER B N 1
ATOM 10997 C CA . SER B 1 409 ? 22.375 50.625 -7.43 1 24.05 409 SER B CA 1
ATOM 10998 C C . SER B 1 409 ? 22 49.781 -6.215 1 24.05 409 SER B C 1
ATOM 11000 O O . SER B 1 409 ? 20.969 49.094 -6.223 1 24.05 409 SER B O 1
ATOM 11002 N N . PRO B 1 410 ? 22.969 49.562 -5.344 1 26.73 410 PRO B N 1
ATOM 11003 C CA . PRO B 1 410 ? 22.781 48.875 -4.062 1 26.73 410 PRO B CA 1
ATOM 11004 C C . PRO B 1 410 ? 21.484 49.25 -3.367 1 26.73 410 PRO B C 1
ATOM 11006 O O . PRO B 1 410 ? 21.109 50.438 -3.352 1 26.73 410 PRO B O 1
ATOM 11009 N N . VAL B 1 411 ? 20.484 48.469 -3.434 1 29.52 411 VAL B N 1
ATOM 11010 C CA . VAL B 1 411 ? 19.25 48.719 -2.705 1 29.52 411 VAL B CA 1
ATOM 11011 C C . VAL B 1 411 ? 19.547 49.406 -1.388 1 29.52 411 VAL B C 1
ATOM 11013 O O . VAL B 1 411 ? 20.453 49.031 -0.657 1 29.52 411 VAL B O 1
ATOM 11016 N N . GLU B 1 412 ? 19.281 50.688 -1.325 1 30.83 412 GLU B N 1
ATOM 11017 C CA . GLU B 1 412 ? 19.375 51.5 -0.129 1 30.83 412 GLU B CA 1
ATOM 11018 C C . GLU B 1 412 ? 19.031 50.719 1.127 1 30.83 412 GLU B C 1
ATOM 11020 O O . GLU B 1 412 ? 18.281 49.75 1.064 1 30.83 412 GLU B O 1
ATOM 11025 N N . LYS B 1 413 ? 19.75 50.812 2.229 1 38.16 413 LYS B N 1
ATOM 11026 C CA . LYS B 1 413 ? 19.578 50.219 3.559 1 38.16 413 LYS B CA 1
ATOM 11027 C C . LYS B 1 413 ? 18.109 50.188 3.953 1 38.16 413 LYS B C 1
ATOM 11029 O O . LYS B 1 413 ? 17.406 51.188 3.9 1 38.16 413 LYS B O 1
ATOM 11034 N N . PRO B 1 414 ? 17.484 49 3.9 1 41.22 414 PRO B N 1
ATOM 11035 C CA . PRO B 1 414 ? 16.062 49.031 4.293 1 41.22 414 PRO B CA 1
ATOM 11036 C C . PRO B 1 414 ? 15.805 49.938 5.492 1 41.22 414 PRO B C 1
ATOM 11038 O O . PRO B 1 414 ? 16.625 50 6.41 1 41.22 414 PRO B O 1
ATOM 11041 N N . GLU B 1 415 ? 15.141 51 5.246 1 47.88 415 GLU B N 1
ATOM 11042 C CA . GLU B 1 415 ? 14.797 51.906 6.336 1 47.88 415 GLU B CA 1
ATOM 11043 C C . GLU B 1 415 ? 14.156 51.156 7.5 1 47.88 415 GLU B C 1
ATOM 11045 O O . GLU B 1 415 ? 14.242 51.594 8.648 1 47.88 415 GLU B O 1
ATOM 11050 N N . ALA B 1 416 ? 13.43 49.969 7.16 1 53.25 416 ALA B N 1
ATOM 11051 C CA . ALA B 1 416 ? 12.812 49.219 8.258 1 53.25 416 ALA B CA 1
ATOM 11052 C C . ALA B 1 416 ? 13.656 48.031 8.648 1 53.25 416 ALA B C 1
ATOM 11054 O O . ALA B 1 416 ? 14.32 47.406 7.801 1 53.25 416 ALA B O 1
ATOM 11055 N N . GLU B 1 417 ? 13.914 47.75 9.844 1 64 417 GLU B N 1
ATOM 11056 C CA . GLU B 1 417 ? 14.703 46.625 10.375 1 64 417 GLU B CA 1
ATOM 11057 C C . GLU B 1 417 ? 13.93 45.312 10.273 1 64 417 GLU B C 1
ATOM 11059 O O . GLU B 1 417 ? 12.773 45.25 10.695 1 64 417 GLU B O 1
ATOM 11064 N N . PRO B 1 418 ? 14.398 44.312 9.422 1 74.06 418 PRO B N 1
ATOM 11065 C CA . PRO B 1 418 ? 13.766 43 9.438 1 74.06 418 PRO B CA 1
ATOM 11066 C C . PRO B 1 418 ? 13.719 42.375 10.828 1 74.06 418 PRO B C 1
ATOM 11068 O O . PRO B 1 418 ? 14.617 42.625 11.648 1 74.06 418 PRO B O 1
ATOM 11071 N N . PRO B 1 419 ? 12.602 41.75 11.055 1 72.94 419 PRO B N 1
ATOM 11072 C CA . PRO B 1 419 ? 12.57 41.031 12.336 1 72.94 419 PRO B CA 1
ATOM 11073 C C . PRO B 1 419 ? 13.594 39.906 12.414 1 72.94 419 PRO B C 1
ATOM 11075 O O . PRO B 1 419 ? 14.164 39.5 11.391 1 72.94 419 PRO B O 1
ATOM 11078 N N . SER B 1 420 ? 13.844 39.531 13.625 1 73.38 420 SER B N 1
ATOM 11079 C CA . SER B 1 420 ? 14.695 38.375 13.812 1 73.38 420 SER B CA 1
ATOM 11080 C C . SER B 1 420 ? 14.062 37.125 13.219 1 73.38 420 SER B C 1
ATOM 11082 O O . SER B 1 420 ? 12.852 37.062 13.008 1 73.38 420 SER B O 1
ATOM 11084 N N . ALA B 1 421 ? 14.836 36.125 12.93 1 76.44 421 ALA B N 1
ATOM 11085 C CA . ALA B 1 421 ? 14.375 34.875 12.375 1 76.44 421 ALA B CA 1
ATOM 11086 C C . ALA B 1 421 ? 13.359 34.188 13.297 1 76.44 421 ALA B C 1
ATOM 11088 O O . ALA B 1 421 ? 12.406 33.562 12.828 1 76.44 421 ALA B O 1
ATOM 11089 N N . SER B 1 422 ? 13.57 34.344 14.516 1 76.5 422 SER B N 1
ATOM 11090 C CA . SER B 1 422 ? 12.672 33.75 15.492 1 76.5 422 SER B CA 1
ATOM 11091 C C . SER B 1 422 ? 11.305 34.406 15.477 1 76.5 422 SER B C 1
ATOM 11093 O O . SER B 1 422 ? 10.273 33.75 15.586 1 76.5 422 SER B O 1
ATOM 11095 N N . ILE B 1 423 ? 11.289 35.719 15.359 1 79.25 423 ILE B N 1
ATOM 11096 C CA . ILE B 1 423 ? 10.039 36.469 15.305 1 79.25 423 ILE B CA 1
ATOM 11097 C C . ILE B 1 423 ? 9.281 36.125 14.023 1 79.25 423 ILE B C 1
ATOM 11099 O O . ILE B 1 423 ? 8.078 35.875 14.047 1 79.25 423 ILE B O 1
ATOM 11103 N N . ALA B 1 424 ? 10.047 36.094 12.961 1 81.56 424 ALA B N 1
ATOM 11104 C CA . ALA B 1 424 ? 9.438 35.75 11.68 1 81.56 424 ALA B CA 1
ATOM 11105 C C . ALA B 1 424 ? 8.812 34.344 11.711 1 81.56 424 ALA B C 1
ATOM 11107 O O . ALA B 1 424 ? 7.715 34.156 11.203 1 81.56 424 ALA B O 1
ATOM 11108 N N . ARG B 1 425 ? 9.484 33.469 12.297 1 82 425 ARG B N 1
ATOM 11109 C CA . ARG B 1 425 ? 9.008 32.094 12.406 1 82 425 ARG B CA 1
ATOM 11110 C C . ARG B 1 425 ? 7.758 32.031 13.281 1 82 425 ARG B C 1
ATOM 11112 O O . ARG B 1 425 ? 6.801 31.328 12.953 1 82 425 ARG B O 1
ATOM 11119 N N . ASN B 1 426 ? 7.789 32.719 14.375 1 79.75 426 ASN B N 1
ATOM 11120 C CA . ASN B 1 426 ? 6.652 32.719 15.289 1 79.75 426 ASN B CA 1
ATOM 11121 C C . ASN B 1 426 ? 5.414 33.344 14.648 1 79.75 426 ASN B C 1
ATOM 11123 O O . ASN B 1 426 ? 4.293 32.875 14.883 1 79.75 426 ASN B O 1
ATOM 11127 N N . ARG B 1 427 ? 5.633 34.406 13.945 1 82.31 427 ARG B N 1
ATOM 11128 C CA . ARG B 1 427 ? 4.523 35 13.211 1 82.31 427 ARG B CA 1
ATOM 11129 C C . ARG B 1 427 ? 3.908 34 12.234 1 82.31 427 ARG B C 1
ATOM 11131 O O . ARG B 1 427 ? 2.686 33.875 12.148 1 82.31 427 ARG B O 1
ATOM 11138 N N . PHE B 1 428 ? 4.762 33.281 11.594 1 85.69 428 PHE B N 1
ATOM 11139 C CA . PHE B 1 428 ? 4.312 32.281 10.625 1 85.69 428 PHE B CA 1
ATOM 11140 C C . PHE B 1 428 ? 3.525 31.188 11.312 1 85.69 428 PHE B C 1
ATOM 11142 O O . PHE B 1 428 ? 2.465 30.781 10.828 1 85.69 428 PHE B O 1
ATOM 11149 N N . LEU B 1 429 ? 4.035 30.672 12.398 1 78.81 429 LEU B N 1
ATOM 11150 C CA . LEU B 1 429 ? 3.406 29.562 13.102 1 78.81 429 LEU B CA 1
ATOM 11151 C C . LEU B 1 429 ? 2.014 29.938 13.594 1 78.81 429 LEU B C 1
ATOM 11153 O O . LEU B 1 429 ? 1.087 29.125 13.547 1 78.81 429 LEU B O 1
ATOM 11157 N N . LEU B 1 430 ? 1.883 31.125 14.031 1 79 430 LEU B N 1
ATOM 11158 C CA . LEU B 1 430 ? 0.58 31.578 14.5 1 79 430 LEU B CA 1
ATOM 11159 C C . LEU B 1 430 ? -0.417 31.672 13.352 1 79 430 LEU B C 1
ATOM 11161 O O . LEU B 1 430 ? -1.61 31.422 13.539 1 79 430 LEU B O 1
ATOM 11165 N N . GLN B 1 431 ? 0.052 31.969 12.227 1 80.5 431 GLN B N 1
ATOM 11166 C CA . GLN B 1 431 ? -0.814 32.125 11.062 1 80.5 431 GLN B CA 1
ATOM 11167 C C . GLN B 1 431 ? -1.252 30.75 10.539 1 80.5 431 GLN B C 1
ATOM 11169 O O . GLN B 1 431 ? -2.287 30.641 9.883 1 80.5 431 GLN B O 1
ATOM 11174 N N . THR B 1 432 ? -0.456 29.75 10.898 1 77.88 432 THR B N 1
ATOM 11175 C CA . THR B 1 432 ? -0.74 28.438 10.32 1 77.88 432 THR B CA 1
ATOM 11176 C C . THR B 1 432 ? -1.407 27.531 11.352 1 77.88 432 THR B C 1
ATOM 11178 O O . THR B 1 432 ? -1.47 26.312 11.156 1 77.88 432 THR B O 1
ATOM 11181 N N . GLU B 1 433 ? -1.83 28.094 12.391 1 76 433 GLU B N 1
ATOM 11182 C CA . GLU B 1 433 ? -2.498 27.312 13.43 1 76 433 GLU B CA 1
ATOM 11183 C C . GLU B 1 433 ? -3.727 26.594 12.875 1 76 433 GLU B C 1
ATOM 11185 O O . GLU B 1 433 ? -4.102 25.531 13.359 1 76 433 GLU B O 1
ATOM 11190 N N . GLN B 1 434 ? -4.324 27.25 11.867 1 72.81 434 GLN B N 1
ATOM 11191 C CA . GLN B 1 434 ? -5.477 26.641 11.211 1 72.81 434 GLN B CA 1
ATOM 11192 C C . GLN B 1 434 ? -5.121 25.266 10.625 1 72.81 434 GLN B C 1
ATOM 11194 O O . GLN B 1 434 ? -6.004 24.438 10.398 1 72.81 434 GLN B O 1
ATOM 11199 N N . LEU B 1 435 ? -3.926 25.031 10.414 1 77.56 435 LEU B N 1
ATOM 11200 C CA . LEU B 1 435 ? -3.5 23.766 9.844 1 77.56 435 LEU B CA 1
ATOM 11201 C C . LEU B 1 435 ? -3.738 22.625 10.82 1 77.56 435 LEU B C 1
ATOM 11203 O O . LEU B 1 435 ? -3.816 21.453 10.422 1 77.56 435 LEU B O 1
ATOM 11207 N N . LEU B 1 436 ? -3.889 22.859 12.078 1 86.5 436 LEU B N 1
ATOM 11208 C CA . LEU B 1 436 ? -4.223 21.797 13.031 1 86.5 436 LEU B CA 1
ATOM 11209 C C . LEU B 1 436 ? -5.617 21.25 12.758 1 86.5 436 LEU B C 1
ATOM 11211 O O . LEU B 1 436 ? -5.816 20.031 12.758 1 86.5 436 LEU B O 1
ATOM 11215 N N . SER B 1 437 ? -6.547 22.219 12.547 1 92.06 437 SER B N 1
ATOM 11216 C CA . SER B 1 437 ? -7.883 21.75 12.188 1 92.06 437 SER B CA 1
ATOM 11217 C C . SER B 1 437 ? -7.867 20.984 10.875 1 92.06 437 SER B C 1
ATOM 11219 O O . SER B 1 437 ? -8.625 20.031 10.695 1 92.06 437 SER B O 1
ATOM 11221 N N . GLY B 1 438 ? -7.023 21.469 9.977 1 95.5 438 GLY B N 1
ATOM 11222 C CA . GLY B 1 438 ? -6.902 20.75 8.711 1 95.5 438 GLY B CA 1
ATOM 11223 C C . GLY B 1 438 ? -6.496 19.297 8.875 1 95.5 438 GLY B C 1
ATOM 11224 O O . GLY B 1 438 ? -7.02 18.422 8.188 1 95.5 438 GLY B O 1
ATOM 11225 N N . ARG B 1 439 ? -5.605 19.047 9.742 1 96.94 439 ARG B N 1
ATOM 11226 C CA . ARG B 1 439 ? -5.148 17.688 10.023 1 96.94 439 ARG B CA 1
ATOM 11227 C C . ARG B 1 439 ? -6.277 16.844 10.617 1 96.94 439 ARG B C 1
ATOM 11229 O O . ARG B 1 439 ? -6.438 15.68 10.258 1 96.94 439 ARG B O 1
ATOM 11236 N N . LEU B 1 440 ? -7.023 17.438 11.492 1 97.19 440 LEU B N 1
ATOM 11237 C CA . LEU B 1 440 ? -8.164 16.734 12.086 1 97.19 440 LEU B CA 1
ATOM 11238 C C . LEU B 1 440 ? -9.234 16.469 11.031 1 97.19 440 LEU B C 1
ATOM 11240 O O . LEU B 1 440 ? -9.867 15.414 11.039 1 97.19 440 LEU B O 1
ATOM 11244 N N . CYS B 1 441 ? -9.484 17.422 10.109 1 97.81 441 CYS B N 1
ATOM 11245 C CA . CYS B 1 441 ? -10.422 17.25 9.008 1 97.81 441 CYS B CA 1
ATOM 11246 C C . CYS B 1 441 ? -10.039 16.047 8.148 1 97.81 441 CYS B C 1
ATOM 11248 O O . CYS B 1 441 ? -10.891 15.227 7.801 1 97.81 441 CYS B O 1
ATOM 11250 N N . ILE B 1 442 ? -8.789 15.93 7.848 1 98.12 442 ILE B N 1
ATOM 11251 C CA . ILE B 1 442 ? -8.305 14.836 7.016 1 98.12 442 ILE B CA 1
ATOM 11252 C C . ILE B 1 442 ? -8.508 13.508 7.734 1 98.12 442 ILE B C 1
ATOM 11254 O O . ILE B 1 442 ? -8.938 12.523 7.129 1 98.12 442 ILE B O 1
ATOM 11258 N N . ALA B 1 443 ? -8.188 13.477 9.031 1 98.5 443 ALA B N 1
ATOM 11259 C CA . ALA B 1 443 ? -8.422 12.266 9.812 1 98.5 443 ALA B CA 1
ATOM 11260 C C . ALA B 1 443 ? -9.891 11.859 9.758 1 98.5 443 ALA B C 1
ATOM 11262 O O . ALA B 1 443 ? -10.203 10.68 9.562 1 98.5 443 ALA B O 1
ATOM 11263 N N . CYS B 1 444 ? -10.766 12.805 9.883 1 98.38 444 CYS B N 1
ATOM 11264 C CA . CYS B 1 444 ? -12.195 12.531 9.891 1 98.38 444 CYS B CA 1
ATOM 11265 C C . CYS B 1 444 ? -12.656 12 8.539 1 98.38 444 CYS B C 1
ATOM 11267 O O . CYS B 1 444 ? -13.398 11.016 8.477 1 98.38 444 CYS B O 1
ATOM 11269 N N . MET B 1 445 ? -12.25 12.688 7.504 1 98.19 445 MET B N 1
ATOM 11270 C CA . MET B 1 445 ? -12.688 12.219 6.188 1 98.19 445 MET B CA 1
ATOM 11271 C C . MET B 1 445 ? -12.188 10.805 5.922 1 98.19 445 MET B C 1
ATOM 11273 O O . MET B 1 445 ? -12.898 9.984 5.34 1 98.19 445 MET B O 1
ATOM 11277 N N . MET B 1 446 ? -10.969 10.484 6.367 1 98.5 446 MET B N 1
ATOM 11278 C CA . MET B 1 446 ? -10.406 9.156 6.148 1 98.5 446 MET B CA 1
ATOM 11279 C C . MET B 1 446 ? -11.141 8.109 6.98 1 98.5 446 MET B C 1
ATOM 11281 O O . MET B 1 446 ? -11.281 6.961 6.559 1 98.5 446 MET B O 1
ATOM 11285 N N . ILE B 1 447 ? -11.617 8.484 8.18 1 98.62 447 ILE B N 1
ATOM 11286 C CA . ILE B 1 447 ? -12.445 7.582 8.977 1 98.62 447 ILE B CA 1
ATOM 11287 C C . ILE B 1 447 ? -13.68 7.172 8.18 1 98.62 447 ILE B C 1
ATOM 11289 O O . ILE B 1 447 ? -14.086 6.008 8.219 1 98.62 447 ILE B O 1
ATOM 11293 N N . GLY B 1 448 ? -14.281 8.133 7.473 1 98.31 448 GLY B N 1
ATOM 11294 C CA . GLY B 1 448 ? -15.398 7.797 6.605 1 98.31 448 GLY B CA 1
ATOM 11295 C C . GLY B 1 448 ? -15.055 6.738 5.574 1 98.31 448 GLY B C 1
ATOM 11296 O O . GLY B 1 448 ? -15.805 5.773 5.391 1 98.31 448 GLY B O 1
ATOM 11297 N N . GLY B 1 449 ? -13.906 6.941 4.902 1 98.25 449 GLY B N 1
ATOM 11298 C CA . GLY B 1 449 ? -13.445 5.961 3.93 1 98.25 449 GLY B CA 1
ATOM 11299 C C . GLY B 1 449 ? -13.156 4.602 4.543 1 98.25 449 GLY B C 1
ATOM 11300 O O . GLY B 1 449 ? -13.469 3.57 3.945 1 98.25 449 GLY B O 1
ATOM 11301 N N . ILE B 1 450 ? -12.57 4.562 5.719 1 98.69 450 ILE B N 1
ATOM 11302 C CA . ILE B 1 450 ? -12.227 3.342 6.438 1 98.69 450 ILE B CA 1
ATOM 11303 C C . ILE B 1 450 ? -13.477 2.5 6.664 1 98.69 450 ILE B C 1
ATOM 11305 O O . ILE B 1 450 ? -13.461 1.282 6.469 1 98.69 450 ILE B O 1
ATOM 11309 N N . LYS B 1 451 ? -14.539 3.133 7.023 1 98.62 451 LYS B N 1
ATOM 11310 C CA . LYS B 1 451 ? -15.797 2.428 7.281 1 98.62 451 LYS B CA 1
ATOM 11311 C C . LYS B 1 451 ? -16.297 1.729 6.023 1 98.62 451 LYS B C 1
ATOM 11313 O O . LYS B 1 451 ? -16.766 0.586 6.082 1 98.62 451 LYS B O 1
ATOM 11318 N N . VAL B 1 452 ? -16.203 2.352 4.906 1 98.56 452 VAL B N 1
ATOM 11319 C CA . VAL B 1 452 ? -16.688 1.792 3.648 1 98.56 452 VAL B CA 1
ATOM 11320 C C . VAL B 1 452 ? -15.812 0.612 3.238 1 98.56 452 VAL B C 1
ATOM 11322 O O . VAL B 1 452 ? -16.312 -0.443 2.85 1 98.56 452 VAL B O 1
ATOM 11325 N N . VAL B 1 453 ? -14.5 0.771 3.326 1 98.75 453 VAL B N 1
ATOM 11326 C CA . VAL B 1 453 ? -13.555 -0.267 2.916 1 98.75 453 VAL B CA 1
ATOM 11327 C C . VAL B 1 453 ? -13.758 -1.513 3.775 1 98.75 453 VAL B C 1
ATOM 11329 O O . VAL B 1 453 ? -13.703 -2.639 3.273 1 98.75 453 VAL B O 1
ATOM 11332 N N . LEU B 1 454 ? -13.953 -1.305 5.066 1 98.81 454 LEU B N 1
ATOM 11333 C CA . LEU B 1 454 ? -14.188 -2.428 5.969 1 98.81 454 LEU B CA 1
ATOM 11334 C C . LEU B 1 454 ? -15.469 -3.164 5.594 1 98.81 454 LEU B C 1
ATOM 11336 O O . LEU B 1 454 ? -15.5 -4.398 5.59 1 98.81 454 LEU B O 1
ATOM 11340 N N . ASN B 1 455 ? -16.5 -2.432 5.25 1 98.5 455 ASN B N 1
ATOM 11341 C CA . ASN B 1 455 ? -17.734 -3.066 4.809 1 98.5 455 ASN B CA 1
ATOM 11342 C C . ASN B 1 455 ? -17.531 -3.863 3.523 1 98.5 455 ASN B C 1
ATOM 11344 O O . ASN B 1 455 ? -17.953 -5.02 3.43 1 98.5 455 ASN B O 1
ATOM 11348 N N . ASN B 1 456 ? -16.891 -3.266 2.533 1 98.5 456 ASN B N 1
ATOM 11349 C CA . ASN B 1 456 ? -16.625 -3.955 1.274 1 98.5 456 ASN B CA 1
ATOM 11350 C C . ASN B 1 456 ? -15.875 -5.262 1.498 1 98.5 456 ASN B C 1
ATOM 11352 O O . ASN B 1 456 ? -16.25 -6.301 0.951 1 98.5 456 ASN B O 1
ATOM 11356 N N . THR B 1 457 ? -14.875 -5.227 2.332 1 98.75 457 THR B N 1
ATOM 11357 C CA . THR B 1 457 ? -13.969 -6.352 2.52 1 98.75 457 THR B CA 1
ATOM 11358 C C . THR B 1 457 ? -14.641 -7.473 3.307 1 98.75 457 THR B C 1
ATOM 11360 O O . THR B 1 457 ? -14.586 -8.641 2.912 1 98.75 457 THR B O 1
ATOM 11363 N N . LEU B 1 458 ? -15.266 -7.113 4.402 1 98.5 458 LEU B N 1
ATOM 11364 C CA . LEU B 1 458 ? -15.797 -8.133 5.305 1 98.5 458 LEU B CA 1
ATOM 11365 C C . LEU B 1 458 ? -17.078 -8.742 4.75 1 98.5 458 LEU B C 1
ATOM 11367 O O . LEU B 1 458 ? -17.328 -9.938 4.922 1 98.5 458 LEU B O 1
ATOM 11371 N N . ARG B 1 459 ? -17.906 -7.938 4.094 1 97.62 459 ARG B N 1
ATOM 11372 C CA . ARG B 1 459 ? -19.109 -8.492 3.482 1 97.62 459 ARG B CA 1
ATOM 11373 C C . ARG B 1 459 ? -18.75 -9.453 2.354 1 97.62 459 ARG B C 1
ATOM 11375 O O . ARG B 1 459 ? -19.344 -10.531 2.236 1 97.62 459 ARG B O 1
ATOM 11382 N N . TYR B 1 460 ? -17.812 -9.125 1.531 1 97.81 460 TYR B N 1
ATOM 11383 C CA . TYR B 1 460 ? -17.344 -10.047 0.504 1 97.81 460 TYR B CA 1
ATOM 11384 C C . TYR B 1 460 ? -16.781 -11.32 1.129 1 97.81 460 TYR B C 1
ATOM 11386 O O . TYR B 1 460 ? -17.078 -12.43 0.687 1 97.81 460 TYR B O 1
ATOM 11394 N N . SER B 1 461 ? -15.922 -11.156 2.15 1 97.44 461 SER B N 1
ATOM 11395 C CA . SER B 1 461 ? -15.289 -12.297 2.809 1 97.44 461 SER B CA 1
ATOM 11396 C C . SER B 1 461 ? -16.328 -13.242 3.406 1 97.44 461 SER B C 1
ATOM 11398 O O . SER B 1 461 ? -16.094 -14.445 3.521 1 97.44 461 SER B O 1
ATOM 11400 N N . SER B 1 462 ? -17.469 -12.688 3.764 1 96.62 462 SER B N 1
ATOM 11401 C CA . SER B 1 462 ? -18.516 -13.484 4.402 1 96.62 462 SER B CA 1
ATOM 11402 C C . SER B 1 462 ? -19.359 -14.211 3.367 1 96.62 462 SER B C 1
ATOM 11404 O O . SER B 1 462 ? -20.078 -15.156 3.699 1 96.62 462 SER B O 1
ATOM 11406 N N . THR B 1 463 ? -19.25 -13.836 2.119 1 95.44 463 THR B N 1
ATOM 11407 C CA . THR B 1 463 ? -20.172 -14.391 1.134 1 95.44 463 THR B CA 1
ATOM 11408 C C . THR B 1 463 ? -19.422 -15.18 0.072 1 95.44 463 THR B C 1
ATOM 11410 O O . THR B 1 463 ? -19.984 -16.078 -0.563 1 95.44 463 THR B O 1
ATOM 11413 N N . ARG B 1 464 ? -18.203 -14.883 -0.162 1 95.94 464 ARG B N 1
ATOM 11414 C CA . ARG B 1 464 ? -17.391 -15.602 -1.147 1 95.94 464 ARG B CA 1
ATOM 11415 C C . ARG B 1 464 ? -17 -16.984 -0.634 1 95.94 464 ARG B C 1
ATOM 11417 O O . ARG B 1 464 ? -16.281 -17.094 0.358 1 95.94 464 ARG B O 1
ATOM 11424 N N . LEU B 1 465 ? -17.469 -18 -1.328 1 94.56 465 LEU B N 1
ATOM 11425 C CA . LEU B 1 465 ? -17.203 -19.375 -0.91 1 94.56 465 LEU B CA 1
ATOM 11426 C C . LEU B 1 465 ? -15.953 -19.922 -1.59 1 94.56 465 LEU B C 1
ATOM 11428 O O . LEU B 1 465 ? -15.688 -19.609 -2.754 1 94.56 465 LEU B O 1
ATOM 11432 N N . SER B 1 466 ? -15.188 -20.641 -0.875 1 93.25 466 SER B N 1
ATOM 11433 C CA . SER B 1 466 ? -14 -21.328 -1.37 1 93.25 466 SER B CA 1
ATOM 11434 C C . SER B 1 466 ? -13.812 -22.688 -0.685 1 93.25 466 SER B C 1
ATOM 11436 O O . SER B 1 466 ? -14.727 -23.172 -0.022 1 93.25 466 SER B O 1
ATOM 11438 N N . THR B 1 467 ? -12.68 -23.281 -0.808 1 90.25 467 THR B N 1
ATOM 11439 C CA . THR B 1 467 ? -12.453 -24.688 -0.46 1 90.25 467 THR B CA 1
ATOM 11440 C C . THR B 1 467 ? -12.711 -24.922 1.024 1 90.25 467 THR B C 1
ATOM 11442 O O . THR B 1 467 ? -12.055 -24.312 1.879 1 90.25 467 THR B O 1
ATOM 11445 N N . GLY B 1 468 ? -13.656 -25.797 1.285 1 88.62 468 GLY B N 1
ATOM 11446 C CA . GLY B 1 468 ? -13.93 -26.25 2.641 1 88.62 468 GLY B CA 1
ATOM 11447 C C . GLY B 1 468 ? -13.359 -27.625 2.945 1 88.62 468 GLY B C 1
ATOM 11448 O O . GLY B 1 468 ? -12.625 -28.188 2.135 1 88.62 468 GLY B O 1
ATOM 11449 N N . PRO B 1 469 ? -13.648 -28.172 4.082 1 85.62 469 PRO B N 1
ATOM 11450 C CA . PRO B 1 469 ? -13.141 -29.484 4.473 1 85.62 469 PRO B CA 1
ATOM 11451 C C . PRO B 1 469 ? -13.578 -30.594 3.514 1 85.62 469 PRO B C 1
ATOM 11453 O O . PRO B 1 469 ? -12.891 -31.609 3.389 1 85.62 469 PRO B O 1
ATOM 11456 N N . SER B 1 470 ? -14.648 -30.391 2.832 1 83 470 SER B N 1
ATOM 11457 C CA . SER B 1 470 ? -15.156 -31.375 1.873 1 83 470 SER B CA 1
ATOM 11458 C C . SER B 1 470 ? -14.367 -31.312 0.566 1 83 470 SER B C 1
ATOM 11460 O O . SER B 1 470 ? -14.469 -32.219 -0.258 1 83 470 SER B O 1
ATOM 11462 N N . GLY B 1 471 ? -13.617 -30.281 0.43 1 84.19 471 GLY B N 1
ATOM 11463 C CA . GLY B 1 471 ? -12.938 -30.062 -0.835 1 84.19 471 GLY B CA 1
ATOM 11464 C C . GLY B 1 471 ? -13.758 -29.25 -1.816 1 84.19 471 GLY B C 1
ATOM 11465 O O . GLY B 1 471 ? -13.227 -28.75 -2.816 1 84.19 471 GLY B O 1
ATOM 11466 N N . LEU B 1 472 ? -15.023 -29.047 -1.5 1 88.56 472 LEU B N 1
ATOM 11467 C CA . LEU B 1 472 ? -15.898 -28.234 -2.336 1 88.56 472 LEU B CA 1
ATOM 11468 C C . LEU B 1 472 ? -15.828 -26.766 -1.933 1 88.56 472 LEU B C 1
ATOM 11470 O O . LEU B 1 472 ? -15.258 -26.438 -0.891 1 88.56 472 LEU B O 1
ATOM 11474 N N . SER B 1 473 ? -16.359 -25.922 -2.766 1 91.94 473 SER B N 1
ATOM 11475 C CA . SER B 1 473 ? -16.406 -24.5 -2.465 1 91.94 473 SER B CA 1
ATOM 11476 C C . SER B 1 473 ? -1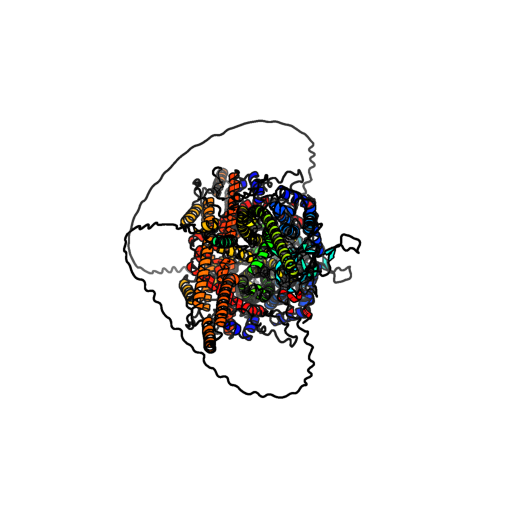7.641 -24.156 -1.638 1 91.94 473 SER B C 1
ATOM 11478 O O . SER B 1 473 ? -18.562 -23.484 -2.131 1 91.94 473 SER B O 1
ATOM 11480 N N . ASP B 1 474 ? -17.609 -24.5 -0.405 1 90.88 474 ASP B N 1
ATOM 11481 C CA . ASP B 1 474 ? -18.812 -24.359 0.418 1 90.88 474 ASP B CA 1
ATOM 11482 C C . ASP B 1 474 ? -18.5 -23.609 1.71 1 90.88 474 ASP B C 1
ATOM 11484 O O . ASP B 1 474 ? -19.297 -23.625 2.648 1 90.88 474 ASP B O 1
ATOM 11488 N N . THR B 1 475 ? -17.328 -23 1.733 1 93.25 475 THR B N 1
ATOM 11489 C CA . THR B 1 475 ? -16.906 -22.312 2.945 1 93.25 475 THR B CA 1
ATOM 11490 C C . THR B 1 475 ? -16.578 -20.859 2.65 1 93.25 475 THR B C 1
ATOM 11492 O O . THR B 1 475 ? -15.773 -20.562 1.764 1 93.25 475 THR B O 1
ATOM 11495 N N . PRO B 1 476 ? -17.172 -19.906 3.43 1 95.06 476 PRO B N 1
ATOM 11496 C CA . PRO B 1 476 ? -16.812 -18.5 3.229 1 95.06 476 PRO B CA 1
ATOM 11497 C C . PRO B 1 476 ? -15.352 -18.203 3.535 1 95.06 476 PRO B C 1
ATOM 11499 O O . PRO B 1 476 ? -14.805 -18.75 4.5 1 95.06 476 PRO B O 1
ATOM 11502 N N . ILE B 1 477 ? -14.766 -17.344 2.799 1 95.12 477 ILE B N 1
ATOM 11503 C CA . ILE B 1 477 ? -13.328 -17.125 2.951 1 95.12 477 ILE B CA 1
ATOM 11504 C C . ILE B 1 477 ? -13.055 -16.375 4.262 1 95.12 477 ILE B C 1
ATOM 11506 O O . ILE B 1 477 ? -11.922 -16.344 4.738 1 95.12 477 ILE B O 1
ATOM 11510 N N . LEU B 1 478 ? -14.039 -15.758 4.902 1 95.62 478 LEU B N 1
ATOM 11511 C CA . LEU B 1 478 ? -13.875 -15.125 6.211 1 95.62 478 LEU B CA 1
ATOM 11512 C C . LEU B 1 478 ? -13.469 -16.156 7.262 1 95.62 478 LEU B C 1
ATOM 11514 O O . LEU B 1 478 ? -12.891 -15.805 8.289 1 95.62 478 LEU B O 1
ATOM 11518 N N . SER B 1 479 ? -13.727 -17.438 6.98 1 92.81 479 SER B N 1
ATOM 11519 C CA . SER B 1 479 ? -13.422 -18.5 7.93 1 92.81 479 SER B CA 1
ATOM 11520 C C . SER B 1 479 ? -11.945 -18.875 7.895 1 92.81 479 SER B C 1
ATOM 11522 O O . SER B 1 479 ? -11.445 -19.562 8.789 1 92.81 479 SER B O 1
ATOM 11524 N N . PHE B 1 480 ? -11.273 -18.438 6.902 1 92.88 480 PHE B N 1
ATOM 11525 C CA . PHE B 1 480 ? -9.867 -18.781 6.754 1 92.88 480 PHE B CA 1
ATOM 11526 C C . PHE B 1 480 ? -9.008 -17.984 7.719 1 92.88 480 PHE B C 1
ATOM 11528 O O . PHE B 1 480 ? -9.258 -16.797 7.949 1 92.88 480 PHE B O 1
ATOM 11535 N N . ALA B 1 481 ? -8.008 -18.656 8.242 1 92 481 ALA B N 1
ATOM 11536 C CA . ALA B 1 481 ? -7.09 -18.016 9.18 1 92 481 ALA B CA 1
ATOM 11537 C C . ALA B 1 481 ? -6.375 -16.828 8.516 1 92 481 ALA B C 1
ATOM 11539 O O . ALA B 1 481 ? -6.109 -15.82 9.164 1 92 481 ALA B O 1
ATOM 11540 N N . VAL B 1 482 ? -6.078 -16.969 7.293 1 91.31 482 VAL B N 1
ATOM 11541 C CA . VAL B 1 482 ? -5.352 -15.922 6.59 1 91.31 482 VAL B CA 1
ATOM 11542 C C . VAL B 1 482 ? -6.191 -14.648 6.555 1 91.31 482 VAL B C 1
ATOM 11544 O O . VAL B 1 482 ? -5.66 -13.539 6.684 1 91.31 482 VAL B O 1
ATOM 11547 N N . GLN B 1 483 ? -7.527 -14.734 6.297 1 94.19 483 GLN B N 1
ATOM 11548 C CA . GLN B 1 483 ? -8.438 -13.602 6.316 1 94.19 483 GLN B CA 1
ATOM 11549 C C . GLN B 1 483 ? -8.508 -12.969 7.707 1 94.19 483 GLN B C 1
ATOM 11551 O O . GLN B 1 483 ? -8.375 -11.758 7.852 1 94.19 483 GLN B O 1
ATOM 11556 N N . LYS B 1 484 ? -8.641 -13.805 8.656 1 94.62 484 LYS B N 1
ATOM 11557 C CA . LYS B 1 484 ? -8.828 -13.32 10.023 1 94.62 484 LYS B CA 1
ATOM 11558 C C . LYS B 1 484 ? -7.57 -12.641 10.539 1 94.62 484 LYS B C 1
ATOM 11560 O O . LYS B 1 484 ? -7.641 -11.555 11.125 1 94.62 484 LYS B O 1
ATOM 11565 N N . GLN B 1 485 ? -6.461 -13.258 10.328 1 92.75 485 GLN B N 1
ATOM 11566 C CA . GLN B 1 485 ? -5.195 -12.742 10.844 1 92.75 485 GLN B CA 1
ATOM 11567 C C . GLN B 1 485 ? -4.863 -11.383 10.234 1 92.75 485 GLN B C 1
ATOM 11569 O O . GLN B 1 485 ? -4.195 -10.562 10.867 1 92.75 485 GLN B O 1
ATOM 11574 N N . THR B 1 486 ? -5.359 -11.156 9.086 1 94.25 486 THR B N 1
ATOM 11575 C CA . THR B 1 486 ? -5.062 -9.891 8.414 1 94.25 486 THR B CA 1
ATOM 11576 C C . THR B 1 486 ? -6.117 -8.844 8.75 1 94.25 486 THR B C 1
ATOM 11578 O O . THR B 1 486 ? -5.781 -7.699 9.07 1 94.25 486 THR B O 1
ATOM 11581 N N . LEU B 1 487 ? -7.367 -9.156 8.75 1 97.19 487 LEU B N 1
ATOM 11582 C CA . LEU B 1 487 ? -8.453 -8.188 8.758 1 97.19 487 LEU B CA 1
ATOM 11583 C C . LEU B 1 487 ? -8.844 -7.816 10.188 1 97.19 487 LEU B C 1
ATOM 11585 O O . LEU B 1 487 ? -9.242 -6.68 10.453 1 97.19 487 LEU B O 1
ATOM 11589 N N . MET B 1 488 ? -8.711 -8.734 11.117 1 97.88 488 MET B N 1
ATOM 11590 C CA . MET B 1 488 ? -9.234 -8.477 12.453 1 97.88 488 MET B CA 1
ATOM 11591 C C . MET B 1 488 ? -8.367 -7.465 13.195 1 97.88 488 MET B C 1
ATOM 11593 O O . MET B 1 488 ? -8.883 -6.57 13.867 1 97.88 488 MET B O 1
ATOM 11597 N N . PRO B 1 489 ? -7.074 -7.605 13.133 1 97.31 489 PRO B N 1
ATOM 11598 C CA . PRO B 1 489 ? -6.273 -6.543 13.75 1 97.31 489 PRO B CA 1
ATOM 11599 C C . PRO B 1 489 ? -6.547 -5.168 13.141 1 97.31 489 PRO B C 1
ATOM 11601 O O . PRO B 1 489 ? -6.555 -4.164 13.852 1 97.31 489 PRO B O 1
ATOM 11604 N N . LEU B 1 490 ? -6.77 -5.098 11.844 1 98.19 490 LEU B N 1
ATOM 11605 C CA . LEU B 1 490 ? -7.055 -3.832 11.18 1 98.19 490 LEU B CA 1
ATOM 11606 C C . LEU B 1 490 ? -8.422 -3.291 11.594 1 98.19 490 LEU B C 1
ATOM 11608 O O . LEU B 1 490 ? -8.586 -2.082 11.773 1 98.19 490 LEU B O 1
ATOM 11612 N N . LEU B 1 491 ? -9.367 -4.195 11.703 1 98.75 491 LEU B N 1
ATOM 11613 C CA . LEU B 1 491 ? -10.68 -3.797 12.203 1 98.75 491 LEU B CA 1
ATOM 11614 C C . LEU B 1 491 ? -10.578 -3.244 13.617 1 98.75 491 LEU B C 1
ATOM 11616 O O . LEU B 1 491 ? -11.172 -2.209 13.93 1 98.75 491 LEU B O 1
ATOM 11620 N N . ALA B 1 492 ? -9.828 -3.934 14.445 1 98.75 492 ALA B N 1
ATOM 11621 C CA . ALA B 1 492 ? -9.625 -3.475 15.812 1 98.75 492 ALA B CA 1
ATOM 11622 C C . ALA B 1 492 ? -8.984 -2.088 15.836 1 98.75 492 ALA B C 1
ATOM 11624 O O . ALA B 1 492 ? -9.43 -1.205 16.578 1 98.75 492 ALA B O 1
ATOM 11625 N N . GLN B 1 493 ? -7.984 -1.916 15.055 1 98.69 493 GLN B N 1
ATOM 11626 C CA . GLN B 1 493 ? -7.309 -0.624 14.992 1 98.69 493 GLN B CA 1
ATOM 11627 C C . GLN B 1 493 ? -8.266 0.473 14.531 1 98.69 493 GLN B C 1
ATOM 11629 O O . GLN B 1 493 ? -8.234 1.587 15.055 1 98.69 493 GLN B O 1
ATOM 11634 N N . ALA B 1 494 ? -9.07 0.194 13.547 1 98.81 494 ALA B N 1
ATOM 11635 C CA . ALA B 1 494 ? -10.031 1.173 13.039 1 98.81 494 ALA B CA 1
ATOM 11636 C C . ALA B 1 494 ? -10.984 1.63 14.141 1 98.81 494 ALA B C 1
ATOM 11638 O O . ALA B 1 494 ? -11.266 2.824 14.266 1 98.81 494 ALA B O 1
ATOM 11639 N N . LEU B 1 495 ? -11.445 0.694 14.938 1 98.56 495 LEU B N 1
ATOM 11640 C CA . LEU B 1 495 ? -12.359 1.022 16.016 1 98.56 495 LEU B CA 1
ATOM 11641 C C . LEU B 1 495 ? -11.68 1.908 17.062 1 98.56 495 LEU B C 1
ATOM 11643 O O . LEU B 1 495 ? -12.266 2.883 17.531 1 98.56 495 LEU B O 1
ATOM 11647 N N . ILE B 1 496 ? -10.484 1.58 17.391 1 98.31 496 ILE B N 1
ATOM 11648 C CA . ILE B 1 496 ? -9.711 2.352 18.344 1 98.31 496 ILE B CA 1
ATOM 11649 C C . ILE B 1 496 ? -9.5 3.771 17.828 1 98.31 496 ILE B C 1
ATOM 11651 O O . ILE B 1 496 ? -9.641 4.742 18.578 1 98.31 496 ILE B O 1
ATOM 11655 N N . LEU B 1 497 ? -9.219 3.9 16.594 1 98.56 497 LEU B N 1
ATOM 11656 C CA . LEU B 1 497 ? -8.961 5.207 15.992 1 98.56 497 LEU B CA 1
ATOM 11657 C C . LEU B 1 497 ? -10.242 6.027 15.906 1 98.56 497 LEU B C 1
ATOM 11659 O O . LEU B 1 497 ? -10.211 7.254 16.031 1 98.56 497 LEU B O 1
ATOM 11663 N N . MET B 1 498 ? -11.375 5.359 15.703 1 97.88 498 MET B N 1
ATOM 11664 C CA . MET B 1 498 ? -12.648 6.066 15.719 1 97.88 498 MET B CA 1
ATOM 11665 C C . MET B 1 498 ? -12.914 6.68 17.094 1 97.88 498 MET B C 1
ATOM 11667 O O . MET B 1 498 ? -13.328 7.832 17.188 1 97.88 498 MET B O 1
ATOM 11671 N N . ALA B 1 499 ? -12.625 5.918 18.109 1 95.56 499 ALA B N 1
ATOM 11672 C CA . ALA B 1 499 ? -12.797 6.418 19.469 1 95.56 499 ALA B CA 1
ATOM 11673 C C . ALA B 1 499 ? -11.859 7.594 19.75 1 95.56 499 ALA B C 1
ATOM 11675 O O . ALA B 1 499 ? -12.273 8.609 20.312 1 95.56 499 ALA B O 1
ATOM 11676 N N . TRP B 1 500 ? -10.625 7.441 19.375 1 95.81 500 TRP B N 1
ATOM 11677 C CA . TRP B 1 500 ? -9.641 8.5 19.594 1 95.81 500 TRP B CA 1
ATOM 11678 C C . TRP B 1 500 ? -9.992 9.75 18.797 1 95.81 500 TRP B C 1
ATOM 11680 O O . TRP B 1 500 ? -9.852 10.867 19.297 1 95.81 500 TRP B O 1
ATOM 11690 N N . THR B 1 501 ? -10.43 9.602 17.547 1 96.81 501 THR B N 1
ATOM 11691 C CA . THR B 1 501 ? -10.828 10.727 16.719 1 96.81 501 THR B CA 1
ATOM 11692 C C . THR B 1 501 ? -11.953 11.523 17.375 1 96.81 501 THR B C 1
ATOM 11694 O O . THR B 1 501 ? -11.93 12.758 17.391 1 96.81 501 THR B O 1
ATOM 11697 N N . ASN B 1 502 ? -12.898 10.812 17.938 1 94 502 ASN B N 1
ATOM 11698 C CA . ASN B 1 502 ? -14 11.477 18.625 1 94 502 ASN B CA 1
ATOM 11699 C C . ASN B 1 502 ? -13.508 12.258 19.844 1 94 502 ASN B C 1
ATOM 11701 O O . ASN B 1 502 ? -14.016 13.352 20.125 1 94 502 ASN B O 1
ATOM 11705 N N . GLU B 1 503 ? -12.555 11.766 20.484 1 90.31 503 GLU B N 1
ATOM 11706 C CA . GLU B 1 503 ? -11.984 12.477 21.625 1 90.31 503 GLU B CA 1
ATOM 11707 C C . GLU B 1 503 ? -11.219 13.719 21.188 1 90.31 503 GLU B C 1
ATOM 11709 O O . GLU B 1 503 ? -11.242 14.742 21.859 1 90.31 503 GLU B O 1
ATOM 11714 N N . VAL B 1 504 ? -10.492 13.578 20.141 1 93.12 504 VAL B N 1
ATOM 11715 C CA . VAL B 1 504 ? -9.711 14.711 19.656 1 93.12 504 VAL B CA 1
ATOM 11716 C C . VAL B 1 504 ? -10.648 15.797 19.125 1 93.12 504 VAL B C 1
ATOM 11718 O O . VAL B 1 504 ? -10.359 16.984 19.25 1 93.12 504 VAL B O 1
ATOM 11721 N N . LYS B 1 505 ? -11.797 15.398 18.547 1 92.19 505 LYS B N 1
ATOM 11722 C CA . LYS B 1 505 ? -12.805 16.375 18.141 1 92.19 505 LYS B CA 1
ATOM 11723 C C . LYS B 1 505 ? -13.297 17.188 19.344 1 92.19 505 LYS B C 1
ATOM 11725 O O . LYS B 1 505 ? -13.438 18.406 19.266 1 92.19 505 LYS B O 1
ATOM 11730 N N . ALA B 1 506 ? -13.523 16.484 20.406 1 87.56 506 ALA B N 1
ATOM 11731 C CA . ALA B 1 506 ? -13.984 17.141 21.625 1 87.56 506 ALA B CA 1
ATOM 11732 C C . ALA B 1 506 ? -12.906 18.062 22.188 1 87.56 506 ALA B C 1
ATOM 11734 O O . ALA B 1 506 ? -13.211 19.172 22.641 1 87.56 506 ALA B O 1
ATOM 11735 N N . LEU B 1 507 ? -11.703 17.594 22.141 1 85.62 507 LEU B N 1
ATOM 11736 C CA . LEU B 1 507 ? -10.578 18.406 22.594 1 85.62 507 LEU B CA 1
ATOM 11737 C C . LEU B 1 507 ? -10.453 19.672 21.734 1 85.62 507 LEU B C 1
ATOM 11739 O O . LEU B 1 507 ? -10.219 20.766 22.266 1 85.62 507 LEU B O 1
ATOM 11743 N N . TYR B 1 508 ? -10.57 19.531 20.516 1 89.69 508 TYR B N 1
ATOM 11744 C CA . TYR B 1 508 ? -10.453 20.656 19.594 1 89.69 508 TYR B CA 1
ATOM 11745 C C . TYR B 1 508 ? -11.57 21.672 19.828 1 89.69 508 TYR B C 1
ATOM 11747 O O . TYR B 1 508 ? -11.352 22.875 19.719 1 89.69 508 TYR B O 1
ATOM 11755 N N . GLU B 1 509 ? -12.781 21.172 20.016 1 87.31 509 GLU B N 1
ATOM 11756 C CA . GLU B 1 509 ? -13.883 22.078 20.328 1 87.31 509 GLU B CA 1
ATOM 11757 C C . GLU B 1 509 ? -13.586 22.938 21.547 1 87.31 509 GLU B C 1
ATOM 11759 O O . GLU B 1 509 ? -13.859 24.141 21.562 1 87.31 509 GLU B O 1
ATOM 11764 N N . ARG B 1 510 ? -12.992 22.375 22.469 1 81.19 510 ARG B N 1
ATOM 11765 C CA . ARG B 1 510 ? -12.617 23.125 23.672 1 81.19 510 ARG B CA 1
ATOM 11766 C C . ARG B 1 510 ? -11.531 24.141 23.359 1 81.19 510 ARG B C 1
ATOM 11768 O O . ARG B 1 510 ? -11.555 25.266 23.891 1 81.19 510 ARG B O 1
ATOM 11775 N N . PHE B 1 511 ? -10.609 23.734 22.719 1 84.06 511 PHE B N 1
ATOM 11776 C CA . PHE B 1 511 ? -9.516 24.609 22.312 1 84.06 511 PHE B CA 1
ATOM 11777 C C . PHE B 1 511 ? -10.047 25.812 21.547 1 84.06 511 PHE B C 1
ATOM 11779 O O . PHE B 1 511 ? -9.555 26.938 21.719 1 84.06 511 PHE B O 1
ATOM 11786 N N . THR B 1 512 ? -11.086 25.625 20.703 1 84.19 512 THR B N 1
ATOM 11787 C CA . THR B 1 512 ? -11.609 26.703 19.859 1 84.19 512 THR B CA 1
ATOM 11788 C C . THR B 1 512 ? -12.242 27.797 20.719 1 84.19 512 THR B C 1
ATOM 11790 O O . THR B 1 512 ? -12.195 28.969 20.375 1 84.19 512 THR B O 1
ATOM 11793 N N . ARG B 1 513 ? -12.711 27.469 21.797 1 79.19 513 ARG B N 1
ATOM 11794 C CA . ARG B 1 513 ? -13.297 28.453 22.703 1 79.19 513 ARG B CA 1
ATOM 11795 C C . ARG B 1 513 ? -12.219 29.359 23.297 1 79.19 513 ARG B C 1
ATOM 11797 O O . ARG B 1 513 ? -12.422 30.578 23.438 1 79.19 513 ARG B O 1
ATOM 11804 N N . VAL B 1 514 ? -11.133 28.75 23.594 1 76.62 514 VAL B N 1
ATOM 11805 C CA . VAL B 1 514 ? -10.008 29.516 24.094 1 76.62 514 VAL B CA 1
ATOM 11806 C C . VAL B 1 514 ? -9.406 30.359 22.984 1 76.62 514 VAL B C 1
ATOM 11808 O O . VAL B 1 514 ? -9.039 31.516 23.203 1 76.62 514 VAL B O 1
ATOM 11811 N N . LEU B 1 515 ? -9.391 29.812 21.891 1 81.38 515 LEU B N 1
ATOM 11812 C CA . LEU B 1 515 ? -8.805 30.484 20.734 1 81.38 515 LEU B CA 1
ATOM 11813 C C . LEU B 1 515 ? -9.602 31.719 20.359 1 81.38 515 LEU B C 1
ATOM 11815 O O . LEU B 1 515 ? -9.023 32.75 20.031 1 81.38 515 LEU B O 1
ATOM 11819 N N . SER B 1 516 ? -10.914 31.625 20.375 1 76.69 516 SER B N 1
ATOM 11820 C CA . SER B 1 516 ? -11.781 32.75 20.031 1 76.69 516 SER B CA 1
ATOM 11821 C C . SER B 1 516 ? -11.602 33.906 21.016 1 76.69 516 SER B C 1
ATOM 11823 O O . SER B 1 516 ? -11.57 35.062 20.625 1 76.69 516 SER B O 1
ATOM 11825 N N . ARG B 1 517 ? -11.445 33.594 22.25 1 76.44 517 ARG B N 1
ATOM 11826 C CA . ARG B 1 517 ? -11.242 34.625 23.266 1 76.44 517 ARG B CA 1
ATOM 11827 C C . ARG B 1 517 ? -9.867 35.281 23.125 1 76.44 517 ARG B C 1
ATOM 11829 O O . ARG B 1 517 ? -9.734 36.5 23.266 1 76.44 517 ARG B O 1
ATOM 11836 N N . THR B 1 518 ? -8.977 34.438 22.875 1 77.25 518 THR B N 1
ATOM 11837 C CA . THR B 1 518 ? -7.621 34.938 22.719 1 77.25 518 THR B CA 1
ATOM 11838 C C . THR B 1 518 ? -7.516 35.812 21.484 1 77.25 518 THR B C 1
ATOM 11840 O O . THR B 1 518 ? -6.836 36.844 21.516 1 77.25 518 THR B O 1
ATOM 11843 N N . ALA B 1 519 ? -8.156 35.438 20.422 1 77 519 ALA B N 1
ATOM 11844 C CA . ALA B 1 519 ? -8.148 36.25 19.203 1 77 519 ALA B CA 1
ATOM 11845 C C . ALA B 1 519 ? -8.742 37.625 19.438 1 77 519 ALA B C 1
ATOM 11847 O O . ALA B 1 519 ? -8.234 38.625 18.922 1 77 519 ALA B O 1
ATOM 11848 N N . SER B 1 520 ? -9.758 37.719 20.203 1 75.81 520 SER B N 1
ATOM 11849 C CA . SER B 1 520 ? -10.398 38.969 20.531 1 75.81 520 SER B CA 1
ATOM 11850 C C . SER B 1 520 ? -9.484 39.875 21.359 1 75.81 520 SER B C 1
ATOM 11852 O O . SER B 1 520 ? -9.422 41.094 21.141 1 75.81 520 SER B O 1
ATOM 11854 N N . VAL B 1 521 ? -8.812 39.25 22.25 1 75.25 521 VAL B N 1
ATOM 11855 C CA . VAL B 1 521 ? -7.906 40 23.125 1 75.25 521 VAL B CA 1
ATOM 11856 C C . VAL B 1 521 ? -6.711 40.469 22.312 1 75.25 521 VAL B C 1
ATOM 11858 O O . VAL B 1 521 ? -6.242 41.594 22.516 1 75.25 521 VAL B O 1
ATOM 11861 N N . ARG B 1 522 ? -6.262 39.688 21.469 1 75.56 522 ARG B N 1
ATOM 11862 C CA . ARG B 1 522 ? -5.137 40.062 20.625 1 75.56 522 ARG B CA 1
ATOM 11863 C C . ARG B 1 522 ? -5.488 41.25 19.734 1 75.56 522 ARG B C 1
ATOM 11865 O O . ARG B 1 522 ? -4.684 42.156 19.562 1 75.56 522 ARG B O 1
ATOM 11872 N N . GLN B 1 523 ? -6.648 41.281 19.188 1 79.25 523 GLN B N 1
ATOM 11873 C CA . GLN B 1 523 ? -7.09 42.375 18.328 1 79.25 523 GLN B CA 1
ATOM 11874 C C . GLN B 1 523 ? -7.238 43.688 19.125 1 79.25 523 GLN B C 1
ATOM 11876 O O . GLN B 1 523 ? -6.895 44.75 18.641 1 79.25 523 GLN B O 1
ATOM 11881 N N . ALA B 1 524 ? -7.711 43.5 20.281 1 77.94 524 ALA B N 1
ATOM 11882 C CA . ALA B 1 524 ? -7.84 44.688 21.141 1 77.94 524 ALA B CA 1
ATOM 11883 C C . ALA B 1 524 ? -6.473 45.25 21.5 1 77.94 524 ALA B C 1
ATOM 11885 O O . ALA B 1 524 ? -6.301 46.469 21.547 1 77.94 524 ALA B O 1
ATOM 11886 N N . PHE B 1 525 ? -5.672 44.344 21.688 1 76.19 525 PHE B N 1
ATOM 11887 C CA . PHE B 1 525 ? -4.309 44.75 22.016 1 76.19 525 PHE B CA 1
ATOM 11888 C C . PHE B 1 525 ? -3.689 45.531 20.859 1 76.19 525 PHE B C 1
ATOM 11890 O O . PHE B 1 525 ? -3.062 46.562 21.062 1 76.19 525 PHE B O 1
ATOM 11897 N N . LEU B 1 526 ? -3.826 45.094 19.703 1 81.06 526 LEU B N 1
ATOM 11898 C CA . LEU B 1 526 ? -3.266 45.719 18.516 1 81.06 526 LEU B CA 1
ATOM 11899 C C . LEU B 1 526 ? -3.869 47.125 18.328 1 81.06 526 LEU B C 1
ATOM 11901 O O . LEU B 1 526 ? -3.158 48.062 18 1 81.06 526 LEU B O 1
ATOM 11905 N N . ARG B 1 527 ? -5.059 47.281 18.609 1 82.12 527 ARG B N 1
ATOM 11906 C CA . ARG B 1 527 ? -5.727 48.562 18.469 1 82.12 527 ARG B CA 1
ATOM 11907 C C . ARG B 1 527 ? -5.191 49.562 19.484 1 82.12 527 ARG B C 1
ATOM 11909 O O . ARG B 1 527 ? -4.969 50.75 19.156 1 82.12 527 ARG B O 1
ATOM 11916 N N . GLU B 1 528 ? -5.035 49.031 20.562 1 79.81 528 GLU B N 1
ATOM 11917 C CA . GLU B 1 528 ? -4.52 49.906 21.609 1 79.81 528 GLU B CA 1
ATOM 11918 C C . GLU B 1 528 ? -3.096 50.344 21.312 1 79.81 528 GLU B C 1
ATOM 11920 O O . GLU B 1 528 ? -2.744 51.5 21.547 1 79.81 528 GLU B O 1
ATOM 11925 N N . ARG B 1 529 ? -2.4 49.406 20.859 1 79.69 529 ARG B N 1
ATOM 11926 C CA . ARG B 1 529 ? -1.015 49.719 20.531 1 79.69 529 ARG B CA 1
ATOM 11927 C C . ARG B 1 529 ? -0.938 50.781 19.422 1 79.69 529 ARG B C 1
ATOM 11929 O O . ARG B 1 529 ? -0.104 51.688 19.453 1 79.69 529 ARG B O 1
ATOM 11936 N N . ILE B 1 530 ? -1.664 50.688 18.484 1 83.62 530 ILE B N 1
ATOM 11937 C CA . ILE B 1 530 ? -1.696 51.594 17.344 1 83.62 530 ILE B CA 1
ATOM 11938 C C . ILE B 1 530 ? -2.148 52.969 17.812 1 83.62 530 ILE B C 1
ATOM 11940 O O . ILE B 1 530 ? -1.555 54 17.438 1 83.62 530 ILE B O 1
ATOM 11944 N N . ALA B 1 531 ? -3.113 52.969 18.672 1 81.31 531 ALA B N 1
ATOM 11945 C CA . ALA B 1 531 ? -3.633 54.25 19.203 1 81.31 531 ALA B CA 1
ATOM 11946 C C . ALA B 1 531 ? -2.582 54.969 20.031 1 81.31 531 ALA B C 1
ATOM 11948 O O . ALA B 1 531 ? -2.445 56.188 19.969 1 81.31 531 ALA B O 1
ATOM 11949 N N . LEU B 1 532 ? -1.938 54.188 20.781 1 77.69 532 LEU B N 1
ATOM 11950 C CA . LEU B 1 532 ? -0.9 54.75 21.625 1 77.69 532 LEU B CA 1
ATOM 11951 C C . LEU B 1 532 ? 0.234 55.344 20.797 1 77.69 532 LEU B C 1
ATOM 11953 O O . LEU B 1 532 ? 0.744 56.406 21.094 1 77.69 532 LEU B O 1
ATOM 11957 N N . CYS B 1 533 ? 0.593 54.594 19.828 1 77.75 533 CYS B N 1
ATOM 11958 C CA . CYS B 1 533 ? 1.66 55.062 18.953 1 77.75 533 CYS B CA 1
ATOM 11959 C C . CYS B 1 533 ? 1.24 56.312 18.219 1 77.75 533 CYS B C 1
ATOM 11961 O O . CYS B 1 533 ? 2.043 57.25 18.047 1 77.75 533 CYS B O 1
ATOM 11963 N N . ALA B 1 534 ? 0.056 56.375 17.844 1 79.31 534 ALA B N 1
ATOM 11964 C CA . ALA B 1 534 ? -0.472 57.562 17.156 1 79.31 534 ALA B CA 1
ATOM 11965 C C . ALA B 1 534 ? -0.495 58.75 18.094 1 79.31 534 ALA B C 1
ATOM 11967 O O . ALA B 1 534 ? -0.196 59.875 17.672 1 79.31 534 ALA B O 1
ATOM 11968 N N . ALA B 1 535 ? -0.769 58.562 19.328 1 72.25 535 ALA B N 1
ATOM 11969 C CA . ALA B 1 535 ? -0.831 59.625 20.328 1 72.25 535 ALA B CA 1
ATOM 11970 C C . ALA B 1 535 ? 0.558 60.188 20.625 1 72.25 535 ALA B C 1
ATOM 11972 O O . ALA B 1 535 ? 0.729 61.406 20.75 1 72.25 535 ALA B O 1
ATOM 11973 N N . VAL B 1 536 ? 1.377 59.281 20.703 1 72.12 536 VAL B N 1
ATOM 11974 C CA . VAL B 1 536 ? 2.748 59.688 20.984 1 72.12 536 VAL B CA 1
ATOM 11975 C C . VAL B 1 536 ? 3.291 60.5 19.828 1 72.12 536 VAL B C 1
ATOM 11977 O O . VAL B 1 536 ? 3.969 61.5 20.031 1 72.12 536 VAL B O 1
ATOM 11980 N N . ARG B 1 537 ? 3 60.156 18.703 1 73.75 537 ARG B N 1
ATOM 11981 C CA . ARG B 1 537 ? 3.463 60.875 17.516 1 73.75 537 ARG B CA 1
ATOM 11982 C C . ARG B 1 537 ? 2.838 62.281 17.438 1 73.75 537 ARG B C 1
ATOM 11984 O O . ARG B 1 537 ? 3.51 63.25 17.078 1 73.75 537 ARG B O 1
ATOM 11991 N N . LYS B 1 538 ? 1.632 62.344 17.797 1 71.69 538 LYS B N 1
ATOM 11992 C CA . LYS B 1 538 ? 0.944 63.625 17.812 1 71.69 538 LYS B CA 1
ATOM 11993 C C . LYS B 1 538 ? 1.549 64.562 18.859 1 71.69 538 LYS B C 1
ATOM 11995 O O . LYS B 1 538 ? 1.705 65.75 18.609 1 71.69 538 LYS B O 1
ATOM 12000 N N . GLN B 1 539 ? 1.885 64 19.969 1 69.5 539 GLN B N 1
ATOM 12001 C CA . GLN B 1 539 ? 2.508 64.812 21.031 1 69.5 539 GLN B CA 1
ATOM 12002 C C . GLN B 1 539 ? 3.875 65.312 20.594 1 69.5 539 GLN B C 1
ATOM 12004 O O . GLN B 1 539 ? 4.207 66.5 20.844 1 69.5 539 GLN B O 1
ATOM 12009 N N . ARG B 1 540 ? 4.496 64.438 19.938 1 70.44 540 ARG B N 1
ATOM 12010 C CA . ARG B 1 540 ? 5.82 64.812 19.469 1 70.44 540 ARG B CA 1
ATOM 12011 C C . ARG B 1 540 ? 5.723 65.938 18.406 1 70.44 540 ARG B C 1
ATOM 12013 O O . ARG B 1 540 ? 6.57 66.812 18.344 1 70.44 540 ARG B O 1
ATOM 12020 N N . GLN B 1 541 ? 4.715 65.812 17.703 1 71.25 541 GLN B N 1
ATOM 12021 C CA . GLN B 1 541 ? 4.484 66.812 16.672 1 71.25 541 GLN B CA 1
ATOM 12022 C C . GLN B 1 541 ? 4.113 68.188 17.297 1 71.25 541 GLN B C 1
ATOM 12024 O O . GLN B 1 541 ? 4.566 69.25 16.844 1 71.25 541 GLN B O 1
ATOM 12029 N N . PHE B 1 542 ? 3.441 68.125 18.375 1 69.62 542 PHE B N 1
ATOM 12030 C CA . PHE B 1 542 ? 3.039 69.312 19.078 1 69.62 542 PHE B CA 1
ATOM 12031 C C . PHE B 1 542 ? 4.234 70 19.766 1 69.62 542 PHE B C 1
ATOM 12033 O O . PHE B 1 542 ? 4.402 71.188 19.719 1 69.62 542 PHE B O 1
ATOM 12040 N N . GLU B 1 543 ? 4.977 69.125 20.344 1 69.44 543 GLU B N 1
ATOM 12041 C CA . GLU B 1 543 ? 6.168 69.625 21.031 1 69.44 543 GLU B CA 1
ATOM 12042 C C . GLU B 1 543 ? 7.152 70.25 20.047 1 69.44 543 GLU B C 1
ATOM 12044 O O . GLU B 1 543 ? 7.754 71.25 20.328 1 69.44 543 GLU B O 1
ATOM 12049 N N . ASN B 1 544 ? 7.176 69.625 18.938 1 69.25 544 ASN B N 1
ATOM 12050 C CA . ASN B 1 544 ? 8.07 70.125 17.906 1 69.25 544 ASN B CA 1
ATOM 12051 C C . ASN B 1 544 ? 7.531 71.438 17.297 1 69.25 544 ASN B C 1
ATOM 12053 O O . ASN B 1 544 ? 8.297 72.312 16.984 1 69.25 544 ASN B O 1
ATOM 12057 N N . ALA B 1 545 ? 6.301 71.5 17.234 1 69.69 545 ALA B N 1
ATOM 12058 C CA . ALA B 1 545 ? 5.668 72.75 16.734 1 69.69 545 ALA B CA 1
ATOM 12059 C C . ALA B 1 545 ? 5.836 73.875 17.734 1 69.69 545 ALA B C 1
ATOM 12061 O O . ALA B 1 545 ? 6.094 75 17.328 1 69.69 545 ALA B O 1
ATOM 12062 N N . GLU B 1 546 ? 5.73 73.688 19 1 62.88 546 GLU B N 1
ATOM 12063 C CA . GLU B 1 546 ? 5.918 74.688 20.047 1 62.88 546 GLU B CA 1
ATOM 12064 C C . GLU B 1 546 ? 7.363 75.125 20.094 1 62.88 546 GLU B C 1
ATOM 12066 O O . GLU B 1 546 ? 7.613 76.375 20.25 1 62.88 546 GLU B O 1
ATOM 12071 N N . LYS B 1 547 ? 8.219 74.25 19.797 1 68.81 547 LYS B N 1
ATOM 12072 C CA . LYS B 1 547 ? 9.625 74.625 19.781 1 68.81 547 LYS B CA 1
ATOM 12073 C C . LYS B 1 547 ? 9.953 75.5 18.578 1 68.81 547 LYS B C 1
ATOM 12075 O O . LYS B 1 547 ? 10.734 76.438 18.688 1 68.81 547 LYS B O 1
ATOM 12080 N N . SER B 1 548 ? 9.266 75.188 17.594 1 65.25 548 SER B N 1
ATOM 12081 C CA . SER B 1 548 ? 9.484 75.938 16.391 1 65.25 548 SER B CA 1
ATOM 12082 C C . SER B 1 548 ? 8.875 77.375 16.516 1 65.25 548 SER B C 1
ATOM 12084 O O . SER B 1 548 ? 9.445 78.312 16.031 1 65.25 548 SER B O 1
ATOM 12086 N N . THR B 1 549 ? 7.762 77.625 17.219 1 60.16 549 THR B N 1
ATOM 12087 C CA . THR B 1 549 ? 7.145 78.938 17.453 1 60.16 549 THR B CA 1
ATOM 12088 C C . THR B 1 549 ? 7.957 79.75 18.453 1 60.16 549 THR B C 1
ATOM 12090 O O . THR B 1 549 ? 8.078 80.938 18.312 1 60.16 549 THR B O 1
ATOM 12093 N N . ALA B 1 550 ? 8.562 79.125 19.359 1 58.88 550 ALA B N 1
ATOM 12094 C CA . ALA B 1 550 ? 9.398 79.812 20.344 1 58.88 550 ALA B CA 1
ATOM 12095 C C . ALA B 1 550 ? 10.68 80.312 19.703 1 58.88 550 ALA B C 1
ATOM 12097 O O . ALA B 1 550 ? 11.156 81.438 20.031 1 58.88 550 ALA B O 1
ATOM 12098 N N . ASN B 1 551 ? 11.102 79.688 18.719 1 55.47 551 ASN B N 1
ATOM 12099 C CA . ASN B 1 551 ? 12.328 80.125 18.047 1 55.47 551 ASN B CA 1
ATOM 12100 C C . ASN B 1 551 ? 12.055 81.25 17.078 1 55.47 551 ASN B C 1
ATOM 12102 O O . ASN B 1 551 ? 12.961 82 16.734 1 55.47 551 ASN B O 1
ATOM 12106 N N . ARG B 1 552 ? 10.914 81.625 16.641 1 52.03 552 ARG B N 1
ATOM 12107 C CA . ARG B 1 552 ? 10.609 82.75 15.766 1 52.03 552 ARG B CA 1
ATOM 12108 C C . ARG B 1 552 ? 10.406 84 16.578 1 52.03 552 ARG B C 1
ATOM 12110 O O . ARG B 1 552 ? 10.625 85.125 16.078 1 52.03 552 ARG B O 1
ATOM 12117 N N . GLY B 1 553 ? 10 84.062 17.828 1 44.28 553 GLY B N 1
ATOM 12118 C CA . GLY B 1 553 ? 9.805 85.25 18.641 1 44.28 553 GLY B CA 1
ATOM 12119 C C . GLY B 1 553 ? 11.102 85.938 19.031 1 44.28 553 GLY B C 1
ATOM 12120 O O . GLY B 1 553 ? 11.102 87.062 19.422 1 44.28 553 GLY B O 1
ATOM 12121 N N . GLU B 1 554 ? 12.211 85.25 19.094 1 43.56 554 GLU B N 1
ATOM 12122 C CA . GLU B 1 554 ? 13.43 85.938 19.547 1 43.56 554 GLU B CA 1
ATOM 12123 C C . GLU B 1 554 ? 13.992 86.875 18.469 1 43.56 554 GLU B C 1
ATOM 12125 O O . GLU B 1 554 ? 14.859 87.688 18.75 1 43.56 554 GLU B O 1
ATOM 12130 N N . ARG B 1 555 ? 13.773 86.75 17.156 1 42.25 555 ARG B N 1
ATOM 12131 C CA . ARG B 1 555 ? 14.469 87.625 16.219 1 42.25 555 ARG B CA 1
ATOM 12132 C C . ARG B 1 555 ? 13.797 89 16.141 1 42.25 555 ARG B C 1
ATOM 12134 O O . ARG B 1 555 ? 14.375 89.938 15.617 1 42.25 555 ARG B O 1
ATOM 12141 N N . SER B 1 556 ? 12.406 89.25 16.438 1 34.69 556 SER B N 1
ATOM 12142 C CA . SER B 1 556 ? 11.812 90.562 16.016 1 34.69 556 SER B CA 1
ATOM 12143 C C . SER B 1 556 ? 12.055 91.625 17.031 1 34.69 556 SER B C 1
ATOM 12145 O O . SER B 1 556 ? 11.492 92.75 16.922 1 34.69 556 SER B O 1
ATOM 12147 N N . ARG B 1 557 ? 12.633 91.5 18.203 1 32.09 557 ARG B N 1
ATOM 12148 C CA . ARG B 1 557 ? 12.594 92.562 19.188 1 32.09 557 ARG B CA 1
ATOM 12149 C C . ARG B 1 557 ? 13.531 93.688 18.797 1 32.09 557 ARG B C 1
ATOM 12151 O O . ARG B 1 557 ? 13.758 94.625 19.578 1 32.09 557 ARG B O 1
ATOM 12158 N N . GLU B 1 558 ? 14.266 93.625 17.641 1 30.27 558 GLU B N 1
ATOM 12159 C CA . GLU B 1 558 ? 15.211 94.688 17.656 1 30.27 558 GLU B CA 1
ATOM 12160 C C . GLU B 1 558 ? 14.492 96.062 17.484 1 30.27 558 GLU B C 1
ATOM 12162 O O . GLU B 1 558 ? 14.906 97.062 18.047 1 30.27 558 GLU B O 1
ATOM 12167 N N . GLU B 1 559 ? 13.586 96.188 16.438 1 27.27 559 GLU B N 1
ATOM 12168 C CA . GLU B 1 559 ? 13.656 97.5 15.883 1 27.27 559 GLU B CA 1
ATOM 12169 C C . GLU B 1 559 ? 12.836 98.5 16.719 1 27.27 559 GLU B C 1
ATOM 12171 O O . GLU B 1 559 ? 13.258 99.625 16.953 1 27.27 559 GLU B O 1
ATOM 12176 N N . THR B 1 560 ? 11.438 98.438 16.75 1 25.91 560 THR B N 1
ATOM 12177 C CA . THR B 1 560 ? 10.664 99.688 16.609 1 25.91 560 THR B CA 1
ATOM 12178 C C . THR B 1 560 ? 10.344 100.25 17.984 1 25.91 560 THR B C 1
ATOM 12180 O O . THR B 1 560 ? 9.477 99.75 18.703 1 25.91 560 THR B O 1
ATOM 12183 N N . THR B 1 561 ? 11.18 100.562 18.938 1 25.8 561 THR B N 1
ATOM 12184 C CA . THR B 1 561 ? 10.68 100.938 20.266 1 25.8 561 THR B CA 1
ATOM 12185 C C . THR B 1 561 ? 9.984 102.312 20.203 1 25.8 561 THR B C 1
ATOM 12187 O O . THR B 1 561 ? 10.641 103.375 20.172 1 25.8 561 THR B O 1
ATOM 12190 N N . SER B 1 562 ? 8.945 102.375 19.25 1 22.59 562 SER B N 1
ATOM 12191 C CA . SER B 1 562 ? 8.273 103.688 19.188 1 22.59 562 SER B CA 1
ATOM 12192 C C . SER B 1 562 ? 7.547 104 20.484 1 22.59 562 SER B C 1
ATOM 12194 O O . SER B 1 562 ? 7.102 103.125 21.188 1 22.59 562 SER B O 1
ATOM 12196 N N . PRO B 1 563 ? 7.52 105.25 21.031 1 24.03 563 PRO B N 1
ATOM 12197 C CA . PRO B 1 563 ? 7.266 105.875 22.328 1 24.03 563 PRO B CA 1
ATOM 12198 C C . PRO B 1 563 ? 5.781 105.938 22.688 1 24.03 563 PRO B C 1
ATOM 12200 O O . PRO B 1 563 ? 5.027 106.75 22.125 1 24.03 563 PRO B O 1
ATOM 12203 N N . LEU B 1 564 ? 5.008 104.812 22.344 1 19.7 564 LEU B N 1
ATOM 12204 C CA . LEU B 1 564 ? 3.568 105 22.484 1 19.7 564 LEU B CA 1
ATOM 12205 C C . LEU B 1 564 ? 3.207 105.438 23.906 1 19.7 564 LEU B C 1
ATOM 12207 O O . LEU B 1 564 ? 3.826 105 24.875 1 19.7 564 LEU B O 1
ATOM 12211 N N . THR B 1 565 ? 2.428 106.5 24.047 1 21.03 565 THR B N 1
ATOM 12212 C CA . THR B 1 565 ? 1.922 107.375 25.062 1 21.03 565 THR B CA 1
ATOM 12213 C C . THR B 1 565 ? 1.065 106.625 26.078 1 21.03 565 THR B C 1
ATOM 12215 O O . THR B 1 565 ? 0.498 105.562 25.766 1 21.03 565 THR B O 1
ATOM 12218 N N . GLU B 1 566 ? 1.046 106.875 27.438 1 20.44 566 GLU B N 1
ATOM 12219 C CA . GLU B 1 566 ? 0.808 106.438 28.812 1 20.44 566 GLU B CA 1
ATOM 12220 C C . GLU B 1 566 ? -0.684 106.438 29.141 1 20.44 566 GLU B C 1
ATOM 12222 O O . GLU B 1 566 ? -1.076 106.125 30.266 1 20.44 566 GLU B O 1
ATOM 12227 N N . GLU B 1 567 ? -1.524 106.812 28.219 1 18.94 567 GLU B N 1
ATOM 12228 C CA . GLU B 1 567 ? -2.607 107.438 28.953 1 18.94 567 GLU B CA 1
ATOM 12229 C C . GLU B 1 567 ? -3.279 106.5 29.922 1 18.94 567 GLU B C 1
ATOM 12231 O O . GLU B 1 567 ? -3.42 106.812 31.109 1 18.94 567 GLU B O 1
ATOM 12236 N N . ALA B 1 568 ? -4.57 106.062 29.562 1 22.36 568 ALA B N 1
ATOM 12237 C CA . ALA B 1 568 ? -5.828 106.188 30.297 1 22.36 568 ALA B CA 1
ATOM 12238 C C . ALA B 1 568 ? -6.055 105 31.203 1 22.36 568 ALA B C 1
ATOM 12240 O O . ALA B 1 568 ? -6.355 103.875 30.719 1 22.36 568 ALA B O 1
ATOM 12241 N N . ARG B 1 569 ? -5.336 104.812 32.375 1 20.8 569 ARG B N 1
ATOM 12242 C CA . ARG B 1 569 ? -5.246 103.75 33.344 1 20.8 569 ARG B CA 1
ATOM 12243 C C . ARG B 1 569 ? -6.543 103.562 34.125 1 20.8 569 ARG B C 1
ATOM 12245 O O . ARG B 1 569 ? -6.523 103.25 35.312 1 20.8 569 ARG B O 1
ATOM 12252 N N . GLY B 1 570 ? -7.645 104 33.625 1 18.23 570 GLY B N 1
ATOM 12253 C CA . GLY B 1 570 ? -8.648 104.188 34.656 1 18.23 570 GLY B CA 1
ATOM 12254 C C . GLY B 1 570 ? -8.883 102.938 35.5 1 18.23 570 GLY B C 1
ATOM 12255 O O . GLY B 1 570 ? -8.281 101.938 35.25 1 18.23 570 GLY B O 1
ATOM 12256 N N . GLY B 1 571 ? -10.18 102.625 35.906 1 18.47 571 GLY B N 1
ATOM 12257 C CA . GLY B 1 571 ? -10.836 102.375 37.188 1 18.47 571 GLY B CA 1
ATOM 12258 C C . GLY B 1 571 ? -10.789 100.938 37.625 1 18.47 571 GLY B C 1
ATOM 12259 O O . GLY B 1 571 ? -10.383 100.625 38.75 1 18.47 571 GLY B O 1
ATOM 12260 N N . LYS B 1 572 ? -11.594 100.062 36.969 1 22.02 572 LYS B N 1
ATOM 12261 C CA . LYS B 1 572 ? -12.641 99.375 37.688 1 22.02 572 LYS B CA 1
ATOM 12262 C C . LYS B 1 572 ? -12.07 98.125 38.375 1 22.02 572 LYS B C 1
ATOM 12264 O O . LYS B 1 572 ? -11.055 97.562 37.938 1 22.02 572 LYS B O 1
ATOM 12269 N N . ASP B 1 573 ? -12.469 97.75 39.562 1 20.86 573 ASP B N 1
ATOM 12270 C CA . ASP B 1 573 ? -12.266 97.062 40.812 1 20.86 573 ASP B CA 1
ATOM 12271 C C . ASP B 1 573 ? -12.227 95.562 40.625 1 20.86 573 ASP B C 1
ATOM 12273 O O . ASP B 1 573 ? -12.109 94.812 41.562 1 20.86 573 ASP B O 1
ATOM 12277 N N . GLY B 1 574 ? -12.445 95.062 39.344 1 19.44 574 GLY B N 1
ATOM 12278 C CA . GLY B 1 574 ? -13.008 93.75 39.469 1 19.44 574 GLY B CA 1
ATOM 12279 C C . GLY B 1 574 ? -12.055 92.75 40.156 1 19.44 574 GLY B C 1
ATOM 12280 O O . GLY B 1 574 ? -10.836 92.938 40.125 1 19.44 574 GLY B O 1
ATOM 12281 N N . ASN B 1 575 ? -12.461 92 41.125 1 20.39 575 ASN B N 1
ATOM 12282 C CA . ASN B 1 575 ? -11.898 91.062 42.094 1 20.39 575 ASN B CA 1
ATOM 12283 C C . ASN B 1 575 ? -11.062 89.938 41.406 1 20.39 575 ASN B C 1
ATOM 12285 O O . ASN B 1 575 ? -11.562 89.25 40.531 1 20.39 575 ASN B O 1
ATOM 12289 N N . PRO B 1 576 ? -9.711 90.062 41.281 1 19.06 576 PRO B N 1
ATOM 12290 C CA . PRO B 1 576 ? -8.836 89.188 40.5 1 19.06 576 PRO B CA 1
ATOM 12291 C C . PRO B 1 576 ? -8.734 87.812 41.062 1 19.06 576 PRO B C 1
ATOM 12293 O O . PRO B 1 576 ? -8.18 87.625 42.156 1 19.06 576 PRO B O 1
ATOM 12296 N N . THR B 1 577 ? -9.82 87 41.344 1 20.45 577 THR B N 1
ATOM 12297 C CA . THR B 1 577 ? -9.539 85.688 41.938 1 20.45 577 THR B CA 1
ATOM 12298 C C . THR B 1 577 ? -8.453 85 41.156 1 20.45 577 THR B C 1
ATOM 12300 O O . THR B 1 577 ? -8.609 84.75 39.938 1 20.45 577 THR B O 1
ATOM 12303 N N . LEU B 1 578 ? -7.172 85.125 41.5 1 17.94 578 LEU B N 1
ATOM 12304 C CA . LEU B 1 578 ? -5.875 84.75 40.969 1 17.94 578 LEU B CA 1
ATOM 12305 C C . LEU B 1 578 ? -5.719 83.25 40.969 1 17.94 578 LEU B C 1
ATOM 12307 O O . LEU B 1 578 ? -5.641 82.625 42.062 1 17.94 578 LEU B O 1
ATOM 12311 N N . PHE B 1 579 ? -6.539 82.438 40.156 1 18.92 579 PHE B N 1
ATOM 12312 C CA . PHE B 1 579 ? -6.27 81 40.062 1 18.92 579 PHE B CA 1
ATOM 12313 C C . PHE B 1 579 ? -4.82 80.75 39.656 1 18.92 579 PHE B C 1
ATOM 12315 O O . PHE B 1 579 ? -4.387 81.188 38.594 1 18.92 579 PHE B O 1
ATOM 12322 N N . ASN B 1 580 ? -3.857 80.75 40.469 1 20.12 580 ASN B N 1
ATOM 12323 C CA . ASN B 1 580 ? -2.445 80.438 40.344 1 20.12 580 ASN B CA 1
ATOM 12324 C C . ASN B 1 580 ? -2.258 79 39.75 1 20.12 580 ASN B C 1
ATOM 12326 O O . ASN B 1 580 ? -2.508 78 40.438 1 20.12 580 ASN B O 1
ATOM 12330 N N . VAL B 1 581 ? -2.65 78.812 38.469 1 20 581 VAL B N 1
ATOM 12331 C CA . VAL B 1 581 ? -2.377 77.562 37.812 1 20 581 VAL B CA 1
ATOM 12332 C C . VAL B 1 581 ? -0.874 77.312 37.781 1 20 581 VAL B C 1
ATOM 12334 O O . VAL B 1 581 ? -0.113 78 37.156 1 20 581 VAL B O 1
ATOM 12337 N N . HIS B 1 582 ? -0.245 76.875 38.844 1 21.39 582 HIS B N 1
ATOM 12338 C CA . HIS B 1 582 ? 1.101 76.312 38.906 1 21.39 582 HIS B CA 1
ATOM 12339 C C . HIS B 1 582 ? 1.324 75.312 37.781 1 21.39 582 HIS B C 1
ATOM 12341 O O . HIS B 1 582 ? 0.624 74.25 37.719 1 21.39 582 HIS B O 1
ATOM 12347 N N . THR B 1 583 ? 1.785 75.688 36.625 1 24.08 583 THR B N 1
ATOM 12348 C CA . THR B 1 583 ? 2.318 74.938 35.5 1 24.08 583 THR B CA 1
ATOM 12349 C C . THR B 1 583 ? 3.473 74.062 35.938 1 24.08 583 THR B C 1
ATOM 12351 O O . THR B 1 583 ? 4.602 74.562 36.125 1 24.08 583 THR B O 1
ATOM 12354 N N . GLN B 1 584 ? 3.451 73.25 36.938 1 23.91 584 GLN B N 1
ATOM 12355 C CA . GLN B 1 584 ? 4.488 72.25 37.094 1 23.91 584 GLN B CA 1
ATOM 12356 C C . GLN B 1 584 ? 4.727 71.438 35.812 1 23.91 584 GLN B C 1
ATOM 12358 O O . GLN B 1 584 ? 3.818 70.812 35.281 1 23.91 584 GLN B O 1
ATOM 12363 N N . ARG B 1 585 ? 5.68 71.875 34.969 1 27.78 585 ARG B N 1
ATOM 12364 C CA . ARG B 1 585 ? 6.352 71.188 33.844 1 27.78 585 ARG B CA 1
ATOM 12365 C C . ARG B 1 585 ? 6.832 69.812 34.25 1 27.78 585 ARG B C 1
ATOM 12367 O O . ARG B 1 585 ? 7.898 69.688 34.844 1 27.78 585 ARG B O 1
ATOM 12374 N N . ASN B 1 586 ? 6.055 69 34.875 1 26.62 586 ASN B N 1
ATOM 12375 C CA . ASN B 1 586 ? 6.445 67.625 35 1 26.62 586 ASN B CA 1
ATOM 12376 C C . ASN B 1 586 ? 6.895 67.062 33.656 1 26.62 586 ASN B C 1
ATOM 12378 O O . ASN B 1 586 ? 6.082 66.875 32.75 1 26.62 586 ASN B O 1
ATOM 12382 N N . LYS B 1 587 ? 8.141 67.312 33.25 1 31.72 587 LYS B N 1
ATOM 12383 C CA . LYS B 1 587 ? 8.93 66.625 32.219 1 31.72 587 LYS B CA 1
ATOM 12384 C C . LYS B 1 587 ? 8.852 65.125 32.375 1 31.72 587 LYS B C 1
ATOM 12386 O O . LYS B 1 587 ? 9.836 64.438 32.75 1 31.72 587 LYS B O 1
ATOM 12391 N N . LYS B 1 588 ? 7.891 64.625 33 1 29.75 588 LYS B N 1
ATOM 12392 C CA . LYS B 1 588 ? 7.848 63.156 32.844 1 29.75 588 LYS B CA 1
ATOM 12393 C C . LYS B 1 588 ? 7.84 62.75 31.375 1 29.75 588 LYS B C 1
ATOM 12395 O O . LYS B 1 588 ? 6.93 63.125 30.625 1 29.75 588 LYS B O 1
ATOM 12400 N N . THR B 1 589 ? 8.977 62.562 30.797 1 29.61 589 THR B N 1
ATOM 12401 C CA . THR B 1 589 ? 9.133 61.781 29.578 1 29.61 589 THR B CA 1
ATOM 12402 C C . THR B 1 589 ? 8.125 60.625 29.547 1 29.61 589 THR B C 1
ATOM 12404 O O . THR B 1 589 ? 8.094 59.812 30.453 1 29.61 589 THR B O 1
ATOM 12407 N N . GLY B 1 590 ? 6.977 60.875 29.078 1 28.72 590 GLY B N 1
ATOM 12408 C CA . GLY B 1 590 ? 5.891 59.938 28.906 1 28.72 590 GLY B CA 1
ATOM 12409 C C . GLY B 1 590 ? 6.352 58.594 28.359 1 28.72 590 GLY B C 1
ATOM 12410 O O . GLY B 1 590 ? 6.484 58.438 27.141 1 28.72 590 GLY B O 1
ATOM 12411 N N . LYS B 1 591 ? 7.211 57.938 29.078 1 32.81 591 LYS B N 1
ATOM 12412 C CA . LYS B 1 591 ? 7.41 56.531 28.734 1 32.81 591 LYS B CA 1
ATOM 12413 C C . LYS B 1 591 ? 6.086 55.844 28.375 1 32.81 591 LYS B C 1
ATOM 12415 O O . LYS B 1 591 ? 5.094 56 29.078 1 32.81 591 LYS B O 1
ATOM 12420 N N . LEU B 1 592 ? 5.82 55.625 27.156 1 33.59 592 LEU B N 1
ATOM 12421 C CA . LEU B 1 592 ? 4.742 54.75 26.672 1 33.59 592 LEU B CA 1
ATOM 12422 C C . LEU B 1 592 ? 4.457 53.656 27.672 1 33.59 592 LEU B C 1
ATOM 12424 O O . LEU B 1 592 ? 5.309 52.781 27.906 1 33.59 592 LEU B O 1
ATOM 12428 N N . GLU B 1 593 ? 3.656 53.875 28.75 1 33.72 593 GLU B N 1
ATOM 12429 C CA . GLU B 1 593 ? 3.158 52.781 29.547 1 33.72 593 GLU B CA 1
ATOM 12430 C C . GLU B 1 593 ? 2.732 51.594 28.641 1 33.72 593 GLU B C 1
ATOM 12432 O O . GLU B 1 593 ? 2.127 51.812 27.594 1 33.72 593 GLU B O 1
ATOM 12437 N N . ASP B 1 594 ? 3.348 50.438 28.703 1 40.66 594 ASP B N 1
ATOM 12438 C CA . ASP B 1 594 ? 2.949 49.188 28.047 1 40.66 594 ASP B CA 1
ATOM 12439 C C . ASP B 1 594 ? 1.429 49.062 28.031 1 40.66 594 ASP B C 1
ATOM 12441 O O . ASP B 1 594 ? 0.742 49.5 28.953 1 40.66 594 ASP B O 1
ATOM 12445 N N . PRO B 1 595 ? 0.788 48.938 26.906 1 43.03 595 PRO B N 1
ATOM 12446 C CA . PRO B 1 595 ? -0.661 48.719 26.906 1 43.03 595 PRO B CA 1
ATOM 12447 C C . PRO B 1 595 ? -1.135 47.875 28.094 1 43.03 595 PRO B C 1
ATOM 12449 O O . PRO B 1 595 ? -0.498 46.875 28.453 1 43.03 595 PRO B O 1
ATOM 12452 N N . VAL B 1 596 ? -1.928 48.469 29.047 1 43.75 596 VAL B N 1
ATOM 12453 C CA . VAL B 1 596 ? -2.549 48 30.281 1 43.75 596 VAL B CA 1
ATOM 12454 C C . VAL B 1 596 ? -3.107 46.594 30.094 1 43.75 596 VAL B C 1
ATOM 12456 O O . VAL B 1 596 ? -3.078 45.781 31.016 1 43.75 596 VAL B O 1
ATOM 12459 N N . LEU B 1 597 ? -3.586 46.312 28.922 1 44.75 597 LEU B N 1
ATOM 12460 C CA . LEU B 1 597 ? -4.344 45.062 28.781 1 44.75 597 LEU B CA 1
ATOM 12461 C C . LEU B 1 597 ? -3.436 43.844 28.938 1 44.75 597 LEU B C 1
ATOM 12463 O O . LEU B 1 597 ? -3.789 42.875 29.625 1 44.75 597 LEU B O 1
ATOM 12467 N N . ILE B 1 598 ? -2.338 43.844 28.281 1 49.94 598 ILE B N 1
ATOM 12468 C CA . ILE B 1 598 ? -1.595 42.594 28.266 1 49.94 598 ILE B CA 1
ATOM 12469 C C . ILE B 1 598 ? -1.048 42.312 29.672 1 49.94 598 ILE B C 1
ATOM 12471 O O . ILE B 1 598 ? -0.931 41.156 30.062 1 49.94 598 ILE B O 1
ATOM 12475 N N . GLY B 1 599 ? -0.876 43.406 30.422 1 47.16 599 GLY B N 1
ATOM 12476 C CA . GLY B 1 599 ? -0.272 43.188 31.719 1 47.16 599 GLY B CA 1
ATOM 12477 C C . GLY B 1 599 ? -1.277 42.781 32.781 1 47.16 599 GLY B C 1
ATOM 12478 O O . GLY B 1 599 ? -0.897 42.406 33.906 1 47.16 599 GLY B O 1
ATOM 12479 N N . SER B 1 600 ? -2.555 42.75 32.25 1 57 600 SER B N 1
ATOM 12480 C CA . SER B 1 600 ? -3.525 42.406 33.281 1 57 600 SER B CA 1
ATOM 12481 C C . SER B 1 600 ? -3.555 40.875 33.5 1 57 600 SER B C 1
ATOM 12483 O O . SER B 1 600 ? -3.26 40.094 32.594 1 57 600 SER B O 1
ATOM 12485 N N . LEU B 1 601 ? -3.748 40.531 34.688 1 53.97 601 LEU B N 1
ATOM 12486 C CA . LEU B 1 601 ? -3.76 39.156 35.125 1 53.97 601 LEU B CA 1
ATOM 12487 C C . LEU B 1 601 ? -4.746 38.312 34.312 1 53.97 601 LEU B C 1
ATOM 12489 O O . LEU B 1 601 ? -4.422 37.219 33.906 1 53.97 601 LEU B O 1
ATOM 12493 N N . PRO B 1 602 ? -5.82 38.844 33.969 1 60.72 602 PRO B N 1
ATOM 12494 C CA . PRO B 1 602 ? -6.758 38.031 33.219 1 60.72 602 PRO B CA 1
ATOM 12495 C C . PRO B 1 602 ? -6.25 37.688 31.812 1 60.72 602 PRO B C 1
ATOM 12497 O O . PRO B 1 602 ? -6.477 36.594 31.312 1 60.72 602 PRO B O 1
ATOM 12500 N N . VAL B 1 603 ? -5.57 38.531 31.25 1 69.25 603 VAL B N 1
ATOM 12501 C CA . VAL B 1 603 ? -5.055 38.344 29.906 1 69.25 603 VAL B CA 1
ATOM 12502 C C . VAL B 1 603 ? -3.889 37.344 29.938 1 69.25 603 VAL B C 1
ATOM 12504 O O . VAL B 1 603 ? -3.785 36.469 29.078 1 69.25 603 VAL B O 1
ATOM 12507 N N . ARG B 1 604 ? -3.213 37.469 30.938 1 67.88 604 ARG B N 1
ATOM 12508 C CA . ARG B 1 604 ? -2.096 36.531 31.109 1 67.88 604 ARG B CA 1
ATOM 12509 C C . ARG B 1 604 ? -2.594 35.094 31.297 1 67.88 604 ARG B C 1
ATOM 12511 O O . ARG B 1 604 ? -2.037 34.156 30.734 1 67.88 604 ARG B O 1
ATOM 12518 N N . SER B 1 605 ? -3.537 35.031 32.094 1 69.19 605 SER B N 1
ATOM 12519 C CA . SER B 1 605 ? -4.117 33.719 32.344 1 69.19 605 SER B CA 1
ATOM 12520 C C . SER B 1 605 ? -4.719 33.125 31.078 1 69.19 605 SER B C 1
ATOM 12522 O O . SER B 1 605 ? -4.676 31.891 30.875 1 69.19 605 SER B O 1
ATOM 12524 N N . LEU B 1 606 ? -5.254 33.938 30.312 1 74.31 606 LEU B N 1
ATOM 12525 C CA . LEU B 1 606 ? -5.855 33.469 29.062 1 74.31 606 LEU B CA 1
ATOM 12526 C C . LEU B 1 606 ? -4.781 33.031 28.078 1 74.31 606 LEU B C 1
ATOM 12528 O O . LEU B 1 606 ? -4.949 32 27.391 1 74.31 606 LEU B O 1
ATOM 12532 N N . LEU B 1 607 ? -3.783 33.656 28.078 1 72.81 607 LEU B N 1
ATOM 12533 C CA . LEU B 1 607 ? -2.699 33.312 27.172 1 72.81 607 LEU B CA 1
ATOM 12534 C C . LEU B 1 607 ? -2.012 32 27.594 1 72.81 607 LEU B C 1
ATOM 12536 O O . LEU B 1 607 ? -1.615 31.203 26.75 1 72.81 607 LEU B O 1
ATOM 12540 N N . GLU B 1 608 ? -1.875 31.875 28.875 1 72.12 608 GLU B N 1
ATOM 12541 C CA . GLU B 1 608 ? -1.309 30.641 29.391 1 72.12 608 GLU B CA 1
ATOM 12542 C C . GLU B 1 608 ? -2.217 29.453 29.094 1 72.12 608 GLU B C 1
ATOM 12544 O O . GLU B 1 608 ? -1.739 28.375 28.75 1 72.12 608 GLU B O 1
ATOM 12549 N N . ALA B 1 609 ? -3.414 29.719 29.25 1 72.06 609 ALA B N 1
ATOM 12550 C CA . ALA B 1 609 ? -4.391 28.688 28.938 1 72.06 609 ALA B CA 1
ATOM 12551 C C . ALA B 1 609 ? -4.355 28.328 27.453 1 72.06 609 ALA B C 1
ATOM 12553 O O . ALA B 1 609 ? -4.492 27.156 27.078 1 72.06 609 ALA B O 1
ATOM 12554 N N . HIS B 1 610 ? -4.203 29.297 26.688 1 78.06 610 HIS B N 1
ATOM 12555 C CA . HIS B 1 610 ? -4.125 29.078 25.25 1 78.06 610 HIS B CA 1
ATOM 12556 C C . HIS B 1 610 ? -2.896 28.266 24.875 1 78.06 610 HIS B C 1
ATOM 12558 O O . HIS B 1 610 ? -2.986 27.328 24.078 1 78.06 610 HIS B O 1
ATOM 12564 N N . ALA B 1 611 ? -1.841 28.547 25.484 1 76.06 611 ALA B N 1
ATOM 12565 C CA . ALA B 1 611 ? -0.595 27.844 25.188 1 76.06 611 ALA B CA 1
ATOM 12566 C C . ALA B 1 611 ? -0.682 26.375 25.594 1 76.06 611 ALA B C 1
ATOM 12568 O O . ALA B 1 611 ? -0.221 25.5 24.859 1 76.06 611 ALA B O 1
ATOM 12569 N N . ALA B 1 612 ? -1.183 26.156 26.719 1 74.06 612 ALA B N 1
ATOM 12570 C CA . ALA B 1 612 ? -1.316 24.797 27.219 1 74.06 612 ALA B CA 1
ATOM 12571 C C . ALA B 1 612 ? -2.27 23.984 26.344 1 74.06 612 ALA B C 1
ATOM 12573 O O . ALA B 1 612 ? -1.988 22.828 26.016 1 74.06 612 ALA B O 1
ATOM 12574 N N . ALA B 1 613 ? -3.367 24.594 26 1 78.38 613 ALA B N 1
ATOM 12575 C CA . ALA B 1 613 ? -4.355 23.922 25.156 1 78.38 613 ALA B CA 1
ATOM 12576 C C . ALA B 1 613 ? -3.799 23.656 23.766 1 78.38 613 ALA B C 1
ATOM 12578 O O . ALA B 1 613 ? -4.078 22.625 23.156 1 78.38 613 ALA B O 1
ATOM 12579 N N . HIS B 1 614 ? -3.094 24.594 23.328 1 83.69 614 HIS B N 1
ATOM 12580 C CA . HIS B 1 614 ? -2.496 24.469 22 1 83.69 614 HIS B CA 1
ATOM 12581 C C . HIS B 1 614 ? -1.528 23.297 21.953 1 83.69 614 HIS B C 1
ATOM 12583 O O . HIS B 1 614 ? -1.522 22.531 20.984 1 83.69 614 HIS B O 1
ATOM 12589 N N . CYS B 1 615 ? -0.728 23.188 22.922 1 82.31 615 CYS B N 1
ATOM 12590 C CA . CYS B 1 615 ? 0.255 22.109 22.969 1 82.31 615 CYS B CA 1
ATOM 12591 C C . CYS B 1 615 ? -0.429 20.75 22.938 1 82.31 615 CYS B C 1
ATOM 12593 O O . CYS B 1 615 ? 0.002 19.844 22.219 1 82.31 615 CYS B O 1
ATOM 12595 N N . GLU B 1 616 ? -1.414 20.625 23.641 1 83.81 616 GLU B N 1
ATOM 12596 C CA . GLU B 1 616 ? -2.133 19.359 23.703 1 83.81 616 GLU B CA 1
ATOM 12597 C C . GLU B 1 616 ? -2.807 19.031 22.375 1 83.81 616 GLU B C 1
ATOM 12599 O O . GLU B 1 616 ? -2.719 17.906 21.891 1 83.81 616 GLU B O 1
ATOM 12604 N N . VAL B 1 617 ? -3.533 20.016 21.875 1 88.38 617 VAL B N 1
ATOM 12605 C CA . VAL B 1 617 ? -4.238 19.812 20.609 1 88.38 617 VAL B CA 1
ATOM 12606 C C . VAL B 1 617 ? -3.236 19.516 19.5 1 88.38 617 VAL B C 1
ATOM 12608 O O . VAL B 1 617 ? -3.498 18.688 18.625 1 88.38 617 VAL B O 1
ATOM 12611 N N . LEU B 1 618 ? -2.141 20.188 19.594 1 90.56 618 LEU B N 1
ATOM 12612 C CA . LEU B 1 618 ? -1.091 19.984 18.609 1 90.56 618 LEU B CA 1
ATOM 12613 C C . LEU B 1 618 ? -0.598 18.531 18.625 1 90.56 618 LEU B C 1
ATOM 12615 O O . LEU B 1 618 ? -0.496 17.891 17.578 1 90.56 618 LEU B O 1
ATOM 12619 N N . LEU B 1 619 ? -0.335 17.969 19.797 1 91.38 619 LEU B N 1
ATOM 12620 C CA . LEU B 1 619 ? 0.166 16.594 19.938 1 91.38 619 LEU B CA 1
ATOM 12621 C C . LEU B 1 619 ? -0.84 15.594 19.391 1 91.38 619 LEU B C 1
ATOM 12623 O O . LEU B 1 619 ? -0.477 14.703 18.609 1 91.38 619 LEU B O 1
ATOM 12627 N N . HIS B 1 620 ? -2.049 15.789 19.719 1 93.31 620 HIS B N 1
ATOM 12628 C CA . HIS B 1 620 ? -3.066 14.828 19.312 1 93.31 620 HIS B CA 1
ATOM 12629 C C . HIS B 1 620 ? -3.363 14.93 17.828 1 93.31 620 HIS B C 1
ATOM 12631 O O . HIS B 1 620 ? -3.488 13.906 17.141 1 93.31 620 HIS B O 1
ATOM 12637 N N . CYS B 1 621 ? -3.486 16.141 17.281 1 95.56 621 CYS B N 1
ATOM 12638 C CA . CYS B 1 621 ? -3.803 16.312 15.859 1 95.56 621 CYS B CA 1
ATOM 12639 C C . CYS B 1 621 ? -2.668 15.805 14.984 1 95.56 621 CYS B C 1
ATOM 12641 O O . CYS B 1 621 ? -2.906 15.117 13.984 1 95.56 621 CYS B O 1
ATOM 12643 N N . CYS B 1 622 ? -1.42 16.078 15.414 1 96.19 622 CYS B N 1
ATOM 12644 C CA . CYS B 1 622 ? -0.255 15.695 14.625 1 96.19 622 CYS B CA 1
ATOM 12645 C C . CYS B 1 622 ? 0 14.203 14.727 1 96.19 622 CYS B C 1
ATOM 12647 O O . CYS B 1 622 ? 0.625 13.617 13.836 1 96.19 622 CYS B O 1
ATOM 12649 N N . ALA B 1 623 ? -0.482 13.562 15.758 1 96.81 623 ALA B N 1
ATOM 12650 C CA . ALA B 1 623 ? -0.338 12.117 15.883 1 96.81 623 ALA B CA 1
ATOM 12651 C C . ALA B 1 623 ? -1.498 11.391 15.203 1 96.81 623 ALA B C 1
ATOM 12653 O O . ALA B 1 623 ? -1.309 10.328 14.602 1 96.81 623 ALA B O 1
ATOM 12654 N N . LEU B 1 624 ? -2.658 11.93 15.297 1 97.75 624 LEU B N 1
ATOM 12655 C CA . LEU B 1 624 ? -3.871 11.266 14.828 1 97.75 624 LEU B CA 1
ATOM 12656 C C . LEU B 1 624 ? -3.893 11.188 13.305 1 97.75 624 LEU B C 1
ATOM 12658 O O . LEU B 1 624 ? -4.176 10.133 12.734 1 97.75 624 LEU B O 1
ATOM 12662 N N . LYS B 1 625 ? -3.605 12.289 12.664 1 97.81 625 LYS B N 1
ATOM 12663 C CA . LYS B 1 625 ? -3.707 12.336 11.203 1 97.81 625 LYS B CA 1
ATOM 12664 C C . LYS B 1 625 ? -2.83 11.273 10.555 1 97.81 625 LYS B C 1
ATOM 12666 O O . LYS B 1 625 ? -3.312 10.469 9.758 1 97.81 625 LYS B O 1
ATOM 12671 N N . PRO B 1 626 ? -1.532 11.18 10.938 1 97.62 626 PRO B N 1
ATOM 12672 C CA . PRO B 1 626 ? -0.706 10.141 10.32 1 97.62 626 PRO B CA 1
ATOM 12673 C C . PRO B 1 626 ? -1.205 8.734 10.633 1 97.62 626 PRO B C 1
ATOM 12675 O O . PRO B 1 626 ? -1.206 7.867 9.75 1 97.62 626 PRO B O 1
ATOM 12678 N N . THR B 1 627 ? -1.656 8.492 11.844 1 98 627 THR B N 1
ATOM 12679 C CA . THR B 1 627 ? -2.074 7.16 12.266 1 98 627 THR B CA 1
ATOM 12680 C C . THR B 1 627 ? -3.316 6.715 11.5 1 98 627 THR B C 1
ATOM 12682 O O . THR B 1 627 ? -3.396 5.574 11.039 1 98 627 THR B O 1
ATOM 12685 N N . VAL B 1 628 ? -4.223 7.633 11.352 1 98.62 628 VAL B N 1
ATOM 12686 C CA . VAL B 1 628 ? -5.457 7.324 10.633 1 98.62 628 VAL B CA 1
ATOM 12687 C C . VAL B 1 628 ? -5.156 7.148 9.148 1 98.62 628 VAL B C 1
ATOM 12689 O O . VAL B 1 628 ? -5.699 6.246 8.5 1 98.62 628 VAL B O 1
ATOM 12692 N N . ALA B 1 629 ? -4.344 8.031 8.617 1 98.25 629 ALA B N 1
ATOM 12693 C CA . ALA B 1 629 ? -4.023 7.961 7.191 1 98.25 629 ALA B CA 1
ATOM 12694 C C . ALA B 1 629 ? -3.311 6.656 6.855 1 98.25 629 ALA B C 1
ATOM 12696 O O . ALA B 1 629 ? -3.617 6.016 5.844 1 98.25 629 ALA B O 1
ATOM 12697 N N . TRP B 1 630 ? -2.361 6.234 7.66 1 97.94 630 TRP B N 1
ATOM 12698 C CA . TRP B 1 630 ? -1.682 4.961 7.434 1 97.94 630 TRP B CA 1
ATOM 12699 C C . TRP B 1 630 ? -2.646 3.791 7.594 1 97.94 630 TRP B C 1
ATOM 12701 O O . TRP B 1 630 ? -2.549 2.795 6.875 1 97.94 630 TRP B O 1
ATOM 12711 N N . CYS B 1 631 ? -3.506 3.887 8.539 1 98.19 631 CYS B N 1
ATOM 12712 C CA . CYS B 1 631 ? -4.504 2.84 8.703 1 98.19 631 CYS B CA 1
ATOM 12713 C C . CYS B 1 631 ? -5.391 2.73 7.469 1 98.19 631 CYS B C 1
ATOM 12715 O O . CYS B 1 631 ? -5.68 1.628 7.004 1 98.19 631 CYS B O 1
ATOM 12717 N N . ALA B 1 632 ? -5.828 3.898 6.969 1 98.69 632 ALA B N 1
ATOM 12718 C CA . ALA B 1 632 ? -6.66 3.916 5.77 1 98.69 632 ALA B CA 1
ATOM 12719 C C . ALA B 1 632 ? -5.938 3.264 4.594 1 98.69 632 ALA B C 1
ATOM 12721 O O . ALA B 1 632 ? -6.531 2.471 3.857 1 98.69 632 ALA B O 1
ATOM 12722 N N . GLU B 1 633 ? -4.707 3.637 4.43 1 98.38 633 GLU B N 1
ATOM 12723 C CA . GLU B 1 633 ? -3.914 3.07 3.346 1 98.38 633 GLU B CA 1
ATOM 12724 C C . GLU B 1 633 ? -3.768 1.559 3.496 1 98.38 633 GLU B C 1
ATOM 12726 O O . GLU B 1 633 ? -3.969 0.811 2.537 1 98.38 633 GLU B O 1
ATOM 12731 N N . ARG B 1 634 ? -3.479 1.077 4.656 1 97.62 634 ARG B N 1
ATOM 12732 C CA . ARG B 1 634 ? -3.273 -0.347 4.898 1 97.62 634 ARG B CA 1
ATOM 12733 C C . ARG B 1 634 ? -4.57 -1.126 4.715 1 97.62 634 ARG B C 1
ATOM 12735 O O . ARG B 1 634 ? -4.566 -2.225 4.156 1 97.62 634 ARG B O 1
ATOM 12742 N N . LEU B 1 635 ? -5.609 -0.583 5.211 1 98.31 635 LEU B N 1
ATOM 12743 C CA . LEU B 1 635 ? -6.91 -1.238 5.082 1 98.31 635 LEU B CA 1
ATOM 12744 C C . LEU B 1 635 ? -7.309 -1.371 3.617 1 98.31 635 LEU B C 1
ATOM 12746 O O . LEU B 1 635 ? -7.828 -2.41 3.201 1 98.31 635 LEU B O 1
ATOM 12750 N N . ALA B 1 636 ? -7.113 -0.323 2.887 1 98.38 636 ALA B N 1
ATOM 12751 C CA . ALA B 1 636 ? -7.469 -0.375 1.471 1 98.38 636 ALA B CA 1
ATOM 12752 C C . ALA B 1 636 ? -6.582 -1.365 0.719 1 98.38 636 ALA B C 1
ATOM 12754 O O . ALA B 1 636 ? -7.074 -2.156 -0.089 1 98.38 636 ALA B O 1
ATOM 12755 N N . THR B 1 637 ? -5.301 -1.354 1.012 1 98.12 637 THR B N 1
ATOM 12756 C CA . THR B 1 637 ? -4.332 -2.213 0.335 1 98.12 637 THR B CA 1
ATOM 12757 C C . THR B 1 637 ? -4.559 -3.676 0.707 1 98.12 637 THR B C 1
ATOM 12759 O O . THR B 1 637 ? -4.633 -4.539 -0.169 1 98.12 637 THR B O 1
ATOM 12762 N N . GLU B 1 638 ? -4.672 -3.969 2.012 1 97.25 638 GLU B N 1
ATOM 12763 C CA . GLU B 1 638 ? -4.891 -5.34 2.469 1 97.25 638 GLU B CA 1
ATOM 12764 C C . GLU B 1 638 ? -6.285 -5.828 2.09 1 97.25 638 GLU B C 1
ATOM 12766 O O . GLU B 1 638 ? -6.469 -7.008 1.771 1 97.25 638 GLU B O 1
ATOM 12771 N N . GLY B 1 639 ? -7.258 -4.867 2.221 1 98.19 639 GLY B N 1
ATOM 12772 C CA . GLY B 1 639 ? -8.586 -5.246 1.771 1 98.19 639 GLY B CA 1
ATOM 12773 C C . GLY B 1 639 ? -8.633 -5.648 0.309 1 98.19 639 GLY B C 1
ATOM 12774 O O . GLY B 1 639 ? -9.258 -6.648 -0.047 1 98.19 639 GLY B O 1
ATOM 12775 N N . ARG B 1 640 ? -7.969 -4.891 -0.502 1 98.12 640 ARG B N 1
ATOM 12776 C CA . ARG B 1 640 ? -7.875 -5.207 -1.925 1 98.12 640 ARG B CA 1
ATOM 12777 C C . ARG B 1 640 ? -7.254 -6.582 -2.143 1 98.12 640 ARG B C 1
ATOM 12779 O O . ARG B 1 640 ? -7.773 -7.387 -2.922 1 98.12 640 ARG B O 1
ATOM 12786 N N . GLU B 1 641 ? -6.184 -6.871 -1.492 1 97.19 641 GLU B N 1
ATOM 12787 C CA . GLU B 1 641 ? -5.492 -8.148 -1.648 1 97.19 641 GLU B CA 1
ATOM 12788 C C . GLU B 1 641 ? -6.359 -9.305 -1.159 1 97.19 641 GLU B C 1
ATOM 12790 O O . GLU B 1 641 ? -6.422 -10.352 -1.802 1 97.19 641 GLU B O 1
ATOM 12795 N N . ARG B 1 642 ? -7.062 -9.109 -0.071 1 97 642 ARG B N 1
ATOM 12796 C CA . ARG B 1 642 ? -7.852 -10.164 0.558 1 97 642 ARG B CA 1
ATOM 12797 C C . ARG B 1 642 ? -9.133 -10.43 -0.225 1 97 642 ARG B C 1
ATOM 12799 O O . ARG B 1 642 ? -9.789 -11.461 -0.024 1 97 642 ARG B O 1
ATOM 12806 N N . CYS B 1 643 ? -9.461 -9.523 -1.105 1 97.5 643 CYS B N 1
ATOM 12807 C CA . CYS B 1 643 ? -10.648 -9.727 -1.929 1 97.5 643 CYS B CA 1
ATOM 12808 C C . CYS B 1 643 ? -10.273 -10.273 -3.301 1 97.5 643 CYS B C 1
ATOM 12810 O O . CYS B 1 643 ? -11.133 -10.414 -4.172 1 97.5 643 CYS B O 1
ATOM 12812 N N . GLY B 1 644 ? -9.008 -10.594 -3.504 1 95.81 644 GLY B N 1
ATOM 12813 C CA . GLY B 1 644 ? -8.547 -11.211 -4.738 1 95.81 644 GLY B CA 1
ATOM 12814 C C . GLY B 1 644 ? -8.852 -10.375 -5.969 1 95.81 644 GLY B C 1
ATOM 12815 O O . GLY B 1 644 ? -8.648 -9.164 -5.973 1 95.81 644 GLY B O 1
ATOM 12816 N N . GLY B 1 645 ? -9.32 -11.016 -7.02 1 95.44 645 GLY B N 1
ATOM 12817 C CA . GLY B 1 645 ? -9.68 -10.328 -8.25 1 95.44 645 GLY B CA 1
ATOM 12818 C C . GLY B 1 645 ? -10.828 -9.359 -8.078 1 95.44 645 GLY B C 1
ATOM 12819 O O . GLY B 1 645 ? -10.891 -8.336 -8.766 1 95.44 645 GLY B O 1
ATOM 12820 N N . GLY B 1 646 ? -11.719 -9.719 -7.168 1 94.69 646 GLY B N 1
ATOM 12821 C CA . GLY B 1 646 ? -12.82 -8.812 -6.895 1 94.69 646 GLY B CA 1
ATOM 12822 C C . GLY B 1 646 ? -12.367 -7.441 -6.43 1 94.69 646 GLY B C 1
ATOM 12823 O O . GLY B 1 646 ? -12.945 -6.422 -6.82 1 94.69 646 GLY B O 1
ATOM 12824 N N . GLY B 1 647 ? -11.32 -7.43 -5.652 1 96.69 647 GLY B N 1
ATOM 12825 C CA . GLY B 1 647 ? -10.805 -6.172 -5.137 1 96.69 647 GLY B CA 1
ATOM 12826 C C . GLY B 1 647 ? -10.109 -5.336 -6.195 1 96.69 647 GLY B C 1
ATOM 12827 O O . GLY B 1 647 ? -9.914 -4.133 -6.012 1 96.69 647 GLY B O 1
ATOM 12828 N N . PHE B 1 648 ? -9.758 -5.91 -7.367 1 96.88 648 PHE B N 1
ATOM 12829 C CA . PHE B 1 648 ? -8.969 -5.223 -8.383 1 96.88 648 PHE B CA 1
ATOM 12830 C C . PHE B 1 648 ? -9.875 -4.469 -9.352 1 96.88 648 PHE B C 1
ATOM 12832 O O . PHE B 1 648 ? -9.406 -3.596 -10.086 1 96.88 648 PHE B O 1
ATOM 12839 N N . LEU B 1 649 ? -11.141 -4.789 -9.352 1 96.94 649 LEU B N 1
ATOM 12840 C CA . LEU B 1 649 ? -12.109 -4.07 -10.172 1 96.94 649 LEU B CA 1
ATOM 12841 C C . LEU B 1 649 ? -12.43 -2.705 -9.57 1 96.94 649 LEU B C 1
ATOM 12843 O O . LEU B 1 649 ? -12.75 -2.609 -8.383 1 96.94 649 LEU B O 1
ATOM 12847 N N . SER B 1 650 ? -12.367 -1.638 -10.375 1 96.75 650 SER B N 1
ATOM 12848 C CA . SER B 1 650 ? -12.594 -0.294 -9.852 1 96.75 650 SER B CA 1
ATOM 12849 C C . SER B 1 650 ? -13.984 -0.161 -9.25 1 96.75 650 SER B C 1
ATOM 12851 O O . SER B 1 650 ? -14.188 0.587 -8.289 1 96.75 650 SER B O 1
ATOM 12853 N N . ALA B 1 651 ? -14.906 -0.894 -9.773 1 96.56 651 ALA B N 1
ATOM 12854 C CA . ALA B 1 651 ? -16.281 -0.836 -9.297 1 96.56 651 ALA B CA 1
ATOM 12855 C C . ALA B 1 651 ? -16.359 -1.178 -7.809 1 96.56 651 ALA B C 1
ATOM 12857 O O . ALA B 1 651 ? -17.312 -0.796 -7.125 1 96.56 651 ALA B O 1
ATOM 12858 N N . ASN B 1 652 ? -15.328 -1.861 -7.32 1 97.81 652 ASN B N 1
ATOM 12859 C CA . ASN B 1 652 ? -15.359 -2.266 -5.922 1 97.81 652 ASN B CA 1
ATOM 12860 C C . ASN B 1 652 ? -14.609 -1.277 -5.035 1 97.81 652 ASN B C 1
ATOM 12862 O O . ASN B 1 652 ? -14.469 -1.496 -3.83 1 97.81 652 ASN B O 1
ATOM 12866 N N . LEU B 1 653 ? -14.008 -0.243 -5.562 1 97.69 653 LEU B N 1
ATOM 12867 C CA . LEU B 1 653 ? -13.688 1.063 -4.996 1 97.69 653 LEU B CA 1
ATOM 12868 C C . LEU B 1 653 ? -12.406 1.001 -4.18 1 97.69 653 LEU B C 1
ATOM 12870 O O . LEU B 1 653 ? -11.984 2.004 -3.598 1 97.69 653 LEU B O 1
ATOM 12874 N N . PHE B 1 654 ? -11.695 -0.144 -4.074 1 98.12 654 PHE B N 1
ATOM 12875 C CA . PHE B 1 654 ? -10.453 -0.2 -3.312 1 98.12 654 PHE B CA 1
ATOM 12876 C C . PHE B 1 654 ? -9.414 0.75 -3.898 1 98.12 654 PHE B C 1
ATOM 12878 O O . PHE B 1 654 ? -8.664 1.396 -3.16 1 98.12 654 PHE B O 1
ATOM 12885 N N . GLY B 1 655 ? -9.328 0.814 -5.25 1 97.31 655 GLY B N 1
ATOM 12886 C CA . GLY B 1 655 ? -8.398 1.724 -5.895 1 97.31 655 GLY B CA 1
ATOM 12887 C C . GLY B 1 655 ? -8.633 3.178 -5.531 1 97.31 655 GLY B C 1
ATOM 12888 O O . GLY B 1 655 ? -7.68 3.934 -5.324 1 97.31 655 GLY B O 1
ATOM 12889 N N . GLU B 1 656 ? -9.883 3.58 -5.441 1 96.5 656 GLU B N 1
ATOM 12890 C CA . GLU B 1 656 ? -10.242 4.938 -5.047 1 96.5 656 GLU B CA 1
ATOM 12891 C C . GLU B 1 656 ? -9.773 5.25 -3.631 1 96.5 656 GLU B C 1
ATOM 12893 O O . GLU B 1 656 ? -9.266 6.34 -3.365 1 96.5 656 GLU B O 1
ATOM 12898 N N . PHE B 1 657 ? -9.945 4.305 -2.812 1 97.94 657 PHE B N 1
ATOM 12899 C CA . PHE B 1 657 ? -9.594 4.527 -1.416 1 97.94 657 PHE B CA 1
ATOM 12900 C C . PHE B 1 657 ? -8.086 4.477 -1.223 1 97.94 657 PHE B C 1
ATOM 12902 O O . PHE B 1 657 ? -7.539 5.188 -0.377 1 97.94 657 PHE B O 1
ATOM 12909 N N . ILE B 1 658 ? -7.332 3.645 -1.989 1 98.12 658 ILE B N 1
ATOM 12910 C CA . ILE B 1 658 ? -5.875 3.691 -1.965 1 98.12 658 ILE B CA 1
ATOM 12911 C C . ILE B 1 658 ? -5.395 5.078 -2.385 1 98.12 658 ILE B C 1
ATOM 12913 O O . ILE B 1 658 ? -4.555 5.684 -1.712 1 98.12 658 ILE B O 1
ATOM 12917 N N . GLY B 1 659 ? -5.984 5.578 -3.451 1 97.38 659 GLY B N 1
ATOM 12918 C CA . GLY B 1 659 ? -5.621 6.902 -3.92 1 97.38 659 GLY B CA 1
ATOM 12919 C C . GLY B 1 659 ? -5.898 7.992 -2.902 1 97.38 659 GLY B C 1
ATOM 12920 O O . GLY B 1 659 ? -5.055 8.859 -2.67 1 97.38 659 GLY B O 1
ATOM 12921 N N . SER B 1 660 ? -7.07 7.938 -2.305 1 97.12 660 SER B N 1
ATOM 12922 C CA . SER B 1 660 ? -7.434 8.953 -1.318 1 97.12 660 SER B CA 1
ATOM 12923 C C . SER B 1 660 ? -6.559 8.852 -0.075 1 97.12 660 SER B C 1
ATOM 12925 O O . SER B 1 660 ? -6.215 9.867 0.532 1 97.12 660 SER B O 1
ATOM 12927 N N . ALA B 1 661 ? -6.25 7.648 0.317 1 97.94 661 ALA B N 1
ATOM 12928 C CA . ALA B 1 661 ? -5.363 7.477 1.466 1 97.94 661 ALA B CA 1
ATOM 12929 C C . ALA B 1 661 ? -3.992 8.086 1.196 1 97.94 661 ALA B C 1
ATOM 12931 O O . ALA B 1 661 ? -3.41 8.734 2.07 1 97.94 661 ALA B O 1
ATOM 12932 N N . HIS B 1 662 ? -3.469 7.906 0.032 1 97.94 662 HIS B N 1
ATOM 12933 C CA . HIS B 1 662 ? -2.164 8.461 -0.314 1 97.94 662 HIS B CA 1
ATOM 12934 C C . HIS B 1 662 ? -2.195 9.984 -0.312 1 97.94 662 HIS B C 1
ATOM 12936 O O . HIS B 1 662 ? -1.202 10.625 0.03 1 97.94 662 HIS B O 1
ATOM 12942 N N . ALA B 1 663 ? -3.316 10.555 -0.707 1 97.56 663 ALA B N 1
ATOM 12943 C CA . ALA B 1 663 ? -3.467 12 -0.568 1 97.56 663 ALA B CA 1
ATOM 12944 C C . ALA B 1 663 ? -3.361 12.422 0.894 1 97.56 663 ALA B C 1
ATOM 12946 O O . ALA B 1 663 ? -2.691 13.406 1.213 1 97.56 663 ALA B O 1
ATOM 12947 N N . GLY B 1 664 ? -4.012 11.641 1.764 1 97.38 664 GLY B N 1
ATOM 12948 C CA . GLY B 1 664 ? -4.016 11.953 3.184 1 97.38 664 GLY B CA 1
ATOM 12949 C C . GLY B 1 664 ? -2.65 11.789 3.83 1 97.38 664 GLY B C 1
ATOM 12950 O O . GLY B 1 664 ? -2.328 12.484 4.793 1 97.38 664 GLY B O 1
ATOM 12951 N N . LEU B 1 665 ? -1.787 10.938 3.285 1 97.12 665 LEU B N 1
ATOM 12952 C CA . LEU B 1 665 ? -0.455 10.695 3.83 1 97.12 665 LEU B CA 1
ATOM 12953 C C . LEU B 1 665 ? 0.423 11.93 3.689 1 97.12 665 LEU B C 1
ATOM 12955 O O . LEU B 1 665 ? 1.35 12.133 4.477 1 97.12 665 LEU B O 1
ATOM 12959 N N . THR B 1 666 ? 0.112 12.75 2.717 1 95.88 666 THR B N 1
ATOM 12960 C CA . THR B 1 666 ? 1 13.859 2.373 1 95.88 666 THR B CA 1
ATOM 12961 C C . THR B 1 666 ? 0.355 15.195 2.721 1 95.88 666 THR B C 1
ATOM 12963 O O . THR B 1 666 ? 1.042 16.125 3.131 1 95.88 666 THR B O 1
ATOM 12966 N N . ALA B 1 667 ? -0.924 15.266 2.615 1 94.81 667 ALA B N 1
ATOM 12967 C CA . ALA B 1 667 ? -1.618 16.547 2.775 1 94.81 667 ALA B CA 1
ATOM 12968 C C . ALA B 1 667 ? -1.505 17.047 4.211 1 94.81 667 ALA B C 1
ATOM 12970 O O . ALA B 1 667 ? -1.543 16.266 5.16 1 94.81 667 ALA B O 1
ATOM 12971 N N . GLU B 1 668 ? -1.292 18.359 4.285 1 90.56 668 GLU B N 1
ATOM 12972 C CA . GLU B 1 668 ? -1.238 19.078 5.555 1 90.56 668 GLU B CA 1
ATOM 12973 C C . GLU B 1 668 ? -0.123 18.547 6.449 1 90.56 668 GLU B C 1
ATOM 12975 O O . GLU B 1 668 ? -0.271 18.5 7.672 1 90.56 668 GLU B O 1
ATOM 12980 N N . GLY B 1 669 ? 0.894 18.062 5.84 1 91.06 669 GLY B N 1
ATOM 12981 C CA . GLY B 1 669 ? 2.049 17.531 6.543 1 91.06 669 GLY B CA 1
ATOM 12982 C C . GLY B 1 669 ? 2.266 16.047 6.293 1 91.06 669 GLY B C 1
ATOM 12983 O O . GLY B 1 669 ? 1.411 15.227 6.629 1 91.06 669 GLY B O 1
ATOM 12984 N N . ASP B 1 670 ? 3.414 15.758 5.762 1 93.06 670 ASP B N 1
ATOM 12985 C CA . ASP B 1 670 ? 3.789 14.359 5.574 1 93.06 670 ASP B CA 1
ATOM 12986 C C . ASP B 1 670 ? 3.725 13.594 6.891 1 93.06 670 ASP B C 1
ATOM 12988 O O . ASP B 1 670 ? 4.133 14.109 7.934 1 93.06 670 ASP B O 1
ATOM 12992 N N . ASN B 1 671 ? 3.211 12.359 6.828 1 95.44 671 ASN B N 1
ATOM 12993 C CA . ASN B 1 671 ? 2.98 11.562 8.031 1 95.44 671 ASN B CA 1
ATOM 12994 C C . ASN B 1 671 ? 4.258 11.398 8.844 1 95.44 671 ASN B C 1
ATOM 12996 O O . ASN B 1 671 ? 4.227 11.469 10.078 1 95.44 671 ASN B O 1
ATOM 13000 N N . ARG B 1 672 ? 5.371 11.188 8.266 1 93.12 672 ARG B N 1
ATOM 13001 C CA . ARG B 1 672 ? 6.621 10.961 8.984 1 93.12 672 ARG B CA 1
ATOM 13002 C C . ARG B 1 672 ? 7.129 12.242 9.633 1 93.12 672 ARG B C 1
ATOM 13004 O O . ARG B 1 672 ? 7.734 12.211 10.703 1 93.12 672 ARG B O 1
ATOM 13011 N N . VAL B 1 673 ? 6.918 13.312 8.945 1 91.81 673 VAL B N 1
ATOM 13012 C CA . VAL B 1 673 ? 7.324 14.602 9.492 1 91.81 673 VAL B CA 1
ATOM 13013 C C . VAL B 1 673 ? 6.465 14.945 10.703 1 91.81 673 VAL B C 1
ATOM 13015 O O . VAL B 1 673 ? 6.973 15.461 11.703 1 91.81 673 VAL B O 1
ATOM 13018 N N . LEU B 1 674 ? 5.199 14.648 10.625 1 94.44 674 LEU B N 1
ATOM 13019 C CA . LEU B 1 674 ? 4.316 14.898 11.75 1 94.44 674 LEU B CA 1
ATOM 13020 C C . LEU B 1 674 ? 4.672 14.008 12.938 1 94.44 674 LEU B C 1
ATOM 13022 O O . LEU B 1 674 ? 4.648 14.445 14.086 1 94.44 674 LEU B O 1
ATOM 13026 N N . TYR B 1 675 ? 4.965 12.758 12.664 1 94.25 675 TYR B N 1
ATOM 13027 C CA . TYR B 1 675 ? 5.422 11.867 13.727 1 94.25 675 TYR B CA 1
ATOM 13028 C C . TYR B 1 675 ? 6.699 12.398 14.367 1 94.25 675 TYR B C 1
ATOM 13030 O O . TYR B 1 675 ? 6.852 12.344 15.594 1 94.25 675 TYR B O 1
ATOM 13038 N N . ALA B 1 676 ? 7.605 12.914 13.547 1 92 676 ALA B N 1
ATOM 13039 C CA . ALA B 1 676 ? 8.836 13.484 14.086 1 92 676 ALA B CA 1
ATOM 13040 C C . ALA B 1 676 ? 8.539 14.68 14.984 1 92 676 ALA B C 1
ATOM 13042 O O . ALA B 1 676 ? 9.18 14.859 16.016 1 92 676 ALA B O 1
ATOM 13043 N N . LYS B 1 677 ? 7.602 15.469 14.523 1 91.69 677 LYS B N 1
ATOM 13044 C CA . LYS B 1 677 ? 7.191 16.625 15.328 1 91.69 677 LYS B CA 1
ATOM 13045 C C . LYS B 1 677 ? 6.656 16.188 16.688 1 91.69 677 LYS B C 1
ATOM 13047 O O . LYS B 1 677 ? 7.023 16.75 17.719 1 91.69 677 LYS B O 1
ATOM 13052 N N . VAL B 1 678 ? 5.824 15.188 16.688 1 94.94 678 VAL B N 1
ATOM 13053 C CA . VAL B 1 678 ? 5.246 14.688 17.938 1 94.94 678 VAL B CA 1
ATOM 13054 C C . VAL B 1 678 ? 6.348 14.117 18.828 1 94.94 678 VAL B C 1
ATOM 13056 O O . VAL B 1 678 ? 6.387 14.383 20.031 1 94.94 678 VAL B O 1
ATOM 13059 N N . SER B 1 679 ? 7.258 13.336 18.234 1 94 679 SER B N 1
ATOM 13060 C CA . SER B 1 679 ? 8.352 12.75 19 1 94 679 SER B CA 1
ATOM 13061 C C . SER B 1 679 ? 9.227 13.828 19.641 1 94 679 SER B C 1
ATOM 13063 O O . SER B 1 679 ? 9.609 13.719 20.812 1 94 679 SER B O 1
ATOM 13065 N N . LYS B 1 680 ? 9.492 14.859 18.906 1 90.19 680 LYS B N 1
ATOM 13066 C CA . LYS B 1 680 ? 10.312 15.961 19.391 1 90.19 680 LYS B CA 1
ATOM 13067 C C . LYS B 1 680 ? 9.609 16.703 20.516 1 90.19 680 LYS B C 1
ATOM 13069 O O . LYS B 1 680 ? 10.227 17.031 21.531 1 90.19 680 LYS B O 1
ATOM 13074 N N . GLU B 1 681 ? 8.352 16.938 20.328 1 90.38 681 GLU B N 1
ATOM 13075 C CA . GLU B 1 681 ? 7.582 17.672 21.328 1 90.38 681 GLU B CA 1
ATOM 13076 C C . GLU B 1 681 ? 7.465 16.875 22.625 1 90.38 681 GLU B C 1
ATOM 13078 O O . GLU B 1 681 ? 7.613 17.422 23.703 1 90.38 681 GLU B O 1
ATOM 13083 N N . VAL B 1 682 ? 7.145 15.609 22.453 1 91.12 682 VAL B N 1
ATOM 13084 C CA . VAL B 1 682 ? 7.008 14.758 23.625 1 91.12 682 VAL B CA 1
ATOM 13085 C C . VAL B 1 682 ? 8.344 14.68 24.375 1 91.12 682 VAL B C 1
ATOM 13087 O O . VAL B 1 682 ? 8.375 14.758 25.609 1 91.12 682 VAL B O 1
ATOM 13090 N N . PHE B 1 683 ? 9.422 14.508 23.656 1 90.25 683 PHE B N 1
ATOM 13091 C CA . PHE B 1 683 ? 10.75 14.438 24.25 1 90.25 683 PHE B CA 1
ATOM 13092 C C . PHE B 1 683 ? 11.094 15.75 24.953 1 90.25 683 PHE B C 1
ATOM 13094 O O . PHE B 1 683 ? 11.57 15.742 26.094 1 90.25 683 PHE B O 1
ATOM 13101 N N . ALA B 1 684 ? 10.844 16.906 24.297 1 87.06 684 ALA B N 1
ATOM 13102 C CA . ALA B 1 684 ? 11.117 18.219 24.875 1 87.06 684 ALA B CA 1
ATOM 13103 C C . ALA B 1 684 ? 10.328 18.438 26.156 1 87.06 684 ALA B C 1
ATOM 13105 O O . ALA B 1 684 ? 10.859 18.953 27.141 1 87.06 684 ALA B O 1
ATOM 13106 N N . LEU B 1 685 ? 9.117 18.031 26.172 1 86.25 685 LEU B N 1
ATOM 13107 C CA . LEU B 1 685 ? 8.266 18.156 27.344 1 86.25 685 LEU B CA 1
ATOM 13108 C C . LEU B 1 685 ? 8.789 17.297 28.484 1 86.25 685 LEU B C 1
ATOM 13110 O O . LEU B 1 685 ? 8.703 17.688 29.656 1 86.25 685 LEU B O 1
ATOM 13114 N N . SER B 1 686 ? 9.305 16.219 28.125 1 86.88 686 SER B N 1
ATOM 13115 C CA . SER B 1 686 ? 9.797 15.289 29.141 1 86.88 686 SER B CA 1
ATOM 13116 C C . SER B 1 686 ? 11.055 15.828 29.812 1 86.88 686 SER B C 1
ATOM 13118 O O . SER B 1 686 ? 11.398 15.414 30.922 1 86.88 686 SER B O 1
ATOM 13120 N N . CYS B 1 687 ? 11.711 16.703 29.156 1 83.75 687 CYS B N 1
ATOM 13121 C CA . CYS B 1 687 ? 12.953 17.266 29.688 1 83.75 687 CYS B CA 1
ATOM 13122 C C . CYS B 1 687 ? 12.672 18.516 30.516 1 83.75 687 CYS B C 1
ATOM 13124 O O . CYS B 1 687 ? 13.547 19 31.219 1 83.75 687 CYS B O 1
ATOM 13126 N N . GLN B 1 688 ? 11.492 18.953 30.547 1 80.31 688 GLN B N 1
ATOM 13127 C CA . GLN B 1 688 ? 11.148 20.188 31.25 1 80.31 688 GLN B CA 1
ATOM 13128 C C . GLN B 1 688 ? 10.773 19.906 32.719 1 80.31 688 GLN B C 1
ATOM 13130 O O . GLN B 1 688 ? 10.25 18.828 33.031 1 80.31 688 GLN B O 1
ATOM 13135 N N . HIS B 1 689 ? 10.992 20.922 33.5 1 73 689 HIS B N 1
ATOM 13136 C CA . HIS B 1 689 ? 10.625 20.812 34.938 1 73 689 HIS B CA 1
ATOM 13137 C C . HIS B 1 689 ? 9.109 20.781 35.094 1 73 689 HIS B C 1
ATOM 13139 O O . HIS B 1 689 ? 8.602 20.062 35.969 1 73 689 HIS B O 1
ATOM 13145 N N . ASN B 1 690 ? 8.461 21.562 34.312 1 71.44 690 ASN B N 1
ATOM 13146 C CA . ASN B 1 690 ? 7.008 21.609 34.375 1 71.44 690 ASN B CA 1
ATOM 13147 C C . ASN B 1 690 ? 6.383 20.672 33.344 1 71.44 690 ASN B C 1
ATOM 13149 O O . ASN B 1 690 ? 5.426 21.047 32.656 1 71.44 690 ASN B O 1
ATOM 13153 N N . SER B 1 691 ? 6.902 19.5 33.281 1 77.81 691 SER B N 1
ATOM 13154 C CA . SER B 1 691 ? 6.371 18.5 32.344 1 77.81 691 SER B CA 1
ATOM 13155 C C . SER B 1 691 ? 4.91 18.172 32.656 1 77.81 691 SER B C 1
ATOM 13157 O O . SER B 1 691 ? 4.504 18.188 33.844 1 77.81 691 SER B O 1
ATOM 13159 N N . PRO B 1 692 ? 4.141 18 31.609 1 74.69 692 PRO B N 1
ATOM 13160 C CA . PRO B 1 692 ? 2.736 17.656 31.844 1 74.69 692 PRO B CA 1
ATOM 13161 C C . PRO B 1 692 ? 2.568 16.453 32.781 1 74.69 692 PRO B C 1
ATOM 13163 O O . PRO B 1 692 ? 3.42 15.562 32.812 1 74.69 692 PRO B O 1
ATOM 13166 N N . VAL B 1 693 ? 1.454 16.422 33.406 1 69.81 693 VAL B N 1
ATOM 13167 C CA . VAL B 1 693 ? 1.167 15.438 34.438 1 69.81 693 VAL B CA 1
ATOM 13168 C C . VAL B 1 693 ? 1.229 14.031 33.844 1 69.81 693 VAL B C 1
ATOM 13170 O O . VAL B 1 693 ? 1.717 13.102 34.5 1 69.81 693 VAL B O 1
ATOM 13173 N N . TRP B 1 694 ? 0.722 13.891 32.688 1 75.44 694 TRP B N 1
ATOM 13174 C CA . TRP B 1 694 ? 0.665 12.562 32.094 1 75.44 694 TRP B CA 1
ATOM 13175 C C . TRP B 1 694 ? 2.066 12.031 31.812 1 75.44 694 TRP B C 1
ATOM 13177 O O . TRP B 1 694 ? 2.314 10.828 31.906 1 75.44 694 TRP B O 1
ATOM 13187 N N . LEU B 1 695 ? 2.939 12.844 31.453 1 79.81 695 LEU B N 1
ATOM 13188 C CA . LEU B 1 695 ? 4.316 12.438 31.203 1 79.81 695 LEU B CA 1
ATOM 13189 C C . LEU B 1 695 ? 5.035 12.086 32.5 1 79.81 695 LEU B C 1
ATOM 13191 O O . LEU B 1 695 ? 5.852 11.164 32.531 1 79.81 695 LEU B O 1
ATOM 13195 N N . LYS B 1 696 ? 4.707 12.875 33.531 1 74.19 696 LYS B N 1
ATOM 13196 C CA . LYS B 1 696 ? 5.281 12.578 34.844 1 74.19 696 LYS B CA 1
ATOM 13197 C C . LYS B 1 696 ? 4.824 11.211 35.344 1 74.19 696 LYS B C 1
ATOM 13199 O O . LYS B 1 696 ? 5.605 10.469 35.938 1 74.19 696 LYS B O 1
ATOM 13204 N N . ALA B 1 697 ? 3.588 11 35 1 73.62 697 ALA B N 1
ATOM 13205 C CA . ALA B 1 697 ? 3.012 9.727 35.438 1 73.62 697 ALA B CA 1
ATOM 13206 C C . ALA B 1 697 ? 3.688 8.555 34.75 1 73.62 697 ALA B C 1
ATOM 13208 O O . ALA B 1 697 ? 3.812 7.469 35.312 1 73.62 697 ALA B O 1
ATOM 13209 N N . LEU B 1 698 ? 4.141 8.719 33.594 1 77.38 698 LEU B N 1
ATOM 13210 C CA . LEU B 1 698 ? 4.832 7.676 32.812 1 77.38 698 LEU B CA 1
ATOM 13211 C C . LEU B 1 698 ? 6.203 7.387 33.438 1 77.38 698 LEU B C 1
ATOM 13213 O O . LEU B 1 698 ? 6.672 6.246 33.406 1 77.38 698 LEU B O 1
ATOM 13217 N N . ALA B 1 699 ? 6.801 8.375 33.938 1 65.88 699 ALA B N 1
ATOM 13218 C CA . ALA B 1 699 ? 8.164 8.266 34.438 1 65.88 699 ALA B CA 1
ATOM 13219 C C . ALA B 1 699 ? 8.188 7.539 35.781 1 65.88 699 ALA B C 1
ATOM 13221 O O . ALA B 1 699 ? 9.211 6.98 36.188 1 65.88 699 ALA B O 1
ATOM 13222 N N . GLU B 1 700 ? 7.066 7.547 36.562 1 61.75 700 GLU B N 1
ATOM 13223 C CA . GLU B 1 700 ? 6.992 7.012 37.906 1 61.75 700 GLU B CA 1
ATOM 13224 C C . GLU B 1 700 ? 6.633 5.527 37.906 1 61.75 700 GLU B C 1
ATOM 13226 O O . GLU B 1 700 ? 6.555 4.898 38.969 1 61.75 700 GLU B O 1
ATOM 13231 N N . PHE B 1 701 ? 6.387 5.074 36.812 1 57.72 701 PHE B N 1
ATOM 13232 C CA . PHE B 1 701 ? 5.926 3.693 36.812 1 57.72 701 PHE B CA 1
ATOM 13233 C C . PHE B 1 701 ? 7.043 2.744 37.219 1 57.72 701 PHE B C 1
ATOM 13235 O O . PHE B 1 701 ? 8.133 2.783 36.656 1 57.72 701 PHE B O 1
ATOM 13242 N N . PRO B 1 702 ? 6.859 2.213 38.625 1 50.66 702 PRO B N 1
ATOM 13243 C CA . PRO B 1 702 ? 7.895 1.294 39.094 1 50.66 702 PRO B CA 1
ATOM 13244 C C . PRO B 1 702 ? 8.086 0.088 38.188 1 50.66 702 PRO B C 1
ATOM 13246 O O . PRO B 1 702 ? 7.137 -0.354 37.531 1 50.66 702 PRO B O 1
ATOM 13249 N N . GLU B 1 703 ? 9.297 -0.268 37.812 1 48.91 703 GLU B N 1
ATOM 13250 C CA . GLU B 1 703 ? 9.672 -1.488 37.125 1 48.91 703 GLU B CA 1
ATOM 13251 C C . GLU B 1 703 ? 9.102 -2.725 37.812 1 48.91 703 GLU B C 1
ATOM 13253 O O . GLU B 1 703 ? 9.742 -3.299 38.688 1 48.91 703 GLU B O 1
ATOM 13258 N N . THR B 1 704 ? 8.039 -2.812 38.625 1 43.78 704 THR B N 1
ATOM 13259 C CA . THR B 1 704 ? 7.652 -4.043 39.312 1 43.78 704 THR B CA 1
ATOM 13260 C C . THR B 1 704 ? 7.273 -5.125 38.281 1 43.78 704 THR B C 1
ATOM 13262 O O . THR B 1 704 ? 6.934 -4.816 37.156 1 43.78 704 THR B O 1
ATOM 13265 N N . SER B 1 705 ? 7.41 -6.539 38.688 1 44.09 705 SER B N 1
ATOM 13266 C CA . SER B 1 705 ? 7.492 -7.793 37.938 1 44.09 705 SER B CA 1
ATOM 13267 C C . SER B 1 705 ? 6.23 -8.039 37.125 1 44.09 705 SER B C 1
ATOM 13269 O O . SER B 1 705 ? 5.168 -8.328 37.688 1 44.09 705 SER B O 1
ATOM 13271 N N . ILE B 1 706 ? 5.934 -7.461 36.125 1 49.22 706 ILE B N 1
ATOM 13272 C CA . ILE B 1 706 ? 5.016 -7.797 35.031 1 49.22 706 ILE B CA 1
ATOM 13273 C C . ILE B 1 706 ? 5.004 -9.305 34.812 1 49.22 706 ILE B C 1
ATOM 13275 O O . ILE B 1 706 ? 4.059 -9.852 34.25 1 49.22 706 ILE B O 1
ATOM 13279 N N . ARG B 1 707 ? 6.07 -10 35.281 1 46.84 707 ARG B N 1
ATOM 13280 C CA . ARG B 1 707 ? 6.266 -11.445 35.219 1 46.84 707 ARG B CA 1
ATOM 13281 C C . ARG B 1 707 ? 5.121 -12.18 35.906 1 46.84 707 ARG B C 1
ATOM 13283 O O . ARG B 1 707 ? 4.605 -13.164 35.375 1 46.84 707 ARG B O 1
ATOM 13290 N N . ASP B 1 708 ? 4.789 -11.672 37.062 1 48.12 708 ASP B N 1
ATOM 13291 C CA . ASP B 1 708 ? 3.814 -12.414 37.844 1 48.12 708 ASP B CA 1
ATOM 13292 C C . ASP B 1 708 ? 2.414 -12.297 37.25 1 48.12 708 ASP B C 1
ATOM 13294 O O . ASP B 1 708 ? 1.641 -13.25 37.281 1 48.12 708 ASP B O 1
ATOM 13298 N N . GLU B 1 709 ? 2.256 -11.18 36.531 1 49.66 709 GLU B N 1
ATOM 13299 C CA . GLU B 1 709 ? 0.92 -10.969 35.969 1 49.66 709 GLU B CA 1
ATOM 13300 C C . GLU B 1 709 ? 0.739 -11.742 34.656 1 49.66 709 GLU B C 1
ATOM 13302 O O . GLU B 1 709 ? -0.315 -12.336 34.438 1 49.66 709 GLU B O 1
ATOM 13307 N N . PHE B 1 710 ? 1.751 -11.812 33.875 1 48.69 710 PHE B N 1
ATOM 13308 C CA . PHE B 1 710 ? 1.655 -12.617 32.656 1 48.69 710 PHE B CA 1
ATOM 13309 C C . PHE B 1 710 ? 1.599 -14.102 33 1 48.69 710 PHE B C 1
ATOM 13311 O O . PHE B 1 710 ? 0.858 -14.867 32.375 1 48.69 710 PHE B O 1
ATOM 13318 N N . ALA B 1 711 ? 2.42 -14.469 34.031 1 48.03 711 ALA B N 1
ATOM 13319 C CA . ALA B 1 711 ? 2.41 -15.852 34.5 1 48.03 711 ALA B CA 1
ATOM 13320 C C . ALA B 1 711 ? 1.026 -16.25 35 1 48.03 711 ALA B C 1
ATOM 13322 O O . ALA B 1 711 ? 0.563 -17.359 34.75 1 48.03 711 ALA B O 1
ATOM 13323 N N . ALA B 1 712 ? 0.393 -15.375 35.656 1 46.94 712 ALA B N 1
ATOM 13324 C CA . ALA B 1 712 ? -0.952 -15.656 36.156 1 46.94 712 ALA B CA 1
ATOM 13325 C C . ALA B 1 712 ? -1.948 -15.773 35 1 46.94 712 ALA B C 1
ATOM 13327 O O . ALA B 1 712 ? -2.811 -16.656 35 1 46.94 712 ALA B O 1
ATOM 13328 N N . PHE B 1 713 ? -1.755 -14.906 34.094 1 42.94 713 PHE B N 1
ATOM 13329 C CA . PHE B 1 713 ? -2.621 -14.961 32.906 1 42.94 713 PHE B CA 1
ATOM 13330 C C . PHE B 1 713 ? -2.369 -16.234 32.094 1 42.94 713 PHE B C 1
ATOM 13332 O O . PHE B 1 713 ? -3.312 -16.906 31.688 1 42.94 713 PHE B O 1
ATOM 13339 N N . SER B 1 714 ? -1.038 -16.453 31.844 1 46.12 714 SER B N 1
ATOM 13340 C CA . SER B 1 714 ? -0.685 -17.688 31.125 1 46.12 714 SER B CA 1
ATOM 13341 C C . SER B 1 714 ? -1.205 -18.906 31.859 1 46.12 714 SER B C 1
ATOM 13343 O O . SER B 1 714 ? -1.622 -19.891 31.234 1 46.12 714 SER B O 1
ATOM 13345 N N . ARG B 1 715 ? -1.177 -18.938 33.156 1 47.09 715 ARG B N 1
ATOM 13346 C CA . ARG B 1 715 ? -1.707 -20.031 33.969 1 47.09 715 ARG B CA 1
ATOM 13347 C C . ARG B 1 715 ? -3.223 -20.125 33.812 1 47.09 715 ARG B C 1
ATOM 13349 O O . ARG B 1 715 ? -3.779 -21.219 33.812 1 47.09 715 ARG B O 1
ATOM 13356 N N . THR B 1 716 ? -3.805 -18.969 33.688 1 44 716 THR B N 1
ATOM 13357 C CA . THR B 1 716 ? -5.258 -18.969 33.531 1 44 716 THR B CA 1
ATOM 13358 C C . THR B 1 716 ? -5.668 -19.484 32.156 1 44 716 THR B C 1
ATOM 13360 O O . THR B 1 716 ? -6.738 -20.078 32 1 44 716 THR B O 1
ATOM 13363 N N . LEU B 1 717 ? -4.891 -19.016 31.156 1 41.31 717 LEU B N 1
ATOM 13364 C CA . LEU B 1 717 ? -5.199 -19.594 29.844 1 41.31 717 LEU B CA 1
ATOM 13365 C C . LEU B 1 717 ? -5.066 -21.125 29.891 1 41.31 717 LEU B C 1
ATOM 13367 O O . LEU B 1 717 ? -5.777 -21.828 29.172 1 41.31 717 LEU B O 1
ATOM 13371 N N . SER B 1 718 ? -4.082 -21.625 30.578 1 37.78 718 SER B N 1
ATOM 13372 C CA . SER B 1 718 ? -3.934 -23.078 30.703 1 37.78 718 SER B CA 1
ATOM 13373 C C . SER B 1 718 ? -4.969 -23.656 31.672 1 37.78 718 SER B C 1
ATOM 13375 O O . SER B 1 718 ? -5.23 -24.859 31.656 1 37.78 718 SER B O 1
ATOM 13377 N N . THR B 1 719 ? -5.305 -23 32.812 1 37.03 719 THR B N 1
ATOM 13378 C CA . THR B 1 719 ? -6.223 -23.609 33.75 1 37.03 719 THR B CA 1
ATOM 13379 C C . THR B 1 719 ? -7.672 -23.391 33.344 1 37.03 719 THR B C 1
ATOM 13381 O O . THR B 1 719 ? -8.117 -22.234 33.219 1 37.03 719 THR B O 1
ATOM 13384 N N . SER B 1 720 ? -8.281 -24.203 32.562 1 35.81 720 SER B N 1
ATOM 13385 C CA . SER B 1 720 ? -9.688 -24.281 32.156 1 35.81 720 SER B CA 1
ATOM 13386 C C . SER B 1 720 ? -10.602 -23.984 33.344 1 35.81 720 SER B C 1
ATOM 13388 O O . SER B 1 720 ? -11.82 -24.156 33.281 1 35.81 720 SER B O 1
ATOM 13390 N N . GLY B 1 721 ? -10.148 -24.016 34.75 1 31.62 721 GLY B N 1
ATOM 13391 C CA . GLY B 1 721 ? -11.164 -24.266 35.75 1 31.62 721 GLY B CA 1
ATOM 13392 C C . GLY B 1 721 ? -12.102 -23.078 35.938 1 31.62 721 GLY B C 1
ATOM 13393 O O . GLY B 1 721 ? -11.797 -21.969 35.531 1 31.62 721 GLY B O 1
ATOM 13394 N N . ASN B 1 722 ? -13.43 -23.359 36.562 1 31.62 722 ASN B N 1
ATOM 13395 C CA . ASN B 1 722 ? -14.719 -22.781 36.938 1 31.62 722 ASN B CA 1
ATOM 13396 C C . ASN B 1 722 ? -14.539 -21.594 37.906 1 31.62 722 ASN B C 1
ATOM 13398 O O . ASN B 1 722 ? -15.453 -21.266 38.656 1 31.62 722 ASN B O 1
ATOM 13402 N N . ASP B 1 723 ? -13.336 -21.344 38.469 1 32.19 723 ASP B N 1
ATOM 13403 C CA . ASP B 1 723 ? -13.516 -20.406 39.594 1 32.19 723 ASP B CA 1
ATOM 13404 C C . ASP B 1 723 ? -14.016 -19.062 39.094 1 32.19 723 ASP B C 1
ATOM 13406 O O . ASP B 1 723 ? -13.672 -18.625 38 1 32.19 723 ASP B O 1
ATOM 13410 N N . ALA B 1 724 ? -15.078 -18.516 39.844 1 31.78 724 ALA B N 1
ATOM 13411 C CA . ALA B 1 724 ? -15.688 -17.203 39.688 1 31.78 724 ALA B CA 1
ATOM 13412 C C . ALA B 1 724 ? -14.625 -16.125 39.5 1 31.78 724 ALA B C 1
ATOM 13414 O O . ALA B 1 724 ? -13.656 -16.062 40.281 1 31.78 724 ALA B O 1
ATOM 13415 N N . PRO B 1 725 ? -14.531 -15.562 38.375 1 34.47 725 PRO B N 1
ATOM 13416 C CA . PRO B 1 725 ? -13.492 -14.547 38.156 1 34.47 725 PRO B CA 1
ATOM 13417 C C . PRO B 1 725 ? -13.445 -13.5 39.281 1 34.47 725 PRO B C 1
ATOM 13419 O O . PRO B 1 725 ? -14.484 -12.945 39.625 1 34.47 725 PRO B O 1
ATOM 13422 N N . SER B 1 726 ? -12.664 -13.758 40.375 1 32.69 726 SER B N 1
ATOM 13423 C CA . SER B 1 726 ? -12.516 -12.711 41.375 1 32.69 726 SER B CA 1
ATOM 13424 C C . SER B 1 726 ? -12.398 -11.336 40.719 1 32.69 726 SER B C 1
ATOM 13426 O O . SER B 1 726 ? -11.688 -11.164 39.75 1 32.69 726 SER B O 1
ATOM 13428 N N . ARG B 1 727 ? -13.328 -10.484 41.094 1 31.62 727 ARG B N 1
ATOM 13429 C CA . ARG B 1 727 ? -13.312 -9.07 40.75 1 31.62 727 ARG B CA 1
ATOM 13430 C C . ARG B 1 727 ? -12.008 -8.406 41.188 1 31.62 727 ARG B C 1
ATOM 13432 O O . ARG B 1 727 ? -11.852 -8.055 42.375 1 31.62 727 ARG B O 1
ATOM 13439 N N . SER B 1 728 ? -10.875 -8.883 40.844 1 33.47 728 SER B N 1
ATOM 13440 C CA . SER B 1 728 ? -9.727 -8.07 41.219 1 33.47 728 SER B CA 1
ATOM 13441 C C . SER B 1 728 ? -9.797 -6.684 40.625 1 33.47 728 SER B C 1
ATOM 13443 O O . SER B 1 728 ? -10 -6.543 39.406 1 33.47 728 SER B O 1
ATOM 13445 N N . GLN B 1 729 ? -10.125 -5.699 41.469 1 35.84 729 GLN B N 1
ATOM 13446 C CA . GLN B 1 729 ? -10.125 -4.289 41.094 1 35.84 729 GLN B CA 1
ATOM 13447 C C . GLN B 1 729 ? -8.789 -3.887 40.469 1 35.84 729 GLN B C 1
ATOM 13449 O O . GLN B 1 729 ? -7.738 -4.078 41.094 1 35.84 729 GLN B O 1
ATOM 13454 N N . SER B 1 730 ? -8.609 -3.963 39.281 1 38.41 730 SER B N 1
ATOM 13455 C CA . SER B 1 730 ? -7.426 -3.5 38.562 1 38.41 730 SER B CA 1
ATOM 13456 C C . SER B 1 730 ? -7.031 -2.094 39 1 38.41 730 SER B C 1
ATOM 13458 O O . SER B 1 730 ? -7.898 -1.272 39.312 1 38.41 730 SER B O 1
ATOM 13460 N N . PRO B 1 731 ? -5.816 -1.919 39.469 1 37.28 731 PRO B N 1
ATOM 13461 C CA . PRO B 1 731 ? -5.391 -0.558 39.812 1 37.28 731 PRO B CA 1
ATOM 13462 C C . PRO B 1 731 ? -5.824 0.468 38.781 1 37.28 731 PRO B C 1
ATOM 13464 O O . PRO B 1 731 ? -5.75 0.2 37.562 1 37.28 731 PRO B O 1
ATOM 13467 N N . SER B 1 732 ? -6.645 1.358 39.156 1 43.06 732 SER B N 1
ATOM 13468 C CA . SER B 1 732 ? -7.105 2.475 38.344 1 43.06 732 SER B CA 1
ATOM 13469 C C . SER B 1 732 ? -5.938 3.311 37.812 1 43.06 732 SER B C 1
ATOM 13471 O O . SER B 1 732 ? -5.043 3.672 38.594 1 43.06 732 SER B O 1
ATOM 13473 N N . PHE B 1 733 ? -5.449 3.047 36.656 1 49 733 PHE B N 1
ATOM 13474 C CA . PHE B 1 733 ? -4.477 3.973 36.062 1 49 733 PHE B CA 1
ATOM 13475 C C . PHE B 1 733 ? -5.145 5.281 35.656 1 49 733 PHE B C 1
ATOM 13477 O O . PHE B 1 733 ? -6.199 5.27 35.031 1 49 733 PHE B O 1
ATOM 13484 N N . PRO B 1 734 ? -4.707 6.352 36.312 1 49.22 734 PRO B N 1
ATOM 13485 C CA . PRO B 1 734 ? -5.281 7.617 35.844 1 49.22 734 PRO B CA 1
ATOM 13486 C C . PRO B 1 734 ? -5.129 7.812 34.344 1 49.22 734 PRO B C 1
ATOM 13488 O O . PRO B 1 734 ? -4.152 7.352 33.75 1 49.22 734 PRO B O 1
ATOM 13491 N N . PRO B 1 735 ? -6.137 8.25 33.719 1 54.78 735 PRO B N 1
ATOM 13492 C CA . PRO B 1 735 ? -5.984 8.555 32.281 1 54.78 735 PRO B CA 1
ATOM 13493 C C . PRO B 1 735 ? -4.824 9.508 32.031 1 54.78 735 PRO B C 1
ATOM 13495 O O . PRO B 1 735 ? -4.609 10.461 32.781 1 54.78 735 PRO B O 1
ATOM 13498 N N . LEU B 1 736 ? -4.023 9 31.25 1 52 736 LEU B N 1
ATOM 13499 C CA . LEU B 1 736 ? -2.854 9.805 30.938 1 52 736 LEU B CA 1
ATOM 13500 C C . LEU B 1 736 ? -3.262 11.102 30.234 1 52 736 LEU B C 1
ATOM 13502 O O . LEU B 1 736 ? -2.66 12.156 30.469 1 52 736 LEU B O 1
ATOM 13506 N N . PHE B 1 737 ? -4.195 10.953 29.328 1 51.62 737 PHE B N 1
ATOM 13507 C CA . PHE B 1 737 ? -4.48 12.117 28.5 1 51.62 737 PHE B CA 1
ATOM 13508 C C . PHE B 1 737 ? -5.746 12.82 28.969 1 51.62 737 PHE B C 1
ATOM 13510 O O . PHE B 1 737 ? -6.855 12.328 28.734 1 51.62 737 PHE B O 1
ATOM 13517 N N . SER B 1 738 ? -5.539 13.266 30.297 1 46.16 738 SER B N 1
ATOM 13518 C CA . SER B 1 738 ? -6.668 14.055 30.781 1 46.16 738 SER B CA 1
ATOM 13519 C C . SER B 1 738 ? -6.613 15.477 30.234 1 46.16 738 SER B C 1
ATOM 13521 O O . SER B 1 738 ? -5.551 16.109 30.219 1 46.16 738 SER B O 1
ATOM 13523 N N . VAL B 1 739 ? -7.473 15.734 29.391 1 41.22 739 VAL B N 1
ATOM 13524 C CA . VAL B 1 739 ? -7.551 17.109 28.906 1 41.22 739 VAL B CA 1
ATOM 13525 C C . VAL B 1 739 ? -7.73 18.062 30.094 1 41.22 739 VAL B C 1
ATOM 13527 O O . VAL B 1 739 ? -8.727 17.984 30.812 1 41.22 739 VAL B O 1
ATOM 13530 N N . ASN B 1 740 ? -6.645 18.406 30.828 1 38.03 740 ASN B N 1
ATOM 13531 C CA . ASN B 1 740 ? -6.867 19.453 31.828 1 38.03 740 ASN B CA 1
ATOM 13532 C C . ASN B 1 740 ? -7.625 20.641 31.234 1 38.03 740 ASN B C 1
ATOM 13534 O O . ASN B 1 740 ? -7.062 21.422 30.469 1 38.03 740 ASN B O 1
ATOM 13538 N N . LEU B 1 741 ? -8.898 20.438 31.109 1 37.5 741 LEU B N 1
ATOM 13539 C CA . LEU B 1 741 ? -9.617 21.656 30.75 1 37.5 741 LEU B CA 1
ATOM 13540 C C . LEU B 1 741 ? -9.469 22.703 31.844 1 37.5 741 LEU B C 1
ATOM 13542 O O . LEU B 1 741 ? -9.609 22.406 33.031 1 37.5 741 LEU B O 1
ATOM 13546 N N . ASP B 1 742 ? -8.664 23.594 31.609 1 37.28 742 ASP B N 1
ATOM 13547 C CA . ASP B 1 742 ? -8.734 24.75 32.5 1 37.28 742 ASP B CA 1
ATOM 13548 C C . ASP B 1 742 ? -10.141 24.938 33.062 1 37.28 742 ASP B C 1
ATOM 13550 O O . ASP B 1 742 ? -11.102 25.094 32.312 1 37.28 742 ASP B O 1
ATOM 13554 N N . PRO B 1 743 ? -10.266 24.594 34.312 1 37.88 743 PRO B N 1
ATOM 13555 C CA . PRO B 1 743 ? -11.578 24.688 34.969 1 37.88 743 PRO B CA 1
ATOM 13556 C C . PRO B 1 743 ? -12.32 25.969 34.594 1 37.88 743 PRO B C 1
ATOM 13558 O O . PRO B 1 743 ? -13.523 26.094 34.844 1 37.88 743 PRO B O 1
ATOM 13561 N N . HIS B 1 744 ? -11.609 26.906 34.125 1 37.91 744 HIS B N 1
ATOM 13562 C CA . HIS B 1 744 ? -12.281 28.156 33.844 1 37.91 744 HIS B CA 1
ATOM 13563 C C . HIS B 1 744 ? -12.938 28.141 32.469 1 37.91 744 HIS B C 1
ATOM 13565 O O . HIS B 1 744 ? -13.562 29.125 32.062 1 37.91 744 HIS B O 1
ATOM 13571 N N . LEU B 1 745 ? -12.57 27.078 31.781 1 42.03 745 LEU B N 1
ATOM 13572 C CA . LEU B 1 745 ? -13.227 27.062 30.484 1 42.03 745 LEU B CA 1
ATOM 13573 C C . LEU B 1 745 ? -14.641 26.5 30.594 1 42.03 745 LEU B C 1
ATOM 13575 O O . LEU B 1 745 ? -14.859 25.5 31.281 1 42.03 745 LEU B O 1
ATOM 13579 N N . PRO B 1 746 ? -15.578 27.266 30.234 1 42.12 746 PRO B N 1
ATOM 13580 C CA . PRO B 1 746 ? -16.938 26.75 30.297 1 42.12 746 PRO B CA 1
ATOM 13581 C C . PRO B 1 746 ? -17.078 25.359 29.672 1 42.12 746 PRO B C 1
ATOM 13583 O O . PRO B 1 746 ? -16.531 25.109 28.594 1 42.12 746 PRO B O 1
ATOM 13586 N N . VAL B 1 747 ? -17.359 24.453 30.516 1 44.47 747 VAL B N 1
ATOM 13587 C CA . VAL B 1 747 ? -17.719 23.109 30.062 1 44.47 747 VAL B CA 1
ATOM 13588 C C . VAL B 1 747 ? -18.953 23.172 29.172 1 44.47 747 VAL B C 1
ATOM 13590 O O . VAL B 1 747 ? -19.984 23.719 29.562 1 44.47 747 VAL B O 1
ATOM 13593 N N . PRO B 1 748 ? -18.781 22.875 27.859 1 46.53 748 PRO B N 1
ATOM 13594 C CA . PRO B 1 748 ? -20 22.859 27.031 1 46.53 748 PRO B CA 1
ATOM 13595 C C . PRO B 1 748 ? -21.109 22.016 27.641 1 46.53 748 PRO B C 1
ATOM 13597 O O . PRO B 1 748 ? -20.844 21.062 28.375 1 46.53 748 PRO B O 1
ATOM 13600 N N . PRO B 1 749 ? -22.312 22.578 27.516 1 46 749 PRO B N 1
ATOM 13601 C CA . PRO B 1 749 ? -23.406 21.703 27.969 1 46 749 PRO B CA 1
ATOM 13602 C C . PRO B 1 749 ? -23.359 20.328 27.297 1 46 749 PRO B C 1
ATOM 13604 O O . PRO B 1 749 ? -22.891 20.203 26.156 1 46 749 PRO B O 1
ATOM 13607 N N . PRO B 1 750 ? -23.453 19.297 28.094 1 46.03 750 PRO B N 1
ATOM 13608 C CA . PRO B 1 750 ? -23.453 17.938 27.531 1 46.03 750 PRO B CA 1
ATOM 13609 C C . PRO B 1 750 ? -24.359 17.828 26.297 1 46.03 750 PRO B C 1
ATOM 13611 O O . PRO B 1 750 ? -25.422 18.469 26.25 1 46.03 750 PRO B O 1
ATOM 13614 N N . PRO B 1 751 ? -23.797 17.203 25.281 1 47.66 751 PRO B N 1
ATOM 13615 C CA . PRO B 1 751 ? -24.656 17.031 24.109 1 47.66 751 PRO B CA 1
ATOM 13616 C C . PRO B 1 751 ? -25.969 16.312 24.453 1 47.66 751 PRO B C 1
ATOM 13618 O O . PRO B 1 751 ? -26 15.477 25.344 1 47.66 751 PRO B O 1
ATOM 13621 N N . GLN B 1 752 ? -27.141 16.875 23.984 1 48.16 752 GLN B N 1
ATOM 13622 C CA . GLN B 1 752 ? -28.438 16.25 24.156 1 48.16 752 GLN B CA 1
ATOM 13623 C C . GLN B 1 752 ? -28.469 14.852 23.578 1 48.16 752 GLN B C 1
ATOM 13625 O O . GLN B 1 752 ? -29.219 13.984 24.031 1 48.16 752 GLN B O 1
ATOM 13630 N N . GLU B 1 753 ? -27.656 14.711 22.547 1 51.94 753 GLU B N 1
ATOM 13631 C CA . GLU B 1 753 ? -27.578 13.383 21.953 1 51.94 753 GLU B CA 1
ATOM 13632 C C . GLU B 1 753 ? -26.391 12.602 22.516 1 51.94 753 GLU B C 1
ATOM 13634 O O . GLU B 1 753 ? -25.406 13.195 22.969 1 51.94 753 GLU B O 1
ATOM 13639 N N . PRO B 1 754 ? -26.688 11.227 22.797 1 49.06 754 PRO B N 1
ATOM 13640 C CA . PRO B 1 754 ? -25.516 10.469 23.234 1 49.06 754 PRO B CA 1
ATOM 13641 C C . PRO B 1 754 ? -24.266 10.797 22.406 1 49.06 754 PRO B C 1
ATOM 13643 O O . PRO B 1 754 ? -24.328 10.883 21.188 1 49.06 754 PRO B O 1
ATOM 13646 N N . SER B 1 755 ? -23.391 11.352 23.062 1 60.75 755 SER B N 1
ATOM 13647 C CA . SER B 1 755 ? -22.125 11.742 22.422 1 60.75 755 SER B CA 1
ATOM 13648 C C . SER B 1 755 ? -20.953 10.953 22.984 1 60.75 755 SER B C 1
ATOM 13650 O O . SER B 1 755 ? -21.062 10.312 24.031 1 60.75 755 SER B O 1
ATOM 13652 N N . PHE B 1 756 ? -20.031 10.766 22.188 1 69.19 756 PHE B N 1
ATOM 13653 C CA . PHE B 1 756 ? -18.797 10.156 22.656 1 69.19 756 PHE B CA 1
ATOM 13654 C C . PHE B 1 756 ? -18.422 10.672 24.031 1 69.19 756 PHE B C 1
ATOM 13656 O O . PHE B 1 756 ? -18.656 11.844 24.344 1 69.19 756 PHE B O 1
ATOM 13663 N N . PRO B 1 757 ? -18.047 9.633 24.922 1 60.78 757 PRO B N 1
ATOM 13664 C CA . PRO B 1 757 ? -17.688 10.086 26.281 1 60.78 757 PRO B CA 1
ATOM 13665 C C . PRO B 1 757 ? -16.766 11.305 26.266 1 60.78 757 PRO B C 1
ATOM 13667 O O . PRO B 1 757 ? -15.867 11.398 25.438 1 60.78 757 PRO B O 1
ATOM 13670 N N . PRO B 1 758 ? -17.234 12.258 26.938 1 56.06 758 PRO B N 1
ATOM 13671 C CA . PRO B 1 758 ? -16.312 13.398 27.031 1 56.06 758 PRO B CA 1
ATOM 13672 C C . PRO B 1 758 ? -14.938 12.992 27.547 1 56.06 758 PRO B C 1
ATOM 13674 O O . PRO B 1 758 ? -14.82 12.07 28.359 1 56.06 758 PRO B O 1
ATOM 13677 N N . PRO B 1 759 ? -13.898 13.43 26.891 1 53.88 759 PRO B N 1
ATOM 13678 C CA . PRO B 1 759 ? -12.602 13.117 27.5 1 53.88 759 PRO B CA 1
ATOM 13679 C C . PRO B 1 759 ? -12.578 13.383 29 1 53.88 759 PRO B C 1
ATOM 13681 O O . PRO B 1 759 ? -13.25 14.297 29.484 1 53.88 759 PRO B O 1
ATOM 13684 N N . LEU B 1 760 ? -12.148 12.484 29.922 1 46.97 760 LEU B N 1
ATOM 13685 C CA . LEU B 1 760 ? -12.086 12.625 31.375 1 46.97 760 LEU B CA 1
ATOM 13686 C C . LEU B 1 760 ? -11.453 13.953 31.766 1 46.97 760 LEU B C 1
ATOM 13688 O O . LEU B 1 760 ? -10.406 14.328 31.219 1 46.97 760 LEU B O 1
ATOM 13692 N N . GLU B 1 761 ? -12.219 14.906 32.375 1 42.75 761 GLU B N 1
ATOM 13693 C CA . GLU B 1 761 ? -11.758 16.188 32.906 1 42.75 761 GLU B CA 1
ATOM 13694 C C . GLU B 1 761 ? -10.82 15.984 34.094 1 42.75 761 GLU B C 1
ATOM 13696 O O . GLU B 1 761 ? -11.188 15.352 35.062 1 42.75 761 GLU B O 1
ATOM 13701 N N . CYS B 1 762 ? -9.57 15.734 34.094 1 37.44 762 CYS B N 1
ATOM 13702 C CA . CYS B 1 762 ? -8.781 15.664 35.312 1 37.44 762 CYS B CA 1
ATOM 13703 C C . CYS B 1 762 ? -8.484 17.062 35.844 1 37.44 762 CYS B C 1
ATOM 13705 O O . CYS B 1 762 ? -7.391 17.594 35.656 1 37.44 762 CYS B O 1
ATOM 13707 N N . GLY B 1 763 ? -9.148 18.203 35.812 1 35.09 763 GLY B N 1
ATOM 13708 C CA . GLY B 1 763 ? -8.633 19.422 36.406 1 35.09 763 GLY B CA 1
ATOM 13709 C C . GLY B 1 763 ? -8.617 19.391 37.906 1 35.09 763 GLY B C 1
ATOM 13710 O O . GLY B 1 763 ? -9.312 18.578 38.531 1 35.09 763 GLY B O 1
ATOM 13711 N N . PRO B 1 764 ? -7.617 20.203 38.688 1 31.61 764 PRO B N 1
ATOM 13712 C CA . PRO B 1 764 ? -7.473 20.219 40.156 1 31.61 764 PRO B CA 1
ATOM 13713 C C . PRO B 1 764 ? -8.805 20.391 40.875 1 31.61 764 PRO B C 1
ATOM 13715 O O . PRO B 1 764 ? -8.953 19.953 42 1 31.61 764 PRO B O 1
ATOM 13718 N N . GLY B 1 765 ? -9.789 21.219 40.406 1 30.8 765 GLY B N 1
ATOM 13719 C CA . GLY B 1 765 ? -11.031 21.578 41.094 1 30.8 765 GLY B CA 1
ATOM 13720 C C . GLY B 1 765 ? -12.172 20.641 40.75 1 30.8 765 GLY B C 1
ATOM 13721 O O . GLY B 1 765 ? -13.344 21 40.906 1 30.8 765 GLY B O 1
ATOM 13722 N N . ALA B 1 766 ? -12.086 19.812 39.875 1 32.66 766 ALA B N 1
ATOM 13723 C CA . ALA B 1 766 ? -13.164 18.812 39.938 1 32.66 766 ALA B CA 1
ATOM 13724 C C . ALA B 1 766 ? -13.414 18.375 41.375 1 32.66 766 ALA B C 1
ATOM 13726 O O . ALA B 1 766 ? -12.547 17.766 42.031 1 32.66 766 ALA B O 1
ATOM 13727 N N . THR B 1 767 ? -14.195 19.25 42.281 1 29.14 767 THR B N 1
ATOM 13728 C CA . THR B 1 767 ? -14.797 18.766 43.531 1 29.14 767 THR B CA 1
ATOM 13729 C C . THR B 1 767 ? -15.086 17.266 43.406 1 29.14 767 THR B C 1
ATOM 13731 O O . THR B 1 767 ? -15.117 16.703 42.312 1 29.14 767 THR B O 1
ATOM 13734 N N . SER B 1 768 ? -15.758 16.812 44.75 1 28.23 768 SER B N 1
ATOM 13735 C CA . SER B 1 768 ? -15.938 15.523 45.406 1 28.23 768 SER B CA 1
ATOM 13736 C C . SER B 1 768 ? -16.516 14.492 44.469 1 28.23 768 SER B C 1
ATOM 13738 O O . SER B 1 768 ? -16.016 13.375 44.375 1 28.23 768 SER B O 1
ATOM 13740 N N . SER B 1 769 ? -17.969 14.445 44.5 1 28.69 769 SER B N 1
ATOM 13741 C CA . SER B 1 769 ? -18.953 13.453 44.875 1 28.69 769 SER B CA 1
ATOM 13742 C C . SER B 1 769 ? -19.219 12.469 43.75 1 28.69 769 SER B C 1
ATOM 13744 O O . SER B 1 769 ? -19.828 11.422 43.969 1 28.69 769 SER B O 1
ATOM 13746 N N . SER B 1 770 ? -19.844 13.094 42.656 1 31.05 770 SER B N 1
ATOM 13747 C CA . SER B 1 770 ? -20.359 11.953 41.906 1 31.05 770 SER B CA 1
ATOM 13748 C C . SER B 1 770 ? -19.25 11.023 41.438 1 31.05 770 SER B C 1
ATOM 13750 O O . SER B 1 770 ? -18.094 11.445 41.312 1 31.05 770 SER B O 1
ATOM 13752 N N . GLU B 1 771 ? -19.516 9.672 41.531 1 32.22 771 GLU B N 1
ATOM 13753 C CA . GLU B 1 771 ? -18.812 8.445 41.188 1 32.22 771 GLU B CA 1
ATOM 13754 C C . GLU B 1 771 ? -17.938 8.648 39.938 1 32.22 771 GLU B C 1
ATOM 13756 O O . GLU B 1 771 ? -18.453 8.742 38.844 1 32.22 771 GLU B O 1
ATOM 13761 N N . ILE B 1 772 ? -17.172 9.641 39.938 1 35.59 772 ILE B N 1
ATOM 13762 C CA . ILE B 1 772 ? -16.078 9.57 38.969 1 35.59 772 ILE B CA 1
ATOM 13763 C C . ILE B 1 772 ? -15.859 8.125 38.531 1 35.59 772 ILE B C 1
ATOM 13765 O O . ILE B 1 772 ? -15.5 7.277 39.375 1 35.59 772 ILE B O 1
ATOM 13769 N N . SER B 1 773 ? -16.547 7.73 37.656 1 35.88 773 SER B N 1
ATOM 13770 C CA . SER B 1 773 ? -16.484 6.41 37.031 1 35.88 773 SER B CA 1
ATOM 13771 C C . SER B 1 773 ? -15.062 5.859 37.062 1 35.88 773 SER B C 1
ATOM 13773 O O . SER B 1 773 ? -14.109 6.586 36.781 1 35.88 773 SER B O 1
ATOM 13775 N N . SER B 1 774 ? -14.695 5.047 38 1 39.88 774 SER B N 1
ATOM 13776 C CA . SER B 1 774 ? -13.578 4.113 38.094 1 39.88 774 SER B CA 1
ATOM 13777 C C . SER B 1 774 ? -12.945 3.852 36.719 1 39.88 774 SER B C 1
ATOM 13779 O O . SER B 1 774 ? -13.477 3.072 35.938 1 39.88 774 SER B O 1
ATOM 13781 N N . TYR B 1 775 ? -12.539 4.949 36.094 1 42.91 775 TYR B N 1
ATOM 13782 C CA . TYR B 1 775 ? -11.594 4.531 35.062 1 42.91 775 TYR B CA 1
ATOM 13783 C C . TYR B 1 775 ? -10.414 3.777 35.688 1 42.91 775 TYR B C 1
ATOM 13785 O O . TYR B 1 775 ? -9.82 4.238 36.656 1 42.91 775 TYR B O 1
ATOM 13793 N N . PRO B 1 776 ? -9.938 2.646 34.969 1 50.12 776 PRO B N 1
ATOM 13794 C CA . PRO B 1 776 ? -10.602 1.96 33.844 1 50.12 776 PRO B CA 1
ATOM 13795 C C . PRO B 1 776 ? -11.875 1.235 34.281 1 50.12 776 PRO B C 1
ATOM 13797 O O . PRO B 1 776 ? -12.047 0.932 35.469 1 50.12 776 PRO B O 1
ATOM 13800 N N . PRO B 1 777 ? -12.875 1.183 33.375 1 53.06 777 PRO B N 1
ATOM 13801 C CA . PRO B 1 777 ? -14.008 0.318 33.719 1 53.06 777 PRO B CA 1
ATOM 13802 C C . PRO B 1 777 ? -13.586 -1.002 34.344 1 53.06 777 PRO B C 1
ATOM 13804 O O . PRO B 1 777 ? -12.477 -1.481 34.094 1 53.06 777 PRO B O 1
ATOM 13807 N N . PRO B 1 778 ? -14.273 -1.4 35.344 1 48.09 778 PRO B N 1
ATOM 13808 C CA . PRO B 1 778 ? -13.945 -2.695 35.938 1 48.09 778 PRO B CA 1
ATOM 13809 C C . PRO B 1 778 ? -13.758 -3.799 34.906 1 48.09 778 PRO B C 1
ATOM 13811 O O . PRO B 1 778 ? -14.586 -3.947 34 1 48.09 778 PRO B O 1
ATOM 13814 N N . MET B 1 779 ? -12.531 -4.043 34.594 1 57.81 779 MET B N 1
ATOM 13815 C CA . MET B 1 779 ? -12.258 -5.172 33.719 1 57.81 779 MET B CA 1
ATOM 13816 C C . MET B 1 779 ? -12.305 -6.488 34.469 1 57.81 779 MET B C 1
ATOM 13818 O O . MET B 1 779 ? -11.773 -6.594 35.562 1 57.81 779 MET B O 1
ATOM 13822 N N . TYR B 1 780 ? -13.289 -7.293 34.125 1 54.16 780 TYR B N 1
ATOM 13823 C CA . TYR B 1 780 ? -13.586 -8.5 34.906 1 54.16 780 TYR B CA 1
ATOM 13824 C C . TYR B 1 780 ? -12.914 -9.719 34.281 1 54.16 780 TYR B C 1
ATOM 13826 O O . TYR B 1 780 ? -12.836 -9.836 33.062 1 54.16 780 TYR B O 1
ATOM 13834 N N . GLY B 1 781 ? -12.305 -10.469 35.125 1 57.62 781 GLY B N 1
ATOM 13835 C CA . GLY B 1 781 ? -11.828 -11.789 34.719 1 57.62 781 GLY B CA 1
ATOM 13836 C C . GLY B 1 781 ? -10.438 -11.766 34.125 1 57.62 781 GLY B C 1
ATOM 13837 O O . GLY B 1 781 ? -9.719 -10.766 34.219 1 57.62 781 GLY B O 1
ATOM 13838 N N . PRO B 1 782 ? -10.016 -12.859 33.688 1 64.06 782 PRO B N 1
ATOM 13839 C CA . PRO B 1 782 ? -8.688 -12.992 33.094 1 64.06 782 PRO B CA 1
ATOM 13840 C C . PRO B 1 782 ? -8.477 -12.039 31.922 1 64.06 782 PRO B C 1
ATOM 13842 O O . PRO B 1 782 ? -7.359 -11.555 31.719 1 64.06 782 PRO B O 1
ATOM 13845 N N . GLU B 1 783 ? -9.516 -11.766 31.375 1 72.38 783 GLU B N 1
ATOM 13846 C CA . GLU B 1 783 ? -9.414 -10.852 30.234 1 72.38 783 GLU B CA 1
ATOM 13847 C C . GLU B 1 783 ? -9.141 -9.422 30.703 1 72.38 783 GLU B C 1
ATOM 13849 O O . GLU B 1 783 ? -8.383 -8.688 30.062 1 72.38 783 GLU B O 1
ATOM 13854 N N . GLY B 1 784 ? -9.711 -9.117 31.734 1 72.38 784 GLY B N 1
ATOM 13855 C CA . GLY B 1 784 ? -9.469 -7.812 32.312 1 72.38 784 GLY B CA 1
ATOM 13856 C C . GLY B 1 784 ? -8.055 -7.648 32.844 1 72.38 784 GLY B C 1
ATOM 13857 O O . GLY B 1 784 ? -7.461 -6.574 32.719 1 72.38 784 GLY B O 1
ATOM 13858 N N . GLU B 1 785 ? -7.516 -8.719 33.375 1 73.88 785 GLU B N 1
ATOM 13859 C CA . GLU B 1 785 ? -6.137 -8.688 33.875 1 73.88 785 GLU B CA 1
ATOM 13860 C C . GLU B 1 785 ? -5.152 -8.547 32.719 1 73.88 785 GLU B C 1
ATOM 13862 O O . GLU B 1 785 ? -4.148 -7.836 32.844 1 73.88 785 GLU B O 1
ATOM 13867 N N . LEU B 1 786 ? -5.469 -9.234 31.719 1 82.44 786 LEU B N 1
ATOM 13868 C CA . LEU B 1 786 ? -4.617 -9.125 30.547 1 82.44 786 LEU B CA 1
ATOM 13869 C C . LEU B 1 786 ? -4.641 -7.711 29.984 1 82.44 786 LEU B C 1
ATOM 13871 O O . LEU B 1 786 ? -3.605 -7.18 29.578 1 82.44 786 LEU B O 1
ATOM 13875 N N . LEU B 1 787 ? -5.77 -7.172 29.969 1 85.25 787 LEU B N 1
ATOM 13876 C CA . LEU B 1 787 ? -5.91 -5.812 29.453 1 85.25 787 LEU B CA 1
ATOM 13877 C C . LEU B 1 787 ? -5.125 -4.828 30.312 1 85.25 787 LEU B C 1
ATOM 13879 O O . LEU B 1 787 ? -4.531 -3.879 29.797 1 85.25 787 LEU B O 1
ATOM 13883 N N . LYS B 1 788 ? -5.168 -5.004 31.562 1 81.62 788 LYS B N 1
ATOM 13884 C CA . LYS B 1 788 ? -4.391 -4.18 32.469 1 81.62 788 LYS B CA 1
ATOM 13885 C C . LYS B 1 788 ? -2.895 -4.305 32.188 1 81.62 788 LYS B C 1
ATOM 13887 O O . LYS B 1 788 ? -2.178 -3.303 32.188 1 81.62 788 LYS B O 1
ATOM 13892 N N . LEU B 1 789 ? -2.471 -5.52 32.062 1 83.44 789 LEU B N 1
ATOM 13893 C CA . LEU B 1 789 ? -1.063 -5.762 31.766 1 83.44 789 LEU B CA 1
ATOM 13894 C C . LEU B 1 789 ? -0.66 -5.086 30.453 1 83.44 789 LEU B C 1
ATOM 13896 O O . LEU B 1 789 ? 0.41 -4.48 30.375 1 83.44 789 LEU B O 1
ATOM 13900 N N . ILE B 1 790 ? -1.513 -5.219 29.5 1 90.38 790 ILE B N 1
ATOM 13901 C CA . ILE B 1 790 ? -1.255 -4.594 28.203 1 90.38 790 ILE B CA 1
ATOM 13902 C C . ILE B 1 790 ? -1.105 -3.086 28.375 1 90.38 790 ILE B C 1
ATOM 13904 O O . ILE B 1 790 ? -0.181 -2.479 27.828 1 90.38 790 ILE B O 1
ATOM 13908 N N . HIS B 1 791 ? -1.988 -2.516 29.125 1 87.56 791 HIS B N 1
ATOM 13909 C CA . HIS B 1 791 ? -1.971 -1.079 29.375 1 87.56 791 HIS B CA 1
ATOM 13910 C C . HIS B 1 791 ? -0.658 -0.649 30.016 1 87.56 791 HIS B C 1
ATOM 13912 O O . HIS B 1 791 ? -0.043 0.33 29.594 1 87.56 791 HIS B O 1
ATOM 13918 N N . ILE B 1 792 ? -0.212 -1.393 30.969 1 84.62 792 ILE B N 1
ATOM 13919 C CA . ILE B 1 792 ? 1.024 -1.106 31.688 1 84.62 792 ILE B CA 1
ATOM 13920 C C . ILE B 1 792 ? 2.211 -1.198 30.734 1 84.62 792 ILE B C 1
ATOM 13922 O O . ILE B 1 792 ? 3.082 -0.325 30.719 1 84.62 792 ILE B O 1
ATOM 13926 N N . LEU B 1 793 ? 2.207 -2.254 29.922 1 89.25 793 LEU B N 1
ATOM 13927 C CA . LEU B 1 793 ? 3.33 -2.477 29.016 1 89.25 793 LEU B CA 1
ATOM 13928 C C . LEU B 1 793 ? 3.4 -1.383 27.953 1 89.25 793 LEU B C 1
ATOM 13930 O O . LEU B 1 793 ? 4.492 -0.969 27.562 1 89.25 793 LEU B O 1
ATOM 13934 N N . LEU B 1 794 ? 2.242 -0.879 27.516 1 92 794 LEU B N 1
ATOM 13935 C CA . LEU B 1 794 ? 2.227 0.206 26.547 1 92 794 LEU B CA 1
ATOM 13936 C C . LEU B 1 794 ? 2.783 1.49 27.156 1 92 794 LEU B C 1
ATOM 13938 O O . LEU B 1 794 ? 3.477 2.252 26.469 1 92 794 LEU B O 1
ATOM 13942 N N . ARG B 1 795 ? 2.51 1.734 28.391 1 88.31 795 ARG B N 1
ATOM 13943 C CA . ARG B 1 795 ? 3.021 2.908 29.094 1 88.31 795 ARG B 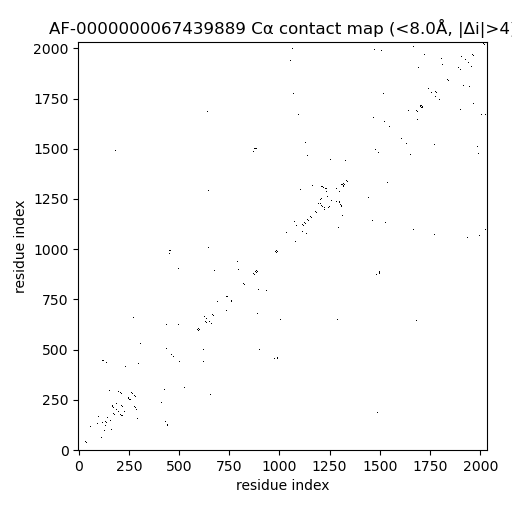CA 1
ATOM 13944 C C . ARG B 1 795 ? 4.527 2.799 29.312 1 88.31 795 ARG B C 1
ATOM 13946 O O . ARG B 1 795 ? 5.262 3.764 29.094 1 88.31 795 ARG B O 1
ATOM 13953 N N . LEU B 1 796 ? 4.98 1.62 29.703 1 88.5 796 LEU B N 1
ATOM 13954 C CA . LEU B 1 796 ? 6.402 1.395 29.938 1 88.5 796 LEU B CA 1
ATOM 13955 C C . LEU B 1 796 ? 7.191 1.503 28.625 1 88.5 796 LEU B C 1
ATOM 13957 O O . LEU B 1 796 ? 8.312 2.012 28.625 1 88.5 796 LEU B O 1
ATOM 13961 N N . ARG B 1 797 ? 6.586 0.979 27.609 1 91.75 797 ARG B N 1
ATOM 13962 C CA . ARG B 1 797 ? 7.195 1.061 26.281 1 91.75 797 ARG B CA 1
ATOM 13963 C C . ARG B 1 797 ? 7.52 2.504 25.906 1 91.75 797 ARG B C 1
ATOM 13965 O O . ARG B 1 797 ? 8.625 2.801 25.469 1 91.75 797 ARG B O 1
ATOM 13972 N N . MET B 1 798 ? 6.574 3.373 26.109 1 91.38 798 MET B N 1
ATOM 13973 C CA . MET B 1 798 ? 6.762 4.781 25.766 1 91.38 798 MET B CA 1
ATOM 13974 C C . MET B 1 798 ? 7.809 5.426 26.672 1 91.38 798 MET B C 1
ATOM 13976 O O . MET B 1 798 ? 8.695 6.137 26.188 1 91.38 798 MET B O 1
ATOM 13980 N N . SER B 1 799 ? 7.727 5.141 27.938 1 88.81 799 SER B N 1
ATOM 13981 C CA . SER B 1 799 ? 8.664 5.699 28.906 1 88.81 799 SER B CA 1
ATOM 13982 C C . SER B 1 799 ? 10.094 5.281 28.594 1 88.81 799 SER B C 1
ATOM 13984 O O . SER B 1 799 ? 11.008 6.109 28.625 1 88.81 799 SER B O 1
ATOM 13986 N N . ARG B 1 800 ? 10.258 4.02 28.297 1 89.56 800 ARG B N 1
ATOM 13987 C CA . ARG B 1 800 ? 11.594 3.494 28.016 1 89.56 800 ARG B CA 1
ATOM 13988 C C . ARG B 1 800 ? 12.156 4.086 26.734 1 89.56 800 ARG B C 1
ATOM 13990 O O . ARG B 1 800 ? 13.367 4.312 26.625 1 89.56 800 ARG B O 1
ATOM 13997 N N . LYS B 1 801 ? 11.344 4.324 25.781 1 92.06 801 LYS B N 1
ATOM 13998 C CA . LYS B 1 801 ? 11.805 4.91 24.531 1 92.06 801 LYS B CA 1
ATOM 13999 C C . LYS B 1 801 ? 12.273 6.348 24.734 1 92.06 801 LYS B C 1
ATOM 14001 O O . LYS B 1 801 ? 13.273 6.77 24.141 1 92.06 801 LYS B O 1
ATOM 14006 N N . ILE B 1 802 ? 11.555 7.07 25.516 1 91.19 802 ILE B N 1
ATOM 14007 C CA . ILE B 1 802 ? 11.945 8.438 25.844 1 91.19 802 ILE B CA 1
ATOM 14008 C C . ILE B 1 802 ? 13.297 8.438 26.562 1 91.19 802 ILE B C 1
ATOM 14010 O O . ILE B 1 802 ? 14.18 9.234 26.234 1 91.19 802 ILE B O 1
ATOM 14014 N N . GLN B 1 803 ? 13.43 7.512 27.469 1 88.69 803 GLN B N 1
ATOM 14015 C CA . GLN B 1 803 ? 14.672 7.395 28.234 1 88.69 803 GLN B CA 1
ATOM 14016 C C . GLN B 1 803 ? 15.836 7.02 27.328 1 88.69 803 GLN B C 1
ATOM 14018 O O . GLN B 1 803 ? 16.938 7.566 27.453 1 88.69 803 GLN B O 1
ATOM 14023 N N . ARG B 1 804 ? 15.594 6.074 26.453 1 88.69 804 ARG B N 1
ATOM 14024 C CA . ARG B 1 804 ? 16.641 5.617 25.547 1 88.69 804 ARG B CA 1
ATOM 14025 C C . ARG B 1 804 ? 17.078 6.73 24.609 1 88.69 804 ARG B C 1
ATOM 14027 O O . ARG B 1 804 ? 18.25 6.816 24.234 1 88.69 804 ARG B O 1
ATOM 14034 N N . LEU B 1 805 ? 16.125 7.488 24.094 1 89.44 805 LEU B N 1
ATOM 14035 C CA . LEU B 1 805 ? 16.484 8.617 23.25 1 89.44 805 LEU B CA 1
ATOM 14036 C C . LEU B 1 805 ? 17.344 9.625 24.016 1 89.44 805 LEU B C 1
ATOM 14038 O O . LEU B 1 805 ? 18.312 10.172 23.484 1 89.44 805 LEU B O 1
ATOM 14042 N N . ARG B 1 806 ? 16.953 9.891 25.266 1 87.12 806 ARG B N 1
ATOM 14043 C CA . ARG B 1 806 ? 17.719 10.797 26.125 1 87.12 806 ARG B CA 1
ATOM 14044 C C . ARG B 1 806 ? 19.156 10.312 26.281 1 87.12 806 ARG B C 1
ATOM 14046 O O . ARG B 1 806 ? 20.109 11.094 26.141 1 87.12 806 ARG B O 1
ATOM 14053 N N . GLN B 1 807 ? 19.312 9.047 26.531 1 86.81 807 GLN B N 1
ATOM 14054 C CA . GLN B 1 807 ? 20.625 8.453 26.703 1 86.81 807 GLN B CA 1
ATOM 14055 C C . GLN B 1 807 ? 21.453 8.539 25.422 1 86.81 807 GLN B C 1
ATOM 14057 O O . GLN B 1 807 ? 22.641 8.836 25.453 1 86.81 807 GLN B O 1
ATOM 14062 N N . LEU B 1 808 ? 20.781 8.242 24.375 1 85.81 808 LEU B N 1
ATOM 14063 C CA . LEU B 1 808 ? 21.453 8.281 23.078 1 85.81 808 LEU B CA 1
ATOM 14064 C C . LEU B 1 808 ? 21.922 9.695 22.75 1 85.81 808 LEU B C 1
ATOM 14066 O O . LEU B 1 808 ? 23.047 9.891 22.281 1 85.81 808 LEU B O 1
ATOM 14070 N N . LEU B 1 809 ? 21.094 10.648 23.016 1 84.56 809 LEU B N 1
ATOM 14071 C CA . LEU B 1 809 ? 21.438 12.039 22.734 1 84.56 809 LEU B CA 1
ATOM 14072 C C . LEU B 1 809 ? 22.578 12.508 23.625 1 84.56 809 LEU B C 1
ATOM 14074 O O . LEU B 1 809 ? 23.469 13.234 23.188 1 84.56 809 LEU B O 1
ATOM 14078 N N . GLN B 1 810 ? 22.578 12.086 24.844 1 82.38 810 GLN B N 1
ATOM 14079 C CA . GLN B 1 810 ? 23.656 12.422 25.766 1 82.38 810 GLN B CA 1
ATOM 14080 C C . GLN B 1 810 ? 24.984 11.805 25.328 1 82.38 810 GLN B C 1
ATOM 14082 O O . GLN B 1 810 ? 26.031 12.461 25.375 1 82.38 810 GLN B O 1
ATOM 14087 N N . LYS B 1 811 ? 24.906 10.617 24.953 1 81.88 811 LYS B N 1
ATOM 14088 C CA . LYS B 1 811 ? 26.109 9.938 24.469 1 81.88 811 LYS B CA 1
ATOM 14089 C C . LYS B 1 811 ? 26.703 10.641 23.25 1 81.88 811 LYS B C 1
ATOM 14091 O O . LYS B 1 811 ? 27.906 10.852 23.172 1 81.88 811 LYS B O 1
ATOM 14096 N N . LYS B 1 812 ? 25.859 10.992 22.359 1 80.69 812 LYS B N 1
ATOM 14097 C CA . LYS B 1 812 ? 26.328 11.625 21.125 1 80.69 812 LYS B CA 1
ATOM 14098 C C . LYS B 1 812 ? 26.859 13.023 21.391 1 80.69 812 LYS B C 1
ATOM 14100 O O . LYS B 1 812 ? 27.812 13.461 20.75 1 80.69 812 LYS B O 1
ATOM 14105 N N . GLN B 1 813 ? 26.281 13.656 22.359 1 76.44 813 GLN B N 1
ATOM 14106 C CA . GLN B 1 813 ? 26.781 14.969 22.75 1 76.44 813 GLN B CA 1
ATOM 14107 C C . GLN B 1 813 ? 28.156 14.852 23.406 1 76.44 813 GLN B C 1
ATOM 14109 O O . GLN B 1 813 ? 29.031 15.695 23.172 1 76.44 813 GLN B O 1
ATOM 14114 N N . THR B 1 814 ? 28.328 13.852 24.156 1 75.69 814 THR B N 1
ATOM 14115 C CA . THR B 1 814 ? 29.609 13.625 24.812 1 75.69 814 THR B CA 1
ATOM 14116 C C . THR B 1 814 ? 30.688 13.25 23.797 1 75.69 814 THR B C 1
ATOM 14118 O O . THR B 1 814 ? 31.812 13.727 23.875 1 75.69 814 THR B O 1
ATOM 14121 N N . GLU B 1 815 ? 30.344 12.406 22.891 1 74.75 815 GLU B N 1
ATOM 14122 C CA . GLU B 1 815 ? 31.266 12 21.828 1 74.75 815 GLU B CA 1
ATOM 14123 C C . GLU B 1 815 ? 31.703 13.195 20.984 1 74.75 815 GLU B C 1
ATOM 14125 O O . GLU B 1 815 ? 32.875 13.297 20.609 1 74.75 815 GLU B O 1
ATOM 14130 N N . GLN B 1 816 ? 30.812 14.031 20.766 1 70.06 816 GLN B N 1
ATOM 14131 C CA . GLN B 1 816 ? 31.125 15.227 19.984 1 70.06 816 GLN B CA 1
ATOM 14132 C C . GLN B 1 816 ? 32 16.188 20.781 1 70.06 816 GLN B C 1
ATOM 14134 O O . GLN B 1 816 ? 32.875 16.828 20.203 1 70.06 816 GLN B O 1
ATOM 14139 N N . ARG B 1 817 ? 31.781 16.281 22.047 1 63.94 817 ARG B N 1
ATOM 14140 C CA . ARG B 1 817 ? 32.594 17.125 22.906 1 63.94 817 ARG B CA 1
ATOM 14141 C C . ARG B 1 817 ? 34.031 16.594 22.984 1 63.94 817 ARG B C 1
ATOM 14143 O O . ARG B 1 817 ? 35 17.375 22.969 1 63.94 817 ARG B O 1
ATOM 14150 N N . VAL B 1 818 ? 34.094 15.312 23.047 1 62.56 818 VAL B N 1
ATOM 14151 C CA . VAL B 1 818 ? 35.406 14.68 23.125 1 62.56 818 VAL B CA 1
ATOM 14152 C C . VAL B 1 818 ? 36.156 14.852 21.781 1 62.56 818 VAL B C 1
ATOM 14154 O O . VAL B 1 818 ? 37.344 15.125 21.766 1 62.56 818 VAL B O 1
ATOM 14157 N N . SER B 1 819 ? 35.375 14.656 20.719 1 59.28 819 SER B N 1
ATOM 14158 C CA . SER B 1 819 ? 35.969 14.836 19.391 1 59.28 819 SER B CA 1
ATOM 14159 C C . SER B 1 819 ? 36.438 16.281 19.188 1 59.28 819 SER B C 1
ATOM 14161 O O . SER B 1 819 ? 37.469 16.531 18.547 1 59.28 819 SER B O 1
ATOM 14163 N N . ASN B 1 820 ? 35.656 17.188 19.797 1 56.31 820 ASN B N 1
ATOM 14164 C CA . ASN B 1 820 ? 36 18.594 19.688 1 56.31 820 ASN B CA 1
ATOM 14165 C C . ASN B 1 820 ? 37.188 18.953 20.594 1 56.31 820 ASN B C 1
ATOM 14167 O O . ASN B 1 820 ? 37.906 19.922 20.328 1 56.31 820 ASN B O 1
ATOM 14171 N N . ARG B 1 821 ? 37.438 18.188 21.734 1 49.44 821 ARG B N 1
ATOM 14172 C CA . ARG B 1 821 ? 38.531 18.453 22.672 1 49.44 821 ARG B CA 1
ATOM 14173 C C . ARG B 1 821 ? 39.812 17.75 22.234 1 49.44 821 ARG B C 1
ATOM 14175 O O . ARG B 1 821 ? 40.875 18.047 22.75 1 49.44 821 ARG B O 1
ATOM 14182 N N . ASP B 1 822 ? 39.688 16.641 21.516 1 44.09 822 ASP B N 1
ATOM 14183 C CA . ASP B 1 822 ? 40.906 16 21.062 1 44.09 822 ASP B CA 1
ATOM 14184 C C . ASP B 1 822 ? 41.75 16.953 20.219 1 44.09 822 ASP B C 1
ATOM 14186 O O . ASP B 1 822 ? 41.312 17.391 19.141 1 44.09 822 ASP B O 1
ATOM 14190 N N . PRO B 1 823 ? 42.781 17.562 20.75 1 48.22 823 PRO B N 1
ATOM 14191 C CA . PRO B 1 823 ? 43.656 18.531 20.062 1 48.22 823 PRO B CA 1
ATOM 14192 C C . PRO B 1 823 ? 44.094 18.047 18.688 1 48.22 823 PRO B C 1
ATOM 14194 O O . PRO B 1 823 ? 44.625 18.828 17.891 1 48.22 823 PRO B O 1
ATOM 14197 N N . ARG B 1 824 ? 44.281 16.828 18.516 1 46.53 824 ARG B N 1
ATOM 14198 C CA . ARG B 1 824 ? 44.75 16.219 17.281 1 46.53 824 ARG B CA 1
ATOM 14199 C C . ARG B 1 824 ? 43.625 16 16.297 1 46.53 824 ARG B C 1
ATOM 14201 O O . ARG B 1 824 ? 43.812 15.422 15.227 1 46.53 824 ARG B O 1
ATOM 14208 N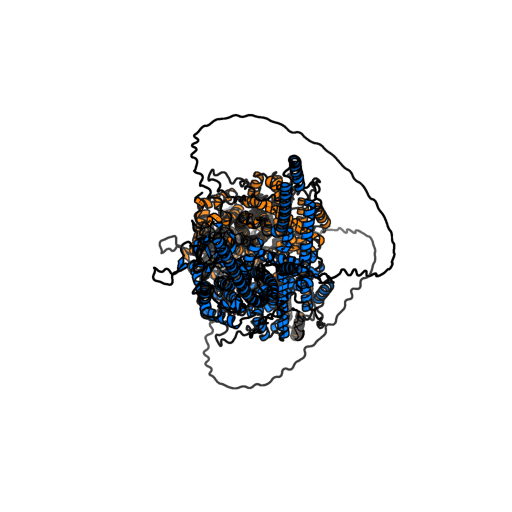 N . GLY B 1 825 ? 42.375 16.172 16.609 1 39.19 825 GLY B N 1
ATOM 14209 C CA . GLY B 1 825 ? 41.25 15.977 15.75 1 39.19 825 GLY B CA 1
ATOM 14210 C C . GLY B 1 825 ? 41.156 17 14.625 1 39.19 825 GLY B C 1
ATOM 14211 O O . GLY B 1 825 ? 41.781 18.047 14.688 1 39.19 825 GLY B O 1
ATOM 14212 N N . PRO B 1 826 ? 40.531 16.719 13.484 1 37.66 826 PRO B N 1
ATOM 14213 C CA . PRO B 1 826 ? 40.688 17.594 12.32 1 37.66 826 PRO B CA 1
ATOM 14214 C C . PRO B 1 826 ? 40.344 19.047 12.625 1 37.66 826 PRO B C 1
ATOM 14216 O O . PRO B 1 826 ? 40.875 19.953 11.977 1 37.66 826 PRO B O 1
ATOM 14219 N N . LEU B 1 827 ? 39.469 19.219 13.578 1 38.59 827 LEU B N 1
ATOM 14220 C CA . LEU B 1 827 ? 39.125 20.625 13.766 1 38.59 827 LEU B CA 1
ATOM 14221 C C . LEU B 1 827 ? 40.219 21.344 14.523 1 38.59 827 LEU B C 1
ATOM 14223 O O . LEU B 1 827 ? 40.406 22.562 14.359 1 38.59 827 LEU B O 1
ATOM 14227 N N . HIS B 1 828 ? 40.875 20.672 15.414 1 39.06 828 HIS B N 1
ATOM 14228 C CA . HIS B 1 828 ? 41.969 21.344 16.141 1 39.06 828 HIS B CA 1
ATOM 14229 C C . HIS B 1 828 ? 43.188 21.5 15.258 1 39.06 828 HIS B C 1
ATOM 14231 O O . HIS B 1 828 ? 44.031 22.359 15.508 1 39.06 828 HIS B O 1
ATOM 14237 N N . SER B 1 829 ? 43.406 20.609 14.312 1 39.66 829 SER B N 1
ATOM 14238 C CA . SER B 1 829 ? 44.5 20.859 13.414 1 39.66 829 SER B CA 1
ATOM 14239 C C . SER B 1 829 ? 44.281 22.125 12.586 1 39.66 829 SER B C 1
ATOM 14241 O O . SER B 1 829 ? 45.25 22.859 12.305 1 39.66 829 SER B O 1
ATOM 14243 N N . GLN B 1 830 ? 43.031 22.391 12.281 1 35.69 830 GLN B N 1
ATOM 14244 C CA . GLN B 1 830 ? 42.781 23.641 11.555 1 35.69 830 GLN B CA 1
ATOM 14245 C C . GLN B 1 830 ? 42.938 24.844 12.469 1 35.69 830 GLN B C 1
ATOM 14247 O O . GLN B 1 830 ? 43.281 25.938 12.016 1 35.69 830 GLN B O 1
ATOM 14252 N N . LYS B 1 831 ? 42.688 24.672 13.836 1 40.25 831 LYS B N 1
ATOM 14253 C CA . LYS B 1 831 ? 42.938 25.734 14.805 1 40.25 831 LYS B CA 1
ATOM 14254 C C . LYS B 1 831 ? 44.438 26.016 14.938 1 40.25 831 LYS B C 1
ATOM 14256 O O . LYS B 1 831 ? 44.844 27.172 15.039 1 40.25 831 LYS B O 1
ATOM 14261 N N . ARG B 1 832 ? 45.188 24.969 14.906 1 40.22 832 ARG B N 1
ATOM 14262 C CA . ARG B 1 832 ? 46.625 25.203 15.031 1 40.22 832 ARG B CA 1
ATOM 14263 C C . ARG B 1 832 ? 47.188 25.922 13.805 1 40.22 832 ARG B C 1
ATOM 14265 O O . ARG B 1 832 ? 48.031 26.797 13.93 1 40.22 832 ARG B O 1
ATOM 14272 N N . GLU B 1 833 ? 46.625 25.422 12.672 1 41.75 833 GLU B N 1
ATOM 14273 C CA . GLU B 1 833 ? 47.125 26.109 11.492 1 41.75 833 GLU B CA 1
ATOM 14274 C C . GLU B 1 833 ? 46.625 27.562 11.445 1 41.75 833 GLU B C 1
ATOM 14276 O O . GLU B 1 833 ? 47.375 28.469 11.055 1 41.75 833 GLU B O 1
ATOM 14281 N N . SER B 1 834 ? 45.344 27.703 11.93 1 36.81 834 SER B N 1
ATOM 14282 C CA . SER B 1 834 ? 44.844 29.078 11.945 1 36.81 834 SER B CA 1
ATOM 14283 C C . SER B 1 834 ? 45.469 29.875 13.094 1 36.81 834 SER B C 1
ATOM 14285 O O . SER B 1 834 ? 45.75 31.062 12.938 1 36.81 834 SER B O 1
ATOM 14287 N N . GLU B 1 835 ? 45.625 29.172 14.234 1 40.34 835 GLU B N 1
ATOM 14288 C CA . GLU B 1 835 ? 46.312 29.891 15.312 1 40.34 835 GLU B CA 1
ATOM 14289 C C . GLU B 1 835 ? 47.75 30.203 14.938 1 40.34 835 GLU B C 1
ATOM 14291 O O . GLU B 1 835 ? 48.281 31.234 15.352 1 40.34 835 GLU B O 1
ATOM 14296 N N . LYS B 1 836 ? 48.406 29.234 14.227 1 42.47 836 LYS B N 1
ATOM 14297 C CA . LYS B 1 836 ? 49.781 29.547 13.773 1 42.47 836 LYS B CA 1
ATOM 14298 C C . LYS B 1 836 ? 49.781 30.781 12.867 1 42.47 836 LYS B C 1
ATOM 14300 O O . LYS B 1 836 ? 50.656 31.625 12.961 1 42.47 836 LYS B O 1
ATOM 14305 N N . SER B 1 837 ? 48.656 30.766 12.023 1 38 837 SER B N 1
ATOM 14306 C CA . SER B 1 837 ? 48.625 31.922 11.141 1 38 837 SER B CA 1
ATOM 14307 C C . SER B 1 837 ? 48.281 33.188 11.93 1 38 837 SER B C 1
ATOM 14309 O O . SER B 1 837 ? 48.812 34.281 11.609 1 38 837 SER B O 1
ATOM 14311 N N . LEU B 1 838 ? 47.5 32.969 12.953 1 35.53 838 LEU B N 1
ATOM 14312 C CA . LEU B 1 838 ? 47.188 34.125 13.789 1 35.53 838 LEU B CA 1
ATOM 14313 C C . LEU B 1 838 ? 48.406 34.562 14.594 1 35.53 838 LEU B C 1
ATOM 14315 O O . LEU B 1 838 ? 48.625 35.781 14.789 1 35.53 838 LEU B O 1
ATOM 14319 N N . HIS B 1 839 ? 49.156 33.562 15.031 1 35.03 839 HIS B N 1
ATOM 14320 C CA . HIS B 1 839 ? 50.344 33.969 15.766 1 35.03 839 HIS B CA 1
ATOM 14321 C C . HIS B 1 839 ? 51.25 34.844 14.898 1 35.03 839 HIS B C 1
ATOM 14323 O O . HIS B 1 839 ? 51.906 35.75 15.406 1 35.03 839 HIS B O 1
ATOM 14329 N N . ASP B 1 840 ? 51.375 34.375 13.633 1 37.44 840 ASP B N 1
ATOM 14330 C CA . ASP B 1 840 ? 52.281 35.219 12.852 1 37.44 840 ASP B CA 1
ATOM 14331 C C . ASP B 1 840 ? 51.688 36.656 12.711 1 37.44 840 ASP B C 1
ATOM 14333 O O . ASP B 1 840 ? 52.438 37.625 12.625 1 37.44 840 ASP B O 1
ATOM 14337 N N . HIS B 1 841 ? 50.344 36.719 12.609 1 33.44 841 HIS B N 1
ATOM 14338 C CA . HIS B 1 841 ? 49.781 38.062 12.414 1 33.44 841 HIS B CA 1
ATOM 14339 C C . HIS B 1 841 ? 49.75 38.812 13.727 1 33.44 841 HIS B C 1
ATOM 14341 O O . HIS B 1 841 ? 49.406 40 13.75 1 33.44 841 HIS B O 1
ATOM 14347 N N . HIS B 1 842 ? 49.875 38.125 14.82 1 31.73 842 HIS B N 1
ATOM 14348 C CA . HIS B 1 842 ? 49.875 38.875 16.078 1 31.73 842 HIS B CA 1
ATOM 14349 C C . HIS B 1 842 ? 51 39.875 16.156 1 31.73 842 HIS B C 1
ATOM 14351 O O . HIS B 1 842 ? 51.062 40.688 17.078 1 31.73 842 HIS B O 1
ATOM 14357 N N . GLN B 1 843 ? 52.031 39.719 15.367 1 32.91 843 GLN B N 1
ATOM 14358 C CA . GLN B 1 843 ? 53.031 40.781 15.609 1 32.91 843 GLN B CA 1
ATOM 14359 C C . GLN B 1 843 ? 52.438 42.156 15.359 1 32.91 843 GLN B C 1
ATOM 14361 O O . GLN B 1 843 ? 52.969 43.156 15.844 1 32.91 843 GLN B O 1
ATOM 14366 N N . ARG B 1 844 ? 51.75 42.375 14.258 1 32.5 844 ARG B N 1
ATOM 14367 C CA . ARG B 1 844 ? 51.375 43.781 14.07 1 32.5 844 ARG B CA 1
ATOM 14368 C C . ARG B 1 844 ? 50.25 44.188 15.023 1 32.5 844 ARG B C 1
ATOM 14370 O O . ARG B 1 844 ? 49.156 43.625 14.969 1 32.5 844 ARG B O 1
ATOM 14377 N N . LEU B 1 845 ? 50.469 44.75 16.328 1 29.48 845 LEU B N 1
ATOM 14378 C CA . LEU B 1 845 ? 49.969 44.906 17.672 1 29.48 845 LEU B CA 1
ATOM 14379 C C . LEU B 1 845 ? 48.688 45.75 17.672 1 29.48 845 LEU B C 1
ATOM 14381 O O . LEU B 1 845 ? 47.938 45.75 18.641 1 29.48 845 LEU B O 1
ATOM 14385 N N . GLY B 1 846 ? 48.688 46.938 17.031 1 31.44 846 GLY B N 1
ATOM 14386 C CA . GLY B 1 846 ? 47.781 47.938 17.547 1 31.44 846 GLY B CA 1
ATOM 14387 C C . GLY B 1 846 ? 46.312 47.469 17.562 1 31.44 846 GLY B C 1
ATOM 14388 O O . GLY B 1 846 ? 45.531 47.875 18.422 1 31.44 846 GLY B O 1
ATOM 14389 N N . GLY B 1 847 ? 45.781 47.125 16.391 1 33 847 GLY B N 1
ATOM 14390 C CA . GLY B 1 847 ? 44.375 46.906 16.094 1 33 847 GLY B CA 1
ATOM 14391 C C . GLY B 1 847 ? 43.781 45.656 16.734 1 33 847 GLY B C 1
ATOM 14392 O O . GLY B 1 847 ? 42.75 45.156 16.281 1 33 847 GLY B O 1
ATOM 14393 N N . ME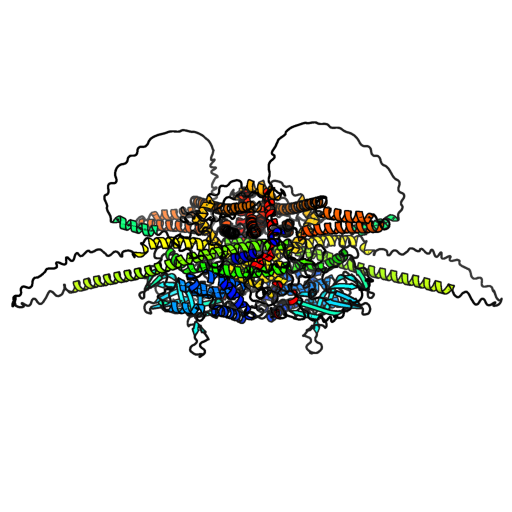T B 1 848 ? 44.25 45.188 17.781 1 34.06 848 MET B N 1
ATOM 14394 C CA . MET B 1 848 ? 44.062 43.906 18.469 1 34.06 848 MET B CA 1
ATOM 14395 C C . MET B 1 848 ? 42.656 43.812 19.078 1 34.06 848 MET B C 1
ATOM 14397 O O . MET B 1 848 ? 42.094 42.719 19.141 1 34.06 848 MET B O 1
ATOM 14401 N N . THR B 1 849 ? 42.188 44.906 19.547 1 40.62 849 THR B N 1
ATOM 14402 C CA . THR B 1 849 ? 40.906 44.812 20.281 1 40.62 849 THR B CA 1
ATOM 14403 C C . THR B 1 849 ? 39.781 44.406 19.344 1 40.62 849 THR B C 1
ATOM 14405 O O . THR B 1 849 ? 38.938 43.594 19.719 1 40.62 849 THR B O 1
ATOM 14408 N N . GLN B 1 850 ? 39.75 45.062 18.203 1 39.03 850 GLN B N 1
ATOM 14409 C CA . GLN B 1 850 ? 38.656 44.75 17.266 1 39.03 850 GLN B CA 1
ATOM 14410 C C . GLN B 1 850 ? 38.781 43.312 16.75 1 39.03 850 GLN B C 1
ATOM 14412 O O . GLN B 1 850 ? 37.75 42.625 16.562 1 39.03 850 GLN B O 1
ATOM 14417 N N . VAL B 1 851 ? 39.969 42.844 16.656 1 43.69 851 VAL B N 1
ATOM 14418 C CA . VAL B 1 851 ? 40.219 41.5 16.125 1 43.69 851 VAL B CA 1
ATOM 14419 C C . VAL B 1 851 ? 39.781 40.469 17.172 1 43.69 851 VAL B C 1
ATOM 14421 O O . VAL B 1 851 ? 39.188 39.469 16.828 1 43.69 851 VAL B O 1
ATOM 14424 N N . VAL B 1 852 ? 40.062 40.844 18.422 1 44.75 852 VAL B N 1
ATOM 14425 C CA . VAL B 1 852 ? 39.656 39.938 19.469 1 44.75 852 VAL B CA 1
ATOM 14426 C C . VAL B 1 852 ? 38.125 39.875 19.562 1 44.75 852 VAL B C 1
ATOM 14428 O O . VAL B 1 852 ? 37.562 38.812 19.734 1 44.75 852 VAL B O 1
ATOM 14431 N N . HIS B 1 853 ? 37.5 41.031 19.438 1 47.56 853 HIS B N 1
ATOM 14432 C CA . HIS B 1 853 ? 36.062 41.062 19.453 1 47.56 853 HIS B CA 1
ATOM 14433 C C . HIS B 1 853 ? 35.469 40.344 18.25 1 47.56 853 HIS B C 1
ATOM 14435 O O . HIS B 1 853 ? 34.5 39.594 18.375 1 47.56 853 HIS B O 1
ATOM 14441 N N . GLU B 1 854 ? 36.031 40.594 17.141 1 49.97 854 GLU B N 1
ATOM 14442 C CA . GLU B 1 854 ? 35.562 39.906 15.93 1 49.97 854 GLU B CA 1
ATOM 14443 C C . GLU B 1 854 ? 35.875 38.406 15.992 1 49.97 854 GLU B C 1
ATOM 14445 O O . GLU B 1 854 ? 35.094 37.594 15.547 1 49.97 854 GLU B O 1
ATOM 14450 N N . GLN B 1 855 ? 37.031 38.125 16.578 1 49.88 855 GLN B N 1
ATOM 14451 C CA . GLN B 1 855 ? 37.375 36.719 16.781 1 49.88 855 GLN B CA 1
ATOM 14452 C C . GLN B 1 855 ? 36.469 36.062 17.812 1 49.88 855 GLN B C 1
ATOM 14454 O O . GLN B 1 855 ? 36.062 34.906 17.656 1 49.88 855 GLN B O 1
ATOM 14459 N N . GLY B 1 856 ? 36.125 36.781 18.812 1 46.72 856 GLY B N 1
ATOM 14460 C CA . GLY B 1 856 ? 35.156 36.312 19.781 1 46.72 856 GLY B CA 1
ATOM 14461 C C . GLY B 1 856 ? 33.781 36.094 19.188 1 46.72 856 GLY B C 1
ATOM 14462 O O . GLY B 1 856 ? 33.156 35.062 19.438 1 46.72 856 GLY B O 1
ATOM 14463 N N . LYS B 1 857 ? 33.312 37.062 18.516 1 57.94 857 LYS B N 1
ATOM 14464 C CA . LYS B 1 857 ? 32.031 36.969 17.828 1 57.94 857 LYS B CA 1
ATOM 14465 C C . LYS B 1 857 ? 32.062 35.812 16.812 1 57.94 857 LYS B C 1
ATOM 14467 O O . LYS B 1 857 ? 31.078 35.062 16.703 1 57.94 857 LYS B O 1
ATOM 14472 N N . ASN B 1 858 ? 33.125 35.688 16.156 1 55.44 858 ASN B N 1
ATOM 14473 C CA . ASN B 1 858 ? 33.281 34.594 15.195 1 55.44 858 ASN B CA 1
ATOM 14474 C C . ASN B 1 858 ? 33.312 33.219 15.883 1 55.44 858 ASN B C 1
ATOM 14476 O O . ASN B 1 858 ? 32.75 32.25 15.375 1 55.44 858 ASN B O 1
ATOM 14480 N N . MET B 1 859 ? 34 33.188 17.016 1 55.62 859 MET B N 1
ATOM 14481 C CA . MET B 1 859 ? 34.031 31.953 17.781 1 55.62 859 MET B CA 1
ATOM 14482 C C . MET B 1 859 ? 32.656 31.609 18.344 1 55.62 859 MET B C 1
ATOM 14484 O O . MET B 1 859 ? 32.219 30.453 18.328 1 55.62 859 MET B O 1
ATOM 14488 N N . GLU B 1 860 ? 31.969 32.594 18.875 1 57.47 860 GLU B N 1
ATOM 14489 C CA . GLU B 1 860 ? 30.609 32.375 19.359 1 57.47 860 GLU B CA 1
ATOM 14490 C C . GLU B 1 860 ? 29.688 31.922 18.234 1 57.47 860 GLU B C 1
ATOM 14492 O O . GLU B 1 860 ? 28.859 31.047 18.422 1 57.47 860 GLU B O 1
ATOM 14497 N N . ASN B 1 861 ? 29.844 32.562 17.109 1 62.28 861 ASN B N 1
ATOM 14498 C CA . ASN B 1 861 ? 29.078 32.188 15.945 1 62.28 861 ASN B CA 1
ATOM 14499 C C . ASN B 1 861 ? 29.406 30.75 15.5 1 62.28 861 ASN B C 1
ATOM 14501 O O . ASN B 1 861 ? 28.516 29.984 15.125 1 62.28 861 ASN B O 1
ATOM 14505 N N . THR B 1 862 ? 30.609 30.422 15.586 1 57.88 862 THR B N 1
ATOM 14506 C CA . THR B 1 862 ? 31.031 29.078 15.211 1 57.88 862 THR B CA 1
ATOM 14507 C C . THR B 1 862 ? 30.453 28.047 16.188 1 57.88 862 THR B C 1
ATOM 14509 O O . THR B 1 862 ? 29.984 26.984 15.758 1 57.88 862 THR B O 1
ATOM 14512 N N . ILE B 1 863 ? 30.516 28.406 17.438 1 58.69 863 ILE B N 1
ATOM 14513 C CA . ILE B 1 863 ? 29.969 27.5 18.438 1 58.69 863 ILE B CA 1
ATOM 14514 C C . ILE B 1 863 ? 28.469 27.359 18.25 1 58.69 863 ILE B C 1
ATOM 14516 O O . ILE B 1 863 ? 27.922 26.25 18.344 1 58.69 863 ILE B O 1
ATOM 14520 N N . ARG B 1 864 ? 27.891 28.453 18 1 61.53 864 ARG B N 1
ATOM 14521 C CA . ARG B 1 864 ? 26.453 28.438 17.766 1 61.53 864 ARG B CA 1
ATOM 14522 C C . ARG B 1 864 ? 26.109 27.609 16.531 1 61.53 864 ARG B C 1
ATOM 14524 O O . ARG B 1 864 ? 25.156 26.844 16.531 1 61.53 864 ARG B O 1
ATOM 14531 N N . MET B 1 865 ? 26.922 27.797 15.586 1 66.12 865 MET B N 1
ATOM 14532 C CA . MET B 1 865 ? 26.703 27.047 14.352 1 66.12 865 MET B CA 1
ATOM 14533 C C . MET B 1 865 ? 26.938 25.562 14.57 1 66.12 865 MET B C 1
ATOM 14535 O O . MET B 1 865 ? 26.219 24.734 14.008 1 66.12 865 MET B O 1
ATOM 14539 N N . GLN B 1 866 ? 27.891 25.312 15.312 1 66.5 866 GLN B N 1
ATOM 14540 C CA . GLN B 1 866 ? 28.188 23.906 15.617 1 66.5 866 GLN B CA 1
ATOM 14541 C C . GLN B 1 866 ? 27.062 23.281 16.438 1 66.5 866 GLN B C 1
ATOM 14543 O O . GLN B 1 866 ? 26.703 22.125 16.219 1 66.5 866 GLN B O 1
ATOM 14548 N N . LYS B 1 867 ? 26.562 24.047 17.312 1 67.5 867 LYS B N 1
ATOM 14549 C CA . LYS B 1 867 ? 25.438 23.562 18.109 1 67.5 867 LYS B CA 1
ATOM 14550 C C . LYS B 1 867 ? 24.203 23.328 17.234 1 67.5 867 LYS B C 1
ATOM 14552 O O . LYS B 1 867 ? 23.5 22.328 17.391 1 67.5 867 LYS B O 1
ATOM 14557 N N . LYS B 1 868 ? 24.047 24.266 16.359 1 73.44 868 LYS B N 1
ATOM 14558 C CA . LYS B 1 868 ? 22.906 24.141 15.438 1 73.44 868 LYS B CA 1
ATOM 14559 C C . LYS B 1 868 ? 23.062 22.922 14.531 1 73.44 868 LYS B C 1
ATOM 14561 O O . LYS B 1 868 ? 22.094 22.219 14.266 1 73.44 868 LYS B O 1
ATOM 14566 N N . GLN B 1 869 ? 24.203 22.766 14.156 1 77.62 869 GLN B N 1
ATOM 14567 C CA . GLN B 1 869 ? 24.5 21.609 13.305 1 77.62 869 GLN B CA 1
ATOM 14568 C C . GLN B 1 869 ? 24.281 20.297 14.062 1 77.62 869 GLN B C 1
ATOM 14570 O O . GLN B 1 869 ? 23.734 19.344 13.516 1 77.62 869 GLN B O 1
ATOM 14575 N N . MET B 1 870 ? 24.672 20.344 15.227 1 75.25 870 MET B N 1
ATOM 14576 C CA . MET B 1 870 ? 24.531 19.141 16.047 1 75.25 870 MET B CA 1
ATOM 14577 C C . MET B 1 870 ? 23.062 18.797 16.25 1 75.25 870 MET B C 1
ATOM 14579 O O . MET B 1 870 ? 22.656 17.641 16.125 1 75.25 870 MET B O 1
ATOM 14583 N N . VAL B 1 871 ? 22.328 19.766 16.5 1 77.38 871 VAL B N 1
ATOM 14584 C CA . VAL B 1 871 ? 20.891 19.562 16.719 1 77.38 871 VAL B CA 1
ATOM 14585 C C . VAL B 1 871 ? 20.234 19.078 15.422 1 77.38 871 VAL B C 1
ATOM 14587 O O . VAL B 1 871 ? 19.406 18.172 15.438 1 77.38 871 VAL B O 1
ATOM 14590 N N . TYR B 1 872 ? 20.672 19.688 14.406 1 83.31 872 TYR B N 1
ATOM 14591 C CA . TYR B 1 872 ? 20.156 19.297 13.094 1 83.31 872 TYR B CA 1
ATOM 14592 C C . TYR B 1 872 ? 20.484 17.844 12.797 1 83.31 872 TYR B C 1
ATOM 14594 O O . TYR B 1 872 ? 19.609 17.094 12.352 1 83.31 872 TYR B O 1
ATOM 14602 N N . ASP B 1 873 ? 21.656 17.5 13.055 1 81.75 873 ASP B N 1
ATOM 14603 C CA . ASP B 1 873 ? 22.094 16.141 12.742 1 81.75 873 ASP B CA 1
ATOM 14604 C C . ASP B 1 873 ? 21.328 15.117 13.586 1 81.75 873 ASP B C 1
ATOM 14606 O O . ASP B 1 873 ? 20.906 14.078 13.07 1 81.75 873 ASP B O 1
ATOM 14610 N N . LEU B 1 874 ? 21.094 15.438 14.734 1 78.56 874 LEU B N 1
ATOM 14611 C CA . LEU B 1 874 ? 20.453 14.508 15.648 1 78.56 874 LEU B CA 1
ATOM 14612 C C . LEU B 1 874 ? 18.984 14.305 15.273 1 78.56 874 LEU B C 1
ATOM 14614 O O . LEU B 1 874 ? 18.438 13.211 15.438 1 78.56 874 LEU B O 1
ATOM 14618 N N . TRP B 1 875 ? 18.438 15.258 14.609 1 81.62 875 TRP B N 1
ATOM 14619 C CA . TRP B 1 875 ? 17 15.203 14.383 1 81.62 875 TRP B CA 1
ATOM 14620 C C . TRP B 1 875 ? 16.703 14.867 12.922 1 81.62 875 TRP B C 1
ATOM 14622 O O . TRP B 1 875 ? 15.633 14.328 12.609 1 81.62 875 TRP B O 1
ATOM 14632 N N . MET B 1 876 ? 17.672 15.18 12.008 1 85 876 MET B N 1
ATOM 14633 C CA . MET B 1 876 ? 17.344 15.102 10.586 1 85 876 MET B CA 1
ATOM 14634 C C . MET B 1 876 ? 18.219 14.07 9.883 1 85 876 MET B C 1
ATOM 14636 O O . MET B 1 876 ? 17.766 13.414 8.938 1 85 876 MET B O 1
ATOM 14640 N N . ALA B 1 877 ? 19.453 13.938 10.391 1 83.88 877 ALA B N 1
ATOM 14641 C CA . ALA B 1 877 ? 20.406 13.227 9.555 1 83.88 877 ALA B CA 1
ATOM 14642 C C . ALA B 1 877 ? 20.844 11.914 10.211 1 83.88 877 ALA B C 1
ATOM 14644 O O . ALA B 1 877 ? 21.203 10.961 9.523 1 83.88 877 ALA B O 1
ATOM 14645 N N . ASP B 1 878 ? 20.766 11.898 11.531 1 81.12 878 ASP B N 1
ATOM 14646 C CA . ASP B 1 878 ? 21.281 10.742 12.242 1 81.12 878 ASP B CA 1
ATOM 14647 C C . ASP B 1 878 ? 20.312 9.57 12.18 1 81.12 878 ASP B C 1
ATOM 14649 O O . ASP B 1 878 ? 19.203 9.641 12.734 1 81.12 878 ASP B O 1
ATOM 14653 N N . VAL B 1 879 ? 20.766 8.469 11.688 1 81.44 879 VAL B N 1
ATOM 14654 C CA . VAL B 1 879 ? 19.906 7.309 11.453 1 81.44 879 VAL B CA 1
ATOM 14655 C C . VAL B 1 879 ? 19.625 6.605 12.773 1 81.44 879 VAL B C 1
ATOM 14657 O O . VAL B 1 879 ? 18.562 6 12.945 1 81.44 879 VAL B O 1
ATOM 14660 N N . ASP B 1 880 ? 20.453 6.688 13.727 1 78.88 880 ASP B N 1
ATOM 14661 C CA . ASP B 1 880 ? 20.281 6.008 15.008 1 78.88 880 ASP B CA 1
ATOM 14662 C C . ASP B 1 880 ? 19.125 6.629 15.797 1 78.88 880 ASP B C 1
ATOM 14664 O O . ASP B 1 880 ? 18.312 5.91 16.375 1 78.88 880 ASP B O 1
ATOM 14668 N N . THR B 1 881 ? 19.094 7.891 15.766 1 83.62 881 THR B N 1
ATOM 14669 C CA . THR B 1 881 ? 18.047 8.578 16.516 1 83.62 881 THR B CA 1
ATOM 14670 C C . THR B 1 881 ? 16.703 8.453 15.797 1 83.62 881 THR B C 1
ATOM 14672 O O . THR B 1 881 ? 15.648 8.5 16.438 1 83.62 881 THR B O 1
ATOM 14675 N N . HIS B 1 882 ? 16.781 8.234 14.586 1 83.31 882 HIS B N 1
ATOM 14676 C CA . HIS B 1 882 ? 15.578 8.234 13.758 1 83.31 882 HIS B CA 1
ATOM 14677 C C . HIS B 1 882 ? 14.703 7.023 14.07 1 83.31 882 HIS B C 1
ATOM 14679 O O . HIS B 1 882 ? 13.492 7.059 13.844 1 83.31 882 HIS B O 1
ATOM 14685 N N . ASP B 1 883 ? 15.25 5.98 14.562 1 81.38 883 ASP B N 1
ATOM 14686 C CA . ASP B 1 883 ? 14.477 4.82 14.984 1 81.38 883 ASP B CA 1
ATOM 14687 C C . ASP B 1 883 ? 13.461 5.203 16.062 1 81.38 883 ASP B C 1
ATOM 14689 O O . ASP B 1 883 ? 12.359 4.648 16.109 1 81.38 883 ASP B O 1
ATOM 14693 N N . PHE B 1 884 ? 13.812 6.238 16.797 1 85.06 884 PHE B N 1
ATOM 14694 C CA . PHE B 1 884 ? 12.953 6.645 17.906 1 85.06 884 PHE B CA 1
ATOM 14695 C C . PHE B 1 884 ? 12.078 7.824 17.5 1 85.06 884 PHE B C 1
ATOM 14697 O O . PHE B 1 884 ? 11.094 8.125 18.172 1 85.06 884 PHE B O 1
ATOM 14704 N N . ILE B 1 885 ? 12.461 8.422 16.391 1 82.94 885 ILE B N 1
ATOM 14705 C CA . ILE B 1 885 ? 11.797 9.68 16.047 1 82.94 885 ILE B CA 1
ATOM 14706 C C . ILE B 1 885 ? 10.781 9.445 14.938 1 82.94 885 ILE B C 1
ATOM 14708 O O . ILE B 1 885 ? 9.656 9.93 15 1 82.94 885 ILE B O 1
ATOM 14712 N N . TYR B 1 886 ? 11.203 8.617 13.891 1 77.56 886 TYR B N 1
ATOM 14713 C CA . TYR B 1 886 ? 10.43 8.562 12.656 1 77.56 886 TYR B CA 1
ATOM 14714 C C . TYR B 1 886 ? 9.852 7.172 12.43 1 77.56 886 TYR B C 1
ATOM 14716 O O . TYR B 1 886 ? 8.867 7.012 11.703 1 77.56 886 TYR B O 1
ATOM 14724 N N . SER B 1 887 ? 10.43 6.215 12.969 1 76.19 887 SER B N 1
ATOM 14725 C CA . SER B 1 887 ? 10.188 4.84 12.547 1 76.19 887 SER B CA 1
ATOM 14726 C C . SER B 1 887 ? 8.836 4.336 13.055 1 76.19 887 SER B C 1
ATOM 14728 O O . SER B 1 887 ? 8.406 4.691 14.148 1 76.19 887 SER B O 1
ATOM 14730 N N . SER B 1 888 ? 8.242 3.459 12.188 1 67.44 888 SER B N 1
ATOM 14731 C CA . SER B 1 888 ? 7.043 2.748 12.617 1 67.44 888 SER B CA 1
ATOM 14732 C C . SER B 1 888 ? 7.391 1.372 13.172 1 67.44 888 SER B C 1
ATOM 14734 O O . SER B 1 888 ? 6.637 0.817 13.977 1 67.44 888 SER B O 1
ATOM 14736 N N . ALA B 1 889 ? 8.406 0.719 12.734 1 63.72 889 ALA B N 1
ATOM 14737 C CA . ALA B 1 889 ? 8.938 -0.547 13.242 1 63.72 889 ALA B CA 1
ATOM 14738 C C . ALA B 1 889 ? 10.461 -0.553 13.211 1 63.72 889 ALA B C 1
ATOM 14740 O O . ALA B 1 889 ? 11.07 -0.654 12.141 1 63.72 889 ALA B O 1
ATOM 14741 N N . PRO B 1 890 ? 11.062 -0.286 14.469 1 74.12 890 PRO B N 1
ATOM 14742 C CA . PRO B 1 890 ? 10.383 -0.222 15.766 1 74.12 890 PRO B CA 1
ATOM 14743 C C . PRO B 1 890 ? 9.555 1.045 15.938 1 74.12 890 PRO B C 1
ATOM 14745 O O . PRO B 1 890 ? 9.727 2.01 15.188 1 74.12 890 PRO B O 1
ATOM 14748 N N . ALA B 1 891 ? 8.719 1.085 16.875 1 85.25 891 ALA B N 1
ATOM 14749 C CA . ALA B 1 891 ? 7.797 2.197 17.078 1 85.25 891 ALA B CA 1
ATOM 14750 C C . ALA B 1 891 ? 8.531 3.438 17.578 1 85.25 891 ALA B C 1
ATOM 14752 O O . ALA B 1 891 ? 9.297 3.363 18.547 1 85.25 891 ALA B O 1
ATOM 14753 N N . SER B 1 892 ? 8.289 4.543 16.953 1 91.5 892 SER B N 1
ATOM 14754 C CA . SER B 1 892 ? 8.781 5.836 17.422 1 91.5 892 SER B CA 1
ATOM 14755 C C . SER B 1 892 ? 8.023 6.293 18.672 1 91.5 892 SER B C 1
ATOM 14757 O O . SER B 1 892 ? 7.008 5.699 19.031 1 91.5 892 SER B O 1
ATOM 14759 N N . ILE B 1 893 ? 8.531 7.324 19.266 1 94.69 893 ILE B N 1
ATOM 14760 C CA . ILE B 1 893 ? 7.855 7.926 20.406 1 94.69 893 ILE B CA 1
ATOM 14761 C C . ILE B 1 893 ? 6.469 8.406 20 1 94.69 893 ILE B C 1
ATOM 14763 O O . ILE B 1 893 ? 5.5 8.242 20.75 1 94.69 893 ILE B O 1
ATOM 14767 N N . ALA B 1 894 ? 6.402 8.969 18.844 1 96.06 894 ALA B N 1
ATOM 14768 C CA . ALA B 1 894 ? 5.113 9.422 18.312 1 96.06 894 ALA B CA 1
ATOM 14769 C C . ALA B 1 894 ? 4.137 8.258 18.172 1 96.06 894 ALA B C 1
ATOM 14771 O O . ALA B 1 894 ? 2.961 8.375 18.516 1 96.06 894 ALA B O 1
ATOM 14772 N N . LYS B 1 895 ? 4.602 7.145 17.641 1 96.88 895 LYS B N 1
ATOM 14773 C CA . LYS B 1 895 ? 3.768 5.957 17.484 1 96.88 895 LYS B CA 1
ATOM 14774 C C . LYS B 1 895 ? 3.324 5.414 18.844 1 96.88 895 LYS B C 1
ATOM 14776 O O . LYS B 1 895 ? 2.178 4.992 19 1 96.88 895 LYS B O 1
ATOM 14781 N N . CYS B 1 896 ? 4.25 5.406 19.812 1 95.88 896 CYS B N 1
ATOM 14782 C CA . CYS B 1 896 ? 3.9 4.973 21.156 1 95.88 896 CYS B CA 1
ATOM 14783 C C . CYS B 1 896 ? 2.83 5.875 21.766 1 95.88 896 CYS B C 1
ATOM 14785 O O . CYS B 1 896 ? 1.895 5.395 22.406 1 95.88 896 CYS B O 1
ATOM 14787 N N . PHE B 1 897 ? 3.035 7.176 21.578 1 94.69 897 PHE B N 1
ATOM 14788 C CA . PHE B 1 897 ? 2.043 8.133 22.047 1 94.69 897 PHE B CA 1
ATOM 14789 C C . PHE B 1 897 ? 0.685 7.863 21.406 1 94.69 897 PHE B C 1
ATOM 14791 O O . PHE B 1 897 ? -0.333 7.82 22.109 1 94.69 897 PHE B O 1
ATOM 14798 N N . ALA B 1 898 ? 0.609 7.691 20.109 1 96.44 898 ALA B N 1
ATOM 14799 C CA . ALA B 1 898 ? -0.628 7.445 19.359 1 96.44 898 ALA B CA 1
ATOM 14800 C C . ALA B 1 898 ? -1.298 6.156 19.828 1 96.44 898 ALA B C 1
ATOM 14802 O O . ALA B 1 898 ? -2.516 6.117 20.031 1 96.44 898 ALA B O 1
ATOM 14803 N N . ASP B 1 899 ? -0.498 5.066 19.984 1 96.56 899 ASP B N 1
ATOM 14804 C CA . ASP B 1 899 ? -1.027 3.781 20.438 1 96.56 899 ASP B CA 1
ATOM 14805 C C . ASP B 1 899 ? -1.688 3.91 21.812 1 96.56 899 ASP B C 1
ATOM 14807 O O . ASP B 1 899 ? -2.773 3.371 22.031 1 96.56 899 ASP B O 1
ATOM 14811 N N . LEU B 1 900 ? -0.996 4.598 22.609 1 93.25 900 LEU B N 1
ATOM 14812 C CA . LEU B 1 900 ? -1.492 4.742 23.969 1 93.25 900 LEU B CA 1
ATOM 14813 C C . LEU B 1 900 ? -2.734 5.625 24.016 1 93.25 900 LEU B C 1
ATOM 14815 O O . LEU B 1 900 ? -3.705 5.312 24.703 1 93.25 900 LEU B O 1
ATOM 14819 N N . ALA B 1 901 ? -2.684 6.762 23.297 1 92.56 901 ALA B N 1
ATOM 14820 C CA . ALA B 1 901 ? -3.83 7.664 23.25 1 92.56 901 ALA B CA 1
ATOM 14821 C C . ALA B 1 901 ? -5.066 6.949 22.703 1 92.56 901 ALA B C 1
ATOM 14823 O O . ALA B 1 901 ? -6.164 7.094 23.25 1 92.56 901 ALA B O 1
ATOM 14824 N N . GLY B 1 902 ? -4.883 6.18 21.609 1 95.12 902 GLY B N 1
ATOM 14825 C CA . GLY B 1 902 ? -5.992 5.418 21.062 1 95.12 902 GLY B CA 1
ATOM 14826 C C . GLY B 1 902 ? -6.504 4.344 22 1 95.12 902 GLY B C 1
ATOM 14827 O O . GLY B 1 902 ? -7.715 4.184 22.172 1 95.12 902 GLY B O 1
ATOM 14828 N N . PHE B 1 903 ? -5.582 3.604 22.594 1 94.38 903 PHE B N 1
ATOM 14829 C CA . PHE B 1 903 ? -5.934 2.545 23.531 1 94.38 903 PHE B CA 1
ATOM 14830 C C . PHE B 1 903 ? -6.785 3.094 24.672 1 94.38 903 PHE B C 1
ATOM 14832 O O . PHE B 1 903 ? -7.832 2.531 25 1 94.38 903 PHE B O 1
ATOM 14839 N N . GLU B 1 904 ? -6.414 4.195 25.188 1 89.62 904 GLU B N 1
ATOM 14840 C CA . GLU B 1 904 ? -7.098 4.77 26.344 1 89.62 904 GLU B CA 1
ATOM 14841 C C . GLU B 1 904 ? -8.438 5.387 25.953 1 89.62 904 GLU B C 1
ATOM 14843 O O . GLU B 1 904 ? -9.391 5.355 26.734 1 89.62 904 GLU B O 1
ATOM 14848 N N . ALA B 1 905 ? -8.484 5.965 24.781 1 91 905 ALA B N 1
ATOM 14849 C CA . ALA B 1 905 ? -9.758 6.504 24.312 1 91 905 ALA B CA 1
ATOM 14850 C C . ALA B 1 905 ? -10.812 5.41 24.219 1 91 905 ALA B C 1
ATOM 14852 O O . ALA B 1 905 ? -11.961 5.609 24.625 1 91 905 ALA B O 1
ATOM 14853 N N . TYR B 1 906 ? -10.438 4.258 23.656 1 93.25 906 TYR B N 1
ATOM 14854 C CA . TYR B 1 906 ? -11.375 3.148 23.531 1 93.25 906 TYR B CA 1
ATOM 14855 C C . TYR B 1 906 ? -11.703 2.549 24.891 1 93.25 906 TYR B C 1
ATOM 14857 O O . TYR B 1 906 ? -12.836 2.119 25.141 1 93.25 906 TYR B O 1
ATOM 14865 N N . LEU B 1 907 ? -10.719 2.504 25.734 1 88.62 907 LEU B N 1
ATOM 14866 C CA . LEU B 1 907 ? -10.945 2.031 27.094 1 88.62 907 LEU B CA 1
ATOM 14867 C C . LEU B 1 907 ? -12 2.885 27.797 1 88.62 907 LEU B C 1
ATOM 14869 O O . LEU B 1 907 ? -12.852 2.359 28.516 1 88.62 907 LEU B O 1
ATOM 14873 N N . ARG B 1 908 ? -11.938 4.176 27.625 1 84.94 908 ARG B N 1
ATOM 14874 C CA . ARG B 1 908 ? -12.93 5.074 28.203 1 84.94 908 ARG B CA 1
ATOM 14875 C C . ARG B 1 908 ? -14.305 4.852 27.578 1 84.94 908 ARG B C 1
ATOM 14877 O O . ARG B 1 908 ? -15.32 4.957 28.266 1 84.94 908 ARG B O 1
ATOM 14884 N N . LEU B 1 909 ? -14.305 4.598 26.312 1 88.5 909 LEU B N 1
ATOM 14885 C CA . LEU B 1 909 ? -15.562 4.266 25.656 1 88.5 909 LEU B CA 1
ATOM 14886 C C . LEU B 1 909 ? -16.203 3.037 26.281 1 88.5 909 LEU B C 1
ATOM 14888 O O . LEU B 1 909 ? -17.406 3.027 26.547 1 88.5 909 LEU B O 1
ATOM 14892 N N . LEU B 1 910 ? -15.422 1.986 26.562 1 87.25 910 LEU B N 1
ATOM 14893 C CA . LEU B 1 910 ? -15.93 0.78 27.203 1 87.25 910 LEU B CA 1
ATOM 14894 C C . LEU B 1 910 ? -16.453 1.092 28.609 1 87.25 910 LEU B C 1
ATOM 14896 O O . LEU B 1 910 ? -17.5 0.582 29.016 1 87.25 910 LEU B O 1
ATOM 14900 N N . GLY B 1 911 ? -15.633 1.924 29.281 1 80.69 911 GLY B N 1
ATOM 14901 C CA . GLY B 1 911 ? -16.094 2.348 30.594 1 80.69 911 GLY B CA 1
ATOM 14902 C C . GLY B 1 911 ? -17.438 3.049 30.562 1 80.69 911 GLY B C 1
ATOM 14903 O O . GLY B 1 911 ? -18.281 2.846 31.453 1 80.69 911 GLY B O 1
ATOM 14904 N N . TYR B 1 912 ? -17.672 3.852 29.594 1 83.12 912 TYR B N 1
ATOM 14905 C CA . TYR B 1 912 ? -18.922 4.574 29.422 1 83.12 912 TYR B CA 1
ATOM 14906 C C . TYR B 1 912 ? -20.062 3.611 29.141 1 83.12 912 TYR B C 1
ATOM 14908 O O . TYR B 1 912 ? -21.188 3.795 29.641 1 83.12 912 TYR B O 1
ATOM 14916 N N . MET B 1 913 ? -19.875 2.637 28.391 1 84.56 913 MET B N 1
ATOM 14917 C CA . MET B 1 913 ? -20.875 1.623 28.109 1 84.56 913 MET B CA 1
ATOM 14918 C C . MET B 1 913 ? -21.281 0.875 29.375 1 84.56 913 MET B C 1
ATOM 14920 O O . MET B 1 913 ? -22.453 0.607 29.609 1 84.56 913 MET B O 1
ATOM 14924 N N . MET B 1 914 ? -20.312 0.578 30.156 1 78.06 914 MET B N 1
ATOM 14925 C CA . MET B 1 914 ? -20.578 -0.118 31.422 1 78.06 914 MET B CA 1
ATOM 14926 C C . MET B 1 914 ? -21.406 0.749 32.344 1 78.06 914 MET B C 1
ATOM 14928 O O . MET B 1 914 ? -22.297 0.25 33.031 1 78.06 914 MET B O 1
ATOM 14932 N N . GLN B 1 915 ? -21.109 1.942 32.344 1 74.38 915 GLN B N 1
ATOM 14933 C CA . GLN B 1 915 ? -21.844 2.887 33.188 1 74.38 915 GLN B CA 1
ATOM 14934 C C . GLN B 1 915 ? -23.297 2.988 32.781 1 74.38 915 GLN B C 1
ATOM 14936 O O . GLN B 1 915 ? -24.172 3.24 33.625 1 74.38 915 GLN B O 1
ATOM 14941 N N . HIS B 1 916 ? -23.547 2.77 31.609 1 79.5 916 HIS B N 1
ATOM 14942 C CA . HIS B 1 916 ? -24.906 2.883 31.109 1 79.5 916 HIS B CA 1
ATOM 14943 C C . HIS B 1 916 ? -25.562 1.513 30.969 1 79.5 916 HIS B C 1
ATOM 14945 O O . HIS B 1 916 ? -26.484 1.332 30.172 1 79.5 916 HIS B O 1
ATOM 14951 N N . LYS B 1 917 ? -25.047 0.533 31.625 1 81 917 LYS B N 1
ATOM 14952 C CA . LYS B 1 917 ? -25.641 -0.785 31.844 1 81 917 LYS B CA 1
ATOM 14953 C C . LYS B 1 917 ? -25.641 -1.608 30.562 1 81 917 LYS B C 1
ATOM 14955 O O . LYS B 1 917 ? -26.641 -2.281 30.25 1 81 917 LYS B O 1
ATOM 14960 N N . HIS B 1 918 ? -24.672 -1.446 29.766 1 84.75 918 HIS B N 1
ATOM 14961 C CA . HIS B 1 918 ? -24.453 -2.293 28.609 1 84.75 918 HIS B CA 1
ATOM 14962 C C . HIS B 1 918 ? -23.234 -3.195 28.797 1 84.75 918 HIS B C 1
ATOM 14964 O O . HIS B 1 918 ? -22.359 -3.275 27.938 1 84.75 918 HIS B O 1
ATOM 14970 N N . GLU B 1 919 ? -23.219 -3.91 29.844 1 79.19 919 GLU B N 1
ATOM 14971 C CA . GLU B 1 919 ? -22.031 -4.625 30.328 1 79.19 919 GLU B CA 1
ATOM 14972 C C . GLU B 1 919 ? -21.672 -5.773 29.391 1 79.19 919 GLU B C 1
ATOM 14974 O O . GLU B 1 919 ? -20.484 -5.996 29.109 1 79.19 919 GLU B O 1
ATOM 14979 N N . LEU B 1 920 ? -22.641 -6.531 28.938 1 82.44 920 LEU B N 1
ATOM 14980 C CA . LEU B 1 920 ? -22.359 -7.684 28.078 1 82.44 920 LEU B CA 1
ATOM 14981 C C . LEU B 1 920 ? -21.734 -7.246 26.766 1 82.44 920 LEU B C 1
ATOM 14983 O O . LEU B 1 920 ? -20.812 -7.891 26.266 1 82.44 920 LEU B O 1
ATOM 14987 N N . CYS B 1 921 ? -22.281 -6.184 26.25 1 88.12 921 CYS B N 1
ATOM 14988 C CA . CYS B 1 921 ? -21.719 -5.656 25 1 88.12 921 CYS B CA 1
ATOM 14989 C C . CYS B 1 921 ? -20.312 -5.109 25.219 1 88.12 921 CYS B C 1
ATOM 14991 O O . CYS B 1 921 ? -19.422 -5.309 24.391 1 88.12 921 CYS B O 1
ATOM 14993 N N . ALA B 1 922 ? -20.109 -4.461 26.328 1 87.12 922 ALA B N 1
ATOM 14994 C CA . ALA B 1 922 ? -18.797 -3.92 26.656 1 87.12 922 ALA B CA 1
ATOM 14995 C C . ALA B 1 922 ? -17.75 -5.031 26.766 1 87.12 922 ALA B C 1
ATOM 14997 O O . ALA B 1 922 ? -16.609 -4.863 26.344 1 87.12 922 ALA B O 1
ATOM 14998 N N . GLN B 1 923 ? -18.141 -6.098 27.312 1 83.5 923 GLN B N 1
ATOM 14999 C CA . GLN B 1 923 ? -17.25 -7.242 27.453 1 83.5 923 GLN B CA 1
ATOM 15000 C C . GLN B 1 923 ? -16.859 -7.805 26.094 1 83.5 923 GLN B C 1
ATOM 15002 O O . GLN B 1 923 ? -15.703 -8.156 25.859 1 83.5 923 GLN B O 1
ATOM 15007 N N . ALA B 1 924 ? -17.891 -7.883 25.25 1 88 924 ALA B N 1
ATOM 15008 C CA . ALA B 1 924 ? -17.594 -8.352 23.891 1 88 924 ALA B CA 1
ATOM 15009 C C . ALA B 1 924 ? -16.656 -7.398 23.172 1 88 924 ALA B C 1
ATOM 15011 O O . ALA B 1 924 ? -15.797 -7.828 22.391 1 88 924 ALA B O 1
ATOM 15012 N N . LEU B 1 925 ? -16.766 -6.133 23.516 1 92.69 925 LEU B N 1
ATOM 15013 C CA . LEU B 1 925 ? -16.016 -5.086 22.828 1 92.69 925 LEU B CA 1
ATOM 15014 C C . LEU B 1 925 ? -14.617 -4.93 23.422 1 92.69 925 LEU B C 1
ATOM 15016 O O . LEU B 1 925 ? -13.797 -4.172 22.891 1 92.69 925 LEU B O 1
ATOM 15020 N N . GLU B 1 926 ? -14.258 -5.699 24.422 1 90.75 926 GLU B N 1
ATOM 15021 C CA . GLU B 1 926 ? -12.906 -5.715 24.969 1 90.75 926 GLU B CA 1
ATOM 15022 C C . GLU B 1 926 ? -11.945 -6.43 24.016 1 90.75 926 GLU B C 1
ATOM 15024 O O . GLU B 1 926 ? -10.742 -6.152 24.016 1 90.75 926 GLU B O 1
ATOM 15029 N N . ALA B 1 927 ? -12.492 -7.336 23.234 1 92.5 927 ALA B N 1
ATOM 15030 C CA . ALA B 1 927 ? -11.664 -8.148 22.359 1 92.5 927 ALA B CA 1
ATOM 15031 C C . ALA B 1 927 ? -10.898 -7.281 21.359 1 92.5 927 ALA B C 1
ATOM 15033 O O . ALA B 1 927 ? -9.695 -7.457 21.172 1 92.5 927 ALA B O 1
ATOM 15034 N N . PRO B 1 928 ? -11.57 -6.293 20.734 1 96.94 928 PRO B N 1
ATOM 15035 C CA . PRO B 1 928 ? -10.812 -5.426 19.828 1 96.94 928 PRO B CA 1
ATOM 15036 C C . PRO B 1 928 ? -9.711 -4.645 20.547 1 96.94 928 PRO B C 1
ATOM 15038 O O . PRO B 1 928 ? -8.633 -4.434 19.969 1 96.94 928 PRO B O 1
ATOM 15041 N N . LEU B 1 929 ? -9.945 -4.219 21.703 1 96 929 LEU B N 1
ATOM 15042 C CA . LEU B 1 929 ? -8.945 -3.471 22.453 1 96 929 LEU B CA 1
ATOM 15043 C C . LEU B 1 929 ? -7.75 -4.352 22.797 1 96 929 LEU B C 1
ATOM 15045 O O . LEU B 1 929 ? -6.602 -3.926 22.656 1 96 929 LEU B O 1
ATOM 15049 N N . ARG B 1 930 ? -8.047 -5.578 23.281 1 93.81 930 ARG B N 1
ATOM 15050 C CA . ARG B 1 930 ? -6.988 -6.535 23.578 1 93.81 930 ARG B CA 1
ATOM 15051 C C . ARG B 1 930 ? -6.16 -6.84 22.328 1 93.81 930 ARG B C 1
ATOM 15053 O O . ARG B 1 930 ? -4.926 -6.859 22.391 1 93.81 930 ARG B O 1
ATOM 15060 N N . LEU B 1 931 ? -6.898 -7.062 21.219 1 96.94 931 LEU B N 1
ATOM 15061 C CA . LEU B 1 931 ? -6.215 -7.371 19.969 1 96.94 931 LEU B CA 1
ATOM 15062 C C . LEU B 1 931 ? -5.309 -6.223 19.531 1 96.94 931 LEU B C 1
ATOM 15064 O O . LEU B 1 931 ? -4.176 -6.445 19.109 1 96.94 931 LEU B O 1
ATOM 15068 N N . PHE B 1 932 ? -5.84 -4.996 19.703 1 98 932 PHE B N 1
ATOM 15069 C CA . PHE B 1 932 ? -5.055 -3.824 19.328 1 98 932 PHE B CA 1
ATOM 15070 C C . PHE B 1 932 ? -3.805 -3.717 20.203 1 98 932 PHE B C 1
ATOM 15072 O O . PHE B 1 932 ? -2.697 -3.555 19.672 1 98 932 PHE B O 1
ATOM 15079 N N . GLY B 1 933 ? -3.934 -3.787 21.453 1 96.56 933 GLY B N 1
ATOM 15080 C CA . GLY B 1 933 ? -2.807 -3.684 22.359 1 96.56 933 GLY B CA 1
ATOM 15081 C C . GLY B 1 933 ? -1.757 -4.754 22.141 1 96.56 933 GLY B C 1
ATOM 15082 O O . GLY B 1 933 ? -0.56 -4.461 22.109 1 96.56 933 GLY B O 1
ATOM 15083 N N . LEU B 1 934 ? -2.229 -6.012 22 1 94.31 934 LEU B N 1
ATOM 15084 C CA . LEU B 1 934 ? -1.315 -7.125 21.781 1 94.31 934 LEU B CA 1
ATOM 15085 C C . LEU B 1 934 ? -0.583 -6.973 20.453 1 94.31 934 LEU B C 1
ATOM 15087 O O . LEU B 1 934 ? 0.585 -7.352 20.328 1 94.31 934 LEU B O 1
ATOM 15091 N N . SER B 1 935 ? -1.302 -6.441 19.453 1 95.69 935 SER B N 1
ATOM 15092 C CA . SER B 1 935 ? -0.663 -6.184 18.172 1 95.69 935 SER B CA 1
ATOM 15093 C C . SER B 1 935 ? 0.446 -5.145 18.297 1 95.69 935 SER B C 1
ATOM 15095 O O . SER B 1 935 ? 1.491 -5.262 17.656 1 95.69 935 SER B O 1
ATOM 15097 N N . CYS B 1 936 ? 0.184 -4.098 19.047 1 95.69 936 CYS B N 1
ATOM 15098 C CA . CYS B 1 936 ? 1.198 -3.078 19.297 1 95.69 936 CYS B CA 1
ATOM 15099 C C . CYS B 1 936 ? 2.426 -3.68 19.969 1 95.69 936 CYS B C 1
ATOM 15101 O O . CYS B 1 936 ? 3.559 -3.379 19.578 1 95.69 936 CYS B O 1
ATOM 15103 N N . LEU B 1 937 ? 2.215 -4.523 20.953 1 93.12 937 LEU B N 1
ATOM 15104 C CA . LEU B 1 937 ? 3.314 -5.148 21.688 1 93.12 937 LEU B CA 1
ATOM 15105 C C . LEU B 1 937 ? 4.094 -6.098 20.781 1 93.12 937 LEU B C 1
ATOM 15107 O O . LEU B 1 937 ? 5.328 -6.125 20.812 1 93.12 937 LEU B O 1
ATOM 15111 N N . GLU B 1 938 ? 3.357 -6.852 20 1 91.88 938 GLU B N 1
ATOM 15112 C CA . GLU B 1 938 ? 4.004 -7.781 19.078 1 91.88 938 GLU B CA 1
ATOM 15113 C C . GLU B 1 938 ? 4.902 -7.047 18.078 1 91.88 938 GLU B C 1
ATOM 15115 O O . GLU B 1 938 ? 6 -7.508 17.781 1 91.88 938 GLU B O 1
ATOM 15120 N N . ALA B 1 939 ? 4.449 -5.961 17.641 1 91.25 939 ALA B N 1
ATOM 15121 C CA . ALA B 1 939 ? 5.195 -5.191 16.641 1 91.25 939 ALA B CA 1
ATOM 15122 C C . ALA B 1 939 ? 6.508 -4.676 17.219 1 91.25 939 ALA B C 1
ATOM 15124 O O . ALA B 1 939 ? 7.449 -4.391 16.484 1 91.25 939 ALA B O 1
ATOM 15125 N N . ASP B 1 940 ? 6.617 -4.598 18.531 1 91.62 940 ASP B N 1
ATOM 15126 C CA . ASP B 1 940 ? 7.805 -4.051 19.172 1 91.62 940 ASP B CA 1
ATOM 15127 C C . ASP B 1 940 ? 8.453 -5.086 20.094 1 91.62 940 ASP B C 1
ATOM 15129 O O . ASP B 1 940 ? 9.094 -4.73 21.094 1 91.62 940 ASP B O 1
ATOM 15133 N N . LEU B 1 941 ? 8.258 -6.305 19.844 1 90.25 941 LEU B N 1
ATOM 15134 C CA . LEU B 1 941 ? 8.719 -7.371 20.719 1 90.25 941 LEU B CA 1
ATOM 15135 C C . LEU B 1 941 ? 10.227 -7.312 20.906 1 90.25 941 LEU B C 1
ATOM 15137 O O . LEU B 1 941 ? 10.742 -7.578 22 1 90.25 941 LEU B O 1
ATOM 15141 N N . GLY B 1 942 ? 10.953 -7.012 19.75 1 88.81 942 GLY B N 1
ATOM 15142 C CA . GLY B 1 942 ? 12.398 -6.91 19.859 1 88.81 942 GLY B CA 1
ATOM 15143 C C . GLY B 1 942 ? 12.844 -5.902 20.891 1 88.81 942 GLY B C 1
ATOM 15144 O O . GLY B 1 942 ? 13.719 -6.195 21.719 1 88.81 942 GLY B O 1
ATOM 15145 N N . PHE B 1 943 ? 12.281 -4.727 20.938 1 90.06 943 PHE B N 1
ATOM 15146 C CA . PHE B 1 943 ? 12.602 -3.67 21.891 1 90.06 943 PHE B CA 1
ATOM 15147 C C . PHE B 1 943 ? 12.156 -4.051 23.297 1 90.06 943 PHE B C 1
ATOM 15149 O O . PHE B 1 943 ? 12.891 -3.838 24.266 1 90.06 943 PHE B O 1
ATOM 15156 N N . MET B 1 944 ? 10.938 -4.652 23.375 1 90.38 944 MET B N 1
ATOM 15157 C CA . MET B 1 944 ? 10.375 -5.008 24.672 1 90.38 944 MET B CA 1
ATOM 15158 C C . MET B 1 944 ? 11.242 -6.047 25.391 1 90.38 944 MET B C 1
ATOM 15160 O O . MET B 1 944 ? 11.422 -5.988 26.609 1 90.38 944 MET B O 1
ATOM 15164 N N . MET B 1 945 ? 11.727 -6.934 24.641 1 89.88 945 MET B N 1
ATOM 15165 C CA . MET B 1 945 ? 12.57 -7.977 25.234 1 89.88 945 MET B CA 1
ATOM 15166 C C . MET B 1 945 ? 13.969 -7.445 25.516 1 89.88 945 MET B C 1
ATOM 15168 O O . MET B 1 945 ? 14.578 -7.816 26.516 1 89.88 945 MET B O 1
ATOM 15172 N N . ALA B 1 946 ? 14.461 -6.602 24.656 1 89.38 946 ALA B N 1
ATOM 15173 C CA . ALA B 1 946 ? 15.766 -5.984 24.891 1 89.38 946 ALA B CA 1
ATOM 15174 C C . ALA B 1 946 ? 15.75 -5.168 26.188 1 89.38 946 ALA B C 1
ATOM 15176 O O . ALA B 1 946 ? 16.766 -5.098 26.891 1 89.38 946 ALA B O 1
ATOM 15177 N N . GLU B 1 947 ? 14.648 -4.562 26.469 1 88.06 947 GLU B N 1
ATOM 15178 C CA . GLU B 1 947 ? 14.492 -3.756 27.672 1 88.06 947 GLU B CA 1
ATOM 15179 C C . GLU B 1 947 ? 14.023 -4.605 28.844 1 88.06 947 GLU B C 1
ATOM 15181 O O . GLU B 1 947 ? 13.734 -4.078 29.922 1 88.06 947 GLU B O 1
ATOM 15186 N N . LYS B 1 948 ? 13.812 -5.898 28.609 1 85.88 948 LYS B N 1
ATOM 15187 C CA . LYS B 1 948 ? 13.453 -6.879 29.641 1 85.88 948 LYS B CA 1
ATOM 15188 C C . LYS B 1 948 ? 12.055 -6.621 30.172 1 85.88 948 LYS B C 1
ATOM 15190 O O . LYS B 1 948 ? 11.781 -6.871 31.359 1 85.88 948 LYS B O 1
ATOM 15195 N N . LEU B 1 949 ? 11.281 -6.023 29.344 1 87.5 949 LEU B N 1
ATOM 15196 C CA . LEU B 1 949 ? 9.891 -5.809 29.734 1 87.5 949 LEU B CA 1
ATOM 15197 C C . LEU B 1 949 ? 9.055 -7.066 29.484 1 87.5 949 LEU B C 1
ATOM 15199 O O . LEU B 1 949 ? 8.016 -7.262 30.109 1 87.5 949 LEU B O 1
ATOM 15203 N N . ILE B 1 950 ? 9.414 -7.828 28.453 1 87.94 950 ILE B N 1
ATOM 15204 C CA . ILE B 1 950 ? 8.82 -9.125 28.141 1 87.94 950 ILE B CA 1
ATOM 15205 C C . ILE B 1 950 ? 9.914 -10.188 28.078 1 87.94 950 ILE B C 1
ATOM 15207 O O . ILE B 1 950 ? 10.953 -9.984 27.453 1 87.94 950 ILE B O 1
ATOM 15211 N N . LYS B 1 951 ? 9.711 -11.258 28.734 1 84.94 951 LYS B N 1
ATOM 15212 C CA . LYS B 1 951 ? 10.68 -12.359 28.734 1 84.94 951 LYS B CA 1
ATOM 15213 C C . LYS B 1 951 ? 10.477 -13.273 27.547 1 84.94 951 LYS B C 1
ATOM 15215 O O . LYS B 1 951 ? 9.352 -13.422 27.047 1 84.94 951 LYS B O 1
ATOM 15220 N N . PRO B 1 952 ? 11.508 -13.906 27.078 1 83.62 952 PRO B N 1
ATOM 15221 C CA . PRO B 1 952 ? 11.414 -14.805 25.922 1 83.62 952 PRO B CA 1
ATOM 15222 C C . PRO B 1 952 ? 10.367 -15.898 26.109 1 83.62 952 PRO B C 1
ATOM 15224 O O . PRO B 1 952 ? 9.688 -16.266 25.141 1 83.62 952 PRO B O 1
ATOM 15227 N N . GLU B 1 953 ? 10.164 -16.359 27.281 1 78.81 953 GLU B N 1
ATOM 15228 C CA . GLU B 1 953 ? 9.258 -17.469 27.562 1 78.81 953 GLU B CA 1
ATOM 15229 C C . GLU B 1 953 ? 7.801 -17.047 27.453 1 78.81 953 GLU B C 1
ATOM 15231 O O . GLU B 1 953 ? 6.91 -17.875 27.297 1 78.81 953 GLU B O 1
ATOM 15236 N N . GLU B 1 954 ? 7.684 -15.75 27.469 1 83.88 954 GLU B N 1
ATOM 15237 C CA . GLU B 1 954 ? 6.328 -15.211 27.453 1 83.88 954 GLU B CA 1
ATOM 15238 C C . GLU B 1 954 ? 5.84 -14.945 26.031 1 83.88 954 GLU B C 1
ATOM 15240 O O . GLU B 1 954 ? 4.652 -14.703 25.812 1 83.88 954 GLU B O 1
ATOM 15245 N N . VAL B 1 955 ? 6.691 -15.055 25.094 1 85.69 955 VAL B N 1
ATOM 15246 C CA . VAL B 1 955 ? 6.398 -14.68 23.719 1 85.69 955 VAL B CA 1
ATOM 15247 C C . VAL B 1 955 ? 5.309 -15.586 23.156 1 85.69 955 VAL B C 1
ATOM 15249 O O . VAL B 1 955 ? 4.398 -15.117 22.469 1 85.69 955 VAL B O 1
ATOM 15252 N N . HIS B 1 956 ? 5.371 -16.828 23.453 1 81.06 956 HIS B N 1
ATOM 15253 C CA . HIS B 1 956 ? 4.375 -17.766 22.953 1 81.06 956 HIS B CA 1
ATOM 15254 C C . HIS B 1 956 ? 2.988 -17.438 23.5 1 81.06 956 HIS B C 1
ATOM 15256 O O . HIS B 1 956 ? 1.999 -17.5 22.766 1 81.06 956 HIS B O 1
ATOM 15262 N N . ALA B 1 957 ? 3.014 -17.109 24.75 1 82.56 957 ALA B N 1
ATOM 15263 C CA . ALA B 1 957 ? 1.742 -16.766 25.391 1 82.56 957 ALA B CA 1
ATOM 15264 C C . ALA B 1 957 ? 1.146 -15.508 24.766 1 82.56 957 ALA B C 1
ATOM 15266 O O . ALA B 1 957 ? -0.074 -15.391 24.641 1 82.56 957 ALA B O 1
ATOM 15267 N N . LEU B 1 958 ? 1.963 -14.578 24.469 1 87.81 958 LEU B N 1
ATOM 15268 C CA . LEU B 1 958 ? 1.512 -13.344 23.828 1 87.81 958 LEU B CA 1
ATOM 15269 C C . LEU B 1 958 ? 0.875 -13.648 22.469 1 87.81 958 LEU B C 1
ATOM 15271 O O . LEU B 1 958 ? -0.196 -13.125 22.156 1 87.81 958 LEU B O 1
ATOM 15275 N N . HIS B 1 959 ? 1.486 -14.508 21.703 1 87.38 959 HIS B N 1
ATOM 15276 C CA . HIS B 1 959 ? 0.953 -14.867 20.391 1 87.38 959 HIS B CA 1
ATOM 15277 C C . HIS B 1 959 ? -0.383 -15.594 20.516 1 87.38 959 HIS B C 1
ATOM 15279 O O . HIS B 1 959 ? -1.307 -15.352 19.75 1 87.38 959 HIS B O 1
ATOM 15285 N N . GLN B 1 960 ? -0.453 -16.453 21.5 1 83.81 960 GLN B N 1
ATOM 15286 C CA . GLN B 1 960 ? -1.688 -17.203 21.719 1 83.81 960 GLN B CA 1
ATOM 15287 C C . GLN B 1 960 ? -2.83 -16.266 22.109 1 83.81 960 GLN B C 1
ATOM 15289 O O . GLN B 1 960 ? -3.959 -16.422 21.641 1 83.81 960 GLN B O 1
ATOM 15294 N N . ALA B 1 961 ? -2.471 -15.344 22.984 1 87.88 961 ALA B N 1
ATOM 15295 C CA . ALA B 1 961 ? -3.482 -14.383 23.422 1 87.88 961 ALA B CA 1
ATOM 15296 C C . ALA B 1 961 ? -3.963 -13.531 22.25 1 87.88 961 ALA B C 1
ATOM 15298 O O . ALA B 1 961 ? -5.152 -13.219 22.141 1 87.88 961 ALA B O 1
ATOM 15299 N N . LYS B 1 962 ? -3.053 -13.102 21.438 1 93 962 LYS B N 1
ATOM 15300 C CA . LYS B 1 962 ? -3.418 -12.328 20.266 1 93 962 LYS B CA 1
ATOM 15301 C C . LYS B 1 962 ? -4.316 -13.125 19.328 1 93 962 LYS B C 1
ATOM 15303 O O . LYS B 1 962 ? -5.336 -12.617 18.844 1 93 962 LYS B O 1
ATOM 15308 N N . ASN B 1 963 ? -3.945 -14.391 19.094 1 90.81 963 ASN B N 1
ATOM 15309 C CA . ASN B 1 963 ? -4.711 -15.242 18.188 1 90.81 963 ASN B CA 1
ATOM 15310 C C . ASN B 1 963 ? -6.109 -15.516 18.734 1 90.81 963 ASN B C 1
ATOM 15312 O O . ASN B 1 963 ? -7.074 -15.594 17.969 1 90.81 963 ASN B O 1
ATOM 15316 N N . ASP B 1 964 ? -6.137 -15.648 20.031 1 88.69 964 ASP B N 1
ATOM 15317 C CA . ASP B 1 964 ? -7.445 -15.789 20.656 1 88.69 964 ASP B CA 1
ATOM 15318 C C . ASP B 1 964 ? -8.305 -14.547 20.422 1 88.69 964 ASP B C 1
ATOM 15320 O O . ASP B 1 964 ? -9.508 -14.656 20.156 1 88.69 964 ASP B O 1
ATOM 15324 N N . SER B 1 965 ? -7.695 -13.422 20.562 1 92.94 965 SER B N 1
ATOM 15325 C CA . SER B 1 965 ? -8.414 -12.172 20.344 1 92.94 965 SER B CA 1
ATOM 15326 C C . SER B 1 965 ? -8.836 -12.039 18.875 1 92.94 965 SER B C 1
ATOM 15328 O O . SER B 1 965 ? -9.891 -11.461 18.578 1 92.94 965 SER B O 1
ATOM 15330 N N . VAL B 1 966 ? -8.039 -12.555 17.984 1 95.31 966 VAL B N 1
ATOM 15331 C CA . VAL B 1 966 ? -8.383 -12.547 16.562 1 95.31 966 VAL B CA 1
ATOM 15332 C C . VAL B 1 966 ? -9.688 -13.32 16.344 1 95.31 966 VAL B C 1
ATOM 15334 O O . VAL B 1 966 ? -10.594 -12.836 15.664 1 95.31 966 VAL B O 1
ATOM 15337 N N . ASP B 1 967 ? -9.766 -14.469 16.938 1 92.25 967 ASP B N 1
ATOM 15338 C CA . ASP B 1 967 ? -10.945 -15.305 16.781 1 92.25 967 ASP B CA 1
ATOM 15339 C C . ASP B 1 967 ? -12.18 -14.648 17.391 1 92.25 967 ASP B C 1
ATOM 15341 O O . ASP B 1 967 ? -13.273 -14.719 16.828 1 92.25 967 ASP B O 1
ATOM 15345 N N . ARG B 1 968 ? -11.961 -13.984 18.484 1 91.19 968 ARG B N 1
ATOM 15346 C CA . ARG B 1 968 ? -13.078 -13.344 19.172 1 91.19 968 ARG B CA 1
ATOM 15347 C C . ARG B 1 968 ? -13.594 -12.148 18.375 1 91.19 968 ARG B C 1
ATOM 15349 O O . ARG B 1 968 ? -14.805 -11.922 18.297 1 91.19 968 ARG B O 1
ATOM 15356 N N . VAL B 1 969 ? -12.695 -11.375 17.828 1 96.69 969 VAL B N 1
ATOM 15357 C CA . VAL B 1 969 ? -13.109 -10.234 17.016 1 96.69 969 VAL B CA 1
ATOM 15358 C C . VAL B 1 969 ? -13.789 -10.727 15.742 1 96.69 969 VAL B C 1
ATOM 15360 O O . VAL B 1 969 ? -14.773 -10.141 15.289 1 96.69 969 VAL B O 1
ATOM 15363 N N . ALA B 1 970 ? -13.273 -11.805 15.172 1 95.69 970 ALA B N 1
ATOM 15364 C CA . ALA B 1 970 ? -13.859 -12.359 13.953 1 95.69 970 ALA B CA 1
ATOM 15365 C C . ALA B 1 970 ? -15.312 -12.781 14.195 1 95.69 970 ALA B C 1
ATOM 15367 O O . ALA B 1 970 ? -16.172 -12.594 13.328 1 95.69 970 ALA B O 1
ATOM 15368 N N . ALA B 1 971 ? -15.57 -13.266 15.352 1 92.06 971 ALA B N 1
ATOM 15369 C CA . ALA B 1 971 ? -16.891 -13.797 15.695 1 92.06 971 ALA B CA 1
ATOM 15370 C C . ALA B 1 971 ? -17.938 -12.68 15.719 1 92.06 971 ALA B C 1
ATOM 15372 O O . ALA B 1 971 ? -19.125 -12.938 15.516 1 92.06 971 ALA B O 1
ATOM 15373 N N . ILE B 1 972 ? -17.516 -11.469 15.922 1 93.94 972 ILE B N 1
ATOM 15374 C CA . ILE B 1 972 ? -18.484 -10.391 16.016 1 93.94 972 ILE B CA 1
ATOM 15375 C C . ILE B 1 972 ? -18.219 -9.352 14.922 1 93.94 972 ILE B C 1
ATOM 15377 O O . ILE B 1 972 ? -18.703 -8.227 15 1 93.94 972 ILE B O 1
ATOM 15381 N N . SER B 1 973 ? -17.406 -9.656 13.961 1 96.75 973 SER B N 1
ATOM 15382 C CA . SER B 1 973 ? -16.938 -8.703 12.953 1 96.75 973 SER B CA 1
ATOM 15383 C C . SER B 1 973 ? -18.109 -8.133 12.148 1 96.75 973 SER B C 1
ATOM 15385 O O . SER B 1 973 ? -18.156 -6.938 11.875 1 96.75 973 SER B O 1
ATOM 15387 N N . MET B 1 974 ? -19.094 -8.969 11.812 1 94.56 974 MET B N 1
ATOM 15388 C CA . MET B 1 974 ? -20.219 -8.516 11.016 1 94.56 974 MET B CA 1
ATOM 15389 C C . MET B 1 974 ? -21.109 -7.559 11.805 1 94.56 974 MET B C 1
ATOM 15391 O O . MET B 1 974 ? -21.641 -6.598 11.25 1 94.56 974 MET B O 1
ATOM 15395 N N . GLN B 1 975 ? -21.219 -7.777 13.148 1 93.69 975 GLN B N 1
ATOM 15396 C CA . GLN B 1 975 ? -21.953 -6.852 14 1 93.69 975 GLN B CA 1
ATOM 15397 C C . GLN B 1 975 ? -21.234 -5.512 14.109 1 93.69 975 GLN B C 1
ATOM 15399 O O . GLN B 1 975 ? -21.875 -4.453 14.086 1 93.69 975 GLN B O 1
ATOM 15404 N N . LEU B 1 976 ? -19.938 -5.617 14.195 1 97.06 976 LEU B N 1
ATOM 15405 C CA . LEU B 1 976 ? -19.141 -4.402 14.344 1 97.06 976 LEU B CA 1
ATOM 15406 C C . LEU B 1 976 ? -19.297 -3.5 13.125 1 97.06 976 LEU B C 1
ATOM 15408 O O . LEU B 1 976 ? -19.516 -2.295 13.266 1 97.06 976 LEU B O 1
ATOM 15412 N N . ILE B 1 977 ? -19.219 -4.02 11.898 1 97.19 977 ILE B N 1
ATOM 15413 C CA . ILE B 1 977 ? -19.281 -3.156 10.727 1 97.19 977 ILE B CA 1
ATOM 15414 C C . ILE B 1 977 ? -20.719 -2.666 10.508 1 97.19 977 ILE B C 1
ATOM 15416 O O . ILE B 1 977 ? -20.922 -1.585 9.961 1 97.19 977 ILE B O 1
ATOM 15420 N N . SER B 1 978 ? -21.688 -3.424 11 1 95 978 SER B N 1
ATOM 15421 C CA . SER B 1 978 ? -23.078 -2.947 10.945 1 95 978 SER B CA 1
ATOM 15422 C C . SER B 1 978 ? -23.266 -1.697 11.797 1 95 978 SER B C 1
ATOM 15424 O O . SER B 1 978 ? -24.094 -0.847 11.477 1 95 978 SER B O 1
ATOM 15426 N N . CYS B 1 979 ? -22.484 -1.585 12.812 1 95.69 979 CYS B N 1
ATOM 15427 C CA . CYS B 1 979 ? -22.578 -0.456 13.734 1 95.69 979 CYS B CA 1
ATOM 15428 C C . CYS B 1 979 ? -22.062 0.819 13.086 1 95.69 979 CYS B C 1
ATOM 15430 O O . CYS B 1 979 ? -22.25 1.916 13.609 1 95.69 979 CYS B O 1
ATOM 15432 N N . PHE B 1 980 ? -21.422 0.738 11.891 1 96.69 980 PHE B N 1
ATOM 15433 C CA . PHE B 1 980 ? -20.984 1.942 11.203 1 96.69 980 PHE B CA 1
ATOM 15434 C C . PHE B 1 980 ? -22.156 2.703 10.617 1 96.69 980 PHE B C 1
ATOM 15436 O O . PHE B 1 980 ? -22.031 3.877 10.266 1 96.69 980 PHE B O 1
ATOM 15443 N N . GLY B 1 981 ? -23.281 2.043 10.461 1 92.94 981 GLY B N 1
ATOM 15444 C CA . GLY B 1 981 ? -24.547 2.693 10.148 1 92.94 981 GLY B CA 1
ATOM 15445 C C . GLY B 1 981 ? -24.609 3.205 8.719 1 92.94 981 GLY B C 1
ATOM 15446 O O . GLY B 1 981 ? -25.234 4.238 8.453 1 92.94 981 GLY B O 1
ATOM 15447 N N . ILE B 1 982 ? -24 2.557 7.762 1 95.94 982 ILE B N 1
ATOM 15448 C CA . ILE B 1 982 ? -24.047 2.963 6.363 1 95.94 982 ILE B CA 1
ATOM 15449 C C . ILE B 1 982 ? -25.25 2.314 5.68 1 95.94 982 ILE B C 1
ATOM 15451 O O . ILE B 1 982 ? -25.359 1.087 5.637 1 95.94 982 ILE B O 1
ATOM 15455 N N . PRO B 1 983 ? -26.125 3.104 5.109 1 94.69 983 PRO B N 1
ATOM 15456 C CA . PRO B 1 983 ? -27.234 2.5 4.379 1 94.69 983 PRO B CA 1
ATOM 15457 C C . PRO B 1 983 ? -26.766 1.612 3.225 1 94.69 983 PRO B C 1
ATOM 15459 O O . PRO B 1 983 ? -25.797 1.943 2.537 1 94.69 983 PRO B O 1
ATOM 15462 N N . GLU B 1 984 ? -27.453 0.581 3.004 1 92.81 984 GLU B N 1
ATOM 15463 C CA . GLU B 1 984 ? -27.078 -0.421 2.012 1 92.81 984 GLU B CA 1
ATOM 15464 C C . GLU B 1 984 ? -26.922 0.203 0.628 1 92.81 984 GLU B C 1
ATOM 15466 O O . GLU B 1 984 ? -26.016 -0.165 -0.126 1 92.81 984 GLU B O 1
ATOM 15471 N N . LYS B 1 985 ? -27.781 1.146 0.31 1 93.31 985 LYS B N 1
ATOM 15472 C CA . LYS B 1 985 ? -27.797 1.746 -1.021 1 93.31 985 LYS B CA 1
ATOM 15473 C C . LYS B 1 985 ? -26.578 2.654 -1.218 1 93.31 985 LYS B C 1
ATOM 15475 O O . LYS B 1 985 ? -26.25 3.012 -2.348 1 93.31 985 LYS B O 1
ATOM 15480 N N . LEU B 1 986 ? -25.953 3.012 -0.122 1 95.88 986 LEU B N 1
ATOM 15481 C CA . LEU B 1 986 ? -24.781 3.875 -0.229 1 95.88 986 LEU B CA 1
ATOM 15482 C C . LEU B 1 986 ? -23.5 3.051 -0.241 1 95.88 986 LEU B C 1
ATOM 15484 O O . LEU B 1 986 ? -22.406 3.604 -0.367 1 95.88 986 LEU B O 1
ATOM 15488 N N . LEU B 1 987 ? -23.609 1.715 -0.058 1 96.19 987 LEU B N 1
ATOM 15489 C CA . LEU B 1 987 ? -22.5 0.802 -0.325 1 96.19 987 LEU B CA 1
ATOM 15490 C C . LEU B 1 987 ? -22.453 0.425 -1.802 1 96.19 987 LEU B C 1
ATOM 15492 O O . LEU B 1 987 ? -23.031 -0.586 -2.207 1 96.19 987 LEU B O 1
ATOM 15496 N N . PHE B 1 988 ? -21.703 1.107 -2.537 1 96 988 PHE B N 1
ATOM 15497 C CA . PHE B 1 988 ? -21.781 1.053 -3.99 1 96 988 PHE B CA 1
ATOM 15498 C C . PHE B 1 988 ? -21.062 -0.175 -4.527 1 96 988 PHE B C 1
ATOM 15500 O O . PHE B 1 988 ? -21.391 -0.667 -5.613 1 96 988 PHE B O 1
ATOM 15507 N N . ALA B 1 989 ? -20.047 -0.704 -3.852 1 97.12 989 ALA B N 1
ATOM 15508 C CA . ALA B 1 989 ? -19.25 -1.831 -4.344 1 97.12 989 ALA B CA 1
ATOM 15509 C C . ALA B 1 989 ? -20.125 -3.074 -4.516 1 97.12 989 ALA B C 1
ATOM 15511 O O . ALA B 1 989 ? -20.734 -3.545 -3.555 1 97.12 989 ALA B O 1
ATOM 15512 N N . PRO B 1 990 ? -20.125 -3.709 -5.672 1 95.94 990 PRO B N 1
ATOM 15513 C CA . PRO B 1 990 ? -20.938 -4.922 -5.871 1 95.94 990 PRO B CA 1
ATOM 15514 C C . PRO B 1 990 ? -20.578 -6.031 -4.887 1 95.94 990 PRO B C 1
ATOM 15516 O O . PRO B 1 990 ? -21.453 -6.773 -4.441 1 95.94 990 PRO B O 1
ATOM 15519 N N . ILE B 1 991 ? -19.344 -6.113 -4.543 1 96.56 991 ILE B N 1
ATOM 15520 C CA . ILE B 1 991 ? -18.906 -7.223 -3.699 1 96.56 991 ILE B CA 1
ATOM 15521 C C . ILE B 1 991 ? -19.453 -7.035 -2.285 1 96.56 991 ILE B C 1
ATOM 15523 O O . ILE B 1 991 ? -19.469 -7.98 -1.49 1 96.56 991 ILE B O 1
ATOM 15527 N N . ALA B 1 992 ? -19.828 -5.82 -1.9 1 96.56 992 ALA B N 1
ATOM 15528 C CA . ALA B 1 992 ? -20.438 -5.562 -0.598 1 96.56 992 ALA B CA 1
ATOM 15529 C C . ALA B 1 992 ? -21.922 -5.875 -0.618 1 96.56 992 ALA B C 1
ATOM 15531 O O . ALA B 1 992 ? -22.594 -5.848 0.423 1 96.56 992 ALA B O 1
ATOM 15532 N N . ARG B 1 993 ? -22.406 -6.203 -1.775 1 93.62 993 ARG B N 1
ATOM 15533 C CA . ARG B 1 993 ? -23.828 -6.523 -1.981 1 93.62 993 ARG B CA 1
ATOM 15534 C C . ARG B 1 993 ? -23.984 -7.852 -2.715 1 93.62 993 ARG B C 1
ATOM 15536 O O . ARG B 1 993 ? -23.422 -8.867 -2.293 1 93.62 993 ARG B O 1
ATOM 15543 N N . ASP B 1 994 ? -24.703 -7.836 -3.875 1 92.44 994 ASP B N 1
ATOM 15544 C CA . ASP B 1 994 ? -24.906 -9.055 -4.648 1 92.44 994 ASP B CA 1
ATOM 15545 C C . ASP B 1 994 ? -24.016 -9.086 -5.883 1 92.44 994 ASP B C 1
ATOM 15547 O O . ASP B 1 994 ? -24.469 -8.805 -6.996 1 92.44 994 ASP B O 1
ATOM 15551 N N . TRP B 1 995 ? -22.781 -9.57 -5.594 1 94.31 995 TRP B N 1
ATOM 15552 C CA . TRP B 1 995 ? -21.797 -9.539 -6.668 1 94.31 995 TRP B CA 1
ATOM 15553 C C . TRP B 1 995 ? -22.141 -10.555 -7.75 1 94.31 995 TRP B C 1
ATOM 15555 O O . TRP B 1 995 ? -21.703 -10.422 -8.898 1 94.31 995 TRP B O 1
ATOM 15565 N N . GLU B 1 996 ? -22.875 -11.656 -7.469 1 93.94 996 GLU B N 1
ATOM 15566 C CA . GLU B 1 996 ? -23.328 -12.594 -8.492 1 93.94 996 GLU B CA 1
ATOM 15567 C C . GLU B 1 996 ? -24.328 -11.945 -9.445 1 93.94 996 GLU B C 1
ATOM 15569 O O . GLU B 1 996 ? -24.234 -12.117 -10.664 1 93.94 996 GLU B O 1
ATOM 15574 N N . ALA B 1 997 ? -25.297 -11.148 -8.875 1 92.06 997 ALA B N 1
ATOM 15575 C CA . ALA B 1 997 ? -26.281 -10.453 -9.695 1 92.06 997 ALA B CA 1
ATOM 15576 C C . ALA B 1 997 ? -25.609 -9.391 -10.57 1 92.06 997 ALA B C 1
ATOM 15578 O O . ALA B 1 997 ? -26.031 -9.172 -11.711 1 92.06 997 ALA B O 1
ATOM 15579 N N . PHE B 1 998 ? -24.672 -8.727 -10.133 1 94.62 998 PHE B N 1
ATOM 15580 C CA . PHE B 1 998 ? -23.922 -7.715 -10.867 1 94.62 998 PHE B CA 1
ATOM 15581 C C . PHE B 1 998 ? -23.266 -8.32 -12.102 1 94.62 998 PHE B C 1
ATOM 15583 O O . PHE B 1 998 ? -23.094 -7.633 -13.109 1 94.62 998 PHE B O 1
ATOM 15590 N N . ASN B 1 999 ? -22.891 -9.602 -12.016 1 94.19 999 ASN B N 1
ATOM 15591 C CA . ASN B 1 999 ? -22.156 -10.258 -13.094 1 94.19 999 ASN B CA 1
ATOM 15592 C C . ASN B 1 999 ? -23.094 -11.125 -13.945 1 94.19 999 ASN B C 1
ATOM 15594 O O . ASN B 1 999 ? -22.625 -11.969 -14.711 1 94.19 999 ASN B O 1
ATOM 15598 N N . ASP B 1 1000 ? -24.375 -10.914 -13.812 1 91.56 1000 ASP B N 1
ATOM 15599 C CA . ASP B 1 1000 ? -25.344 -11.641 -14.625 1 91.56 1000 ASP B CA 1
ATOM 15600 C C . ASP B 1 1000 ? -25.156 -11.328 -16.109 1 91.56 1000 ASP B C 1
ATOM 15602 O O . ASP B 1 1000 ? -25.328 -10.188 -16.531 1 91.56 1000 ASP B O 1
ATOM 15606 N N . PRO B 1 1001 ? -24.891 -12.305 -16.891 1 87.94 1001 PRO B N 1
ATOM 15607 C CA . PRO B 1 1001 ? -24.625 -12.062 -18.312 1 87.94 1001 PRO B CA 1
ATOM 15608 C C . PRO B 1 1001 ? -25.828 -11.531 -19.062 1 87.94 1001 PRO B C 1
ATOM 15610 O O . PRO B 1 1001 ? -25.688 -10.93 -20.125 1 87.94 1001 PRO B O 1
ATOM 15613 N N . SER B 1 1002 ? -26.984 -11.789 -18.547 1 86.19 1002 SER B N 1
ATOM 15614 C CA . SER B 1 1002 ? -28.203 -11.32 -19.188 1 86.19 1002 SER B CA 1
ATOM 15615 C C . SER B 1 1002 ? -28.375 -9.812 -19.016 1 86.19 1002 SER B C 1
ATOM 15617 O O . SER B 1 1002 ? -29.156 -9.18 -19.734 1 86.19 1002 SER B O 1
ATOM 15619 N N . ARG B 1 1003 ? -27.562 -9.242 -18.156 1 86.19 1003 ARG B N 1
ATOM 15620 C CA . ARG B 1 1003 ? -27.578 -7.809 -17.906 1 86.19 1003 ARG B CA 1
ATOM 15621 C C . ARG B 1 1003 ? -26.156 -7.246 -17.844 1 86.19 1003 ARG B C 1
ATOM 15623 O O . ARG B 1 1003 ? -25.703 -6.805 -16.781 1 86.19 1003 ARG B O 1
ATOM 15630 N N . PRO B 1 1004 ? -25.562 -7.203 -18.984 1 83.94 1004 PRO B N 1
ATOM 15631 C CA . PRO B 1 1004 ? -24.172 -6.762 -18.969 1 83.94 1004 PRO B CA 1
ATOM 15632 C C . PRO B 1 1004 ? -24 -5.336 -18.453 1 83.94 1004 PRO B C 1
ATOM 15634 O O . PRO B 1 1004 ? -24.812 -4.457 -18.781 1 83.94 1004 PRO B O 1
ATOM 15637 N N . THR B 1 1005 ? -23 -5.098 -17.578 1 87.44 1005 THR B N 1
ATOM 15638 C CA . THR B 1 1005 ? -22.734 -3.785 -17 1 87.44 1005 THR B CA 1
ATOM 15639 C C . THR B 1 1005 ? -21.453 -3.191 -17.594 1 87.44 1005 THR B C 1
ATOM 15641 O O . THR B 1 1005 ? -21.188 -2 -17.422 1 87.44 1005 THR B O 1
ATOM 15644 N N . ASN B 1 1006 ? -20.641 -4.035 -18.25 1 85.19 1006 ASN B N 1
ATOM 15645 C CA . ASN B 1 1006 ? -19.328 -3.648 -18.781 1 85.19 1006 ASN B CA 1
ATOM 15646 C C . ASN B 1 1006 ? -18.406 -3.133 -17.688 1 85.19 1006 ASN B C 1
ATOM 15648 O O . ASN B 1 1006 ? -17.656 -2.178 -17.891 1 85.19 1006 ASN B O 1
ATOM 15652 N N . GLY B 1 1007 ? -18.641 -3.719 -16.484 1 86.19 1007 GLY B N 1
ATOM 15653 C CA . GLY B 1 1007 ? -17.797 -3.363 -15.352 1 86.19 1007 GLY B CA 1
ATOM 15654 C C . GLY B 1 1007 ? -18.188 -2.045 -14.711 1 86.19 1007 GLY B C 1
ATOM 15655 O O . GLY B 1 1007 ? -17.531 -1.592 -13.766 1 86.19 1007 GLY B O 1
ATOM 15656 N N . GLU B 1 1008 ? -19.25 -1.425 -15.117 1 89.38 1008 GLU B N 1
ATOM 15657 C CA . GLU B 1 1008 ? -19.672 -0.126 -14.602 1 89.38 1008 GLU B CA 1
ATOM 15658 C C . GLU B 1 1008 ? -20.766 -0.277 -13.555 1 89.38 1008 GLU B C 1
ATOM 15660 O O . GLU B 1 1008 ? -21.5 -1.268 -13.562 1 89.38 1008 GLU B O 1
ATOM 15665 N N . LEU B 1 1009 ? -20.766 0.668 -12.633 1 88.69 1009 LEU B N 1
ATOM 15666 C CA . LEU B 1 1009 ? -21.844 0.735 -11.648 1 88.69 1009 LEU B CA 1
ATOM 15667 C C . LEU B 1 1009 ? -23.109 1.298 -12.281 1 88.69 1009 LEU B C 1
ATOM 15669 O O . LEU B 1 1009 ? -23.078 2.352 -12.914 1 88.69 1009 LEU B O 1
ATOM 15673 N N . THR B 1 1010 ? -24.188 0.309 -12.539 1 75.69 1010 THR B N 1
ATOM 15674 C CA . THR B 1 1010 ? -25.438 0.733 -13.172 1 75.69 1010 THR B CA 1
ATOM 15675 C C . THR B 1 1010 ? -26.594 0.683 -12.18 1 75.69 1010 THR B C 1
ATOM 15677 O O . THR B 1 1010 ? -26.453 0.12 -11.086 1 75.69 1010 THR B O 1
ATOM 15680 N N . ARG B 1 1011 ? -27.703 1.399 -12.352 1 58.47 1011 ARG B N 1
ATOM 15681 C CA . ARG B 1 1011 ? -28.906 1.536 -11.531 1 58.47 1011 ARG B CA 1
ATOM 15682 C C . ARG B 1 1011 ? -29.562 0.181 -11.297 1 58.47 1011 ARG B C 1
ATOM 15684 O O . ARG B 1 1011 ? -30.781 0.07 -11.328 1 58.47 1011 ARG B O 1
ATOM 15691 N N . TYR B 1 1012 ? -28.938 -0.907 -11.266 1 47.78 1012 TYR B N 1
ATOM 15692 C CA . TYR B 1 1012 ? -29.719 -2.137 -11.117 1 47.78 1012 TYR B CA 1
ATOM 15693 C C . TYR B 1 1012 ? -30.453 -2.154 -9.789 1 47.78 1012 TYR B C 1
ATOM 15695 O O . TYR B 1 1012 ? -31.125 -3.135 -9.461 1 47.78 1012 TYR B O 1
ATOM 15703 N N . HIS B 1 1013 ? -30.359 -1.299 -8.844 1 42.94 1013 HIS B N 1
ATOM 15704 C CA . HIS B 1 1013 ? -31 -1.614 -7.574 1 42.94 1013 HIS B CA 1
ATOM 15705 C C . HIS B 1 1013 ? -32.531 -1.691 -7.742 1 42.94 1013 HIS B C 1
ATOM 15707 O O . HIS B 1 1013 ? -33.25 -1.987 -6.785 1 42.94 1013 HIS B O 1
ATOM 15713 N N . ASP B 1 1014 ? -33.094 -1.335 -8.742 1 35.16 1014 ASP B N 1
ATOM 15714 C CA . ASP B 1 1014 ? -34.531 -1.229 -8.617 1 35.16 1014 ASP B CA 1
ATOM 15715 C C . ASP B 1 1014 ? -35.188 -2.578 -8.867 1 35.16 1014 ASP B C 1
ATOM 15717 O O . ASP B 1 1014 ? -36.438 -2.676 -8.867 1 35.16 1014 ASP B O 1
ATOM 15721 N N . SER B 1 1015 ? -34.625 -3.598 -9.461 1 30.27 1015 SER B N 1
ATOM 15722 C CA . SER B 1 1015 ? -35.656 -4.613 -9.625 1 30.27 1015 SER B CA 1
ATOM 15723 C C . SER B 1 1015 ? -35.938 -5.336 -8.305 1 30.27 1015 SER B C 1
ATOM 15725 O O . SER B 1 1015 ? -36.656 -6.34 -8.281 1 30.27 1015 SER B O 1
ATOM 15727 N N . GLY B 1 1016 ? -35.5 -5.055 -7.141 1 25.36 1016 GLY B N 1
ATOM 15728 C CA . GLY B 1 1016 ? -36.375 -5.621 -6.137 1 25.36 1016 GLY B CA 1
ATOM 15729 C C . GLY B 1 1016 ? -37.719 -4.918 -6.059 1 25.36 1016 GLY B C 1
ATOM 15730 O O . GLY B 1 1016 ? -37.812 -3.719 -6.328 1 25.36 1016 GLY B O 1
#

Solvent-accessible surface area (backbone atoms only — not comparable to full-atom values): 112520 Å² total; per-residue (Å²): 133,84,74,75,73,71,85,70,82,69,78,78,79,82,68,86,82,68,69,96,60,45,64,74,81,69,74,74,78,81,73,81,82,64,77,57,71,58,59,51,68,74,60,37,53,56,69,42,51,33,51,48,24,44,40,56,64,15,55,56,62,68,59,55,51,50,54,53,49,53,46,64,76,41,42,79,75,61,54,73,81,71,81,64,53,55,68,56,39,30,50,45,24,51,52,54,45,50,56,55,38,73,66,62,83,70,51,55,64,20,61,72,75,40,34,54,51,57,39,48,47,24,17,54,30,15,51,67,35,53,21,34,21,49,52,49,44,35,38,37,44,53,23,38,38,38,48,67,66,32,33,44,93,83,40,61,68,61,49,54,51,58,70,26,42,50,76,54,77,44,34,32,12,48,34,63,35,20,69,58,18,63,93,44,53,90,69,46,60,21,32,29,38,55,38,54,94,71,46,26,28,35,31,31,31,83,47,69,44,24,22,26,37,75,16,46,33,44,43,77,64,26,31,33,28,41,36,48,22,31,32,26,42,60,79,16,50,66,32,52,44,49,30,60,42,72,45,30,40,65,39,78,82,70,75,50,78,83,46,70,36,69,29,81,42,48,45,72,39,41,45,57,54,40,51,34,45,53,24,46,37,30,11,35,40,39,33,52,67,30,76,41,55,55,84,32,44,42,41,39,57,44,41,71,44,68,88,57,54,76,48,49,80,59,79,43,74,55,51,77,48,76,54,54,52,57,63,48,47,55,48,47,53,60,58,52,61,66,66,68,78,74,82,80,76,86,73,85,69,86,76,86,91,81,93,83,92,85,89,85,92,86,88,88,88,93,84,89,93,88,95,85,90,96,88,96,83,92,96,81,90,93,83,91,86,92,82,92,79,83,88,79,88,79,83,86,71,85,65,82,71,76,79,74,76,75,74,75,70,78,77,70,76,44,84,40,82,54,61,54,71,58,31,26,47,46,49,33,53,63,70,48,53,61,48,48,58,51,24,45,36,51,30,29,17,43,50,21,38,40,54,50,49,51,42,39,37,51,44,27,27,60,64,43,43,33,70,32,72,84,64,44,64,77,26,37,45,50,63,26,20,70,46,34,69,57,47,31,50,53,51,20,44,51,52,25,46,39,33,27,50,43,36,51,41,54,50,46,43,54,41,35,56,45,48,55,53,49,53,54,50,49,45,52,47,53,52,48,49,51,50,50,52,51,50,52,52,51,50,51,50,49,54,50,51,52,51,54,58,56,59,61,65,69,70,69,72,70,72,85,80,73,83,80,86,86,80,87,79,75,77,84,71,77,78,77,79,78,76,78,75,78,76,75,77,72,76,64,75,74,66,77,71,70,67,68,62,68,72,31,66,68,46,44,54,49,50,49,49,40,52,57,43,47,54,52,50,48,45,50,29,39,33,45,23,34,54,44,20,51,47,30,31,48,49,22,52,51,35,22,61,76,42,40,71,62,24,45,32,34,51,43,42,27,42,54,43,36,22,40,19,55,49,48,36,38,52,86,50,38,32,54,58,28,25,32,51,32,21,49,50,55,49,54,39,68,72,40,91,83,38,55,67,40,60,52,54,39,69,62,58,73,83,71,74,60,60,59,56,50,49,49,45,52,44,47,74,67,45,83,72,83,71,73,60,64,76,58,80,67,78,64,55,77,66,56,73,39,52,60,53,57,76,80,51,79,72,72,75,74,68,91,52,80,43,37,70,71,66,56,70,58,34,90,74,68,70,73,69,70,81,68,71,61,48,59,38,87,42,64,31,72,63,24,52,50,45,50,50,45,54,51,51,49,45,47,52,39,38,50,48,52,51,49,51,51,52,50,53,51,51,52,53,49,52,50,51,47,54,70,60,38,64,84,29,75,68,36,49,51,44,48,55,48,46,51,51,45,55,64,52,53,65,75,65,84,71,48,63,64,50,49,51,49,48,48,51,48,48,50,48,47,49,50,48,49,51,42,37,50,52,38,34,54,73,43,42,34,52,75,50,31,41,44,27,51,28,73,80,48,56,5,45,20,52,35,50,41,52,49,52,20,54,49,34,35,45,50,48,38,28,52,34,42,74,69,73,28,50,62,45,31,57,61,56,42,29,32,54,47,25,35,46,45,49,57,48,61,65,32,28,45,59,35,31,44,70,63,72,42,56,46,83,47,49,63,54,52,52,50,52,34,46,52,22,34,54,52,33,54,74,42,41,71,60,55,56,45,37,68,67,72,57,70,87,73,53,73,25,40,49,49,58,58,43,66,68,60,57,28,76,94,53,74,49,48,41,47,77,64,89,65,77,62,81,113,132,83,72,74,72,72,84,71,83,69,77,77,80,82,72,81,82,71,64,98,57,48,63,73,80,69,74,74,74,79,71,78,85,62,79,56,75,57,63,54,68,76,60,38,53,57,69,43,51,34,51,49,25,43,38,58,63,16,59,56,62,68,60,54,51,49,54,52,49,53,45,63,76,40,42,79,74,60,54,74,82,72,83,65,51,55,68,56,39,30,49,45,23,50,50,53,45,50,56,54,37,72,66,62,84,69,50,54,63,20,60,70,76,38,34,54,52,56,40,48,49,24,18,56,31,15,50,66,33,54,22,32,21,48,51,49,43,35,39,37,44,54,23,38,36,37,48,67,66,31,35,45,94,80,38,63,68,61,49,54,50,59,71,26,43,51,74,54,78,44,34,31,12,48,36,64,36,20,69,58,18,64,93,43,54,89,68,46,60,21,31,30,37,54,38,54,94,71,46,26,29,34,31,32,32,83,46,68,45,23,21,27,37,74,16,47,32,47,42,77,65,25,32,32,30,41,38,47,21,32,31,25,43,61,81,18,51,66,31,52,45,49,29,59,41,73,46,31,40,64,40,78,83,70,75,50,80,83,46,72,36,71,30,82,44,48,44,72,39,41,46,57,55,40,53,36,46,53,25,44,37,30,10,34,39,38,35,52,67,31,76,41,56,55,82,31,45,44,40,40,58,44,40,70,46,69,87,58,54,76,47,50,81,59,79,42,74,54,52,76,49,75,56,54,51,57,63,48,46,52,49,47,52,59,57,51,64,66,64,71,77,72,80,73,84,87,78,90,66,85,69,82,89,82,91,84,90,84,90,85,90,89,79,89,80,81,78,71,82,74,83,80,81,79,67,87,73,80,78,71,84,81,75,87,75,82,73,87,69,84,86,78,86,73,82,84,71,88,66,82,72,75,80,72,75,76,71,74,72,77,76,69,75,45,84,41,80,55,61,52,70,58,31,26,49,46,48,35,52,63,70,46,52,60,48,49,57,48,25,44,35,50,30,30,17,42,51,21,38,41,54,51,48,51,40,37,37,52,44,28,27,61,64,43,43,31,70,32,72,86,65,45,64,77,26,39,44,49,64,26,19,71,45,33,70,56,48,31,50,52,51,20,43,50,52,25,47,39,34,26,51,42,36,50,41,53,52,45,45,54,42,34,56,46,48,55,53,49,50,53,51,48,45,50,47,53,51,49,49,52,50,49,53,52,48,51,50,50,50,52,50,48,54,52,48,53,52,54,55,59,64,60,65,70,71,69,74,71,72,82,83,69,87,76,82,83,70,89,75,76,81,82,76,77,79,75,81,76,78,78,75,78,78,74,77,72,79,66,75,75,66,79,71,70,71,67,62,68,74,31,66,69,48,44,52,50,49,48,49,40,50,56,45,46,53,52,49,47,45,50,28,38,32,43,24,36,53,44,20,51,47,30,30,48,51,22,50,52,35,21,61,75,42,41,72,62,24,45,33,35,50,42,41,26,41,54,42,35,22,40,19,56,49,47,35,38,53,87,50,39,33,53,59,29,24,30,49,32,20,50,50,54,50,54,38,67,72,40,91,82,38,55,67,41,59,52,55,40,67,62,59,73,89,66,74,59,59,61,56,50,49,51,45,53,47,46,72,69,45,82,73,84,70,74,62,63,76,56,78,66,81,58,55,74,70,52,79,35,54,58,49,57,81,83,51,80,71,73,75,74,69,92,50,79,42,35,66,69,66,56,69,58,33,94,72,68,77,86,74,74,78,67,71,59,51,54,37,87,43,62,33,69,64,22,53,50,45,50,51,45,53,51,50,50,44,47,53,37,38,51,48,52,50,50,51,50,51,51,53,50,51,54,51,49,52,48,51,48,53,68,61,38,64,84,29,76,68,35,48,51,44,48,54,47,45,51,52,44,55,64,53,53,65,76,58,84,71,48,66,62,49,49,50,50,47,46,51,49,49,52,47,47,51,49,48,49,51,42,39,50,54,39,33,54,75,43,42,33,53,77,50,31,44,45,28,52,28,76,78,49,56,5,47,20,51,35,49,40,53,48,50,21,52,50,34,35,45,49,46,39,26,52,34,43,73,70,72,28,49,62,44,32,58,61,55,42,29,33,53,45,25,35,48,44,49,55,50,60,64,32,27,44,61,34,32,43,70,63,72,42,57,45,84,47,49,61,55,52,51,50,51,34,46,50,22,33,54,53,34,54,74,41,41,70,62,55,57,46,36,70,66,71,57,71,87,72,52,72,24,40,48,47,58,59,43,68,67,60,56,28,76,94,51,75,50,49,41,47,78,68,86,66,76,60,79,114

Sequence (2032 aa):
MDIIPRPTFSPQSEGNEEMLGPPAASAPLPGEGTHLHQSLAAGVPVSSWNFFHLLIAGDSHSTRRSVQTIALENLELFIPRFDVPLSTQRELALRRLRTLCQAGLFSVFDFDRAPRRLLTMHECCGMLDASLATKFTVQFNLFGGTLLRLGSKENHVQREILNKIDTLEEIGCFALTELGYGNNAVCLETTATYEPARDEFVISSPTTLSQKYWITNGALHASWAIVFAQMIIRGASQGVHAFLVRIRQPSSNLGSSSELRVCPGVTIEDMGHRIGCNGVDNAKITFHNVRIPRSHLLDGITKVEADGRVFSIVDGPDSLSVDLETLLKKREEKTSDRSGNGGGKSAVSNVAEEKGVNSQRPSQKRRTTLANSAQWTRAEVNRGGQSWTGDALSSSQNEGQPNAVQVVSPVEKPEAEPPSASIARNRFLLQTEQLLSGRLCIACMMIGGIKVVLNNTLRYSSTRLSTGPSGLSDTPILSFAVQKQTLMPLLAQALILMAWTNEVKALYERFTRVLSRTASVRQAFLRERIALCAAVRKQRQFENAEKSTANRGERSREETTSPLTEEARGGKDGNPTLFNVHTQRNKKTGKLEDPVLIGSLPVRSLLEAHAAAHCEVLLHCCALKPTVAWCAERLATEGRERCGGGGFLSANLFGEFIGSAHAGLTAEGDNRVLYAKVSKEVFALSCQHNSPVWLKALAEFPETSIRDEFAAFSRTLSTSGNDAPSRSQSPSFPPLFSVNLDPHLPVPPPPQEPSFPPPLECGPGATSSSEISSYPPPMYGPEGELLKLIHILLRLRMSRKIQRLRQLLQKKQTEQRVSNRDPRGPLHSQKRESEKSLHDHHQRLGGMTQVVHEQGKNMENTIRMQKKQMVYDLWMADVDTHDFIYSSAPASIAKCFADLAGFEAYLRLLGYMMQHKHELCAQALEAPLRLFGLSCLEADLGFMMAEKLIKPEEVHALHQAKNDSVDRVAAISMQLISCFGIPEKLLFAPIARDWEAFNDPSRPTNGELTRYHDSGMDIIPRPTFSPQSEGNEEMLGPPAASAPLPGEGTHLHQSLAAGVPVSSWNFFHLLIAGDSHSTRRSVQTIALENLELFIPRFDVPLSTQRELALRRLRTLCQAGLFSVFDFDRAPRRLLTMHECCGMLDASLATKFTVQFNLFGGTLLRLGSKENHVQREILNKIDTLEEIGCFALTELGYGNNAVCLETTATYEPARDEFVISSPTTLSQKYWITNGALHASWAIVFAQMIIRGASQGVHAFLVRIRQPSSNLGSSSELRVCPGVTIEDMGHRIGCNGVDNAKITFHNVRIPRSHLLDGITKVEADGRVFSIVDGPDSLSVDLETLLKKREEKTSDRSGNGGGKSAVSNVAEEKGVNSQRPSQKRRTTLANSAQWTRAEVNRGGQSWTGDALSSSQNEGQPNAVQVVSPVEKPEAEPPSASIARNRFLLQTEQLLSGRLCIACMMIGGIKVVLNNTLRYSSTRLSTGPSGLSDTPILSFAVQKQTLMPLLAQALILMAWTNEVKALYERFTRVLSRTASVRQAFLRERIALCAAVRKQRQFENAEKSTANRGERSREETTSPLTEEARGGKDGNPTLFNVHTQRNKKTGKLEDPVLIGSLPVRSLLEAHAAAHCEVLLHCCALKPTVAWCAERLATEGRERCGGGGFLSANLFGEFIGSAHAGLTAEGDNRVLYAKVSKEVFALSCQHNSPVWLKALAEFPETSIRDEFAAFSRTLSTSGNDAPSRSQSPSFPPLFSVNLDPHLPVPPPPQEPSFPPPLECGPGATSSSEISSYPPPMYGPEGELLKLIHILLRLRMSRKIQRLRQLLQKKQTEQRVSNRDPRGPLHSQKRESEKSLHDHHQRLGGMTQVVHEQGKNMENTIRMQKKQMVYDLWMADVDTHDFIYSSAPASIAKCFADLAGFEAYLRLLGYMMQHKHELCAQALEAPLRLFGLSCLEADLGFMMAEKLIKPEEVHALHQAKNDSVDRVAAISMQLISCFGIPEKLLFAPIARDWEAFNDPSRPTNGELTRYHDSG

Organism: Toxoplasma gondii (NCBI:txid5811)

Secondary structure (DSSP, 8-state):
-------------------S---------S-----S-HHHHHHS-HHHHHHHHHHHH-S-HHHHHHHHHHHHHTHHHHS---S--HHHHHHHHHHHHHHHHHTT---TTHHHH-HHHHHHHHHHHHHH-HHHHHHHIIIIIIIIIHHHHHS-TT-HHHHHHHHTTTTTSS-EEEE--BSS-STTGGG---EEEEETTTTEEEEE--SGGGSEEEETTTTTT-SEEEEEEEEEETTEEEEEEEEEEE-EEE-STTS-TT-EEEPTTEEEEE---BSS-TTS--EEEEESSEEEEGGGB-TTSEEE-TTS-EEES--SGGGSSS-HHHHHHHHHHHHHTT----------------------------------------------------------------------------SS-PPPHHHHHHHHHHHTTHHHHHHHHHHHHHHHHHHHHHHHHHHHHHH-EEE-TTSSEEEEGGGSHHHHHHHHHHHHHHHHHHHHHHHHHHHHHHHHHHHHHHHHHHHHHHHHHHHHHHHHHHHHHHHHHHHHHHHHTTTTTSS------------------------------------HHHHSHHHHHHHHHHHHHHHHHHHHHHHHHHHHHHHHHHHHHHHHHHTTTGGGBGGG-HHHHHHHHHHHHHTTS-HHHHHHHHHHHHHHHHHSTT--HHHHHHHT-----HHHHHHHHHHHHH--------------PPPS--B---TTS------SS---PPP-B--TT--S-S----SS----HHHHHHHHHHHHHHHHHHHHHHHHHHHHHHHHHHHHHHHHH-TTSHHHHHHHHHHHHHHHHTTS-TTHHHHHHHHHHHHHHHHHHHHHHHHHIIIII-HHHHHHHT-TTTTPHHHHHHHHHHHHHHHHHHHHHHHTT-HHHHHHTHHHHHHHHHHHHHHTHHHHHHTTSS-GGGHHHHHHHHHHHHHHHHHTHHHHHHTT---GGG---GGGS-HHHHT-TTS--TTS--SGGGG-/-------------------S---------------S-HHHHHHS-HHHHHHHHHHHH-S-HHHHHHHHHHHHHTHHHHS---S--HHHHHHHHHHHHHHHHHTT---TTHHHH-HHHHHHHHHHHHHH-HHHHHHHIIIIIIIIIHHHHHS-TT-HHHHHHHHTTTTTSS-EEEE--BSS-STTGGG---EEEEETTTTEEEEE--SGGGSEEEETTTTTT-SEEEEEEEEEETTEEEEEEEEEEE-EEE-STTS-TT-EEEPTTEEEEE---BSS-TTS--EEEEESSEEEEGGGB-TTSEEE-TT--EEES--STTSSSS-HHHHHHHHHHHHHTT----------------------------------------------------------------------------SS-PPPHHHHHHHHHHHTTHHHHHHHHHHHHHHHHHHHHHHHHHHHHHH-EEE-TTSSEEEEGGGSHHHHHHHHHHHHHHHHHHHHHHHHHHHHHHHHHHHHHHHHHHHHHHHHHHHHHHHHHHHHHHHHHHHHHHHHHTSTTSS------------------------------------HHHHSHHHHHHHHHHHHHHHHHHHHHHHHHHHHHHHHHHHHHHHHHHTHHHHHBGGG-HHHHHHHHHHHHHTTS-HHHHHHHHHHHHHHHHHSTT--HHHHHHHT-----HHHHHHHHHHHHH--------------PPPS--B---TTS------SS--S----B--TT--S-S----SS----HHHHHHHHHHHHHHHHHHHHHHHHHHHHHHHHHHHHHHHHH-TTSHHHHHHHHHHHHHHHHTTS-TTHHHHHHHHHHHHHHHHHHHHHHHHHIIIII-HHHHHHHT-TTTTPHHHHHHHHHHHHHHHHHHHHHHHTT-HHHHHHTHHHHHHHHHHHHHHTHHHHHHTTSS-GGGHHHHHHHHHHHHHHHHHTHHHHHHTT---GGG---GGGS-HHHHT-TTS--TTS--SGGGG-

Radius of gyration: 43.01 Å; Cα contacts (8 Å, |Δi|>4): 2853; chains: 2; bounding box: 120×205×124 Å

Foldseek 3Di:
DDPPDFPAPPDPDDDDPDDLFQPDPPDFQPDDPPPQVCCLVVVFDSVLLLLVLFQLLFDDVVLLVVLQVLCVVVVVLQFDFDPDDLVVLLVSLVVSLLSSLVVVQDALCCLQVPVLSLLSVLLSLLLRALLNSVQSLFLRQQVLVLLVQLADPPQPVSVVLNVCSSNPPAGEWEFQDFQQDDPNSQPAAWEWEADLVVQKTWTFQDDNRNWGWFIWCQQARHQKYFHWHQYAFLRATQTIFTFIDGQWDQDVPPPPRPDIDGDPQKDWDFPDDDLFSSSIGTITIGGGGGIDHLSRTSPLAWHADSVGDIFGCLQDLCNLPLCVVVVVVVVCVVVVVPPPPPDDDPPPPDDDDDDDDDDDDDDYDDDDYDDDDYDDDDDDDDDDDDDDDDDDDDDDDPCPPPDDPPPPPDSPDRPDDHDDPSSNVSSVCVSCLSLLVSLLSLLSSLLSLLLLLLLLQLLLQSRFFCQDPVRDRNHRNLPDPVNLVQNLLLLLLSSLLSLLSSQLSLLSSLLSNLSVVLSVLSNVLRVLVVVLVVVVVVVVVVVVVVVVVVVVVPPPPPDDPDDDDDDDPDDDPDDCPCPVPPPPPPPPPPPSDRPPRCPDPVNSVSSVLSSVSSLLSLLSSLLSLLSSLVSQLSSLVVSLVSSPPLSVQCLQPSSNSNRSSVVSCPPSHHNLRSLLVNLVSQLVLLPDPCRDPLSVLLQPQPLPPLVVLLVVLLVCVVPPDDDFFPQPQQPQDPDSRASCSPPPRPDPDPDPRDRHPHRHHPHPPPPPPDPPFRPQHRDTHSLRSLLSSLLNLLSNVLNVLSVVLVVVLVVVVVVVVVLVPPCPHVVNVVVCVVVVVVVVVPVPDDPPPVVVVVVVVVVVVVVVVVVVVSVCCLSPPPPVSSCQRRDPQVHHSSRSVSLNSSLRSVSVSLSVSVVVPSPSVSNLSSLSSSLNSLVNCLSNVVVCVVVPVDPPVSNVVSVVSNSVSSVSSSSCSVSSSSSNSNDPSSSSSCSSRPVVVQPPPVDDPVSTRDPVPPPD/DPPPDFPPPPDPDDDDPPDLAQQDPPDPLPDDPPVQVCCQVVPFDSVLLLLVLFQLLFDDVVLLVVLQVLCVVVVVLQFDFPPDDLVVLLVSLVVSLLSSLVVVQDALCCLQVPLLSLLSVLLSLLLRALLNSVQSLFLRQQVLVLLVQLADPPQPVSVVLNVCSSNLPAGEKEFQDFQQDDPNSQPAAWEWEADLVVQKTWTFQDDNRNWGWQIWCQQARHQKYFHWHQYHFLRATQTIFTFIDGQWDQDVPPPPRPDIDGDPQKDWDFPDDDLFSSNIGTITIGGGGDIDHLSRTSPLAWHADSVGDIFGCLQDLCNLPLCVVVVVVVVCVVVVVPPPDPDDDDDDPPDDDDDDDDDDDDDDDPPPPPPDPPPPDDPPPDDDDDDDDDDDDDDDDDDDPPDDPPPPPDSPDRPDDHDDPSSNVSSVCVSCLSLLVSLLSLLSSLLSLLLLLLLLQLLLQSRFFCQDPVRDRPHRNLPDPVNLVQNLLLLLLSSLLSLLSSQLSLLSSLLSNLSVVLSVLSVVLRVVVVVLVVVVVVVVVVVVVVVVVVVVVVPPPPDDPDPPDDDDPDDDDPDCPPPVPPPPPPPPPPPSDRPPRCPDPVNSVSSVLSSVSSLLSLLSSLLSLLSSLVSQLSSLVVSLVSSPPLSVQCLQPSSNSNRSSVCSCPPSHHNLRSLLVNLVSQLVLLPDPCRDPLSVLLQPPPPPPLVVLLVVLLVVVVPPDDPFQPLPLQPADPDSSASCSPPPRDDPDPDPRDRHPHRHNPHPPPDDDDPPQSPQARDTHSLRSLLSSLLNLLSNVLNVLSVVLVVVLVVVVVVVVVLVPPCPHVVNVVVCVVVVVVVVVCVVPDVPPVVVVVVVVVVVVVVVVVVVVSVCCLSPPPPVSSCQRRDPQVPHSSRSVSLNSSLSSVSVSLSVSVVVPSPSVSNLSSLSSSLNSLVNCVSNVVVCVVVPVDPPVSVVVSVVSNSVSSSSSSSCSVSSSVSNSNDPSSSSSCSSDPVVVQPPPVDDPVSTRDPPPPPD